Protein 1RE5 (pdb70)

Structure (mmCIF, N/CA/C/O backbone):
data_1RE5
#
_entry.id   1RE5
#
_cell.length_a   231.523
_cell.length_b   231.523
_cell.length_c   78.456
_cell.angle_alpha   90.00
_cell.angle_beta   90.00
_cell.angle_gamma   120.00
#
_symmetry.space_group_name_H-M   'P 65'
#
loop_
_entity.id
_entity.type
_entity.pdbx_description
1 polymer '3-carboxy-cis,cis-muconate cycloisomerase'
2 non-polymer 2,3-DIHYDROXY-1,4-DITHIOBUTANE
3 non-polymer 'CITRIC ACID'
4 water water
#
loop_
_atom_site.group_PDB
_atom_site.id
_atom_site.type_symbol
_atom_site.label_atom_id
_atom_site.label_alt_id
_atom_site.label_comp_id
_atom_site.label_asym_id
_atom_site.label_entity_id
_atom_site.label_seq_id
_atom_site.pdbx_PDB_ins_code
_atom_site.Cartn_x
_atom_site.Cartn_y
_atom_site.Cartn_z
_atom_site.occupancy
_atom_site.B_iso_or_equiv
_atom_site.auth_seq_id
_atom_site.auth_comp_id
_atom_site.auth_asym_id
_atom_site.auth_atom_id
_atom_site.pdbx_PDB_model_num
ATOM 1 N N . ASN A 1 3 ? 11.486 75.645 25.906 1.00 46.42 3 ASN A N 1
ATOM 2 C CA . ASN A 1 3 ? 11.362 76.835 25.010 1.00 45.83 3 ASN A CA 1
ATOM 3 C C . ASN A 1 3 ? 10.080 77.632 25.196 1.00 45.32 3 ASN A C 1
ATOM 4 O O . ASN A 1 3 ? 9.100 77.419 24.472 1.00 45.62 3 ASN A O 1
ATOM 9 N N . GLN A 1 4 ? 10.094 78.564 26.147 1.00 43.32 4 GLN A N 1
ATOM 10 C CA . GLN A 1 4 ? 8.923 79.387 26.388 1.00 42.16 4 GLN A CA 1
ATOM 11 C C . GLN A 1 4 ? 9.230 80.890 26.416 1.00 39.13 4 GLN A C 1
ATOM 12 O O . GLN A 1 4 ? 8.348 81.711 26.667 1.00 38.76 4 GLN A O 1
ATOM 18 N N . LEU A 1 5 ? 10.475 81.247 26.132 1.00 36.00 5 LEU A N 1
ATOM 19 C CA . LEU A 1 5 ? 10.858 82.650 26.127 1.00 34.71 5 LEU A CA 1
ATOM 20 C C . LEU A 1 5 ? 9.955 83.497 25.245 1.00 33.28 5 LEU A C 1
ATOM 21 O O . LEU A 1 5 ? 9.388 84.490 25.700 1.00 34.56 5 LEU A O 1
ATOM 26 N N . PHE A 1 6 ? 9.825 83.109 23.983 1.00 31.02 6 PHE A N 1
ATOM 27 C CA . PHE A 1 6 ? 9.021 83.874 23.046 1.00 29.33 6 PHE A CA 1
ATOM 28 C C . PHE A 1 6 ? 7.579 83.469 22.999 1.00 29.29 6 PHE A C 1
ATOM 29 O O . PHE A 1 6 ? 6.806 84.031 22.227 1.00 28.50 6 PHE A O 1
ATOM 37 N N . ASP A 1 7 ? 7.211 82.512 23.840 1.00 30.13 7 ASP A N 1
ATOM 38 C CA . ASP A 1 7 ? 5.850 82.008 23.830 1.00 31.64 7 ASP A CA 1
ATOM 39 C C . ASP A 1 7 ? 4.761 82.983 24.283 1.00 31.41 7 ASP A C 1
ATOM 40 O O . ASP A 1 7 ? 3.635 82.935 23.778 1.00 32.20 7 ASP A O 1
ATOM 45 N N . ALA A 1 8 ? 5.079 83.862 25.228 1.00 29.82 8 ALA A N 1
ATOM 46 C CA . ALA A 1 8 ? 4.095 84.824 25.708 1.00 28.43 8 ALA A CA 1
ATOM 47 C C . ALA A 1 8 ? 3.836 85.864 24.620 1.00 28.22 8 ALA A C 1
ATOM 48 O O . ALA A 1 8 ? 2.723 86.370 24.465 1.00 28.59 8 ALA A O 1
ATOM 50 N N . TYR A 1 9 ? 4.883 86.166 23.867 1.00 26.81 9 TYR A N 1
ATOM 51 C CA . TYR A 1 9 ? 4.838 87.149 22.791 1.00 26.61 9 TYR A CA 1
ATOM 52 C C . TYR A 1 9 ? 4.196 86.637 21.479 1.00 27.20 9 TYR A C 1
ATOM 53 O O . TYR A 1 9 ? 3.544 87.403 20.756 1.00 27.83 9 TYR A O 1
ATOM 62 N N . PHE A 1 10 ? 4.364 85.348 21.189 1.00 26.31 10 PHE A N 1
ATOM 63 C CA . PHE A 1 10 ? 3.843 84.749 19.955 1.00 25.09 10 PHE A CA 1
ATOM 64 C C . PHE A 1 10 ? 2.555 83.918 20.075 1.00 26.54 10 PHE A C 1
ATOM 65 O O . PHE A 1 10 ? 1.866 83.696 19.079 1.00 27.48 10 PHE A O 1
ATOM 73 N N . THR A 1 11 ? 2.233 83.453 21.275 1.00 26.98 11 THR A N 1
ATOM 74 C CA . THR A 1 11 ? 1.050 82.626 21.461 1.00 27.48 11 THR A CA 1
ATOM 75 C C . THR A 1 11 ? 0.074 83.210 22.480 1.00 28.10 11 THR A C 1
ATOM 76 O O . THR A 1 11 ? 0.484 83.889 23.414 1.00 29.80 11 THR A O 1
ATOM 80 N N . ALA A 1 12 ? -1.217 82.950 22.301 1.00 27.40 12 ALA A N 1
ATOM 81 C CA . ALA A 1 12 ? -2.211 83.440 23.245 1.00 26.90 12 ALA A CA 1
ATOM 82 C C . ALA A 1 12 ? -2.301 82.371 24.330 1.00 28.26 12 ALA A C 1
ATOM 83 O O . ALA A 1 12 ? -2.591 81.209 24.045 1.00 29.37 12 ALA A O 1
ATOM 85 N N . PRO A 1 13 ? -2.048 82.750 25.590 1.00 28.50 13 PRO A N 1
ATOM 86 C CA . PRO A 1 13 ? -2.084 81.857 26.751 1.00 27.85 13 PRO A CA 1
ATOM 87 C C . PRO A 1 13 ? -3.197 80.820 26.770 1.00 27.68 13 PRO A C 1
ATOM 88 O O . PRO A 1 13 ? -2.954 79.654 27.089 1.00 28.04 13 PRO A O 1
ATOM 92 N N . ALA A 1 14 ? -4.415 81.236 26.443 1.00 27.27 14 ALA A N 1
ATOM 93 C CA . ALA A 1 14 ? -5.531 80.301 26.422 1.00 26.76 14 ALA A CA 1
ATOM 94 C C . ALA A 1 14 ? -5.315 79.211 25.366 1.00 27.93 14 ALA A C 1
ATOM 95 O O . ALA A 1 14 ? -5.646 78.041 25.586 1.00 28.44 14 ALA A O 1
ATOM 97 N N . MET A 1 15 ? -4.755 79.597 24.222 1.00 28.82 15 MET A N 1
ATOM 98 C CA . MET A 1 15 ? -4.496 78.655 23.139 1.00 30.21 15 MET A CA 1
ATOM 99 C C . MET A 1 15 ? -3.400 77.672 23.532 1.00 30.72 15 MET A C 1
ATOM 100 O O . MET A 1 15 ? -3.501 76.478 23.245 1.00 31.74 15 MET A O 1
ATOM 105 N N . ARG A 1 16 ? -2.349 78.167 24.181 1.00 31.55 16 ARG A N 1
ATOM 106 C CA . ARG A 1 16 ? -1.258 77.292 24.610 1.00 31.97 16 ARG A CA 1
ATOM 107 C C . ARG A 1 16 ? -1.785 76.244 25.589 1.00 31.80 16 ARG A C 1
ATOM 108 O O . ARG A 1 16 ? -1.334 75.098 25.579 1.00 32.27 16 ARG A O 1
ATOM 116 N N . GLU A 1 17 ? -2.746 76.634 26.423 1.00 31.15 17 GLU A N 1
ATOM 117 C CA . GLU A 1 17 ? -3.305 75.713 27.400 1.00 31.43 17 GLU A CA 1
ATOM 118 C C . GLU A 1 17 ? -3.941 74.519 26.679 1.00 29.87 17 GLU A C 1
ATOM 119 O O . GLU A 1 17 ? -3.766 73.368 27.088 1.00 28.90 17 GLU A O 1
ATOM 125 N N . ILE A 1 18 ? -4.665 74.791 25.598 1.00 27.76 18 ILE A N 1
ATOM 126 C CA . ILE A 1 18 ? -5.286 73.724 24.813 1.00 25.90 18 ILE A CA 1
ATOM 127 C C . ILE A 1 18 ? -4.200 72.836 24.184 1.00 25.59 18 ILE A C 1
ATOM 128 O O . ILE A 1 18 ? -4.276 71.609 24.215 1.00 24.02 18 ILE A O 1
ATOM 133 N N . PHE A 1 19 ? -3.186 73.465 23.609 1.00 24.81 19 PHE A N 1
ATOM 134 C CA . PHE A 1 19 ? -2.129 72.708 22.974 1.00 24.96 19 PHE A CA 1
ATOM 135 C C . PHE A 1 19 ? -0.913 72.570 23.863 1.00 25.54 19 PHE A C 1
ATOM 136 O O . PHE A 1 19 ? 0.162 73.134 23.598 1.00 25.23 19 PHE A O 1
ATOM 144 N N . SER A 1 20 ? -1.117 71.798 24.921 1.00 25.04 20 SER A N 1
ATOM 145 C CA . SER A 1 20 ? -0.097 71.495 25.900 1.00 26.39 20 SER A CA 1
ATOM 146 C C . SER A 1 20 ? -0.145 69.981 26.081 1.00 27.46 20 SER A C 1
ATOM 147 O O . SER A 1 20 ? -1.070 69.321 25.577 1.00 26.66 20 SER A O 1
ATOM 150 N N . ASP A 1 21 ? 0.833 69.419 26.787 1.00 27.88 21 ASP A N 1
ATOM 151 C CA . ASP A 1 21 ? 0.810 67.980 27.010 1.00 28.48 21 ASP A CA 1
ATOM 152 C C . ASP A 1 21 ? -0.487 67.603 27.715 1.00 29.15 21 ASP A C 1
ATOM 153 O O . ASP A 1 21 ? -1.140 66.615 27.363 1.00 29.81 21 ASP A O 1
ATOM 158 N N . ARG A 1 22 ? -0.869 68.413 28.696 1.00 29.75 22 ARG A N 1
ATOM 159 C CA . ARG A 1 22 ? -2.087 68.170 29.468 1.00 30.51 22 ARG A CA 1
ATOM 160 C C . ARG A 1 22 ? -3.309 68.086 28.552 1.00 30.32 22 ARG A C 1
ATOM 161 O O . ARG A 1 22 ? -4.110 67.151 28.647 1.00 29.59 22 ARG A O 1
ATOM 169 N N . GLY A 1 23 ? -3.443 69.070 27.664 1.00 30.27 23 GLY A N 1
ATOM 170 C CA . GLY A 1 23 ? -4.565 69.089 26.736 1.00 29.04 23 GLY A CA 1
ATOM 171 C C . GLY A 1 23 ? -4.583 67.912 25.767 1.00 28.71 23 GLY A C 1
ATOM 172 O O . GLY A 1 23 ? -5.638 67.351 25.475 1.00 28.72 23 GLY A O 1
ATOM 173 N N . ARG A 1 24 ? -3.410 67.530 25.270 1.00 27.66 24 ARG A N 1
ATOM 174 C CA . ARG A 1 24 ? -3.308 66.422 24.336 1.00 26.46 24 ARG A CA 1
ATOM 175 C C . ARG A 1 24 ? -3.732 65.128 25.030 1.00 27.15 24 ARG A C 1
ATOM 176 O O . ARG A 1 24 ? -4.561 64.368 24.520 1.00 28.08 24 ARG A O 1
ATOM 184 N N . LEU A 1 25 ? -3.161 64.892 26.204 1.00 26.95 25 LEU A N 1
ATOM 185 C CA . LEU A 1 25 ? -3.476 63.722 27.004 1.00 25.93 25 LEU A CA 1
ATOM 186 C C . LEU A 1 25 ? -4.959 63.702 27.369 1.00 26.99 25 LEU A C 1
ATOM 187 O O . LEU A 1 25 ? -5.631 62.686 27.207 1.00 27.20 25 LEU A O 1
ATOM 192 N N . GLN A 1 26 ? -5.481 64.830 27.847 1.00 27.24 26 GLN A N 1
ATOM 193 C CA . GLN A 1 26 ? -6.882 64.882 28.243 1.00 27.51 26 GLN A CA 1
ATOM 194 C C . GLN A 1 26 ? -7.834 64.545 27.104 1.00 28.11 26 GLN A C 1
ATOM 195 O O . GLN A 1 26 ? -8.879 63.921 27.321 1.00 27.25 26 GLN A O 1
ATOM 201 N N . GLY A 1 27 ? -7.478 64.958 25.890 1.00 28.80 27 GLY A N 1
ATOM 202 C CA . GLY A 1 27 ? -8.331 64.668 24.750 1.00 27.49 27 GLY A CA 1
ATOM 203 C C . GLY A 1 27 ? -8.480 63.170 24.534 1.00 27.16 27 GLY A C 1
ATOM 204 O O . GLY A 1 27 ? -9.580 62.678 24.320 1.00 27.12 27 GLY A O 1
ATOM 205 N N . MET A 1 28 ? -7.375 62.434 24.595 1.00 26.62 28 MET A N 1
ATOM 206 C CA . MET A 1 28 ? -7.421 60.989 24.383 1.00 26.84 28 MET A CA 1
ATOM 207 C C . MET A 1 28 ? -8.153 60.277 25.513 1.00 26.46 28 MET A C 1
ATOM 208 O O . MET A 1 28 ? -8.932 59.338 25.273 1.00 24.67 28 MET A O 1
ATOM 213 N N . LEU A 1 29 ? -7.886 60.719 26.742 1.00 26.82 29 LEU A N 1
ATOM 214 C CA . LEU A 1 29 ? -8.531 60.154 27.926 1.00 27.19 29 LEU A CA 1
ATOM 215 C C . LEU A 1 29 ? -10.052 60.387 27.811 1.00 27.88 29 LEU A C 1
ATOM 216 O O . LEU A 1 29 ? -10.849 59.497 28.115 1.00 26.05 29 LEU A O 1
ATOM 221 N N . ASP A 1 30 ? -10.450 61.570 27.343 1.00 28.82 30 ASP A N 1
ATOM 222 C CA . ASP A 1 30 ? -11.871 61.864 27.163 1.00 30.83 30 ASP A CA 1
ATOM 223 C C . ASP A 1 30 ? -12.480 60.816 26.228 1.00 31.78 30 ASP A C 1
ATOM 224 O O . ASP A 1 30 ? -13.605 60.339 26.445 1.00 32.06 30 ASP A O 1
ATOM 229 N N . PHE A 1 31 ? -11.719 60.455 25.195 1.00 32.37 31 PHE A N 1
ATOM 230 C CA . PHE A 1 31 ? -12.151 59.463 24.217 1.00 31.37 31 PHE A CA 1
ATOM 231 C C . PHE A 1 31 ? -12.323 58.101 24.884 1.00 31.57 31 PHE A C 1
ATOM 232 O O . PHE A 1 31 ? -13.333 57.430 24.682 1.00 31.03 31 PHE A O 1
ATOM 240 N N . GLU A 1 32 ? -11.329 57.690 25.669 1.00 31.90 32 GLU A N 1
ATOM 241 C CA . GLU A 1 32 ? -11.382 56.401 26.366 1.00 32.03 32 GLU A CA 1
ATOM 242 C C . GLU A 1 32 ? -12.578 56.282 27.325 1.00 31.69 32 GLU A C 1
ATOM 243 O O . GLU A 1 32 ? -13.284 55.267 27.328 1.00 31.90 32 GLU A O 1
ATOM 249 N N . ALA A 1 33 ? -12.799 57.308 28.141 1.00 30.97 33 ALA A N 1
ATOM 250 C CA . ALA A 1 33 ? -13.932 57.300 29.059 1.00 31.13 33 ALA A CA 1
ATOM 251 C C . ALA A 1 33 ? -15.216 57.234 28.237 1.00 30.92 33 ALA A C 1
ATOM 252 O O . ALA A 1 33 ? -16.079 56.401 28.491 1.00 31.25 33 ALA A O 1
ATOM 254 N N . ALA A 1 34 ? -15.340 58.110 27.248 1.00 30.65 34 ALA A N 1
ATOM 255 C CA . ALA A 1 34 ? -16.521 58.114 26.401 1.00 30.91 34 ALA A CA 1
ATOM 256 C C . ALA A 1 34 ? -16.726 56.742 25.730 1.00 31.70 34 ALA A C 1
ATOM 257 O O . ALA A 1 34 ? -17.863 56.292 25.557 1.00 32.68 34 ALA A O 1
ATOM 259 N N . LEU A 1 35 ? -15.628 56.079 25.363 1.00 31.07 35 LEU A N 1
ATOM 260 C CA . LEU A 1 35 ? -15.690 54.770 24.710 1.00 30.90 35 LEU A CA 1
ATOM 261 C C . LEU A 1 35 ? -16.362 53.737 25.611 1.00 31.84 35 LEU A C 1
ATOM 262 O O . LEU A 1 35 ? -17.285 53.038 25.192 1.00 30.29 35 LEU A O 1
ATOM 267 N N . ALA A 1 36 ? -15.870 53.639 26.845 1.00 33.86 36 ALA A N 1
ATOM 268 C CA . ALA A 1 36 ? -16.395 52.695 27.839 1.00 36.39 36 ALA A CA 1
ATOM 269 C C . ALA A 1 36 ? -17.892 52.936 28.066 1.00 38.06 36 ALA A C 1
ATOM 270 O O . ALA A 1 36 ? -18.718 52.013 28.105 1.00 37.06 36 ALA A O 1
ATOM 272 N N . ARG A 1 37 ? -18.222 54.207 28.211 1.00 40.00 37 ARG A N 1
ATOM 273 C CA . ARG A 1 37 ? -19.586 54.636 28.424 1.00 41.69 37 ARG A CA 1
ATOM 274 C C . ARG A 1 37 ? -20.474 54.134 27.282 1.00 41.75 37 ARG A C 1
ATOM 275 O O . ARG A 1 37 ? -21.529 53.545 27.520 1.00 42.32 37 ARG A O 1
ATOM 283 N N . ALA A 1 38 ? -20.031 54.360 26.047 1.00 41.15 38 ALA A N 1
ATOM 284 C CA . ALA A 1 38 ? -20.786 53.966 24.861 1.00 41.13 38 ALA A CA 1
ATOM 285 C C . ALA A 1 38 ? -20.914 52.457 24.640 1.00 41.60 38 ALA A C 1
ATOM 286 O O . ALA A 1 38 ? -21.930 51.975 24.135 1.00 40.83 38 ALA A O 1
ATOM 288 N N . GLU A 1 39 ? -19.881 51.709 25.003 1.00 42.13 39 GLU A N 1
ATOM 289 C CA . GLU A 1 39 ? -19.915 50.268 24.816 1.00 42.74 39 GLU A CA 1
ATOM 290 C C . GLU A 1 39 ? -20.694 49.607 25.937 1.00 43.59 39 GLU A C 1
ATOM 291 O O . GLU A 1 39 ? -21.210 48.501 25.779 1.00 43.26 39 GLU A O 1
ATOM 297 N N . ALA A 1 40 ? -20.776 50.284 27.076 1.00 44.45 40 ALA A N 1
ATOM 298 C CA . ALA A 1 40 ? -21.520 49.744 28.201 1.00 44.63 40 ALA A CA 1
ATOM 299 C C . ALA A 1 40 ? -23.002 49.755 27.840 1.00 45.36 40 ALA A C 1
ATOM 300 O O . ALA A 1 40 ? -23.719 48.788 28.089 1.00 45.17 40 ALA A O 1
ATOM 302 N N . SER A 1 41 ? -23.455 50.844 27.230 1.00 46.30 41 SER A N 1
ATOM 303 C CA . SER A 1 41 ? -24.854 50.956 26.849 1.00 48.43 41 SER A CA 1
ATOM 304 C C . SER A 1 41 ? -25.197 50.071 25.653 1.00 48.84 41 SER A C 1
ATOM 305 O O . SER A 1 41 ? -26.324 50.102 25.149 1.00 49.51 41 SER A O 1
ATOM 308 N N . ALA A 1 42 ? -24.222 49.287 25.203 1.00 48.70 42 ALA A N 1
ATOM 309 C CA . ALA A 1 42 ? -24.410 48.380 24.076 1.00 48.21 42 ALA A CA 1
ATOM 310 C C . ALA A 1 42 ? -24.268 46.967 24.608 1.00 48.14 42 ALA A C 1
ATOM 311 O O . ALA A 1 42 ? -24.397 45.977 23.876 1.00 48.16 42 ALA A O 1
ATOM 313 N N . GLY A 1 43 ? -23.987 46.886 25.900 1.00 47.60 43 GLY A N 1
ATOM 314 C CA . GLY A 1 43 ? -23.836 45.598 26.538 1.00 48.78 43 GLY A CA 1
ATOM 315 C C . GLY A 1 43 ? -22.495 44.923 26.312 1.00 49.54 43 GLY A C 1
ATOM 316 O O . GLY A 1 43 ? -22.409 43.691 26.316 1.00 50.00 43 GLY A O 1
ATOM 317 N N . LEU A 1 44 ? -21.444 45.714 26.113 1.00 49.38 44 LEU A N 1
ATOM 318 C CA . LEU A 1 44 ? -20.115 45.152 25.899 1.00 48.42 44 LEU A CA 1
ATOM 319 C C . LEU A 1 44 ? -19.220 45.347 27.110 1.00 47.97 44 LEU A C 1
ATOM 320 O O . LEU A 1 44 ? -18.215 44.657 27.251 1.00 47.94 44 LEU A O 1
ATOM 325 N N . VAL A 1 45 ? -19.589 46.280 27.984 1.00 47.32 45 VAL A N 1
ATOM 326 C CA . VAL A 1 45 ? -18.797 46.563 29.172 1.00 47.22 45 VAL A CA 1
ATOM 327 C C . VAL A 1 45 ? -19.647 46.722 30.419 1.00 47.57 45 VAL A C 1
ATOM 328 O O . VAL A 1 45 ? -20.677 47.389 30.396 1.00 48.39 45 VAL A O 1
ATOM 332 N N . PRO A 1 46 ? -19.226 46.099 31.529 1.00 47.87 46 PRO A N 1
ATOM 333 C CA . PRO A 1 46 ? -19.957 46.187 32.793 1.00 48.42 46 PRO A CA 1
ATOM 334 C C . PRO A 1 46 ? -19.914 47.614 33.345 1.00 48.97 46 PRO A C 1
ATOM 335 O O . PRO A 1 46 ? -18.843 48.204 33.479 1.00 47.83 46 PRO A O 1
ATOM 339 N N . HIS A 1 47 ? -21.089 48.158 33.651 1.00 50.29 47 HIS A N 1
ATOM 340 C CA . HIS A 1 47 ? -21.215 49.515 34.166 1.00 51.26 47 HIS A CA 1
ATOM 341 C C . HIS A 1 47 ? -20.300 49.818 35.350 1.00 51.74 47 HIS A C 1
ATOM 342 O O . HIS A 1 47 ? -19.974 50.980 35.612 1.00 52.53 47 HIS A O 1
ATOM 349 N N . SER A 1 48 ? -19.883 48.778 36.062 1.00 51.80 48 SER A N 1
ATOM 350 C CA . SER A 1 48 ? -18.991 48.959 37.199 1.00 52.02 48 SER A CA 1
ATOM 351 C C . SER A 1 48 ? -17.600 49.358 36.710 1.00 52.47 48 SER A C 1
ATOM 352 O O . SER A 1 48 ? -16.858 50.065 37.40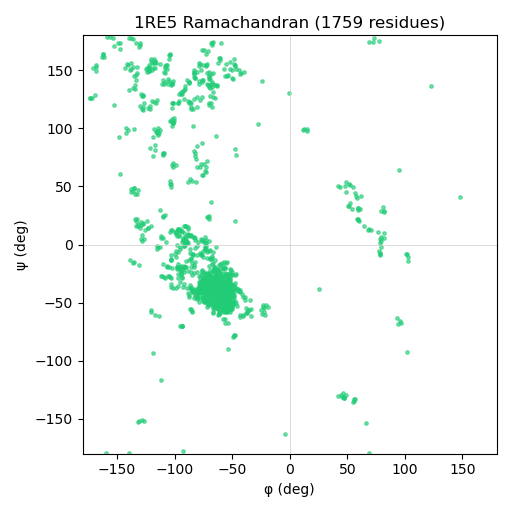5 1.00 53.44 48 SER A O 1
ATOM 355 N N . ALA A 1 49 ? -17.257 48.908 35.506 1.00 51.87 49 ALA A N 1
ATOM 356 C CA . ALA A 1 49 ? -15.964 49.221 34.916 1.00 51.65 49 ALA A CA 1
ATOM 357 C C . ALA A 1 49 ? -15.975 50.645 34.369 1.00 50.99 49 ALA A C 1
ATOM 358 O O . ALA A 1 49 ? -14.964 51.340 34.413 1.00 51.73 49 ALA A O 1
ATOM 360 N N . VAL A 1 50 ? -17.125 51.074 33.860 1.00 50.46 50 VAL A N 1
ATOM 361 C CA . VAL A 1 50 ? -17.259 52.414 33.302 1.00 50.04 50 VAL A CA 1
ATOM 362 C C . VAL A 1 50 ? -16.848 53.457 34.328 1.00 49.66 50 VAL A C 1
ATOM 363 O O . VAL A 1 50 ? -16.163 54.423 34.008 1.00 50.24 50 VAL A O 1
ATOM 367 N N . ALA A 1 51 ? -17.263 53.254 35.569 1.00 49.42 51 ALA A N 1
ATOM 368 C CA . ALA A 1 51 ? -16.919 54.181 36.639 1.00 49.10 51 ALA A CA 1
ATOM 369 C C . ALA A 1 51 ? -15.419 54.138 36.959 1.00 48.33 51 ALA A C 1
ATOM 370 O O . ALA A 1 51 ? -14.801 55.165 37.226 1.00 46.99 51 ALA A O 1
ATOM 372 N N . ALA A 1 52 ? -14.840 52.940 36.937 1.00 48.44 52 ALA A N 1
ATOM 373 C CA . ALA A 1 52 ? -13.415 52.766 37.214 1.00 47.82 52 ALA A CA 1
ATOM 374 C C . ALA A 1 52 ? -12.582 53.527 36.189 1.00 47.31 52 ALA A C 1
ATOM 375 O O . ALA A 1 52 ? -11.669 54.272 36.539 1.00 47.56 52 ALA A O 1
ATOM 377 N N . ILE A 1 53 ? -12.908 53.323 34.919 1.00 45.96 53 ILE A N 1
ATOM 378 C CA . ILE A 1 53 ? -12.215 53.970 33.822 1.00 45.23 53 ILE A CA 1
ATOM 379 C C . ILE A 1 53 ? -12.281 55.489 33.922 1.00 44.78 53 ILE A C 1
ATOM 380 O O . ILE A 1 53 ? -11.256 56.155 33.939 1.00 43.69 53 ILE A O 1
ATOM 385 N N . GLU A 1 54 ? -13.489 56.032 33.998 1.00 45.50 54 GLU A N 1
ATOM 386 C CA . GLU A 1 54 ? -13.676 57.474 34.098 1.00 45.77 54 GLU A CA 1
ATOM 387 C C . GLU A 1 54 ? -12.827 58.104 35.196 1.00 45.47 54 GLU A C 1
ATOM 388 O O . GLU A 1 54 ? -12.304 59.204 35.038 1.00 45.36 54 GLU A O 1
ATOM 394 N N . ALA A 1 55 ? -12.688 57.401 36.311 1.00 45.10 55 ALA A N 1
ATOM 395 C CA . ALA A 1 55 ? -11.913 57.910 37.429 1.00 44.04 55 ALA A CA 1
ATOM 396 C C . ALA A 1 55 ? -10.431 58.017 37.088 1.00 44.18 55 ALA A C 1
ATOM 397 O O . ALA A 1 55 ? -9.690 58.774 37.716 1.00 45.22 55 ALA A O 1
ATOM 399 N N . ALA A 1 56 ? -9.989 57.254 36.098 1.00 43.09 56 ALA A N 1
ATOM 400 C CA . ALA A 1 56 ? -8.583 57.277 35.714 1.00 42.31 56 ALA A CA 1
ATOM 401 C C . ALA A 1 56 ? -8.322 58.159 34.488 1.00 42.12 56 ALA A C 1
ATOM 402 O O . ALA A 1 56 ? -7.171 58.378 34.098 1.00 42.52 56 ALA A O 1
ATOM 404 N N . CYS A 1 57 ? -9.387 58.674 33.888 1.00 40.46 57 CYS A N 1
ATOM 405 C CA . CYS A 1 57 ? -9.244 59.501 32.704 1.00 39.66 57 CYS A CA 1
ATOM 406 C C . CYS A 1 57 ? -9.055 60.989 33.012 1.00 39.37 57 CYS A C 1
ATOM 407 O O . CYS A 1 57 ? -9.784 61.852 32.513 1.00 38.99 57 CYS A O 1
ATOM 410 N N . GLN A 1 58 ? -8.057 61.272 33.843 1.00 38.49 58 GLN A N 1
ATOM 411 C CA . GLN A 1 58 ? -7.715 62.632 34.222 1.00 38.13 58 GLN A CA 1
ATOM 412 C C . GLN A 1 58 ? -6.225 62.781 33.914 1.00 39.24 58 GLN A C 1
ATOM 413 O O . GLN A 1 58 ? -5.393 62.026 34.421 1.00 39.22 58 GLN A O 1
ATOM 415 N N . ALA A 1 59 ? -5.890 63.741 33.062 1.00 40.62 59 ALA A N 1
ATOM 416 C CA . ALA A 1 59 ? -4.502 63.956 32.652 1.00 41.99 59 ALA A CA 1
ATOM 417 C C . ALA A 1 59 ? -3.521 64.035 33.816 1.00 42.61 59 ALA A C 1
ATOM 418 O O . ALA A 1 59 ? -2.435 63.453 33.775 1.00 42.35 59 ALA A O 1
ATOM 420 N N . GLU A 1 60 ? -3.926 64.760 34.850 1.00 44.60 60 GLU A N 1
ATOM 421 C CA . GLU A 1 60 ? -3.119 64.980 36.044 1.00 45.65 60 GLU A CA 1
ATOM 422 C C . GLU A 1 60 ? -2.486 63.726 36.626 1.00 44.52 60 GLU A C 1
ATOM 423 O O . GLU A 1 60 ? -1.393 63.784 37.173 1.00 45.53 60 GLU A O 1
ATOM 429 N N . ARG A 1 61 ? -3.166 62.595 36.505 1.00 43.65 61 ARG A N 1
ATOM 430 C CA . ARG A 1 61 ? -2.664 61.345 37.066 1.00 43.56 61 ARG A CA 1
ATOM 431 C C . ARG A 1 61 ? -1.530 60.655 36.296 1.00 43.05 61 ARG A C 1
ATOM 432 O O . ARG A 1 61 ? -1.080 59.577 36.696 1.00 43.76 61 ARG A O 1
ATOM 434 N N . TYR A 1 62 ? -1.048 61.259 35.212 1.00 42.32 62 TYR A N 1
ATOM 435 C CA . TYR A 1 62 ? 0.011 60.612 34.434 1.00 41.11 62 TYR A CA 1
ATOM 436 C C . TYR A 1 62 ? 1.310 61.399 34.334 1.00 40.67 62 TYR A C 1
ATOM 437 O O . TYR A 1 62 ? 1.317 62.623 34.485 1.00 40.72 62 TYR A O 1
ATOM 446 N N . ASP A 1 63 ? 2.404 60.681 34.084 1.00 40.00 63 ASP A N 1
ATOM 447 C CA . ASP A 1 63 ? 3.729 61.285 33.994 1.00 40.06 63 ASP A CA 1
ATOM 448 C C . ASP A 1 63 ? 4.199 61.432 32.559 1.00 39.92 63 ASP A C 1
ATOM 449 O O . ASP A 1 63 ? 4.570 60.459 31.894 1.00 39.17 63 ASP A O 1
ATOM 454 N N . THR A 1 64 ? 4.177 62.679 32.101 1.00 40.12 64 THR A N 1
ATOM 455 C CA . THR A 1 64 ? 4.575 63.041 30.751 1.00 39.76 64 THR A CA 1
ATOM 456 C C . THR A 1 64 ? 5.984 62.590 30.411 1.00 39.56 64 THR A C 1
ATOM 457 O O . THR A 1 64 ? 6.218 62.018 29.346 1.00 40.53 64 THR A O 1
ATOM 461 N N . GLY A 1 65 ? 6.925 62.849 31.310 1.00 38.76 65 GLY A N 1
ATOM 462 C CA . GLY A 1 65 ? 8.296 62.450 31.060 1.00 38.19 65 GLY A CA 1
ATOM 463 C C . GLY A 1 65 ? 8.392 60.971 30.740 1.00 38.36 65 GLY A C 1
ATOM 464 O O . GLY A 1 65 ? 9.056 60.568 29.782 1.00 38.01 65 GLY A O 1
ATOM 465 N N . ALA A 1 66 ? 7.716 60.155 31.542 1.00 38.58 66 ALA A N 1
ATOM 466 C CA . ALA A 1 66 ? 7.732 58.714 31.346 1.00 38.39 66 ALA A CA 1
ATOM 467 C C . ALA A 1 66 ? 7.075 58.329 30.018 1.00 38.94 66 ALA A C 1
ATOM 468 O O . ALA A 1 66 ? 7.627 57.530 29.249 1.00 39.22 66 ALA A O 1
ATOM 470 N N . LEU A 1 67 ? 5.899 58.892 29.753 1.00 37.28 67 LEU A N 1
ATOM 471 C CA . LEU A 1 67 ? 5.190 58.598 28.519 1.00 37.48 67 LEU A CA 1
ATOM 472 C C . LEU A 1 67 ? 6.045 58.970 27.308 1.00 37.88 67 LEU A C 1
ATOM 473 O O . LEU A 1 67 ? 6.115 58.223 26.322 1.00 37.37 67 LEU A O 1
ATOM 478 N N . ALA A 1 68 ? 6.712 60.117 27.400 1.00 37.60 68 ALA A N 1
ATOM 479 C CA . ALA A 1 68 ? 7.555 60.603 26.320 1.00 37.64 68 ALA A CA 1
ATOM 480 C C . ALA A 1 68 ? 8.598 59.584 25.882 1.00 38.46 68 ALA A C 1
ATOM 481 O O . ALA A 1 68 ? 8.802 59.379 24.680 1.00 40.38 68 ALA A O 1
ATOM 483 N N . ASN A 1 69 ? 9.262 58.947 26.842 1.00 38.27 69 ASN A N 1
ATOM 484 C CA . ASN A 1 69 ? 10.285 57.956 26.508 1.00 38.67 69 ASN A CA 1
ATOM 485 C C . ASN A 1 69 ? 9.679 56.701 25.913 1.00 37.33 69 ASN A C 1
ATOM 486 O O . ASN A 1 69 ? 10.292 56.049 25.083 1.00 37.51 69 ASN A O 1
ATOM 491 N N . ALA A 1 70 ? 8.468 56.370 26.338 1.00 36.96 70 ALA A N 1
ATOM 492 C CA . ALA A 1 70 ? 7.783 55.193 25.825 1.00 36.82 70 ALA A CA 1
ATOM 493 C C . ALA A 1 70 ? 7.365 55.430 24.376 1.00 36.65 70 ALA A C 1
ATOM 494 O O . ALA A 1 70 ? 7.483 54.537 23.532 1.00 37.44 70 ALA A O 1
ATOM 496 N N . ILE A 1 71 ? 6.873 56.634 24.097 1.00 34.43 71 ILE A N 1
ATOM 497 C CA . ILE A 1 71 ? 6.430 56.974 22.757 1.00 33.40 71 ILE A CA 1
ATOM 498 C C . ILE A 1 71 ? 7.552 56.764 21.758 1.00 33.99 71 ILE A C 1
ATOM 499 O O . ILE A 1 71 ? 7.333 56.296 20.635 1.00 33.30 71 ILE A O 1
ATOM 504 N N . ALA A 1 72 ? 8.762 57.098 22.184 1.00 34.53 72 ALA A N 1
ATOM 505 C CA . ALA A 1 72 ? 9.937 56.965 21.331 1.00 34.70 72 ALA A CA 1
ATOM 506 C C . ALA A 1 72 ? 10.152 55.532 20.869 1.00 34.62 72 ALA A C 1
ATOM 507 O O . ALA A 1 72 ? 10.900 55.274 19.925 1.00 35.50 72 ALA A O 1
ATOM 509 N N . THR A 1 73 ? 9.486 54.603 21.537 1.00 34.52 73 THR A N 1
ATOM 510 C CA . THR A 1 73 ? 9.619 53.194 21.215 1.00 34.79 73 THR A CA 1
ATOM 511 C C . THR A 1 73 ? 8.334 52.637 20.621 1.00 34.03 73 THR A C 1
ATOM 512 O O . THR A 1 73 ? 8.353 51.677 19.846 1.00 34.78 73 THR A O 1
ATOM 516 N N . ALA A 1 74 ? 7.217 53.249 20.988 1.00 32.62 74 ALA A N 1
ATOM 517 C CA . ALA A 1 74 ? 5.914 52.797 20.522 1.00 32.16 74 ALA A CA 1
ATOM 518 C C . ALA A 1 74 ? 5.567 53.244 19.096 1.00 31.71 74 ALA A C 1
ATOM 519 O O . ALA A 1 74 ? 4.957 52.494 18.326 1.00 29.66 74 ALA A O 1
ATOM 521 N N . GLY A 1 75 ? 5.955 54.469 18.752 1.00 31.81 75 GLY A N 1
ATOM 522 C CA . GLY A 1 75 ? 5.660 54.979 17.426 1.00 31.55 75 GLY A CA 1
ATOM 523 C C . GLY A 1 75 ? 4.493 55.947 17.444 1.00 30.40 75 GLY A C 1
ATOM 524 O O . GLY A 1 75 ? 4.249 56.653 16.465 1.00 30.48 75 GLY A O 1
ATOM 525 N N . ASN A 1 76 ? 3.758 55.957 18.552 1.00 29.47 76 ASN A N 1
ATOM 526 C CA . ASN A 1 76 ? 2.634 56.864 18.724 1.00 30.09 76 ASN A CA 1
ATOM 527 C C . ASN A 1 76 ? 2.378 57.148 20.212 1.00 30.62 76 ASN A C 1
ATOM 528 O O . ASN A 1 76 ? 3.058 56.604 21.082 1.00 31.63 76 ASN A O 1
ATOM 533 N N . SER A 1 77 ? 1.401 57.997 20.507 1.00 29.12 77 SER A N 1
ATOM 534 C CA . SER A 1 77 ? 1.105 58.347 21.887 1.00 27.40 77 SER A CA 1
ATOM 535 C C . SER A 1 77 ? 0.014 57.496 22.536 1.00 28.02 77 SER A C 1
ATOM 536 O O . SER A 1 77 ? 0.004 57.296 23.745 1.00 26.58 77 SER A O 1
ATOM 539 N N . ALA A 1 78 ? -0.905 56.985 21.728 1.00 30.16 78 ALA A N 1
ATOM 540 C CA . ALA A 1 78 ? -2.002 56.173 22.238 1.00 30.94 78 ALA A CA 1
ATOM 541 C C . ALA A 1 78 ? -1.593 54.914 23.014 1.00 31.80 78 ALA A C 1
ATOM 542 O O . ALA A 1 78 ? -2.015 54.752 24.160 1.00 31.35 78 ALA A O 1
ATOM 544 N N . ILE A 1 79 ? -0.774 54.033 22.426 1.00 32.47 79 ILE A N 1
ATOM 545 C CA . ILE A 1 79 ? -0.427 52.812 23.146 1.00 33.39 79 ILE A CA 1
ATOM 546 C C . ILE A 1 79 ? 0.268 53.050 24.483 1.00 33.90 79 ILE A C 1
ATOM 547 O O . ILE A 1 79 ? -0.065 52.393 25.465 1.00 35.54 79 ILE A O 1
ATOM 552 N N . PRO A 1 80 ? 1.229 53.988 24.562 1.00 33.09 80 PRO A N 1
ATOM 553 C CA . PRO A 1 80 ? 1.836 54.158 25.887 1.00 32.51 80 PRO A CA 1
ATOM 554 C C . PRO A 1 80 ? 0.836 54.724 26.905 1.00 32.36 80 PRO A C 1
ATOM 555 O O . PRO A 1 80 ? 0.922 54.439 28.095 1.00 33.96 80 PRO A O 1
ATOM 559 N N . LEU A 1 81 ? -0.107 55.534 26.437 1.00 31.58 81 LEU A N 1
ATOM 560 C CA . LEU A 1 81 ? -1.097 56.122 27.329 1.00 30.98 81 LEU A CA 1
ATOM 561 C C . LEU A 1 81 ? -2.087 55.071 27.777 1.00 31.12 81 LEU A C 1
ATOM 562 O O . LEU A 1 81 ? -2.418 54.995 28.947 1.00 30.97 81 LEU A O 1
ATOM 567 N N . VAL A 1 82 ? -2.562 54.263 26.839 1.00 31.83 82 VAL A N 1
ATOM 568 C CA . VAL A 1 82 ? -3.527 53.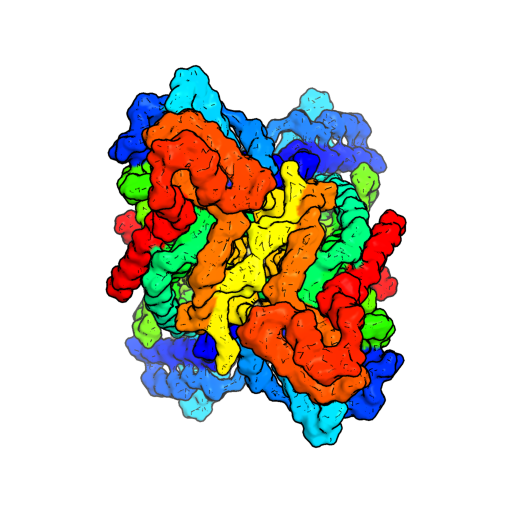226 27.165 1.00 33.56 82 VAL A CA 1
ATOM 569 C C . VAL A 1 82 ? -2.930 52.248 28.176 1.00 35.26 82 VAL A C 1
ATOM 570 O O . VAL A 1 82 ? -3.602 51.820 29.116 1.00 34.68 82 VAL A O 1
ATOM 574 N N . LYS A 1 83 ? -1.663 51.904 27.987 1.00 37.37 83 LYS A N 1
ATOM 575 C CA . LYS A 1 83 ? -0.996 50.984 28.891 1.00 39.41 83 LYS A CA 1
ATOM 576 C C . LYS A 1 83 ? -0.914 51.612 30.286 1.00 40.46 83 LYS A C 1
ATOM 577 O O . LYS A 1 83 ? -1.198 50.956 31.288 1.00 40.43 83 LYS A O 1
ATOM 583 N N . ALA A 1 84 ? -0.537 52.887 30.346 1.00 41.09 84 ALA A N 1
ATOM 584 C CA . ALA A 1 84 ? -0.441 53.609 31.618 1.00 42.29 84 ALA A CA 1
ATOM 585 C C . ALA A 1 84 ? -1.822 53.742 32.280 1.00 43.35 84 ALA A C 1
ATOM 586 O O . ALA A 1 84 ? -1.942 53.721 33.507 1.00 44.08 84 ALA A O 1
ATOM 588 N N . LEU A 1 85 ? -2.858 53.893 31.461 1.00 43.96 85 LEU A N 1
ATOM 589 C CA . LEU A 1 85 ? -4.222 54.013 31.964 1.00 45.05 85 LEU A CA 1
ATOM 590 C C . LEU A 1 85 ? -4.612 52.670 32.581 1.00 45.97 85 LEU A C 1
ATOM 591 O O . LEU A 1 85 ? -5.197 52.611 33.663 1.00 45.63 85 LEU A O 1
ATOM 596 N N . GLY A 1 86 ? -4.267 51.591 31.890 1.00 46.83 86 GLY A N 1
ATOM 597 C CA . GLY A 1 86 ? -4.588 50.273 32.395 1.00 48.67 86 GLY A CA 1
ATOM 598 C C . GLY A 1 86 ? -3.972 50.006 33.758 1.00 49.35 86 GLY A C 1
ATOM 599 O O . GLY A 1 86 ? -4.641 49.486 34.652 1.00 48.97 86 GLY A O 1
ATOM 600 N N . LYS A 1 87 ? -2.702 50.373 33.920 1.00 50.26 87 LYS A N 1
ATOM 601 C CA . LYS A 1 87 ? -1.984 50.153 35.173 1.00 50.98 87 LYS A CA 1
ATOM 602 C C . LYS A 1 87 ? -2.559 50.978 36.314 1.00 51.98 87 LYS A C 1
ATOM 603 O O . LYS A 1 87 ? -2.336 50.671 37.485 1.00 52.45 87 LYS A O 1
ATOM 605 N N . VAL A 1 88 ? -3.296 52.027 35.975 1.00 53.31 88 VAL A N 1
ATOM 606 C CA . VAL A 1 88 ? -3.910 52.872 36.988 1.00 55.37 88 VAL A CA 1
ATOM 607 C C . VAL A 1 88 ? -5.260 52.288 37.398 1.00 57.60 88 VAL A C 1
ATOM 608 O O . VAL A 1 88 ? -5.647 52.351 38.565 1.00 58.17 88 VAL A O 1
ATOM 612 N N . ILE A 1 89 ? -5.969 51.715 36.431 1.00 59.34 89 ILE A N 1
ATOM 613 C CA . ILE A 1 89 ? -7.263 51.101 36.688 1.00 61.02 89 ILE A CA 1
ATOM 614 C C . ILE A 1 89 ? -7.067 49.779 37.434 1.00 63.17 89 ILE A C 1
ATOM 615 O O . ILE A 1 89 ? -7.957 49.317 38.151 1.00 64.10 89 ILE A O 1
ATOM 620 N N . ALA A 1 90 ? -5.893 49.178 37.267 1.00 64.71 90 ALA A N 1
ATOM 621 C CA . ALA A 1 90 ? -5.580 47.914 37.918 1.00 66.49 90 ALA A CA 1
ATOM 622 C C . ALA A 1 90 ? -5.504 48.083 39.430 1.00 68.31 90 ALA A C 1
ATOM 623 O O . ALA A 1 90 ? -6.006 47.249 40.187 1.00 69.44 90 ALA A O 1
ATOM 625 N N . THR A 1 91 ? -4.872 49.163 39.867 1.00 69.46 91 THR A N 1
ATOM 626 C CA . THR A 1 91 ? -4.729 49.445 41.290 1.00 71.17 91 THR A CA 1
ATOM 627 C C . THR A 1 91 ? -6.047 49.344 42.059 1.00 71.65 91 THR A C 1
ATOM 628 O O . THR A 1 91 ? -6.084 48.776 43.151 1.00 72.18 91 THR A O 1
ATOM 632 N N . GLY A 1 92 ? -7.117 49.897 41.490 1.00 71.59 92 GLY A N 1
ATOM 633 C CA . GLY A 1 92 ? -8.414 49.859 42.145 1.00 71.27 92 GLY A CA 1
ATOM 634 C C . GLY A 1 92 ? -9.301 48.696 41.729 1.00 71.60 92 GLY A C 1
ATOM 635 O O . GLY A 1 92 ? -9.544 47.773 42.510 1.00 71.97 92 GLY A O 1
ATOM 636 N N . VAL A 1 93 ? -9.787 48.737 40.495 1.00 70.88 93 VAL A N 1
ATOM 637 C CA . VAL A 1 93 ? -10.659 47.694 39.984 1.00 70.34 93 VAL A CA 1
ATOM 638 C C . VAL A 1 93 ? -9.931 46.860 38.923 1.00 70.37 93 VAL A C 1
ATOM 639 O O . VAL A 1 93 ? -10.149 47.030 37.727 1.00 71.36 93 VAL A O 1
ATOM 643 N N . PRO A 1 94 ? -9.056 45.938 39.360 1.00 70.15 94 PRO A N 1
ATOM 644 C CA . PRO A 1 94 ? -8.263 45.049 38.503 1.00 69.85 94 PRO A CA 1
ATOM 645 C C . PRO A 1 94 ? -8.994 44.404 37.328 1.00 69.89 94 PRO A C 1
ATOM 646 O O . PRO A 1 94 ? -8.432 44.278 36.235 1.00 69.57 94 PRO A O 1
ATOM 650 N N . GLU A 1 95 ? -10.241 43.995 37.549 1.00 69.94 95 GLU A N 1
ATOM 651 C CA . GLU A 1 95 ? -11.003 43.335 36.497 1.00 70.23 95 GLU A CA 1
ATOM 652 C C . GLU A 1 95 ? -11.661 44.285 35.516 1.00 69.04 95 GLU A C 1
ATOM 653 O O . GLU A 1 95 ? -12.407 43.861 34.636 1.00 69.41 95 GLU A O 1
ATOM 659 N N . ALA A 1 96 ? -11.381 45.571 35.666 1.00 67.70 96 ALA A N 1
ATOM 660 C CA . ALA A 1 96 ? -11.938 46.565 34.763 1.00 66.30 96 ALA A CA 1
ATOM 661 C C . ALA A 1 96 ? -10.924 46.823 33.657 1.00 65.18 96 ALA A C 1
ATOM 662 O O . ALA A 1 96 ? -11.281 47.252 32.563 1.00 64.41 96 ALA A O 1
ATOM 664 N N . GLU A 1 97 ? -9.661 46.532 33.956 1.00 64.46 97 GLU A N 1
ATOM 665 C CA . GLU A 1 97 ? -8.556 46.737 33.024 1.00 63.97 97 GLU A CA 1
ATOM 666 C C . GLU A 1 97 ? -8.759 46.166 31.624 1.00 62.90 97 GLU A C 1
ATOM 667 O O . GLU A 1 97 ? -8.320 46.753 30.640 1.00 63.50 97 GLU A O 1
ATOM 673 N N . ARG A 1 98 ? -9.430 45.028 31.532 1.00 61.07 98 ARG A N 1
ATOM 674 C CA . ARG A 1 98 ? -9.648 44.382 30.247 1.00 59.25 98 ARG A CA 1
ATOM 675 C C . ARG A 1 98 ? -10.651 45.063 29.313 1.00 56.98 98 ARG A C 1
ATOM 676 O O . ARG A 1 98 ? -10.800 44.652 28.164 1.00 56.11 98 ARG A O 1
ATOM 684 N N . TYR A 1 99 ? -11.327 46.101 29.793 1.00 54.74 99 TYR A N 1
ATOM 685 C CA . TYR A 1 99 ? -12.325 46.800 28.982 1.00 52.39 99 TYR A CA 1
ATOM 686 C C . TYR A 1 99 ? -11.887 48.141 28.400 1.00 50.13 99 TYR A C 1
ATOM 687 O O . TYR A 1 99 ? -12.595 48.724 27.572 1.00 50.53 99 TYR A O 1
ATOM 696 N N . VAL A 1 100 ? -10.732 48.635 28.829 1.00 47.12 100 VAL A N 1
ATOM 697 C CA . VAL A 1 100 ? -10.249 49.911 28.341 1.00 44.75 100 VAL A CA 1
ATOM 698 C C . VAL A 1 100 ? -9.770 49.814 26.897 1.00 43.42 100 VAL A C 1
ATOM 699 O O . VAL A 1 100 ? -9.136 48.827 26.507 1.00 43.11 100 VAL A O 1
ATOM 703 N N . HIS A 1 101 ? -10.122 50.826 26.103 1.00 41.47 101 HIS A N 1
ATOM 704 C CA . HIS A 1 101 ? -9.712 50.910 24.706 1.00 39.54 101 HIS A CA 1
ATOM 705 C C . HIS A 1 101 ? -10.193 49.721 23.865 1.00 38.60 101 HIS A C 1
ATOM 706 O O . HIS A 1 101 ? -9.561 49.354 22.881 1.00 39.33 101 HIS A O 1
ATOM 713 N N . LEU A 1 102 ? -11.330 49.143 24.239 1.00 37.45 102 LEU A N 1
ATOM 714 C CA . LEU A 1 102 ? -11.889 47.989 23.539 1.00 35.92 102 LEU A CA 1
ATOM 715 C C . LEU A 1 102 ? -12.415 48.242 22.125 1.00 35.78 102 LEU A C 1
ATOM 716 O O . LEU A 1 102 ? -13.314 49.060 21.924 1.00 35.82 102 LEU A O 1
ATOM 721 N N . GLY A 1 103 ? -11.858 47.515 21.156 1.00 34.35 103 GLY A N 1
ATOM 722 C CA . GLY A 1 103 ? -12.277 47.635 19.768 1.00 32.53 103 GLY A CA 1
ATOM 723 C C . GLY A 1 103 ? -11.728 48.816 18.988 1.00 32.28 103 GLY A C 1
ATOM 724 O O . GLY A 1 103 ? -11.995 48.956 17.797 1.00 32.15 103 GLY A O 1
ATOM 725 N N . ALA A 1 104 ? -10.944 49.659 19.647 1.00 31.72 104 ALA A N 1
ATOM 726 C CA . ALA A 1 104 ? -10.397 50.843 19.001 1.00 30.80 104 ALA A CA 1
ATOM 727 C C . ALA A 1 104 ? -8.915 50.732 18.705 1.00 30.16 104 ALA A C 1
ATOM 728 O O . ALA A 1 104 ? -8.184 50.001 19.370 1.00 30.42 104 ALA A O 1
ATOM 730 N N . THR A 1 105 ? -8.470 51.472 17.701 1.00 28.68 105 THR A N 1
ATOM 731 C CA . THR A 1 105 ? -7.060 51.468 17.358 1.00 27.07 105 THR A CA 1
ATOM 732 C C . THR A 1 105 ? -6.438 52.782 17.870 1.00 26.90 105 THR A C 1
ATOM 733 O O . THR A 1 105 ? -7.163 53.737 18.180 1.00 27.80 105 THR A O 1
ATOM 737 N N . SER A 1 106 ? -5.112 52.832 17.977 1.00 26.11 106 SER A N 1
ATOM 738 C CA . SER A 1 106 ? -4.438 54.035 18.470 1.00 25.47 106 SER A CA 1
ATOM 739 C C . SER A 1 106 ? -4.876 55.331 17.793 1.00 24.67 106 SER A C 1
ATOM 740 O O . SER A 1 106 ? -5.189 56.313 18.470 1.00 24.17 106 SER A O 1
ATOM 743 N N . GLN A 1 107 ? -4.901 55.337 16.463 1.00 24.11 107 GLN A N 1
ATOM 744 C CA . GLN A 1 107 ? -5.290 56.543 15.745 1.00 24.42 107 GLN A CA 1
ATOM 745 C C . GLN A 1 107 ? -6.718 57.039 16.070 1.00 24.66 107 GLN A C 1
ATOM 746 O O . GLN A 1 107 ? -6.995 58.247 15.957 1.00 23.54 107 GLN A O 1
ATOM 752 N N . ASP A 1 108 ? -7.616 56.127 16.465 1.00 23.31 108 ASP A N 1
ATOM 753 C CA . ASP A 1 108 ? -8.975 56.528 16.828 1.00 22.70 108 ASP A CA 1
ATOM 754 C C . ASP A 1 108 ? -8.875 57.483 18.018 1.00 23.13 108 ASP A C 1
ATOM 755 O O . ASP A 1 108 ? -9.441 58.574 18.013 1.00 22.57 108 ASP A O 1
ATOM 760 N N . ALA A 1 109 ? -8.136 57.063 19.040 1.00 23.09 109 ALA A N 1
ATOM 761 C CA . ALA A 1 109 ? -7.956 57.872 20.239 1.00 22.81 109 ALA A CA 1
ATOM 762 C C . ALA A 1 109 ? -7.242 59.177 19.922 1.00 24.41 109 ALA A C 1
ATOM 763 O O . ALA A 1 109 ? -7.662 60.252 20.380 1.00 26.19 109 ALA A O 1
ATOM 765 N N . MET A 1 110 ? -6.163 59.079 19.146 1.00 22.90 110 MET A N 1
ATOM 766 C CA . MET A 1 110 ? -5.372 60.239 18.766 1.00 21.44 110 MET A CA 1
ATOM 767 C C . MET A 1 110 ? -6.116 61.282 17.923 1.00 20.88 110 MET A C 1
ATOM 768 O O . MET A 1 110 ? -6.123 62.472 18.260 1.00 20.79 110 MET A O 1
ATOM 773 N N . ASP A 1 111 ? -6.734 60.856 16.827 1.00 20.13 111 ASP A N 1
ATOM 774 C CA . ASP A 1 111 ? -7.456 61.804 15.987 1.00 20.52 111 ASP A CA 1
ATOM 775 C C . ASP A 1 111 ? -8.666 62.402 16.715 1.00 21.57 111 ASP A C 1
ATOM 776 O O . ASP A 1 111 ? -8.899 63.613 16.650 1.00 21.37 111 ASP A O 1
ATOM 781 N N . THR A 1 112 ? -9.435 61.569 17.412 1.00 21.22 112 THR A N 1
ATOM 782 C CA . THR A 1 112 ? -10.602 62.086 18.107 1.00 22.09 112 THR A CA 1
ATOM 783 C C . THR A 1 112 ? -10.167 63.047 19.190 1.00 22.06 112 THR A C 1
ATOM 784 O O . THR A 1 112 ? -10.773 64.107 19.357 1.00 21.90 112 THR A O 1
ATOM 788 N N . GLY A 1 113 ? -9.113 62.683 19.916 1.00 22.31 113 GLY A N 1
ATOM 789 C CA . GLY A 1 113 ? -8.601 63.557 20.955 1.00 22.30 113 GLY A CA 1
ATOM 790 C C . GLY A 1 113 ? -8.249 64.904 20.343 1.00 23.71 113 GLY A C 1
ATOM 791 O O . GLY A 1 113 ? -8.580 65.962 20.892 1.00 25.52 113 GLY A O 1
ATOM 792 N N . LEU A 1 114 ? -7.593 64.864 19.186 1.00 23.15 114 LEU A N 1
ATOM 793 C CA . LEU A 1 114 ? -7.187 66.069 18.467 1.00 22.29 114 LEU A CA 1
ATOM 794 C C . LEU A 1 114 ? -8.426 66.894 18.089 1.00 22.01 114 LEU A C 1
ATOM 795 O O . LEU A 1 114 ? -8.468 68.118 18.291 1.00 21.88 114 LEU A O 1
ATOM 800 N N . VAL A 1 115 ? -9.435 66.226 17.539 1.00 21.10 115 VAL A N 1
ATOM 801 C CA . VAL A 1 115 ? -10.653 66.921 17.148 1.00 22.11 115 VAL A CA 1
ATOM 802 C C . VAL A 1 115 ? -11.228 67.664 18.349 1.00 23.73 115 VAL A C 1
ATOM 803 O O . VAL A 1 115 ? -11.695 68.804 18.228 1.00 22.89 115 VAL A O 1
ATOM 807 N N . LEU A 1 116 ? -11.194 67.019 19.515 1.00 25.23 116 LEU A N 1
ATOM 808 C CA . LEU A 1 116 ? -11.697 67.660 20.724 1.00 23.90 116 LEU A CA 1
ATOM 809 C C . LEU A 1 116 ? -10.895 68.936 20.972 1.00 23.87 116 LEU A C 1
ATOM 810 O O . LEU A 1 116 ? -11.464 70.003 21.223 1.00 25.18 116 LEU A O 1
ATOM 815 N N . GLN A 1 117 ? -9.576 68.845 20.890 1.00 23.91 117 GLN A N 1
ATOM 816 C CA . GLN A 1 117 ? -8.760 70.043 21.092 1.00 24.87 117 GLN A CA 1
ATOM 817 C C . GLN A 1 117 ? -9.064 71.078 20.018 1.00 24.44 117 GLN A C 1
ATOM 818 O O . GLN A 1 117 ? -9.127 72.270 20.308 1.00 23.60 117 GLN A O 1
ATOM 824 N N . LEU A 1 118 ? -9.258 70.625 18.781 1.00 24.38 118 LEU A N 1
ATOM 825 C CA . LEU A 1 118 ? -9.574 71.549 17.701 1.00 23.92 118 LEU A CA 1
ATOM 826 C C . LEU A 1 118 ? -10.897 72.265 17.948 1.00 24.33 118 LEU A C 1
ATOM 827 O O . LEU A 1 118 ? -11.062 73.438 17.576 1.00 24.01 118 LEU A O 1
ATOM 832 N N . ARG A 1 119 ? -11.840 71.574 18.583 1.00 24.76 119 ARG A N 1
ATOM 833 C CA . ARG A 1 119 ? -13.126 72.193 18.872 1.00 25.10 119 ARG A CA 1
ATOM 834 C C . ARG A 1 119 ? -12.950 73.350 19.855 1.00 25.51 119 ARG A C 1
ATOM 835 O O . ARG A 1 119 ? -13.485 74.437 19.648 1.00 25.23 119 ARG A O 1
ATOM 843 N N . ASP A 1 120 ? -12.196 73.123 20.925 1.00 26.18 120 ASP A N 1
ATOM 844 C CA . ASP A 1 120 ? -11.967 74.188 21.893 1.00 27.39 120 ASP A CA 1
ATOM 845 C C . ASP A 1 120 ? -11.226 75.308 21.207 1.00 27.73 120 ASP A C 1
ATOM 846 O O . ASP A 1 120 ? -11.487 76.483 21.461 1.00 30.33 120 ASP A O 1
ATOM 851 N N . ALA A 1 121 ? -10.296 74.945 20.333 1.00 27.37 121 ALA A N 1
ATOM 852 C CA . ALA A 1 121 ? -9.531 75.933 19.596 1.00 26.99 121 ALA A CA 1
ATOM 853 C C . ALA A 1 121 ? -10.462 76.749 18.694 1.00 27.19 121 ALA A C 1
ATOM 854 O O . ALA A 1 121 ? -10.382 77.977 18.676 1.00 27.18 121 ALA A O 1
ATOM 856 N N . LEU A 1 122 ? -11.344 76.067 17.957 1.00 27.87 122 LEU A N 1
ATOM 857 C CA . LEU A 1 122 ? -12.274 76.738 17.045 1.00 28.18 122 LEU A CA 1
ATOM 858 C C . LEU A 1 122 ? -13.058 77.767 17.828 1.00 29.76 122 LEU A C 1
ATOM 859 O O . LEU A 1 122 ? -13.211 78.920 17.415 1.00 29.37 122 LEU A O 1
ATOM 864 N N . ASP A 1 123 ? -13.554 77.336 18.980 1.00 30.74 123 ASP A N 1
ATOM 865 C CA . ASP A 1 123 ? -14.318 78.218 19.841 1.00 30.63 123 ASP A CA 1
ATOM 866 C C . ASP A 1 123 ? -13.547 79.481 20.242 1.00 30.64 123 ASP A C 1
ATOM 867 O O . ASP A 1 123 ? -14.125 80.566 20.277 1.00 32.38 123 ASP A O 1
ATOM 872 N N . LEU A 1 124 ? -12.256 79.368 20.534 1.00 29.82 124 LEU A N 1
ATOM 873 C CA . LEU A 1 124 ? -11.502 80.567 20.901 1.00 30.89 124 LEU A CA 1
ATOM 874 C C . LEU A 1 124 ? -11.393 81.513 19.710 1.00 30.29 124 LEU A C 1
ATOM 875 O O . LEU A 1 124 ? -11.701 82.709 19.798 1.00 29.06 124 LEU A O 1
ATOM 880 N N . ILE A 1 125 ? -10.945 80.953 18.595 1.00 29.54 125 ILE A N 1
ATOM 881 C CA . ILE A 1 125 ? -10.769 81.698 17.364 1.00 29.29 125 ILE A CA 1
ATOM 882 C C . ILE A 1 125 ? -12.043 82.408 16.915 1.00 30.03 125 ILE A C 1
ATOM 883 O O . ILE A 1 125 ? -11.988 83.539 16.429 1.00 31.92 125 ILE A O 1
ATOM 888 N N . GLU A 1 126 ? -13.196 81.774 17.074 1.00 30.15 126 GLU A N 1
ATOM 889 C CA . GLU A 1 126 ? -14.413 82.445 16.654 1.00 30.66 126 GLU A CA 1
ATOM 890 C C . GLU A 1 126 ? -14.715 83.614 17.575 1.00 31.46 126 GLU A C 1
ATOM 891 O O . GLU A 1 126 ? -15.164 84.666 17.119 1.00 30.61 126 GLU A O 1
ATOM 897 N N . ALA A 1 127 ? -14.450 83.428 18.867 1.00 31.74 127 ALA A N 1
ATOM 898 C CA . ALA A 1 127 ? -14.684 84.471 19.854 1.00 31.50 127 ALA A CA 1
ATOM 899 C C . ALA A 1 127 ? -13.819 85.669 19.512 1.00 32.71 127 ALA A C 1
ATOM 900 O O . ALA A 1 127 ? -14.334 86.769 19.276 1.00 33.44 127 ALA A O 1
ATOM 902 N N . ASP A 1 128 ? -12.503 85.452 19.470 1.00 32.38 128 ASP A N 1
ATOM 903 C CA . ASP A 1 128 ? -11.569 86.529 19.172 1.00 31.79 128 ASP A CA 1
ATOM 904 C C . ASP A 1 128 ? -11.910 87.200 17.855 1.00 32.44 128 ASP A C 1
ATOM 905 O O . ASP A 1 128 ? -11.894 88.426 17.753 1.00 33.21 128 ASP A O 1
ATOM 910 N N . LEU A 1 129 ? -12.220 86.404 16.839 1.00 31.98 129 LEU A N 1
ATOM 911 C CA . LEU A 1 129 ? -12.573 86.972 15.546 1.00 31.51 129 LEU A CA 1
ATOM 912 C C . LEU A 1 129 ? -13.735 87.956 15.674 1.00 32.29 129 LEU A C 1
ATOM 913 O O . LEU A 1 129 ? -13.632 89.107 15.239 1.00 32.47 129 LEU A O 1
ATOM 918 N N . GLY A 1 130 ? -14.837 87.495 16.265 1.00 32.26 130 GLY A N 1
ATOM 919 C CA . GLY A 1 130 ? -16.001 88.347 16.438 1.00 32.60 130 GLY A CA 1
ATOM 920 C C . GLY A 1 130 ? -15.662 89.602 17.232 1.00 33.43 130 GLY A C 1
ATOM 921 O O . GLY A 1 130 ? -16.070 90.711 16.877 1.00 32.38 130 GLY A O 1
ATOM 922 N N . LYS A 1 131 ? -14.901 89.430 18.308 1.00 33.44 131 LYS A N 1
ATOM 923 C CA . LYS A 1 131 ? -14.512 90.555 19.146 1.00 33.56 131 LYS A CA 1
ATOM 924 C C . LYS A 1 131 ? -13.720 91.551 18.303 1.00 32.92 131 LYS A C 1
ATOM 925 O O . LYS A 1 131 ? -14.028 92.738 18.294 1.00 33.57 131 LYS A O 1
ATOM 931 N N . LEU A 1 132 ? -12.718 91.059 17.576 1.00 32.58 132 LEU A N 1
ATOM 932 C CA . LEU A 1 132 ? -11.889 91.912 16.718 1.00 31.55 132 LEU A CA 1
ATOM 933 C C . LEU A 1 132 ? -12.715 92.601 15.623 1.00 31.01 132 LEU A C 1
ATOM 934 O O . LEU A 1 132 ? -12.484 93.762 15.308 1.00 30.29 132 LEU A O 1
ATOM 939 N N . ALA A 1 133 ? -13.678 91.880 15.052 1.00 31.31 133 ALA A N 1
ATOM 940 C CA . ALA A 1 133 ? -14.525 92.422 13.996 1.00 31.16 133 ALA A CA 1
ATOM 941 C C . ALA A 1 133 ? -15.382 93.567 14.533 1.00 31.80 133 ALA A C 1
ATOM 942 O O . ALA A 1 133 ? -15.608 94.556 13.843 1.00 30.37 133 ALA A O 1
ATOM 944 N N . ASP A 1 134 ? -15.866 93.418 15.764 1.00 33.36 134 ASP A N 1
ATOM 945 C CA . ASP A 1 134 ? -16.677 94.451 16.396 1.00 34.83 134 ASP A CA 1
ATOM 946 C C . ASP A 1 134 ? -15.878 95.737 16.536 1.00 34.78 134 ASP A C 1
ATOM 947 O O . ASP A 1 134 ? -16.257 96.784 16.003 1.00 34.87 134 ASP A O 1
ATOM 952 N N . THR A 1 135 ? -14.764 95.662 17.253 1.00 33.68 135 THR A N 1
ATOM 953 C CA . THR A 1 135 ? -13.966 96.857 17.457 1.00 34.32 135 THR A CA 1
ATOM 954 C C . THR A 1 135 ? -13.475 97.447 16.130 1.00 34.21 135 THR A C 1
ATOM 955 O O . THR A 1 135 ? -13.381 98.664 15.970 1.00 35.19 135 THR A O 1
ATOM 959 N N . LEU A 1 136 ? -13.195 96.587 15.163 1.00 34.29 136 LEU A N 1
ATOM 960 C CA . LEU A 1 136 ? -12.716 97.056 13.872 1.00 33.82 136 LEU A CA 1
ATOM 961 C C . LEU A 1 136 ? -13.860 97.777 13.179 1.00 34.36 136 LEU A C 1
ATOM 962 O O . LEU A 1 136 ? -13.655 98.738 12.444 1.00 34.65 136 LEU A O 1
ATOM 967 N N . SER A 1 137 ? -15.074 97.306 13.434 1.00 34.61 137 SER A N 1
ATOM 968 C CA . SER A 1 137 ? -16.270 97.888 12.847 1.00 35.01 137 SER A CA 1
ATOM 969 C C . SER A 1 137 ? -16.450 99.323 13.338 1.00 36.07 137 SER A C 1
ATOM 970 O O . SER A 1 137 ? -16.730 100.229 12.548 1.00 35.64 137 SER A O 1
ATOM 973 N N . GLN A 1 138 ? -16.283 99.525 14.644 1.00 36.72 138 GLN A N 1
ATOM 974 C CA . GLN A 1 138 ? -16.424 100.848 15.238 1.00 37.94 138 GLN A CA 1
ATOM 975 C C . GLN A 1 138 ? -15.399 101.810 14.683 1.00 37.79 138 GLN A C 1
ATOM 976 O O . GLN A 1 138 ? -15.738 102.924 14.266 1.00 39.02 138 GLN A O 1
ATOM 982 N N . GLN A 1 139 ? -14.141 101.381 14.693 1.00 35.58 139 GLN A N 1
ATOM 983 C CA . GLN A 1 139 ? -13.071 102.207 14.184 1.00 34.55 139 GLN A CA 1
ATOM 984 C C . GLN A 1 139 ? -13.385 102.614 12.757 1.00 33.66 139 GLN A C 1
ATOM 985 O O . GLN A 1 139 ? -13.260 103.778 12.400 1.00 34.08 139 GLN A O 1
ATOM 991 N N . ALA A 1 140 ? -13.806 101.659 11.939 1.00 33.29 140 ALA A N 1
ATOM 992 C CA . ALA A 1 140 ? -14.120 101.962 10.544 1.00 33.31 140 ALA A CA 1
ATOM 993 C C . ALA A 1 140 ? -15.138 103.092 10.467 1.00 33.27 140 ALA A C 1
ATOM 994 O O . ALA A 1 140 ? -14.968 104.031 9.696 1.00 34.05 140 ALA A O 1
ATOM 996 N N . LEU A 1 141 ? -16.199 102.998 11.260 1.00 32.68 141 LEU A N 1
ATOM 997 C CA . LEU A 1 141 ? -17.219 104.041 11.271 1.00 33.09 141 LEU A CA 1
ATOM 998 C C . LEU A 1 141 ? -16.641 105.356 11.806 1.00 34.03 141 LEU A C 1
ATOM 999 O O . LEU A 1 141 ? -16.834 106.428 11.216 1.00 33.90 141 LEU A O 1
ATOM 1004 N N . LYS A 1 142 ? -15.931 105.264 12.927 1.00 33.83 142 LYS A N 1
ATOM 1005 C CA . LYS A 1 142 ? -15.329 106.435 13.544 1.00 33.67 142 LYS A CA 1
ATOM 1006 C C . LYS A 1 142 ? -14.506 107.246 12.565 1.00 34.01 142 LYS A C 1
ATOM 1007 O O . LYS A 1 142 ? -14.596 108.466 12.559 1.00 36.44 142 LYS A O 1
ATOM 1013 N N . HIS A 1 143 ? -13.702 106.585 11.739 1.00 32.82 143 HIS A N 1
ATOM 1014 C CA . HIS A 1 143 ? -12.877 107.306 10.774 1.00 32.02 143 HIS A CA 1
ATOM 1015 C C . HIS A 1 143 ? -13.383 107.123 9.349 1.00 31.70 143 HIS A C 1
ATOM 1016 O O . HIS A 1 143 ? -12.611 107.242 8.385 1.00 31.67 143 HIS A O 1
ATOM 1023 N N . ALA A 1 144 ? -14.673 106.841 9.204 1.00 30.94 144 ALA A N 1
ATOM 1024 C CA . ALA A 1 144 ? -15.229 106.618 7.874 1.00 32.63 144 ALA A CA 1
ATOM 1025 C C . ALA A 1 144 ? -14.874 107.728 6.891 1.00 33.60 144 ALA A C 1
ATOM 1026 O O . ALA A 1 144 ? -14.820 107.496 5.681 1.00 33.26 144 ALA A O 1
ATOM 1028 N N . ASP A 1 145 ? -14.614 108.932 7.393 1.00 35.51 145 ASP A N 1
ATOM 1029 C CA . ASP A 1 145 ? -14.283 110.017 6.478 1.00 37.71 145 ASP A CA 1
ATOM 1030 C C . ASP A 1 145 ? -13.066 110.876 6.792 1.00 36.83 145 ASP A C 1
ATOM 1031 O O . ASP A 1 145 ? -12.939 111.977 6.251 1.00 37.77 145 ASP A O 1
ATOM 1036 N N . THR A 1 146 ? -12.170 110.396 7.652 1.00 34.56 146 THR A N 1
ATOM 1037 C CA . THR A 1 146 ? -10.967 111.165 7.906 1.00 32.84 146 THR A CA 1
ATOM 1038 C C . THR A 1 146 ? -10.103 110.790 6.705 1.00 32.10 146 THR A C 1
ATOM 1039 O O . THR A 1 146 ? -9.790 109.626 6.490 1.00 31.51 146 THR A O 1
ATOM 1043 N N . PRO A 1 147 ? -9.739 111.780 5.880 1.00 32.27 147 PRO A N 1
ATOM 1044 C CA . PRO A 1 147 ? -8.923 111.523 4.689 1.00 31.77 147 PRO A CA 1
ATOM 1045 C C . PRO A 1 147 ? -7.408 111.318 4.839 1.00 31.85 147 PRO A C 1
ATOM 1046 O O . PRO A 1 147 ? -6.744 111.982 5.647 1.00 33.49 147 PRO A O 1
ATOM 1050 N N . LEU A 1 148 ? -6.881 110.377 4.055 1.00 29.17 148 LEU A N 1
ATOM 1051 C CA . LEU A 1 148 ? -5.450 110.092 4.010 1.00 27.31 148 LEU A CA 1
ATOM 1052 C C . LEU A 1 148 ? -5.159 109.826 2.528 1.00 27.81 148 LEU A C 1
ATOM 1053 O O . LEU A 1 148 ? -6.067 109.468 1.776 1.00 26.94 148 LEU A O 1
ATOM 1058 N N . VAL A 1 149 ? -3.917 110.054 2.098 1.00 28.13 149 VAL A N 1
ATOM 1059 C CA . VAL A 1 149 ? -3.538 109.847 0.700 1.00 28.16 149 VAL A CA 1
ATOM 1060 C C . VAL A 1 149 ? -3.560 108.363 0.347 1.00 29.26 149 VAL A C 1
ATOM 1061 O O . VAL A 1 149 ? -3.271 107.516 1.191 1.00 30.77 149 VAL A O 1
ATOM 1065 N N . GLY A 1 150 ? -3.911 108.042 -0.893 1.00 28.69 150 GLY A N 1
ATOM 1066 C CA . GLY A 1 150 ? -3.915 106.650 -1.289 1.00 27.65 150 GLY A CA 1
ATOM 1067 C C . GLY A 1 150 ? -2.499 106.257 -1.681 1.00 28.16 150 GLY A C 1
ATOM 1068 O O . GLY A 1 150 ? -1.767 107.063 -2.252 1.00 28.18 150 GLY A O 1
ATOM 1069 N N . ARG A 1 151 ? -2.096 105.029 -1.381 1.00 27.69 151 ARG A N 1
ATOM 1070 C CA . ARG A 1 151 ? -0.758 104.594 -1.733 1.00 27.46 151 ARG A CA 1
ATOM 1071 C C . ARG A 1 151 ? -0.780 103.362 -2.637 1.00 29.39 151 ARG A C 1
ATOM 1072 O O . ARG A 1 151 ? -1.231 102.276 -2.263 1.00 29.70 151 ARG A O 1
ATOM 1080 N N . THR A 1 152 ? -0.267 103.565 -3.841 1.00 30.52 152 THR A N 1
ATOM 1081 C CA . THR A 1 152 ? -0.206 102.561 -4.884 1.00 31.60 152 THR A CA 1
ATOM 1082 C C . THR A 1 152 ? 1.260 102.270 -5.203 1.00 33.11 152 THR A C 1
ATOM 1083 O O . THR A 1 152 ? 1.988 103.182 -5.573 1.00 35.91 152 THR A O 1
ATOM 1087 N N . TRP A 1 153 ? 1.700 101.016 -5.077 1.00 33.63 153 TRP A N 1
ATOM 1088 C CA . TRP A 1 153 ? 3.109 100.679 -5.335 1.00 33.28 153 TRP A CA 1
ATOM 1089 C C . TRP A 1 153 ? 3.991 101.582 -4.473 1.00 32.09 153 TRP A C 1
ATOM 1090 O O . TRP A 1 153 ? 5.109 101.929 -4.872 1.00 30.85 153 TRP A O 1
ATOM 1101 N N . LEU A 1 154 ? 3.460 101.963 -3.307 1.00 31.14 154 LEU A N 1
ATOM 1102 C CA . LEU A 1 154 ? 4.123 102.844 -2.343 1.00 30.22 154 LEU A CA 1
ATOM 1103 C C . LEU A 1 154 ? 4.231 104.301 -2.818 1.00 30.97 154 LEU A C 1
ATOM 1104 O O . LEU A 1 154 ? 4.949 105.110 -2.228 1.00 32.25 154 LEU A O 1
ATOM 1109 N N . GLN A 1 155 ? 3.499 104.631 -3.878 1.00 31.56 155 GLN A N 1
ATOM 1110 C CA . GLN A 1 155 ? 3.473 105.985 -4.440 1.00 31.62 155 GLN A CA 1
ATOM 1111 C C . GLN A 1 155 ? 2.117 106.618 -4.138 1.00 32.62 155 GLN A C 1
ATOM 1112 O O . GLN A 1 155 ? 1.093 105.926 -4.074 1.00 32.07 155 GLN A O 1
ATOM 1118 N N . HIS A 1 156 ? 2.112 107.935 -3.959 1.00 33.44 156 HIS A N 1
ATOM 1119 C CA . HIS A 1 156 ? 0.885 108.663 -3.662 1.00 32.90 156 HIS A CA 1
ATOM 1120 C C . HIS A 1 156 ? -0.113 108.561 -4.813 1.00 32.17 156 HIS A C 1
ATOM 1121 O O . HIS A 1 156 ? 0.264 108.657 -5.978 1.00 32.80 156 HIS A O 1
ATOM 1128 N N . ALA A 1 157 ? -1.380 108.343 -4.473 1.00 31.37 157 ALA A N 1
ATOM 1129 C CA . ALA A 1 157 ? -2.460 108.223 -5.451 1.00 30.84 157 ALA A CA 1
ATOM 1130 C C . ALA A 1 157 ? -3.669 108.953 -4.895 1.00 30.98 157 ALA A C 1
ATOM 1131 O O . ALA A 1 157 ? -3.616 109.462 -3.775 1.00 32.32 157 ALA A O 1
ATOM 1133 N N . THR A 1 158 ? -4.758 108.994 -5.659 1.00 29.61 158 THR A N 1
ATOM 1134 C CA . THR A 1 158 ? -5.956 109.685 -5.204 1.00 30.07 158 THR A CA 1
ATOM 1135 C C . THR A 1 158 ? -6.340 109.343 -3.762 1.00 30.29 158 THR A C 1
ATOM 1136 O O . THR A 1 158 ? -6.062 108.254 -3.266 1.00 31.59 158 THR A O 1
ATOM 1140 N N . PRO A 1 159 ? -6.984 110.285 -3.070 1.00 30.45 159 PRO A N 1
ATOM 1141 C CA . PRO A 1 159 ? -7.412 110.120 -1.682 1.00 30.29 159 PRO A CA 1
ATOM 1142 C C . PRO A 1 159 ? -8.150 108.836 -1.375 1.00 30.37 159 PRO A C 1
ATOM 1143 O O . PRO A 1 159 ? -8.715 108.181 -2.257 1.00 30.96 159 PRO A O 1
ATOM 1147 N N . VAL A 1 160 ? -8.147 108.517 -0.089 1.00 29.66 160 VAL A N 1
ATOM 1148 C CA . VAL A 1 160 ? -8.776 107.337 0.468 1.00 29.38 160 VAL A CA 1
ATOM 1149 C C . VAL A 1 160 ? -9.104 107.765 1.898 1.00 30.27 160 VAL A C 1
ATOM 1150 O O . VAL A 1 160 ? -8.677 108.837 2.326 1.00 32.77 160 VAL A O 1
ATOM 1154 N N . THR A 1 161 ? -9.859 106.958 2.634 1.00 30.30 161 THR A N 1
ATOM 1155 C CA . THR A 1 161 ? -10.213 107.303 4.012 1.00 29.71 161 THR A CA 1
ATOM 1156 C C . THR A 1 161 ? -9.659 106.213 4.951 1.00 28.99 161 THR A C 1
ATOM 1157 O O . THR A 1 161 ? -9.521 105.065 4.547 1.00 29.13 161 THR A O 1
ATOM 1161 N N . LEU A 1 162 ? -9.318 106.559 6.188 1.00 28.90 162 LEU A N 1
ATOM 1162 C CA . LEU A 1 162 ? -8.783 105.550 7.098 1.00 28.22 162 LEU A CA 1
ATOM 1163 C C . LEU A 1 162 ? -9.828 104.480 7.345 1.00 28.16 162 LEU A C 1
ATOM 1164 O O . LEU A 1 162 ? -9.510 103.303 7.488 1.00 28.28 162 LEU A O 1
ATOM 1169 N N . GLY A 1 163 ? -11.085 104.899 7.401 1.00 29.04 163 GLY A N 1
ATOM 1170 C CA . GLY A 1 163 ? -12.158 103.950 7.633 1.00 28.84 163 GLY A CA 1
ATOM 1171 C C . GLY A 1 163 ? -12.269 102.980 6.474 1.00 28.91 163 GLY A C 1
ATOM 1172 O O . GLY A 1 163 ? -12.588 101.801 6.668 1.00 29.67 163 GLY A O 1
ATOM 1173 N N . MET A 1 164 ? -12.010 103.473 5.264 1.00 28.16 164 MET A N 1
ATOM 1174 C CA . MET A 1 164 ? -12.085 102.632 4.075 1.00 27.57 164 MET A CA 1
ATOM 1175 C C . MET A 1 164 ? -11.094 101.479 4.259 1.00 28.75 164 MET A C 1
ATOM 1176 O O . MET A 1 164 ? -11.455 100.304 4.090 1.00 28.95 164 MET A O 1
ATOM 1181 N N . LYS A 1 165 ? -9.854 101.823 4.627 1.00 27.30 165 LYS A N 1
ATOM 1182 C CA . LYS A 1 165 ? -8.810 100.836 4.853 1.00 25.87 165 LYS A CA 1
ATOM 1183 C C . LYS A 1 165 ? -9.235 99.836 5.919 1.00 26.93 165 LYS A C 1
ATOM 1184 O O . LYS A 1 165 ? -9.243 98.635 5.665 1.00 29.24 165 LYS A O 1
ATOM 1190 N N . LEU A 1 166 ? -9.595 100.309 7.109 1.00 26.27 166 LEU A N 1
ATOM 1191 C CA . LEU A 1 166 ? -10.014 99.385 8.162 1.00 26.38 166 LEU A CA 1
ATOM 1192 C C . LEU A 1 166 ? -11.209 98.512 7.738 1.00 27.44 166 LEU A C 1
ATOM 1193 O O . LEU A 1 166 ? -11.340 97.367 8.177 1.00 28.12 166 LEU A O 1
ATOM 1198 N N . ALA A 1 167 ? -12.080 99.044 6.884 1.00 27.97 167 ALA A N 1
ATOM 1199 C CA . ALA A 1 167 ? -13.247 98.288 6.430 1.00 26.73 167 ALA A CA 1
ATOM 1200 C C . ALA A 1 167 ? -12.818 97.069 5.604 1.00 25.72 167 ALA A C 1
ATOM 1201 O O . ALA A 1 167 ? -13.466 96.022 5.646 1.00 25.98 167 ALA A O 1
ATOM 1203 N N . GLY A 1 168 ? -11.732 97.213 4.849 1.00 23.82 168 GLY A N 1
ATOM 1204 C CA . GLY A 1 168 ? -11.237 96.107 4.041 1.00 22.76 168 GLY A CA 1
ATOM 1205 C C . GLY A 1 168 ? -10.835 94.936 4.926 1.00 22.81 168 GLY A C 1
ATOM 1206 O O . GLY A 1 168 ? -11.119 93.776 4.619 1.00 21.42 168 GLY A O 1
ATOM 1207 N N . VAL A 1 169 ? -10.158 95.239 6.029 1.00 22.01 169 VAL A N 1
ATOM 1208 C CA . VAL A 1 169 ? -9.766 94.201 6.951 1.00 21.56 169 VAL A CA 1
ATOM 1209 C C . VAL A 1 169 ? -11.046 93.610 7.529 1.00 21.64 169 VAL A C 1
ATOM 1210 O O . VAL A 1 169 ? -11.164 92.396 7.684 1.00 23.20 169 VAL A O 1
ATOM 1214 N N . LEU A 1 170 ? -12.017 94.460 7.836 1.00 22.63 170 LEU A N 1
ATOM 1215 C CA . LEU A 1 170 ? -13.287 93.965 8.377 1.00 23.62 170 LEU A CA 1
ATOM 1216 C C . LEU A 1 170 ? -13.904 92.976 7.393 1.00 23.54 170 LEU A C 1
ATOM 1217 O O . LEU A 1 170 ? -14.332 91.886 7.776 1.00 24.10 170 LEU A O 1
ATOM 1222 N N . GLY A 1 171 ? -13.938 93.367 6.120 1.00 24.32 171 GLY A N 1
ATOM 1223 C CA . GLY A 1 171 ? -14.502 92.516 5.085 1.00 23.99 171 GLY A CA 1
ATOM 1224 C C . GLY A 1 171 ? -13.921 91.117 5.106 1.00 24.53 171 GLY A C 1
ATOM 1225 O O . GLY A 1 171 ? -14.655 90.122 5.175 1.00 23.78 171 GLY A O 1
ATOM 1226 N N . ALA A 1 172 ? -12.592 91.045 5.055 1.00 25.60 172 ALA A N 1
ATOM 1227 C CA . ALA A 1 172 ? -11.881 89.765 5.073 1.00 25.35 172 ALA A CA 1
ATOM 1228 C C . ALA A 1 172 ? -12.225 88.959 6.325 1.00 25.33 172 ALA A C 1
ATOM 1229 O O . ALA A 1 172 ? -12.518 87.764 6.229 1.00 26.44 172 ALA A O 1
ATOM 1231 N N . LEU A 1 173 ? -12.202 89.600 7.493 1.00 24.27 173 LEU A N 1
ATOM 1232 C CA . LEU A 1 173 ? -12.519 88.890 8.734 1.00 24.94 173 LEU A CA 1
ATOM 1233 C C . LEU A 1 173 ? -13.935 88.298 8.719 1.00 25.20 173 LEU A C 1
ATOM 1234 O O . LEU A 1 173 ? -14.167 87.208 9.249 1.00 24.67 173 LEU A O 1
ATOM 1239 N N . THR A 1 174 ? -14.882 89.008 8.109 1.00 25.84 174 THR A N 1
ATOM 1240 C CA . THR A 1 174 ? -16.258 88.508 8.047 1.00 25.88 174 THR A CA 1
ATOM 1241 C C . THR A 1 174 ? -16.266 87.246 7.200 1.00 26.47 174 THR A C 1
ATOM 1242 O O . THR A 1 174 ? -16.859 86.232 7.581 1.00 26.53 174 THR A O 1
ATOM 1246 N N . ARG A 1 175 ? -15.599 87.311 6.049 1.00 26.59 175 ARG A N 1
ATOM 1247 C CA . ARG A 1 175 ? -15.521 86.158 5.165 1.00 25.47 175 ARG A CA 1
ATOM 1248 C C . ARG A 1 175 ? -14.889 84.952 5.880 1.00 25.80 175 ARG A C 1
ATOM 1249 O O . ARG A 1 175 ? -15.264 83.815 5.615 1.00 27.00 175 ARG A O 1
ATOM 1257 N N . HIS A 1 176 ? -13.937 85.186 6.783 1.00 24.59 176 HIS A N 1
ATOM 1258 C CA . HIS A 1 176 ? -13.311 84.072 7.500 1.00 24.28 176 HIS A CA 1
ATOM 1259 C C . HIS A 1 176 ? -14.243 83.456 8.539 1.00 25.72 176 HIS A C 1
ATOM 1260 O O . HIS A 1 176 ? -14.201 82.243 8.777 1.00 26.02 176 HIS A O 1
ATOM 1267 N N . ARG A 1 177 ? -15.078 84.287 9.161 1.00 26.87 177 ARG A N 1
ATOM 1268 C CA . ARG A 1 177 ? -16.027 83.802 10.163 1.00 27.10 177 ARG A CA 1
ATOM 1269 C C . ARG A 1 177 ? -17.017 82.910 9.438 1.00 26.06 177 ARG A C 1
ATOM 1270 O O . ARG A 1 177 ? -17.470 81.889 9.946 1.00 24.46 177 ARG A O 1
ATOM 1278 N N . GLN A 1 178 ? -17.328 83.329 8.225 1.00 26.01 178 GLN A N 1
ATOM 1279 C CA . GLN A 1 178 ? -18.252 82.628 7.356 1.00 28.05 178 GLN A CA 1
ATOM 1280 C C . GLN A 1 178 ? -17.678 81.251 7.042 1.00 26.06 178 GLN A C 1
ATOM 1281 O O . GLN A 1 178 ? -18.352 80.238 7.169 1.00 23.62 178 GLN A O 1
ATOM 1287 N N . ARG A 1 179 ? -16.416 81.232 6.628 1.00 26.09 179 ARG A N 1
ATOM 1288 C CA . ARG A 1 179 ? -15.719 79.995 6.289 1.00 24.37 179 ARG A CA 1
ATOM 1289 C C . ARG A 1 179 ? -15.626 79.039 7.489 1.00 24.75 179 ARG A C 1
ATOM 1290 O O . ARG A 1 179 ? -15.884 77.841 7.353 1.00 25.56 179 ARG A O 1
ATOM 1298 N N . LEU A 1 180 ? -15.258 79.567 8.656 1.00 24.79 180 LEU A N 1
ATOM 1299 C CA . LEU A 1 180 ? -15.155 78.761 9.879 1.00 24.79 180 LEU A CA 1
ATOM 1300 C C . LEU A 1 180 ? -16.520 78.156 10.212 1.00 25.57 180 LEU A C 1
ATOM 1301 O O . LEU A 1 180 ? -16.624 77.058 10.750 1.00 25.34 180 LEU A O 1
ATOM 1306 N N . GLN A 1 181 ? -17.573 78.885 9.878 1.00 27.33 181 GLN A N 1
ATOM 1307 C CA . GLN A 1 181 ? -18.919 78.426 10.151 1.00 28.97 181 GLN A CA 1
ATOM 1308 C C . GLN A 1 181 ? -19.294 77.264 9.221 1.00 28.09 181 GLN A C 1
ATOM 1309 O O . GLN A 1 181 ? -19.903 76.271 9.640 1.00 26.47 181 GLN A O 1
ATOM 1315 N N . GLU A 1 182 ? -18.900 77.381 7.959 1.00 27.50 182 GLU A N 1
ATOM 1316 C CA . GLU A 1 182 ? -19.209 76.356 6.981 1.00 27.80 182 GLU A CA 1
ATOM 1317 C C . GLU A 1 182 ? -18.434 75.059 7.198 1.00 29.00 182 GLU A C 1
ATOM 1318 O O . GLU A 1 182 ? -18.959 73.976 6.927 1.00 30.00 182 GLU A O 1
ATOM 1324 N N . LEU A 1 183 ? -17.199 75.153 7.692 1.00 27.88 183 LEU A N 1
ATOM 1325 C CA . LEU A 1 183 ? -16.400 73.952 7.902 1.00 27.42 183 LEU A CA 1
ATOM 1326 C C . LEU A 1 183 ? -16.684 73.239 9.221 1.00 29.13 183 LEU A C 1
ATOM 1327 O O . LEU A 1 183 ? -16.365 72.055 9.373 1.00 29.69 183 LEU A O 1
ATOM 1332 N N . ARG A 1 184 ? -17.287 73.943 10.170 1.00 29.09 184 ARG A N 1
ATOM 1333 C CA . ARG A 1 184 ? -17.565 73.350 11.475 1.00 29.54 184 ARG A CA 1
ATOM 1334 C C . ARG A 1 184 ? -18.226 71.962 11.442 1.00 29.13 184 ARG A C 1
ATOM 1335 O O . ARG A 1 184 ? -17.746 71.018 12.075 1.00 28.03 184 ARG A O 1
ATOM 1343 N N . PRO A 1 185 ? -19.330 71.812 10.693 1.00 28.84 185 PRO A N 1
ATOM 1344 C CA . PRO A 1 185 ? -19.993 70.504 10.640 1.00 28.30 185 PRO A CA 1
ATOM 1345 C C . PRO A 1 185 ? -19.141 69.422 9.959 1.00 28.00 185 PRO A C 1
ATOM 1346 O O . PRO A 1 185 ? -19.320 68.224 10.181 1.00 28.44 185 PRO A O 1
ATOM 1350 N N . ARG A 1 186 ? -18.198 69.865 9.140 1.00 27.44 186 ARG A N 1
ATOM 1351 C CA . ARG A 1 186 ? -17.304 68.981 8.394 1.00 25.19 186 ARG A CA 1
ATOM 1352 C C . ARG A 1 186 ? -16.128 68.510 9.267 1.00 24.24 186 ARG A C 1
ATOM 1353 O O . ARG A 1 186 ? -15.784 67.340 9.284 1.00 23.32 186 ARG A O 1
ATOM 1361 N N . LEU A 1 187 ? -15.533 69.440 10.004 1.00 24.54 187 LEU A N 1
ATOM 1362 C CA . LEU A 1 18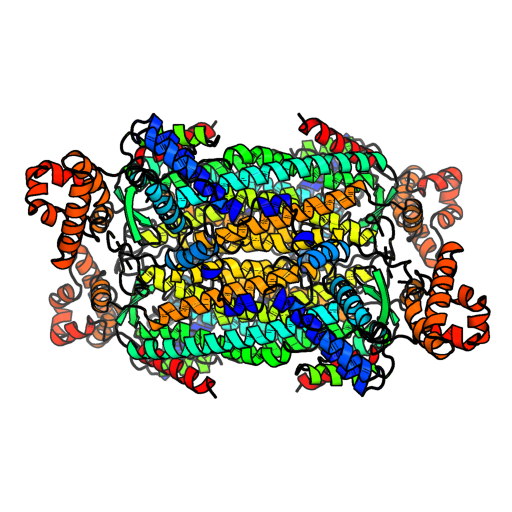7 ? -14.387 69.165 10.859 1.00 23.65 187 LEU A CA 1
ATOM 1363 C C . LEU A 1 187 ? -14.667 68.407 12.143 1.00 25.43 187 LEU A C 1
ATOM 1364 O O . LEU A 1 187 ? -13.920 67.493 12.497 1.00 26.99 187 LEU A O 1
ATOM 1369 N N . LEU A 1 188 ? -15.728 68.784 12.853 1.00 25.89 188 LEU A N 1
ATOM 1370 C CA . LEU A 1 188 ? -16.032 68.147 14.132 1.00 25.52 188 LEU A CA 1
ATOM 1371 C C . LEU A 1 188 ? -16.686 66.778 14.030 1.00 26.37 188 LEU A C 1
ATOM 1372 O O . LEU A 1 188 ? -17.846 66.594 14.411 1.00 28.79 188 LEU A O 1
ATOM 1377 N N . VAL A 1 189 ? -15.931 65.808 13.525 1.00 26.15 189 VAL A N 1
ATOM 1378 C CA . VAL A 1 189 ? -16.434 64.446 13.380 1.00 24.46 189 VAL A CA 1
ATOM 1379 C C . VAL A 1 189 ? -15.624 63.465 14.213 1.00 24.89 189 VAL A C 1
ATOM 1380 O O . VAL A 1 189 ? -14.482 63.733 14.589 1.00 26.07 189 VAL A O 1
ATOM 1384 N N . LEU A 1 190 ? -16.225 62.318 14.492 1.00 24.10 190 LEU A N 1
ATOM 1385 C CA . LEU A 1 190 ? -15.571 61.285 15.270 1.00 23.52 190 LEU A CA 1
ATOM 1386 C C . LEU A 1 190 ? -14.651 60.418 14.400 1.00 24.48 190 LEU A C 1
ATOM 1387 O O . LEU A 1 190 ? -14.919 60.197 13.216 1.00 24.72 190 LEU A O 1
ATOM 1392 N N . GLN A 1 191 ? -13.554 59.942 14.983 1.00 24.81 191 GLN A N 1
ATOM 1393 C CA . GLN A 1 191 ? -12.656 59.047 14.270 1.00 23.88 191 GLN A CA 1
ATOM 1394 C C . GLN A 1 191 ? -12.753 57.728 15.000 1.00 24.27 191 GLN A C 1
ATOM 1395 O O . GLN A 1 191 ? -12.149 57.553 16.051 1.00 25.89 191 GLN A O 1
ATOM 1401 N N . PHE A 1 192 ? -13.518 56.799 14.455 1.00 24.17 192 PHE A N 1
ATOM 1402 C CA . PHE A 1 192 ? -13.669 55.498 15.088 1.00 24.46 192 PHE A CA 1
ATOM 1403 C C . PHE A 1 192 ? -13.734 54.429 13.991 1.00 24.85 192 PHE A C 1
ATOM 1404 O O . PHE A 1 192 ? -14.790 54.176 13.409 1.00 25.04 192 PHE A O 1
ATOM 1412 N N . GLY A 1 193 ? -12.593 53.812 13.702 1.00 24.75 193 GLY A N 1
ATOM 1413 C CA . GLY A 1 193 ? -12.564 52.798 12.662 1.00 24.11 193 GLY A CA 1
ATOM 1414 C C . GLY A 1 193 ? -11.893 51.492 13.039 1.00 23.59 193 GLY A C 1
ATOM 1415 O O . GLY A 1 193 ? -12.099 50.481 12.377 1.00 24.12 193 GLY A O 1
ATOM 1416 N N . GLY A 1 194 ? -11.102 51.502 14.102 1.00 23.87 194 GLY A N 1
ATOM 1417 C CA . GLY A 1 194 ? -10.425 50.290 14.515 1.00 25.38 194 GLY A CA 1
ATOM 1418 C C . GLY A 1 194 ? -9.218 49.980 13.645 1.00 26.94 194 GLY A C 1
ATOM 1419 O O . GLY A 1 194 ? -8.970 50.651 12.645 1.00 29.23 194 GLY A O 1
ATOM 1420 N N . ALA A 1 195 ? -8.484 48.941 14.026 1.00 26.53 195 ALA A N 1
ATOM 1421 C CA . ALA A 1 195 ? -7.276 48.509 13.342 1.00 25.96 195 ALA A CA 1
ATOM 1422 C C . ALA A 1 195 ? -7.143 48.905 11.884 1.00 26.89 195 ALA A C 1
ATOM 1423 O O . ALA A 1 195 ? -6.125 49.488 11.493 1.00 27.09 195 ALA A O 1
ATOM 1425 N N . SER A 1 196 ? -8.150 48.583 11.076 1.00 25.81 196 SER A N 1
ATOM 1426 C CA . SER A 1 196 ? -8.080 48.894 9.656 1.00 25.56 196 SER A CA 1
ATOM 1427 C C . SER A 1 196 ? -9.287 49.656 9.141 1.00 26.07 196 SER A C 1
ATOM 1428 O O . SER A 1 196 ? -9.534 49.684 7.931 1.00 25.96 196 SER A O 1
ATOM 1431 N N . GLY A 1 197 ? -10.031 50.272 10.060 1.00 25.39 197 GLY A N 1
ATOM 1432 C CA . GLY A 1 197 ? -11.201 51.038 9.679 1.00 25.90 197 GLY A CA 1
ATOM 1433 C C . GLY A 1 197 ? -12.447 50.221 9.376 1.00 26.90 197 GLY A C 1
ATOM 1434 O O . GLY A 1 197 ? -13.447 50.774 8.928 1.00 26.38 197 GLY A O 1
ATOM 1435 N N . SER A 1 198 ? -12.400 48.912 9.611 1.00 27.60 198 SER A N 1
ATOM 1436 C CA . SER A 1 198 ? -13.557 48.060 9.346 1.00 28.59 198 SER A CA 1
ATOM 1437 C C . SER A 1 198 ? -14.424 47.913 10.596 1.00 29.26 198 SER A C 1
ATOM 1438 O O . SER A 1 198 ? -15.602 47.543 10.510 1.00 28.10 198 SER A O 1
ATOM 1441 N N . LEU A 1 199 ? -13.831 48.206 11.755 1.00 29.78 199 LEU A N 1
ATOM 1442 C CA . LEU A 1 199 ? -14.543 48.115 13.024 1.00 30.03 199 LEU A CA 1
ATOM 1443 C C . LEU A 1 199 ? -15.048 46.679 13.229 1.00 30.36 199 LEU A C 1
ATOM 1444 O O . LEU A 1 199 ? -15.973 46.435 13.997 1.00 31.24 199 LEU A O 1
ATOM 1449 N N . ALA A 1 200 ? -14.416 45.734 12.544 1.00 30.59 200 ALA A N 1
ATOM 1450 C CA . ALA A 1 200 ? -14.797 44.331 12.620 1.00 31.66 200 ALA A CA 1
ATOM 1451 C C . ALA A 1 200 ? -14.769 43.745 14.032 1.00 32.55 200 ALA A C 1
ATOM 1452 O O . ALA A 1 200 ? -15.580 42.881 14.366 1.00 33.25 200 ALA A O 1
ATOM 1454 N N . ALA A 1 201 ? -13.839 44.211 14.858 1.00 33.43 201 ALA A N 1
ATOM 1455 C CA . ALA A 1 201 ? -13.712 43.706 16.223 1.00 33.81 201 ALA A CA 1
ATOM 1456 C C . ALA A 1 201 ? -14.996 43.803 17.047 1.00 34.86 201 ALA A C 1
ATOM 1457 O O . ALA A 1 201 ? -15.209 43.017 17.973 1.00 36.06 201 ALA A O 1
ATOM 1459 N N . LEU A 1 202 ? -15.854 44.760 16.719 1.00 34.94 202 LEU A N 1
ATOM 1460 C CA . LEU A 1 202 ? -17.090 44.932 17.471 1.00 34.61 202 LEU A CA 1
ATOM 1461 C C . LEU A 1 202 ? -18.254 44.157 16.876 1.00 34.37 202 LEU A C 1
ATOM 1462 O O . LEU A 1 202 ? -19.361 44.183 17.405 1.00 35.05 202 LEU A O 1
ATOM 1467 N N . GLY A 1 203 ? -18.010 43.463 15.777 1.00 34.65 203 GLY A N 1
ATOM 1468 C CA . GLY A 1 203 ? -19.081 42.703 15.163 1.00 35.61 203 GLY A CA 1
ATOM 1469 C C . GLY A 1 203 ? -20.284 43.565 14.840 1.00 36.13 203 GLY A C 1
ATOM 1470 O O . GLY A 1 203 ? -20.144 44.663 14.312 1.00 36.60 203 GLY A O 1
ATOM 1471 N N . SER A 1 204 ? -21.469 43.070 15.169 1.00 37.98 204 SER A N 1
ATOM 1472 C CA . SER A 1 204 ? -22.719 43.779 14.902 1.00 39.79 204 SER A CA 1
ATOM 1473 C C . SER A 1 204 ? -23.019 44.949 15.842 1.00 39.67 204 SER A C 1
ATOM 1474 O O . SER A 1 204 ? -23.959 45.696 15.608 1.00 39.28 204 SER A O 1
ATOM 1477 N N . LYS A 1 205 ? -22.231 45.105 16.902 1.00 40.65 205 LYS A N 1
ATOM 1478 C CA . LYS A 1 205 ? -22.421 46.217 17.836 1.00 40.77 205 LYS A CA 1
ATOM 1479 C C . LYS A 1 205 ? -21.622 47.436 17.374 1.00 39.82 205 LYS A C 1
ATOM 1480 O O . LYS A 1 205 ? -21.532 48.428 18.088 1.00 39.13 205 LYS A O 1
ATOM 1486 N N . ALA A 1 206 ? -21.049 47.353 16.176 1.00 40.37 206 ALA A N 1
ATOM 1487 C CA . ALA A 1 206 ? -20.229 48.428 15.619 1.00 40.07 206 ALA A CA 1
ATOM 1488 C C . ALA A 1 206 ? -20.945 49.769 15.501 1.00 40.35 206 ALA A C 1
ATOM 1489 O O . ALA A 1 206 ? -20.549 50.747 16.148 1.00 40.23 206 ALA A O 1
ATOM 1491 N N . MET A 1 207 ? -21.985 49.825 14.674 1.00 39.98 207 MET A N 1
ATOM 1492 C CA . MET A 1 207 ? -22.730 51.072 14.500 1.00 40.47 207 MET A CA 1
ATOM 1493 C C . MET A 1 207 ? -23.365 51.574 15.792 1.00 39.44 207 MET A C 1
ATOM 1494 O O . MET A 1 207 ? -23.364 52.772 16.075 1.00 39.51 207 MET A O 1
ATOM 1499 N N . PRO A 1 208 ? -23.936 50.668 16.589 1.00 38.70 208 PRO A N 1
ATOM 1500 C CA . PRO A 1 208 ? -24.540 51.140 17.836 1.00 37.34 208 PRO A CA 1
ATOM 1501 C C . PRO A 1 208 ? -23.507 51.808 18.733 1.00 36.39 208 PRO A C 1
ATOM 1502 O O . PRO A 1 208 ? -23.758 52.868 19.292 1.00 37.50 208 PRO A O 1
ATOM 1506 N N . VAL A 1 209 ? -22.338 51.200 18.871 1.00 35.31 209 VAL A N 1
ATOM 1507 C CA . VAL A 1 209 ? -21.316 51.800 19.716 1.00 35.03 209 VAL A CA 1
ATOM 1508 C C . VAL A 1 209 ? -20.813 53.104 19.109 1.00 34.98 209 VAL A C 1
ATOM 1509 O O . VAL A 1 209 ? -20.536 54.066 19.824 1.00 34.43 209 VAL A O 1
ATOM 1513 N N . ALA A 1 210 ? -20.709 53.134 17.786 1.00 35.41 210 ALA A N 1
ATOM 1514 C CA . ALA A 1 210 ? -20.228 54.320 17.092 1.00 35.90 210 ALA A CA 1
ATOM 1515 C C . ALA A 1 210 ? -21.129 55.532 17.317 1.00 36.90 210 ALA A C 1
ATOM 1516 O O . ALA A 1 210 ? -20.655 56.622 17.645 1.00 36.76 210 ALA A O 1
ATOM 1518 N N . GLU A 1 211 ? -22.430 55.343 17.142 1.00 37.61 211 GLU A N 1
ATOM 1519 C CA . GLU A 1 211 ? -23.369 56.435 17.321 1.00 37.89 211 GLU A CA 1
ATOM 1520 C C . GLU A 1 211 ? -23.398 56.874 18.778 1.00 36.95 211 GLU A C 1
ATOM 1521 O O . GLU A 1 211 ? -23.399 58.066 19.083 1.00 37.19 211 GLU A O 1
ATOM 1527 N N . ALA A 1 212 ? -23.396 55.910 19.685 1.00 36.27 212 ALA A N 1
ATOM 1528 C CA . ALA A 1 212 ? -23.406 56.227 21.099 1.00 35.42 212 ALA A CA 1
ATOM 1529 C C . ALA A 1 212 ? -22.169 57.037 21.436 1.00 35.66 212 ALA A C 1
ATOM 1530 O O . ALA A 1 212 ? -22.239 57.993 22.212 1.00 37.12 212 ALA A O 1
ATOM 1532 N N . LEU A 1 213 ? -21.037 56.654 20.845 1.00 34.75 213 LEU A N 1
ATOM 1533 C CA . LEU A 1 213 ? -19.768 57.337 21.090 1.00 33.33 213 LEU A CA 1
ATOM 1534 C C . LEU A 1 213 ? -19.765 58.769 20.584 1.00 32.46 213 LEU A C 1
ATOM 1535 O O . LEU A 1 213 ? -19.304 59.673 21.280 1.00 32.35 213 LEU A O 1
ATOM 1540 N N . ALA A 1 214 ? -20.272 58.971 19.371 1.00 32.21 214 ALA A N 1
ATOM 1541 C CA . ALA A 1 214 ? -20.329 60.305 18.783 1.00 33.00 214 ALA A CA 1
ATOM 1542 C C . ALA A 1 214 ? -21.171 61.197 19.687 1.00 34.42 214 ALA A C 1
ATOM 1543 O O . ALA A 1 214 ? -20.734 62.264 20.120 1.00 33.66 214 ALA A O 1
ATOM 1545 N N . GLU A 1 215 ? -22.381 60.739 19.975 1.00 36.46 215 GLU A N 1
ATOM 1546 C CA . GLU A 1 215 ? -23.305 61.461 20.834 1.00 38.64 215 GLU A CA 1
ATOM 1547 C C . GLU A 1 215 ? -22.647 61.823 22.164 1.00 38.46 215 GLU A C 1
ATOM 1548 O O . GLU A 1 215 ? -22.773 62.947 22.638 1.00 38.38 215 GLU A O 1
ATOM 1554 N N . GLN A 1 216 ? -21.943 60.863 22.758 1.00 39.22 216 GLN A N 1
ATOM 1555 C CA . GLN A 1 216 ? -21.244 61.065 24.030 1.00 38.92 216 GLN A CA 1
ATOM 1556 C C . GLN A 1 216 ? -20.300 62.252 24.000 1.00 38.61 216 GLN A C 1
ATOM 1557 O O . GLN A 1 216 ? -20.241 63.038 24.947 1.00 37.67 216 GLN A O 1
ATOM 1563 N N . LEU A 1 217 ? -19.552 62.362 22.906 1.00 38.01 217 LEU A N 1
ATOM 1564 C CA . LEU A 1 217 ? -18.578 63.427 22.741 1.00 36.79 217 LEU A CA 1
ATOM 1565 C C . LEU A 1 217 ? -19.151 64.635 22.020 1.00 37.39 217 LEU A C 1
ATOM 1566 O O . LEU A 1 217 ? -18.435 65.599 21.741 1.00 36.78 217 LEU A O 1
ATOM 1571 N N . LYS A 1 218 ? -20.441 64.585 21.716 1.00 37.67 218 LYS A N 1
ATOM 1572 C CA . LYS A 1 218 ? -21.077 65.690 21.015 1.00 38.16 218 LYS A CA 1
ATOM 1573 C C . LYS A 1 218 ? -20.396 65.972 19.681 1.00 36.00 218 LYS A C 1
ATOM 1574 O O . LYS A 1 218 ? -20.180 67.124 19.315 1.00 35.60 218 LYS A O 1
ATOM 1580 N N . LEU A 1 219 ? -20.056 64.905 18.967 1.00 34.64 219 LEU A N 1
ATOM 1581 C CA . LEU A 1 219 ? -19.419 65.006 17.663 1.00 33.13 219 LEU A CA 1
ATOM 1582 C C . LEU A 1 219 ? -20.296 64.287 16.655 1.00 32.82 219 LEU A C 1
ATOM 1583 O O . LEU A 1 219 ? -21.063 63.390 17.009 1.00 32.98 219 LEU A O 1
ATOM 1588 N N . THR A 1 220 ? -20.185 64.685 15.397 1.00 31.73 220 THR A N 1
ATOM 1589 C CA . THR A 1 220 ? -20.949 64.053 14.343 1.00 32.02 220 THR A CA 1
ATOM 1590 C C . THR A 1 220 ? -20.267 62.735 13.962 1.00 30.25 220 THR A C 1
ATOM 1591 O O . THR A 1 220 ? -19.063 62.572 14.151 1.00 32.19 220 THR A O 1
ATOM 1595 N N . LEU A 1 221 ? -21.037 61.787 13.446 1.00 27.86 221 LEU A N 1
ATOM 1596 C CA . LEU A 1 221 ? -20.480 60.523 13.000 1.00 26.75 221 LEU A CA 1
ATOM 1597 C C . LEU A 1 221 ? -20.291 60.744 11.505 1.00 26.50 221 LEU A C 1
ATOM 1598 O O . LEU A 1 221 ? -21.233 61.096 10.811 1.00 28.79 221 LEU A O 1
ATOM 1603 N N . PRO A 1 222 ? -19.068 60.568 10.993 1.00 25.54 222 PRO A N 1
ATOM 1604 C CA . PRO A 1 222 ? -18.796 60.763 9.557 1.00 24.07 222 PRO A CA 1
ATOM 1605 C C . PRO A 1 222 ? -19.343 59.622 8.705 1.00 22.28 222 PRO A C 1
ATOM 1606 O O . PRO A 1 222 ? -19.711 58.571 9.239 1.00 22.46 222 PRO A O 1
ATOM 1610 N N . GLU A 1 223 ? -19.387 59.813 7.388 1.00 20.70 223 GLU A N 1
ATOM 1611 C CA . GLU A 1 223 ? -19.909 58.766 6.508 1.00 21.39 223 GLU A CA 1
ATOM 1612 C C . GLU A 1 223 ? -19.098 57.485 6.665 1.00 21.00 223 GLU A C 1
ATOM 1613 O O . GLU A 1 223 ? -19.631 56.385 6.526 1.00 20.31 223 GLU A O 1
ATOM 1619 N N . GLN A 1 224 ? -17.811 57.650 6.969 1.00 21.00 224 GLN A N 1
ATOM 1620 C CA . GLN A 1 224 ? -16.887 56.537 7.176 1.00 21.37 224 GLN A CA 1
ATOM 1621 C C . GLN A 1 224 ? -15.663 57.054 7.921 1.00 21.97 224 GLN A C 1
ATOM 1622 O O . GLN A 1 224 ? -15.453 58.271 8.006 1.00 22.88 224 GLN A O 1
ATOM 1628 N N . PRO A 1 225 ? -14.853 56.143 8.497 1.00 21.03 225 PRO A N 1
ATOM 1629 C CA . PRO A 1 225 ? -13.652 56.574 9.222 1.00 20.49 225 PRO A CA 1
ATOM 1630 C C . PRO A 1 225 ? -12.732 57.288 8.237 1.00 21.89 225 PRO A C 1
ATOM 1631 O O . PRO A 1 225 ? -12.864 57.110 7.018 1.00 23.41 225 PRO A O 1
ATOM 1635 N N . TRP A 1 226 ? -11.802 58.090 8.743 1.00 21.89 226 TRP A N 1
ATOM 1636 C CA . TRP A 1 226 ? -10.902 58.819 7.856 1.00 21.42 226 TRP A CA 1
ATOM 1637 C C . TRP A 1 226 ? -9.434 58.792 8.288 1.00 20.96 226 TRP A C 1
ATOM 1638 O O . TRP A 1 226 ? -8.772 59.837 8.321 1.00 19.95 226 TRP A O 1
ATOM 1649 N N . HIS A 1 227 ? -8.925 57.599 8.602 1.00 20.13 227 HIS A N 1
ATOM 1650 C CA . HIS A 1 227 ? -7.531 57.449 9.022 1.00 19.93 227 HIS A CA 1
ATOM 1651 C C . HIS A 1 227 ? -6.530 58.006 8.002 1.00 18.74 227 HIS A C 1
ATOM 1652 O O . HIS A 1 227 ? -5.503 58.575 8.382 1.00 19.38 227 HIS A O 1
ATOM 1659 N N . THR A 1 228 ? -6.812 57.838 6.714 1.00 16.25 228 THR A N 1
ATOM 1660 C CA . THR A 1 228 ? -5.906 58.351 5.700 1.00 16.06 228 THR A CA 1
ATOM 1661 C C . THR A 1 228 ? -6.501 59.375 4.723 1.00 15.53 228 THR A C 1
ATOM 1662 O O . THR A 1 228 ? -5.933 59.646 3.673 1.00 16.22 228 THR A O 1
ATOM 1666 N N . GLN A 1 229 ? -7.652 59.936 5.068 1.00 15.52 229 GLN A N 1
ATOM 1667 C CA . GLN A 1 229 ? -8.276 60.971 4.254 1.00 15.70 229 GLN A CA 1
ATOM 1668 C C . GLN A 1 229 ? -8.223 62.165 5.203 1.00 17.25 229 GLN A C 1
ATOM 1669 O O . GLN A 1 229 ? -9.081 62.303 6.077 1.00 19.51 229 GLN A O 1
ATOM 1675 N N . ARG A 1 230 ? -7.214 63.022 5.029 1.00 17.09 230 ARG A N 1
ATOM 1676 C CA . ARG A 1 230 ? -6.982 64.148 5.933 1.00 16.28 230 ARG A CA 1
ATOM 1677 C C . ARG A 1 230 ? -7.463 65.545 5.534 1.00 17.73 230 ARG A C 1
ATOM 1678 O O . ARG A 1 230 ? -7.128 66.535 6.193 1.00 18.78 230 ARG A O 1
ATOM 1686 N N . ASP A 1 231 ? -8.262 65.639 4.481 1.00 18.34 231 ASP A N 1
ATOM 1687 C CA . ASP A 1 231 ? -8.741 66.939 4.026 1.00 18.57 231 ASP A CA 1
ATOM 1688 C C . ASP A 1 231 ? -9.408 67.764 5.120 1.00 19.08 231 ASP A C 1
ATOM 1689 O O . ASP A 1 231 ? -9.293 68.990 5.125 1.00 20.96 231 ASP A O 1
ATOM 1694 N N . ARG A 1 232 ? -10.107 67.117 6.042 1.00 18.53 232 ARG A N 1
ATOM 1695 C CA . ARG A 1 232 ? -10.768 67.877 7.083 1.00 18.44 232 ARG A CA 1
ATOM 1696 C C . ARG A 1 232 ? -9.778 68.700 7.872 1.00 18.85 232 ARG A C 1
ATOM 1697 O O . ARG A 1 232 ? -9.986 69.897 8.068 1.00 20.75 232 ARG A O 1
ATOM 1705 N N . LEU A 1 233 ? -8.684 68.084 8.303 1.00 18.30 233 LEU A N 1
ATOM 1706 C CA . LEU A 1 233 ? -7.690 68.821 9.074 1.00 16.83 233 LEU A CA 1
ATOM 1707 C C . LEU A 1 233 ? -6.965 69.887 8.234 1.00 16.88 233 LEU A C 1
ATOM 1708 O O . LEU A 1 233 ? -6.746 71.005 8.688 1.00 16.87 233 LEU A O 1
ATOM 1713 N N . VAL A 1 234 ? -6.598 69.548 7.005 1.00 17.15 234 VAL A N 1
ATOM 1714 C CA . VAL A 1 234 ? -5.885 70.499 6.167 1.00 17.73 234 VAL A CA 1
ATOM 1715 C C . VAL A 1 234 ? -6.759 71.709 5.845 1.00 19.35 234 VAL A C 1
ATOM 1716 O O . VAL A 1 234 ? -6.270 72.840 5.770 1.00 19.19 234 VAL A O 1
ATOM 1720 N N . GLU A 1 235 ? -8.055 71.477 5.663 1.00 19.55 235 GLU A N 1
ATOM 1721 C CA . GLU A 1 235 ? -8.952 72.579 5.370 1.00 20.09 235 GLU A CA 1
ATOM 1722 C C . GLU A 1 235 ? -8.938 73.572 6.519 1.00 19.79 235 GLU A C 1
ATOM 1723 O O . GLU A 1 235 ? -8.760 74.764 6.294 1.00 21.76 235 GLU A O 1
ATOM 1729 N N . PHE A 1 236 ? -9.118 73.084 7.744 1.00 18.46 236 PHE A N 1
ATOM 1730 C CA . PHE A 1 236 ? -9.113 73.956 8.915 1.00 18.63 236 PHE A CA 1
ATOM 1731 C C . PHE A 1 236 ? -7.828 74.785 8.969 1.00 19.30 236 PHE A C 1
ATOM 1732 O O . PHE A 1 236 ? -7.852 76.001 9.175 1.00 19.40 236 PHE A O 1
ATOM 1740 N N . ALA A 1 237 ? -6.699 74.121 8.779 1.00 19.83 237 ALA A N 1
ATOM 1741 C CA . ALA A 1 237 ? -5.415 74.801 8.819 1.00 20.15 237 ALA A CA 1
ATOM 1742 C C . ALA A 1 237 ? -5.370 75.869 7.727 1.00 20.53 237 ALA A C 1
ATOM 1743 O O . ALA A 1 237 ? -4.814 76.961 7.912 1.00 20.20 237 ALA A O 1
ATOM 1745 N N . SER A 1 238 ? -5.959 75.548 6.584 1.00 19.55 238 SER A N 1
ATOM 1746 C CA . SER A 1 238 ? -5.951 76.483 5.487 1.00 19.91 238 SER A CA 1
ATOM 1747 C C . SER A 1 238 ? -6.730 77.770 5.784 1.00 20.51 238 SER A C 1
ATOM 1748 O O . SER A 1 238 ? -6.324 78.856 5.342 1.00 20.21 238 SER A O 1
ATOM 1751 N N . VAL A 1 239 ? -7.847 77.664 6.511 1.00 19.33 239 VAL A N 1
ATOM 1752 C CA . VAL A 1 239 ? -8.615 78.864 6.840 1.00 19.23 239 VAL A CA 1
ATOM 1753 C C . VAL A 1 239 ? -7.826 79.702 7.854 1.00 20.76 239 VAL A C 1
ATOM 1754 O O . VAL A 1 239 ? -7.813 80.938 7.785 1.00 20.27 239 VAL A O 1
ATOM 1758 N N . LEU A 1 240 ? -7.171 79.028 8.796 1.00 20.73 240 LEU A N 1
ATOM 1759 C CA . LEU A 1 240 ? -6.355 79.729 9.765 1.00 20.80 240 LEU A CA 1
ATOM 1760 C C . LEU A 1 240 ? -5.254 80.445 8.972 1.00 22.18 240 LEU A C 1
ATOM 1761 O O . LEU A 1 240 ? -4.803 81.531 9.361 1.00 24.66 240 LEU A O 1
ATOM 1766 N N . GLY A 1 241 ? -4.833 79.840 7.857 1.00 20.25 241 GLY A N 1
ATOM 1767 C CA . GLY A 1 241 ? -3.797 80.435 7.024 1.00 18.02 241 GLY A CA 1
ATOM 1768 C C . GLY A 1 241 ? -4.278 81.742 6.425 1.00 19.15 241 GLY A C 1
ATOM 1769 O O . GLY A 1 241 ? -3.542 82.737 6.358 1.00 19.02 241 GLY A O 1
ATOM 1770 N N . LEU A 1 242 ? -5.527 81.731 5.967 1.00 19.45 242 LEU A N 1
ATOM 1771 C CA . LEU A 1 242 ? -6.163 82.912 5.395 1.00 17.71 242 LEU A CA 1
ATOM 1772 C C . LEU A 1 242 ? -6.208 83.994 6.485 1.00 18.28 242 LEU A C 1
ATOM 1773 O O . LEU A 1 242 ? -5.924 85.163 6.219 1.00 19.80 242 LEU A O 1
ATOM 1778 N N . VAL A 1 243 ? -6.552 83.604 7.711 1.00 17.17 243 VAL A N 1
ATOM 1779 C CA . VAL A 1 243 ? -6.614 84.553 8.816 1.00 17.44 243 VAL A CA 1
ATOM 1780 C C . VAL A 1 243 ? -5.255 85.206 9.078 1.00 18.68 243 VAL A C 1
ATOM 1781 O O . VAL A 1 243 ? -5.158 86.434 9.218 1.00 20.09 243 VAL A O 1
ATOM 1785 N N . ALA A 1 244 ? -4.203 84.395 9.141 1.00 19.15 244 ALA A N 1
ATOM 1786 C CA . ALA A 1 244 ? -2.857 84.916 9.367 1.00 18.28 244 ALA A CA 1
ATOM 1787 C C . ALA A 1 244 ? -2.503 85.902 8.257 1.00 19.50 244 ALA A C 1
ATOM 1788 O O . ALA A 1 244 ? -1.931 86.967 8.517 1.00 20.38 244 ALA A O 1
ATOM 1790 N N . GLY A 1 245 ? -2.854 85.551 7.022 1.00 19.90 245 GLY A N 1
ATOM 1791 C CA . GLY A 1 245 ? -2.561 86.413 5.887 1.00 19.50 245 GLY A CA 1
ATOM 1792 C C . GLY A 1 245 ? -3.238 87.775 5.943 1.00 20.59 245 GLY A C 1
ATOM 1793 O O . GLY A 1 245 ? -2.604 88.810 5.681 1.00 21.02 245 GLY A O 1
ATOM 1794 N N . SER A 1 246 ? -4.528 87.795 6.275 1.00 20.02 246 SER A N 1
ATOM 1795 C CA . SER A 1 246 ? -5.247 89.063 6.340 1.00 18.36 246 SER A CA 1
ATOM 1796 C C . SER A 1 246 ? -4.683 89.904 7.467 1.00 18.86 246 SER A C 1
ATOM 1797 O O . SER A 1 246 ? -4.442 91.089 7.280 1.00 18.86 246 SER A O 1
ATOM 1800 N N . LEU A 1 247 ? -4.477 89.300 8.641 1.00 19.23 247 LEU A N 1
ATOM 1801 C CA . LEU A 1 247 ? -3.901 90.037 9.766 1.00 18.47 247 LEU A CA 1
ATOM 1802 C C . LEU A 1 247 ? -2.479 90.469 9.401 1.00 19.01 247 LEU A C 1
ATOM 1803 O O . LEU A 1 247 ? -1.968 91.470 9.911 1.00 19.73 247 LEU A O 1
ATOM 1808 N N . GLY A 1 248 ? -1.844 89.711 8.512 1.00 18.37 248 GLY A N 1
ATOM 1809 C CA . GLY A 1 248 ? -0.500 90.058 8.083 1.00 18.91 248 GLY A CA 1
ATOM 1810 C C . GLY A 1 248 ? -0.535 91.345 7.279 1.00 20.47 248 GLY A C 1
ATOM 1811 O O . GLY A 1 248 ? 0.381 92.166 7.370 1.00 21.63 248 GLY A O 1
ATOM 1812 N N . LYS A 1 249 ? -1.598 91.524 6.492 1.00 20.38 249 LYS A N 1
ATOM 1813 C CA . LYS A 1 249 ? -1.759 92.720 5.674 1.00 19.89 249 LYS A CA 1
ATOM 1814 C C . LYS A 1 249 ? -1.962 93.910 6.603 1.00 20.69 249 LYS A C 1
ATOM 1815 O O . LYS A 1 249 ? -1.375 94.978 6.408 1.00 20.73 249 LYS A O 1
ATOM 1821 N N . PHE A 1 250 ? -2.795 93.706 7.620 1.00 21.05 250 PHE A N 1
ATOM 1822 C CA . PHE A 1 250 ? -3.093 94.734 8.606 1.00 21.31 250 PHE A CA 1
ATOM 1823 C C . PHE A 1 250 ? -1.814 95.181 9.332 1.00 22.62 250 PHE A C 1
ATOM 1824 O O . PHE A 1 250 ? -1.536 96.378 9.460 1.00 21.42 250 PHE A O 1
ATOM 1832 N N . GLY A 1 251 ? -1.036 94.205 9.798 1.00 24.29 251 GLY A N 1
ATOM 1833 C CA . GLY A 1 251 ? 0.206 94.509 10.486 1.00 23.71 251 GLY A CA 1
ATOM 1834 C C . GLY A 1 251 ? 1.178 95.266 9.593 1.00 24.38 251 GLY A C 1
ATOM 1835 O O . GLY A 1 251 ? 1.874 96.170 10.048 1.00 24.57 251 GLY A O 1
ATOM 1836 N N . ARG A 1 252 ? 1.244 94.900 8.319 1.00 25.47 252 ARG A N 1
ATOM 1837 C CA . ARG A 1 252 ? 2.147 95.585 7.399 1.00 26.89 252 ARG A CA 1
ATOM 1838 C C . ARG A 1 252 ? 1.738 97.051 7.259 1.00 25.91 252 ARG A C 1
ATOM 1839 O O . ARG A 1 252 ? 2.575 97.942 7.339 1.00 26.11 252 ARG A O 1
ATOM 1847 N N . ASP A 1 253 ? 0.445 97.283 7.042 1.00 25.77 253 ASP A N 1
ATOM 1848 C CA . ASP A 1 253 ? -0.088 98.624 6.878 1.00 24.59 253 ASP A CA 1
ATOM 1849 C C . ASP A 1 253 ? 0.206 99.500 8.083 1.00 25.06 253 ASP A C 1
ATOM 1850 O O . ASP A 1 253 ? 0.573 100.663 7.922 1.00 26.98 253 ASP A O 1
ATOM 1855 N N . ILE A 1 254 ? 0.058 98.952 9.286 1.00 24.74 254 ILE A N 1
ATOM 1856 C CA . ILE A 1 254 ? 0.358 99.713 10.493 1.00 25.55 254 ILE A CA 1
ATOM 1857 C C . ILE A 1 254 ? 1.829 100.117 10.521 1.00 25.90 254 ILE A C 1
ATOM 1858 O O . ILE A 1 254 ? 2.163 101.277 10.722 1.00 27.30 254 ILE A O 1
ATOM 1863 N N . SER A 1 255 ? 2.709 99.147 10.317 1.00 26.24 255 SER A N 1
ATOM 1864 C CA . SER A 1 255 ? 4.142 99.406 10.324 1.00 25.68 255 SER A CA 1
ATOM 1865 C C . SER A 1 255 ? 4.531 100.473 9.321 1.00 25.51 255 SER A C 1
ATOM 1866 O O . SER A 1 255 ? 5.433 101.261 9.572 1.00 27.07 255 SER A O 1
ATOM 1869 N N . LEU A 1 256 ? 3.871 100.499 8.172 1.00 25.48 256 LEU A N 1
ATOM 1870 C CA . LEU A 1 256 ? 4.209 101.501 7.164 1.00 25.88 256 LEU A CA 1
ATOM 1871 C C . LEU A 1 256 ? 3.634 102.861 7.552 1.00 26.11 256 LEU A C 1
ATOM 1872 O O . LEU A 1 256 ? 4.210 103.903 7.225 1.00 25.99 256 LEU A O 1
ATOM 1877 N N . LEU A 1 257 ? 2.496 102.845 8.242 1.00 24.81 257 LEU A N 1
ATOM 1878 C CA . LEU A 1 257 ? 1.883 104.081 8.676 1.00 25.29 257 LEU A CA 1
ATOM 1879 C C . LEU A 1 257 ? 2.671 104.657 9.854 1.00 26.14 257 LEU A C 1
ATOM 1880 O O . LEU A 1 257 ? 2.682 105.871 10.046 1.00 27.02 257 LEU A O 1
ATOM 1885 N N . MET A 1 258 ? 3.333 103.796 10.628 1.00 25.38 258 MET A N 1
ATOM 1886 C CA . MET A 1 258 ? 4.129 104.253 11.767 1.00 26.23 258 MET A CA 1
ATOM 1887 C C . MET A 1 258 ? 5.519 104.727 11.353 1.00 27.37 258 MET A C 1
ATOM 1888 O O . MET A 1 258 ? 6.300 105.171 12.197 1.00 28.10 258 MET A O 1
ATOM 1893 N N . GLN A 1 259 ? 5.843 104.607 10.068 1.00 27.85 259 GLN A N 1
ATOM 1894 C CA . GLN A 1 259 ? 7.149 105.047 9.573 1.00 29.14 259 GLN A CA 1
ATOM 1895 C C . GLN A 1 259 ? 7.395 106.502 9.971 1.00 30.29 259 GLN A C 1
ATOM 1896 O O . GLN A 1 259 ? 6.465 107.322 9.994 1.00 30.63 259 GLN A O 1
ATOM 1902 N N . THR A 1 260 ? 8.651 106.832 10.244 1.00 29.81 260 THR A N 1
ATOM 1903 C CA . THR A 1 260 ? 8.985 108.186 10.632 1.00 28.64 260 THR A CA 1
ATOM 1904 C C . THR A 1 260 ? 8.510 109.172 9.576 1.00 28.13 260 THR A C 1
ATOM 1905 O O . THR A 1 260 ? 7.921 110.206 9.915 1.00 29.60 260 THR A O 1
ATOM 1909 N N . GLU A 1 261 ? 8.742 108.856 8.302 1.00 26.02 261 GLU A N 1
ATOM 1910 C CA . GLU A 1 261 ? 8.326 109.771 7.249 1.00 26.44 261 GLU A CA 1
ATOM 1911 C C . GLU A 1 261 ? 6.838 109.778 6.933 1.00 27.86 261 GLU A C 1
ATOM 1912 O O . GLU A 1 261 ? 6.405 110.482 6.023 1.00 29.72 261 GLU A O 1
ATOM 1918 N N . ALA A 1 262 ? 6.050 109.015 7.686 1.00 28.10 262 ALA A N 1
ATOM 1919 C CA . ALA A 1 262 ? 4.611 108.986 7.470 1.00 26.94 262 ALA A CA 1
ATOM 1920 C C . ALA A 1 262 ? 3.908 109.438 8.746 1.00 27.62 262 ALA A C 1
ATOM 1921 O O . ALA A 1 262 ? 3.128 110.383 8.721 1.00 28.89 262 ALA A O 1
ATOM 1923 N N . GLY A 1 263 ? 4.201 108.755 9.854 1.00 27.61 263 GLY A N 1
ATOM 1924 C CA . GLY A 1 263 ? 3.606 109.070 11.145 1.00 27.30 263 GLY A CA 1
ATOM 1925 C C . GLY A 1 263 ? 2.118 109.393 11.164 1.00 27.88 263 GLY A C 1
ATOM 1926 O O . GLY A 1 263 ? 1.722 110.406 11.746 1.00 30.10 263 GLY A O 1
ATOM 1927 N N . GLU A 1 264 ? 1.286 108.549 10.558 1.00 26.45 264 GLU A N 1
ATOM 1928 C CA . GLU A 1 264 ? -0.151 108.804 10.536 1.00 26.25 264 GLU A CA 1
ATOM 1929 C C . GLU A 1 264 ? -0.957 107.959 11.514 1.00 26.45 264 GLU A C 1
ATOM 1930 O O . GLU A 1 264 ? -1.971 108.411 12.043 1.00 26.91 264 GLU A O 1
ATOM 1936 N N . VAL A 1 265 ? -0.524 106.726 11.742 1.00 27.55 265 VAL A N 1
ATOM 1937 C CA . VAL A 1 265 ? -1.216 105.837 12.674 1.00 27.22 265 VAL A CA 1
ATOM 1938 C C . VAL A 1 265 ? -0.158 105.164 13.534 1.00 28.00 265 VAL A C 1
ATOM 1939 O O . VAL A 1 265 ? 0.942 104.857 13.052 1.00 27.37 265 VAL A O 1
ATOM 1943 N N . PHE A 1 266 ? -0.484 104.933 14.801 1.00 27.95 266 PHE A N 1
ATOM 1944 C CA . PHE A 1 266 ? 0.469 104.321 15.706 1.00 29.54 266 PHE A CA 1
ATOM 1945 C C . PHE A 1 266 ? -0.173 103.251 16.570 1.00 32.47 266 PHE A C 1
ATOM 1946 O O . PHE A 1 266 ? -1.375 103.295 16.846 1.00 31.97 266 PHE A O 1
ATOM 1954 N N . GLU A 1 267 ? 0.643 102.290 16.992 1.00 35.09 267 GLU A N 1
ATOM 1955 C CA . GLU A 1 267 ? 0.195 101.230 17.881 1.00 37.55 267 GLU A CA 1
ATOM 1956 C C . GLU A 1 267 ? 0.087 101.900 19.244 1.00 40.02 267 GLU A C 1
ATOM 1957 O O . GLU A 1 267 ? 0.772 102.885 19.503 1.00 39.48 267 GLU A O 1
ATOM 1963 N N . PRO A 1 268 ? -0.758 101.371 20.137 1.00 43.37 268 PRO A N 1
ATOM 1964 C CA . PRO A 1 268 ? -0.900 101.973 21.469 1.00 47.34 268 PRO A CA 1
ATOM 1965 C C . PRO A 1 268 ? 0.481 102.047 22.131 1.00 52.49 268 PRO A C 1
ATOM 1966 O O . PRO A 1 268 ? 1.371 101.269 21.788 1.00 52.34 268 PRO A O 1
ATOM 1970 N N . SER A 1 269 ? 0.668 102.972 23.071 1.00 58.58 269 SER A N 1
ATOM 1971 C CA . SER A 1 269 ? 1.963 103.112 23.747 1.00 64.98 269 SER A CA 1
ATOM 1972 C C . SER A 1 269 ? 2.210 102.022 24.790 1.00 69.38 269 SER A C 1
ATOM 1973 O O . SER A 1 269 ? 1.289 101.628 25.516 1.00 70.73 269 SER A O 1
ATOM 1976 N N . ALA A 1 270 ? 3.458 101.553 24.859 1.00 73.72 270 ALA A N 1
ATOM 1977 C CA . ALA A 1 270 ? 3.881 100.495 25.790 1.00 77.77 270 ALA A CA 1
ATOM 1978 C C . ALA A 1 270 ? 3.051 100.420 27.076 1.00 80.81 270 ALA A C 1
ATOM 1979 O O . ALA A 1 270 ? 3.223 101.235 27.989 1.00 81.01 270 ALA A O 1
ATOM 1981 N N . PRO A 1 271 ? 2.146 99.425 27.166 1.00 83.79 271 PRO A N 1
ATOM 1982 C CA . PRO A 1 271 ? 1.285 99.242 28.344 1.00 85.85 271 PRO A CA 1
ATOM 1983 C C . PRO A 1 271 ? 2.053 99.301 29.672 1.00 87.16 271 PRO A C 1
ATOM 1984 O O . PRO A 1 271 ? 1.716 100.180 30.501 1.00 87.74 271 PRO A O 1
ATOM 1988 N N . LYS A 1 282 ? 12.084 106.505 20.189 1.00 57.42 282 LYS A N 1
ATOM 1989 C CA . LYS A 1 282 ? 11.529 105.717 19.046 1.00 57.45 282 LYS A CA 1
ATOM 1990 C C . LYS A 1 282 ? 10.424 104.759 19.496 1.00 56.68 282 LYS A C 1
ATOM 1991 O O . LYS A 1 282 ? 10.575 104.000 20.456 1.00 57.00 282 LYS A O 1
ATOM 1993 N N . ARG A 1 283 ? 9.312 104.806 18.780 1.00 55.74 283 ARG A N 1
ATOM 1994 C CA . ARG A 1 283 ? 8.162 103.966 19.056 1.00 53.92 283 ARG A CA 1
ATOM 1995 C C . ARG A 1 283 ? 8.158 102.835 18.040 1.00 51.88 283 ARG A C 1
ATOM 1996 O O . ARG A 1 283 ? 7.787 103.025 16.883 1.00 52.42 283 ARG A O 1
ATOM 1998 N N . ASN A 1 284 ? 8.590 101.661 18.479 1.00 48.48 284 ASN A N 1
ATOM 1999 C CA . ASN A 1 284 ? 8.632 100.497 17.615 1.00 45.12 284 ASN A CA 1
ATOM 2000 C C . ASN A 1 284 ? 7.313 99.740 17.617 1.00 41.70 284 ASN A C 1
ATOM 2001 O O . ASN A 1 284 ? 6.665 99.602 18.653 1.00 41.41 284 ASN A O 1
ATOM 2006 N N . PRO A 1 285 ? 6.884 99.255 16.443 1.00 38.55 285 PRO A N 1
ATOM 2007 C CA . PRO A 1 285 ? 5.626 98.504 16.371 1.00 35.58 285 PRO A CA 1
ATOM 2008 C C . PRO A 1 285 ? 5.864 97.037 16.764 1.00 33.39 285 PRO A C 1
ATOM 2009 O O . PRO A 1 285 ? 5.985 96.162 15.896 1.00 32.43 285 PRO A O 1
ATOM 2013 N N . VAL A 1 286 ? 5.930 96.771 18.069 1.00 30.20 286 VAL A N 1
ATOM 2014 C CA . VAL A 1 286 ? 6.188 95.414 18.537 1.00 28.95 286 VAL A CA 1
ATOM 2015 C C . VAL A 1 286 ? 5.002 94.492 18.279 1.00 28.81 286 VAL A C 1
ATOM 2016 O O . VAL A 1 286 ? 5.165 93.271 18.184 1.00 28.55 286 VAL A O 1
ATOM 2020 N N . GLY A 1 287 ? 3.812 95.075 18.168 1.00 27.54 287 GLY A N 1
ATOM 2021 C CA . GLY A 1 287 ? 2.629 94.284 17.887 1.00 25.32 287 GLY A CA 1
ATOM 2022 C C . GLY A 1 287 ? 2.580 93.883 16.413 1.00 25.28 287 GLY A C 1
ATOM 2023 O O . GLY A 1 287 ? 2.321 92.721 16.073 1.00 25.95 287 GLY A O 1
ATOM 2024 N N . ALA A 1 288 ? 2.832 94.839 15.527 1.00 23.77 288 ALA A N 1
ATOM 2025 C CA . ALA A 1 288 ? 2.801 94.552 14.100 1.00 24.32 288 ALA A CA 1
ATOM 2026 C C . ALA A 1 288 ? 3.806 93.459 13.752 1.00 24.66 288 ALA A C 1
ATOM 2027 O O . ALA A 1 288 ? 3.584 92.670 12.828 1.00 24.64 288 ALA A O 1
ATOM 2029 N N . ALA A 1 289 ? 4.917 93.422 14.490 1.00 24.54 289 ALA A N 1
ATOM 2030 C CA . ALA A 1 289 ? 5.954 92.425 14.249 1.00 22.48 289 ALA A CA 1
ATOM 2031 C C . ALA A 1 289 ? 5.348 91.040 14.375 1.00 22.81 289 ALA A C 1
ATOM 2032 O O . ALA A 1 289 ? 5.651 90.155 13.580 1.00 25.06 289 ALA A O 1
ATOM 2034 N N . VAL A 1 290 ? 4.476 90.852 15.360 1.00 21.41 290 VAL A N 1
ATOM 2035 C CA . VAL A 1 290 ? 3.864 89.552 15.557 1.00 21.15 290 VAL A CA 1
ATOM 2036 C C . VAL A 1 290 ? 2.971 89.186 14.390 1.00 22.68 290 VAL A C 1
ATOM 2037 O O . VAL A 1 290 ? 2.978 88.044 13.940 1.00 24.90 290 VAL A O 1
ATOM 2041 N N . LEU A 1 291 ? 2.206 90.155 13.894 1.00 22.23 291 LEU A N 1
ATOM 2042 C CA . LEU A 1 291 ? 1.289 89.893 12.790 1.00 20.27 291 LEU A CA 1
ATOM 2043 C C . LEU A 1 291 ? 2.056 89.559 11.518 1.00 19.66 291 LEU A C 1
ATOM 2044 O O . LEU A 1 291 ? 1.689 88.651 10.771 1.00 19.34 291 LEU A O 1
ATOM 2049 N N . ILE A 1 292 ? 3.136 90.286 11.275 1.00 20.12 292 ILE A N 1
ATOM 2050 C CA . ILE A 1 292 ? 3.921 90.047 10.082 1.00 19.95 292 ILE A CA 1
ATOM 2051 C C . ILE A 1 292 ? 4.638 88.715 10.226 1.00 21.69 292 ILE A C 1
ATOM 2052 O O . ILE A 1 292 ? 4.753 87.952 9.259 1.00 22.07 292 ILE A O 1
ATOM 2057 N N . GLY A 1 293 ? 5.105 88.429 11.441 1.00 21.94 293 GLY A N 1
ATOM 2058 C CA . GLY A 1 293 ? 5.801 87.178 11.687 1.00 20.35 293 GLY A CA 1
ATOM 2059 C C . GLY A 1 293 ? 4.915 85.986 11.363 1.00 20.00 293 GLY A C 1
ATOM 2060 O O . GLY A 1 293 ? 5.347 85.057 10.677 1.00 19.92 293 GLY A O 1
ATOM 2061 N N . ALA A 1 294 ? 3.677 86.011 11.861 1.00 18.54 294 ALA A N 1
ATOM 2062 C CA . ALA A 1 294 ? 2.729 84.931 11.627 1.00 17.13 294 ALA A CA 1
ATOM 2063 C C . ALA A 1 294 ? 2.449 84.770 10.127 1.00 17.42 294 ALA A C 1
ATOM 2064 O O . ALA A 1 294 ? 2.449 83.659 9.596 1.00 16.61 294 ALA A O 1
ATOM 2066 N N . ALA A 1 295 ? 2.227 85.880 9.440 1.00 18.47 295 ALA A N 1
ATOM 2067 C CA . ALA A 1 295 ? 1.955 85.831 8.003 1.00 18.69 295 ALA A CA 1
ATOM 2068 C C . ALA A 1 295 ? 3.161 85.311 7.221 1.00 19.22 295 ALA A C 1
ATOM 2069 O O . ALA A 1 295 ? 3.041 84.970 6.035 1.00 20.41 295 ALA A O 1
ATOM 2071 N N . THR A 1 296 ? 4.323 85.256 7.876 1.00 18.07 296 THR A N 1
ATOM 2072 C CA . THR A 1 296 ? 5.539 84.768 7.226 1.00 17.13 296 THR A CA 1
ATOM 2073 C C . THR A 1 296 ? 5.799 83.300 7.550 1.00 18.58 296 THR A C 1
ATOM 2074 O O . THR A 1 296 ? 6.279 82.556 6.704 1.00 20.52 296 THR A O 1
ATOM 2078 N N . ARG A 1 297 ? 5.465 82.892 8.776 1.00 19.38 297 ARG A N 1
ATOM 2079 C CA . ARG A 1 297 ? 5.663 81.522 9.267 1.00 19.44 297 ARG A CA 1
ATOM 2080 C C . ARG A 1 297 ? 4.612 80.482 8.858 1.00 20.12 297 ARG A C 1
ATOM 2081 O O . ARG A 1 297 ? 4.939 79.313 8.591 1.00 20.26 297 ARG A O 1
ATOM 2089 N N . VAL A 1 298 ? 3.351 80.902 8.831 1.00 19.46 298 VAL A N 1
ATOM 2090 C CA . VAL A 1 298 ? 2.258 80.001 8.529 1.00 18.33 298 VAL A CA 1
ATOM 2091 C C . VAL A 1 298 ? 2.217 79.343 7.149 1.00 18.60 298 VAL A C 1
ATOM 2092 O O . VAL A 1 298 ? 1.877 78.165 7.046 1.00 18.20 298 VAL A O 1
ATOM 2096 N N . PRO A 1 299 ? 2.564 80.072 6.073 1.00 18.08 299 PRO A N 1
ATOM 2097 C CA . PRO A 1 299 ? 2.513 79.411 4.759 1.00 17.69 299 PRO A CA 1
ATOM 2098 C C . PRO A 1 299 ? 3.320 78.112 4.727 1.00 18.79 299 PRO A C 1
ATOM 2099 O O . PRO A 1 299 ? 2.877 77.094 4.176 1.00 19.28 299 PRO A O 1
ATOM 2103 N N . GLY A 1 300 ? 4.505 78.146 5.326 1.00 18.95 300 GLY A N 1
ATOM 2104 C CA . GLY A 1 300 ? 5.340 76.962 5.344 1.00 18.74 300 GLY A CA 1
ATOM 2105 C C . GLY A 1 300 ? 4.706 75.820 6.115 1.00 19.49 300 GLY A C 1
ATOM 2106 O O . GLY A 1 300 ? 4.740 74.663 5.663 1.00 18.69 300 GLY A O 1
ATOM 2107 N N . LEU A 1 301 ? 4.143 76.136 7.282 1.00 18.52 301 LEU A N 1
ATOM 2108 C CA . LEU A 1 301 ? 3.501 75.125 8.115 1.00 19.19 301 LEU A CA 1
ATOM 2109 C C . LEU A 1 301 ? 2.288 74.542 7.416 1.00 20.12 301 LEU A C 1
ATOM 2110 O O . LEU A 1 301 ? 2.007 73.347 7.520 1.00 20.90 301 LEU A O 1
ATOM 2115 N N . LEU A 1 302 ? 1.582 75.387 6.681 1.00 21.51 302 LEU A N 1
ATOM 2116 C CA . LEU A 1 302 ? 0.408 74.946 5.955 1.00 21.60 302 LEU A CA 1
ATOM 2117 C C . LEU A 1 302 ? 0.755 74.009 4.821 1.00 21.62 302 LEU A C 1
ATOM 2118 O O . LEU A 1 302 ? 0.055 73.009 4.625 1.00 23.68 302 LEU A O 1
ATOM 2123 N N . SER A 1 303 ? 1.813 74.323 4.064 1.00 19.01 303 SER A N 1
ATOM 2124 C CA . SER A 1 303 ? 2.187 73.458 2.945 1.00 17.23 303 SER A CA 1
ATOM 2125 C C . SER A 1 303 ? 2.593 72.089 3.470 1.00 16.44 303 SER A C 1
ATOM 2126 O O . SER A 1 303 ? 2.491 71.097 2.762 1.00 17.43 303 SER A O 1
ATOM 2129 N N . THR A 1 304 ? 3.037 72.031 4.720 1.00 15.93 304 THR A N 1
ATOM 2130 C CA . THR A 1 304 ? 3.423 70.764 5.313 1.00 16.27 304 THR A CA 1
ATOM 2131 C C . THR A 1 304 ? 2.190 69.883 5.389 1.00 15.64 304 THR A C 1
ATOM 2132 O O . THR A 1 304 ? 2.224 68.710 5.018 1.00 16.19 304 THR A O 1
ATOM 2136 N N . LEU A 1 305 ? 1.094 70.455 5.862 1.00 15.01 305 LEU A N 1
ATOM 2137 C CA . LEU A 1 305 ? -0.139 69.701 5.973 1.00 14.05 305 LEU A CA 1
ATOM 2138 C C . LEU A 1 305 ? -0.624 69.244 4.606 1.00 12.83 305 LEU A C 1
ATOM 2139 O O . LEU A 1 305 ? -1.093 68.123 4.470 1.00 12.91 305 LEU A O 1
ATOM 2144 N N . PHE A 1 306 ? -0.511 70.093 3.589 1.00 12.74 306 PHE A N 1
ATOM 2145 C CA . PHE A 1 306 ? -0.899 69.682 2.244 1.00 12.22 306 PHE A CA 1
ATOM 2146 C C . PHE A 1 306 ? 0.025 68.542 1.797 1.00 13.43 306 PHE A C 1
ATOM 2147 O O . PHE A 1 306 ? -0.433 67.508 1.298 1.00 13.26 306 PHE A O 1
ATOM 2155 N N . ALA A 1 307 ? 1.327 68.735 1.996 1.00 12.79 307 ALA A N 1
ATOM 2156 C CA . ALA A 1 307 ? 2.338 67.748 1.638 1.00 11.19 307 ALA A CA 1
ATOM 2157 C C . ALA A 1 307 ? 2.102 66.342 2.208 1.00 13.23 307 ALA A C 1
ATOM 2158 O O . ALA A 1 307 ? 2.453 65.342 1.580 1.00 13.85 307 ALA A O 1
ATOM 2160 N N . ALA A 1 308 ? 1.509 66.260 3.394 1.00 14.62 308 ALA A N 1
ATOM 2161 C CA . ALA A 1 308 ? 1.274 64.977 4.040 1.00 13.58 308 ALA A CA 1
ATOM 2162 C C . ALA A 1 308 ? -0.036 64.295 3.684 1.00 15.08 308 ALA A C 1
ATOM 2163 O O . ALA A 1 308 ? -0.394 63.274 4.286 1.00 16.35 308 ALA A O 1
ATOM 2165 N N . MET A 1 309 ? -0.761 64.828 2.712 1.00 15.97 309 MET A N 1
ATOM 2166 C CA . MET A 1 309 ? -2.046 64.234 2.372 1.00 15.07 309 MET A CA 1
ATOM 2167 C C . MET A 1 309 ? -2.046 62.880 1.696 1.00 16.09 309 MET A C 1
ATOM 2168 O O . MET A 1 309 ? -2.900 62.049 1.985 1.00 18.14 309 MET A O 1
ATOM 2173 N N . PRO A 1 310 ? -1.092 62.617 0.798 1.00 15.82 310 PRO A N 1
ATOM 2174 C CA . PRO A 1 310 ? -1.116 61.305 0.138 1.00 15.81 310 PRO A CA 1
ATOM 2175 C C . PRO A 1 310 ? -0.691 60.146 1.029 1.00 16.77 310 PRO A C 1
ATOM 2176 O O . PRO A 1 310 ? 0.301 59.458 0.746 1.00 16.32 310 PRO A O 1
ATOM 2180 N N . GLN A 1 311 ? -1.464 59.930 2.094 1.00 16.74 311 GLN A N 1
ATOM 2181 C CA . GLN A 1 311 ? -1.191 58.881 3.071 1.00 17.41 311 GLN A CA 1
ATOM 2182 C C . GLN A 1 311 ? -1.604 57.512 2.555 1.00 18.14 311 GLN A C 1
ATOM 2183 O O . GLN A 1 311 ? -2.760 57.298 2.193 1.00 17.73 311 GLN A O 1
ATOM 2189 N N . GLU A 1 312 ? -0.650 56.584 2.550 1.00 19.08 312 GLU A N 1
ATOM 2190 C CA . GLU A 1 312 ? -0.881 55.234 2.035 1.00 20.74 312 GLU A CA 1
ATOM 2191 C C . GLU A 1 312 ? -1.833 54.317 2.785 1.00 20.40 312 GLU A C 1
ATOM 2192 O O . GLU A 1 312 ? -1.804 54.209 4.020 1.00 18.03 312 GLU A O 1
ATOM 2198 N N . HIS A 1 313 ? -2.675 53.653 2.001 1.00 19.61 313 HIS A N 1
ATOM 2199 C CA . HIS A 1 313 ? -3.608 52.665 2.506 1.00 20.36 313 HIS A CA 1
ATOM 2200 C C . HIS A 1 313 ? -4.387 53.010 3.782 1.00 20.95 313 HIS A C 1
ATOM 2201 O O . HIS A 1 313 ? -4.990 54.080 3.871 1.00 22.31 313 HIS A O 1
ATOM 2208 N N . GLU A 1 314 ? -4.367 52.097 4.759 1.00 20.54 314 GLU A N 1
ATOM 2209 C CA . GLU A 1 314 ? -5.125 52.242 6.009 1.00 19.98 314 GLU A CA 1
ATOM 2210 C C . GLU A 1 314 ? -4.483 53.028 7.149 1.00 19.73 314 GLU A C 1
ATOM 2211 O O . GLU A 1 314 ? -5.149 53.373 8.127 1.00 19.60 314 GLU A O 1
ATOM 2217 N N . ARG A 1 315 ? -3.193 53.303 7.030 1.00 19.51 315 ARG A N 1
ATOM 2218 C CA . ARG A 1 315 ? -2.465 54.086 8.024 1.00 19.82 315 ARG A CA 1
ATOM 2219 C C . ARG A 1 315 ? -1.074 54.319 7.456 1.00 20.25 315 ARG A C 1
ATOM 2220 O O . ARG A 1 315 ? -0.383 53.375 7.076 1.00 21.49 315 ARG A O 1
ATOM 2228 N N . SER A 1 316 ? -0.668 55.578 7.391 1.00 20.39 316 SER A N 1
ATOM 2229 C CA . SER A 1 316 ? 0.623 55.935 6.829 1.00 20.57 316 SER A CA 1
ATOM 2230 C C . SER A 1 316 ? 1.649 56.312 7.887 1.00 20.64 316 SER A C 1
ATOM 2231 O O . SER A 1 316 ? 1.321 56.954 8.874 1.00 22.09 316 SER A O 1
ATOM 2234 N N . LEU A 1 317 ? 2.896 55.903 7.695 1.00 20.74 317 LEU A N 1
ATOM 2235 C CA . LEU A 1 317 ? 3.935 56.250 8.656 1.00 21.03 317 LEU A CA 1
ATOM 2236 C C . LEU A 1 317 ? 4.770 57.392 8.099 1.00 21.06 317 LEU A C 1
ATOM 2237 O O . LEU A 1 317 ? 5.084 57.416 6.902 1.00 21.81 317 LEU A O 1
ATOM 2242 N N . GLY A 1 318 ? 5.098 58.349 8.966 1.00 18.45 318 GLY A N 1
ATOM 2243 C CA . GLY A 1 318 ? 5.880 59.488 8.546 1.00 17.53 318 GLY A CA 1
ATOM 2244 C C . GLY A 1 318 ? 4.996 60.642 8.140 1.00 17.03 318 GLY A C 1
ATOM 2245 O O . GLY A 1 318 ? 5.027 61.697 8.758 1.00 18.88 318 GLY A O 1
ATOM 2246 N N . LEU A 1 319 ? 4.204 60.459 7.093 1.00 16.99 319 LEU A N 1
ATOM 2247 C CA . LEU A 1 319 ? 3.325 61.531 6.656 1.00 17.44 319 LEU A CA 1
ATOM 2248 C C . LEU A 1 319 ? 2.354 61.883 7.762 1.00 17.04 319 LEU A C 1
ATOM 2249 O O . LEU A 1 319 ? 2.124 63.050 8.025 1.00 18.12 319 LEU A O 1
ATOM 2254 N N . TRP A 1 320 ? 1.793 60.872 8.414 1.00 18.59 320 TRP A N 1
ATOM 2255 C CA . TRP A 1 320 ? 0.844 61.094 9.508 1.00 18.65 320 TRP A CA 1
ATOM 2256 C C . TRP A 1 320 ? 1.562 61.730 10.686 1.00 18.46 320 TRP A C 1
ATOM 2257 O O . TRP A 1 320 ? 1.022 62.622 11.342 1.00 18.16 320 TRP A O 1
ATOM 2268 N N . HIS A 1 321 ? 2.787 61.280 10.941 1.00 17.93 321 HIS A N 1
ATOM 2269 C CA . HIS A 1 321 ? 3.570 61.814 12.046 1.00 18.36 321 HIS A CA 1
ATOM 2270 C C . HIS A 1 321 ? 3.837 63.303 11.854 1.00 17.82 321 HIS A C 1
ATOM 2271 O O . HIS A 1 321 ? 3.884 64.053 12.819 1.00 18.86 321 HIS A O 1
ATOM 2278 N N . ALA A 1 322 ? 3.997 63.730 10.607 1.00 16.80 322 ALA A N 1
ATOM 2279 C CA . ALA A 1 322 ? 4.275 65.131 10.317 1.00 17.41 322 ALA A CA 1
ATOM 2280 C C . ALA A 1 322 ? 3.151 66.096 10.724 1.00 18.58 322 ALA A C 1
ATOM 2281 O O . ALA A 1 322 ? 3.382 67.301 10.893 1.00 18.36 322 ALA A O 1
ATOM 2283 N N . GLU A 1 323 ? 1.934 65.583 10.878 1.00 18.93 323 GLU A N 1
ATOM 2284 C CA . GLU A 1 323 ? 0.811 66.448 11.239 1.00 19.15 323 GLU A CA 1
ATOM 2285 C C . GLU A 1 323 ? 0.839 66.830 12.713 1.00 19.84 323 GLU A C 1
ATOM 2286 O O . GLU A 1 323 ? 0.525 67.966 13.075 1.00 20.45 323 GLU A O 1
ATOM 2292 N N . TRP A 1 324 ? 1.219 65.865 13.546 1.00 19.04 324 TRP A N 1
ATOM 2293 C CA . TRP A 1 324 ? 1.211 66.007 14.996 1.00 18.33 324 TRP A CA 1
ATOM 2294 C C . TRP A 1 324 ? 1.564 67.345 15.638 1.00 19.24 324 TRP A C 1
ATOM 2295 O O . TRP A 1 324 ? 0.764 67.885 16.397 1.00 19.05 324 TRP A O 1
ATOM 2306 N N . GLU A 1 325 ? 2.736 67.891 15.346 1.00 20.28 325 GLU A N 1
ATOM 2307 C CA . GLU A 1 325 ? 3.123 69.154 15.955 1.00 20.87 325 GLU A CA 1
ATOM 2308 C C . GLU A 1 325 ? 2.835 70.338 15.053 1.00 21.74 325 GLU A C 1
ATOM 2309 O O . GLU A 1 325 ? 2.745 71.475 15.519 1.00 24.08 325 GLU A O 1
ATOM 2315 N N . THR A 1 326 ? 2.681 70.078 13.761 1.00 21.05 326 THR A N 1
ATOM 2316 C CA . THR A 1 326 ? 2.419 71.140 12.799 1.00 19.37 326 THR A CA 1
ATOM 2317 C C . THR A 1 326 ? 1.087 71.861 12.998 1.00 19.55 326 THR A C 1
ATOM 2318 O O . THR A 1 326 ? 1.057 73.086 13.072 1.00 20.23 326 THR A O 1
ATOM 2322 N N . LEU A 1 327 ? -0.014 71.117 13.089 1.00 19.18 327 LEU A N 1
ATOM 2323 C CA . LEU A 1 327 ? -1.325 71.739 13.262 1.00 17.75 327 LEU A CA 1
ATOM 2324 C C . LEU A 1 327 ? -1.339 72.593 14.519 1.00 19.68 327 LEU A C 1
ATOM 2325 O O . LEU A 1 327 ? -1.804 73.737 14.505 1.00 19.31 327 LEU A O 1
ATOM 2330 N N . PRO A 1 328 ? -0.840 72.047 15.639 1.00 21.05 328 PRO A N 1
ATOM 2331 C CA . PRO A 1 328 ? -0.846 72.863 16.854 1.00 20.90 328 PRO A CA 1
ATOM 2332 C C . PRO A 1 328 ? -0.032 74.153 16.703 1.00 21.28 328 PRO A C 1
ATOM 2333 O O . PRO A 1 328 ? -0.445 75.195 17.202 1.00 22.29 328 PRO A O 1
ATOM 2337 N N . ASP A 1 329 ? 1.115 74.104 16.025 1.00 21.59 329 ASP A N 1
ATOM 2338 C CA . ASP A 1 329 ? 1.903 75.325 15.853 1.00 22.69 329 ASP A CA 1
ATOM 2339 C C . ASP A 1 329 ? 1.093 76.377 15.120 1.00 22.23 329 ASP A C 1
ATOM 2340 O O . ASP A 1 329 ? 1.115 77.550 15.486 1.00 22.18 329 ASP A O 1
ATOM 2345 N N . ILE A 1 330 ? 0.380 75.954 14.082 1.00 21.21 330 ILE A N 1
ATOM 2346 C CA . ILE A 1 330 ? -0.438 76.872 13.302 1.00 19.86 330 ILE A CA 1
ATOM 2347 C C . ILE A 1 330 ? -1.481 77.541 14.185 1.00 19.13 330 ILE A C 1
ATOM 2348 O O . ILE A 1 330 ? -1.630 78.757 14.151 1.00 19.94 330 ILE A O 1
ATOM 2353 N N . CYS A 1 331 ? -2.195 76.752 14.980 1.00 18.68 331 CYS A N 1
ATOM 2354 C CA . CYS A 1 331 ? -3.219 77.296 15.868 1.00 20.14 331 CYS A CA 1
ATOM 2355 C C . CYS A 1 331 ? -2.641 78.302 16.856 1.00 20.58 331 CYS A C 1
ATOM 2356 O O . CYS A 1 331 ? -3.232 79.353 17.105 1.00 20.17 331 CYS A O 1
ATOM 2359 N N . CYS A 1 332 ? -1.486 77.972 17.424 1.00 20.32 332 CYS A N 1
ATOM 2360 C CA . CYS A 1 332 ? -0.862 78.857 18.381 1.00 20.59 332 CYS A CA 1
ATOM 2361 C C . CYS A 1 332 ? -0.428 80.144 17.715 1.00 21.05 332 CYS A C 1
ATOM 2362 O O . CYS A 1 332 ? -0.707 81.235 18.229 1.00 22.81 332 CYS A O 1
ATOM 2365 N N . LEU A 1 333 ? 0.245 80.014 16.572 1.00 19.59 333 LEU A N 1
ATOM 2366 C CA . LEU A 1 333 ? 0.726 81.166 15.821 1.00 18.74 333 LEU A CA 1
ATOM 2367 C C . LEU A 1 333 ? -0.415 82.130 15.517 1.00 20.03 333 LEU A C 1
ATOM 2368 O O . LEU A 1 333 ? -0.284 83.343 15.712 1.00 21.01 333 LEU A O 1
ATOM 2373 N N . VAL A 1 334 ? -1.540 81.593 15.061 1.00 19.80 334 VAL A N 1
ATOM 2374 C CA . VAL A 1 334 ? -2.661 82.438 14.719 1.00 20.90 334 VAL A CA 1
ATOM 2375 C C . VAL A 1 334 ? -3.309 83.043 15.956 1.00 22.84 334 VAL A C 1
ATOM 2376 O O . VAL A 1 334 ? -3.738 84.203 15.928 1.00 23.82 334 VAL A O 1
ATOM 2380 N N . SER A 1 335 ? -3.374 82.279 17.044 1.00 23.58 335 SER A N 1
ATOM 2381 C CA . SER A 1 335 ? -3.977 82.793 18.279 1.00 24.84 335 SER A CA 1
ATOM 2382 C C . SER A 1 335 ? -3.187 84.017 18.752 1.00 25.76 335 SER A C 1
ATOM 2383 O O . SER A 1 335 ? -3.757 84.993 19.246 1.00 27.13 335 SER A O 1
ATOM 2386 N N . GLY A 1 336 ? -1.869 83.953 18.599 1.00 24.77 336 GLY A N 1
ATOM 2387 C CA . GLY A 1 336 ? -1.035 85.064 19.003 1.00 25.14 336 GLY A CA 1
ATOM 2388 C C . GLY A 1 336 ? -1.227 86.294 18.129 1.00 25.67 336 GLY A C 1
ATOM 2389 O O . GLY A 1 336 ? -1.136 87.416 18.623 1.00 27.42 336 GLY A O 1
ATOM 2390 N N . ALA A 1 337 ? -1.491 86.105 16.838 1.00 25.12 337 ALA A N 1
ATOM 2391 C CA . ALA A 1 337 ? -1.674 87.242 15.941 1.00 24.34 337 ALA A CA 1
ATOM 2392 C C . ALA A 1 337 ? -3.014 87.923 16.207 1.00 24.63 337 ALA A C 1
ATOM 2393 O O . ALA A 1 337 ? -3.110 89.144 16.184 1.00 23.83 337 ALA A O 1
ATOM 2395 N N . LEU A 1 338 ? -4.046 87.127 16.463 1.00 26.03 338 LEU A N 1
ATOM 2396 C CA . LEU A 1 338 ? -5.368 87.663 16.745 1.00 27.18 338 LEU A CA 1
ATOM 2397 C C . LEU A 1 338 ? -5.284 88.492 18.017 1.00 29.07 338 LEU A C 1
ATOM 2398 O O . LEU A 1 338 ? -5.799 89.616 18.083 1.00 29.62 338 LEU A O 1
ATOM 2403 N N . ARG A 1 339 ? -4.632 87.935 19.030 1.00 28.82 339 ARG A N 1
ATOM 2404 C CA . ARG A 1 339 ? -4.491 88.637 20.291 1.00 30.27 339 ARG A CA 1
ATOM 2405 C C . ARG A 1 339 ? -3.841 90.005 20.093 1.00 30.15 339 ARG A C 1
ATOM 2406 O O . ARG A 1 339 ? -4.332 91.025 20.591 1.00 28.03 339 ARG A O 1
ATOM 2414 N N . GLN A 1 340 ? -2.737 90.018 19.353 1.00 30.94 340 GLN A N 1
ATOM 2415 C CA . GLN A 1 340 ? -1.992 91.250 19.097 1.00 31.64 340 GLN A CA 1
ATOM 2416 C C . GLN A 1 340 ? -2.761 92.218 18.204 1.00 31.15 340 GLN A C 1
ATOM 2417 O O . GLN A 1 340 ? -2.668 93.425 18.380 1.00 32.27 340 GLN A O 1
ATOM 2423 N N . ALA A 1 341 ? -3.527 91.692 17.255 1.00 31.57 341 ALA A N 1
ATOM 2424 C CA . ALA A 1 341 ? -4.306 92.536 16.351 1.00 31.52 341 ALA A CA 1
ATOM 2425 C C . ALA A 1 341 ? -5.416 93.247 17.120 1.00 31.32 341 ALA A C 1
ATOM 2426 O O . ALA A 1 341 ? -5.794 94.363 16.788 1.00 29.98 341 ALA A O 1
ATOM 2428 N N . GLN A 1 342 ? -5.936 92.585 18.148 1.00 31.94 342 GLN A N 1
ATOM 2429 C CA . GLN A 1 342 ? -6.995 93.158 18.977 1.00 32.87 342 GLN A CA 1
ATOM 2430 C C . GLN A 1 342 ? -6.458 94.371 19.734 1.00 32.26 342 GLN A C 1
ATOM 2431 O O . GLN A 1 342 ? -7.101 95.421 19.800 1.00 32.27 342 GLN A O 1
ATOM 2437 N N . VAL A 1 343 ? -5.276 94.201 20.313 1.00 30.64 343 VAL A N 1
ATOM 2438 C CA . VAL A 1 343 ? -4.634 95.252 21.063 1.00 29.92 343 VAL A CA 1
ATOM 2439 C C . VAL A 1 343 ? -4.477 96.504 20.213 1.00 31.99 343 VAL A C 1
ATOM 2440 O O . VAL A 1 343 ? -4.917 97.587 20.619 1.00 33.97 343 VAL A O 1
ATOM 2444 N N . ILE A 1 344 ? -3.867 96.378 19.035 1.00 31.49 344 ILE A N 1
ATOM 2445 C CA . ILE A 1 344 ? -3.682 97.559 18.208 1.00 32.14 344 ILE A CA 1
ATOM 2446 C C . ILE A 1 344 ? -4.968 98.094 17.586 1.00 33.63 344 ILE A C 1
ATOM 2447 O O . ILE A 1 344 ? -5.117 99.294 17.401 1.00 34.33 344 ILE A O 1
ATOM 2452 N N . ALA A 1 345 ? -5.910 97.218 17.269 1.00 35.09 345 ALA A N 1
ATOM 2453 C CA . ALA A 1 345 ? -7.145 97.688 16.663 1.00 35.50 345 ALA A CA 1
ATOM 2454 C C . ALA A 1 345 ? -7.945 98.578 17.606 1.00 36.51 345 ALA A C 1
ATOM 2455 O O . ALA A 1 345 ? -8.483 99.610 17.193 1.00 37.16 345 ALA A O 1
ATOM 2457 N N . GLU A 1 346 ? -8.020 98.209 18.878 1.00 37.42 346 GLU A N 1
ATOM 2458 C CA . GLU A 1 346 ? -8.817 99.015 19.786 1.00 38.73 346 GLU A CA 1
ATOM 2459 C C . GLU A 1 346 ? -8.078 100.202 20.379 1.00 38.78 346 GLU A C 1
ATOM 2460 O O . GLU A 1 346 ? -8.693 101.049 21.015 1.00 40.69 346 GLU A O 1
ATOM 2466 N N . GLY A 1 347 ? -6.776 100.295 20.152 1.00 37.94 347 GLY A N 1
ATOM 2467 C CA . GLY A 1 347 ? -6.050 101.406 20.728 1.00 38.12 347 GLY A CA 1
ATOM 2468 C C . GLY A 1 347 ? -5.111 102.190 19.832 1.00 38.89 347 GLY A C 1
ATOM 2469 O O . GLY A 1 347 ? -4.279 102.954 20.333 1.00 38.75 347 GLY A O 1
ATOM 2470 N N . MET A 1 348 ? -5.217 102.044 18.519 1.00 39.38 348 MET A N 1
ATOM 2471 C CA . MET A 1 348 ? -4.296 102.799 17.686 1.00 41.53 348 MET A CA 1
ATOM 2472 C C . MET A 1 348 ? -4.581 104.289 17.700 1.00 41.31 348 MET A C 1
ATOM 2473 O O . MET A 1 348 ? -5.729 104.724 17.763 1.00 41.30 348 MET A O 1
ATOM 2478 N N . GLU A 1 349 ? -3.500 105.060 17.674 1.00 41.92 349 GLU A N 1
ATOM 2479 C CA . GLU A 1 349 ? -3.554 106.518 17.702 1.00 42.42 349 GLU A CA 1
ATOM 2480 C C . GLU A 1 349 ? -3.533 107.094 16.296 1.00 41.03 349 GLU A C 1
ATOM 2481 O O . GLU A 1 349 ? -2.668 106.745 15.488 1.00 42.49 349 GLU A O 1
ATOM 2487 N N . VAL A 1 350 ? -4.472 107.985 16.001 1.00 38.27 350 VAL A N 1
ATOM 2488 C CA . VAL A 1 350 ? -4.517 108.568 14.672 1.00 36.54 350 VAL A CA 1
ATOM 2489 C C . VAL A 1 350 ? -4.086 110.038 14.671 1.00 35.94 350 VAL A C 1
ATOM 2490 O O . VAL A 1 350 ? -4.415 110.789 15.587 1.00 36.45 350 VAL A O 1
ATOM 2494 N N . ASP A 1 351 ? -3.323 110.434 13.652 1.00 34.22 351 ASP A N 1
ATOM 2495 C CA . ASP A 1 351 ? -2.850 111.809 13.522 1.00 32.43 351 ASP A CA 1
ATOM 2496 C C . ASP A 1 351 ? -3.410 112.371 12.229 1.00 31.89 351 ASP A C 1
ATOM 2497 O O . ASP A 1 351 ? -2.685 112.495 11.229 1.00 30.54 351 ASP A O 1
ATOM 2502 N N . ALA A 1 352 ? -4.698 112.712 12.250 1.00 31.51 352 ALA A N 1
ATOM 2503 C CA . ALA A 1 352 ? -5.378 113.251 11.066 1.00 31.12 352 ALA A CA 1
ATOM 2504 C C . ALA A 1 352 ? -4.671 114.467 10.464 1.00 30.97 352 ALA A C 1
ATOM 2505 O O . ALA A 1 352 ? -4.644 114.637 9.238 1.00 29.44 352 ALA A O 1
ATOM 2507 N N . ALA A 1 353 ? -4.110 115.311 11.331 1.00 31.24 353 ALA A N 1
ATOM 2508 C CA . ALA A 1 353 ? -3.417 116.517 10.886 1.00 30.87 353 ALA A CA 1
ATOM 2509 C C . ALA A 1 353 ? -2.232 116.146 10.001 1.00 31.79 353 ALA A C 1
ATOM 2510 O O . ALA A 1 353 ? -2.027 116.732 8.919 1.00 30.97 353 ALA A O 1
ATOM 2512 N N . ARG A 1 354 ? -1.457 115.162 10.465 1.00 31.84 354 ARG A N 1
ATOM 2513 C CA . ARG A 1 354 ? -0.291 114.695 9.728 1.00 31.10 354 ARG A CA 1
ATOM 2514 C C . ARG A 1 354 ? -0.746 114.071 8.401 1.00 31.80 354 ARG A C 1
ATOM 2515 O O . ARG A 1 354 ? -0.078 114.217 7.366 1.00 30.16 354 ARG A O 1
ATOM 2523 N N . MET A 1 355 ? -1.892 113.389 8.434 1.00 32.69 355 MET A N 1
ATOM 2524 C CA . MET A 1 355 ? -2.447 112.777 7.226 1.00 33.94 355 MET A CA 1
ATOM 2525 C C . MET A 1 355 ? -2.711 113.885 6.208 1.00 35.70 355 MET A C 1
ATOM 2526 O O . MET A 1 355 ? -2.390 113.745 5.023 1.00 34.75 355 MET A O 1
ATOM 2531 N N . ARG A 1 356 ? -3.298 114.984 6.682 1.00 38.34 356 ARG A N 1
ATOM 2532 C CA . ARG A 1 356 ? -3.588 116.133 5.832 1.00 40.26 356 ARG A CA 1
ATOM 2533 C C . ARG A 1 356 ? -2.301 116.679 5.243 1.00 39.41 356 ARG A C 1
ATOM 2534 O O . ARG A 1 356 ? -2.203 116.918 4.042 1.00 37.98 356 ARG A O 1
ATOM 2542 N N . ARG A 1 357 ? -1.308 116.866 6.103 1.00 39.51 357 ARG A N 1
ATOM 2543 C CA . ARG A 1 357 ? -0.019 117.395 5.674 1.00 40.16 357 ARG A CA 1
ATOM 2544 C C . ARG A 1 357 ? 0.607 116.516 4.588 1.00 39.45 357 ARG A C 1
ATOM 2545 O O . ARG A 1 357 ? 1.043 117.013 3.539 1.00 39.22 357 ARG A O 1
ATOM 2553 N N . ASN A 1 358 ? 0.650 115.208 4.833 1.00 37.98 358 ASN A N 1
ATOM 2554 C CA . ASN A 1 358 ? 1.246 114.311 3.852 1.00 37.73 358 ASN A CA 1
ATOM 2555 C C . ASN A 1 358 ? 0.475 114.338 2.531 1.00 38.51 358 ASN A C 1
ATOM 2556 O O . ASN A 1 358 ? 1.049 114.110 1.463 1.00 37.09 358 ASN A O 1
ATOM 2561 N N . LEU A 1 359 ? -0.823 114.628 2.605 1.00 39.61 359 LEU A N 1
ATOM 2562 C CA . LEU A 1 359 ? -1.657 114.659 1.409 1.00 40.84 359 LEU A CA 1
ATOM 2563 C C . LEU A 1 359 ? -1.161 115.607 0.324 1.00 43.07 359 LEU A C 1
ATOM 2564 O O . LEU A 1 359 ? -1.181 115.243 -0.855 1.00 44.27 359 LEU A O 1
ATOM 2569 N N . ASP A 1 360 ? -0.734 116.820 0.673 1.00 44.96 360 ASP A N 1
ATOM 2570 C CA . ASP A 1 360 ? -0.220 117.673 -0.394 1.00 47.48 360 ASP A CA 1
ATOM 2571 C C . ASP A 1 360 ? 1.296 117.743 -0.363 1.00 46.90 360 ASP A C 1
ATOM 2572 O O . ASP A 1 360 ? 1.896 118.811 -0.370 1.00 47.36 360 ASP A O 1
ATOM 2577 N N . LEU A 1 361 ? 1.899 116.562 -0.341 1.00 46.93 361 LEU A N 1
ATOM 2578 C CA . LEU A 1 361 ? 3.344 116.413 -0.349 1.00 47.02 361 LEU A CA 1
ATOM 2579 C C . LEU A 1 361 ? 3.714 116.453 -1.822 1.00 47.24 361 LEU A C 1
ATOM 2580 O O . LEU A 1 361 ? 4.839 116.773 -2.197 1.00 48.34 361 LEU A O 1
ATOM 2585 N N . THR A 1 362 ? 2.737 116.114 -2.651 1.00 47.69 362 THR A N 1
ATOM 2586 C CA . THR A 1 362 ? 2.899 116.107 -4.098 1.00 48.26 362 THR A CA 1
ATOM 2587 C C . THR A 1 362 ? 2.317 117.422 -4.616 1.00 49.03 362 THR A C 1
ATOM 2588 O O . THR A 1 362 ? 2.174 117.627 -5.827 1.00 49.54 362 THR A O 1
ATOM 2592 N N . GLN A 1 363 ? 1.971 118.296 -3.672 1.00 48.93 363 GLN A N 1
ATOM 2593 C CA . GLN A 1 363 ? 1.417 119.618 -3.961 1.00 48.65 363 GLN A CA 1
ATOM 2594 C C . GLN A 1 363 ? 0.177 119.633 -4.843 1.00 47.11 36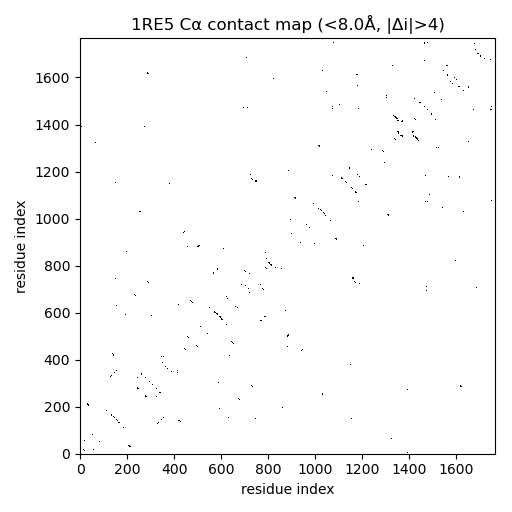3 GLN A C 1
ATOM 2595 O O . GLN A 1 363 ? 0.111 120.379 -5.815 1.00 46.04 363 GLN A O 1
ATOM 2601 N N . GLY A 1 364 ? -0.805 118.808 -4.499 1.00 46.25 364 GLY A N 1
ATOM 2602 C CA . GLY A 1 364 ? -2.035 118.773 -5.264 1.00 44.58 364 GLY A CA 1
ATOM 2603 C C . GLY A 1 364 ? -2.017 118.015 -6.576 1.00 44.40 364 GLY A C 1
ATOM 2604 O O . GLY A 1 364 ? -3.067 117.842 -7.181 1.00 45.09 364 GLY A O 1
ATOM 2605 N N . LEU A 1 365 ? -0.851 117.574 -7.039 1.00 44.26 365 LEU A N 1
ATOM 2606 C CA . LEU A 1 365 ? -0.784 116.823 -8.292 1.00 43.66 365 LEU A CA 1
ATOM 2607 C C . LEU A 1 365 ? -1.599 115.528 -8.205 1.00 43.96 365 LEU A C 1
ATOM 2608 O O . LEU A 1 365 ? -2.051 114.988 -9.217 1.00 43.35 365 LEU A O 1
ATOM 2613 N N . VAL A 1 366 ? -1.785 115.039 -6.985 1.00 43.97 366 VAL A N 1
ATOM 2614 C CA . VAL A 1 366 ? -2.527 113.812 -6.752 1.00 44.32 366 VAL A CA 1
ATOM 2615 C C . VAL A 1 366 ? -4.025 114.076 -6.921 1.00 45.06 366 VAL A C 1
ATOM 2616 O O . VAL A 1 366 ? -4.836 113.147 -6.957 1.00 45.97 366 VAL A O 1
ATOM 2620 N N . LEU A 1 367 ? -4.385 115.351 -7.024 1.00 44.66 367 LEU A N 1
ATOM 2621 C CA . LEU A 1 367 ? -5.779 115.747 -7.185 1.00 44.17 367 LEU A CA 1
ATOM 2622 C C . LEU A 1 367 ? -6.036 116.295 -8.578 1.00 44.90 367 LEU A C 1
ATOM 2623 O O . LEU A 1 367 ? -7.131 116.771 -8.865 1.00 43.35 367 LEU A O 1
ATOM 2628 N N . ALA A 1 368 ? -5.022 116.222 -9.439 1.00 46.78 368 ALA A N 1
ATOM 2629 C CA . ALA A 1 368 ? -5.134 116.717 -10.811 1.00 49.49 368 ALA A CA 1
ATOM 2630 C C . ALA A 1 368 ? -6.387 116.163 -11.484 1.00 51.34 368 ALA A C 1
ATOM 2631 O O . ALA A 1 368 ? -7.129 116.887 -12.146 1.00 52.62 368 ALA A O 1
ATOM 2633 N N . GLU A 1 369 ? -6.614 114.871 -11.298 1.00 53.39 369 GLU A N 1
ATOM 2634 C CA . GLU A 1 369 ? -7.760 114.178 -11.869 1.00 55.08 369 GLU A CA 1
ATOM 2635 C C . GLU A 1 369 ? -9.098 114.829 -11.505 1.00 55.70 369 GLU A C 1
ATOM 2636 O O . GLU A 1 369 ? -9.956 115.011 -12.368 1.00 55.31 369 GLU A O 1
ATOM 2642 N N . ALA A 1 370 ? -9.267 115.172 -10.231 1.00 57.01 370 ALA A N 1
ATOM 2643 C CA . ALA A 1 370 ? -10.500 115.796 -9.742 1.00 58.86 370 ALA A CA 1
ATOM 2644 C C . ALA A 1 370 ? -10.783 117.115 -10.446 1.00 60.22 370 ALA A C 1
ATOM 2645 O O . ALA A 1 370 ? -11.938 117.495 -10.637 1.00 60.16 370 ALA A O 1
ATOM 2647 N N . VAL A 1 371 ? -9.713 117.813 -10.810 1.00 62.25 371 VAL A N 1
ATOM 2648 C CA . VAL A 1 371 ? -9.803 119.093 -11.506 1.00 63.93 371 VAL A CA 1
ATOM 2649 C C . VAL A 1 371 ? -10.060 118.856 -12.993 1.00 65.42 371 VAL A C 1
ATOM 2650 O O . VAL A 1 371 ? -10.858 119.554 -13.617 1.00 65.43 371 VAL A O 1
ATOM 2654 N N . SER A 1 372 ? -9.381 117.859 -13.549 1.00 67.17 372 SER A N 1
ATOM 2655 C CA . SER A 1 372 ? -9.519 117.521 -14.959 1.00 68.72 372 SER A CA 1
ATOM 2656 C C . SER A 1 372 ? -10.962 117.256 -15.387 1.00 70.03 372 SER A C 1
ATOM 2657 O O . SER A 1 372 ? -11.356 117.622 -16.493 1.00 69.99 372 SER A O 1
ATOM 2660 N N . ILE A 1 373 ? -11.748 116.618 -14.526 1.00 71.41 373 ILE A N 1
ATOM 2661 C CA . ILE A 1 373 ? -13.129 116.324 -14.880 1.00 72.99 373 ILE A CA 1
ATOM 2662 C C . ILE A 1 373 ? -13.962 117.599 -14.925 1.00 73.58 373 ILE A C 1
ATOM 2663 O O . ILE A 1 373 ? -14.746 117.798 -15.849 1.00 74.01 373 ILE A O 1
ATOM 2668 N N . VAL A 1 374 ? -13.786 118.469 -13.937 1.00 74.33 374 VAL A N 1
ATOM 2669 C CA . VAL A 1 374 ? -14.540 119.719 -13.895 1.00 75.80 374 VAL A CA 1
ATOM 2670 C C . VAL A 1 374 ? -14.201 120.628 -15.072 1.00 77.56 374 VAL A C 1
ATOM 2671 O O . VAL A 1 374 ? -15.093 121.094 -15.774 1.00 78.45 374 VAL A O 1
ATOM 2675 N N . LEU A 1 375 ? -12.917 120.895 -15.284 1.00 79.17 375 LEU A N 1
ATOM 2676 C CA . LEU A 1 375 ? -12.516 121.743 -16.400 1.00 80.27 375 LEU A CA 1
ATOM 2677 C C . LEU A 1 375 ? -12.803 121.050 -17.718 1.00 82.04 375 LEU A C 1
ATOM 2678 O O . LEU A 1 375 ? -12.679 121.655 -18.775 1.00 82.78 375 LEU A O 1
ATOM 2683 N N . ALA A 1 376 ? -13.163 119.774 -17.657 1.00 84.04 376 ALA A N 1
ATOM 2684 C CA . ALA A 1 376 ? -13.468 119.032 -18.869 1.00 85.84 376 ALA A CA 1
ATOM 2685 C C . ALA A 1 376 ? -14.769 119.598 -19.427 1.00 87.09 376 ALA A C 1
ATOM 2686 O O . ALA A 1 376 ? -14.901 119.808 -20.627 1.00 87.66 376 ALA A O 1
ATOM 2688 N N . GLN A 1 377 ? -15.716 119.870 -18.536 1.00 88.10 377 GLN A N 1
ATOM 2689 C CA . GLN A 1 377 ? -17.013 120.401 -18.923 1.00 88.70 377 GLN A CA 1
ATOM 2690 C C . GLN A 1 377 ? -17.031 121.915 -19.067 1.00 89.34 377 GLN A C 1
ATOM 2691 O O . GLN A 1 377 ? -17.646 122.438 -19.994 1.00 89.38 377 GLN A O 1
ATOM 2697 N N . ARG A 1 378 ? -16.366 122.615 -18.151 1.00 90.50 378 ARG A N 1
ATOM 2698 C CA . ARG A 1 378 ? -16.300 124.080 -18.193 1.00 92.12 378 ARG A CA 1
ATOM 2699 C C . ARG A 1 378 ? -15.732 124.569 -19.524 1.00 93.38 378 ARG A C 1
ATOM 2700 O O . ARG A 1 378 ? -16.127 125.617 -20.033 1.00 93.53 378 ARG A O 1
ATOM 2708 N N . LEU A 1 379 ? -14.785 123.810 -20.067 1.00 94.63 379 LEU A N 1
ATOM 2709 C CA . LEU A 1 379 ? -14.157 124.127 -21.346 1.00 95.41 379 LEU A CA 1
ATOM 2710 C C . LEU A 1 379 ? -14.195 122.860 -22.199 1.00 97.31 379 LEU A C 1
ATOM 2711 O O . LEU A 1 379 ? -15.086 122.029 -22.030 1.00 98.25 379 LEU A O 1
ATOM 2716 N N . GLY A 1 380 ? -13.235 122.701 -23.104 1.00 98.84 380 GLY A N 1
ATOM 2717 C CA . GLY A 1 380 ? -13.220 121.514 -23.944 1.00 100.97 380 GLY A CA 1
ATOM 2718 C C . GLY A 1 380 ? -12.408 120.380 -23.346 1.00 102.44 380 GLY A C 1
ATOM 2719 O O . GLY A 1 380 ? -11.298 120.604 -22.872 1.00 102.32 380 GLY A O 1
ATOM 2720 N N . ARG A 1 381 ? -12.953 119.164 -23.362 1.00 104.26 381 ARG A N 1
ATOM 2721 C CA . ARG A 1 381 ? -12.243 118.008 -22.812 1.00 106.18 381 ARG A CA 1
ATOM 2722 C C . ARG A 1 381 ? -10.877 117.968 -23.466 1.00 107.37 381 ARG A C 1
ATOM 2723 O O . ARG A 1 381 ? -9.893 117.505 -22.880 1.00 108.14 381 ARG A O 1
ATOM 2731 N N . ASP A 1 382 ? -10.842 118.473 -24.695 1.00 108.34 382 ASP A N 1
ATOM 2732 C CA . ASP A 1 382 ? -9.634 118.517 -25.505 1.00 109.42 382 ASP A CA 1
ATOM 2733 C C . ASP A 1 382 ? -8.723 119.675 -25.096 1.00 109.51 382 ASP A C 1
ATOM 2734 O O . ASP A 1 382 ? -7.499 119.533 -25.043 1.00 109.96 382 ASP A O 1
ATOM 2739 N N . ARG A 1 383 ? -9.328 120.818 -24.801 1.00 109.29 383 ARG A N 1
ATOM 2740 C CA . ARG A 1 383 ? -8.575 121.999 -24.398 1.00 109.13 383 ARG A CA 1
ATOM 2741 C C . ARG A 1 383 ? -8.121 121.927 -22.944 1.00 108.97 383 ARG A C 1
ATOM 2742 O O . ARG A 1 383 ? -7.002 122.320 -22.616 1.00 109.27 383 ARG A O 1
ATOM 2750 N N . ALA A 1 384 ? -8.999 121.440 -22.072 1.00 108.50 384 ALA A N 1
ATOM 2751 C CA . ALA A 1 384 ? -8.682 121.318 -20.655 1.00 107.45 384 ALA A CA 1
ATOM 2752 C C . ALA A 1 384 ? -7.498 120.377 -20.456 1.00 107.18 384 ALA A C 1
ATOM 2753 O O . ALA A 1 384 ? -6.635 120.637 -19.624 1.00 106.68 384 ALA A O 1
ATOM 2755 N N . HIS A 1 385 ? -7.458 119.288 -21.223 1.00 107.11 385 HIS A N 1
ATOM 2756 C CA . HIS A 1 385 ? -6.367 118.322 -21.126 1.00 106.65 385 HIS A CA 1
ATOM 2757 C C . HIS A 1 385 ? -5.043 119.053 -21.272 1.00 105.52 385 HIS A C 1
ATOM 2758 O O . HIS A 1 385 ? -4.165 118.951 -20.418 1.00 105.89 385 HIS A O 1
ATOM 2765 N N . HIS A 1 386 ? -4.908 119.790 -22.367 1.00 104.20 386 HIS A N 1
ATOM 2766 C CA . HIS A 1 386 ? -3.699 120.557 -22.629 1.00 103.11 386 HIS A CA 1
ATOM 2767 C C . HIS A 1 386 ? -3.416 121.524 -21.483 1.00 101.56 386 HIS A C 1
ATOM 2768 O O . HIS A 1 386 ? -2.357 121.478 -20.858 1.00 102.44 386 HIS A O 1
ATOM 2775 N N . LEU A 1 387 ? -4.376 122.399 -21.216 1.00 99.23 387 LEU A N 1
ATOM 2776 C CA . LEU A 1 387 ? -4.248 123.402 -20.166 1.00 97.20 387 LEU A CA 1
ATOM 2777 C C . LEU A 1 387 ? -3.878 122.858 -18.781 1.00 96.21 387 LEU A C 1
ATOM 2778 O O . LEU A 1 387 ? -3.256 123.565 -17.985 1.00 95.76 387 LEU A O 1
ATOM 2783 N N . LEU A 1 388 ? -4.258 121.616 -18.487 1.00 94.86 388 LEU A N 1
ATOM 2784 C CA . LEU A 1 388 ? -3.955 121.029 -17.185 1.00 92.92 388 LEU A CA 1
ATOM 2785 C C . LEU A 1 388 ? -2.528 120.504 -17.125 1.00 92.55 388 LEU A C 1
ATOM 2786 O O . LEU A 1 388 ? -1.835 120.717 -16.134 1.00 92.50 388 LEU A O 1
ATOM 2791 N N . GLU A 1 389 ? -2.089 119.820 -18.180 1.00 92.03 389 GLU A N 1
ATOM 2792 C CA . GLU A 1 389 ? -0.731 119.285 -18.219 1.00 91.53 389 GLU A CA 1
ATOM 2793 C C . GLU A 1 389 ? 0.247 120.438 -18.133 1.00 90.01 389 GLU A C 1
ATOM 2794 O O . GLU A 1 389 ? 1.343 120.314 -17.585 1.00 90.07 389 GLU A O 1
ATOM 2800 N N . GLN A 1 390 ? -0.169 121.567 -18.681 1.00 88.69 390 GLN A N 1
ATOM 2801 C CA . GLN A 1 390 ? 0.646 122.769 -18.680 1.00 87.59 390 GLN A CA 1
ATOM 2802 C C . GLN A 1 390 ? 0.815 123.305 -17.260 1.00 85.76 390 GLN A C 1
ATOM 2803 O O . GLN A 1 390 ? 1.916 123.673 -16.862 1.00 85.63 390 GLN A O 1
ATOM 2809 N N . CYS A 1 391 ? -0.276 123.342 -16.497 1.00 83.91 391 CYS A N 1
ATOM 2810 C CA . CYS A 1 391 ? -0.233 123.831 -15.119 1.00 81.65 391 CYS A CA 1
ATOM 2811 C C . CYS A 1 391 ? 0.526 122.913 -14.168 1.00 80.45 391 CYS A C 1
ATOM 2812 O O . CYS A 1 391 ? 1.131 123.375 -13.206 1.00 79.82 391 CYS A O 1
ATOM 2815 N N . CYS A 1 392 ? 0.480 121.610 -14.422 1.00 79.36 392 CYS A N 1
ATOM 2816 C CA . CYS A 1 392 ? 1.199 120.662 -13.585 1.00 77.19 392 CYS A CA 1
ATOM 2817 C C . CYS A 1 392 ? 2.692 120.789 -13.901 1.00 77.49 392 CYS A C 1
ATOM 2818 O O . CYS A 1 392 ? 3.516 120.906 -12.993 1.00 77.37 392 CYS A O 1
ATOM 2821 N N . GLN A 1 393 ? 3.031 120.786 -15.191 1.00 77.30 393 GLN A N 1
ATOM 2822 C CA . GLN A 1 393 ? 4.421 120.915 -15.626 1.00 77.13 393 GLN A CA 1
ATOM 2823 C C . GLN A 1 393 ? 5.052 122.159 -14.990 1.00 77.10 393 GLN A C 1
ATOM 2824 O O . GLN A 1 393 ? 6.252 122.189 -14.710 1.00 76.92 393 GLN A O 1
ATOM 2826 N N . ARG A 1 394 ? 4.229 123.180 -14.759 1.00 77.10 394 ARG A N 1
ATOM 2827 C CA . ARG A 1 394 ? 4.688 124.430 -14.155 1.00 76.86 394 ARG A CA 1
ATOM 2828 C C . ARG A 1 394 ? 4.735 124.342 -12.630 1.00 76.89 394 ARG A C 1
ATOM 2829 O O . ARG A 1 394 ? 5.711 124.756 -12.014 1.00 77.07 394 ARG A O 1
ATOM 2831 N N . ALA A 1 395 ? 3.679 123.813 -12.019 1.00 76.76 395 ALA A N 1
ATOM 2832 C CA . ALA A 1 395 ? 3.639 123.680 -10.566 1.00 76.38 395 ALA A CA 1
ATOM 2833 C C . ALA A 1 395 ? 4.869 122.911 -10.094 1.00 76.52 395 ALA A C 1
ATOM 2834 O O . ALA A 1 395 ? 5.301 123.050 -8.952 1.00 76.16 395 ALA A O 1
ATOM 2836 N N . VAL A 1 396 ? 5.420 122.094 -10.987 1.00 76.94 396 VAL A N 1
ATOM 2837 C CA . VAL A 1 396 ? 6.607 121.298 -10.692 1.00 77.35 396 VAL A CA 1
ATOM 2838 C C . VAL A 1 396 ? 7.854 122.141 -10.937 1.00 78.02 396 VAL A C 1
ATOM 2839 O O . VAL A 1 396 ? 8.668 122.330 -10.033 1.00 77.89 396 VAL A O 1
ATOM 2843 N N . ALA A 1 397 ? 7.995 122.640 -12.167 1.00 78.64 397 ALA A N 1
ATOM 2844 C CA . ALA A 1 397 ? 9.135 123.469 -12.544 1.00 78.78 397 ALA A CA 1
ATOM 2845 C C . ALA A 1 397 ? 9.354 124.547 -11.484 1.00 79.32 397 ALA A C 1
ATOM 2846 O O . ALA A 1 397 ? 10.245 124.422 -10.644 1.00 79.62 397 ALA A O 1
ATOM 2848 N N . GLU A 1 398 ? 8.538 125.600 -11.513 1.00 79.79 398 GLU A N 1
ATOM 2849 C CA . GLU A 1 398 ? 8.654 126.680 -10.530 1.00 79.64 398 GLU A CA 1
ATOM 2850 C C . GLU A 1 398 ? 8.180 126.185 -9.157 1.00 78.75 398 GLU A C 1
ATOM 2851 O O . GLU A 1 398 ? 7.793 126.972 -8.291 1.00 78.30 398 GLU A O 1
ATOM 2857 N N . GLN A 1 399 ? 8.235 124.867 -8.982 1.00 78.07 399 GLN A N 1
ATOM 2858 C CA . GLN A 1 399 ? 7.825 124.184 -7.759 1.00 77.89 399 GLN A CA 1
ATOM 2859 C C . GLN A 1 399 ? 7.038 124.992 -6.741 1.00 76.46 399 GLN A C 1
ATOM 2860 O O . GLN A 1 399 ? 7.602 125.754 -5.957 1.00 76.01 399 GLN A O 1
ATOM 2866 N N . ARG A 1 400 ? 5.723 124.801 -6.778 1.00 75.21 400 ARG A N 1
ATOM 2867 C CA . ARG A 1 400 ? 4.769 125.441 -5.875 1.00 73.42 400 ARG A CA 1
ATOM 2868 C C . ARG A 1 400 ? 3.434 124.724 -6.086 1.00 71.76 400 ARG A C 1
ATOM 2869 O O . ARG A 1 400 ? 3.180 124.168 -7.163 1.00 70.79 400 ARG A O 1
ATOM 2877 N N . HIS A 1 401 ? 2.596 124.726 -5.052 1.00 69.98 401 HIS A N 1
ATOM 2878 C CA . HIS A 1 401 ? 1.301 124.046 -5.090 1.00 68.66 401 HIS A CA 1
ATOM 2879 C C . HIS A 1 401 ? 0.509 124.269 -6.383 1.00 68.92 401 HIS A C 1
ATOM 2880 O O . HIS A 1 401 ? 0.629 125.314 -7.027 1.00 70.76 401 HIS A O 1
ATOM 2887 N N . LEU A 1 402 ? -0.298 123.276 -6.759 1.00 67.94 402 LEU A N 1
ATOM 2888 C CA . LEU A 1 402 ? -1.110 123.349 -7.974 1.00 66.61 402 LEU A CA 1
ATOM 2889 C C . LEU A 1 402 ? -2.245 124.349 -7.790 1.00 66.16 402 LEU A C 1
ATOM 2890 O O . LEU A 1 402 ? -2.720 124.946 -8.755 1.00 66.74 402 LEU A O 1
ATOM 2895 N N . ARG A 1 403 ? -2.691 124.515 -6.550 1.00 65.13 403 ARG A N 1
ATOM 2896 C CA . ARG A 1 403 ? -3.760 125.458 -6.251 1.00 65.54 403 ARG A CA 1
ATOM 2897 C C . ARG A 1 403 ? -3.379 126.848 -6.765 1.00 66.53 403 ARG A C 1
ATOM 2898 O O . ARG A 1 403 ? -4.187 127.543 -7.390 1.00 66.49 403 ARG A O 1
ATOM 2906 N N . ALA A 1 404 ? -2.138 127.245 -6.488 1.00 67.17 404 ALA A N 1
ATOM 2907 C CA . ALA A 1 404 ? -1.613 128.539 -6.913 1.00 66.61 404 ALA A CA 1
ATOM 2908 C C . ALA A 1 404 ? -1.485 128.615 -8.437 1.00 67.04 404 ALA A C 1
ATOM 2909 O O . ALA A 1 404 ? -2.078 129.489 -9.071 1.00 66.99 404 ALA A O 1
ATOM 2911 N N . VAL A 1 405 ? -0.713 127.702 -9.019 1.00 67.09 405 VAL A N 1
ATOM 2912 C CA . VAL A 1 405 ? -0.526 127.679 -10.465 1.00 67.89 405 VAL A CA 1
ATOM 2913 C C . VAL A 1 405 ? -1.847 127.828 -11.220 1.00 68.67 405 VAL A C 1
ATOM 2914 O O . VAL A 1 405 ? -1.903 128.490 -12.254 1.00 68.91 405 VAL A O 1
ATOM 2918 N N . LEU A 1 406 ? -2.905 127.211 -10.696 1.00 69.68 406 LEU A N 1
ATOM 2919 C CA . LEU A 1 406 ? -4.226 127.275 -11.317 1.00 70.96 406 LEU A CA 1
ATOM 2920 C C . LEU A 1 406 ? -4.872 128.641 -11.109 1.00 72.12 406 LEU A C 1
ATOM 2921 O O . LEU A 1 406 ? -5.652 129.103 -11.944 1.00 72.54 406 LEU A O 1
ATOM 2926 N N . GLY A 1 407 ? -4.550 129.279 -9.987 1.00 73.30 407 GLY A N 1
ATOM 2927 C CA . GLY A 1 407 ? -5.100 130.590 -9.700 1.00 74.98 407 GLY A CA 1
ATOM 2928 C C . GLY A 1 407 ? -4.514 131.652 -10.615 1.00 76.27 407 GLY A C 1
ATOM 2929 O O . GLY A 1 407 ? -5.140 132.678 -10.878 1.00 76.36 407 GLY A O 1
ATOM 2930 N N . ASP A 1 408 ? -3.307 131.399 -11.111 1.00 77.55 408 ASP A N 1
ATOM 2931 C CA . ASP A 1 408 ? -2.624 132.331 -11.999 1.00 78.92 408 ASP A CA 1
ATOM 2932 C C . ASP A 1 408 ? -2.821 131.947 -13.461 1.00 80.13 408 ASP A C 1
ATOM 2933 O O . ASP A 1 408 ? -2.151 132.468 -14.352 1.00 80.50 408 ASP A O 1
ATOM 2938 N N . GLU A 1 409 ? -3.746 131.030 -13.701 1.00 81.68 409 GLU A N 1
ATOM 2939 C CA . GLU A 1 409 ? -4.039 130.587 -15.053 1.00 83.88 409 GLU A CA 1
ATOM 2940 C C . GLU A 1 409 ? -5.314 131.263 -15.562 1.00 85.14 409 GLU A C 1
ATOM 2941 O O . GLU A 1 409 ? -6.424 130.909 -15.154 1.00 85.36 409 GLU A O 1
ATOM 2947 N N . PRO A 1 410 ? -5.166 132.253 -16.461 1.00 85.90 410 PRO A N 1
ATOM 2948 C CA . PRO A 1 410 ? -6.294 132.992 -17.038 1.00 85.95 410 PRO A CA 1
ATOM 2949 C C . PRO A 1 410 ? -7.513 132.128 -17.385 1.00 86.71 410 PRO A C 1
ATOM 2950 O O . PRO A 1 410 ? -8.593 132.332 -16.831 1.00 86.67 410 PRO A O 1
ATOM 2954 N N . GLN A 1 411 ? -7.345 131.165 -18.289 1.00 87.19 411 GLN A N 1
ATOM 2955 C CA . GLN A 1 411 ? -8.453 130.299 -18.677 1.00 87.88 411 GLN A CA 1
ATOM 2956 C C . GLN A 1 411 ? -9.102 129.620 -17.473 1.00 87.82 411 GLN A C 1
ATOM 2957 O O . GLN A 1 411 ? -10.331 129.545 -17.383 1.00 88.36 411 GLN A O 1
ATOM 2963 N N . VAL A 1 412 ? -8.277 129.131 -16.548 1.00 87.31 412 VAL A N 1
ATOM 2964 C CA . VAL A 1 412 ? -8.786 128.454 -15.356 1.00 86.80 412 VAL A CA 1
ATOM 2965 C C . VAL A 1 412 ? -9.482 129.405 -14.381 1.00 86.32 412 VAL A C 1
ATOM 2966 O O . VAL A 1 412 ? -10.617 129.156 -13.965 1.00 85.99 412 VAL A O 1
ATOM 2970 N N . SER A 1 413 ? -8.801 130.490 -14.020 1.00 85.79 413 SER A N 1
ATOM 2971 C CA . SER A 1 413 ? -9.362 131.468 -13.092 1.00 85.44 413 SER A CA 1
ATOM 2972 C C . SER A 1 413 ? -10.530 132.240 -13.711 1.00 85.79 413 SER A C 1
ATOM 2973 O O . SER A 1 413 ? -11.265 132.940 -13.011 1.00 85.63 413 SER A O 1
ATOM 2976 N N . ALA A 1 414 ? -10.704 132.106 -15.022 1.00 85.95 414 ALA A N 1
ATOM 2977 C CA . ALA A 1 414 ? -11.795 132.782 -15.715 1.00 85.79 414 ALA A CA 1
ATOM 2978 C C . ALA A 1 414 ? -13.018 131.866 -15.767 1.00 86.10 414 ALA A C 1
ATOM 2979 O O . ALA A 1 414 ? -14.138 132.321 -15.991 1.00 86.84 414 ALA A O 1
ATOM 2981 N N . GLU A 1 415 ? -12.796 130.574 -15.552 1.00 85.54 415 GLU A N 1
ATOM 2982 C CA . GLU A 1 415 ? -13.875 129.599 -15.576 1.00 85.05 415 GLU A CA 1
ATOM 2983 C C . GLU A 1 415 ? -14.259 129.115 -14.186 1.00 83.81 415 GLU A C 1
ATOM 2984 O O . GLU A 1 415 ? -15.396 128.702 -13.956 1.00 83.64 415 GLU A O 1
ATOM 2990 N N . LEU A 1 416 ? -13.303 129.164 -13.264 1.00 82.53 416 LEU A N 1
ATOM 2991 C CA . LEU A 1 416 ? -13.531 128.718 -11.895 1.00 81.17 416 LEU A CA 1
ATOM 2992 C C . LEU A 1 416 ? -13.124 129.799 -10.908 1.00 79.82 416 LEU A C 1
ATOM 2993 O O . LEU A 1 416 ? -12.005 130.310 -10.959 1.00 79.45 416 LEU A O 1
ATOM 2998 N N . SER A 1 417 ? -14.036 130.139 -10.007 1.00 78.50 417 SER A N 1
ATOM 2999 C CA . SER A 1 417 ? -13.775 131.160 -9.005 1.00 77.82 417 SER A CA 1
ATOM 3000 C C . SER A 1 417 ? -12.739 130.688 -7.998 1.00 77.63 417 SER A C 1
ATOM 3001 O O . SER A 1 417 ? -12.320 129.535 -8.021 1.00 78.50 417 SER A O 1
ATOM 3004 N N . GLY A 1 418 ? -12.329 131.589 -7.114 1.00 77.36 418 GLY A N 1
ATOM 3005 C CA . GLY A 1 418 ? -11.355 131.238 -6.100 1.00 76.90 418 GLY A CA 1
ATOM 3006 C C . GLY A 1 418 ? -11.967 130.266 -5.112 1.00 76.72 418 GLY A C 1
ATOM 3007 O O . GLY A 1 418 ? -11.268 129.453 -4.511 1.00 77.83 418 GLY A O 1
ATOM 3008 N N . GLU A 1 419 ? -13.282 130.343 -4.949 1.00 75.85 419 GLU A N 1
ATOM 3009 C CA . GLU A 1 419 ? -13.986 129.459 -4.028 1.00 75.03 419 GLU A CA 1
ATOM 3010 C C . GLU A 1 419 ? -14.141 128.059 -4.624 1.00 74.58 419 GLU A C 1
ATOM 3011 O O . GLU A 1 419 ? -14.153 127.063 -3.900 1.00 74.05 419 GLU A O 1
ATOM 3013 N N . GLU A 1 420 ? -14.260 127.992 -5.946 1.00 74.21 420 GLU A N 1
ATOM 3014 C CA . GLU A 1 420 ? -14.409 126.719 -6.643 1.00 73.44 420 GLU A CA 1
ATOM 3015 C C . GLU A 1 420 ? -13.081 125.957 -6.642 1.00 72.80 420 GLU A C 1
ATOM 3016 O O . GLU A 1 420 ? -13.047 124.741 -6.416 1.00 72.86 420 GLU A O 1
ATOM 3022 N N . LEU A 1 421 ? -11.990 126.679 -6.891 1.00 71.25 421 LEU A N 1
ATOM 3023 C CA . LEU A 1 421 ? -10.672 126.068 -6.917 1.00 69.71 421 LEU A CA 1
ATOM 3024 C C . LEU A 1 421 ? -10.294 125.550 -5.543 1.00 69.39 421 LEU A C 1
ATOM 3025 O O . LEU A 1 421 ? -9.628 124.525 -5.428 1.00 69.86 421 LEU A O 1
ATOM 3030 N N . ASP A 1 422 ? -10.720 126.253 -4.499 1.00 68.89 422 ASP A N 1
ATOM 3031 C CA . ASP A 1 422 ? -10.419 125.823 -3.133 1.00 68.68 422 ASP A CA 1
ATOM 3032 C C . ASP A 1 422 ? -11.050 124.464 -2.846 1.00 68.23 422 ASP A C 1
ATOM 3033 O O . ASP A 1 422 ? -10.486 123.638 -2.123 1.00 68.17 422 ASP A O 1
ATOM 3038 N N . ARG A 1 423 ? -12.229 124.245 -3.415 1.00 67.49 423 ARG A N 1
ATOM 3039 C CA . ARG A 1 423 ? -12.951 123.001 -3.222 1.00 66.92 423 ARG A CA 1
ATOM 3040 C C . ARG A 1 423 ? -12.328 121.867 -4.023 1.00 65.35 423 ARG A C 1
ATOM 3041 O O . ARG A 1 423 ? -12.082 120.789 -3.486 1.00 66.34 423 ARG A O 1
ATOM 3049 N N . LEU A 1 424 ? -12.078 122.108 -5.307 1.00 62.56 424 LEU A N 1
ATOM 3050 C CA . LEU A 1 424 ? -11.479 121.091 -6.166 1.00 60.14 424 LEU A CA 1
ATOM 3051 C C . LEU A 1 424 ? -10.165 120.528 -5.640 1.00 58.45 424 LEU A C 1
ATOM 3052 O O . LEU A 1 424 ? -9.907 119.332 -5.764 1.00 58.51 424 LEU A O 1
ATOM 3057 N N . LEU A 1 425 ? -9.333 121.394 -5.069 1.00 56.40 425 LEU A N 1
ATOM 3058 C CA . LEU A 1 425 ? -8.041 120.981 -4.543 1.00 54.65 425 LEU A CA 1
ATOM 3059 C C . LEU A 1 425 ? -8.103 120.552 -3.087 1.00 53.78 425 LEU A C 1
ATOM 3060 O O . LEU A 1 425 ? -7.070 120.472 -2.413 1.00 54.19 425 LEU A O 1
ATOM 3065 N N . ASP A 1 426 ? -9.314 120.294 -2.601 1.00 52.10 426 ASP A N 1
ATOM 3066 C CA . ASP A 1 426 ? -9.504 119.820 -1.234 1.00 51.28 426 ASP A CA 1
ATOM 3067 C C . ASP A 1 426 ? -9.775 118.316 -1.313 1.00 51.59 426 ASP A C 1
ATOM 3068 O O . ASP A 1 426 ? -10.768 117.883 -1.915 1.00 51.58 426 ASP A O 1
ATOM 3073 N N . PRO A 1 427 ? -8.888 117.495 -0.715 1.00 51.24 427 PRO A N 1
ATOM 3074 C CA . PRO A 1 427 ? -9.043 116.035 -0.733 1.00 50.12 427 PRO A CA 1
ATOM 3075 C C . PRO A 1 427 ? -10.370 115.534 -0.162 1.00 49.16 427 PRO A C 1
ATOM 3076 O O . PRO A 1 427 ? -10.934 114.553 -0.659 1.00 48.08 427 PRO A O 1
ATOM 3080 N N . ALA A 1 428 ? -10.876 116.222 0.858 1.00 47.80 428 ALA A N 1
ATOM 3081 C CA . ALA A 1 428 ? -12.133 115.836 1.482 1.00 46.29 428 ALA A CA 1
ATOM 3082 C C . ALA A 1 428 ? -13.276 115.780 0.477 1.00 45.86 428 ALA A C 1
ATOM 3083 O O . ALA A 1 428 ? -14.332 115.219 0.762 1.00 46.26 428 ALA A O 1
ATOM 3085 N N . HIS A 1 429 ? -13.067 116.359 -0.701 1.00 45.85 429 HIS A N 1
ATOM 3086 C CA . HIS A 1 429 ? -14.098 116.377 -1.737 1.00 45.97 429 HIS A CA 1
ATOM 3087 C C . HIS A 1 429 ? -13.850 115.389 -2.867 1.00 45.41 429 HIS A C 1
ATOM 3088 O O . HIS A 1 429 ? -14.521 115.441 -3.899 1.00 45.56 429 HIS A O 1
ATOM 3095 N N . TYR A 1 430 ? -12.883 114.497 -2.688 1.00 44.00 430 TYR A N 1
ATOM 3096 C CA . TYR A 1 430 ? -12.594 113.511 -3.719 1.00 42.00 430 TYR A CA 1
ATOM 3097 C C . TYR A 1 430 ? -12.432 112.140 -3.059 1.00 41.41 430 TYR A C 1
ATOM 3098 O O . TYR A 1 430 ? -11.526 111.373 -3.387 1.00 44.19 430 TYR A O 1
ATOM 3107 N N . LEU A 1 431 ? -13.325 111.838 -2.122 1.00 38.38 431 LEU A N 1
ATOM 3108 C CA . LEU A 1 431 ? -13.288 110.571 -1.404 1.00 36.02 431 LEU A CA 1
ATOM 3109 C C . LEU A 1 431 ? -14.059 109.449 -2.092 1.00 35.81 431 LEU A C 1
ATOM 3110 O O . LEU A 1 431 ? -14.128 108.328 -1.582 1.00 36.47 431 LEU A O 1
ATOM 3115 N N . GLY A 1 432 ? -14.642 109.745 -3.247 1.00 35.06 432 GLY A N 1
ATOM 3116 C CA . GLY A 1 432 ? -15.397 108.734 -3.959 1.00 33.70 432 GLY A CA 1
ATOM 3117 C C . GLY A 1 432 ? -16.367 107.971 -3.068 1.00 34.43 432 GLY A C 1
ATOM 3118 O O . GLY A 1 432 ? -17.112 108.560 -2.266 1.00 32.92 432 GLY A O 1
ATOM 3119 N N . GLN A 1 433 ? -16.330 106.644 -3.199 1.00 34.84 433 GLN A N 1
ATOM 3120 C CA . GLN A 1 433 ? -17.214 105.747 -2.453 1.00 34.17 433 GLN A CA 1
ATOM 3121 C C . GLN A 1 433 ? -16.730 105.340 -1.056 1.00 33.83 433 GLN A C 1
ATOM 3122 O O . GLN A 1 433 ? -17.346 104.484 -0.408 1.00 33.03 433 GLN A O 1
ATOM 3128 N N . ALA A 1 434 ? -15.647 105.967 -0.598 1.00 32.40 434 ALA A N 1
ATOM 3129 C CA . ALA A 1 434 ? -15.073 105.681 0.706 1.00 32.49 434 ALA A CA 1
ATOM 3130 C C . ALA A 1 434 ? -16.090 105.379 1.805 1.00 33.89 434 ALA A C 1
ATOM 3131 O O . ALA A 1 434 ? -16.041 104.312 2.419 1.00 34.98 434 ALA A O 1
ATOM 3133 N N . ARG A 1 435 ? -17.006 106.309 2.064 1.00 35.48 435 ARG A N 1
ATOM 3134 C CA . ARG A 1 435 ? -18.005 106.113 3.117 1.00 36.84 435 ARG A CA 1
ATOM 3135 C C . ARG A 1 435 ? -18.958 104.967 2.814 1.00 35.43 435 ARG A C 1
ATOM 3136 O O . ARG A 1 435 ? -19.389 104.250 3.726 1.00 34.80 435 ARG A O 1
ATOM 3144 N N . VAL A 1 436 ? -19.271 104.788 1.532 1.00 34.17 436 VAL A N 1
ATOM 3145 C CA . VAL A 1 436 ? -20.164 103.711 1.093 1.00 33.41 436 VAL A CA 1
ATOM 3146 C C . VAL A 1 436 ? -19.547 102.345 1.405 1.00 32.83 436 VAL A C 1
ATOM 3147 O O . VAL A 1 436 ? -20.217 101.459 1.943 1.00 33.27 436 VAL A O 1
ATOM 3151 N N . TRP A 1 437 ? -18.272 102.178 1.054 1.00 30.86 437 TRP A N 1
ATOM 3152 C CA . TRP A 1 437 ? -17.564 100.930 1.313 1.00 28.81 437 TRP A CA 1
ATOM 3153 C C . TRP A 1 437 ? -17.629 100.603 2.801 1.00 29.43 437 TRP A C 1
ATOM 3154 O O . TRP A 1 437 ? -17.935 99.478 3.177 1.00 31.40 437 TRP A O 1
ATOM 3165 N N . VAL A 1 438 ? -17.344 101.582 3.655 1.00 29.09 438 VAL A N 1
ATOM 3166 C CA . VAL A 1 438 ? -17.385 101.327 5.090 1.00 28.69 438 VAL A CA 1
ATOM 3167 C C . VAL A 1 438 ? -18.798 100.902 5.486 1.00 29.03 438 VAL A C 1
ATOM 3168 O O . VAL A 1 438 ? -18.994 100.014 6.315 1.00 29.93 438 VAL A O 1
ATOM 3172 N N . ALA A 1 439 ? -19.788 101.533 4.873 1.00 29.44 439 ALA A N 1
ATOM 3173 C CA . ALA A 1 439 ? -21.180 101.223 5.181 1.00 29.61 439 ALA A CA 1
ATOM 3174 C C . ALA A 1 439 ? -21.536 99.784 4.844 1.00 29.85 439 ALA A C 1
ATOM 3175 O O . ALA A 1 439 ? -22.077 99.059 5.680 1.00 30.83 439 ALA A O 1
ATOM 3177 N N . ARG A 1 440 ? -21.244 99.373 3.614 1.00 29.06 440 ARG A N 1
ATOM 3178 C CA . ARG A 1 440 ? -21.546 98.013 3.192 1.00 29.08 440 ARG A CA 1
ATOM 3179 C C . ARG A 1 440 ? -20.803 96.989 4.052 1.00 29.39 440 ARG A C 1
ATOM 3180 O O . ARG A 1 440 ? -21.376 95.968 4.452 1.00 28.35 440 ARG A O 1
ATOM 3188 N N . ALA A 1 441 ? -19.530 97.262 4.332 1.00 29.63 441 ALA A N 1
ATOM 3189 C CA . ALA A 1 441 ? -18.728 96.352 5.135 1.00 31.41 441 ALA A CA 1
ATOM 3190 C C . ALA A 1 441 ? -19.312 96.210 6.530 1.00 32.70 441 ALA A C 1
ATOM 3191 O O . ALA A 1 441 ? -19.529 95.093 7.005 1.00 34.73 441 ALA A O 1
ATOM 3193 N N . VAL A 1 442 ? -19.571 97.336 7.188 1.00 33.07 442 VAL A N 1
ATOM 3194 C CA . VAL A 1 442 ? -20.136 97.297 8.533 1.00 33.96 442 VAL A CA 1
ATOM 3195 C C . VAL A 1 442 ? -21.514 96.643 8.498 1.00 34.73 442 VAL A C 1
ATOM 3196 O O . VAL A 1 442 ? -21.889 95.896 9.394 1.00 35.23 442 VAL A O 1
ATOM 3200 N N . SER A 1 443 ? -22.266 96.930 7.447 1.00 36.07 443 SER A N 1
ATOM 3201 C CA . SER A 1 443 ? -23.588 96.363 7.293 1.00 37.46 443 SER A CA 1
ATOM 3202 C C . SER A 1 443 ? -23.492 94.842 7.321 1.00 38.68 443 SER A C 1
ATOM 3203 O O . SER A 1 443 ? -24.110 94.174 8.154 1.00 40.25 443 SER A O 1
ATOM 3206 N N . GLU A 1 444 ? -22.699 94.301 6.408 1.00 39.81 444 GLU A N 1
ATOM 3207 C CA . GLU A 1 444 ? -22.522 92.858 6.301 1.00 40.91 444 GLU A CA 1
ATOM 3208 C C . GLU A 1 444 ? -22.069 92.223 7.610 1.00 39.69 444 GLU A C 1
ATOM 3209 O O . GLU A 1 444 ? -22.451 91.102 7.921 1.00 39.17 444 GLU A O 1
ATOM 3215 N N . HIS A 1 445 ? -21.241 92.943 8.359 1.00 39.26 445 HIS A N 1
ATOM 3216 C CA . HIS A 1 445 ? -20.744 92.480 9.650 1.00 39.62 445 HIS A CA 1
ATOM 3217 C C . HIS A 1 445 ? -21.907 92.290 10.631 1.00 41.26 445 HIS A C 1
ATOM 3218 O O . HIS A 1 445 ? -21.937 91.329 11.396 1.00 40.64 445 HIS A O 1
ATOM 3225 N N . GLN A 1 446 ? -22.859 93.217 10.606 1.00 43.92 446 GLN A N 1
ATOM 3226 C CA . GLN A 1 446 ? -24.014 93.145 11.488 1.00 47.19 446 GLN A CA 1
ATOM 3227 C C . GLN A 1 446 ? -24.980 92.062 11.014 1.00 48.93 446 GLN A C 1
ATOM 3228 O O . GLN A 1 446 ? -25.634 91.398 11.823 1.00 48.05 446 GLN A O 1
ATOM 3234 N N . ARG A 1 447 ? -25.064 91.892 9.698 1.00 51.57 447 ARG A N 1
ATOM 3235 C CA . ARG A 1 447 ? -25.923 90.874 9.106 1.00 54.96 447 ARG A CA 1
ATOM 3236 C C . ARG A 1 447 ? -25.470 89.501 9.605 1.00 56.31 447 ARG A C 1
ATOM 3237 O O . ARG A 1 447 ? -26.268 88.717 10.112 1.00 56.93 447 ARG A O 1
ATOM 3245 N N . PHE A 1 448 ? -24.176 89.226 9.456 1.00 57.83 448 PHE A N 1
ATOM 3246 C CA . PHE A 1 448 ? -23.594 87.955 9.867 1.00 58.98 448 PHE A CA 1
ATOM 3247 C C . PHE A 1 448 ? -23.973 87.592 11.284 1.00 61.56 448 PHE A C 1
ATOM 3248 O O . PHE A 1 448 ? -24.395 86.467 11.538 1.00 60.84 448 PHE A O 1
ATOM 3256 N N . THR A 1 449 ? -23.801 88.544 12.201 1.00 66.01 449 THR A N 1
ATOM 3257 C CA . THR A 1 449 ? -24.116 88.344 13.616 1.00 71.57 449 THR A CA 1
ATOM 3258 C C . THR A 1 449 ? -25.175 87.254 13.782 1.00 74.65 449 THR A C 1
ATOM 3259 O O . THR A 1 449 ? -24.955 86.259 14.486 1.00 76.22 449 THR A O 1
ATOM 3263 N N . ALA A 1 450 ? -26.317 87.441 13.121 1.00 76.80 450 ALA A N 1
ATOM 3264 C CA . ALA A 1 450 ? -27.409 86.467 13.167 1.00 78.48 450 ALA A CA 1
ATOM 3265 C C . ALA A 1 450 ? -27.114 85.278 12.231 1.00 79.16 450 ALA A C 1
ATOM 3266 O O . ALA A 1 450 ? -27.840 85.115 11.222 1.00 79.30 450 ALA A O 1
ATOM 3269 N N . ASN B 1 3 ? 8.000 75.779 -23.930 1.00 42.02 3 ASN B N 1
ATOM 3270 C CA . ASN B 1 3 ? 7.949 74.577 -23.033 1.00 43.41 3 ASN B CA 1
ATOM 3271 C C . ASN B 1 3 ? 6.620 73.819 -23.042 1.00 42.98 3 ASN B C 1
ATOM 3272 O O . ASN B 1 3 ? 5.784 74.032 -22.161 1.00 44.17 3 ASN B O 1
ATOM 3277 N N . GLN B 1 4 ? 6.422 72.922 -24.002 1.00 41.56 4 GLN B N 1
ATOM 3278 C CA . GLN B 1 4 ? 5.172 72.176 -24.035 1.00 40.60 4 GLN B CA 1
ATOM 3279 C C . GLN B 1 4 ? 5.377 70.660 -24.081 1.00 38.20 4 GLN B C 1
ATOM 3280 O O . GLN B 1 4 ? 4.407 69.898 -24.193 1.00 38.11 4 GLN B O 1
ATOM 3286 N N . LEU B 1 5 ? 6.630 70.222 -23.985 1.00 33.85 5 LEU B N 1
ATOM 3287 C CA . LEU B 1 5 ? 6.923 68.799 -24.015 1.00 32.28 5 LEU B CA 1
ATOM 3288 C C . LEU B 1 5 ? 6.079 68.005 -23.025 1.00 32.07 5 LEU B C 1
ATOM 3289 O O . LEU B 1 5 ? 5.372 67.056 -23.398 1.00 34.42 5 LEU B O 1
ATOM 3294 N N . PHE B 1 6 ? 6.143 68.402 -21.763 1.00 30.09 6 PHE B N 1
ATOM 3295 C CA . PHE B 1 6 ? 5.418 67.701 -20.708 1.00 29.02 6 PHE B CA 1
ATOM 3296 C C . PHE B 1 6 ? 4.005 68.208 -20.449 1.00 29.06 6 PHE B C 1
ATOM 3297 O O . PHE B 1 6 ? 3.304 67.714 -19.561 1.00 29.21 6 PHE B O 1
ATOM 3305 N N . ASP B 1 7 ? 3.581 69.178 -21.243 1.00 29.39 7 ASP B N 1
ATOM 3306 C CA . ASP B 1 7 ? 2.291 69.794 -21.055 1.00 28.82 7 ASP B CA 1
ATOM 3307 C C . ASP B 1 7 ? 1.096 68.912 -21.345 1.00 28.12 7 ASP B C 1
ATOM 3308 O O . ASP B 1 7 ? 0.063 69.040 -20.692 1.00 28.98 7 ASP B O 1
ATOM 3313 N N . ALA B 1 8 ? 1.227 68.011 -22.311 1.00 27.81 8 ALA B N 1
ATOM 3314 C CA . ALA B 1 8 ? 0.123 67.116 -22.664 1.00 26.84 8 ALA B CA 1
ATOM 3315 C C . ALA B 1 8 ? -0.082 66.112 -21.546 1.00 26.87 8 ALA B C 1
ATOM 3316 O O . ALA B 1 8 ? -1.213 65.727 -21.240 1.00 29.04 8 ALA B O 1
ATOM 3318 N N . TYR B 1 9 ? 1.033 65.702 -20.946 1.00 25.27 9 TYR B N 1
ATOM 3319 C CA . TYR B 1 9 ? 1.068 64.738 -19.862 1.00 22.93 9 TYR B CA 1
ATOM 3320 C C . TYR B 1 9 ? 0.661 65.332 -18.509 1.00 23.16 9 TYR B C 1
ATOM 3321 O O . TYR B 1 9 ? 0.005 64.662 -17.709 1.00 24.17 9 TYR B O 1
ATOM 3330 N N . PHE B 1 10 ? 1.022 66.587 -18.257 1.00 21.65 10 PHE B N 1
ATOM 3331 C CA . PHE B 1 10 ? 0.718 67.216 -16.972 1.00 21.08 10 PHE B CA 1
ATOM 3332 C C . PHE B 1 10 ? -0.514 68.111 -16.886 1.00 22.47 10 PHE B C 1
ATOM 3333 O O . PHE B 1 10 ? -1.011 68.368 -15.789 1.00 23.33 10 PHE B O 1
ATOM 3341 N N . THR B 1 11 ? -1.012 68.586 -18.023 1.00 23.36 11 THR B N 1
ATOM 3342 C CA . THR B 1 11 ? -2.166 69.482 -18.027 1.00 23.80 11 THR B CA 1
ATOM 3343 C C . THR B 1 11 ? -3.311 68.941 -18.889 1.00 25.03 11 THR B C 1
ATOM 3344 O O . THR B 1 11 ? -3.091 68.187 -19.836 1.00 26.51 11 THR B O 1
ATOM 3348 N N . ALA B 1 12 ? -4.540 69.305 -18.548 1.00 25.52 12 ALA B N 1
ATOM 3349 C CA . ALA B 1 12 ? -5.685 68.873 -19.338 1.00 26.10 12 ALA B CA 1
ATOM 3350 C C . ALA B 1 12 ? -5.850 69.947 -20.413 1.00 27.45 12 ALA B C 1
ATOM 3351 O O . ALA B 1 12 ? -5.993 71.137 -20.106 1.00 28.61 12 ALA B O 1
ATOM 3353 N N . PRO B 1 13 ? -5.819 69.548 -21.689 1.00 27.80 13 PRO B N 1
ATOM 3354 C CA . PRO B 1 13 ? -5.960 70.472 -22.824 1.00 26.96 13 PRO B CA 1
ATOM 3355 C C . PRO B 1 13 ? -6.969 71.605 -22.650 1.00 25.71 13 PRO B C 1
ATOM 3356 O O . PRO B 1 13 ? -6.654 72.750 -22.937 1.00 26.24 13 PRO B O 1
ATOM 3360 N N . ALA B 1 14 ? -8.172 71.292 -22.182 1.00 25.66 14 ALA B N 1
ATOM 3361 C CA . ALA B 1 14 ? -9.206 72.307 -21.984 1.00 25.04 14 ALA B CA 1
ATOM 3362 C C . ALA B 1 14 ? -8.773 73.377 -20.990 1.00 26.35 14 ALA B C 1
ATOM 3363 O O . ALA B 1 14 ? -9.073 74.559 -21.170 1.00 26.96 14 ALA B O 1
ATOM 3365 N N . MET B 1 15 ? -8.081 72.959 -19.933 1.00 27.82 15 MET B N 1
ATOM 3366 C CA . MET B 1 15 ? -7.596 73.886 -18.911 1.00 28.48 15 MET B CA 1
ATOM 3367 C C . MET B 1 15 ? -6.495 74.782 -19.481 1.00 29.14 15 MET B C 1
ATOM 3368 O O . MET B 1 15 ? -6.474 75.987 -19.227 1.00 29.07 15 MET B O 1
ATOM 3373 N N . ARG B 1 16 ? -5.580 74.200 -20.250 1.00 29.59 16 ARG B N 1
ATOM 3374 C CA . ARG B 1 16 ? -4.504 74.992 -20.841 1.00 31.19 16 ARG B CA 1
ATOM 3375 C C . ARG B 1 16 ? -5.076 76.087 -21.749 1.00 31.14 16 ARG B C 1
ATOM 3376 O O . ARG B 1 16 ? -4.537 77.190 -21.803 1.00 31.41 16 ARG B O 1
ATOM 3384 N N . GLU B 1 17 ? -6.166 75.784 -22.457 1.00 30.49 17 GLU B N 1
ATOM 3385 C CA . GLU B 1 17 ? -6.791 76.753 -23.354 1.00 29.60 17 GLU B CA 1
ATOM 3386 C C . GLU B 1 17 ? -7.227 77.974 -22.551 1.00 28.27 17 GLU B C 1
ATOM 3387 O O . GLU B 1 17 ? -7.014 79.109 -22.970 1.00 27.56 17 GLU B O 1
ATOM 3393 N N . ILE B 1 18 ? -7.844 77.737 -21.394 1.00 27.47 18 ILE B N 1
ATOM 3394 C CA . ILE B 1 18 ? -8.283 78.822 -20.521 1.00 25.61 18 ILE B CA 1
ATOM 3395 C C . ILE B 1 18 ? -7.068 79.622 -20.044 1.00 26.15 18 ILE B C 1
ATOM 3396 O O . ILE B 1 18 ? -7.078 80.855 -20.033 1.00 26.62 18 ILE B O 1
ATOM 3401 N N . PHE B 1 19 ? -6.018 78.920 -19.647 1.00 24.53 19 PHE B N 1
ATOM 3402 C CA . PHE B 1 19 ? -4.840 79.604 -19.175 1.00 24.53 19 PHE B CA 1
ATOM 3403 C C . PHE B 1 19 ? -3.741 79.671 -20.209 1.00 26.46 19 PHE B C 1
ATOM 3404 O O . PHE B 1 19 ? -2.681 79.064 -20.060 1.00 27.21 19 PHE B O 1
ATOM 3412 N N . SER B 1 20 ? -4.023 80.423 -21.264 1.00 27.67 20 SER B N 1
ATOM 3413 C CA . SER B 1 20 ? -3.091 80.645 -22.356 1.00 28.29 20 SER B CA 1
ATOM 3414 C C . SER B 1 20 ? -3.092 82.154 -22.537 1.00 29.99 20 SER B C 1
ATOM 3415 O O . SER B 1 20 ? -3.892 82.858 -21.901 1.00 30.61 20 SER B O 1
ATOM 3418 N N . ASP B 1 21 ? -2.217 82.662 -23.402 1.00 31.42 21 ASP B N 1
ATOM 3419 C CA . ASP B 1 21 ? -2.174 84.102 -23.633 1.00 31.25 21 ASP B CA 1
ATOM 3420 C C . ASP B 1 21 ? -3.533 84.579 -24.143 1.00 31.79 21 ASP B C 1
ATOM 3421 O O . ASP B 1 21 ? -4.071 85.593 -23.681 1.00 32.86 21 ASP B O 1
ATOM 3426 N N . ARG B 1 22 ? -4.099 83.814 -25.069 1.00 31.74 22 ARG B N 1
ATOM 3427 C CA . ARG B 1 22 ? -5.392 84.139 -25.658 1.00 32.12 22 ARG B CA 1
ATOM 3428 C C . ARG B 1 22 ? -6.460 84.280 -24.586 1.00 31.82 22 ARG B C 1
ATOM 3429 O O . ARG B 1 22 ? -7.239 85.236 -24.593 1.00 32.50 22 ARG B O 1
ATOM 3437 N N . GLY B 1 23 ? -6.493 83.326 -23.662 1.00 31.14 23 GLY B N 1
ATOM 3438 C CA . GLY B 1 23 ? -7.482 83.366 -22.599 1.00 29.87 23 GLY B CA 1
ATOM 3439 C C . GLY B 1 23 ? -7.269 84.523 -21.642 1.00 29.63 23 GLY B C 1
ATOM 3440 O O . GLY B 1 23 ? -8.234 85.148 -21.187 1.00 29.63 23 GLY B O 1
ATOM 3441 N N . ARG B 1 24 ? -6.007 84.811 -21.333 1.00 28.19 24 ARG B N 1
ATOM 3442 C CA . ARG B 1 24 ? -5.693 85.901 -20.424 1.00 28.45 24 ARG B CA 1
ATOM 3443 C C . ARG B 1 24 ? -6.158 87.209 -21.031 1.00 29.42 24 ARG B C 1
ATOM 3444 O O . ARG B 1 24 ? -6.882 87.986 -20.386 1.00 28.94 24 ARG B O 1
ATOM 3452 N N . LEU B 1 25 ? -5.745 87.437 -22.278 1.00 29.29 25 LEU B N 1
ATOM 3453 C CA . LEU B 1 25 ? -6.114 88.639 -23.019 1.00 29.67 25 LEU B CA 1
ATOM 3454 C C . LEU B 1 25 ? -7.642 88.794 -23.118 1.00 30.48 25 LEU B C 1
ATOM 3455 O O . LEU B 1 25 ? -8.198 89.838 -22.731 1.00 30.79 25 LEU B O 1
ATOM 3460 N N . GLN B 1 26 ? -8.319 87.752 -23.607 1.00 29.77 26 GLN B N 1
ATOM 3461 C CA . GLN B 1 26 ? -9.771 87.799 -23.765 1.00 28.65 26 GLN B CA 1
ATOM 3462 C C . GLN B 1 26 ? -10.496 88.153 -22.478 1.00 29.03 26 GLN B C 1
ATOM 3463 O O . GLN B 1 26 ? -11.531 88.823 -22.506 1.00 29.48 26 GLN B O 1
ATOM 3469 N N . GLY B 1 27 ? -9.956 87.704 -21.349 1.00 28.89 27 GLY B N 1
ATOM 3470 C CA . GLY B 1 27 ? -10.582 88.007 -20.075 1.00 28.15 27 GLY B CA 1
ATOM 3471 C C . GLY B 1 27 ? -10.640 89.500 -19.827 1.00 27.68 27 GLY B C 1
ATOM 3472 O O . GLY B 1 27 ? -11.672 90.033 -19.417 1.00 27.44 27 GLY B O 1
ATOM 3473 N N . MET B 1 28 ? -9.530 90.183 -20.082 1.00 27.46 28 MET B N 1
ATOM 3474 C CA . MET B 1 28 ? -9.483 91.622 -19.871 1.00 28.49 28 MET B CA 1
ATOM 3475 C C . MET B 1 28 ? -10.304 92.366 -20.933 1.00 29.74 28 MET B C 1
ATOM 3476 O O . MET B 1 28 ? -10.999 93.343 -20.628 1.00 28.65 28 MET B O 1
ATOM 3481 N N . LEU B 1 29 ? -10.223 91.901 -22.177 1.00 30.04 29 LEU B N 1
ATOM 3482 C CA . LEU B 1 29 ? -10.973 92.530 -23.251 1.00 29.56 29 LEU B CA 1
ATOM 3483 C C . LEU B 1 29 ? -12.467 92.439 -22.926 1.00 30.11 29 LEU B C 1
ATOM 3484 O O . LEU B 1 29 ? -13.216 93.396 -23.116 1.00 30.61 29 LEU B O 1
ATOM 3489 N N . ASP B 1 30 ? -12.894 91.294 -22.410 1.00 30.03 30 ASP B N 1
ATOM 3490 C CA . ASP B 1 30 ? -14.290 91.111 -22.040 1.00 30.53 30 ASP B CA 1
ATOM 3491 C C . ASP B 1 30 ? -14.697 92.156 -20.999 1.00 31.00 30 ASP B C 1
ATOM 3492 O O . ASP B 1 30 ? -15.840 92.624 -20.971 1.00 31.35 30 ASP B O 1
ATOM 3497 N N . PHE B 1 31 ? -13.755 92.500 -20.127 1.00 32.19 31 PHE B N 1
ATOM 3498 C CA . PHE B 1 31 ? -13.995 93.500 -19.086 1.00 31.97 31 PHE B CA 1
ATOM 3499 C C . PHE B 1 31 ? -14.192 94.872 -19.736 1.00 32.12 31 PHE B C 1
ATOM 3500 O O . PHE B 1 31 ? -15.141 95.591 -19.415 1.00 31.98 31 PHE B O 1
ATOM 3508 N N . GLU B 1 32 ? -13.282 95.219 -20.645 1.00 31.99 32 GLU B N 1
ATOM 3509 C CA . GLU B 1 32 ? -13.322 96.487 -21.355 1.00 32.57 32 GLU B CA 1
ATOM 3510 C C . GLU B 1 32 ? -14.645 96.673 -22.089 1.00 33.12 32 GLU B C 1
ATOM 3511 O O . GLU B 1 32 ? -15.303 97.713 -21.968 1.00 31.83 32 GLU B O 1
ATOM 3517 N N . ALA B 1 33 ? -15.034 95.661 -22.855 1.00 33.34 33 ALA B N 1
ATOM 3518 C CA . ALA B 1 33 ? -16.284 95.724 -23.587 1.00 33.24 33 ALA B CA 1
ATOM 3519 C C . ALA B 1 33 ? -17.423 95.925 -22.591 1.00 33.70 33 ALA B C 1
ATOM 3520 O O . ALA B 1 33 ? -18.235 96.835 -22.726 1.00 36.20 33 ALA B O 1
ATOM 3522 N N . ALA B 1 34 ? -17.479 95.078 -21.578 1.00 33.23 34 ALA B N 1
ATOM 3523 C CA . ALA B 1 34 ? -18.536 95.179 -20.590 1.00 33.01 34 ALA B CA 1
ATOM 3524 C C . ALA B 1 34 ? -18.551 96.545 -19.893 1.00 33.12 34 ALA B C 1
ATOM 3525 O O . ALA B 1 34 ? -19.611 97.047 -19.515 1.00 33.02 34 ALA B O 1
ATOM 3527 N N . LEU B 1 35 ? -17.378 97.145 -19.723 1.00 32.86 35 LEU B N 1
ATOM 3528 C CA . LEU B 1 35 ? -17.276 98.447 -19.062 1.00 33.24 35 LEU B CA 1
ATOM 3529 C C . LEU B 1 35 ? -17.992 99.519 -19.887 1.00 34.67 35 LEU B C 1
ATOM 3530 O O . LEU B 1 35 ? -18.844 100.242 -19.372 1.00 36.01 35 LEU B O 1
ATOM 3535 N N . ALA B 1 36 ? -17.628 99.615 -21.165 1.00 35.95 36 ALA B N 1
ATOM 3536 C CA . ALA B 1 36 ? -18.210 100.579 -22.091 1.00 37.29 36 ALA B CA 1
ATOM 3537 C C . ALA B 1 36 ? -19.728 100.432 -22.104 1.00 39.43 36 ALA B C 1
ATOM 3538 O O . ALA B 1 36 ? -20.477 101.414 -22.028 1.00 38.91 36 ALA B O 1
ATOM 3540 N N . ARG B 1 37 ? -20.166 99.184 -22.194 1.00 41.11 37 ARG B N 1
ATOM 3541 C CA . ARG B 1 37 ? -21.576 98.844 -22.223 1.00 43.09 37 ARG B CA 1
ATOM 3542 C C . ARG B 1 37 ? -22.279 99.382 -20.975 1.00 43.80 37 ARG B C 1
ATOM 3543 O O . ARG B 1 37 ? -23.343 100.002 -21.058 1.00 44.05 37 ARG B O 1
ATOM 3551 N N . ALA B 1 38 ? -21.668 99.154 -19.817 1.00 44.40 38 ALA B N 1
ATOM 3552 C CA . ALA B 1 38 ? -22.253 99.584 -18.553 1.00 45.27 38 ALA B CA 1
ATOM 3553 C C . ALA B 1 38 ? -22.244 101.090 -18.355 1.00 45.61 38 ALA B C 1
ATOM 3554 O O . ALA B 1 38 ? -23.171 101.655 -17.772 1.00 44.96 38 ALA B O 1
ATOM 3556 N N . GLU B 1 39 ? -21.188 101.741 -18.822 1.00 45.82 39 GLU B N 1
ATOM 3557 C CA . GLU B 1 39 ? -21.085 103.184 -18.669 1.00 46.36 39 GLU B CA 1
ATOM 3558 C C . GLU B 1 39 ? -22.009 103.926 -19.644 1.00 47.20 39 GLU B C 1
ATOM 3559 O O . GLU B 1 39 ? -22.491 105.025 -19.348 1.00 46.39 39 GLU B O 1
ATOM 3565 N N . ALA B 1 40 ? -22.263 103.317 -20.800 1.00 47.99 40 ALA B N 1
ATOM 3566 C CA . ALA B 1 40 ? -23.147 103.914 -21.795 1.00 48.00 40 ALA B CA 1
ATOM 3567 C C . ALA B 1 40 ? -24.553 104.006 -21.221 1.00 47.92 40 ALA B C 1
ATOM 3568 O O . ALA B 1 40 ? -25.230 105.013 -21.366 1.00 47.58 40 ALA B O 1
ATOM 3570 N N . SER B 1 41 ? -24.984 102.944 -20.559 1.00 49.07 41 SER B N 1
ATOM 3571 C CA . SER B 1 41 ? -26.310 102.911 -19.964 1.00 50.44 41 SER B CA 1
ATOM 3572 C C . SER B 1 41 ? -26.409 103.802 -18.726 1.00 49.70 41 SER B C 1
ATOM 3573 O O . SER B 1 41 ? -27.455 103.859 -18.072 1.00 49.94 41 SER B O 1
ATOM 3576 N N . ALA B 1 42 ? -25.316 104.477 -18.391 1.00 48.82 42 ALA B N 1
ATOM 3577 C CA . ALA B 1 42 ? -25.306 105.377 -17.243 1.00 48.94 42 ALA B CA 1
ATOM 3578 C C . ALA B 1 42 ? -25.153 106.787 -17.795 1.00 49.99 42 ALA B C 1
ATOM 3579 O O . ALA B 1 42 ? -25.147 107.772 -17.050 1.00 50.12 42 ALA B O 1
ATOM 3581 N N . GLY B 1 43 ? -25.021 106.864 -19.117 1.00 50.46 43 GLY B N 1
ATOM 3582 C CA . GLY B 1 43 ? -24.881 108.140 -19.791 1.00 49.87 43 GLY B CA 1
ATOM 3583 C C . GLY B 1 43 ? -23.479 108.715 -19.795 1.00 49.74 43 GLY B C 1
ATOM 3584 O O . GLY B 1 43 ? -23.311 109.930 -19.859 1.00 50.23 43 GLY B O 1
ATOM 3585 N N . LEU B 1 44 ? -22.465 107.860 -19.730 1.00 49.42 44 LEU B N 1
ATOM 3586 C CA . LEU B 1 44 ? -21.087 108.343 -19.730 1.00 48.08 44 LEU B CA 1
ATOM 3587 C C . LEU B 1 44 ? -20.407 108.107 -21.062 1.00 47.69 44 LEU B C 1
ATOM 3588 O O . LEU B 1 44 ? -19.403 108.750 -21.362 1.00 46.66 44 LEU B O 1
ATOM 3593 N N . VAL B 1 45 ? -20.961 107.194 -21.861 1.00 48.21 45 VAL B N 1
ATOM 3594 C CA . VAL B 1 45 ? -20.395 106.867 -23.169 1.00 49.44 45 VAL B CA 1
ATOM 3595 C C . VAL B 1 45 ? -21.445 106.782 -24.279 1.00 50.62 45 VAL B C 1
ATOM 3596 O O . VAL B 1 45 ? -22.529 106.220 -24.095 1.00 50.42 45 VAL B O 1
ATOM 3600 N N . PRO B 1 46 ? -21.130 107.350 -25.454 1.00 51.78 46 PRO B N 1
ATOM 3601 C CA . PRO B 1 46 ? -22.053 107.323 -26.593 1.00 52.09 46 PRO B CA 1
ATOM 3602 C C . PRO B 1 46 ? -22.181 105.894 -27.138 1.00 53.02 46 PRO B C 1
ATOM 3603 O O . PRO B 1 46 ? -21.177 105.233 -27.432 1.00 52.69 46 PRO B O 1
ATOM 3607 N N . HIS B 1 47 ? -23.414 105.419 -27.263 1.00 53.35 47 HIS B N 1
ATOM 3608 C CA . HIS B 1 47 ? -23.661 104.075 -27.757 1.00 55.02 47 HIS B CA 1
ATOM 3609 C C . HIS B 1 47 ? -22.899 103.697 -29.026 1.00 55.69 47 HIS B C 1
ATOM 3610 O O . HIS B 1 47 ? -22.634 102.517 -29.268 1.00 55.74 47 HIS B O 1
ATOM 3617 N N . SER B 1 48 ? -22.543 104.687 -29.836 1.00 56.32 48 SER B N 1
ATOM 3618 C CA . SER B 1 48 ? -21.810 104.413 -31.070 1.00 56.77 48 SER B CA 1
ATOM 3619 C C . SER B 1 48 ? -20.384 103.941 -30.761 1.00 56.49 48 SER B C 1
ATOM 3620 O O . SER B 1 48 ? -19.766 103.214 -31.546 1.00 56.24 48 SER B O 1
ATOM 3623 N N . ALA B 1 49 ? -19.862 104.366 -29.615 1.00 56.07 49 ALA B N 1
ATOM 3624 C CA . ALA B 1 49 ? -18.519 103.977 -29.205 1.00 55.43 49 ALA B CA 1
ATOM 3625 C C . ALA B 1 49 ? -18.560 102.557 -28.635 1.00 55.23 49 ALA B C 1
ATOM 3626 O O . ALA B 1 49 ? -17.619 101.779 -28.806 1.00 55.40 49 ALA B O 1
ATOM 3628 N N . VAL B 1 50 ? -19.658 102.226 -27.958 1.00 54.19 50 VAL B N 1
ATOM 3629 C CA . VAL B 1 50 ? -19.820 100.899 -27.377 1.00 52.64 50 VAL B CA 1
ATOM 3630 C C . VAL B 1 50 ? -19.614 99.848 -28.462 1.00 52.76 50 VAL B C 1
ATOM 3631 O O . VAL B 1 50 ? -18.896 98.869 -28.260 1.00 53.12 50 VAL B O 1
ATOM 3635 N N . ALA B 1 51 ? -20.236 100.065 -29.617 1.00 52.34 51 ALA B N 1
ATOM 3636 C CA . ALA B 1 51 ? -20.120 99.137 -30.735 1.00 51.71 51 ALA B CA 1
ATOM 3637 C C . ALA B 1 51 ? -18.688 99.086 -31.278 1.00 51.54 51 ALA B C 1
ATOM 3638 O O . ALA B 1 51 ? -18.194 98.016 -31.636 1.00 52.31 51 ALA B O 1
ATOM 3640 N N . ALA B 1 52 ? -18.026 100.237 -31.341 1.00 50.70 52 ALA B N 1
ATOM 3641 C CA . ALA B 1 52 ? -16.656 100.305 -31.843 1.00 50.40 52 ALA B CA 1
ATOM 3642 C C . ALA B 1 52 ? -15.714 99.504 -30.949 1.00 50.11 52 ALA B C 1
ATOM 3643 O O . ALA B 1 52 ? -14.872 98.741 -31.432 1.00 50.54 52 ALA B O 1
ATOM 3645 N N . ILE B 1 53 ? -15.862 99.695 -29.643 1.00 48.88 53 ILE B N 1
ATOM 3646 C CA . ILE B 1 53 ? -15.043 99.010 -28.659 1.00 48.00 53 ILE B CA 1
ATOM 3647 C C . ILE B 1 53 ? -15.238 97.494 -28.731 1.00 48.14 53 ILE B C 1
ATOM 3648 O O . ILE B 1 53 ? -14.275 96.745 -28.912 1.00 47.85 53 ILE B O 1
ATOM 3653 N N . GLU B 1 54 ? -16.482 97.042 -28.608 1.00 47.77 54 GLU B N 1
ATOM 3654 C CA . GLU B 1 54 ? -16.771 95.616 -28.665 1.00 48.05 54 GLU B CA 1
ATOM 3655 C C . GLU B 1 54 ? -16.121 94.940 -29.865 1.00 47.28 54 GLU B C 1
ATOM 3656 O O . GLU B 1 54 ? -15.602 93.832 -29.764 1.00 48.05 54 GLU B O 1
ATOM 3662 N N . ALA B 1 55 ? -16.141 95.616 -31.002 1.00 46.72 55 ALA B N 1
ATOM 3663 C CA . ALA B 1 55 ? -15.563 95.064 -32.217 1.00 45.79 55 ALA B CA 1
ATOM 3664 C C . ALA B 1 55 ? -14.052 94.864 -32.096 1.00 44.72 55 ALA B C 1
ATOM 3665 O O . ALA B 1 55 ? -13.464 94.059 -32.819 1.00 44.41 55 ALA B O 1
ATOM 3667 N N . ALA B 1 56 ? -13.430 95.592 -31.177 1.00 43.65 56 ALA B N 1
ATOM 3668 C CA . ALA B 1 56 ? -11.990 95.492 -30.990 1.00 43.88 56 ALA B CA 1
ATOM 3669 C C . ALA B 1 56 ? -11.606 94.596 -29.816 1.00 43.69 56 ALA B C 1
ATOM 3670 O O . ALA B 1 56 ? -10.428 94.295 -29.617 1.00 43.87 56 ALA B O 1
ATOM 3672 N N . CYS B 1 57 ? -12.598 94.176 -29.037 1.00 43.12 57 CYS B N 1
ATOM 3673 C CA . CYS B 1 57 ? -12.346 93.317 -27.883 1.00 42.19 57 CYS B CA 1
ATOM 3674 C C . CYS B 1 57 ? -12.280 91.815 -28.234 1.00 41.95 57 CYS B C 1
ATOM 3675 O O . CYS B 1 57 ? -13.001 90.999 -27.659 1.00 41.92 57 CYS B O 1
ATOM 3678 N N . GLN B 1 58 ? -11.418 91.460 -29.185 1.00 40.59 58 GLN B N 1
ATOM 3679 C CA . GLN B 1 58 ? -11.236 90.070 -29.579 1.00 40.45 58 GLN B CA 1
ATOM 3680 C C . GLN B 1 58 ? -9.730 89.810 -29.487 1.00 40.97 58 GLN B C 1
ATOM 3681 O O . GLN B 1 58 ? -8.931 90.452 -30.162 1.00 40.94 58 GLN B O 1
ATOM 3683 N N . ALA B 1 59 ? -9.342 88.881 -28.625 1.00 41.47 59 ALA B N 1
ATOM 3684 C CA . ALA B 1 59 ? -7.935 88.573 -28.435 1.00 41.89 59 ALA B CA 1
ATOM 3685 C C . ALA B 1 59 ? -7.149 88.363 -29.735 1.00 43.00 59 ALA B C 1
ATOM 3686 O O . ALA B 1 59 ? -6.003 88.781 -29.844 1.00 43.91 59 ALA B O 1
ATOM 3688 N N . GLU B 1 60 ? -7.769 87.723 -30.719 1.00 44.39 60 GLU B N 1
ATOM 3689 C CA . GLU B 1 60 ? -7.124 87.427 -32.000 1.00 46.10 60 GLU B CA 1
ATOM 3690 C C . GLU B 1 60 ? -6.454 88.622 -32.667 1.00 45.72 60 GLU B C 1
ATOM 3691 O O . GLU B 1 60 ? -5.426 88.476 -33.332 1.00 45.21 60 GLU B O 1
ATOM 3697 N N . ARG B 1 61 ? -7.046 89.800 -32.489 1.00 44.90 61 ARG B N 1
ATOM 3698 C CA . ARG B 1 61 ? -6.545 91.023 -33.110 1.00 44.62 61 ARG B CA 1
ATOM 3699 C C . ARG B 1 61 ? -5.272 91.619 -32.508 1.00 44.22 61 ARG B C 1
ATOM 3700 O O . ARG B 1 61 ? -4.797 92.654 -32.981 1.00 45.74 61 ARG B O 1
ATOM 3702 N N . TYR B 1 62 ? -4.698 90.985 -31.492 1.00 42.41 62 TYR B N 1
ATOM 3703 C CA . TYR B 1 62 ? -3.505 91.557 -30.884 1.00 40.92 62 TYR B CA 1
ATOM 3704 C C . TYR B 1 62 ? -2.243 90.731 -30.976 1.00 40.81 62 TYR B C 1
ATOM 3705 O O . TYR B 1 62 ? -2.302 89.515 -31.134 1.00 41.81 62 TYR B O 1
ATOM 3714 N N . ASP B 1 63 ? -1.097 91.400 -30.874 1.00 40.52 63 ASP B N 1
ATOM 3715 C CA . ASP B 1 63 ? 0.186 90.713 -30.963 1.00 42.28 63 ASP B CA 1
ATOM 3716 C C . ASP B 1 63 ? 0.845 90.469 -29.605 1.00 42.55 63 ASP B C 1
ATOM 3717 O O . ASP B 1 63 ? 1.406 91.379 -28.984 1.00 41.91 63 ASP B O 1
ATOM 3722 N N . THR B 1 64 ? 0.780 89.216 -29.167 1.00 42.48 64 THR B N 1
ATOM 3723 C CA . THR B 1 64 ? 1.341 88.802 -27.896 1.00 42.17 64 THR B CA 1
ATOM 3724 C C . THR B 1 64 ? 2.807 89.186 -27.781 1.00 41.76 64 THR B C 1
ATOM 3725 O O . THR B 1 64 ? 3.212 89.820 -26.809 1.00 42.89 64 THR B O 1
ATOM 3729 N N . GLY B 1 65 ? 3.601 88.806 -28.773 1.00 40.36 65 GLY B N 1
ATOM 3730 C CA . GLY B 1 65 ? 5.012 89.127 -28.728 1.00 39.93 65 GLY B CA 1
ATOM 3731 C C . GLY B 1 65 ? 5.255 90.591 -28.415 1.00 40.72 65 GLY B C 1
ATOM 3732 O O . GLY B 1 65 ? 6.065 90.936 -27.549 1.00 41.12 65 GLY B O 1
ATOM 3733 N N . ALA B 1 66 ? 4.540 91.461 -29.119 1.00 40.62 66 ALA B N 1
ATOM 3734 C CA . ALA B 1 66 ? 4.687 92.894 -28.927 1.00 40.16 66 ALA B CA 1
ATOM 3735 C C . ALA B 1 66 ? 4.275 93.289 -27.515 1.00 39.69 66 ALA B C 1
ATOM 3736 O O . ALA B 1 66 ? 5.026 93.970 -26.807 1.00 39.91 66 ALA B O 1
ATOM 3738 N N . LEU B 1 67 ? 3.081 92.860 -27.116 1.00 37.99 67 LEU B N 1
ATOM 3739 C CA . LEU B 1 67 ? 2.559 93.165 -25.793 1.00 37.34 67 LEU B CA 1
ATOM 3740 C C . LEU B 1 67 ? 3.523 92.731 -24.688 1.00 37.88 67 LEU B C 1
ATOM 3741 O O . LEU B 1 67 ? 3.717 93.438 -23.696 1.00 37.84 67 LEU B O 1
ATOM 3746 N N . ALA B 1 68 ? 4.132 91.567 -24.867 1.00 37.75 68 ALA B N 1
ATOM 3747 C CA . ALA B 1 68 ? 5.060 91.040 -23.884 1.00 37.84 68 ALA B CA 1
ATOM 3748 C C . ALA B 1 68 ? 6.223 91.984 -23.608 1.00 38.25 68 ALA B C 1
ATOM 3749 O O . ALA B 1 68 ? 6.590 92.185 -22.456 1.00 39.39 68 ALA B O 1
ATOM 3751 N N . ASN B 1 69 ? 6.806 92.565 -24.654 1.00 38.96 69 ASN B N 1
ATOM 3752 C CA . ASN B 1 69 ? 7.934 93.479 -24.467 1.00 39.08 69 ASN B CA 1
ATOM 3753 C C . ASN B 1 69 ? 7.491 94.773 -23.804 1.00 37.36 69 ASN B C 1
ATOM 3754 O O . ASN B 1 69 ? 8.238 95.383 -23.050 1.00 37.74 69 ASN B O 1
ATOM 3759 N N . ALA B 1 70 ? 6.266 95.186 -24.083 1.00 36.02 70 ALA B N 1
ATOM 3760 C CA . ALA B 1 70 ? 5.741 96.407 -23.498 1.00 35.70 70 ALA B CA 1
ATOM 3761 C C . ALA B 1 70 ? 5.512 96.208 -22.007 1.00 35.35 70 ALA B C 1
ATOM 3762 O O . ALA B 1 70 ? 5.778 97.093 -21.201 1.00 35.68 70 ALA B O 1
ATOM 3764 N N . ILE B 1 71 ? 5.006 95.038 -21.643 1.00 35.45 71 ILE B N 1
ATOM 3765 C CA . ILE B 1 71 ? 4.730 94.746 -20.250 1.00 34.22 71 ILE B CA 1
ATOM 3766 C C . ILE B 1 71 ? 6.010 94.833 -19.444 1.00 34.15 71 ILE B C 1
ATOM 3767 O O . ILE B 1 71 ? 6.012 95.314 -18.310 1.00 34.74 71 ILE B O 1
ATOM 3772 N N . ALA B 1 72 ? 7.104 94.385 -20.043 1.00 33.45 72 ALA B N 1
ATOM 3773 C CA . ALA B 1 72 ? 8.399 94.421 -19.381 1.00 34.09 72 ALA B CA 1
ATOM 3774 C C . ALA B 1 72 ? 8.757 95.836 -18.927 1.00 34.46 72 ALA B C 1
ATOM 3775 O O . ALA B 1 72 ? 9.593 96.024 -18.043 1.00 35.73 72 ALA B O 1
ATOM 3777 N N . THR B 1 73 ? 8.114 96.829 -19.529 1.00 35.28 73 THR B N 1
ATOM 3778 C CA . THR B 1 73 ? 8.377 98.228 -19.206 1.00 35.14 73 THR B CA 1
ATOM 3779 C C . THR B 1 73 ? 7.227 98.865 -18.438 1.00 34.21 73 THR B C 1
ATOM 3780 O O . THR B 1 73 ? 7.433 99.783 -17.641 1.00 35.30 73 THR B O 1
ATOM 3784 N N . ALA B 1 74 ? 6.019 98.371 -18.679 1.00 31.91 74 ALA B N 1
ATOM 3785 C CA . ALA B 1 74 ? 4.834 98.908 -18.036 1.00 30.16 74 ALA B CA 1
ATOM 3786 C C . ALA B 1 74 ? 4.681 98.475 -16.583 1.00 29.67 74 ALA B C 1
ATOM 3787 O O . ALA B 1 74 ? 4.261 99.262 -15.732 1.00 28.87 74 ALA B O 1
ATOM 3789 N N . GLY B 1 75 ? 5.013 97.221 -16.297 1.00 29.46 75 GLY B N 1
ATOM 3790 C CA . GLY B 1 75 ? 4.884 96.734 -14.936 1.00 30.82 75 GLY B CA 1
ATOM 3791 C C . GLY B 1 75 ? 3.650 95.868 -14.750 1.00 31.21 75 GLY B C 1
ATOM 3792 O O . GLY B 1 75 ? 3.478 95.242 -13.703 1.00 30.66 75 GLY B O 1
ATOM 3793 N N . ASN B 1 76 ? 2.773 95.864 -15.753 1.00 31.48 76 ASN B N 1
ATOM 3794 C CA . ASN B 1 76 ? 1.569 95.042 -15.729 1.00 32.27 76 ASN B CA 1
ATOM 3795 C C . ASN B 1 76 ? 1.086 94.783 -17.149 1.00 33.13 76 ASN B C 1
ATOM 3796 O O . ASN B 1 76 ? 1.685 95.271 -18.113 1.00 33.48 76 ASN B O 1
ATOM 3801 N N . SER B 1 77 ? 0.005 94.018 -17.282 1.00 34.00 77 SER B N 1
ATOM 3802 C CA . SER B 1 77 ? -0.533 93.675 -18.602 1.00 33.97 77 SER B CA 1
ATOM 3803 C C . SER B 1 77 ? -1.637 94.606 -19.111 1.00 33.66 77 SER B C 1
ATOM 3804 O O . SER B 1 77 ? -1.787 94.799 -20.313 1.00 33.78 77 SER B O 1
ATOM 3807 N N . ALA B 1 78 ? -2.396 95.196 -18.199 1.00 33.44 78 ALA B N 1
ATOM 3808 C CA . ALA B 1 78 ? -3.484 96.079 -18.589 1.00 33.72 78 ALA B CA 1
ATOM 3809 C C . ALA B 1 78 ? -3.080 97.304 -19.414 1.00 34.46 78 ALA B C 1
ATOM 3810 O O . ALA B 1 78 ? -3.613 97.519 -20.501 1.00 34.35 78 ALA B O 1
ATOM 3812 N N . ILE B 1 79 ? -2.134 98.104 -18.933 1.00 35.18 79 ILE B N 1
ATOM 3813 C CA . ILE B 1 79 ? -1.797 99.296 -19.689 1.00 35.93 79 ILE B CA 1
ATOM 3814 C C . ILE B 1 79 ? -1.315 99.041 -21.119 1.00 36.48 79 ILE B C 1
ATOM 3815 O O . ILE B 1 79 ? -1.735 99.737 -22.040 1.00 38.64 79 ILE B O 1
ATOM 3820 N N . PRO B 1 80 ? -0.454 98.039 -21.343 1.00 35.58 80 PRO B N 1
ATOM 3821 C CA . PRO B 1 80 ? -0.066 97.895 -22.748 1.00 35.27 80 PRO B CA 1
ATOM 3822 C C . PRO B 1 80 ? -1.209 97.395 -23.624 1.00 35.73 80 PRO B C 1
ATOM 3823 O O . PRO B 1 80 ? -1.237 97.678 -24.825 1.00 36.71 80 PRO B O 1
ATOM 3827 N N . LEU B 1 81 ? -2.151 96.660 -23.032 1.00 35.21 81 LEU B N 1
ATOM 3828 C CA . LEU B 1 81 ? -3.277 96.130 -23.802 1.00 34.70 81 LEU B CA 1
ATOM 3829 C C . LEU B 1 81 ? -4.281 97.230 -24.096 1.00 34.91 81 LEU B C 1
ATOM 3830 O O . LEU B 1 81 ? -4.787 97.341 -25.210 1.00 34.36 81 LEU B O 1
ATOM 3835 N N . VAL B 1 82 ? -4.571 98.044 -23.091 1.00 35.92 82 VAL B N 1
ATOM 3836 C CA . VAL B 1 82 ? -5.510 99.137 -23.267 1.00 36.83 82 VAL B CA 1
ATOM 3837 C C . VAL B 1 82 ? -4.979 100.078 -24.350 1.00 38.59 82 VAL B C 1
ATOM 3838 O O . VAL B 1 82 ? -5.734 100.567 -25.190 1.00 38.65 82 VAL B O 1
ATOM 3842 N N . LYS B 1 83 ? -3.673 100.319 -24.338 1.00 40.34 83 LYS B N 1
ATOM 3843 C CA . LYS B 1 83 ? -3.072 101.194 -25.329 1.00 41.92 83 LYS B CA 1
ATOM 3844 C C . LYS B 1 83 ? -3.255 100.575 -26.714 1.00 42.46 83 LYS B C 1
ATOM 3845 O O . LYS B 1 83 ? -3.693 101.248 -27.651 1.00 42.61 83 LYS B O 1
ATOM 3851 N N . ALA B 1 84 ? -2.939 99.288 -26.834 1.00 43.06 84 ALA B N 1
ATOM 3852 C CA . ALA B 1 84 ? -3.072 98.580 -28.104 1.00 43.36 84 ALA B CA 1
ATOM 3853 C C . ALA B 1 84 ? -4.528 98.563 -28.567 1.00 43.62 84 ALA B C 1
ATOM 3854 O O . ALA B 1 84 ? -4.805 98.655 -29.770 1.00 43.90 84 ALA B O 1
ATOM 3856 N N . LEU B 1 85 ? -5.449 98.440 -27.612 1.00 43.59 85 LEU B N 1
ATOM 3857 C CA . LEU B 1 85 ? -6.876 98.423 -27.918 1.00 43.92 85 LEU B CA 1
ATOM 3858 C C . LEU B 1 85 ? -7.243 99.793 -28.483 1.00 45.66 85 LEU B C 1
ATOM 3859 O O . LEU B 1 85 ? -7.915 99.899 -29.511 1.00 45.80 85 LEU B O 1
ATOM 3864 N N . GLY B 1 86 ? -6.781 100.843 -27.811 1.00 47.27 86 GLY B N 1
ATOM 3865 C CA . GLY B 1 86 ? -7.060 102.189 -28.269 1.00 49.08 86 GLY B CA 1
ATOM 3866 C C . GLY B 1 86 ? -6.625 102.421 -29.710 1.00 50.83 86 GLY B C 1
ATOM 3867 O O . GLY B 1 86 ? -7.390 102.96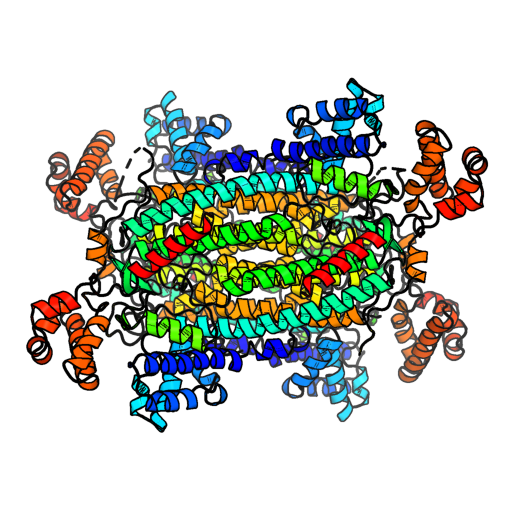7 -30.505 1.00 51.32 86 GLY B O 1
ATOM 3868 N N . LYS B 1 87 ? -5.406 102.002 -30.053 1.00 51.56 87 LYS B N 1
ATOM 3869 C CA . LYS B 1 87 ? -4.882 102.190 -31.402 1.00 52.37 87 LYS B CA 1
ATOM 3870 C C . LYS B 1 87 ? -5.663 101.397 -32.449 1.00 54.15 87 LYS B C 1
ATOM 3871 O O . LYS B 1 87 ? -5.590 101.700 -33.642 1.00 55.03 87 LYS B O 1
ATOM 3873 N N . VAL B 1 88 ? -6.409 100.386 -32.010 1.00 55.46 88 VAL B N 1
ATOM 3874 C CA . VAL B 1 88 ? -7.199 99.584 -32.937 1.00 56.83 88 VAL B CA 1
ATOM 3875 C C . VAL B 1 88 ? -8.558 100.235 -33.155 1.00 58.40 88 VAL B C 1
ATOM 3876 O O . VAL B 1 88 ? -9.111 100.185 -34.251 1.00 58.51 88 VAL B O 1
ATOM 3880 N N . ILE B 1 89 ? -9.088 100.851 -32.105 1.00 60.19 89 ILE B N 1
ATOM 3881 C CA . ILE B 1 89 ? -10.375 101.527 -32.195 1.00 62.43 89 ILE B CA 1
ATOM 3882 C C . ILE B 1 89 ? -10.204 102.839 -32.969 1.00 64.14 89 ILE B C 1
ATOM 3883 O O . ILE B 1 89 ? -11.154 103.353 -33.554 1.00 64.41 89 ILE B O 1
ATOM 3888 N N . ALA B 1 90 ? -8.985 103.371 -32.977 1.00 65.98 90 ALA B N 1
ATOM 3889 C CA . ALA B 1 90 ? -8.697 104.619 -33.676 1.00 67.45 90 ALA B CA 1
ATOM 3890 C C . ALA B 1 90 ? -8.835 104.442 -35.187 1.00 68.92 90 ALA B C 1
ATOM 3891 O O . ALA B 1 90 ? -9.386 105.300 -35.878 1.00 69.35 90 ALA B O 1
ATOM 3893 N N . THR B 1 91 ? -8.337 103.324 -35.698 1.00 70.26 91 THR B N 1
ATOM 3894 C CA . THR B 1 91 ? -8.409 103.044 -37.127 1.00 72.11 91 THR B CA 1
ATOM 3895 C C . THR B 1 91 ? -9.817 103.241 -37.693 1.00 72.68 91 THR B C 1
ATOM 3896 O O . THR B 1 91 ? -9.985 103.813 -38.772 1.00 73.29 91 THR B O 1
ATOM 3900 N N . GLY B 1 92 ? -10.823 102.767 -36.963 1.00 72.91 92 GLY B N 1
ATOM 3901 C CA . GLY B 1 92 ? -12.194 102.891 -37.424 1.00 72.92 92 GLY B CA 1
ATOM 3902 C C . GLY B 1 92 ? -12.930 104.112 -36.908 1.00 73.13 92 GLY B C 1
ATOM 3903 O O . GLY B 1 92 ? -13.216 105.037 -37.665 1.00 73.80 92 GLY B O 1
ATOM 3904 N N . VAL B 1 93 ? -13.242 104.112 -35.616 1.00 73.18 93 VAL B N 1
ATOM 3905 C CA . VAL B 1 93 ? -13.958 105.218 -34.980 1.00 72.96 93 VAL B CA 1
ATOM 3906 C C . VAL B 1 93 ? -13.026 105.995 -34.034 1.00 73.72 93 VAL B C 1
ATOM 3907 O O . VAL B 1 93 ? -13.094 105.846 -32.813 1.00 74.07 93 VAL B O 1
ATOM 3911 N N . PRO B 1 94 ? -12.152 106.847 -34.597 1.00 74.07 94 PRO B N 1
ATOM 3912 C CA . PRO B 1 94 ? -11.176 107.676 -33.877 1.00 73.87 94 PRO B CA 1
ATOM 3913 C C . PRO B 1 94 ? -11.663 108.371 -32.610 1.00 73.42 94 PRO B C 1
ATOM 3914 O O . PRO B 1 94 ? -10.935 108.444 -31.617 1.00 72.52 94 PRO B O 1
ATOM 3918 N N . GLU B 1 95 ? -12.884 108.893 -32.648 1.00 73.53 95 GLU B N 1
ATOM 3919 C CA . GLU B 1 95 ? -13.426 109.601 -31.494 1.00 74.08 95 GLU B CA 1
ATOM 3920 C C . GLU B 1 95 ? -14.010 108.681 -30.428 1.00 73.20 95 GLU B C 1
ATOM 3921 O O . GLU B 1 95 ? -14.568 109.147 -29.434 1.00 73.64 95 GLU B O 1
ATOM 3927 N N . ALA B 1 96 ? -13.879 107.376 -30.634 1.00 71.61 96 ALA B N 1
ATOM 3928 C CA . ALA B 1 96 ? -14.378 106.411 -29.665 1.00 69.81 96 ALA B CA 1
ATOM 3929 C C . ALA B 1 96 ? -13.238 106.077 -28.701 1.00 68.99 96 ALA B C 1
ATOM 3930 O O . ALA B 1 96 ? -13.472 105.671 -27.559 1.00 68.62 96 ALA B O 1
ATOM 3932 N N . GLU B 1 97 ? -12.007 106.280 -29.172 1.00 67.13 97 GLU B N 1
ATOM 3933 C CA . GLU B 1 97 ? -10.803 105.993 -28.398 1.00 65.27 97 GLU B CA 1
ATOM 3934 C C . GLU B 1 97 ? -10.757 106.566 -26.983 1.00 64.17 97 GLU B C 1
ATOM 3935 O O . GLU B 1 97 ? -10.226 105.934 -26.071 1.00 64.21 97 GLU B O 1
ATOM 3941 N N . ARG B 1 98 ? -11.311 107.753 -26.787 1.00 63.07 98 ARG B N 1
ATOM 3942 C CA . ARG B 1 98 ? -11.275 108.382 -25.469 1.00 61.84 98 ARG B CA 1
ATOM 3943 C C . ARG B 1 98 ? -12.200 107.770 -24.408 1.00 59.97 98 ARG B C 1
ATOM 3944 O O . ARG B 1 98 ? -12.176 108.201 -23.254 1.00 59.09 98 ARG B O 1
ATOM 3952 N N . TYR B 1 99 ? -13.005 106.776 -24.783 1.00 57.85 99 TYR B N 1
ATOM 3953 C CA . TYR B 1 99 ? -13.935 106.152 -23.836 1.00 55.50 99 TYR B CA 1
ATOM 3954 C C . TYR B 1 99 ? -13.511 104.789 -23.287 1.00 53.16 99 TYR B C 1
ATOM 3955 O O . TYR B 1 99 ? -14.093 104.287 -22.317 1.00 52.49 99 TYR B O 1
ATOM 3964 N N . VAL B 1 100 ? -12.505 104.187 -23.908 1.00 50.63 100 VAL B N 1
ATOM 3965 C CA . VAL B 1 100 ? -12.029 102.881 -23.480 1.00 47.69 100 VAL B CA 1
ATOM 3966 C C . VAL B 1 100 ? -11.318 102.945 -22.131 1.00 46.18 100 VAL B C 1
ATOM 3967 O O . VAL B 1 100 ? -10.520 103.851 -21.872 1.00 44.14 100 VAL B O 1
ATOM 3971 N N . HIS B 1 101 ? -11.645 101.982 -21.269 1.00 45.73 101 HIS B N 1
ATOM 3972 C CA . HIS B 1 101 ? -11.049 101.867 -19.935 1.00 43.63 101 HIS B CA 1
ATOM 3973 C C . HIS B 1 101 ? -11.328 103.092 -19.057 1.00 42.79 101 HIS B C 1
ATOM 3974 O O . HIS B 1 101 ? -10.536 103.434 -18.178 1.00 44.04 101 HIS B O 1
ATOM 3981 N N . LEU B 1 102 ? -12.467 103.736 -19.283 1.00 40.93 102 LEU B N 1
ATOM 3982 C CA . LEU B 1 102 ? -12.836 104.933 -18.541 1.00 39.26 102 LEU B CA 1
ATOM 3983 C C . LEU B 1 102 ? -13.146 104.744 -17.064 1.00 38.66 102 LEU B C 1
ATOM 3984 O O . LEU B 1 102 ? -14.093 104.046 -16.707 1.00 39.31 102 LEU B O 1
ATOM 3989 N N . GLY B 1 103 ? -12.357 105.391 -16.210 1.00 37.79 103 GLY B N 1
ATOM 3990 C CA . GLY B 1 103 ? -12.579 105.319 -14.772 1.00 36.64 103 GLY B CA 1
ATOM 3991 C C . GLY B 1 103 ? -12.072 104.066 -14.075 1.00 35.96 103 GLY B C 1
ATOM 3992 O O . GLY B 1 103 ? -12.252 103.886 -12.865 1.00 34.04 103 GLY B O 1
ATOM 3993 N N . ALA B 1 104 ? -11.427 103.196 -14.843 1.00 34.83 104 ALA B N 1
ATOM 3994 C CA . ALA B 1 104 ? -10.911 101.955 -14.299 1.00 33.75 104 ALA B CA 1
ATOM 3995 C C . ALA B 1 104 ? -9.398 101.977 -14.197 1.00 33.36 104 ALA B C 1
ATOM 3996 O O . ALA B 1 104 ? -8.722 102.682 -14.940 1.00 32.96 104 ALA B O 1
ATOM 3998 N N . THR B 1 105 ? -8.869 101.201 -13.260 1.00 32.78 105 THR B N 1
ATOM 3999 C CA . THR B 1 105 ? -7.429 101.101 -13.082 1.00 30.97 105 THR B CA 1
ATOM 4000 C C . THR B 1 105 ? -6.984 99.761 -13.680 1.00 29.80 105 THR B C 1
ATOM 4001 O O . THR B 1 105 ? -7.807 98.884 -13.936 1.00 29.27 105 THR B O 1
ATOM 4005 N N . SER B 1 106 ? -5.690 99.606 -13.918 1.00 30.41 106 SER B N 1
ATOM 4006 C CA . SER B 1 106 ? -5.171 98.365 -14.490 1.00 30.88 106 SER B CA 1
ATOM 4007 C C . SER B 1 106 ? -5.639 97.102 -13.769 1.00 30.75 106 SER B C 1
ATOM 4008 O O . SER B 1 106 ? -6.135 96.165 -14.406 1.00 30.20 106 SER B O 1
ATOM 4011 N N . GLN B 1 107 ? -5.481 97.085 -12.443 1.00 31.05 107 GLN B N 1
ATOM 4012 C CA . GLN B 1 107 ? -5.863 95.922 -11.644 1.00 30.97 107 GLN B CA 1
ATOM 4013 C C . GLN B 1 107 ? -7.337 95.542 -11.778 1.00 30.34 107 GLN B C 1
ATOM 4014 O O . GLN B 1 107 ? -7.689 94.369 -11.631 1.00 31.04 107 GLN B O 1
ATOM 4020 N N . ASP B 1 108 ? -8.202 96.514 -12.051 1.00 29.68 108 ASP B N 1
ATOM 4021 C CA . ASP B 1 108 ? -9.623 96.197 -12.217 1.00 28.47 108 ASP B CA 1
ATOM 4022 C C . ASP B 1 108 ? -9.769 95.266 -13.429 1.00 27.51 108 ASP B C 1
ATOM 4023 O O . ASP B 1 108 ? -10.477 94.249 -13.384 1.00 27.32 108 ASP B O 1
ATOM 4028 N N . ALA B 1 109 ? -9.094 95.620 -14.515 1.00 25.57 109 ALA B N 1
ATOM 4029 C CA . ALA B 1 109 ? -9.166 94.817 -15.723 1.00 25.96 109 ALA B CA 1
ATOM 4030 C C . ALA B 1 109 ? -8.523 93.448 -15.479 1.00 26.29 109 ALA B C 1
ATOM 4031 O O . ALA B 1 109 ? -9.090 92.408 -15.824 1.00 25.77 109 ALA B O 1
ATOM 4033 N N . MET B 1 110 ? -7.340 93.461 -14.869 1.00 26.00 110 MET B N 1
ATOM 4034 C CA . MET B 1 110 ? -6.603 92.234 -14.585 1.00 25.25 110 MET B CA 1
ATOM 4035 C C . MET B 1 110 ? -7.310 91.254 -13.638 1.00 24.35 110 MET B C 1
ATOM 4036 O O . MET B 1 110 ? -7.499 90.082 -13.973 1.00 22.93 110 MET B O 1
ATOM 4041 N N . ASP B 1 111 ? -7.701 91.712 -12.458 1.00 23.07 111 ASP B N 1
ATOM 4042 C CA . ASP B 1 111 ? -8.370 90.808 -11.533 1.00 24.00 111 ASP B CA 1
ATOM 4043 C C . ASP B 1 111 ? -9.693 90.285 -12.078 1.00 24.58 111 ASP B C 1
ATOM 4044 O O . ASP B 1 111 ? -10.005 89.098 -11.942 1.00 23.90 111 ASP B O 1
ATOM 4049 N N . THR B 1 112 ? -10.479 91.173 -12.681 1.00 25.54 112 THR B N 1
ATOM 4050 C CA . THR B 1 112 ? -11.770 90.782 -13.232 1.00 25.34 112 THR B CA 1
ATOM 4051 C C . THR B 1 112 ? -11.571 89.808 -14.388 1.00 26.18 112 THR B C 1
ATOM 4052 O O . THR B 1 112 ? -12.327 88.851 -14.545 1.00 26.68 112 THR B O 1
ATOM 4056 N N . GLY B 1 113 ? -10.544 90.056 -15.193 1.00 25.82 113 GLY B N 1
ATOM 4057 C CA . GLY B 1 113 ? -10.273 89.177 -16.310 1.00 26.72 113 GLY B CA 1
ATOM 4058 C C . GLY B 1 113 ? -9.954 87.796 -15.778 1.00 27.98 113 GLY B C 1
ATOM 4059 O O . GLY B 1 113 ? -10.456 86.797 -16.299 1.00 29.54 113 GLY B O 1
ATOM 4060 N N . LEU B 1 114 ? -9.118 87.749 -14.736 1.00 27.51 114 LEU B N 1
ATOM 4061 C CA . LEU B 1 114 ? -8.704 86.498 -14.089 1.00 25.61 114 LEU B CA 1
ATOM 4062 C C . LEU B 1 114 ? -9.941 85.791 -13.532 1.00 25.31 114 LEU B C 1
ATOM 4063 O O . LEU B 1 114 ? -10.138 84.600 -13.780 1.00 25.00 114 LEU B O 1
ATOM 4068 N N . VAL B 1 115 ? -10.770 86.522 -12.786 1.00 23.94 115 VAL B N 1
ATOM 4069 C CA . VAL B 1 115 ? -11.979 85.938 -12.234 1.00 23.39 115 VAL B CA 1
ATOM 4070 C C . VAL B 1 115 ? -12.788 85.286 -13.329 1.00 25.09 115 VAL B C 1
ATOM 4071 O O . VAL B 1 115 ? -13.338 84.202 -13.127 1.00 25.91 115 VAL B O 1
ATOM 4075 N N . LEU B 1 116 ? -12.874 85.934 -14.490 1.00 26.25 116 LEU B N 1
ATOM 4076 C CA . LEU B 1 116 ? -13.625 85.338 -15.597 1.00 26.65 116 LEU B CA 1
ATOM 4077 C C . LEU B 1 116 ? -12.987 84.006 -15.973 1.00 26.35 116 LEU B C 1
ATOM 4078 O O . LEU B 1 116 ? -13.688 83.015 -16.195 1.00 26.98 116 LEU B O 1
ATOM 4083 N N . GLN B 1 117 ? -11.659 83.976 -16.024 1.00 25.16 117 GLN B N 1
ATOM 4084 C CA . GLN B 1 117 ? -10.971 82.742 -16.362 1.00 24.76 117 GLN B CA 1
ATOM 4085 C C . GLN B 1 117 ? -11.201 81.703 -15.274 1.00 24.47 117 GLN B C 1
ATOM 4086 O O . GLN B 1 117 ? -11.434 80.529 -15.574 1.00 24.11 117 GLN B O 1
ATOM 4092 N N . LEU B 1 118 ? -11.145 82.130 -14.013 1.00 23.99 118 LEU B N 1
ATOM 4093 C CA . LEU B 1 118 ? -11.351 81.197 -12.913 1.00 23.10 118 LEU B CA 1
ATOM 4094 C C . LEU B 1 118 ? -12.745 80.585 -12.991 1.00 23.66 118 LEU B C 1
ATOM 4095 O O . LEU B 1 118 ? -12.931 79.417 -12.657 1.00 23.11 118 LEU B O 1
ATOM 4100 N N . ARG B 1 119 ? -13.731 81.359 -13.433 1.00 24.85 119 ARG B N 1
ATOM 4101 C CA . ARG B 1 119 ? -15.091 80.819 -13.537 1.00 25.18 119 ARG B CA 1
ATOM 4102 C C . ARG B 1 119 ? -15.134 79.699 -14.580 1.00 24.65 119 ARG B C 1
ATOM 4103 O O . ARG B 1 119 ? -15.751 78.664 -14.355 1.00 23.38 119 ARG B O 1
ATOM 4111 N N . ASP B 1 120 ? -14.473 79.897 -15.715 1.00 24.60 120 ASP B N 1
ATOM 4112 C CA . ASP B 1 120 ? -14.457 78.857 -16.728 1.00 25.63 120 ASP B CA 1
ATOM 4113 C C . ASP B 1 120 ? -13.721 77.651 -16.168 1.00 26.81 120 ASP B C 1
ATOM 4114 O O . ASP B 1 120 ? -14.114 76.507 -16.398 1.00 28.62 120 ASP B O 1
ATOM 4119 N N . ALA B 1 121 ? -12.654 77.906 -15.417 1.00 27.56 121 ALA B N 1
ATOM 4120 C CA . ALA B 1 121 ? -11.884 76.827 -14.802 1.00 26.64 121 ALA B CA 1
ATOM 4121 C C . ALA B 1 121 ? -12.734 76.104 -13.756 1.00 26.04 121 ALA B C 1
ATOM 4122 O O . ALA B 1 121 ? -12.789 74.881 -13.736 1.00 26.03 121 ALA B O 1
ATOM 4124 N N . LEU B 1 122 ? -13.394 76.861 -12.887 1.00 27.13 122 LEU B N 1
ATOM 4125 C CA . LEU B 1 122 ? -14.245 76.271 -11.853 1.00 28.25 122 LEU B CA 1
ATOM 4126 C C . LEU B 1 122 ? -15.230 75.317 -12.516 1.00 28.93 122 LEU B C 1
ATOM 4127 O O . LEU B 1 122 ? -15.446 74.200 -12.043 1.00 29.72 122 LEU B O 1
ATOM 4132 N N . ASP B 1 123 ? -15.824 75.767 -13.618 1.00 28.11 123 ASP B N 1
ATOM 4133 C CA . ASP B 1 123 ? -16.782 74.952 -14.338 1.00 28.35 123 ASP B CA 1
ATOM 4134 C C . ASP B 1 123 ? -16.195 73.621 -14.821 1.00 28.88 123 ASP B C 1
ATOM 4135 O O . ASP B 1 123 ? -16.877 72.598 -14.768 1.00 28.96 123 ASP B O 1
ATOM 4140 N N . LEU B 1 124 ? -14.946 73.615 -15.287 1.00 28.77 124 LEU B N 1
ATOM 4141 C CA . LEU B 1 124 ? -14.332 72.359 -15.736 1.00 28.61 124 LEU B CA 1
ATOM 4142 C C . LEU B 1 124 ? -14.107 71.422 -14.565 1.00 28.11 124 LEU B C 1
ATOM 4143 O O . LEU B 1 124 ? -14.482 70.249 -14.606 1.00 28.38 124 LEU B O 1
ATOM 4148 N N . ILE B 1 125 ? -13.472 71.951 -13.526 1.00 26.92 125 ILE B N 1
ATOM 4149 C CA . ILE B 1 125 ? -13.176 71.191 -12.330 1.00 25.75 125 ILE B CA 1
ATOM 4150 C C . ILE B 1 125 ? -14.423 70.576 -11.691 1.00 25.49 125 ILE B C 1
ATOM 4151 O O . ILE B 1 125 ? -14.364 69.466 -11.177 1.00 26.81 125 ILE B O 1
ATOM 4156 N N . GLU B 1 126 ? -15.551 71.276 -11.715 1.00 25.95 126 GLU B N 1
ATOM 4157 C CA . GLU B 1 126 ? -16.775 70.713 -11.141 1.00 26.87 126 GLU B CA 1
ATOM 4158 C C . GLU B 1 126 ? -17.321 69.591 -12.018 1.00 25.56 126 GLU B C 1
ATOM 4159 O O . GLU B 1 126 ? -17.844 68.608 -11.515 1.00 25.78 126 GLU B O 1
ATOM 4165 N N . ALA B 1 127 ? -17.194 69.733 -13.329 1.00 24.82 127 ALA B N 1
ATOM 4166 C CA . ALA B 1 127 ? -17.665 68.703 -14.239 1.00 25.31 127 ALA B CA 1
ATOM 4167 C C . ALA B 1 127 ? -16.821 67.449 -14.016 1.00 27.12 127 ALA B C 1
ATOM 4168 O O . ALA B 1 127 ? -17.347 66.373 -13.734 1.00 26.38 127 ALA B O 1
ATOM 4170 N N . ASP B 1 128 ? -15.503 67.598 -14.134 1.00 28.53 128 ASP B N 1
ATOM 4171 C CA . ASP B 1 128 ? -14.592 66.478 -13.939 1.00 28.41 128 ASP B CA 1
ATOM 4172 C C . ASP B 1 128 ? -14.783 65.807 -12.589 1.00 27.72 128 ASP B C 1
ATOM 4173 O O . ASP B 1 128 ? -14.823 64.587 -12.515 1.00 27.47 128 ASP B O 1
ATOM 4178 N N . LEU B 1 129 ? -14.896 66.592 -11.521 1.00 26.92 129 LEU B N 1
ATOM 4179 C CA . LEU B 1 129 ? -15.089 66.003 -10.200 1.00 26.77 129 LEU B CA 1
ATOM 4180 C C . LEU B 1 129 ? -16.355 65.159 -10.163 1.00 26.43 129 LEU B C 1
ATOM 4181 O O . LEU B 1 129 ? -16.334 64.019 -9.699 1.00 26.12 129 LEU B O 1
ATOM 4186 N N . GLY B 1 130 ? -17.459 65.715 -10.647 1.00 25.84 130 GLY B N 1
ATOM 4187 C CA . GLY B 1 130 ? -18.702 64.965 -10.656 1.00 25.15 130 GLY B CA 1
ATOM 4188 C C . GLY B 1 130 ? -18.576 63.691 -11.477 1.00 25.13 130 GLY B C 1
ATOM 4189 O O . GLY B 1 130 ? -19.056 62.628 -11.086 1.00 23.73 130 GLY B O 1
ATOM 4190 N N . LYS B 1 131 ? -17.917 63.792 -12.622 1.00 24.97 131 LYS B N 1
ATOM 4191 C CA . LYS B 1 131 ? -17.746 62.639 -13.482 1.00 26.86 131 LYS B CA 1
ATOM 4192 C C . LYS B 1 131 ? -16.921 61.587 -12.752 1.00 26.73 131 LYS B C 1
ATOM 4193 O O . LYS B 1 131 ? -17.297 60.421 -12.701 1.00 26.28 131 LYS B O 1
ATOM 4199 N N . LEU B 1 132 ? -15.800 62.010 -12.171 1.00 27.95 132 LEU B N 1
ATOM 4200 C CA . LEU B 1 132 ? -14.913 61.112 -11.433 1.00 26.33 132 LEU B CA 1
ATOM 4201 C C . LEU B 1 132 ? -15.628 60.482 -10.232 1.00 26.77 132 LEU B C 1
ATOM 4202 O O . LEU B 1 132 ? -15.440 59.297 -9.950 1.00 28.03 132 LEU B O 1
ATOM 4207 N N . ALA B 1 133 ? -16.447 61.263 -9.529 1.00 25.68 133 ALA B N 1
ATOM 4208 C CA . ALA B 1 133 ? -17.184 60.750 -8.375 1.00 25.35 133 ALA B CA 1
ATOM 4209 C C . ALA B 1 133 ? -18.171 59.665 -8.811 1.00 26.45 133 ALA B C 1
ATOM 4210 O O . ALA B 1 133 ? -18.351 58.666 -8.119 1.00 26.84 133 ALA B O 1
ATOM 4212 N N . ASP B 1 134 ? -18.813 59.867 -9.959 1.00 28.16 134 ASP B N 1
ATOM 4213 C CA . ASP B 1 134 ? -19.774 58.894 -10.476 1.00 28.17 134 ASP B CA 1
ATOM 4214 C C . ASP B 1 134 ? -19.118 57.560 -10.729 1.00 27.75 134 ASP B C 1
ATOM 4215 O O . ASP B 1 134 ? -19.562 56.540 -10.212 1.00 28.41 134 ASP B O 1
ATOM 4220 N N . THR B 1 135 ? -18.062 57.562 -11.536 1.00 26.84 135 THR B N 1
ATOM 4221 C CA . THR B 1 135 ? -17.409 56.309 -11.851 1.00 27.13 135 THR B CA 1
ATOM 4222 C C . THR B 1 135 ? -16.761 55.679 -10.621 1.00 27.33 135 THR B C 1
ATOM 4223 O O . THR B 1 135 ? -16.744 54.462 -10.475 1.00 26.39 135 THR B O 1
ATOM 4227 N N . LEU B 1 136 ? -16.260 56.503 -9.713 1.00 28.15 136 LEU B N 1
ATOM 4228 C CA . LEU B 1 136 ? -15.643 55.969 -8.507 1.00 28.11 136 LEU B CA 1
ATOM 4229 C C . LEU B 1 136 ? -16.757 55.317 -7.689 1.00 27.81 136 LEU B C 1
ATOM 4230 O O . LEU B 1 136 ? -16.564 54.306 -7.017 1.00 26.59 136 LEU B O 1
ATOM 4235 N N . SER B 1 137 ? -17.936 55.910 -7.774 1.00 28.44 137 SER B N 1
ATOM 4236 C CA . SER B 1 137 ? -19.103 55.424 -7.066 1.00 29.23 137 SER B CA 1
ATOM 4237 C C . SER B 1 137 ? -19.486 53.998 -7.497 1.00 30.75 137 SER B C 1
ATOM 4238 O O . SER B 1 137 ? -19.795 53.136 -6.656 1.00 29.60 137 SER B O 1
ATOM 4241 N N . GLN B 1 138 ? -19.474 53.750 -8.807 1.00 31.61 138 GLN B N 1
ATOM 4242 C CA . GLN B 1 138 ? -19.812 52.425 -9.314 1.00 33.49 138 GLN B CA 1
ATOM 4243 C C . GLN B 1 138 ? -18.749 51.425 -8.880 1.00 33.73 138 GLN B C 1
ATOM 4244 O O . GLN B 1 138 ? -19.078 50.357 -8.353 1.00 34.71 138 GLN B O 1
ATOM 4250 N N . GLN B 1 139 ? -17.479 51.765 -9.108 1.00 31.20 139 GLN B N 1
ATOM 4251 C CA . GLN B 1 139 ? -16.385 50.885 -8.735 1.00 29.22 139 GLN B CA 1
ATOM 4252 C C . GLN B 1 139 ? -16.478 50.520 -7.266 1.00 28.86 139 GLN B C 1
ATOM 4253 O O . GLN B 1 139 ? -16.272 49.368 -6.887 1.00 29.29 139 GLN B O 1
ATOM 4259 N N . ALA B 1 140 ? -16.783 51.505 -6.434 1.00 27.54 140 ALA B N 1
ATOM 4260 C CA . ALA B 1 140 ? -16.899 51.249 -5.009 1.00 26.98 140 ALA B CA 1
ATOM 4261 C C . ALA B 1 140 ? -17.935 50.165 -4.776 1.00 25.63 140 ALA B C 1
ATOM 4262 O O . ALA B 1 140 ? -17.681 49.201 -4.068 1.00 24.66 140 ALA B O 1
ATOM 4264 N N . LEU B 1 141 ? -19.106 50.333 -5.378 1.00 25.50 141 LEU B N 1
ATOM 4265 C CA . LEU B 1 141 ? -20.178 49.367 -5.223 1.00 24.75 141 LEU B CA 1
ATOM 4266 C C . LEU B 1 141 ? -19.781 48.021 -5.822 1.00 24.14 141 LEU B C 1
ATOM 4267 O O . LEU B 1 141 ? -19.907 46.972 -5.186 1.00 21.44 141 LEU B O 1
ATOM 4272 N N . LYS B 1 142 ? -19.285 48.057 -7.050 1.00 24.32 142 LYS B N 1
ATOM 4273 C CA . LYS B 1 142 ? -18.902 46.832 -7.728 1.00 25.19 142 LYS B CA 1
ATOM 4274 C C . LYS B 1 142 ? -17.952 45.969 -6.910 1.00 25.91 142 LYS B C 1
ATOM 4275 O O . LYS B 1 142 ? -18.061 44.750 -6.930 1.00 26.98 142 LYS B O 1
ATOM 4281 N N . HIS B 1 143 ? -17.028 46.585 -6.186 1.00 25.17 143 HIS B N 1
ATOM 4282 C CA . HIS B 1 143 ? -16.107 45.809 -5.376 1.00 25.06 143 HIS B CA 1
ATOM 4283 C C . HIS B 1 143 ? -16.348 46.028 -3.883 1.00 25.11 143 HIS B C 1
ATOM 4284 O O . HIS B 1 143 ? -15.426 45.919 -3.070 1.00 25.79 143 HIS B O 1
ATOM 4291 N N . ALA B 1 144 ? -17.591 46.319 -3.519 1.00 24.66 144 ALA B N 1
ATOM 4292 C CA . ALA B 1 144 ? -17.922 46.576 -2.122 1.00 25.70 144 ALA B CA 1
ATOM 4293 C C . ALA B 1 144 ? -17.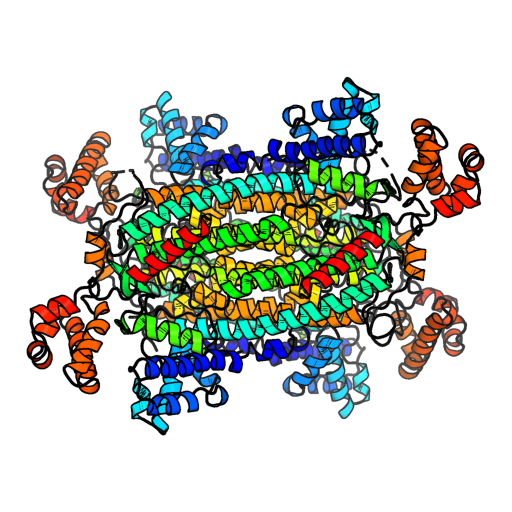531 45.417 -1.221 1.00 25.54 144 ALA B C 1
ATOM 4294 O O . ALA B 1 144 ? -17.309 45.595 -0.026 1.00 25.42 144 ALA B O 1
ATOM 4296 N N . ASP B 1 145 ? -17.435 44.221 -1.779 1.00 26.12 145 ASP B N 1
ATOM 4297 C CA . ASP B 1 145 ? -17.079 43.107 -0.927 1.00 29.33 145 ASP B CA 1
ATOM 4298 C C . ASP B 1 145 ? -15.993 42.156 -1.413 1.00 29.36 145 ASP B C 1
ATOM 4299 O O . ASP B 1 145 ? -15.925 41.016 -0.972 1.00 30.16 145 ASP B O 1
ATOM 4304 N N . THR B 1 146 ? -15.137 42.607 -2.320 1.00 28.52 146 THR B N 1
ATOM 4305 C CA . THR B 1 146 ? -14.041 41.745 -2.715 1.00 28.28 146 THR B CA 1
ATOM 4306 C C . THR B 1 146 ? -12.991 42.058 -1.630 1.00 27.31 146 THR B C 1
ATOM 4307 O O . THR B 1 146 ? -12.557 43.197 -1.463 1.00 27.78 146 THR B O 1
ATOM 4311 N N . PRO B 1 147 ? -12.603 41.045 -0.849 1.00 26.17 147 PRO B N 1
ATOM 4312 C CA . PRO B 1 147 ? -11.623 41.249 0.216 1.00 24.68 147 PRO B CA 1
ATOM 4313 C C . PRO B 1 147 ? -10.141 41.333 -0.165 1.00 24.33 147 PRO B C 1
ATOM 4314 O O . PRO B 1 147 ? -9.655 40.579 -1.020 1.00 25.17 147 PRO B O 1
ATOM 4318 N N . LEU B 1 148 ? -9.444 42.273 0.476 1.00 22.02 148 LEU B N 1
ATOM 4319 C CA . LEU B 1 148 ? -8.016 42.469 0.303 1.00 19.78 148 LEU B CA 1
ATOM 4320 C C . LEU B 1 148 ? -7.516 42.701 1.732 1.00 20.63 148 LEU B C 1
ATOM 4321 O O . LEU B 1 148 ? -8.301 43.070 2.603 1.00 20.58 148 LEU B O 1
ATOM 4326 N N . VAL B 1 149 ? -6.236 42.434 1.996 1.00 21.78 149 VAL B N 1
ATOM 4327 C CA . VAL B 1 149 ? -5.675 42.616 3.341 1.00 20.09 149 VAL B CA 1
ATOM 4328 C C . VAL B 1 149 ? -5.540 44.095 3.674 1.00 20.00 149 VAL B C 1
ATOM 4329 O O . VAL B 1 149 ? -5.314 44.913 2.786 1.00 20.99 149 VAL B O 1
ATOM 4333 N N . GLY B 1 150 ? -5.704 44.443 4.947 1.00 19.99 150 GLY B N 1
ATOM 4334 C CA . GLY B 1 150 ? -5.543 45.830 5.342 1.00 19.34 150 GLY B CA 1
ATOM 4335 C C . GLY B 1 150 ? -4.053 46.100 5.480 1.00 19.40 150 GLY B C 1
ATOM 4336 O O . GLY B 1 150 ? -3.284 45.200 5.811 1.00 19.06 150 GLY B O 1
ATOM 4337 N N . ARG B 1 151 ? -3.620 47.324 5.210 1.00 20.41 151 ARG B N 1
ATOM 4338 C CA . ARG B 1 151 ? -2.205 47.641 5.336 1.00 20.63 151 ARG B CA 1
ATOM 4339 C C . ARG B 1 151 ? -2.017 48.870 6.211 1.00 23.15 151 ARG B C 1
ATOM 4340 O O . ARG B 1 151 ? -2.457 49.974 5.878 1.00 24.32 151 ARG B O 1
ATOM 4348 N N . THR B 1 152 ? -1.368 48.636 7.347 1.00 24.98 152 THR B N 1
ATOM 4349 C CA . THR B 1 152 ? -1.092 49.630 8.379 1.00 27.20 152 THR B CA 1
ATOM 4350 C C . THR B 1 152 ? 0.426 49.801 8.454 1.00 28.29 152 THR B C 1
ATOM 4351 O O . THR B 1 152 ? 1.130 48.814 8.651 1.00 31.23 152 THR B O 1
ATOM 4355 N N . TRP B 1 153 ? 0.933 51.029 8.308 1.00 28.14 153 TRP B N 1
ATOM 4356 C CA . TRP B 1 153 ? 2.383 51.276 8.327 1.00 27.68 153 TRP B CA 1
ATOM 4357 C C . TRP B 1 153 ? 3.057 50.314 7.340 1.00 26.39 153 TRP B C 1
ATOM 4358 O O . TRP B 1 153 ? 4.176 49.874 7.577 1.00 25.88 153 TRP B O 1
ATOM 4369 N N . LEU B 1 154 ? 2.360 49.990 6.249 1.00 25.11 154 LEU B N 1
ATOM 4370 C CA . LEU B 1 154 ? 2.832 49.057 5.219 1.00 24.15 154 LEU B CA 1
ATOM 4371 C C . LEU B 1 154 ? 2.903 47.608 5.698 1.00 24.39 154 LEU B C 1
ATOM 4372 O O . LEU B 1 154 ? 3.495 46.754 5.039 1.00 25.62 154 LEU B O 1
ATOM 4377 N N . GLN B 1 155 ? 2.282 47.340 6.841 1.00 23.81 155 GLN B N 1
ATOM 4378 C CA . GLN B 1 155 ? 2.250 46.001 7.428 1.00 23.60 155 GLN B CA 1
ATOM 4379 C C . GLN B 1 155 ? 0.837 45.429 7.293 1.00 22.69 155 GLN B C 1
ATOM 4380 O O . GLN B 1 155 ? -0.146 46.166 7.318 1.00 22.50 155 GLN B O 1
ATOM 4386 N N . HIS B 1 156 ? 0.738 44.117 7.141 1.00 22.15 156 HIS B N 1
ATOM 4387 C CA . HIS B 1 156 ? -0.553 43.459 7.015 1.00 22.01 156 HIS B CA 1
ATOM 4388 C C . HIS B 1 156 ? -1.373 43.642 8.286 1.00 22.36 156 HIS B C 1
ATOM 4389 O O . HIS B 1 156 ? -0.845 43.507 9.391 1.00 21.90 156 HIS B O 1
ATOM 4396 N N . ALA B 1 157 ? -2.658 43.952 8.112 1.00 22.08 157 ALA B N 1
ATOM 4397 C CA . ALA B 1 157 ? -3.591 44.172 9.218 1.00 22.67 157 ALA B CA 1
ATOM 4398 C C . ALA B 1 157 ? -4.910 43.502 8.868 1.00 23.94 157 ALA B C 1
ATOM 4399 O O . ALA B 1 157 ? -5.046 42.950 7.777 1.00 24.62 157 ALA B O 1
ATOM 4401 N N . THR B 1 158 ? -5.881 43.558 9.777 1.00 24.46 158 THR B N 1
ATOM 4402 C CA . THR B 1 158 ? -7.179 42.941 9.532 1.00 24.19 158 THR B CA 1
ATOM 4403 C C . THR B 1 158 ? -7.728 43.296 8.148 1.00 24.54 158 THR B C 1
ATOM 4404 O O . THR B 1 158 ? -7.397 44.331 7.580 1.00 24.75 158 THR B O 1
ATOM 4408 N N . PRO B 1 159 ? -8.575 42.426 7.591 1.00 24.58 159 PRO B N 1
ATOM 4409 C CA . PRO B 1 159 ? -9.181 42.604 6.274 1.00 24.74 159 PRO B CA 1
ATOM 4410 C C . PRO B 1 159 ? -9.882 43.924 6.034 1.00 25.79 159 PRO B C 1
ATOM 4411 O O . PRO B 1 159 ? -10.336 44.607 6.957 1.00 25.99 159 PRO B O 1
ATOM 4415 N N . VAL B 1 160 ? -9.982 44.242 4.753 1.00 24.80 160 VAL B N 1
ATOM 4416 C CA . VAL B 1 160 ? -10.596 45.455 4.260 1.00 23.23 160 VAL B CA 1
ATOM 4417 C C . VAL B 1 160 ? -11.183 45.043 2.894 1.00 23.18 160 VAL B C 1
ATOM 4418 O O . VAL B 1 160 ? -10.968 43.929 2.434 1.00 22.94 160 VAL B O 1
ATOM 4422 N N . THR B 1 161 ? -11.926 45.924 2.246 1.00 22.69 161 THR B N 1
ATOM 4423 C CA . THR B 1 161 ? -12.521 45.601 0.957 1.00 21.41 161 THR B CA 1
ATOM 4424 C C . THR B 1 161 ? -12.055 46.659 -0.050 1.00 20.85 161 THR B C 1
ATOM 4425 O O . THR B 1 161 ? -11.816 47.810 0.324 1.00 20.28 161 THR B O 1
ATOM 4429 N N . LEU B 1 162 ? -11.907 46.285 -1.320 1.00 20.73 162 LEU B N 1
ATOM 4430 C CA . LEU B 1 162 ? -11.448 47.250 -2.321 1.00 19.30 162 LEU B CA 1
ATOM 4431 C C . LEU B 1 162 ? -12.428 48.392 -2.388 1.00 19.51 162 LEU B C 1
ATOM 4432 O O . LEU B 1 162 ? -12.034 49.555 -2.458 1.00 21.05 162 LEU B O 1
ATOM 4437 N N . GLY B 1 163 ? -13.713 48.056 -2.359 1.00 20.16 163 GLY B N 1
ATOM 4438 C CA . GLY B 1 163 ? -14.748 49.073 -2.398 1.00 19.70 163 GLY B CA 1
ATOM 4439 C C . GLY B 1 163 ? -14.624 50.046 -1.239 1.00 20.12 163 GLY B C 1
ATOM 4440 O O . GLY B 1 163 ? -14.865 51.254 -1.407 1.00 20.16 163 GLY B O 1
ATOM 4441 N N . MET B 1 164 ? -14.247 49.531 -0.067 1.00 18.98 164 MET B N 1
ATOM 4442 C CA . MET B 1 164 ? -14.082 50.376 1.105 1.00 19.09 164 MET B CA 1
ATOM 4443 C C . MET B 1 164 ? -13.040 51.453 0.781 1.00 20.41 164 MET B C 1
ATOM 4444 O O . MET B 1 164 ? -13.283 52.648 0.961 1.00 19.85 164 MET B O 1
ATOM 4449 N N . LYS B 1 165 ? -11.884 51.017 0.284 1.00 21.60 165 LYS B N 1
ATOM 4450 C CA . LYS B 1 165 ? -10.807 51.923 -0.083 1.00 20.81 165 LYS B CA 1
ATOM 4451 C C . LYS B 1 165 ? -11.294 52.963 -1.092 1.00 21.92 165 LYS B C 1
ATOM 4452 O O . LYS B 1 165 ? -11.135 54.163 -0.869 1.00 23.60 165 LYS B O 1
ATOM 4458 N N . LEU B 1 166 ? -11.888 52.521 -2.196 1.00 20.55 166 LEU B N 1
ATOM 4459 C CA . LEU B 1 166 ? -12.370 53.480 -3.182 1.00 21.09 166 LEU B CA 1
ATOM 4460 C C . LEU B 1 166 ? -13.433 54.419 -2.608 1.00 21.31 166 LEU B C 1
ATOM 4461 O O . LEU B 1 166 ? -13.542 55.562 -3.033 1.00 22.71 166 LEU B O 1
ATOM 4466 N N . ALA B 1 167 ? -14.207 53.943 -1.636 1.00 21.11 167 ALA B N 1
ATOM 4467 C CA . ALA B 1 167 ? -15.248 54.763 -1.020 1.00 18.70 167 ALA B CA 1
ATOM 4468 C C . ALA B 1 167 ? -14.632 55.951 -0.287 1.00 17.50 167 ALA B C 1
ATOM 4469 O O . ALA B 1 167 ? -15.226 57.029 -0.213 1.00 17.28 167 ALA B O 1
ATOM 4471 N N . GLY B 1 168 ? -13.444 55.751 0.266 1.00 14.69 168 GLY B N 1
ATOM 4472 C CA . GLY B 1 168 ? -12.782 56.831 0.977 1.00 14.86 168 GLY B CA 1
ATOM 4473 C C . GLY B 1 168 ? -12.410 57.968 0.041 1.00 14.97 168 GLY B C 1
ATOM 4474 O O . GLY B 1 168 ? -12.507 59.143 0.401 1.00 14.18 168 GLY B O 1
ATOM 4475 N N . VAL B 1 169 ? -11.965 57.624 -1.165 1.00 15.11 169 VAL B N 1
ATOM 4476 C CA . VAL B 1 169 ? -11.616 58.648 -2.140 1.00 15.95 169 VAL B CA 1
ATOM 4477 C C . VAL B 1 169 ? -12.906 59.346 -2.527 1.00 15.40 169 VAL B C 1
ATOM 4478 O O . VAL B 1 169 ? -12.945 60.560 -2.657 1.00 16.65 169 VAL B O 1
ATOM 4482 N N . LEU B 1 170 ? -13.967 58.572 -2.706 1.00 15.26 170 LEU B N 1
ATOM 4483 C CA . LEU B 1 170 ? -15.255 59.145 -3.053 1.00 16.88 170 LEU B CA 1
ATOM 4484 C C . LEU B 1 170 ? -15.666 60.156 -1.991 1.00 17.58 170 LEU B C 1
ATOM 4485 O O . LEU B 1 170 ? -16.059 61.270 -2.314 1.00 19.64 170 LEU B O 1
ATOM 4490 N N . GLY B 1 171 ? -15.570 59.757 -0.725 1.00 17.72 171 GLY B N 1
ATOM 4491 C CA . GLY B 1 171 ? -15.915 60.638 0.378 1.00 17.22 171 GLY B CA 1
ATOM 4492 C C . GLY B 1 171 ? -15.196 61.971 0.308 1.00 17.81 171 GLY B C 1
ATOM 4493 O O . GLY B 1 171 ? -15.808 63.030 0.450 1.00 18.50 171 GLY B O 1
ATOM 4494 N N . ALA B 1 172 ? -13.889 61.933 0.084 1.00 18.68 172 ALA B N 1
ATOM 4495 C CA . ALA B 1 172 ? -13.114 63.170 -0.003 1.00 19.05 172 ALA B CA 1
ATOM 4496 C C . ALA B 1 172 ? -13.606 64.028 -1.158 1.00 19.41 172 ALA B C 1
ATOM 4497 O O . ALA B 1 172 ? -13.818 65.229 -0.994 1.00 18.87 172 ALA B O 1
ATOM 4499 N N . LEU B 1 173 ? -13.786 63.404 -2.323 1.00 19.41 173 LEU B N 1
ATOM 4500 C CA . LEU B 1 173 ? -14.240 64.111 -3.518 1.00 19.13 173 LEU B CA 1
ATOM 4501 C C . LEU B 1 173 ? -15.575 64.813 -3.306 1.00 20.01 173 LEU B C 1
ATOM 4502 O O . LEU B 1 173 ? -15.782 65.933 -3.784 1.00 20.55 173 LEU B O 1
ATOM 4507 N N . THR B 1 174 ? -16.483 64.156 -2.592 1.00 19.86 174 THR B N 1
ATOM 4508 C CA . THR B 1 174 ? -17.786 64.735 -2.310 1.00 20.26 174 THR B CA 1
ATOM 4509 C C . THR B 1 174 ? -17.588 65.988 -1.459 1.00 20.98 174 THR B C 1
ATOM 4510 O O . THR B 1 174 ? -18.174 67.032 -1.743 1.00 21.56 174 THR B O 1
ATOM 4514 N N . ARG B 1 175 ? -16.740 65.890 -0.436 1.00 20.78 175 ARG B N 1
ATOM 4515 C CA . ARG B 1 175 ? -16.456 67.023 0.431 1.00 20.56 175 ARG B CA 1
ATOM 4516 C C . ARG B 1 175 ? -15.848 68.187 -0.355 1.00 21.74 175 ARG B C 1
ATOM 4517 O O . ARG B 1 175 ? -16.057 69.351 -0.007 1.00 24.52 175 ARG B O 1
ATOM 4525 N N . HIS B 1 176 ? -15.103 67.896 -1.416 1.00 20.34 176 HIS B N 1
ATOM 4526 C CA . HIS B 1 176 ? -14.510 68.970 -2.199 1.00 20.85 176 HIS B CA 1
ATOM 4527 C C . HIS B 1 176 ? -15.547 69.649 -3.073 1.00 22.26 176 HIS B C 1
ATOM 4528 O O . HIS B 1 176 ? -15.518 70.869 -3.260 1.00 23.24 176 HIS B O 1
ATOM 4535 N N . ARG B 1 177 ? -16.472 68.865 -3.605 1.00 23.18 177 ARG B N 1
ATOM 4536 C CA . ARG B 1 177 ? -17.511 69.432 -4.451 1.00 24.35 177 ARG B CA 1
ATOM 4537 C C . ARG B 1 177 ? -18.325 70.400 -3.603 1.00 24.19 177 ARG B C 1
ATOM 4538 O O . ARG B 1 177 ? -18.719 71.477 -4.045 1.00 23.14 177 ARG B O 1
ATOM 4546 N N . GLN B 1 178 ? -18.549 69.984 -2.367 1.00 24.81 178 GLN B N 1
ATOM 4547 C CA . GLN B 1 178 ? -19.284 70.735 -1.368 1.00 26.56 178 GLN B CA 1
ATOM 4548 C C . GLN B 1 178 ? -18.537 72.055 -1.128 1.00 26.78 178 GLN B C 1
ATOM 4549 O O . GLN B 1 178 ? -19.123 73.134 -1.141 1.00 26.90 178 GLN B O 1
ATOM 4555 N N . ARG B 1 179 ? -17.230 71.961 -0.923 1.00 26.19 179 ARG B N 1
ATOM 4556 C CA . ARG B 1 179 ? -16.408 73.141 -0.691 1.00 24.53 179 ARG B CA 1
ATOM 4557 C C . ARG B 1 179 ? -16.443 74.109 -1.880 1.00 24.82 179 ARG B C 1
ATOM 4558 O O . ARG B 1 179 ? -16.587 75.322 -1.700 1.00 25.74 179 ARG B O 1
ATOM 4566 N N . LEU B 1 180 ? -16.306 73.575 -3.091 1.00 23.84 180 LEU B N 1
ATOM 4567 C CA . LEU B 1 180 ? -16.323 74.395 -4.302 1.00 23.65 180 LEU B CA 1
ATOM 4568 C C . LEU B 1 180 ? -17.664 75.121 -4.438 1.00 23.91 180 LEU B C 1
ATOM 4569 O O . LEU B 1 180 ? -17.752 76.243 -4.927 1.00 23.02 180 LEU B O 1
ATOM 4574 N N . GLN B 1 181 ? -18.717 74.468 -3.993 1.00 25.21 181 GLN B N 1
ATOM 4575 C CA . GLN B 1 181 ? -20.029 75.054 -4.098 1.00 27.01 181 GLN B CA 1
ATOM 4576 C C . GLN B 1 181 ? -20.135 76.229 -3.137 1.00 27.00 181 GLN B C 1
ATOM 4577 O O . GLN B 1 181 ? -20.653 77.284 -3.487 1.00 27.66 181 GLN B O 1
ATOM 4583 N N . GLU B 1 182 ? -19.614 76.053 -1.929 1.00 26.32 182 GLU B N 1
ATOM 4584 C CA . GLU B 1 182 ? -19.688 77.094 -0.930 1.00 25.41 182 GLU B CA 1
ATOM 4585 C C . GLU B 1 182 ? -18.875 78.333 -1.248 1.00 26.35 182 GLU B C 1
ATOM 4586 O O . GLU B 1 182 ? -19.277 79.435 -0.882 1.00 28.89 182 GLU B O 1
ATOM 4592 N N . LEU B 1 183 ? -17.746 78.176 -1.929 1.00 25.75 183 LEU B N 1
ATOM 4593 C CA . LEU B 1 183 ? -16.902 79.323 -2.230 1.00 24.80 183 LEU B CA 1
ATOM 4594 C C . LEU B 1 183 ? -17.285 80.025 -3.522 1.00 26.60 183 LEU B C 1
ATOM 4595 O O . LEU B 1 183 ? -16.830 81.128 -3.791 1.00 27.57 183 LEU B O 1
ATOM 4600 N N . ARG B 1 184 ? -18.119 79.393 -4.330 1.00 28.44 184 ARG B N 1
ATOM 4601 C CA . ARG B 1 184 ? -18.527 79.988 -5.600 1.00 30.22 184 ARG B CA 1
ATOM 4602 C C . ARG B 1 184 ? -19.045 81.437 -5.480 1.00 30.33 184 ARG B C 1
ATOM 4603 O O . ARG B 1 184 ? -18.559 82.350 -6.163 1.00 31.64 184 ARG B O 1
ATOM 4611 N N . PRO B 1 185 ? -20.031 81.672 -4.603 1.00 29.35 185 PRO B N 1
ATOM 4612 C CA . PRO B 1 185 ? -20.574 83.027 -4.441 1.00 28.83 185 PRO B CA 1
ATOM 4613 C C . PRO B 1 185 ? -19.565 84.047 -3.914 1.00 27.95 185 PRO B C 1
ATOM 4614 O O . PRO B 1 185 ? -19.708 85.255 -4.103 1.00 27.76 185 PRO B O 1
ATOM 4618 N N . ARG B 1 186 ? -18.544 83.538 -3.248 1.00 27.42 186 ARG B N 1
ATOM 4619 C CA . ARG B 1 186 ? -17.505 84.356 -2.646 1.00 26.03 186 ARG B CA 1
ATOM 4620 C C . ARG B 1 186 ? -16.416 84.709 -3.661 1.00 25.10 186 ARG B C 1
ATOM 4621 O O . ARG B 1 186 ? -15.922 85.835 -3.698 1.00 24.99 186 ARG B O 1
ATOM 4629 N N . LEU B 1 187 ? -16.065 83.747 -4.503 1.00 24.48 187 LEU B N 1
ATOM 4630 C CA . LEU B 1 187 ? -15.018 83.944 -5.490 1.00 24.66 187 LEU B CA 1
ATOM 4631 C C . LEU B 1 187 ? -15.424 84.733 -6.709 1.00 25.15 187 LEU B C 1
ATOM 4632 O O . LEU B 1 187 ? -14.688 85.616 -7.137 1.00 26.00 187 LEU B O 1
ATOM 4637 N N . LEU B 1 188 ? -16.581 84.410 -7.278 1.00 26.15 188 LEU B N 1
ATOM 4638 C CA . LEU B 1 188 ? -17.042 85.080 -8.496 1.00 27.08 188 LEU B CA 1
ATOM 4639 C C . LEU B 1 188 ? -17.575 86.512 -8.300 1.00 27.91 188 LEU B C 1
ATOM 4640 O O . LEU B 1 188 ? -18.770 86.774 -8.435 1.00 29.98 188 LEU B O 1
ATOM 4645 N N . VAL B 1 189 ? -16.676 87.436 -7.976 1.00 26.93 189 VAL B N 1
ATOM 4646 C CA . VAL B 1 189 ? -17.041 88.829 -7.768 1.00 24.20 189 VAL B CA 1
ATOM 4647 C C . VAL B 1 189 ? -16.286 89.713 -8.740 1.00 24.28 189 VAL B C 1
ATOM 4648 O O . VAL B 1 189 ? -15.250 89.348 -9.282 1.00 22.27 189 VAL B O 1
ATOM 4652 N N . LEU B 1 190 ? -16.822 90.899 -8.946 1.00 26.04 190 LEU B N 1
ATOM 4653 C CA . LEU B 1 190 ? -16.222 91.879 -9.833 1.00 26.45 190 LEU B CA 1
ATOM 4654 C C . LEU B 1 190 ? -15.134 92.643 -9.085 1.00 26.58 190 LEU B C 1
ATOM 4655 O O . LEU B 1 190 ? -15.243 92.855 -7.868 1.00 26.60 190 LEU B O 1
ATOM 4660 N N . GLN B 1 191 ? -14.091 93.043 -9.809 1.00 25.29 191 GLN B N 1
ATOM 4661 C CA . GLN B 1 191 ? -13.038 93.855 -9.222 1.00 25.70 191 GLN B CA 1
ATOM 4662 C C . GLN B 1 191 ? -13.134 95.227 -9.893 1.00 26.70 191 GLN B C 1
ATOM 4663 O O . GLN B 1 191 ? -12.632 95.416 -11.005 1.00 27.62 191 GLN B O 1
ATOM 4669 N N . PHE B 1 192 ? -13.777 96.181 -9.232 1.00 26.77 192 PHE B N 1
ATOM 4670 C CA . PHE B 1 192 ? -13.929 97.513 -9.804 1.00 28.41 192 PHE B CA 1
ATOM 4671 C C . PHE B 1 192 ? -13.750 98.574 -8.724 1.00 28.70 192 PHE B C 1
ATOM 4672 O O . PHE B 1 192 ? -14.685 98.862 -7.965 1.00 28.15 192 PHE B O 1
ATOM 4680 N N . GLY B 1 193 ? -12.551 99.153 -8.655 1.00 28.62 193 GLY B N 1
ATOM 4681 C CA . GLY B 1 193 ? -12.286 100.165 -7.646 1.00 27.45 193 GLY B CA 1
ATOM 4682 C C . GLY B 1 193 ? -11.555 101.400 -8.128 1.00 27.32 193 GLY B C 1
ATOM 4683 O O . GLY B 1 193 ? -11.524 102.405 -7.428 1.00 27.93 193 GLY B O 1
ATOM 4684 N N . GLY B 1 194 ? -10.958 101.335 -9.313 1.00 27.55 194 GLY B N 1
ATOM 4685 C CA . GLY B 1 194 ? -10.241 102.484 -9.830 1.00 27.69 194 GLY B CA 1
ATOM 4686 C C . GLY B 1 194 ? -8.929 102.743 -9.105 1.00 29.24 194 GLY B C 1
ATOM 4687 O O . GLY B 1 194 ? -8.617 102.085 -8.112 1.00 29.94 194 GLY B O 1
ATOM 4688 N N . ALA B 1 195 ? -8.166 103.711 -9.609 1.00 29.57 195 ALA B N 1
ATOM 4689 C CA . ALA B 1 195 ? -6.860 104.102 -9.071 1.00 30.33 195 ALA B CA 1
ATOM 4690 C C . ALA B 1 195 ? -6.539 103.731 -7.618 1.00 31.19 195 ALA B C 1
ATOM 4691 O O . ALA B 1 195 ? -5.484 103.159 -7.351 1.00 31.48 195 ALA B O 1
ATOM 4693 N N . SER B 1 196 ? -7.413 104.072 -6.675 1.00 30.63 196 SER B N 1
ATOM 4694 C CA . SER B 1 196 ? -7.159 103.723 -5.276 1.00 30.85 196 SER B CA 1
ATOM 4695 C C . SER B 1 196 ? -8.347 103.015 -4.606 1.00 30.88 196 SER B C 1
ATOM 4696 O O . SER B 1 196 ? -8.414 102.930 -3.374 1.00 30.10 196 SER B O 1
ATOM 4699 N N . GLY B 1 197 ? -9.278 102.514 -5.419 1.00 30.64 197 GLY B N 1
ATOM 4700 C CA . GLY B 1 197 ? -10.441 101.821 -4.896 1.00 30.90 197 GLY B CA 1
ATOM 4701 C C . GLY B 1 197 ? -11.567 102.723 -4.425 1.00 32.86 197 GLY B C 1
ATOM 4702 O O . GLY B 1 197 ? -12.527 102.251 -3.808 1.00 34.00 197 GLY B O 1
ATOM 4703 N N . SER B 1 198 ? -11.463 104.019 -4.714 1.00 33.54 198 SER B N 1
ATOM 4704 C CA . SER B 1 198 ? -12.482 104.986 -4.307 1.00 33.68 198 SER B CA 1
ATOM 4705 C C . SER B 1 198 ? -13.522 105.185 -5.395 1.00 34.19 198 SER B C 1
ATOM 4706 O O . SER B 1 198 ? -14.643 105.636 -5.128 1.00 34.99 198 SER B O 1
ATOM 4709 N N . LEU B 1 199 ? -13.144 104.861 -6.627 1.00 34.55 199 LEU B N 1
ATOM 4710 C CA . LEU B 1 199 ? -14.049 105.009 -7.764 1.00 35.51 199 LEU B CA 1
ATOM 4711 C C . LEU B 1 199 ? -14.457 106.484 -7.908 1.00 36.10 199 LEU B C 1
ATOM 4712 O O . LEU B 1 199 ? -15.463 106.813 -8.533 1.00 36.23 199 LEU B O 1
ATOM 4717 N N . ALA B 1 200 ? -13.651 107.368 -7.328 1.00 37.09 200 ALA B N 1
ATOM 4718 C CA . ALA B 1 200 ? -13.906 108.802 -7.359 1.00 37.51 200 ALA B CA 1
ATOM 4719 C C . ALA B 1 200 ? -14.037 109.371 -8.775 1.00 38.73 200 ALA B C 1
ATOM 4720 O O . ALA B 1 200 ? -14.832 110.285 -9.017 1.00 40.05 200 ALA B O 1
ATOM 4722 N N . ALA B 1 201 ? -13.266 108.835 -9.713 1.00 38.25 201 ALA B N 1
ATOM 4723 C CA . ALA B 1 201 ? -13.305 109.344 -11.077 1.00 37.83 201 ALA B CA 1
ATOM 4724 C C . ALA B 1 201 ? -14.669 109.291 -11.744 1.00 37.83 201 ALA B C 1
ATOM 4725 O O . ALA B 1 201 ? -14.897 110.000 -12.719 1.00 39.81 201 ALA B O 1
ATOM 4727 N N . LEU B 1 202 ? -15.574 108.461 -11.242 1.00 37.09 202 LEU B N 1
ATOM 4728 C CA . LEU B 1 202 ? -16.897 108.378 -11.854 1.00 37.46 202 LEU B CA 1
ATOM 4729 C C . LEU B 1 202 ? -17.925 109.222 -11.112 1.00 38.44 202 LEU B C 1
ATOM 4730 O O . LEU B 1 202 ? -19.101 109.272 -11.494 1.00 39.07 202 LEU B O 1
ATOM 4735 N N . GLY B 1 203 ? -17.484 109.882 -10.050 1.00 38.81 203 GLY B N 1
ATOM 4736 C CA . GLY B 1 203 ? -18.398 110.705 -9.282 1.00 41.01 203 GLY B CA 1
ATOM 4737 C C . GLY B 1 203 ? -19.604 109.931 -8.770 1.00 42.50 203 GLY B C 1
ATOM 4738 O O . GLY B 1 203 ? -19.455 108.829 -8.231 1.00 42.99 203 GLY B O 1
ATOM 4739 N N . SER B 1 204 ? -20.799 110.496 -8.947 1.00 43.07 204 SER B N 1
ATOM 4740 C CA . SER B 1 204 ? -22.029 109.862 -8.476 1.00 43.07 204 SER B CA 1
ATOM 4741 C C . SER B 1 204 ? -22.560 108.757 -9.395 1.00 42.91 204 SER B C 1
ATOM 4742 O O . SER B 1 204 ? -23.580 108.130 -9.099 1.00 40.99 204 SER B O 1
ATOM 4745 N N . LYS B 1 205 ? -21.870 108.522 -10.508 1.00 43.54 205 LYS B N 1
ATOM 4746 C CA . LYS B 1 205 ? -22.267 107.460 -11.431 1.00 44.71 205 LYS B CA 1
ATOM 4747 C C . LYS B 1 205 ? -21.520 106.166 -11.076 1.00 44.58 205 LYS B C 1
ATOM 4748 O O . LYS B 1 205 ? -21.631 105.165 -11.782 1.00 45.07 205 LYS B O 1
ATOM 4754 N N . ALA B 1 206 ? -20.763 106.193 -9.978 1.00 44.46 206 ALA B N 1
ATOM 4755 C CA . ALA B 1 206 ? -19.973 105.038 -9.534 1.00 43.48 206 ALA B CA 1
ATOM 4756 C C . ALA B 1 206 ? -20.777 103.759 -9.316 1.00 42.79 206 ALA B C 1
ATOM 4757 O O . ALA B 1 206 ? -20.606 102.788 -10.048 1.00 42.57 206 ALA B O 1
ATOM 4759 N N . MET B 1 207 ? -21.643 103.750 -8.309 1.00 42.61 207 MET B N 1
ATOM 4760 C CA . MET B 1 207 ? -22.446 102.569 -8.027 1.00 42.96 207 MET B CA 1
ATOM 4761 C C . MET B 1 207 ? -23.301 102.120 -9.207 1.00 43.42 207 MET B C 1
ATOM 4762 O O . MET B 1 207 ? -23.402 100.925 -9.483 1.00 44.05 207 MET B O 1
ATOM 4767 N N . PRO B 1 208 ? -23.944 103.066 -9.916 1.00 43.75 208 PRO B N 1
ATOM 4768 C CA . PRO B 1 208 ? -24.767 102.651 -11.059 1.00 42.48 208 PRO B CA 1
ATOM 4769 C C . PRO B 1 208 ? -23.948 101.903 -12.109 1.00 41.26 208 PRO B C 1
ATOM 4770 O O . PRO B 1 208 ? -24.390 100.878 -12.628 1.00 40.79 208 PRO B O 1
ATOM 4774 N N . VAL B 1 209 ? -22.756 102.416 -12.414 1.00 41.07 209 VAL B N 1
ATOM 4775 C CA . VAL B 1 209 ? -21.877 101.784 -13.396 1.00 40.87 209 VAL B CA 1
ATOM 4776 C C . VAL B 1 209 ? -21.376 100.435 -12.881 1.00 41.36 209 VAL B C 1
ATOM 4777 O O . VAL B 1 209 ? -21.296 99.462 -13.643 1.00 40.88 209 VAL B O 1
ATOM 4781 N N . ALA B 1 210 ? -21.050 100.386 -11.588 1.00 40.98 210 ALA B N 1
ATOM 4782 C CA . ALA B 1 210 ? -20.550 99.167 -10.950 1.00 41.08 210 ALA B CA 1
ATOM 4783 C C . ALA B 1 210 ? -21.558 98.022 -11.037 1.00 41.62 210 ALA B C 1
ATOM 4784 O O . ALA B 1 210 ? -21.208 96.912 -11.441 1.00 41.90 210 ALA B O 1
ATOM 4786 N N . GLU B 1 211 ? -22.806 98.294 -10.660 1.00 42.09 211 GLU B N 1
ATOM 4787 C CA . GLU B 1 211 ? -23.858 97.283 -10.698 1.00 41.41 211 GLU B CA 1
ATOM 4788 C C . GLU B 1 211 ? -24.136 96.857 -12.123 1.00 39.69 211 GLU B C 1
ATOM 4789 O O . GLU B 1 211 ? -24.293 95.673 -12.400 1.00 40.06 211 GLU B O 1
ATOM 4795 N N . ALA B 1 212 ? -24.192 97.822 -13.030 1.00 38.84 212 ALA B N 1
ATOM 4796 C CA . ALA B 1 212 ? -24.431 97.521 -14.435 1.00 38.35 212 ALA B CA 1
ATOM 4797 C C . ALA B 1 212 ? -23.325 96.606 -14.939 1.00 37.78 212 ALA B C 1
ATOM 4798 O O . ALA B 1 212 ? -23.593 95.640 -15.656 1.00 38.21 212 ALA B O 1
ATOM 4800 N N . LEU B 1 213 ? -22.087 96.923 -14.551 1.00 36.90 213 LEU B N 1
ATOM 4801 C CA . LEU B 1 213 ? -20.899 96.155 -14.946 1.00 36.02 213 LEU B CA 1
ATOM 4802 C C . LEU B 1 213 ? -20.924 94.716 -14.435 1.00 36.14 213 LEU B C 1
ATOM 4803 O O . LEU B 1 213 ? -20.641 93.773 -15.178 1.00 35.74 213 LEU B O 1
ATOM 4808 N N . ALA B 1 214 ? -21.249 94.554 -13.159 1.00 36.91 214 ALA B N 1
ATOM 4809 C CA . ALA B 1 214 ? -21.318 93.232 -12.553 1.00 37.32 214 ALA B CA 1
ATOM 4810 C C . ALA B 1 214 ? -22.355 92.394 -13.299 1.00 38.38 214 ALA B C 1
ATOM 4811 O O . ALA B 1 214 ? -22.083 91.263 -13.707 1.00 37.71 214 ALA B O 1
ATOM 4813 N N . GLU B 1 215 ? -23.540 92.971 -13.479 1.00 39.91 215 GLU B N 1
ATOM 4814 C CA . GLU B 1 215 ? -24.641 92.308 -14.161 1.00 41.48 215 GLU B CA 1
ATOM 4815 C C . GLU B 1 215 ? -24.243 91.898 -15.566 1.00 40.21 215 GLU B C 1
ATOM 4816 O O . GLU B 1 215 ? -24.570 90.812 -16.020 1.00 39.98 215 GLU B O 1
ATOM 4822 N N . GLN B 1 216 ? -23.537 92.783 -16.251 1.00 40.44 216 GLN B N 1
ATOM 4823 C CA . GLN B 1 216 ? -23.082 92.514 -17.603 1.00 41.39 216 GLN B CA 1
ATOM 4824 C C . GLN B 1 216 ? -22.215 91.273 -17.669 1.00 41.33 216 GLN B C 1
ATOM 4825 O O . GLN B 1 216 ? -22.345 90.466 -18.586 1.00 42.72 216 GLN B O 1
ATOM 4831 N N . LEU B 1 217 ? -21.322 91.124 -16.698 1.00 40.75 217 LEU B N 1
ATOM 4832 C CA . LEU B 1 217 ? -20.415 89.981 -16.666 1.00 39.65 217 LEU B CA 1
ATOM 4833 C C . LEU B 1 217 ? -20.961 88.809 -15.863 1.00 39.60 217 LEU B C 1
ATOM 4834 O O . LEU B 1 217 ? -20.296 87.797 -15.709 1.00 40.16 217 LEU B O 1
ATOM 4839 N N . LYS B 1 218 ? -22.179 88.945 -15.357 1.00 40.51 218 LYS B N 1
ATOM 4840 C CA . LYS B 1 218 ? -22.794 87.886 -14.563 1.00 40.83 218 LYS B CA 1
ATOM 4841 C C . LYS B 1 218 ? -21.951 87.539 -13.337 1.00 39.41 218 LYS B C 1
ATOM 4842 O O . LYS B 1 218 ? -21.808 86.373 -12.969 1.00 38.14 218 LYS B O 1
ATOM 4848 N N . LEU B 1 219 ? -21.398 88.579 -12.720 1.00 38.51 219 LEU B N 1
ATOM 4849 C CA . LEU B 1 219 ? -20.578 88.460 -11.520 1.00 36.60 219 LEU B CA 1
ATOM 4850 C C . LEU B 1 219 ? -21.257 89.242 -10.407 1.00 35.74 219 LEU B C 1
ATOM 4851 O O . LEU B 1 219 ? -21.960 90.207 -10.670 1.00 37.53 219 LEU B O 1
ATOM 4856 N N . THR B 1 220 ? -21.046 88.832 -9.164 1.00 35.01 220 THR B N 1
ATOM 4857 C CA . THR B 1 220 ? -21.632 89.531 -8.028 1.00 33.75 220 THR B CA 1
ATOM 4858 C C . THR B 1 220 ? -20.803 90.788 -7.760 1.00 32.28 220 THR B C 1
ATOM 4859 O O . THR B 1 220 ? -19.623 90.865 -8.120 1.00 30.49 220 THR B O 1
ATOM 4863 N N . LEU B 1 221 ? -21.429 91.778 -7.139 1.00 30.46 221 LEU B N 1
ATOM 4864 C CA . LEU B 1 221 ? -20.730 92.999 -6.784 1.00 29.96 221 LEU B CA 1
ATOM 4865 C C . LEU B 1 221 ? -20.345 92.793 -5.323 1.00 29.25 221 LEU B C 1
ATOM 4866 O O . LEU B 1 221 ? -21.210 92.560 -4.480 1.00 29.48 221 LEU B O 1
ATOM 4871 N N . PRO B 1 222 ? -19.043 92.849 -5.006 1.00 27.91 222 PRO B N 1
ATOM 4872 C CA . PRO B 1 222 ? -18.597 92.653 -3.618 1.00 26.85 222 PRO B CA 1
ATOM 4873 C C . PRO B 1 222 ? -18.963 93.823 -2.718 1.00 25.68 222 PRO B C 1
ATOM 4874 O O . PRO B 1 222 ? -19.343 94.876 -3.209 1.00 26.84 222 PRO B O 1
ATOM 4878 N N . GLU B 1 223 ? -18.853 93.647 -1.408 1.00 24.84 223 GLU B N 1
ATOM 4879 C CA . GLU B 1 223 ? -19.183 94.733 -0.495 1.00 25.40 223 GLU B CA 1
ATOM 4880 C C . GLU B 1 223 ? -18.281 95.940 -0.795 1.00 26.16 223 GLU B C 1
ATOM 4881 O O . GLU B 1 223 ? -18.700 97.087 -0.629 1.00 26.03 223 GLU B O 1
ATOM 4887 N N . GLN B 1 224 ? -17.055 95.673 -1.251 1.00 25.38 224 GLN B N 1
ATOM 4888 C CA . GLN B 1 224 ? -16.086 96.720 -1.593 1.00 25.00 224 GLN B CA 1
ATOM 4889 C C . GLN B 1 224 ? -15.005 96.124 -2.495 1.00 25.33 224 GLN B C 1
ATOM 4890 O O . GLN B 1 224 ? -14.858 94.898 -2.574 1.00 25.38 224 GLN B O 1
ATOM 4896 N N . PRO B 1 225 ? -14.252 96.978 -3.214 1.00 24.53 225 PRO B N 1
ATOM 4897 C CA . PRO B 1 225 ? -13.195 96.450 -4.090 1.00 23.77 225 PRO B CA 1
ATOM 4898 C C . PRO B 1 225 ? -12.179 95.681 -3.223 1.00 24.62 225 PRO B C 1
ATOM 4899 O O . PRO B 1 225 ? -12.127 95.878 -2.006 1.00 25.83 225 PRO B O 1
ATOM 4903 N N . TRP B 1 226 ? -11.378 94.807 -3.828 1.00 25.19 226 TRP B N 1
ATOM 4904 C CA . TRP B 1 226 ? -10.403 94.019 -3.060 1.00 25.89 226 TRP B CA 1
ATOM 4905 C C . TRP B 1 226 ? -9.004 93.950 -3.702 1.00 27.03 226 TRP B C 1
ATOM 4906 O O . TRP B 1 226 ? -8.422 92.866 -3.825 1.00 27.38 226 TRP B O 1
ATOM 4917 N N . HIS B 1 227 ? -8.464 95.105 -4.100 1.00 26.61 227 HIS B N 1
ATOM 4918 C CA . HIS B 1 227 ? -7.144 95.150 -4.725 1.00 25.48 227 HIS B CA 1
ATOM 4919 C C . HIS B 1 227 ? -6.054 94.528 -3.861 1.00 25.15 227 HIS B C 1
ATOM 4920 O O . HIS B 1 227 ? -5.118 93.948 -4.393 1.00 26.25 227 HIS B O 1
ATOM 4927 N N . THR B 1 228 ? -6.160 94.657 -2.536 1.00 24.43 228 THR B N 1
ATOM 4928 C CA . THR B 1 228 ? -5.147 94.094 -1.642 1.00 22.77 228 THR B CA 1
ATOM 4929 C C . THR B 1 228 ? -5.669 93.114 -0.587 1.00 22.62 228 THR B C 1
ATOM 4930 O O . THR B 1 228 ? -4.975 92.801 0.381 1.00 23.49 228 THR B O 1
ATOM 4934 N N . GLN B 1 229 ? -6.902 92.655 -0.756 1.00 21.47 229 GLN B N 1
ATOM 4935 C CA . GLN B 1 229 ? -7.468 91.651 0.135 1.00 20.35 229 GLN B CA 1
ATOM 4936 C C . GLN B 1 229 ? -7.655 90.470 -0.820 1.00 19.87 229 GLN B C 1
ATOM 4937 O O . GLN B 1 229 ? -8.646 90.393 -1.536 1.00 19.77 229 GLN B O 1
ATOM 4943 N N . ARG B 1 230 ? -6.678 89.567 -0.827 1.00 19.11 230 ARG B N 1
ATOM 4944 C CA . ARG B 1 230 ? -6.650 88.429 -1.733 1.00 17.37 230 ARG B CA 1
ATOM 4945 C C . ARG B 1 230 ? -7.187 87.086 -1.233 1.00 18.86 230 ARG B C 1
ATOM 4946 O O . ARG B 1 230 ? -7.060 86.074 -1.938 1.00 19.26 230 ARG B O 1
ATOM 4954 N N . ASP B 1 231 ? -7.796 87.051 -0.052 1.00 18.13 231 ASP B N 1
ATOM 4955 C CA . ASP B 1 231 ? -8.299 85.783 0.477 1.00 19.04 231 ASP B CA 1
ATOM 4956 C C . ASP B 1 231 ? -9.198 84.978 -0.474 1.00 20.40 231 ASP B C 1
ATOM 4957 O O . ASP B 1 231 ? -9.241 83.749 -0.406 1.00 21.13 231 ASP B O 1
ATOM 4962 N N . ARG B 1 232 ? -9.935 85.647 -1.350 1.00 20.80 232 ARG B N 1
ATOM 4963 C CA . ARG B 1 232 ? -10.806 84.912 -2.258 1.00 21.10 232 ARG B CA 1
ATOM 4964 C C . ARG B 1 232 ? -10.004 84.030 -3.198 1.00 20.88 232 ARG B C 1
ATOM 4965 O O . ARG B 1 232 ? -10.362 82.884 -3.440 1.00 21.65 232 ARG B O 1
ATOM 4973 N N . LEU B 1 233 ? -8.904 84.556 -3.717 1.00 21.10 233 LEU B N 1
ATOM 4974 C CA . LEU B 1 233 ? -8.084 83.786 -4.642 1.00 20.25 233 LEU B CA 1
ATOM 4975 C C . LEU B 1 233 ? -7.327 82.679 -3.925 1.00 20.22 233 LEU B C 1
ATOM 4976 O O . LEU B 1 233 ? -7.235 81.560 -4.426 1.00 21.94 233 LEU B O 1
ATOM 4981 N N . VAL B 1 234 ? -6.792 82.985 -2.748 1.00 19.07 234 VAL B N 1
ATOM 4982 C CA . VAL B 1 234 ? -6.031 82.004 -2.004 1.00 17.07 234 VAL B CA 1
ATOM 4983 C C . VAL B 1 234 ? -6.936 80.865 -1.553 1.00 18.06 234 VAL B C 1
ATOM 4984 O O . VAL B 1 234 ? -6.522 79.700 -1.529 1.00 17.75 234 VAL B O 1
ATOM 4988 N N . GLU B 1 235 ? -8.181 81.180 -1.216 1.00 18.66 235 GLU B N 1
ATOM 4989 C CA . GLU B 1 235 ? -9.093 80.128 -0.789 1.00 18.96 235 GLU B CA 1
ATOM 4990 C C . GLU B 1 235 ? -9.314 79.145 -1.941 1.00 20.43 235 GLU B C 1
ATOM 4991 O O . GLU B 1 235 ? -9.231 77.925 -1.757 1.00 21.41 235 GLU B O 1
ATOM 4997 N N . PHE B 1 236 ? -9.591 79.672 -3.131 1.00 19.67 236 PHE B N 1
ATOM 4998 C CA . PHE B 1 236 ? -9.813 78.817 -4.293 1.00 19.04 236 PHE B CA 1
ATOM 4999 C C . PHE B 1 236 ? -8.612 77.906 -4.543 1.00 18.26 236 PHE B C 1
ATOM 5000 O O . PHE B 1 236 ? -8.762 76.718 -4.817 1.00 18.82 236 PHE B O 1
ATOM 5008 N N . ALA B 1 237 ? -7.419 78.475 -4.458 1.00 17.62 237 ALA B N 1
ATOM 5009 C CA . ALA B 1 237 ? -6.202 77.707 -4.684 1.00 18.40 237 ALA B CA 1
ATOM 5010 C C . ALA B 1 237 ? -6.058 76.653 -3.588 1.00 19.09 237 ALA B C 1
ATOM 5011 O O . ALA B 1 237 ? -5.565 75.542 -3.813 1.00 18.62 237 ALA B O 1
ATOM 5013 N N . SER B 1 238 ? -6.502 77.011 -2.393 1.00 18.98 238 SER B N 1
ATOM 5014 C CA . SER B 1 238 ? -6.426 76.105 -1.274 1.00 19.70 238 SER B CA 1
ATOM 5015 C C . SER B 1 238 ? -7.298 74.854 -1.450 1.00 19.67 238 SER B C 1
ATOM 5016 O O . SER B 1 238 ? -6.884 73.752 -1.086 1.00 21.82 238 SER B O 1
ATOM 5019 N N . VAL B 1 239 ? -8.505 75.013 -1.987 1.00 18.00 239 VAL B N 1
ATOM 5020 C CA . VAL B 1 239 ? -9.365 73.863 -2.196 1.00 17.26 239 VAL B CA 1
ATOM 5021 C C . VAL B 1 239 ? -8.777 73.013 -3.319 1.00 17.65 239 VAL B C 1
ATOM 5022 O O . VAL B 1 239 ? -8.786 71.773 -3.250 1.00 17.56 239 VAL B O 1
ATOM 5026 N N . LEU B 1 240 ? -8.271 73.667 -4.358 1.00 16.25 240 LEU B N 1
ATOM 5027 C CA . LEU B 1 240 ? -7.647 72.917 -5.430 1.00 17.99 240 LEU B CA 1
ATOM 5028 C C . LEU B 1 240 ? -6.481 72.119 -4.813 1.00 17.91 240 LEU B C 1
ATOM 5029 O O . LEU B 1 240 ? -6.154 71.021 -5.275 1.00 17.58 240 LEU B O 1
ATOM 5034 N N . GLY B 1 241 ? -5.874 72.675 -3.760 1.00 16.74 241 GLY B N 1
ATOM 5035 C CA . GLY B 1 241 ? -4.783 72.000 -3.074 1.00 14.77 241 GLY B CA 1
ATOM 5036 C C . GLY B 1 241 ? -5.290 70.724 -2.424 1.00 14.98 241 GLY B C 1
ATOM 5037 O O . GLY B 1 241 ? -4.647 69.670 -2.460 1.00 14.15 241 GLY B O 1
ATOM 5038 N N . LEU B 1 242 ? -6.465 70.824 -1.823 1.00 15.40 242 LEU B N 1
ATOM 5039 C CA . LEU B 1 242 ? -7.101 69.686 -1.176 1.00 17.01 242 LEU B CA 1
ATOM 5040 C C . LEU B 1 242 ? -7.379 68.582 -2.199 1.00 17.89 242 LEU B C 1
ATOM 5041 O O . LEU B 1 242 ? -7.189 67.395 -1.919 1.00 20.26 242 LEU B O 1
ATOM 5046 N N . VAL B 1 243 ? -7.835 68.974 -3.385 1.00 17.74 243 VAL B N 1
ATOM 5047 C CA . VAL B 1 243 ? -8.107 68.011 -4.451 1.00 16.47 243 VAL B CA 1
ATOM 5048 C C . VAL B 1 243 ? -6.804 67.300 -4.864 1.00 15.27 243 VAL B C 1
ATOM 5049 O O . VAL B 1 243 ? -6.774 66.088 -4.987 1.00 15.66 243 VAL B O 1
ATOM 5053 N N . ALA B 1 244 ? -5.726 68.050 -5.071 1.00 15.94 244 ALA B N 1
ATOM 5054 C CA . ALA B 1 244 ? -4.452 67.443 -5.463 1.00 15.10 244 ALA B CA 1
ATOM 5055 C C . ALA B 1 244 ? -4.026 66.448 -4.408 1.00 15.90 244 ALA B C 1
ATOM 5056 O O . ALA B 1 244 ? -3.598 65.337 -4.725 1.00 17.73 244 ALA B O 1
ATOM 5058 N N . GLY B 1 245 ? -4.166 66.840 -3.147 1.00 15.55 245 GLY B N 1
ATOM 5059 C CA . GLY B 1 245 ? -3.775 65.960 -2.061 1.00 15.46 245 GLY B CA 1
ATOM 5060 C C . GLY B 1 245 ? -4.510 64.637 -2.060 1.00 16.99 245 GLY B C 1
ATOM 5061 O O . GLY B 1 245 ? -3.882 63.577 -1.972 1.00 16.46 245 GLY B O 1
ATOM 5062 N N . SER B 1 246 ? -5.840 64.693 -2.162 1.00 16.94 246 SER B N 1
ATOM 5063 C CA . SER B 1 246 ? -6.654 63.488 -2.160 1.00 15.26 246 SER B CA 1
ATOM 5064 C C . SER B 1 246 ? -6.364 62.601 -3.354 1.00 15.82 246 SER B C 1
ATOM 5065 O O . SER B 1 246 ? -6.229 61.384 -3.202 1.00 16.15 246 SER B O 1
ATOM 5068 N N . LEU B 1 247 ? -6.266 63.186 -4.542 1.00 15.10 247 LEU B N 1
ATOM 5069 C CA . LEU B 1 247 ? -5.948 62.373 -5.707 1.00 16.59 247 LEU B CA 1
ATOM 5070 C C . LEU B 1 247 ? -4.509 61.844 -5.554 1.00 16.85 247 LEU B C 1
ATOM 5071 O O . LEU B 1 247 ? -4.136 60.818 -6.154 1.00 15.65 247 LEU B O 1
ATOM 5076 N N . GLY B 1 248 ? -3.711 62.550 -4.748 1.00 15.85 248 GLY B N 1
ATOM 5077 C CA . GLY B 1 248 ? -2.339 62.127 -4.502 1.00 14.82 248 GLY B CA 1
ATOM 5078 C C . GLY B 1 248 ? -2.331 60.825 -3.717 1.00 13.77 248 GLY B C 1
ATOM 5079 O O . GLY B 1 248 ? -1.541 59.928 -3.989 1.00 11.32 248 GLY B O 1
ATOM 5080 N N . LYS B 1 249 ? -3.228 60.722 -2.738 1.00 15.03 249 LYS B N 1
ATOM 5081 C CA . LYS B 1 249 ? -3.333 59.521 -1.918 1.00 15.45 249 LYS B CA 1
ATOM 5082 C C . LYS B 1 249 ? -3.795 58.371 -2.798 1.00 16.67 249 LYS B C 1
ATOM 5083 O O . LYS B 1 249 ? -3.294 57.263 -2.680 1.00 18.26 249 LYS B O 1
ATOM 5089 N N . PHE B 1 250 ? -4.753 58.645 -3.684 1.00 17.75 250 PHE B N 1
ATOM 5090 C CA . PHE B 1 250 ? -5.277 57.640 -4.610 1.00 16.83 250 PHE B CA 1
ATOM 5091 C C . PHE B 1 250 ? -4.124 57.160 -5.500 1.00 18.00 250 PHE B C 1
ATOM 5092 O O . PHE B 1 250 ? -3.896 55.961 -5.656 1.00 17.64 250 PHE B O 1
ATOM 5100 N N . GLY B 1 251 ? -3.387 58.109 -6.067 1.00 19.43 251 GLY B N 1
ATOM 5101 C CA . GLY B 1 251 ? -2.256 57.758 -6.910 1.00 20.92 251 GLY B CA 1
ATOM 5102 C C . GLY B 1 251 ? -1.227 56.901 -6.188 1.00 21.16 251 GLY B C 1
ATOM 5103 O O . GLY B 1 251 ? -0.632 55.995 -6.787 1.00 21.33 251 GLY B O 1
ATOM 5104 N N . ARG B 1 252 ? -1.015 57.170 -4.902 1.00 20.24 252 ARG B N 1
ATOM 5105 C CA . ARG B 1 252 ? -0.047 56.397 -4.140 1.00 21.78 252 ARG B CA 1
ATOM 5106 C C . ARG B 1 252 ? -0.514 54.961 -3.926 1.00 20.72 252 ARG B C 1
ATOM 5107 O O . ARG B 1 252 ? 0.258 54.015 -4.070 1.00 19.32 252 ARG B O 1
ATOM 5115 N N . ASP B 1 253 ? -1.777 54.803 -3.551 1.00 21.34 253 ASP B N 1
ATOM 5116 C CA . ASP B 1 253 ? -2.330 53.474 -3.321 1.00 21.72 253 ASP B CA 1
ATOM 5117 C C . ASP B 1 253 ? -2.278 52.597 -4.573 1.00 22.53 253 ASP B C 1
ATOM 5118 O O . ASP B 1 253 ? -2.025 51.391 -4.486 1.00 22.82 253 ASP B O 1
ATOM 5123 N N . ILE B 1 254 ? -2.518 53.193 -5.736 1.00 22.28 254 ILE B N 1
ATOM 5124 C CA . ILE B 1 254 ? -2.470 52.440 -6.981 1.00 22.45 254 ILE B CA 1
ATOM 5125 C C . ILE B 1 254 ? -1.047 51.953 -7.220 1.00 21.79 254 ILE B C 1
ATOM 5126 O O . ILE B 1 254 ? -0.815 50.780 -7.509 1.00 21.74 254 ILE B O 1
ATOM 5131 N N . SER B 1 255 ? -0.091 52.863 -7.110 1.00 20.82 255 SER B N 1
ATOM 5132 C CA . SER B 1 255 ? 1.304 52.496 -7.336 1.00 20.66 255 SER B CA 1
ATOM 5133 C C . SER B 1 255 ? 1.762 51.394 -6.377 1.00 20.65 255 SER B C 1
ATOM 5134 O O . SER B 1 255 ? 2.569 50.544 -6.748 1.00 20.58 255 SER B O 1
ATOM 5137 N N . LEU B 1 256 ? 1.246 51.397 -5.150 1.00 21.06 256 LEU B N 1
ATOM 5138 C CA . LEU B 1 256 ? 1.630 50.373 -4.181 1.00 21.93 256 LEU B CA 1
ATOM 5139 C C . LEU B 1 256 ? 0.919 49.049 -4.474 1.00 22.91 256 LEU B C 1
ATOM 5140 O O . LEU B 1 256 ? 1.462 47.965 -4.214 1.00 23.00 256 LEU B O 1
ATOM 5145 N N . LEU B 1 257 ? -0.297 49.134 -5.015 1.00 22.81 257 LEU B N 1
ATOM 5146 C CA . LEU B 1 257 ? -1.048 47.934 -5.362 1.00 21.96 257 LEU B CA 1
ATOM 5147 C C . LEU B 1 257 ? -0.481 47.324 -6.645 1.00 22.08 257 LEU B C 1
ATOM 5148 O O . LEU B 1 257 ? -0.619 46.127 -6.871 1.00 22.21 257 LEU B O 1
ATOM 5153 N N . MET B 1 258 ? 0.166 48.148 -7.470 1.00 22.55 258 MET B N 1
ATOM 5154 C CA . MET B 1 258 ? 0.780 47.682 -8.715 1.00 23.55 258 MET B CA 1
ATOM 5155 C C . MET B 1 258 ? 2.189 47.108 -8.505 1.00 23.61 258 MET B C 1
ATOM 5156 O O . MET B 1 258 ? 2.773 46.550 -9.432 1.00 25.23 258 MET B O 1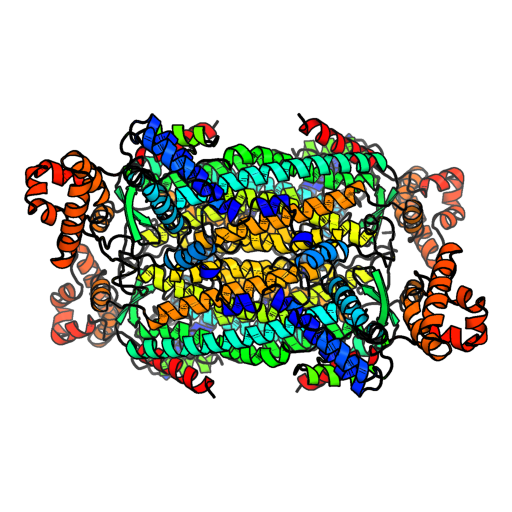
ATOM 5161 N N . GLN B 1 259 ? 2.740 47.266 -7.304 1.00 23.35 259 GLN B N 1
ATOM 5162 C CA . GLN B 1 259 ? 4.052 46.708 -6.972 1.00 21.89 259 GLN B CA 1
ATOM 5163 C C . GLN B 1 259 ? 4.105 45.238 -7.381 1.00 22.63 259 GLN B C 1
ATOM 5164 O O . GLN B 1 259 ? 3.133 44.492 -7.216 1.00 22.13 259 GLN B O 1
ATOM 5170 N N . THR B 1 260 ? 5.252 44.798 -7.872 1.00 22.24 260 THR B N 1
ATOM 5171 C CA . THR B 1 260 ? 5.383 43.408 -8.275 1.00 21.27 260 THR B CA 1
ATOM 5172 C C . THR B 1 260 ? 4.987 42.448 -7.150 1.00 21.53 260 THR B C 1
ATOM 5173 O O . THR B 1 260 ? 4.286 41.466 -7.399 1.00 20.87 260 THR B O 1
ATOM 5177 N N . GLU B 1 261 ? 5.432 42.724 -5.920 1.00 21.52 261 GLU B N 1
ATOM 5178 C CA . GLU B 1 261 ? 5.125 41.832 -4.807 1.00 21.76 261 GLU B CA 1
ATOM 5179 C C . GLU B 1 261 ? 3.693 41.894 -4.303 1.00 22.01 261 GLU B C 1
ATOM 5180 O O . GLU B 1 261 ? 3.317 41.136 -3.414 1.00 22.59 261 GLU B O 1
ATOM 5186 N N . ALA B 1 262 ? 2.890 42.781 -4.886 1.00 22.49 262 ALA B N 1
ATOM 5187 C CA . ALA B 1 262 ? 1.488 42.924 -4.505 1.00 20.30 262 ALA B CA 1
ATOM 5188 C C . ALA B 1 262 ? 0.599 42.488 -5.666 1.00 20.30 262 ALA B C 1
ATOM 5189 O O . ALA B 1 262 ? -0.179 41.551 -5.529 1.00 20.07 262 ALA B O 1
ATOM 5191 N N . GLY B 1 263 ? 0.728 43.184 -6.798 1.00 20.67 263 GLY B N 1
ATOM 5192 C CA . GLY B 1 263 ? -0.031 42.884 -8.005 1.00 19.72 263 GLY B CA 1
ATOM 5193 C C . GLY B 1 263 ? -1.525 42.717 -7.827 1.00 21.74 263 GLY B C 1
ATOM 5194 O O . GLY B 1 263 ? -2.115 41.785 -8.377 1.00 22.08 263 GLY B O 1
ATOM 5195 N N . GLU B 1 264 ? -2.157 43.615 -7.080 1.00 21.71 264 GLU B N 1
ATOM 5196 C CA . GLU B 1 264 ? -3.588 43.489 -6.844 1.00 22.39 264 GLU B CA 1
ATOM 5197 C C . GLU B 1 264 ? -4.458 44.360 -7.730 1.00 23.19 264 GLU B C 1
ATOM 5198 O O . GLU B 1 264 ? -5.532 43.945 -8.158 1.00 24.35 264 GLU B O 1
ATOM 5204 N N . VAL B 1 265 ? -3.997 45.569 -8.009 1.00 25.11 265 VAL B N 1
ATOM 5205 C CA . VAL B 1 265 ? -4.749 46.498 -8.847 1.00 25.23 265 VAL B CA 1
ATOM 5206 C C . VAL B 1 265 ? -3.791 47.085 -9.864 1.00 25.41 265 VAL B C 1
ATOM 5207 O O . VAL B 1 265 ? -2.645 47.350 -9.542 1.00 26.83 265 VAL B O 1
ATOM 5211 N N . PHE B 1 266 ? -4.246 47.279 -11.092 1.00 25.72 266 PHE B N 1
ATOM 5212 C CA . PHE B 1 266 ? -3.373 47.826 -12.117 1.00 26.42 266 PHE B CA 1
ATOM 5213 C C . PHE B 1 266 ? -4.041 48.951 -12.885 1.00 28.47 266 PHE B C 1
ATOM 5214 O O . PHE B 1 266 ? -5.269 48.996 -13.007 1.00 26.90 266 PHE B O 1
ATOM 5222 N N . GLU B 1 267 ? -3.214 49.850 -13.409 1.00 30.16 267 GLU B N 1
ATOM 5223 C CA . GLU B 1 267 ? -3.692 50.945 -14.231 1.00 32.05 267 GLU B CA 1
ATOM 5224 C C . GLU B 1 267 ? -4.093 50.321 -15.565 1.00 34.50 267 GLU B C 1
ATOM 5225 O O . GLU B 1 267 ? -3.575 49.270 -15.943 1.00 35.73 267 GLU B O 1
ATOM 5231 N N . PRO B 1 268 ? -5.008 50.955 -16.301 1.00 36.25 268 PRO B N 1
ATOM 5232 C CA . PRO B 1 268 ? -5.413 50.391 -17.584 1.00 39.61 268 PRO B CA 1
ATOM 5233 C C . PRO B 1 268 ? -4.206 50.187 -18.484 1.00 43.68 268 PRO B C 1
ATOM 5234 O O . PRO B 1 268 ? -3.260 50.975 -18.462 1.00 43.78 268 PRO B O 1
ATOM 5238 N N . SER B 1 269 ? -4.248 49.123 -19.270 1.00 48.38 269 SER B N 1
ATOM 5239 C CA . SER B 1 269 ? -3.178 48.802 -20.200 1.00 54.63 269 SER B CA 1
ATOM 5240 C C . SER B 1 269 ? -3.261 49.730 -21.411 1.00 58.74 269 SER B C 1
ATOM 5241 O O . SER B 1 269 ? -3.418 49.271 -22.546 1.00 58.96 269 SER B O 1
ATOM 5244 N N . ALA B 1 270 ? -3.163 51.033 -21.151 1.00 64.08 270 ALA B N 1
ATOM 5245 C CA . ALA B 1 270 ? -3.230 52.078 -22.184 1.00 69.19 270 ALA B CA 1
ATOM 5246 C C . ALA B 1 270 ? -2.845 51.605 -23.596 1.00 72.30 270 ALA B C 1
ATOM 5247 O O . ALA B 1 270 ? -1.916 50.804 -23.765 1.00 73.31 270 ALA B O 1
ATOM 5249 N N . PRO B 1 271 ? -3.565 52.090 -24.631 1.00 74.67 271 PRO B N 1
ATOM 5250 C CA . PRO B 1 271 ? -3.258 51.688 -26.013 1.00 75.89 271 PRO B CA 1
ATOM 5251 C C . PRO B 1 271 ? -2.013 52.397 -26.573 1.00 77.08 271 PRO B C 1
ATOM 5252 O O . PRO B 1 271 ? -1.763 53.569 -26.194 1.00 76.82 271 PRO B O 1
ATOM 5256 N N . MET B 1 279 ? 9.773 41.485 -21.163 1.00 105.03 279 MET B N 1
ATOM 5257 C CA . MET B 1 279 ? 9.311 42.278 -19.987 1.00 105.10 279 MET B CA 1
ATOM 5258 C C . MET B 1 279 ? 8.761 41.383 -18.869 1.00 104.38 279 MET B C 1
ATOM 5259 O O . MET B 1 279 ? 8.045 40.415 -19.139 1.00 105.33 279 MET B O 1
ATOM 5264 N N . PRO B 1 280 ? 9.120 41.673 -17.599 1.00 103.16 280 PRO B N 1
ATOM 5265 C CA . PRO B 1 280 ? 8.644 40.881 -16.454 1.00 101.63 280 PRO B CA 1
ATOM 5266 C C . PRO B 1 280 ? 7.127 40.976 -16.398 1.00 99.72 280 PRO B C 1
ATOM 5267 O O . PRO B 1 280 ? 6.420 40.048 -15.995 1.00 100.05 280 PRO B O 1
ATOM 5271 N N . HIS B 1 281 ? 6.670 42.135 -16.844 1.00 97.11 281 HIS B N 1
ATOM 5272 C CA . HIS B 1 281 ? 5.279 42.544 -16.921 1.00 93.69 281 HIS B CA 1
ATOM 5273 C C . HIS B 1 281 ? 5.485 44.013 -16.682 1.00 89.92 281 HIS B C 1
ATOM 5274 O O . HIS B 1 281 ? 4.762 44.656 -15.919 1.00 90.56 281 HIS B O 1
ATOM 5281 N N . LYS B 1 282 ? 6.544 44.495 -17.329 1.00 84.46 282 LYS B N 1
ATOM 5282 C CA . LYS B 1 282 ? 6.978 45.877 -17.297 1.00 78.82 282 LYS B CA 1
ATOM 5283 C C . LYS B 1 282 ? 5.760 46.766 -17.522 1.00 74.50 282 LYS B C 1
ATOM 5284 O O . LYS B 1 282 ? 5.543 47.281 -18.618 1.00 74.53 282 LYS B O 1
ATOM 5290 N N . ARG B 1 283 ? 4.957 46.915 -16.473 1.00 68.30 283 ARG B N 1
ATOM 5291 C CA . ARG B 1 283 ? 3.752 47.726 -16.512 1.00 61.74 283 ARG B CA 1
ATOM 5292 C C . ARG B 1 283 ? 3.998 48.842 -15.521 1.00 56.71 283 ARG B C 1
ATOM 5293 O O . ARG B 1 283 ? 3.832 48.664 -14.314 1.00 56.71 283 ARG B O 1
ATOM 5295 N N . ASN B 1 284 ? 4.429 49.987 -16.030 1.00 50.21 284 ASN B N 1
ATOM 5296 C CA . ASN B 1 284 ? 4.694 51.120 -15.165 1.00 44.96 284 ASN B CA 1
ATOM 5297 C C . ASN B 1 284 ? 3.450 51.964 -14.975 1.00 40.23 284 ASN B C 1
ATOM 5298 O O . ASN B 1 284 ? 2.664 52.146 -15.897 1.00 40.05 284 ASN B O 1
ATOM 5303 N N . PRO B 1 285 ? 3.247 52.476 -13.762 1.00 35.63 285 PRO B N 1
ATOM 5304 C CA . PRO B 1 285 ? 2.069 53.303 -13.512 1.00 32.56 285 PRO B CA 1
ATOM 5305 C C . PRO B 1 285 ? 2.297 54.749 -13.972 1.00 29.86 285 PRO B C 1
ATOM 5306 O O . PRO B 1 285 ? 2.517 55.638 -13.147 1.00 29.68 285 PRO B O 1
ATOM 5310 N N . VAL B 1 286 ? 2.237 54.996 -15.280 1.00 26.32 286 VAL B N 1
ATOM 5311 C CA . VAL B 1 286 ? 2.470 56.349 -15.777 1.00 23.82 286 VAL B CA 1
ATOM 5312 C C . VAL B 1 286 ? 1.411 57.349 -15.316 1.00 22.25 286 VAL B C 1
ATOM 5313 O O . VAL B 1 286 ? 1.684 58.542 -15.191 1.00 21.22 286 VAL B O 1
ATOM 5317 N N . GLY B 1 287 ? 0.203 56.854 -15.064 1.00 21.14 287 GLY B N 1
ATOM 5318 C CA . GLY B 1 287 ? -0.875 57.713 -14.615 1.00 18.48 287 GLY B CA 1
ATOM 5319 C C . GLY B 1 287 ? -0.676 58.118 -13.172 1.00 18.85 287 GLY B C 1
ATOM 5320 O O . GLY B 1 287 ? -0.755 59.301 -12.832 1.00 19.34 287 GLY B O 1
ATOM 5321 N N . ALA B 1 288 ? -0.413 57.133 -12.318 1.00 18.06 288 ALA B N 1
ATOM 5322 C CA . ALA B 1 288 ? -0.184 57.392 -10.908 1.00 17.22 288 ALA B CA 1
ATOM 5323 C C . ALA B 1 288 ? 0.915 58.434 -10.750 1.00 18.31 288 ALA B C 1
ATOM 5324 O O . ALA B 1 288 ? 0.866 59.260 -9.834 1.00 19.79 288 ALA B O 1
ATOM 5326 N N . ALA B 1 289 ? 1.901 58.399 -11.646 1.00 18.23 289 ALA B N 1
ATOM 5327 C CA . ALA B 1 289 ? 3.010 59.356 -11.601 1.00 18.07 289 ALA B CA 1
ATOM 5328 C C . ALA B 1 289 ? 2.499 60.787 -11.660 1.00 17.43 289 ALA B C 1
ATOM 5329 O O . ALA B 1 289 ? 3.002 61.654 -10.955 1.00 18.86 289 ALA B O 1
ATOM 5331 N N . VAL B 1 290 ? 1.505 61.044 -12.499 1.00 16.33 290 VAL B N 1
ATOM 5332 C CA . VAL B 1 290 ? 0.959 62.394 -12.581 1.00 16.71 290 VAL B CA 1
ATOM 5333 C C . VAL B 1 290 ? 0.257 62.787 -11.265 1.00 18.02 290 VAL B C 1
ATOM 5334 O O . VAL B 1 290 ? 0.471 63.882 -10.741 1.00 18.89 290 VAL B O 1
ATOM 5338 N N . LEU B 1 291 ? -0.559 61.897 -10.710 1.00 18.72 291 LEU B N 1
ATOM 5339 C CA . LEU B 1 291 ? -1.243 62.227 -9.464 1.00 18.51 291 LEU B CA 1
ATOM 5340 C C . LEU B 1 291 ? -0.255 62.520 -8.333 1.00 18.26 291 LEU B C 1
ATOM 5341 O O . LEU B 1 291 ? -0.428 63.489 -7.590 1.00 18.04 291 LEU B O 1
ATOM 5346 N N . ILE B 1 292 ? 0.778 61.689 -8.207 1.00 18.11 292 ILE B N 1
ATOM 5347 C CA . ILE B 1 292 ? 1.774 61.876 -7.161 1.00 17.25 292 ILE B CA 1
ATOM 5348 C C . ILE B 1 292 ? 2.568 63.152 -7.408 1.00 18.56 292 ILE B C 1
ATOM 5349 O O . ILE B 1 292 ? 2.881 63.896 -6.473 1.00 20.26 292 ILE B O 1
ATOM 5354 N N . GLY B 1 293 ? 2.880 63.425 -8.667 1.00 17.64 293 GLY B N 1
ATOM 5355 C CA . GLY B 1 293 ? 3.611 64.638 -8.968 1.00 16.56 293 GLY B CA 1
ATOM 5356 C C . GLY B 1 293 ? 2.840 65.895 -8.573 1.00 17.43 293 GLY B C 1
ATOM 5357 O O . GLY B 1 293 ? 3.397 66.832 -7.990 1.00 17.70 293 GLY B O 1
ATOM 5358 N N . ALA B 1 294 ? 1.552 65.936 -8.898 1.00 16.77 294 ALA B N 1
ATOM 5359 C CA . ALA B 1 294 ? 0.740 67.094 -8.558 1.00 14.92 294 ALA B CA 1
ATOM 5360 C C . ALA B 1 294 ? 0.709 67.261 -7.045 1.00 14.26 294 ALA B C 1
ATOM 5361 O O . ALA B 1 294 ? 0.912 68.358 -6.536 1.00 14.36 294 ALA B O 1
ATOM 5363 N N . ALA B 1 295 ? 0.459 66.173 -6.328 1.00 13.34 295 ALA B N 1
ATOM 5364 C CA . ALA B 1 295 ? 0.411 66.226 -4.866 1.00 14.05 295 ALA B CA 1
ATOM 5365 C C . ALA B 1 295 ? 1.755 66.698 -4.264 1.00 14.51 295 ALA B C 1
ATOM 5366 O O . ALA B 1 295 ? 1.818 67.168 -3.120 1.00 11.68 295 ALA B O 1
ATOM 5368 N N . THR B 1 296 ? 2.825 66.580 -5.046 1.00 14.02 296 THR B N 1
ATOM 5369 C CA . THR B 1 296 ? 4.137 66.989 -4.587 1.00 14.61 296 THR B CA 1
ATOM 5370 C C . THR B 1 296 ? 4.455 68.441 -4.952 1.00 16.82 296 THR B C 1
ATOM 5371 O O . THR B 1 296 ? 5.119 69.140 -4.185 1.00 18.03 296 THR B O 1
ATOM 5375 N N . ARG B 1 297 ? 3.963 68.895 -6.109 1.00 17.25 297 ARG B N 1
ATOM 5376 C CA . ARG B 1 297 ? 4.214 70.251 -6.611 1.00 16.56 297 ARG B CA 1
ATOM 5377 C C . ARG B 1 297 ? 3.302 71.349 -6.072 1.00 17.71 297 ARG B C 1
ATOM 5378 O O . ARG B 1 297 ? 3.748 72.475 -5.818 1.00 18.21 297 ARG B O 1
ATOM 5386 N N . VAL B 1 298 ? 2.022 71.029 -5.921 1.00 18.27 298 VAL B N 1
ATOM 5387 C CA . VAL B 1 298 ? 1.044 72.009 -5.480 1.00 18.29 298 VAL B CA 1
ATOM 5388 C C . VAL B 1 298 ? 1.264 72.660 -4.110 1.00 18.72 298 VAL B C 1
ATOM 5389 O O . VAL B 1 298 ? 1.118 73.883 -3.973 1.00 19.51 298 VAL B O 1
ATOM 5393 N N . PRO B 1 299 ? 1.620 71.875 -3.081 1.00 17.12 299 PRO B N 1
ATOM 5394 C CA . PRO B 1 299 ? 1.825 72.518 -1.776 1.00 16.14 299 PRO B CA 1
ATOM 5395 C C . PRO B 1 299 ? 2.723 73.777 -1.861 1.00 16.57 299 PRO B C 1
ATOM 5396 O O . PRO B 1 299 ? 2.411 74.827 -1.286 1.00 14.28 299 PRO B O 1
ATOM 5400 N N . GLY B 1 300 ? 3.832 73.663 -2.589 1.00 15.72 300 GLY B N 1
ATOM 5401 C CA . GLY B 1 300 ? 4.725 74.792 -2.735 1.00 16.81 300 GLY B CA 1
ATOM 5402 C C . GLY B 1 300 ? 4.048 75.976 -3.413 1.00 18.76 300 GLY B C 1
ATOM 5403 O O . GLY B 1 300 ? 4.157 77.112 -2.948 1.00 20.84 300 GLY B O 1
ATOM 5404 N N . LEU B 1 301 ? 3.352 75.725 -4.517 1.00 17.78 301 LEU B N 1
ATOM 5405 C CA . LEU B 1 301 ? 2.665 76.789 -5.236 1.00 17.88 301 LEU B CA 1
ATOM 5406 C C . LEU B 1 301 ? 1.617 77.458 -4.356 1.00 18.66 301 LEU B C 1
ATOM 5407 O O . LEU B 1 301 ? 1.446 78.669 -4.411 1.00 20.60 301 LEU B O 1
ATOM 5412 N N . LEU B 1 302 ? 0.918 76.676 -3.544 1.00 19.10 302 LEU B N 1
ATOM 5413 C CA . LEU B 1 302 ? -0.086 77.230 -2.646 1.00 19.23 302 LEU B CA 1
ATOM 5414 C C . LEU B 1 302 ? 0.497 78.154 -1.598 1.00 19.23 302 LEU B C 1
ATOM 5415 O O . LEU B 1 302 ? -0.046 79.227 -1.342 1.00 19.32 302 LEU B O 1
ATOM 5420 N N . SER B 1 303 ? 1.581 77.727 -0.957 1.00 18.72 303 SER B N 1
ATOM 5421 C CA . SER B 1 303 ? 2.162 78.554 0.080 1.00 18.45 303 SER B CA 1
ATOM 5422 C C . SER B 1 303 ? 2.591 79.875 -0.531 1.00 18.48 303 SER B C 1
ATOM 5423 O O . SER B 1 303 ? 2.595 80.902 0.153 1.00 18.17 303 SER B O 1
ATOM 5426 N N . THR B 1 304 ? 2.933 79.863 -1.818 1.00 16.98 304 THR B N 1
ATOM 5427 C CA . THR B 1 304 ? 3.328 81.102 -2.468 1.00 17.23 304 THR B CA 1
ATOM 5428 C C . THR B 1 304 ? 2.163 82.084 -2.370 1.00 18.36 304 THR B C 1
ATOM 5429 O O . THR B 1 304 ? 2.338 83.237 -1.985 1.00 19.54 304 THR B O 1
ATOM 5433 N N . LEU B 1 305 ? 0.968 81.623 -2.718 1.00 18.71 305 LEU B N 1
ATOM 5434 C CA . LEU B 1 305 ? -0.199 82.483 -2.666 1.00 17.96 305 LEU B CA 1
ATOM 5435 C C . LEU B 1 305 ? -0.481 82.925 -1.233 1.00 18.28 305 LEU B C 1
ATOM 5436 O O . LEU B 1 305 ? -0.905 84.062 -1.015 1.00 19.67 305 LEU B O 1
ATOM 5441 N N . PHE B 1 306 ? -0.255 82.055 -0.249 1.00 17.54 306 PHE B N 1
ATOM 5442 C CA . PHE B 1 306 ? -0.469 82.487 1.138 1.00 17.23 306 PHE B CA 1
ATOM 5443 C C . PHE B 1 306 ? 0.584 83.561 1.439 1.00 18.18 306 PHE B C 1
ATOM 5444 O O . PHE B 1 306 ? 0.286 84.630 1.973 1.00 20.37 306 PHE B O 1
ATOM 5452 N N . ALA B 1 307 ? 1.823 83.270 1.074 1.00 17.60 307 ALA B N 1
ATOM 5453 C CA . ALA B 1 307 ? 2.913 84.187 1.307 1.00 16.98 307 ALA B CA 1
ATOM 5454 C C . ALA B 1 307 ? 2.672 85.574 0.745 1.00 18.22 307 ALA B C 1
ATOM 5455 O O . ALA B 1 307 ? 3.153 86.550 1.310 1.00 20.00 307 ALA B O 1
ATOM 5457 N N . ALA B 1 308 ? 1.933 85.674 -0.358 1.00 18.20 308 ALA B N 1
ATOM 5458 C CA . ALA B 1 308 ? 1.695 86.971 -0.979 1.00 17.78 308 ALA B CA 1
ATOM 5459 C C . ALA B 1 308 ? 0.487 87.730 -0.453 1.00 19.00 308 ALA B C 1
ATOM 5460 O O . ALA B 1 308 ? 0.117 88.763 -1.006 1.00 20.99 308 ALA B O 1
ATOM 5462 N N . MET B 1 309 ? -0.122 87.258 0.624 1.00 19.30 309 MET B N 1
ATOM 5463 C CA . MET B 1 309 ? -1.291 87.956 1.148 1.00 19.72 309 MET B CA 1
ATOM 5464 C C . MET B 1 309 ? -1.103 89.321 1.821 1.00 20.65 309 MET B C 1
ATOM 5465 O O . MET B 1 309 ? -1.946 90.207 1.671 1.00 23.05 309 MET B O 1
ATOM 5470 N N . PRO B 1 310 ? -0.010 89.522 2.570 1.00 20.98 310 PRO B N 1
ATOM 5471 C CA . PRO B 1 310 ? 0.140 90.841 3.213 1.00 21.24 310 PRO B CA 1
ATOM 5472 C C . PRO B 1 310 ? 0.526 91.964 2.245 1.00 21.77 310 PRO B C 1
ATOM 5473 O O . PRO B 1 310 ? 1.602 92.564 2.360 1.00 22.17 310 PRO B O 1
ATOM 5477 N N . GLN B 1 311 ? -0.362 92.247 1.296 1.00 21.77 311 GLN B N 1
ATOM 5478 C CA . GLN B 1 311 ? -0.103 93.273 0.298 1.00 23.51 311 GLN B CA 1
ATOM 5479 C C . GLN B 1 311 ? -0.379 94.665 0.866 1.00 24.84 311 GLN B C 1
ATOM 5480 O O . GLN B 1 311 ? -1.462 94.937 1.387 1.00 25.93 311 GLN B O 1
ATOM 5486 N N . GLU B 1 312 ? 0.615 95.543 0.746 1.00 25.92 312 GLU B N 1
ATOM 5487 C CA . GLU B 1 312 ? 0.544 96.895 1.284 1.00 25.17 312 GLU B CA 1
ATOM 5488 C C . GLU B 1 312 ? -0.406 97.891 0.646 1.00 24.82 312 GLU B C 1
ATOM 5489 O O . GLU B 1 312 ? -0.484 98.030 -0.580 1.00 24.07 312 GLU B O 1
ATOM 5495 N N . HIS B 1 313 ? -1.121 98.591 1.522 1.00 24.54 313 HIS B N 1
ATOM 5496 C CA . HIS B 1 313 ? -2.059 99.640 1.151 1.00 24.94 313 HIS B CA 1
ATOM 5497 C C . HIS B 1 313 ? -3.046 99.357 0.015 1.00 24.89 313 HIS B C 1
ATOM 5498 O O . HIS B 1 313 ? -3.750 98.358 0.026 1.00 25.36 313 HIS B O 1
ATOM 5505 N N . GLU B 1 314 ? -3.083 100.263 -0.960 1.00 25.24 314 GLU B N 1
ATOM 5506 C CA . GLU B 1 314 ? -4.002 100.190 -2.085 1.00 24.14 314 GLU B CA 1
ATOM 5507 C C . GLU B 1 314 ? -3.578 99.333 -3.281 1.00 23.94 314 GLU B C 1
ATOM 5508 O O . GLU B 1 314 ? -4.398 98.998 -4.143 1.00 23.33 314 GLU B O 1
ATOM 5514 N N . ARG B 1 315 ? -2.301 98.992 -3.344 1.00 23.39 315 ARG B N 1
ATOM 5515 C CA . ARG B 1 315 ? -1.801 98.144 -4.415 1.00 23.76 315 ARG B CA 1
ATOM 5516 C C . ARG B 1 315 ? -0.377 97.815 -4.048 1.00 24.59 315 ARG B C 1
ATOM 5517 O O . ARG B 1 315 ? 0.425 98.708 -3.796 1.00 25.20 315 ARG B O 1
ATOM 5525 N N . SER B 1 316 ? -0.072 96.526 -4.016 1.00 25.21 316 SER B N 1
ATOM 5526 C CA . SER B 1 316 ? 1.252 96.052 -3.637 1.00 26.04 316 SER B CA 1
ATOM 5527 C C . SER B 1 316 ? 2.114 95.634 -4.820 1.00 25.90 316 SER B C 1
ATOM 5528 O O . SER B 1 316 ? 1.614 94.993 -5.738 1.00 26.12 316 SER B O 1
ATOM 5531 N N . LEU B 1 317 ? 3.399 95.992 -4.815 1.00 25.00 317 LEU B N 1
ATOM 5532 C CA . LEU B 1 317 ? 4.258 95.572 -5.921 1.00 26.09 317 LEU B CA 1
ATOM 5533 C C . LEU B 1 317 ? 5.108 94.374 -5.485 1.00 26.97 317 LEU B C 1
ATOM 5534 O O . LEU B 1 317 ? 5.563 94.299 -4.334 1.00 27.45 317 LEU B O 1
ATOM 5539 N N . GLY B 1 318 ? 5.287 93.417 -6.395 1.00 26.45 318 GLY B N 1
ATOM 5540 C CA . GLY B 1 318 ? 6.056 92.228 -6.066 1.00 25.36 318 GLY B CA 1
ATOM 5541 C C . GLY B 1 318 ? 5.148 91.100 -5.599 1.00 24.14 318 GLY B C 1
ATOM 5542 O O . GLY B 1 318 ? 5.003 90.086 -6.289 1.00 23.39 318 GLY B O 1
ATOM 5543 N N . LEU B 1 319 ? 4.538 91.270 -4.427 1.00 23.05 319 LEU B N 1
ATOM 5544 C CA . LEU B 1 319 ? 3.634 90.259 -3.890 1.00 22.47 319 LEU B CA 1
ATOM 5545 C C . LEU B 1 319 ? 2.462 90.006 -4.833 1.00 24.00 319 LEU B C 1
ATOM 5546 O O . LEU B 1 319 ? 2.066 88.860 -5.034 1.00 26.11 319 LEU B O 1
ATOM 5551 N N . TRP B 1 320 ? 1.898 91.064 -5.413 1.00 24.75 320 TRP B N 1
ATOM 5552 C CA . TRP B 1 320 ? 0.786 90.886 -6.344 1.00 24.15 320 TRP B CA 1
ATOM 5553 C C . TRP B 1 320 ? 1.322 90.250 -7.631 1.00 24.82 320 TRP B C 1
ATOM 5554 O O . TRP B 1 320 ? 0.671 89.394 -8.230 1.00 25.43 320 TRP B O 1
ATOM 5565 N N . HIS B 1 321 ? 2.514 90.658 -8.053 1.00 23.89 321 HIS B N 1
ATOM 5566 C CA . HIS B 1 321 ? 3.112 90.090 -9.257 1.00 23.41 321 HIS B CA 1
ATOM 5567 C C . HIS B 1 321 ? 3.318 88.591 -9.107 1.00 24.19 321 HIS B C 1
ATOM 5568 O O . HIS B 1 321 ? 3.239 87.842 -10.083 1.00 25.46 321 HIS B O 1
ATOM 5575 N N . ALA B 1 322 ? 3.594 88.158 -7.881 1.00 23.00 322 ALA B N 1
ATOM 5576 C CA . ALA B 1 322 ? 3.848 86.756 -7.605 1.00 21.57 322 ALA B CA 1
ATOM 5577 C C . ALA B 1 322 ? 2.626 85.858 -7.821 1.00 22.05 322 ALA B C 1
ATOM 5578 O O . ALA B 1 322 ? 2.768 84.641 -7.960 1.00 22.32 322 ALA B O 1
ATOM 5580 N N . GLU B 1 323 ? 1.431 86.445 -7.842 1.00 20.56 323 GLU B N 1
ATOM 5581 C CA . GLU B 1 323 ? 0.219 85.657 -8.040 1.00 20.59 323 GLU B CA 1
ATOM 5582 C C . GLU B 1 323 ? 0.023 85.267 -9.502 1.00 20.47 323 GLU B C 1
ATOM 5583 O O . GLU B 1 323 ? -0.372 84.143 -9.822 1.00 21.60 323 GLU B O 1
ATOM 5589 N N . TRP B 1 324 ? 0.298 86.217 -10.381 1.00 19.37 324 TRP B N 1
ATOM 5590 C CA . TRP B 1 324 ? 0.095 86.063 -11.809 1.00 19.83 324 TRP B CA 1
ATOM 5591 C C . TRP B 1 324 ? 0.284 84.702 -12.478 1.00 20.82 324 TRP B C 1
ATOM 5592 O O . TRP B 1 324 ? -0.636 84.206 -13.142 1.00 23.03 324 TRP B O 1
ATOM 5603 N N . GLU B 1 325 ? 1.445 84.085 -12.324 1.00 20.08 325 GLU B N 1
ATOM 5604 C CA . GLU B 1 325 ? 1.660 82.807 -12.977 1.00 20.24 325 GLU B CA 1
ATOM 5605 C C . GLU B 1 325 ? 1.391 81.625 -12.071 1.00 20.42 325 GLU B C 1
ATOM 5606 O O . GLU B 1 325 ? 1.161 80.517 -12.548 1.00 21.54 325 GLU B O 1
ATOM 5612 N N . THR B 1 326 ? 1.397 81.875 -10.762 1.00 20.23 326 THR B N 1
ATOM 5613 C CA . THR B 1 326 ? 1.179 80.839 -9.758 1.00 17.24 326 THR B CA 1
ATOM 5614 C C . THR B 1 326 ? -0.223 80.245 -9.745 1.00 17.21 326 THR B C 1
ATOM 5615 O O . THR B 1 326 ? -0.375 79.027 -9.758 1.00 17.62 326 THR B O 1
ATOM 5619 N N . LEU B 1 327 ? -1.253 81.079 -9.714 1.00 17.46 327 LEU B N 1
ATOM 5620 C CA . LEU B 1 327 ? -2.608 80.542 -9.689 1.00 18.56 327 LEU B CA 1
ATOM 5621 C C . LEU B 1 327 ? -2.847 79.662 -10.919 1.00 20.79 327 LEU B C 1
ATOM 5622 O O . LEU B 1 327 ? -3.404 78.559 -10.827 1.00 19.66 327 LEU B O 1
ATOM 5627 N N . PRO B 1 328 ? -2.432 80.142 -12.099 1.00 22.06 328 PRO B N 1
ATOM 5628 C CA . PRO B 1 328 ? -2.653 79.318 -13.287 1.00 22.66 328 PRO B CA 1
ATOM 5629 C C . PRO B 1 328 ? -1.956 77.973 -13.203 1.00 23.13 328 PRO B C 1
ATOM 5630 O O . PRO B 1 328 ? -2.540 76.953 -13.561 1.00 25.37 328 PRO B O 1
ATOM 5634 N N . ASP B 1 329 ? -0.716 77.953 -12.732 1.00 23.73 329 ASP B N 1
ATOM 5635 C CA . ASP B 1 329 ? -0.005 76.680 -12.602 1.00 25.10 329 ASP B CA 1
ATOM 5636 C C . ASP B 1 329 ? -0.786 75.684 -11.743 1.00 24.96 329 ASP B C 1
ATOM 5637 O O . ASP B 1 329 ? -0.881 74.497 -12.086 1.00 25.47 329 ASP B O 1
ATOM 5642 N N . ILE B 1 330 ? -1.334 76.157 -10.624 1.00 22.15 330 ILE B N 1
ATOM 5643 C CA . ILE B 1 330 ? -2.092 75.277 -9.754 1.00 19.83 330 ILE B CA 1
ATOM 5644 C C . ILE B 1 330 ? -3.293 74.707 -10.517 1.00 19.98 330 ILE B C 1
ATOM 5645 O O . ILE B 1 330 ? -3.515 73.498 -10.507 1.00 19.88 330 ILE B O 1
ATOM 5650 N N . CYS B 1 331 ? -4.050 75.561 -11.201 1.00 19.60 331 CYS B N 1
ATOM 5651 C CA . CYS B 1 331 ? -5.214 75.092 -11.955 1.00 19.59 331 CYS B CA 1
ATOM 5652 C C . CYS B 1 331 ? -4.853 74.056 -13.016 1.00 20.47 331 CYS B C 1
ATOM 5653 O O . CYS B 1 331 ? -5.548 73.046 -13.178 1.00 20.05 331 CYS B O 1
ATOM 5656 N N . CYS B 1 332 ? -3.768 74.293 -13.741 1.00 20.14 332 CYS B N 1
ATOM 5657 C CA . CYS B 1 332 ? -3.372 73.339 -14.762 1.00 21.70 332 CYS B CA 1
ATOM 5658 C C . CYS B 1 332 ? -2.920 72.020 -14.156 1.00 21.79 332 CYS B C 1
ATOM 5659 O O . CYS B 1 332 ? -3.327 70.945 -14.612 1.00 22.50 332 CYS B O 1
ATOM 5662 N N . LEU B 1 333 ? -2.082 72.102 -13.129 1.00 21.46 333 LEU B N 1
ATOM 5663 C CA . LEU B 1 333 ? -1.579 70.913 -12.455 1.00 20.42 333 LEU B CA 1
ATOM 5664 C C . LEU B 1 333 ? -2.739 70.015 -11.994 1.00 20.08 333 LEU B C 1
ATOM 5665 O O . LEU B 1 333 ? -2.750 68.800 -12.240 1.00 19.38 333 LEU B O 1
ATOM 5670 N N . VAL B 1 334 ? -3.722 70.613 -11.335 1.00 18.33 334 VAL B N 1
ATOM 5671 C CA . VAL B 1 334 ? -4.860 69.853 -10.852 1.00 18.80 334 VAL B CA 1
ATOM 5672 C C . VAL B 1 334 ? -5.724 69.328 -11.998 1.00 18.46 334 VAL B C 1
ATOM 5673 O O . VAL B 1 334 ? -6.290 68.234 -11.901 1.00 18.07 334 VAL B O 1
ATOM 5677 N N . SER B 1 335 ? -5.837 70.085 -13.085 1.00 17.94 335 SER B N 1
ATOM 5678 C CA . SER B 1 335 ? -6.657 69.602 -14.200 1.00 19.21 335 SER B CA 1
ATOM 5679 C C . SER B 1 335 ? -6.023 68.340 -14.772 1.00 19.21 335 SER B C 1
ATOM 5680 O O . SER B 1 335 ? -6.715 67.418 -15.197 1.00 19.85 335 SER B O 1
ATOM 5683 N N . GLY B 1 336 ? -4.698 68.303 -14.772 1.00 19.75 336 GLY B N 1
ATOM 5684 C CA . GLY B 1 336 ? -3.991 67.149 -15.289 1.00 20.18 336 GLY B CA 1
ATOM 5685 C C . GLY B 1 336 ? -4.144 65.942 -14.386 1.00 21.32 336 GLY B C 1
ATOM 5686 O O . GLY B 1 336 ? -4.194 64.813 -14.867 1.00 22.64 336 GLY B O 1
ATOM 5687 N N . ALA B 1 337 ? -4.212 66.164 -13.076 1.00 21.50 337 ALA B N 1
ATOM 5688 C CA . ALA B 1 337 ? -4.366 65.049 -12.150 1.00 21.47 337 ALA B CA 1
ATOM 5689 C C . ALA B 1 337 ? -5.799 64.493 -12.223 1.00 22.38 337 ALA B C 1
ATOM 5690 O O . ALA B 1 337 ? -5.996 63.282 -12.209 1.00 22.93 337 ALA B O 1
ATOM 5692 N N . LEU B 1 338 ? -6.798 65.366 -12.309 1.00 22.53 338 LEU B N 1
ATOM 5693 C CA . LEU B 1 338 ? -8.176 64.904 -12.413 1.00 23.03 338 LEU B CA 1
ATOM 5694 C C . LEU B 1 338 ? -8.321 64.082 -13.679 1.00 24.90 338 LEU B C 1
ATOM 5695 O O . LEU B 1 338 ? -8.935 63.018 -13.678 1.00 25.64 338 LEU B O 1
ATOM 5700 N N . ARG B 1 339 ? -7.731 64.572 -14.761 1.00 27.31 339 ARG B N 1
ATOM 5701 C CA . ARG B 1 339 ? -7.814 63.882 -16.034 1.00 29.42 339 ARG B CA 1
ATOM 5702 C C . ARG B 1 339 ? -7.286 62.476 -15.915 1.00 30.40 339 ARG B C 1
ATOM 5703 O O . ARG B 1 339 ? -7.951 61.506 -16.291 1.00 30.98 339 ARG B O 1
ATOM 5711 N N . GLN B 1 340 ? -6.074 62.374 -15.391 1.00 30.50 340 GLN B N 1
ATOM 5712 C CA . GLN B 1 340 ? -5.433 61.085 -15.241 1.00 30.74 340 GLN B CA 1
ATOM 5713 C C . GLN B 1 340 ? -6.161 60.166 -14.252 1.00 29.68 340 GLN B C 1
ATOM 5714 O O . GLN B 1 340 ? -6.200 58.957 -14.459 1.00 30.22 340 GLN B O 1
ATOM 5720 N N . ALA B 1 341 ? -6.738 60.738 -13.196 1.00 27.78 341 ALA B N 1
ATOM 5721 C CA . ALA B 1 341 ? -7.438 59.964 -12.180 1.00 27.26 341 ALA B CA 1
ATOM 5722 C C . ALA B 1 341 ? -8.673 59.306 -12.766 1.00 29.28 341 ALA B C 1
ATOM 5723 O O . ALA B 1 341 ? -9.071 58.210 -12.360 1.00 29.56 341 ALA B O 1
ATOM 5725 N N . GLN B 1 342 ? -9.297 59.993 -13.713 1.00 29.96 342 GLN B N 1
ATOM 5726 C CA . GLN B 1 342 ? -10.493 59.471 -14.366 1.00 28.81 342 GLN B CA 1
ATOM 5727 C C . GLN B 1 342 ? -10.126 58.223 -15.173 1.00 28.25 342 GLN B C 1
ATOM 5728 O O . GLN B 1 342 ? -10.813 57.194 -15.095 1.00 26.96 342 GLN B O 1
ATOM 5734 N N . VAL B 1 343 ? -9.036 58.320 -15.938 1.00 27.06 343 VAL B N 1
ATOM 5735 C CA . VAL B 1 343 ? -8.588 57.207 -16.765 1.00 25.62 343 VAL B CA 1
ATOM 5736 C C . VAL B 1 343 ? -8.399 55.956 -15.930 1.00 27.52 343 VAL B C 1
ATOM 5737 O O . VAL B 1 343 ? -8.958 54.907 -16.255 1.00 28.58 343 VAL B O 1
ATOM 5741 N N . ILE B 1 344 ? -7.630 56.050 -14.847 1.00 27.55 344 ILE B N 1
ATOM 5742 C CA . ILE B 1 344 ? -7.411 54.860 -14.055 1.00 27.89 344 ILE B CA 1
ATOM 5743 C C . ILE B 1 344 ? -8.638 54.444 -13.258 1.00 27.98 344 ILE B C 1
ATOM 5744 O O . ILE B 1 344 ? -8.851 53.270 -13.033 1.00 29.34 344 ILE B O 1
ATOM 5749 N N . ALA B 1 345 ? -9.460 55.387 -12.832 1.00 28.50 345 ALA B N 1
ATOM 5750 C CA . ALA B 1 345 ? -10.630 55.007 -12.061 1.00 28.40 345 ALA B CA 1
ATOM 5751 C C . ALA B 1 345 ? -11.581 54.169 -12.891 1.00 28.60 345 ALA B C 1
ATOM 5752 O O . ALA B 1 345 ? -12.063 53.135 -12.444 1.00 27.86 345 ALA B O 1
ATOM 5754 N N . GLU B 1 346 ? -11.853 54.592 -14.112 1.00 29.71 346 GLU B N 1
ATOM 5755 C CA . GLU B 1 346 ? -12.793 53.827 -14.911 1.00 31.85 346 GLU B CA 1
ATOM 5756 C C . GLU B 1 346 ? -12.221 52.588 -15.595 1.00 31.38 346 GLU B C 1
ATOM 5757 O O . GLU B 1 346 ? -12.973 51.777 -16.126 1.00 31.84 346 GLU B O 1
ATOM 5763 N N . GLY B 1 347 ? -10.906 52.413 -15.570 1.00 31.03 347 GLY B N 1
ATOM 5764 C CA . GLY B 1 347 ? -10.349 51.249 -16.227 1.00 29.84 347 GLY B CA 1
ATOM 5765 C C . GLY B 1 347 ? -9.380 50.390 -15.448 1.00 30.88 347 GLY B C 1
ATOM 5766 O O . GLY B 1 347 ? -8.710 49.549 -16.041 1.00 30.19 347 GLY B O 1
ATOM 5767 N N . MET B 1 348 ? -9.287 50.551 -14.134 1.00 32.38 348 MET B N 1
ATOM 5768 C CA . MET B 1 348 ? -8.322 49.727 -13.433 1.00 36.11 348 MET B CA 1
ATOM 5769 C C . MET B 1 348 ? -8.704 48.257 -13.384 1.00 36.52 348 MET B C 1
ATOM 5770 O O . MET B 1 348 ? -9.873 47.905 -13.270 1.00 36.41 348 MET B O 1
ATOM 5775 N N . GLU B 1 349 ? -7.689 47.410 -13.514 1.00 36.76 349 GLU B N 1
ATOM 5776 C CA . GLU B 1 349 ? -7.847 45.968 -13.501 1.00 36.10 349 GLU B CA 1
ATOM 5777 C C . GLU B 1 349 ? -7.621 45.414 -12.102 1.00 34.53 349 GLU B C 1
ATOM 5778 O O . GLU B 1 349 ? -6.630 45.733 -11.442 1.00 35.36 349 GLU B O 1
ATOM 5784 N N . VAL B 1 350 ? -8.541 44.574 -11.650 1.00 32.22 350 VAL B N 1
ATOM 5785 C CA . VAL B 1 350 ? -8.434 43.990 -10.329 1.00 29.66 350 VAL B CA 1
ATOM 5786 C C . VAL B 1 350 ? -8.140 42.499 -10.390 1.00 29.31 350 VAL B C 1
ATOM 5787 O O . VAL B 1 350 ? -8.700 41.779 -11.210 1.00 29.97 350 VAL B O 1
ATOM 5791 N N . ASP B 1 351 ? -7.248 42.038 -9.524 1.00 28.19 351 ASP B N 1
ATOM 5792 C CA . ASP B 1 351 ? -6.923 40.624 -9.471 1.00 26.84 351 ASP B CA 1
ATOM 5793 C C . ASP B 1 351 ? -7.332 40.140 -8.082 1.00 26.23 351 ASP B C 1
ATOM 5794 O O . ASP B 1 351 ? -6.525 40.110 -7.151 1.00 26.74 351 ASP B O 1
ATOM 5799 N N . ALA B 1 352 ? -8.601 39.775 -7.954 1.00 25.36 352 ALA B N 1
ATOM 5800 C CA . ALA B 1 352 ? -9.160 39.309 -6.692 1.00 24.11 352 ALA B CA 1
ATOM 5801 C C . ALA B 1 352 ? -8.473 38.037 -6.181 1.00 23.23 352 ALA B C 1
ATOM 5802 O O . ALA B 1 352 ? -8.333 37.831 -4.967 1.00 22.93 352 ALA B O 1
ATOM 5804 N N . ALA B 1 353 ? -8.031 37.192 -7.109 1.00 22.57 353 ALA B N 1
ATOM 5805 C CA . ALA B 1 353 ? -7.371 35.946 -6.736 1.00 23.08 353 ALA B CA 1
ATOM 5806 C C . ALA B 1 353 ? -6.041 36.229 -6.058 1.00 23.87 353 ALA B C 1
ATOM 5807 O O . ALA B 1 353 ? -5.669 35.575 -5.087 1.00 23.86 353 ALA B O 1
ATOM 5809 N N . ARG B 1 354 ? -5.321 37.209 -6.589 1.00 25.06 354 ARG B N 1
ATOM 5810 C CA . ARG B 1 354 ? -4.050 37.590 -6.025 1.00 25.35 354 ARG B CA 1
ATOM 5811 C C . ARG B 1 354 ? -4.301 38.231 -4.653 1.00 26.26 354 ARG B C 1
ATOM 5812 O O . ARG B 1 354 ? -3.526 38.030 -3.715 1.00 26.55 354 ARG B O 1
ATOM 5820 N N . MET B 1 355 ? -5.383 38.996 -4.528 1.00 25.87 355 MET B N 1
ATOM 5821 C CA . MET B 1 355 ? -5.697 39.620 -3.244 1.00 27.28 355 MET B CA 1
ATOM 5822 C C . MET B 1 355 ? -5.894 38.513 -2.203 1.00 29.22 355 MET B C 1
ATOM 5823 O O . MET B 1 355 ? -5.436 38.631 -1.067 1.00 28.32 355 MET B O 1
ATOM 5828 N N . ARG B 1 356 ? -6.584 37.442 -2.599 1.00 31.36 356 ARG B N 1
ATOM 5829 C CA . ARG B 1 356 ? -6.835 36.310 -1.711 1.00 33.89 356 ARG B CA 1
ATOM 5830 C C . ARG B 1 356 ? -5.527 35.663 -1.287 1.00 32.48 356 ARG B C 1
ATOM 5831 O O . ARG B 1 356 ? -5.308 35.380 -0.116 1.00 31.92 356 ARG B O 1
ATOM 5839 N N . ARG B 1 357 ? -4.665 35.421 -2.260 1.00 32.19 357 ARG B N 1
ATOM 5840 C CA . ARG B 1 357 ? -3.371 34.806 -2.010 1.00 33.13 357 ARG B CA 1
ATOM 5841 C C . ARG B 1 357 ? -2.531 35.647 -1.033 1.00 31.99 357 ARG B C 1
ATOM 5842 O O . ARG B 1 357 ? -1.937 35.117 -0.091 1.00 30.98 357 ARG B O 1
ATOM 5850 N N . ASN B 1 358 ? -2.488 36.960 -1.260 1.00 31.29 358 ASN B N 1
ATOM 5851 C CA . ASN B 1 358 ? -1.727 37.863 -0.401 1.00 29.83 358 ASN B CA 1
ATOM 5852 C C . ASN B 1 358 ? -2.288 37.872 1.013 1.00 29.70 358 ASN B C 1
ATOM 5853 O O . ASN B 1 358 ? -1.551 38.056 1.975 1.00 27.53 358 ASN B O 1
ATOM 5858 N N . LEU B 1 359 ? -3.597 37.667 1.131 1.00 30.95 359 LEU B N 1
ATOM 5859 C CA . LEU B 1 359 ? -4.256 37.665 2.433 1.00 32.55 359 LEU B CA 1
ATOM 5860 C C . LEU B 1 359 ? -3.650 36.695 3.443 1.00 35.00 359 LEU B C 1
ATOM 5861 O O . LEU B 1 359 ? -3.436 37.075 4.598 1.00 34.54 359 LEU B O 1
ATOM 5866 N N . ASP B 1 360 ? -3.373 35.452 3.051 1.00 37.75 360 ASP B N 1
ATOM 5867 C CA . ASP B 1 360 ? -2.753 34.571 4.027 1.00 41.16 360 ASP B CA 1
ATOM 5868 C C . ASP B 1 360 ? -1.269 34.402 3.779 1.00 40.56 360 ASP B C 1
ATOM 5869 O O . ASP B 1 360 ? -0.749 33.302 3.716 1.00 42.18 360 ASP B O 1
ATOM 5874 N N . LEU B 1 361 ? -0.595 35.536 3.662 1.00 40.59 361 LEU B N 1
ATOM 5875 C CA . LEU B 1 361 ? 0.835 35.579 3.466 1.00 40.39 361 LEU B CA 1
ATOM 5876 C C . LEU B 1 361 ? 1.403 35.490 4.882 1.00 41.41 361 LEU B C 1
ATOM 5877 O O . LEU B 1 361 ? 2.517 35.024 5.096 1.00 43.05 361 LEU B O 1
ATOM 5882 N N . THR B 1 362 ? 0.612 35.938 5.851 1.00 42.19 362 THR B N 1
ATOM 5883 C CA . THR B 1 362 ? 0.997 35.885 7.261 1.00 42.74 362 THR B CA 1
ATOM 5884 C C . THR B 1 362 ? 0.372 34.629 7.880 1.00 43.77 362 THR B C 1
ATOM 5885 O O . THR B 1 362 ? 0.339 34.461 9.104 1.00 44.06 362 THR B O 1
ATOM 5889 N N . GLN B 1 363 ? -0.119 33.756 7.003 1.00 44.35 363 GLN B N 1
ATOM 5890 C CA . GLN B 1 363 ? -0.758 32.495 7.367 1.00 45.23 363 GLN B CA 1
ATOM 5891 C C . GLN B 1 363 ? -1.826 32.567 8.452 1.00 44.69 363 GLN B C 1
ATOM 5892 O O . GLN B 1 363 ? -1.768 31.846 9.447 1.00 44.73 363 GLN B O 1
ATOM 5898 N N . GLY B 1 364 ? -2.805 33.440 8.250 1.00 44.14 364 GLY B N 1
ATOM 5899 C CA . GLY B 1 364 ? -3.893 33.555 9.200 1.00 42.63 364 GLY B CA 1
ATOM 5900 C C . GLY B 1 364 ? -3.632 34.329 10.473 1.00 42.12 364 GLY B C 1
ATOM 5901 O O . GLY B 1 364 ? -4.563 34.584 11.220 1.00 42.55 364 GLY B O 1
ATOM 5902 N N . LEU B 1 365 ? -2.389 34.702 10.743 1.00 41.63 365 LEU B N 1
ATOM 5903 C CA . LEU B 1 365 ? -2.106 35.454 11.956 1.00 41.45 365 LEU B CA 1
ATOM 5904 C C . LEU B 1 365 ? -2.821 36.797 11.958 1.00 41.58 365 LEU B C 1
ATOM 5905 O O . LEU B 1 365 ? -3.069 37.383 13.015 1.00 41.19 365 LEU B O 1
ATOM 5910 N N . VAL B 1 366 ? -3.153 37.278 10.766 1.00 42.03 366 VAL B N 1
ATOM 5911 C CA . VAL B 1 366 ? -3.829 38.558 10.616 1.00 42.82 366 VAL B CA 1
ATOM 5912 C C . VAL B 1 366 ? -5.310 38.436 10.965 1.00 43.52 366 VAL B C 1
ATOM 5913 O O . VAL B 1 366 ? -6.029 39.434 11.039 1.00 43.82 366 VAL B O 1
ATOM 5917 N N . LEU B 1 367 ? -5.751 37.200 11.176 1.00 43.98 367 LEU B N 1
ATOM 5918 C CA . LEU B 1 367 ? -7.130 36.905 11.527 1.00 43.27 367 LEU B CA 1
ATOM 5919 C C . LEU B 1 367 ? -7.215 36.381 12.962 1.00 44.81 367 LEU B C 1
ATOM 5920 O O . LEU B 1 367 ? -8.287 35.981 13.421 1.00 45.09 367 LEU B O 1
ATOM 5925 N N . ALA B 1 368 ? -6.085 36.395 13.667 1.00 45.70 368 ALA B N 1
ATOM 5926 C CA . ALA B 1 368 ? -6.025 35.905 15.043 1.00 47.41 368 ALA B CA 1
ATOM 5927 C C . ALA B 1 368 ? -7.101 36.537 15.916 1.00 48.74 368 ALA B C 1
ATOM 5928 O O . ALA B 1 368 ? -7.716 35.876 16.751 1.00 49.31 368 ALA B O 1
ATOM 5930 N N . GLU B 1 369 ? -7.319 37.828 15.713 1.00 50.85 369 GLU B N 1
ATOM 5931 C CA . GLU B 1 369 ? -8.307 38.588 16.472 1.00 52.58 369 GLU B CA 1
ATOM 5932 C C . GLU B 1 369 ? -9.731 38.057 16.301 1.00 53.55 369 GLU B C 1
ATOM 5933 O O . GLU B 1 369 ? -10.486 37.986 17.267 1.00 53.39 369 GLU B O 1
ATOM 5939 N N . ALA B 1 370 ? -10.085 37.675 15.076 1.00 55.21 370 ALA B N 1
ATOM 5940 C CA . ALA B 1 370 ? -11.419 37.159 14.774 1.00 57.00 370 ALA B CA 1
ATOM 5941 C C . ALA B 1 370 ? -11.688 35.864 15.523 1.00 58.83 370 ALA B C 1
ATOM 5942 O O . ALA B 1 370 ? -12.824 35.580 15.909 1.00 58.85 370 ALA B O 1
ATOM 5944 N N . VAL B 1 371 ? -10.637 35.074 15.713 1.00 61.02 371 VAL B N 1
ATOM 5945 C CA . VAL B 1 371 ? -10.752 33.809 16.423 1.00 63.38 371 VAL B CA 1
ATOM 5946 C C . VAL B 1 371 ? -10.779 34.088 17.922 1.00 64.85 371 VAL B C 1
ATOM 5947 O O . VAL B 1 371 ? -11.521 33.455 18.671 1.00 64.98 371 VAL B O 1
ATOM 5951 N N . SER B 1 372 ? -9.971 35.056 18.342 1.00 66.65 372 SER B N 1
ATOM 5952 C CA . SER B 1 372 ? -9.865 35.444 19.742 1.00 68.38 372 SER B CA 1
ATOM 5953 C C . SER B 1 372 ? -11.196 35.802 20.392 1.00 70.04 372 SER B C 1
ATOM 5954 O O . SER B 1 372 ? -11.438 35.461 21.546 1.00 70.46 372 SER B O 1
ATOM 5957 N N . ILE B 1 373 ? -12.058 36.500 19.665 1.00 71.94 373 ILE B N 1
ATOM 5958 C CA . ILE B 1 373 ? -13.349 36.874 20.225 1.00 73.91 373 ILE B CA 1
ATOM 5959 C C . ILE B 1 373 ? -14.263 35.659 20.392 1.00 75.10 373 ILE B C 1
ATOM 5960 O O . ILE B 1 373 ? -14.915 35.511 21.422 1.00 75.70 373 ILE B O 1
ATOM 5965 N N . VAL B 1 374 ? -14.307 34.781 19.394 1.00 76.34 374 VAL B N 1
ATOM 5966 C CA . VAL B 1 374 ? -15.162 33.607 19.488 1.00 77.94 374 VAL B CA 1
ATOM 5967 C C . VAL B 1 374 ? -14.704 32.665 20.592 1.00 79.59 374 VAL B C 1
ATOM 5968 O O . VAL B 1 374 ? -15.515 32.234 21.405 1.00 79.77 374 VAL B O 1
ATOM 5972 N N . LEU B 1 375 ? -13.414 32.339 20.626 1.00 81.54 375 LEU B N 1
ATOM 5973 C CA . LEU B 1 375 ? -12.902 31.452 21.669 1.00 83.72 375 LEU B CA 1
ATOM 5974 C C . LEU B 1 375 ? -12.917 32.155 23.022 1.00 85.20 375 LEU B C 1
ATOM 5975 O O . LEU B 1 375 ? -12.615 31.545 24.049 1.00 86.15 375 LEU B O 1
ATOM 5980 N N . ALA B 1 376 ? -13.256 33.439 23.025 1.00 86.11 376 ALA B N 1
ATOM 5981 C CA . ALA B 1 376 ? -13.319 34.186 24.274 1.00 87.42 376 ALA B CA 1
ATOM 5982 C C . ALA B 1 376 ? -14.564 33.732 25.035 1.00 88.77 376 ALA B C 1
ATOM 5983 O O . ALA B 1 376 ? -14.544 33.590 26.258 1.00 88.96 376 ALA B O 1
ATOM 5985 N N . GLN B 1 377 ? -15.643 33.494 24.295 1.00 90.24 377 GLN B N 1
ATOM 5986 C CA . GLN B 1 377 ? -16.899 33.048 24.881 1.00 91.82 377 GLN B CA 1
ATOM 5987 C C . GLN B 1 377 ? -16.969 31.520 25.021 1.00 92.95 377 GLN B C 1
ATOM 5988 O O . GLN B 1 377 ? -17.375 31.021 26.069 1.00 93.20 377 GLN B O 1
ATOM 5994 N N . ARG B 1 378 ? -16.574 30.785 23.976 1.00 94.32 378 ARG B N 1
ATOM 5995 C CA . ARG B 1 378 ? -16.584 29.312 23.992 1.00 95.46 378 ARG B CA 1
ATOM 5996 C C . ARG B 1 378 ? -15.859 28.770 25.221 1.00 96.32 378 ARG B C 1
ATOM 5997 O O . ARG B 1 378 ? -16.224 27.733 25.775 1.00 96.62 378 ARG B O 1
ATOM 6005 N N . LEU B 1 379 ? -14.811 29.474 25.624 1.00 97.25 379 LEU B N 1
ATOM 6006 C CA . LEU B 1 379 ? -14.035 29.101 26.792 1.00 98.67 379 LEU B CA 1
ATOM 6007 C C . LEU B 1 379 ? -13.866 30.371 27.614 1.00 100.07 379 LEU B C 1
ATOM 6008 O O . LEU B 1 379 ? -14.706 31.274 27.550 1.00 99.94 379 LEU B O 1
ATOM 6013 N N . GLY B 1 380 ? -12.787 30.453 28.381 1.00 101.26 380 GLY B N 1
ATOM 6014 C CA . GLY B 1 380 ? -12.583 31.638 29.189 1.00 103.28 380 GLY B CA 1
ATOM 6015 C C . GLY B 1 380 ? -11.772 32.678 28.453 1.00 104.82 380 GLY B C 1
ATOM 6016 O O . GLY B 1 380 ? -10.780 32.339 27.814 1.00 104.92 380 GLY B O 1
ATOM 6017 N N . ARG B 1 381 ? -12.192 33.939 28.530 1.00 106.84 381 ARG B N 1
ATOM 6018 C CA . ARG B 1 381 ? -11.463 35.028 27.873 1.00 108.79 381 ARG B CA 1
ATOM 6019 C C . ARG B 1 381 ? -10.005 35.012 28.352 1.00 109.69 381 ARG B C 1
ATOM 6020 O O . ARG B 1 381 ? -9.091 35.452 27.648 1.00 109.68 381 ARG B O 1
ATOM 6028 N N . ASP B 1 382 ? -9.809 34.495 29.564 1.00 110.80 382 ASP B N 1
ATOM 6029 C CA . ASP B 1 382 ? -8.492 34.391 30.187 1.00 111.19 382 ASP B CA 1
ATOM 6030 C C . ASP B 1 382 ? -7.743 33.155 29.679 1.00 110.98 382 ASP B C 1
ATOM 6031 O O . ASP B 1 382 ? -6.537 33.207 29.430 1.00 110.38 382 ASP B O 1
ATOM 6036 N N . ARG B 1 383 ? -8.465 32.048 29.532 1.00 111.11 383 ARG B N 1
ATOM 6037 C CA . ARG B 1 383 ? -7.878 30.800 29.049 1.00 111.32 383 ARG B CA 1
ATOM 6038 C C . ARG B 1 383 ? -7.641 30.859 27.534 1.00 110.93 383 ARG B C 1
ATOM 6039 O O . ARG B 1 383 ? -6.608 30.397 27.039 1.00 110.69 383 ARG B O 1
ATOM 6047 N N . ALA B 1 384 ? -8.603 31.424 26.807 1.00 110.17 384 ALA B N 1
ATOM 6048 C CA . ALA B 1 384 ? -8.510 31.549 25.356 1.00 109.34 384 ALA B CA 1
ATOM 6049 C C . ALA B 1 384 ? -7.287 32.378 24.971 1.00 108.86 384 ALA B C 1
ATOM 6050 O O . ALA B 1 384 ? -6.560 32.035 24.038 1.00 108.91 384 ALA B O 1
ATOM 6052 N N . HIS B 1 385 ? -7.064 33.470 25.694 1.00 108.11 385 HIS B N 1
ATOM 6053 C CA . HIS B 1 385 ? -5.926 34.337 25.427 1.00 107.45 385 HIS B CA 1
ATOM 6054 C C . HIS B 1 385 ? -4.637 33.517 25.382 1.00 106.54 385 HIS B C 1
ATOM 6055 O O . HIS B 1 385 ? -3.910 33.542 24.390 1.00 106.55 385 HIS B O 1
ATOM 6062 N N . HIS B 1 386 ? -4.358 32.793 26.461 1.00 105.47 386 HIS B N 1
ATOM 6063 C CA . HIS B 1 386 ? -3.164 31.957 26.532 1.00 104.26 386 HIS B CA 1
ATOM 6064 C C . HIS B 1 386 ? -3.137 30.955 25.378 1.00 102.82 386 HIS B C 1
ATOM 6065 O O . HIS B 1 386 ? -2.174 30.902 24.615 1.00 102.71 386 HIS B O 1
ATOM 6072 N N . LEU B 1 387 ? -4.203 30.166 25.261 1.00 100.87 387 LEU B N 1
ATOM 6073 C CA . LEU B 1 387 ? -4.315 29.143 24.224 1.00 98.74 387 LEU B CA 1
ATOM 6074 C C . LEU B 1 387 ? -4.094 29.663 22.801 1.00 97.31 387 LEU B C 1
ATOM 6075 O O . LEU B 1 387 ? -3.629 28.920 21.931 1.00 96.65 387 LEU B O 1
ATOM 6080 N N . LEU B 1 388 ? -4.420 30.934 22.566 1.00 95.50 388 LEU B N 1
ATOM 6081 C CA . LEU B 1 388 ? -4.271 31.529 21.238 1.00 93.55 388 LEU B CA 1
ATOM 6082 C C . LEU B 1 388 ? -2.838 31.951 20.942 1.00 92.72 388 LEU B C 1
ATOM 6083 O O . LEU B 1 388 ? -2.326 31.688 19.857 1.00 92.17 388 LEU B O 1
ATOM 6088 N N . GLU B 1 389 ? -2.191 32.610 21.899 1.00 92.35 389 GLU B N 1
ATOM 6089 C CA . GLU B 1 389 ? -0.805 33.036 21.712 1.00 91.87 389 GLU B CA 1
ATOM 6090 C C . GLU B 1 389 ? 0.064 31.806 21.516 1.00 91.34 389 GLU B C 1
ATOM 6091 O O . GLU B 1 389 ? 1.071 31.848 20.812 1.00 90.93 389 GLU B O 1
ATOM 6097 N N . GLN B 1 390 ? -0.336 30.712 22.157 1.00 91.12 390 GLN B N 1
ATOM 6098 C CA . GLN B 1 390 ? 0.379 29.445 22.062 1.00 90.40 390 GLN B CA 1
ATOM 6099 C C . GLN B 1 390 ? 0.295 28.913 20.630 1.00 89.21 390 GLN B C 1
ATOM 6100 O O . GLN B 1 390 ? 1.302 28.476 20.068 1.00 89.58 390 GLN B O 1
ATOM 6106 N N . CYS B 1 391 ? -0.906 28.958 20.046 1.00 87.38 391 CYS B N 1
ATOM 6107 C CA . CYS B 1 391 ? -1.129 28.485 18.676 1.00 84.94 391 CYS B CA 1
ATOM 6108 C C . CYS B 1 391 ? -0.426 29.346 17.629 1.00 83.26 391 CYS B C 1
ATOM 6109 O O . CYS B 1 391 ? 0.008 28.842 16.592 1.00 82.54 391 CYS B O 1
ATOM 6112 N N . CYS B 1 392 ? -0.333 30.647 17.894 1.00 81.91 392 CYS B N 1
ATOM 6113 C CA . CYS B 1 392 ? 0.343 31.567 16.980 1.00 80.26 392 CYS B CA 1
ATOM 6114 C C . CYS B 1 392 ? 1.846 31.318 17.047 1.00 79.89 392 CYS B C 1
ATOM 6115 O O . CYS B 1 392 ? 2.505 31.152 16.018 1.00 79.65 392 CYS B O 1
ATOM 6118 N N . GLN B 1 393 ? 2.378 31.291 18.268 1.00 79.05 393 GLN B N 1
ATOM 6119 C CA . GLN B 1 393 ? 3.798 31.052 18.477 1.00 78.25 393 GLN B CA 1
ATOM 6120 C C . GLN B 1 393 ? 4.223 29.767 17.768 1.00 78.03 393 GLN B C 1
ATOM 6121 O O . GLN B 1 393 ? 5.346 29.675 17.270 1.00 78.26 393 GLN B O 1
ATOM 6123 N N . ARG B 1 394 ? 3.321 28.785 17.714 1.00 77.25 394 ARG B N 1
ATOM 6124 C CA . ARG B 1 394 ? 3.608 27.507 17.061 1.00 77.05 394 ARG B CA 1
ATOM 6125 C C . ARG B 1 394 ? 3.444 27.589 15.540 1.00 76.95 394 ARG B C 1
ATOM 6126 O O . ARG B 1 394 ? 4.297 27.114 14.793 1.00 76.73 394 ARG B O 1
ATOM 6128 N N . ALA B 1 395 ? 2.350 28.192 15.081 1.00 77.17 395 ALA B N 1
ATOM 6129 C CA . ALA B 1 395 ? 2.106 28.321 13.649 1.00 77.11 395 ALA B CA 1
ATOM 6130 C C . ALA B 1 395 ? 3.310 28.983 12.994 1.00 77.50 395 ALA B C 1
ATOM 6131 O O . ALA B 1 395 ? 3.569 28.791 11.805 1.00 77.41 395 ALA B O 1
ATOM 6133 N N . VAL B 1 396 ? 4.037 29.767 13.786 1.00 78.20 396 VAL B N 1
ATOM 6134 C CA . VAL B 1 396 ? 5.226 30.474 13.315 1.00 78.65 396 VAL B CA 1
ATOM 6135 C C . VAL B 1 396 ? 6.441 29.563 13.406 1.00 79.02 396 VAL B C 1
ATOM 6136 O O . VAL B 1 396 ? 7.144 29.356 12.415 1.00 78.80 396 VAL B O 1
ATOM 6140 N N . ALA B 1 397 ? 6.685 29.031 14.603 1.00 79.66 397 ALA B N 1
ATOM 6141 C CA . ALA B 1 397 ? 7.805 28.122 14.833 1.00 79.86 397 ALA B CA 1
ATOM 6142 C C . ALA B 1 397 ? 7.785 27.033 13.757 1.00 80.13 397 ALA B C 1
ATOM 6143 O O . ALA B 1 397 ? 8.536 27.110 12.781 1.00 80.74 397 ALA B O 1
ATOM 6145 N N . GLU B 1 398 ? 6.919 26.032 13.923 1.00 79.95 398 GLU B N 1
ATOM 6146 C CA . GLU B 1 398 ? 6.809 24.949 12.946 1.00 80.01 398 GLU B CA 1
ATOM 6147 C C . GLU B 1 398 ? 6.185 25.474 11.651 1.00 79.69 398 GLU B C 1
ATOM 6148 O O . GLU B 1 398 ? 5.604 24.718 10.871 1.00 79.67 398 GLU B O 1
ATOM 6154 N N . GLN B 1 399 ? 6.330 26.779 11.442 1.00 79.28 399 GLN B N 1
ATOM 6155 C CA . GLN B 1 399 ? 5.806 27.483 10.277 1.00 78.91 399 GLN B CA 1
ATOM 6156 C C . GLN B 1 399 ? 4.827 26.731 9.374 1.00 77.34 399 GLN B C 1
ATOM 6157 O O . GLN B 1 399 ? 5.220 25.943 8.510 1.00 76.65 399 GLN B O 1
ATOM 6163 N N . ARG B 1 400 ? 3.543 27.001 9.602 1.00 75.80 400 ARG B N 1
ATOM 6164 C CA . ARG B 1 400 ? 2.430 26.432 8.842 1.00 73.88 400 ARG B CA 1
ATOM 6165 C C . ARG B 1 400 ? 1.179 27.219 9.234 1.00 71.85 400 ARG B C 1
ATOM 6166 O O . ARG B 1 400 ? 1.108 27.781 10.336 1.00 71.67 400 ARG B O 1
ATOM 6174 N N . HIS B 1 401 ? 0.202 27.257 8.333 1.00 68.74 401 HIS B N 1
ATOM 6175 C CA . HIS B 1 401 ? -1.026 28.012 8.551 1.00 66.48 401 HIS B CA 1
ATOM 6176 C C . HIS B 1 401 ? -1.628 27.875 9.948 1.00 65.42 401 HIS B C 1
ATOM 6177 O O . HIS B 1 401 ? -1.518 26.826 10.578 1.00 66.00 401 HIS B O 1
ATOM 6184 N N . LEU B 1 402 ? -2.260 28.946 10.427 1.00 63.80 402 LEU B N 1
ATOM 6185 C CA . LEU B 1 402 ? -2.873 28.944 11.750 1.00 62.49 402 LEU B CA 1
ATOM 6186 C C . LEU B 1 402 ? -4.095 28.031 11.748 1.00 62.77 402 LEU B C 1
ATOM 6187 O O . LEU B 1 402 ? -4.436 27.444 12.772 1.00 63.17 402 LEU B O 1
ATOM 6192 N N . ARG B 1 403 ? -4.757 27.917 10.600 1.00 63.19 403 ARG B N 1
ATOM 6193 C CA . ARG B 1 403 ? -5.934 27.059 10.479 1.00 63.55 403 ARG B CA 1
ATOM 6194 C C . ARG B 1 403 ? -5.564 25.649 10.920 1.00 64.53 403 ARG B C 1
ATOM 6195 O O . ARG B 1 403 ? -6.317 25.001 11.651 1.00 64.58 403 ARG B O 1
ATOM 6203 N N . ALA B 1 404 ? -4.398 25.186 10.468 1.00 65.08 404 ALA B N 1
ATOM 6204 C CA . ALA B 1 404 ? -3.894 23.860 10.805 1.00 65.28 404 ALA B CA 1
ATOM 6205 C C . ALA B 1 404 ? -3.559 23.762 12.293 1.00 65.71 404 ALA B C 1
ATOM 6206 O O . ALA B 1 404 ? -4.045 22.872 12.986 1.00 66.46 404 ALA B O 1
ATOM 6208 N N . VAL B 1 405 ? -2.730 24.680 12.780 1.00 65.99 405 VAL B N 1
ATOM 6209 C CA . VAL B 1 405 ? -2.331 24.687 14.185 1.00 66.21 405 VAL B CA 1
ATOM 6210 C C . VAL B 1 405 ? -3.511 24.638 15.144 1.00 67.29 405 VAL B C 1
ATOM 6211 O O . VAL B 1 405 ? -3.424 24.032 16.212 1.00 67.98 405 VAL B O 1
ATOM 6215 N N . LEU B 1 406 ? -4.610 25.285 14.775 1.00 68.42 406 LEU B N 1
ATOM 6216 C CA . LEU B 1 406 ? -5.798 25.286 15.624 1.00 69.58 406 LEU B CA 1
ATOM 6217 C C . LEU B 1 406 ? -6.572 23.965 15.512 1.00 71.39 406 LEU B C 1
ATOM 6218 O O . LEU B 1 406 ? -7.240 23.547 16.462 1.00 71.11 406 LEU B O 1
ATOM 6223 N N . GLY B 1 407 ? -6.478 23.315 14.353 1.00 73.02 407 GLY B N 1
ATOM 6224 C CA . GLY B 1 407 ? -7.159 22.047 14.156 1.00 75.10 407 GLY B CA 1
ATOM 6225 C C . GLY B 1 407 ? -6.501 20.940 14.963 1.00 76.85 407 GLY B C 1
ATOM 6226 O O . GLY B 1 407 ? -7.146 19.961 15.336 1.00 78.21 407 GLY B O 1
ATOM 6227 N N . ASP B 1 408 ? -5.210 21.100 15.237 1.00 77.73 408 ASP B N 1
ATOM 6228 C CA . ASP B 1 408 ? -4.453 20.118 16.003 1.00 78.66 408 ASP B CA 1
ATOM 6229 C C . ASP B 1 408 ? -4.419 20.518 17.464 1.00 79.85 408 ASP B C 1
ATOM 6230 O O . ASP B 1 408 ? -3.641 19.978 18.246 1.00 80.51 408 ASP B O 1
ATOM 6235 N N . GLU B 1 409 ? -5.262 21.476 17.826 1.00 81.25 409 GLU B N 1
ATOM 6236 C CA . GLU B 1 409 ? -5.328 21.947 19.201 1.00 83.34 409 GLU B CA 1
ATOM 6237 C C . GLU B 1 409 ? -6.548 21.350 19.896 1.00 84.48 409 GLU B C 1
ATOM 6238 O O . GLU B 1 409 ? -7.686 21.726 19.611 1.00 85.03 409 GLU B O 1
ATOM 6244 N N . PRO B 1 410 ? -6.322 20.404 20.822 1.00 85.27 410 PRO B N 1
ATOM 6245 C CA . PRO B 1 410 ? -7.409 19.751 21.556 1.00 85.63 410 PRO B CA 1
ATOM 6246 C C . PRO B 1 410 ? -8.516 20.690 22.046 1.00 86.11 410 PRO B C 1
ATOM 6247 O O . PRO B 1 410 ? -9.673 20.533 21.650 1.00 85.94 410 PRO B O 1
ATOM 6251 N N . GLN B 1 411 ? -8.168 21.662 22.890 1.00 86.63 411 GLN B N 1
ATOM 6252 C CA . GLN B 1 411 ? -9.159 22.603 23.423 1.00 87.60 411 GLN B CA 1
ATOM 6253 C C . GLN B 1 411 ? -9.941 23.317 22.332 1.00 88.00 411 GLN B C 1
ATOM 6254 O O . GLN B 1 411 ? -11.161 23.495 22.435 1.00 88.44 411 GLN B O 1
ATOM 6260 N N . VAL B 1 412 ? -9.230 23.735 21.292 1.00 87.88 412 VAL B N 1
ATOM 6261 C CA . VAL B 1 412 ? -9.849 24.441 20.183 1.00 87.79 412 VAL B CA 1
ATOM 6262 C C . VAL B 1 412 ? -10.726 23.529 19.319 1.00 88.28 412 VAL B C 1
ATOM 6263 O O . VAL B 1 412 ? -11.899 23.842 19.072 1.00 88.90 412 VAL B O 1
ATOM 6267 N N . SER B 1 413 ? -10.168 22.407 18.865 1.00 87.77 413 SER B N 1
ATOM 6268 C CA . SER B 1 413 ? -10.921 21.475 18.029 1.00 87.53 413 SER B CA 1
ATOM 6269 C C . SER B 1 413 ? -12.043 20.778 18.811 1.00 87.54 413 SER B C 1
ATOM 6270 O O . SER B 1 413 ? -12.922 20.143 18.221 1.00 87.72 413 SER B O 1
ATOM 6273 N N . ALA B 1 414 ? -12.012 20.909 20.137 1.00 87.23 414 ALA B N 1
ATOM 6274 C CA . ALA B 1 414 ? -13.029 20.313 21.000 1.00 87.07 414 ALA B CA 1
ATOM 6275 C C . ALA B 1 414 ? -14.154 21.320 21.222 1.00 87.23 414 ALA B C 1
ATOM 6276 O O . ALA B 1 414 ? -15.265 20.950 21.614 1.00 87.68 414 ALA B O 1
ATOM 6278 N N . GLU B 1 415 ? -13.849 22.592 20.966 1.00 87.06 415 GLU B N 1
ATOM 6279 C CA . GLU B 1 415 ? -14.809 23.685 21.119 1.00 86.86 415 GLU B CA 1
ATOM 6280 C C . GLU B 1 415 ? -15.368 24.192 19.787 1.00 85.87 415 GLU B C 1
ATOM 6281 O O . GLU B 1 415 ? -16.494 24.697 19.724 1.00 86.09 415 GLU B O 1
ATOM 6287 N N . LEU B 1 416 ? -14.581 24.055 18.726 1.00 84.26 416 LEU B N 1
ATOM 6288 C CA . LEU B 1 416 ? -15.005 24.503 17.410 1.00 82.53 416 LEU B CA 1
ATOM 6289 C C . LEU B 1 416 ? -14.821 23.402 16.371 1.00 81.40 416 LEU B C 1
ATOM 6290 O O . LEU B 1 416 ? -13.749 22.804 16.265 1.00 80.97 416 LEU B O 1
ATOM 6295 N N . SER B 1 417 ? -15.876 23.133 15.612 1.00 80.57 417 SER B N 1
ATOM 6296 C CA . SER B 1 417 ? -15.829 22.100 14.587 1.00 80.96 417 SER B CA 1
ATOM 6297 C C . SER B 1 417 ? -14.894 22.504 13.451 1.00 80.46 417 SER B C 1
ATOM 6298 O O . SER B 1 417 ? -14.415 23.635 13.402 1.00 79.92 417 SER B O 1
ATOM 6301 N N . GLY B 1 418 ? -14.630 21.569 12.545 1.00 80.37 418 GLY B N 1
ATOM 6302 C CA . GLY B 1 418 ? -13.774 21.873 11.415 1.00 80.35 418 GLY B CA 1
ATOM 6303 C C . GLY B 1 418 ? -14.473 22.887 10.524 1.00 80.71 418 GLY B C 1
ATOM 6304 O O . GLY B 1 418 ? -13.822 23.671 9.825 1.00 81.12 418 GLY B O 1
ATOM 6305 N N . GLU B 1 419 ? -15.807 22.871 10.563 1.00 80.16 419 GLU B N 1
ATOM 6306 C CA . GLU B 1 419 ? -16.638 23.779 9.773 1.00 78.85 419 GLU B CA 1
ATOM 6307 C C . GLU B 1 419 ? -16.601 25.183 10.375 1.00 77.79 419 GLU B C 1
ATOM 6308 O O . GLU B 1 419 ? -16.654 26.180 9.652 1.00 77.77 419 GLU B O 1
ATOM 6310 N N . GLU B 1 420 ? -16.512 25.251 11.702 1.00 76.52 420 GLU B N 1
ATOM 6311 C CA . GLU B 1 420 ? -16.460 26.531 12.409 1.00 75.93 420 GLU B CA 1
ATOM 6312 C C . GLU B 1 420 ? -15.111 27.218 12.228 1.00 75.35 420 GLU B C 1
ATOM 6313 O O . GLU B 1 420 ? -15.043 28.436 12.040 1.00 75.96 420 GLU B O 1
ATOM 6319 N N . LEU B 1 421 ? -14.033 26.442 12.300 1.00 73.89 421 LEU B N 1
ATOM 6320 C CA . LEU B 1 421 ? -12.702 27.006 12.131 1.00 71.71 421 LEU B CA 1
ATOM 6321 C C . LEU B 1 421 ? -12.496 27.456 10.694 1.00 70.92 421 LEU B C 1
ATOM 6322 O O . LEU B 1 421 ? -11.813 28.447 10.452 1.00 71.87 421 LEU B O 1
ATOM 6327 N N . ASP B 1 422 ? -13.080 26.737 9.740 1.00 68.93 422 ASP B N 1
ATOM 6328 C CA . ASP B 1 422 ? -12.945 27.124 8.343 1.00 68.09 422 ASP B CA 1
ATOM 6329 C C . ASP B 1 422 ? -13.491 28.532 8.128 1.00 66.88 422 ASP B C 1
ATOM 6330 O O . ASP B 1 422 ? -12.931 29.316 7.359 1.00 66.09 422 ASP B O 1
ATOM 6335 N N . ARG B 1 423 ? -14.581 28.841 8.826 1.00 66.29 423 ARG B N 1
ATOM 6336 C CA . ARG B 1 423 ? -15.242 30.139 8.724 1.00 65.87 423 ARG B CA 1
ATOM 6337 C C . ARG B 1 423 ? -14.472 31.245 9.439 1.00 63.86 423 ARG B C 1
ATOM 6338 O O . ARG B 1 423 ? -14.283 32.330 8.887 1.00 64.72 423 ARG B O 1
ATOM 6346 N N . LEU B 1 424 ? -14.033 30.979 10.666 1.00 60.40 424 LEU B N 1
ATOM 6347 C CA . LEU B 1 424 ? -13.284 31.974 11.424 1.00 57.29 424 LEU B CA 1
ATOM 6348 C C . LEU B 1 424 ? -11.996 32.415 10.739 1.00 55.35 424 LEU B C 1
ATOM 6349 O O . LEU B 1 424 ? -11.592 33.567 10.855 1.00 55.32 424 LEU B O 1
ATOM 6354 N N . LEU B 1 425 ? -11.344 31.499 10.034 1.00 53.13 425 LEU B N 1
ATOM 6355 C CA . LEU B 1 425 ? -10.109 31.828 9.348 1.00 51.02 425 LEU B CA 1
ATOM 6356 C C . LEU B 1 425 ? -10.351 32.267 7.910 1.00 49.78 425 LEU B C 1
ATOM 6357 O O . LEU B 1 425 ? -9.425 32.294 7.097 1.00 50.38 425 LEU B O 1
ATOM 6362 N N . ASP B 1 426 ? -11.599 32.606 7.604 1.00 47.73 426 ASP B N 1
ATOM 6363 C CA . ASP B 1 426 ? -11.960 33.081 6.275 1.00 47.18 426 ASP B CA 1
ATOM 6364 C C . ASP B 1 426 ? -12.078 34.604 6.359 1.00 46.87 426 ASP B C 1
ATOM 6365 O O . ASP B 1 426 ? -12.869 35.134 7.144 1.00 46.20 426 ASP B O 1
ATOM 6370 N N . PRO B 1 427 ? -11.282 35.327 5.551 1.00 46.08 427 PRO B N 1
ATOM 6371 C CA . PRO B 1 427 ? -11.275 36.788 5.523 1.00 45.04 427 PRO B CA 1
ATOM 6372 C C . PRO B 1 427 ? -12.636 37.363 5.199 1.00 44.02 427 PRO B C 1
ATOM 6373 O O . PRO B 1 427 ? -13.053 38.355 5.790 1.00 43.95 427 PRO B O 1
ATOM 6377 N N . ALA B 1 428 ? -13.325 36.743 4.249 1.00 42.86 428 ALA B N 1
ATOM 6378 C CA . ALA B 1 428 ? -14.641 37.225 3.849 1.00 41.64 428 ALA B CA 1
ATOM 6379 C C . ALA B 1 428 ? -15.621 37.352 5.022 1.00 40.84 428 ALA B C 1
ATOM 6380 O O . ALA B 1 428 ? -16.647 38.018 4.901 1.00 41.36 428 ALA B O 1
ATOM 6382 N N . HIS B 1 429 ? -15.295 36.740 6.157 1.00 40.47 429 HIS B N 1
ATOM 6383 C CA . HIS B 1 429 ? -16.159 36.796 7.338 1.00 40.85 429 HIS B CA 1
ATOM 6384 C C . HIS B 1 429 ? -15.679 37.758 8.415 1.00 39.60 429 HIS B C 1
ATOM 6385 O O . HIS B 1 429 ? -16.167 37.729 9.544 1.00 39.80 429 HIS B O 1
ATOM 6392 N N . TYR B 1 430 ? -14.717 38.602 8.081 1.00 37.57 430 TYR B N 1
ATOM 6393 C CA . TYR B 1 430 ? -14.215 39.560 9.048 1.00 35.18 430 TYR B CA 1
ATOM 6394 C C . TYR B 1 430 ? -14.025 40.911 8.347 1.00 34.15 430 TYR B C 1
ATOM 6395 O O . TYR B 1 430 ? -13.009 41.585 8.515 1.00 34.85 430 TYR B O 1
ATOM 6404 N N . LEU B 1 431 ? -15.022 41.296 7.554 1.00 32.12 431 LEU B N 1
ATOM 6405 C CA . LEU B 1 431 ? -14.998 42.554 6.818 1.00 29.25 431 LEU B CA 1
ATOM 6406 C C . LEU B 1 431 ? -15.613 43.718 7.590 1.00 28.93 431 LEU B C 1
ATOM 6407 O O . LEU B 1 431 ? -15.656 44.845 7.095 1.00 29.65 431 LEU B O 1
ATOM 6412 N N . GLY B 1 432 ? -16.085 43.445 8.803 1.00 28.27 432 GLY B N 1
ATOM 6413 C CA . GLY B 1 432 ? -16.675 44.485 9.621 1.00 27.73 432 GLY B CA 1
ATOM 6414 C C . GLY B 1 432 ? -17.698 45.322 8.884 1.00 28.28 432 GLY B C 1
ATOM 6415 O O . GLY B 1 432 ? -18.587 44.791 8.228 1.00 27.17 432 GLY B O 1
ATOM 6416 N N . GLN B 1 433 ? -17.542 46.640 8.973 1.00 29.74 433 GLN B N 1
ATOM 6417 C CA . GLN B 1 433 ? -18.454 47.590 8.345 1.00 29.81 433 GLN B CA 1
ATOM 6418 C C . GLN B 1 433 ? -18.128 47.944 6.898 1.00 29.91 433 GLN B C 1
ATOM 6419 O O . GLN B 1 433 ? -18.756 48.842 6.330 1.00 30.68 433 GLN B O 1
ATOM 6425 N N . ALA B 1 434 ? -17.161 47.247 6.306 1.00 29.07 434 ALA B N 1
ATOM 6426 C CA . ALA B 1 434 ? -16.744 47.511 4.928 1.00 28.66 434 ALA B CA 1
ATOM 6427 C C . ALA B 1 434 ? -17.882 47.892 3.975 1.00 29.57 434 ALA B C 1
ATOM 6428 O O . ALA B 1 434 ? -17.868 48.965 3.381 1.00 29.86 434 ALA B O 1
ATOM 6430 N N . ARG B 1 435 ? -18.871 47.019 3.827 1.00 32.08 435 ARG B N 1
ATOM 6431 C CA . ARG B 1 435 ? -19.987 47.297 2.931 1.00 33.36 435 ARG B CA 1
ATOM 6432 C C . ARG B 1 435 ? -20.852 48.476 3.370 1.00 31.03 435 ARG B C 1
ATOM 6433 O O . ARG B 1 435 ? -21.431 49.174 2.526 1.00 31.40 435 ARG B O 1
ATOM 6441 N N . VAL B 1 436 ? -20.935 48.705 4.678 1.00 27.30 436 VAL B N 1
ATOM 6442 C CA . VAL B 1 436 ? -21.707 49.826 5.199 1.00 25.13 436 VAL B CA 1
ATOM 6443 C C . VAL B 1 436 ? -21.039 51.158 4.799 1.00 24.29 436 VAL B C 1
ATOM 6444 O O . VAL B 1 436 ? -21.707 52.081 4.316 1.00 22.48 436 VAL B O 1
ATOM 6448 N N . TRP B 1 437 ? -19.724 51.252 4.996 1.00 22.62 437 TRP B N 1
ATOM 6449 C CA . TRP B 1 437 ? -18.973 52.453 4.630 1.00 21.74 437 TRP B CA 1
ATOM 6450 C C . TRP B 1 437 ? -19.212 52.802 3.159 1.00 22.43 437 TRP B C 1
ATOM 6451 O O . TRP B 1 437 ? -19.434 53.964 2.808 1.00 22.18 437 TRP B O 1
ATOM 6462 N N . VAL B 1 438 ? -19.147 51.797 2.291 1.00 23.23 438 VAL B N 1
ATOM 6463 C CA . VAL B 1 438 ? -19.361 52.023 0.866 1.00 22.93 438 VAL B CA 1
ATOM 6464 C C . VAL B 1 438 ? -20.763 52.559 0.678 1.00 23.77 438 VAL B C 1
ATOM 6465 O O . VAL B 1 438 ? -20.981 53.497 -0.079 1.00 24.44 438 VAL B O 1
ATOM 6469 N N . ALA B 1 439 ? -21.713 51.969 1.395 1.00 24.24 439 ALA B N 1
ATOM 6470 C CA . ALA B 1 439 ? -23.110 52.380 1.310 1.00 24.06 439 ALA B CA 1
ATOM 6471 C C . ALA B 1 439 ? -23.330 53.854 1.653 1.00 23.78 439 ALA B C 1
ATOM 6472 O O . ALA B 1 439 ? -23.952 54.592 0.884 1.00 21.75 439 ALA B O 1
ATOM 6474 N N . ARG B 1 440 ? -22.830 54.264 2.817 1.00 22.83 440 ARG B N 1
ATOM 6475 C CA . ARG B 1 440 ? -22.966 55.635 3.275 1.00 21.53 440 ARG B CA 1
ATOM 6476 C C . ARG B 1 440 ? -22.299 56.625 2.323 1.00 23.04 440 ARG B C 1
ATOM 6477 O O . ARG B 1 440 ? -22.866 57.672 1.990 1.00 21.86 440 ARG B O 1
ATOM 6485 N N . ALA B 1 441 ? -21.087 56.299 1.887 1.00 25.36 441 ALA B N 1
ATOM 6486 C CA . ALA B 1 441 ? -20.367 57.184 0.990 1.00 26.68 441 ALA B CA 1
ATOM 6487 C C . ALA B 1 441 ? -21.129 57.354 -0.314 1.00 28.39 441 ALA B C 1
ATOM 6488 O O . ALA B 1 441 ? -21.348 58.478 -0.759 1.00 30.63 441 ALA B O 1
ATOM 6490 N N . VAL B 1 442 ? -21.538 56.249 -0.929 1.00 28.53 442 VAL B N 1
ATOM 6491 C CA . VAL B 1 442 ? -22.261 56.341 -2.193 1.00 28.72 442 VAL B CA 1
ATOM 6492 C C . VAL B 1 442 ? -23.557 57.095 -1.983 1.00 29.17 442 VAL B C 1
ATOM 6493 O O . VAL B 1 442 ? -23.948 57.910 -2.805 1.00 28.89 442 VAL B O 1
ATOM 6497 N N . SER B 1 443 ? -24.218 56.813 -0.870 1.00 30.65 443 SER B N 1
ATOM 6498 C CA . SER B 1 443 ? -25.481 57.450 -0.546 1.00 31.83 443 SER B CA 1
ATOM 6499 C C . SER B 1 443 ? -25.306 58.960 -0.537 1.00 33.91 443 SER B C 1
ATOM 6500 O O . SER B 1 443 ? -26.023 59.685 -1.227 1.00 33.63 443 SER B O 1
ATOM 6503 N N . GLU B 1 444 ? -24.329 59.429 0.232 1.00 36.06 444 GLU B N 1
ATOM 6504 C CA . GLU B 1 444 ? -24.062 60.853 0.338 1.00 36.14 444 GLU B CA 1
ATOM 6505 C C . GLU B 1 444 ? -23.731 61.466 -1.013 1.00 34.76 444 GLU B C 1
ATOM 6506 O O . GLU B 1 444 ? -24.050 62.619 -1.273 1.00 33.34 444 GLU B O 1
ATOM 6512 N N . HIS B 1 445 ? -23.082 60.688 -1.870 1.00 35.37 445 HIS B N 1
ATOM 6513 C CA . HIS B 1 445 ? -22.726 61.140 -3.217 1.00 35.92 445 HIS B CA 1
ATOM 6514 C C . HIS B 1 445 ? -23.997 61.405 -4.029 1.00 38.18 445 HIS B C 1
ATOM 6515 O O . HIS B 1 445 ? -24.081 62.376 -4.775 1.00 37.09 445 HIS B O 1
ATOM 6522 N N . GLN B 1 446 ? -24.983 60.526 -3.885 1.00 41.12 446 GLN B N 1
ATOM 6523 C CA . GLN B 1 446 ? -26.234 60.681 -4.601 1.00 44.26 446 GLN B CA 1
ATOM 6524 C C . GLN B 1 446 ? -27.028 61.827 -4.004 1.00 45.61 446 GLN B C 1
ATOM 6525 O O . GLN B 1 446 ? -27.722 62.528 -4.720 1.00 45.19 446 GLN B O 1
ATOM 6531 N N . ARG B 1 447 ? -26.920 62.006 -2.690 1.00 48.73 447 ARG B N 1
ATOM 6532 C CA . ARG B 1 447 ? -27.612 63.079 -1.979 1.00 51.80 447 ARG B CA 1
ATOM 6533 C C . ARG B 1 447 ? -27.147 64.424 -2.528 1.00 53.08 447 ARG B C 1
ATOM 6534 O O . ARG B 1 447 ? -27.954 65.272 -2.891 1.00 54.53 447 ARG B O 1
ATOM 6542 N N . PHE B 1 448 ? -25.834 64.610 -2.580 1.00 54.87 448 PHE B N 1
ATOM 6543 C CA . PHE B 1 448 ? -25.246 65.852 -3.063 1.00 56.27 448 PHE B CA 1
ATOM 6544 C C . PHE B 1 448 ? -25.797 66.255 -4.404 1.00 59.11 448 PHE B C 1
ATOM 6545 O O . PHE B 1 448 ? -26.200 67.397 -4.587 1.00 58.50 448 PHE B O 1
ATOM 6553 N N . THR B 1 449 ? -25.784 65.308 -5.339 1.00 64.72 449 THR B N 1
ATOM 6554 C CA . THR B 1 449 ? -26.274 65.517 -6.704 1.00 70.35 449 THR B CA 1
ATOM 6555 C C . THR B 1 449 ? -27.253 66.691 -6.732 1.00 73.45 449 THR B C 1
ATOM 6556 O O . THR B 1 449 ? -27.041 67.682 -7.447 1.00 74.63 449 THR B O 1
ATOM 6560 N N . ALA B 1 450 ? -28.315 66.577 -5.936 1.00 75.80 450 ALA B N 1
ATOM 6561 C CA . ALA B 1 450 ? -29.324 67.627 -5.836 1.00 77.00 450 ALA B CA 1
ATOM 6562 C C . ALA B 1 450 ? -28.786 68.773 -4.961 1.00 77.33 450 ALA B C 1
ATOM 6563 O O . ALA B 1 450 ? -29.334 68.970 -3.853 1.00 77.67 450 ALA B O 1
ATOM 6566 N N . ASN C 1 3 ? 1.804 80.685 -23.040 1.00 42.22 3 ASN C N 1
ATOM 6567 C CA . ASN C 1 3 ? 2.009 81.649 -21.911 1.00 40.90 3 ASN C CA 1
ATOM 6568 C C . ASN C 1 3 ? 3.336 82.384 -21.956 1.00 39.93 3 ASN C C 1
ATOM 6569 O O . ASN C 1 3 ? 4.273 81.992 -21.274 1.00 41.09 3 ASN C O 1
ATOM 6574 N N . GLN C 1 4 ? 3.421 83.458 -22.729 1.00 39.01 4 GLN C N 1
ATOM 6575 C CA . GLN C 1 4 ? 4.669 84.193 -22.792 1.00 38.90 4 GLN C CA 1
ATOM 6576 C C . GLN C 1 4 ? 4.497 85.685 -22.531 1.00 37.30 4 GLN C C 1
ATOM 6577 O O . GLN C 1 4 ? 5.463 86.442 -22.603 1.00 38.64 4 GLN C O 1
ATOM 6583 N N . LEU C 1 5 ? 3.278 86.107 -22.217 1.00 34.13 5 LEU C N 1
ATOM 6584 C CA . LEU C 1 5 ? 3.020 87.513 -21.930 1.00 33.32 5 LEU C CA 1
ATOM 6585 C C . LEU C 1 5 ? 3.988 88.108 -20.913 1.00 33.10 5 LEU C C 1
ATOM 6586 O O . LEU C 1 5 ? 4.637 89.126 -21.176 1.00 35.23 5 LEU C O 1
ATOM 6591 N N . PHE C 1 6 ? 4.074 87.482 -19.742 1.00 30.93 6 PHE C N 1
ATOM 6592 C CA . PHE C 1 6 ? 4.932 87.977 -18.676 1.00 28.08 6 PHE C CA 1
ATOM 6593 C C . PHE C 1 6 ? 6.319 87.397 -18.710 1.00 28.56 6 PHE C C 1
ATOM 6594 O O . PHE C 1 6 ? 7.119 87.653 -17.816 1.00 30.21 6 PHE C O 1
ATOM 6602 N N . ASP C 1 7 ? 6.622 86.632 -19.746 1.00 28.86 7 ASP C N 1
ATOM 6603 C CA . ASP C 1 7 ? 7.926 85.988 -19.838 1.00 30.70 7 ASP C CA 1
ATOM 6604 C C . ASP C 1 7 ? 9.121 86.915 -20.122 1.00 30.22 7 ASP C C 1
ATOM 6605 O O . ASP C 1 7 ? 10.247 86.652 -19.679 1.00 30.63 7 ASP C O 1
ATOM 6610 N N . ALA C 1 8 ? 8.882 87.998 -20.856 1.00 30.04 8 ALA C N 1
ATOM 6611 C CA . ALA C 1 8 ? 9.947 88.948 -21.176 1.00 29.06 8 ALA C CA 1
ATOM 6612 C C . ALA C 1 8 ? 10.278 89.757 -19.920 1.00 28.42 8 ALA C C 1
ATOM 6613 O O . ALA C 1 8 ? 11.430 90.121 -19.673 1.00 29.16 8 ALA C O 1
ATOM 6615 N N . TYR C 1 9 ? 9.244 90.017 -19.134 1.00 26.67 9 TYR C N 1
ATOM 6616 C CA . TYR C 1 9 ? 9.354 90.767 -17.907 1.00 25.98 9 TYR C CA 1
ATOM 6617 C C . TYR C 1 9 ? 9.931 89.945 -16.754 1.00 26.78 9 TYR C C 1
ATOM 6618 O O . TYR C 1 9 ? 10.685 90.478 -15.940 1.00 29.37 9 TYR C O 1
ATOM 6627 N N . PHE C 1 10 ? 9.596 88.654 -16.693 1.00 25.04 10 PHE C N 1
ATOM 6628 C CA . PHE C 1 10 ? 10.051 87.784 -15.603 1.00 22.85 10 PHE C CA 1
ATOM 6629 C C . PHE C 1 10 ? 11.277 86.904 -15.857 1.00 23.68 10 PHE C C 1
ATOM 6630 O O . PHE C 1 10 ? 11.927 86.469 -14.900 1.00 24.80 10 PHE C O 1
ATOM 6638 N N . THR C 1 11 ? 11.601 86.639 -17.122 1.00 23.87 11 THR C N 1
ATOM 6639 C CA . THR C 1 11 ? 12.737 85.776 -17.451 1.00 25.17 11 THR C CA 1
ATOM 6640 C C . THR C 1 11 ? 13.765 86.478 -18.325 1.00 27.48 11 THR C C 1
ATOM 6641 O O . THR C 1 11 ? 13.411 87.356 -19.124 1.00 30.45 11 THR C O 1
ATOM 6645 N N . ALA C 1 12 ? 15.031 86.087 -18.187 1.00 26.76 12 ALA C N 1
ATOM 6646 C CA . ALA C 1 12 ? 16.089 86.654 -19.008 1.00 27.12 12 ALA C CA 1
ATOM 6647 C C . ALA C 1 12 ? 16.098 85.812 -20.291 1.00 28.78 12 ALA C C 1
ATOM 6648 O O . ALA C 1 12 ? 16.275 84.592 -20.250 1.00 29.29 12 ALA C O 1
ATOM 6650 N N . PRO C 1 13 ? 15.900 86.455 -21.449 1.00 29.67 13 PRO C N 1
ATOM 6651 C CA . PRO C 1 13 ? 15.875 85.775 -22.753 1.00 29.56 13 PRO C CA 1
ATOM 6652 C C . PRO C 1 13 ? 16.908 84.662 -22.974 1.00 29.36 13 PRO C C 1
ATOM 6653 O O . PRO C 1 13 ? 16.570 83.597 -23.483 1.00 29.47 13 PRO C O 1
ATOM 6657 N N . ALA C 1 14 ? 18.159 84.902 -22.594 1.00 29.85 14 ALA C N 1
ATOM 6658 C CA . ALA C 1 14 ? 19.205 83.889 -22.757 1.00 29.80 14 ALA C CA 1
ATOM 6659 C C . ALA C 1 14 ? 18.876 82.625 -21.957 1.00 30.66 14 ALA C C 1
ATOM 6660 O O . ALA C 1 14 ? 19.110 81.509 -22.419 1.00 30.53 14 ALA C O 1
ATOM 6662 N N . MET C 1 15 ? 18.346 82.816 -20.750 1.00 32.49 15 MET C N 1
ATOM 6663 C CA . MET C 1 15 ? 17.975 81.709 -19.872 1.00 31.99 15 MET C CA 1
ATOM 6664 C C . MET C 1 15 ? 16.800 80.926 -20.457 1.00 31.68 15 MET C C 1
ATOM 6665 O O . MET C 1 15 ? 16.819 79.695 -20.466 1.00 30.50 15 MET C O 1
ATOM 6670 N N . ARG C 1 16 ? 15.779 81.634 -20.937 1.00 31.72 16 ARG C N 1
ATOM 6671 C CA . ARG C 1 16 ? 14.623 80.967 -21.531 1.00 33.17 16 ARG C CA 1
ATOM 6672 C C . ARG C 1 16 ? 15.066 80.089 -22.707 1.00 33.97 16 ARG C C 1
ATOM 6673 O O . ARG C 1 16 ? 14.500 79.028 -22.944 1.00 34.99 16 ARG C O 1
ATOM 6681 N N . GLU C 1 17 ? 16.077 80.531 -23.445 1.00 34.54 17 GLU C N 1
ATOM 6682 C CA . GLU C 1 17 ? 16.570 79.763 -24.582 1.00 34.05 17 GLU C CA 1
ATOM 6683 C C . GLU C 1 17 ? 17.072 78.404 -24.094 1.00 32.50 17 GLU C C 1
ATOM 6684 O O . GLU C 1 17 ? 16.797 77.365 -24.706 1.00 32.99 17 GLU C O 1
ATOM 6690 N N . ILE C 1 18 ? 17.806 78.413 -22.987 1.00 30.07 18 ILE C N 1
ATOM 6691 C CA . ILE C 1 18 ? 18.330 77.178 -22.418 1.00 27.89 18 ILE C CA 1
ATOM 6692 C C . ILE C 1 18 ? 17.196 76.266 -21.962 1.00 26.10 18 ILE C C 1
ATOM 6693 O O . ILE C 1 18 ? 17.215 75.063 -22.200 1.00 25.61 18 ILE C O 1
ATOM 6698 N N . PHE C 1 19 ? 16.211 76.849 -21.295 1.00 24.33 19 PHE C N 1
ATOM 6699 C CA . PHE C 1 19 ? 15.091 76.080 -20.796 1.00 21.94 19 PHE C CA 1
ATOM 6700 C C . PHE C 1 19 ? 13.880 76.228 -21.686 1.00 22.40 19 PHE C C 1
ATOM 6701 O O . PHE C 1 19 ? 12.882 76.858 -21.336 1.00 22.58 19 PHE C O 1
ATOM 6709 N N . SER C 1 20 ? 14.000 75.639 -22.861 1.00 22.72 20 SER C N 1
ATOM 6710 C CA . SER C 1 20 ? 12.944 75.639 -23.852 1.00 23.83 20 SER C CA 1
ATOM 6711 C C . SER C 1 20 ? 12.897 74.183 -24.310 1.00 25.27 20 SER C C 1
ATOM 6712 O O . SER C 1 20 ? 13.752 73.382 -23.912 1.00 24.87 20 SER C O 1
ATOM 6715 N N . ASP C 1 21 ? 11.924 73.830 -25.144 1.00 26.05 21 ASP C N 1
ATOM 6716 C CA . ASP C 1 21 ? 11.845 72.453 -25.619 1.00 26.64 21 ASP C CA 1
ATOM 6717 C C . ASP C 1 21 ? 13.098 72.100 -26.415 1.00 27.46 21 ASP C C 1
ATOM 6718 O O . ASP C 1 21 ? 13.651 71.010 -26.278 1.00 28.79 21 ASP C O 1
ATOM 6723 N N . ARG C 1 22 ? 13.564 73.038 -27.226 1.00 28.39 22 ARG C N 1
ATOM 6724 C CA . ARG C 1 22 ? 14.756 72.829 -28.031 1.00 28.55 22 ARG C CA 1
ATOM 6725 C C . ARG C 1 22 ? 15.943 72.507 -27.122 1.00 28.59 22 ARG C C 1
ATOM 6726 O O . ARG C 1 22 ? 16.686 71.537 -27.348 1.00 28.53 22 ARG C O 1
ATOM 6734 N N . GLY C 1 23 ? 16.116 73.328 -26.089 1.00 27.79 23 GLY C N 1
ATOM 6735 C CA . GLY C 1 23 ? 17.219 73.136 -25.163 1.00 26.89 23 GLY C CA 1
ATOM 6736 C C . GLY C 1 23 ? 17.183 71.807 -24.443 1.00 26.45 23 GLY C C 1
ATOM 6737 O O . GLY C 1 23 ? 18.218 71.164 -24.265 1.00 25.19 23 GLY C O 1
ATOM 6738 N N . ARG C 1 24 ? 15.983 71.403 -24.031 1.00 26.71 24 ARG C N 1
ATOM 6739 C CA . ARG C 1 24 ? 15.769 70.142 -23.326 1.00 26.41 24 ARG C CA 1
ATOM 6740 C C . ARG C 1 24 ? 16.117 68.966 -24.235 1.00 27.93 24 ARG C C 1
ATOM 6741 O O . ARG C 1 24 ? 16.870 68.064 -23.855 1.00 27.48 24 ARG C O 1
ATOM 6749 N N . LEU C 1 25 ? 15.554 68.993 -25.441 1.00 28.39 25 LEU C N 1
ATOM 6750 C CA . LEU C 1 25 ? 15.788 67.965 -26.442 1.00 27.32 25 LEU C CA 1
ATOM 6751 C C . LEU C 1 25 ? 17.275 67.889 -26.776 1.00 28.13 25 LEU C C 1
ATOM 6752 O O . LEU C 1 25 ? 17.882 66.808 -26.737 1.00 27.97 25 LEU C O 1
ATOM 6757 N N . GLN C 1 26 ? 17.872 69.040 -27.085 1.00 27.65 26 GLN C N 1
ATOM 6758 C CA . GLN C 1 26 ? 19.280 69.051 -27.451 1.00 27.20 26 GLN C CA 1
ATOM 6759 C C . GLN C 1 26 ? 20.185 68.424 -26.389 1.00 26.95 26 GLN C C 1
ATOM 6760 O O . GLN C 1 26 ? 21.151 67.732 -26.717 1.00 26.79 26 GLN C O 1
ATOM 6766 N N . GLY C 1 27 ? 19.864 68.660 -25.121 1.00 26.95 27 GLY C N 1
ATOM 6767 C CA . GLY C 1 27 ? 20.658 68.098 -24.043 1.00 26.30 27 GLY C CA 1
ATOM 6768 C C . GLY C 1 27 ? 20.674 66.581 -24.125 1.00 26.29 27 GLY C C 1
ATOM 6769 O O . GLY C 1 27 ? 21.727 65.970 -24.030 1.00 26.40 27 GLY C O 1
ATOM 6770 N N . MET C 1 28 ? 19.507 65.972 -24.316 1.00 26.04 28 MET C N 1
ATOM 6771 C CA . MET C 1 28 ? 19.407 64.526 -24.413 1.00 25.82 28 MET C CA 1
ATOM 6772 C C . MET C 1 28 ? 20.108 63.993 -25.651 1.00 27.39 28 MET C C 1
ATOM 6773 O O . MET C 1 28 ? 20.814 62.969 -25.593 1.00 27.20 28 MET C O 1
ATOM 6778 N N . LEU C 1 29 ? 19.913 64.688 -26.771 1.00 28.46 29 LEU C N 1
ATOM 6779 C CA . LEU C 1 29 ? 20.532 64.288 -28.031 1.00 29.09 29 LEU C CA 1
ATOM 6780 C C . LEU C 1 29 ? 22.063 64.321 -27.904 1.00 30.09 29 LEU C C 1
ATOM 6781 O O . LEU C 1 29 ? 22.771 63.419 -28.387 1.00 29.20 29 LEU C O 1
ATOM 6786 N N . ASP C 1 30 ? 22.562 65.352 -27.229 1.00 30.75 30 ASP C N 1
ATOM 6787 C CA . ASP C 1 30 ? 23.993 65.494 -27.011 1.00 31.83 30 ASP C CA 1
ATOM 6788 C C . ASP C 1 30 ? 24.483 64.255 -26.269 1.00 32.40 30 ASP C C 1
ATOM 6789 O O . ASP C 1 30 ? 25.577 63.747 -26.539 1.00 33.88 30 ASP C O 1
ATOM 6794 N N . PHE C 1 31 ? 23.664 63.765 -25.340 1.00 32.08 31 PHE C N 1
ATOM 6795 C CA . PHE C 1 31 ? 24.011 62.576 -24.563 1.00 31.44 31 PHE C CA 1
ATOM 6796 C C . PHE C 1 31 ? 24.112 61.359 -25.481 1.00 30.74 31 PHE C C 1
ATOM 6797 O O . PHE C 1 31 ? 25.097 60.621 -25.441 1.00 29.60 31 PHE C O 1
ATOM 6805 N N . GLU C 1 32 ? 23.082 61.153 -26.298 1.00 30.30 32 GLU C N 1
ATOM 6806 C CA . GLU C 1 32 ? 23.060 60.029 -27.229 1.00 31.25 32 GLU C CA 1
ATOM 6807 C C . GLU C 1 32 ? 24.274 60.031 -28.170 1.00 31.84 32 GLU C C 1
ATOM 6808 O O . GLU C 1 32 ? 24.914 58.997 -28.362 1.00 30.86 32 GLU C O 1
ATOM 6814 N N . ALA C 1 33 ? 24.590 61.189 -28.754 1.00 31.74 33 ALA C N 1
ATOM 6815 C CA . ALA C 1 33 ? 25.719 61.280 -29.668 1.00 31.03 33 ALA C CA 1
ATOM 6816 C C . ALA C 1 33 ? 27.000 60.957 -28.924 1.00 30.81 33 ALA C C 1
ATOM 6817 O O . ALA C 1 33 ? 27.829 60.185 -29.399 1.00 30.88 33 ALA C O 1
ATOM 6819 N N . ALA C 1 34 ? 27.160 61.538 -27.743 1.00 30.67 34 ALA C N 1
ATOM 6820 C CA . ALA C 1 34 ? 28.360 61.288 -26.956 1.00 30.71 34 ALA C CA 1
ATOM 6821 C C . ALA C 1 34 ? 28.442 59.827 -26.520 1.00 32.11 34 ALA C C 1
ATOM 6822 O O . ALA C 1 34 ? 29.538 59.283 -26.351 1.00 31.57 34 ALA C O 1
ATOM 6824 N N . LEU C 1 35 ? 27.282 59.195 -26.341 1.00 32.46 35 LEU C N 1
ATOM 6825 C CA . LEU C 1 35 ? 27.226 57.794 -25.928 1.00 32.91 35 LEU C CA 1
ATOM 6826 C C . LEU C 1 35 ? 27.813 56.885 -27.021 1.00 34.35 35 LEU C C 1
ATOM 6827 O O . LEU C 1 35 ? 28.689 56.050 -26.744 1.00 33.82 35 LEU C O 1
ATOM 6832 N N . ALA C 1 36 ? 27.324 57.058 -28.253 1.00 34.91 36 ALA C N 1
ATOM 6833 C CA . ALA C 1 36 ? 27.779 56.273 -29.403 1.00 36.81 36 ALA C CA 1
ATOM 6834 C C . ALA C 1 36 ? 29.279 56.453 -29.599 1.00 37.56 36 ALA C C 1
ATOM 6835 O O . ALA C 1 36 ? 30.020 55.495 -29.839 1.00 37.82 36 ALA C O 1
ATOM 6837 N N . ARG C 1 37 ? 29.713 57.698 -29.476 1.00 38.49 37 ARG C N 1
ATOM 6838 C CA . ARG C 1 37 ? 31.107 58.063 -29.640 1.00 40.22 37 ARG C CA 1
ATOM 6839 C C . ARG C 1 37 ? 31.980 57.349 -28.611 1.00 40.41 37 ARG C C 1
ATOM 6840 O O . ARG C 1 37 ? 33.042 56.826 -28.934 1.00 40.46 37 ARG C O 1
ATOM 6848 N N . ALA C 1 38 ? 31.526 57.321 -27.367 1.00 41.43 38 ALA C N 1
ATOM 6849 C CA . ALA C 1 38 ? 32.289 56.677 -26.312 1.00 42.93 38 ALA C CA 1
ATOM 6850 C C . ALA C 1 38 ? 32.267 55.146 -26.394 1.00 44.39 38 ALA C C 1
ATOM 6851 O O . ALA C 1 38 ? 33.257 54.487 -26.050 1.00 44.83 38 ALA C O 1
ATOM 6853 N N . GLU C 1 39 ? 31.152 54.572 -26.839 1.00 44.51 39 GLU C N 1
ATOM 6854 C CA . GLU C 1 39 ? 31.071 53.120 -26.932 1.00 45.28 39 GLU C CA 1
ATOM 6855 C C . GLU C 1 39 ? 31.834 52.622 -28.155 1.00 45.71 39 GLU C C 1
ATOM 6856 O O . GLU C 1 39 ? 32.315 51.484 -28.181 1.00 45.88 39 GLU C O 1
ATOM 6862 N N . ALA C 1 40 ? 31.956 53.483 -29.159 1.00 45.83 40 ALA C N 1
ATOM 6863 C CA . ALA C 1 40 ? 32.680 53.124 -30.370 1.00 47.10 40 ALA C CA 1
ATOM 6864 C C . ALA C 1 40 ? 34.142 52.905 -30.009 1.00 47.80 40 ALA C C 1
ATOM 6865 O O . ALA C 1 40 ? 34.761 51.927 -30.426 1.00 49.01 40 ALA C O 1
ATOM 6867 N N . SER C 1 41 ? 34.686 53.818 -29.217 1.00 48.19 41 SER C N 1
ATOM 6868 C CA . SER C 1 41 ? 36.079 53.727 -28.803 1.00 49.17 41 SER C CA 1
ATOM 6869 C C . SER C 1 41 ? 36.313 52.629 -27.769 1.00 48.82 41 SER C C 1
ATOM 6870 O O . SER C 1 41 ? 37.403 52.504 -27.216 1.00 48.61 41 SER C O 1
ATOM 6873 N N . ALA C 1 42 ? 35.283 51.842 -27.499 1.00 48.68 42 ALA C N 1
ATOM 6874 C CA . ALA C 1 42 ? 35.408 50.754 -26.550 1.00 48.58 42 ALA C CA 1
ATOM 6875 C C . ALA C 1 42 ? 35.206 49.468 -27.347 1.00 49.43 42 ALA C C 1
ATOM 6876 O O . ALA C 1 42 ? 35.323 48.353 -26.819 1.00 49.92 42 ALA C O 1
ATOM 6878 N N . GLY C 1 43 ? 34.905 49.650 -28.632 1.00 49.18 43 GLY C N 1
ATOM 6879 C CA . GLY C 1 43 ? 34.688 48.536 -29.531 1.00 48.62 43 GLY C CA 1
ATOM 6880 C C . GLY C 1 43 ? 33.295 47.957 -29.455 1.00 49.31 43 GLY C C 1
ATOM 6881 O O . GLY C 1 43 ? 33.118 46.777 -29.721 1.00 51.30 43 GLY C O 1
ATOM 6882 N N . LEU C 1 44 ? 32.307 48.771 -29.105 1.00 49.11 44 LEU C N 1
ATOM 6883 C CA . LEU C 1 44 ? 30.940 48.287 -28.992 1.00 49.30 44 LEU C CA 1
ATOM 6884 C C . LEU C 1 44 ? 30.069 48.766 -30.139 1.00 49.52 44 LEU C C 1
ATOM 6885 O O . LEU C 1 44 ? 29.018 48.184 -30.424 1.00 49.59 44 LEU C O 1
ATOM 6890 N N . VAL C 1 45 ? 30.520 49.819 -30.808 1.00 50.19 45 VAL C N 1
ATOM 6891 C CA . VAL C 1 45 ? 29.762 50.402 -31.912 1.00 51.06 45 VAL C CA 1
ATOM 6892 C C . VAL C 1 45 ? 30.625 50.705 -33.135 1.00 51.83 45 VAL C C 1
ATOM 6893 O O . VAL C 1 45 ? 31.706 51.277 -33.015 1.00 52.20 45 VAL C O 1
ATOM 6897 N N . PRO C 1 46 ? 30.154 50.323 -34.334 1.00 52.77 46 PRO C N 1
ATOM 6898 C CA . PRO C 1 46 ? 30.918 50.584 -35.556 1.00 53.37 46 PRO C CA 1
ATOM 6899 C C . PRO C 1 46 ? 30.987 52.084 -35.807 1.00 54.20 46 PRO C C 1
ATOM 6900 O O . PRO C 1 46 ? 29.965 52.772 -35.767 1.00 53.84 46 PRO C O 1
ATOM 6904 N N . HIS C 1 47 ? 32.193 52.581 -36.065 1.00 55.59 47 HIS C N 1
ATOM 6905 C CA . HIS C 1 47 ? 32.411 54.005 -36.321 1.00 56.74 47 HIS C CA 1
ATOM 6906 C C . HIS C 1 47 ? 31.510 54.595 -37.399 1.00 56.39 47 HIS C C 1
ATOM 6907 O O . HIS C 1 47 ? 31.307 55.809 -37.447 1.00 57.51 47 HIS C O 1
ATOM 6914 N N . SER C 1 48 ? 30.975 53.743 -38.267 1.00 56.04 48 SER C N 1
ATOM 6915 C CA . SER C 1 48 ? 30.088 54.209 -39.326 1.00 55.45 48 SER C CA 1
ATOM 6916 C C . SER C 1 48 ? 28.742 54.623 -38.737 1.00 54.81 48 SER C C 1
ATOM 6917 O O . SER C 1 48 ? 28.075 55.523 -39.251 1.00 55.05 48 SER C O 1
ATOM 6920 N N . ALA C 1 49 ? 28.342 53.964 -37.654 1.00 53.78 49 ALA C N 1
ATOM 6921 C CA . ALA C 1 49 ? 27.075 54.286 -37.007 1.00 53.10 49 ALA C CA 1
ATOM 6922 C C . ALA C 1 49 ? 27.212 55.581 -36.207 1.00 52.72 49 ALA C C 1
ATOM 6923 O O . ALA C 1 49 ? 26.284 56.388 -36.156 1.00 52.50 49 ALA C O 1
ATOM 6925 N N . VAL C 1 50 ? 28.372 55.778 -35.586 1.00 51.83 50 VAL C N 1
ATOM 6926 C CA . VAL C 1 50 ? 28.622 56.983 -34.807 1.00 50.60 50 VAL C CA 1
ATOM 6927 C C . VAL C 1 50 ? 28.303 58.205 -35.655 1.00 51.21 50 VAL C C 1
ATOM 6928 O O . VAL C 1 50 ? 27.653 59.136 -35.189 1.00 52.13 50 VAL C O 1
ATOM 6932 N N . ALA C 1 51 ? 28.760 58.196 -36.903 1.00 51.22 51 ALA C N 1
ATOM 6933 C CA . ALA C 1 51 ? 28.516 59.307 -37.818 1.00 50.77 51 ALA C CA 1
ATOM 6934 C C . ALA C 1 51 ? 27.021 59.466 -38.123 1.00 50.65 51 ALA C C 1
ATOM 6935 O O . ALA C 1 51 ? 26.499 60.583 -38.181 1.00 50.91 51 ALA C O 1
ATOM 6937 N N . ALA C 1 52 ? 26.336 58.343 -38.320 1.00 50.55 52 ALA C N 1
ATOM 6938 C CA . ALA C 1 52 ? 24.905 58.355 -38.623 1.00 50.10 52 ALA C CA 1
ATOM 6939 C C . ALA C 1 52 ? 24.108 58.956 -37.470 1.00 50.02 52 ALA C C 1
ATOM 6940 O O . ALA C 1 52 ? 23.203 59.771 -37.679 1.00 49.58 52 ALA C O 1
ATOM 6942 N N . ILE C 1 53 ? 24.451 58.536 -36.255 1.00 49.50 53 ILE C N 1
ATOM 6943 C CA . ILE C 1 53 ? 23.787 59.006 -35.041 1.00 49.12 53 ILE C CA 1
ATOM 6944 C C . ILE C 1 53 ? 23.980 60.515 -34.829 1.00 48.55 53 ILE C C 1
ATOM 6945 O O . ILE C 1 53 ? 23.002 61.253 -34.660 1.00 47.86 53 ILE C O 1
ATOM 6950 N N . GLU C 1 54 ? 25.233 60.969 -34.850 1.00 48.21 54 GLU C N 1
ATOM 6951 C CA . GLU C 1 54 ? 25.531 62.388 -34.660 1.00 47.92 54 GLU C CA 1
ATOM 6952 C C . GLU C 1 54 ? 24.735 63.265 -35.601 1.00 47.13 54 GLU C C 1
ATOM 6953 O O . GLU C 1 54 ? 24.259 64.320 -35.212 1.00 47.99 54 GLU C O 1
ATOM 6959 N N . ALA C 1 55 ? 24.583 62.823 -36.840 1.00 46.46 55 ALA C N 1
ATOM 6960 C CA . ALA C 1 55 ? 23.849 63.592 -37.832 1.00 45.82 55 ALA C CA 1
ATOM 6961 C C . ALA C 1 55 ? 22.376 63.753 -37.471 1.00 45.15 55 ALA C C 1
ATOM 6962 O O . ALA C 1 55 ? 21.713 64.681 -37.937 1.00 45.69 55 ALA C O 1
ATOM 6964 N N . ALA C 1 56 ? 21.859 62.852 -36.643 1.00 44.35 56 ALA C N 1
ATOM 6965 C CA . ALA C 1 56 ? 20.448 62.915 -36.261 1.00 43.36 56 ALA C CA 1
ATOM 6966 C C . ALA C 1 56 ? 20.242 63.575 -34.901 1.00 42.86 56 ALA C C 1
ATOM 6967 O O . ALA C 1 56 ? 19.115 63.891 -34.516 1.00 42.62 56 ALA C O 1
ATOM 6969 N N . CYS C 1 57 ? 21.334 63.793 -34.177 1.00 42.58 57 CYS C N 1
ATOM 6970 C CA . CYS C 1 57 ? 21.251 64.412 -32.859 1.00 42.02 57 CYS C CA 1
ATOM 6971 C C . CYS C 1 57 ? 21.152 65.948 -32.894 1.00 40.76 57 CYS C C 1
ATOM 6972 O O . CYS C 1 57 ? 21.936 66.660 -32.256 1.00 38.95 57 CYS C O 1
ATOM 6975 N N . GLN C 1 58 ? 20.175 66.447 -33.645 1.00 39.48 58 GLN C N 1
ATOM 6976 C CA . GLN C 1 58 ? 19.955 67.880 -33.759 1.00 39.92 58 GLN C CA 1
ATOM 6977 C C . GLN C 1 58 ? 18.483 68.118 -33.451 1.00 40.16 58 GLN C C 1
ATOM 6978 O O . GLN C 1 58 ? 17.608 67.634 -34.165 1.00 40.78 58 GLN C O 1
ATOM 6980 N N . ALA C 1 59 ? 18.219 68.853 -32.373 1.00 40.52 59 ALA C N 1
ATOM 6981 C CA . ALA C 1 59 ? 16.859 69.137 -31.930 1.00 40.58 59 ALA C CA 1
ATOM 6982 C C . ALA C 1 59 ? 15.902 69.568 -33.041 1.00 41.19 59 ALA C C 1
ATOM 6983 O O . ALA C 1 59 ? 14.737 69.168 -33.064 1.00 40.82 59 ALA C O 1
ATOM 6985 N N . GLU C 1 60 ? 16.404 70.382 -33.958 1.00 42.68 60 GLU C N 1
ATOM 6986 C CA . GLU C 1 60 ? 15.611 70.901 -35.068 1.00 45.28 60 GLU C CA 1
ATOM 6987 C C . GLU C 1 60 ? 14.855 69.832 -35.864 1.00 45.14 60 GLU C C 1
ATOM 6988 O O . GLU C 1 60 ? 13.754 70.081 -36.362 1.00 45.16 60 GLU C O 1
ATOM 6994 N N . ARG C 1 61 ? 15.450 68.647 -35.980 1.00 44.41 61 ARG C N 1
ATOM 6995 C CA . ARG C 1 61 ? 14.860 67.555 -36.748 1.00 43.77 61 ARG C CA 1
ATOM 6996 C C . ARG C 1 61 ? 13.668 66.842 -36.108 1.00 43.61 61 ARG C C 1
ATOM 6997 O O . ARG C 1 61 ? 13.141 65.894 -36.690 1.00 44.20 61 ARG C O 1
ATOM 6999 N N . TYR C 1 62 ? 13.219 67.292 -34.936 1.00 42.96 62 TYR C N 1
ATOM 7000 C CA . TYR C 1 62 ? 12.105 66.612 -34.267 1.00 41.51 62 TYR C CA 1
ATOM 7001 C C . TYR C 1 62 ? 10.849 67.439 -34.048 1.00 40.78 62 TYR C C 1
ATOM 7002 O O . TYR C 1 62 ? 10.904 68.663 -34.003 1.00 41.95 62 TYR C O 1
ATOM 7011 N N . ASP C 1 63 ? 9.713 66.758 -33.922 1.00 40.36 63 ASP C N 1
ATOM 7012 C CA . ASP C 1 63 ? 8.428 67.428 -33.732 1.00 40.31 63 ASP C CA 1
ATOM 7013 C C . ASP C 1 63 ? 7.981 67.390 -32.282 1.00 39.32 63 ASP C C 1
ATOM 7014 O O . ASP C 1 63 ? 7.517 66.365 -31.787 1.00 38.66 63 ASP C O 1
ATOM 7019 N N . THR C 1 64 ? 8.124 68.529 -31.615 1.00 38.96 64 THR C N 1
ATOM 7020 C CA . THR C 1 64 ? 7.759 68.671 -30.215 1.00 38.20 64 THR C CA 1
ATOM 7021 C C . THR C 1 64 ? 6.325 68.247 -29.954 1.00 37.58 64 THR C C 1
ATOM 7022 O O . THR C 1 64 ? 6.059 67.462 -29.040 1.00 37.71 64 THR C O 1
ATOM 7026 N N . GLY C 1 65 ? 5.405 68.761 -30.761 1.00 37.54 65 GLY C N 1
ATOM 7027 C CA . GLY C 1 65 ? 4.005 68.424 -30.586 1.00 37.21 65 GLY C CA 1
ATOM 7028 C C . GLY C 1 65 ? 3.784 66.926 -30.556 1.00 36.70 65 GLY C C 1
ATOM 7029 O O . GLY C 1 65 ? 3.077 66.405 -29.696 1.00 36.55 65 GLY C O 1
ATOM 7030 N N . ALA C 1 66 ? 4.399 66.229 -31.501 1.00 36.66 66 ALA C N 1
ATOM 7031 C CA . ALA C 1 66 ? 4.261 64.787 -31.579 1.00 37.17 66 ALA C CA 1
ATOM 7032 C C . ALA C 1 66 ? 4.868 64.106 -30.357 1.00 36.92 66 ALA C C 1
ATOM 7033 O O . ALA C 1 66 ? 4.254 63.213 -29.781 1.00 38.30 66 ALA C O 1
ATOM 7035 N N . LEU C 1 67 ? 6.067 64.528 -29.964 1.00 35.45 67 LEU C N 1
ATOM 7036 C CA . LEU C 1 67 ? 6.740 63.944 -28.810 1.00 34.77 67 LEU C CA 1
ATOM 7037 C C . LEU C 1 67 ? 5.924 64.146 -27.549 1.00 34.60 67 LEU C C 1
ATOM 7038 O O . LEU C 1 67 ? 5.806 63.245 -26.723 1.00 35.19 67 LEU C O 1
ATOM 7043 N N . ALA C 1 68 ? 5.352 65.332 -27.406 1.00 34.88 68 ALA C N 1
ATOM 7044 C CA . ALA C 1 68 ? 4.546 65.650 -26.234 1.00 35.90 68 ALA C CA 1
ATOM 7045 C C . ALA C 1 68 ? 3.416 64.645 -25.972 1.00 36.46 68 ALA C C 1
ATOM 7046 O O . ALA C 1 68 ? 3.181 64.239 -24.826 1.00 36.63 68 ALA C O 1
ATOM 7048 N N . ASN C 1 69 ? 2.714 64.253 -27.029 1.00 37.19 69 ASN C N 1
ATOM 7049 C CA . ASN C 1 69 ? 1.616 63.305 -26.899 1.00 37.96 69 ASN C CA 1
ATOM 7050 C C . ASN C 1 69 ? 2.119 61.908 -26.580 1.00 37.15 69 ASN C C 1
ATOM 7051 O O . ASN C 1 69 ? 1.458 61.142 -25.874 1.00 37.78 69 ASN C O 1
ATOM 7056 N N . ALA C 1 70 ? 3.291 61.578 -27.104 1.00 35.38 70 ALA C N 1
ATOM 7057 C CA . ALA C 1 70 ? 3.886 60.277 -26.864 1.00 34.39 70 ALA C CA 1
ATOM 7058 C C . ALA C 1 70 ? 4.293 60.191 -25.398 1.00 35.05 70 ALA C C 1
ATOM 7059 O O . ALA C 1 70 ? 4.089 59.164 -24.744 1.00 34.25 70 ALA C O 1
ATOM 7061 N N . ILE C 1 71 ? 4.873 61.279 -24.892 1.00 34.97 71 ILE C N 1
ATOM 7062 C CA . ILE C 1 71 ? 5.315 61.345 -23.504 1.00 34.37 71 ILE C CA 1
ATOM 7063 C C . ILE C 1 71 ? 4.168 61.060 -22.546 1.00 33.92 71 ILE C C 1
ATOM 7064 O O . ILE C 1 71 ? 4.359 60.420 -21.515 1.00 33.94 71 ILE C O 1
ATOM 7069 N N . ALA C 1 72 ? 2.979 61.540 -22.894 1.00 33.50 72 ALA C N 1
ATOM 7070 C CA . ALA C 1 72 ? 1.795 61.340 -22.061 1.00 33.76 72 ALA C CA 1
ATOM 7071 C C . ALA C 1 72 ? 1.474 59.861 -21.876 1.00 33.87 72 ALA C C 1
ATOM 7072 O O . ALA C 1 72 ? 0.721 59.482 -20.985 1.00 34.95 72 ALA C O 1
ATOM 7074 N N . THR C 1 73 ? 2.049 59.021 -22.722 1.00 34.13 73 THR C N 1
ATOM 7075 C CA . THR C 1 73 ? 1.799 57.588 -22.643 1.00 33.39 73 THR C CA 1
ATOM 7076 C C . THR C 1 73 ? 3.038 56.827 -22.189 1.00 31.28 73 THR C C 1
ATOM 7077 O O . THR C 1 73 ? 2.940 55.753 -21.609 1.00 31.19 73 THR C O 1
ATOM 7081 N N . ALA C 1 74 ? 4.206 57.393 -22.461 1.00 30.24 74 ALA C N 1
ATOM 7082 C CA . ALA C 1 74 ? 5.465 56.767 -22.104 1.00 28.68 74 ALA C CA 1
ATOM 7083 C C . ALA C 1 74 ? 5.830 56.955 -20.624 1.00 29.13 74 ALA C C 1
ATOM 7084 O O . ALA C 1 74 ? 6.382 56.053 -19.992 1.00 29.15 74 ALA C O 1
ATOM 7086 N N . GLY C 1 75 ? 5.532 58.126 -20.072 1.00 28.94 75 GLY C N 1
ATOM 7087 C CA . GLY C 1 75 ? 5.849 58.368 -18.676 1.00 29.79 75 GLY C CA 1
ATOM 7088 C C . GLY C 1 75 ? 7.112 59.188 -18.484 1.00 29.65 75 GLY C C 1
ATOM 7089 O O . GLY C 1 75 ? 7.443 59.585 -17.366 1.00 29.85 75 GLY C O 1
ATOM 7090 N N . ASN C 1 76 ? 7.835 59.421 -19.573 1.00 29.32 76 ASN C N 1
ATOM 7091 C CA . ASN C 1 76 ? 9.047 60.222 -19.528 1.00 28.49 76 ASN C CA 1
ATOM 7092 C C . ASN C 1 76 ? 9.318 60.741 -20.936 1.00 29.38 76 ASN C C 1
ATOM 7093 O O . ASN C 1 76 ? 8.576 60.433 -21.863 1.00 29.47 76 ASN C O 1
ATOM 7098 N N . SER C 1 77 ? 10.378 61.525 -21.097 1.00 29.92 77 SER C N 1
ATOM 7099 C CA . SER C 1 77 ? 10.708 62.100 -22.390 1.00 28.77 77 SER C CA 1
ATOM 7100 C C . SER C 1 77 ? 11.753 61.311 -23.175 1.00 30.23 77 SER C C 1
ATOM 7101 O O . SER C 1 77 ? 11.787 61.370 -24.399 1.00 31.04 77 SER C O 1
ATOM 7104 N N . ALA C 1 78 ? 12.604 60.565 -22.483 1.00 31.28 78 ALA C N 1
ATOM 7105 C CA . ALA C 1 78 ? 13.642 59.822 -23.177 1.00 31.65 78 ALA C CA 1
ATOM 7106 C C . ALA C 1 78 ? 13.140 58.753 -24.146 1.00 32.67 78 ALA C C 1
ATOM 7107 O O . ALA C 1 78 ? 13.564 58.747 -25.304 1.00 32.93 78 ALA C O 1
ATOM 7109 N N . ILE C 1 79 ? 12.234 57.869 -23.721 1.00 32.65 79 ILE C N 1
ATOM 7110 C CA . ILE C 1 79 ? 11.817 56.822 -24.645 1.00 33.51 79 ILE C CA 1
ATOM 7111 C C . ILE C 1 79 ? 11.169 57.310 -25.944 1.00 32.87 79 ILE C C 1
ATOM 7112 O O . ILE C 1 79 ? 11.448 56.759 -27.005 1.00 33.38 79 ILE C O 1
ATOM 7117 N N . PRO C 1 80 ? 10.311 58.340 -25.895 1.00 31.90 80 PRO C N 1
ATOM 7118 C CA . PRO C 1 80 ? 9.726 58.771 -27.167 1.00 31.48 80 PRO C CA 1
ATOM 7119 C C . PRO C 1 80 ? 10.778 59.456 -28.037 1.00 31.87 80 PRO C C 1
ATOM 7120 O O . PRO C 1 80 ? 10.723 59.403 -29.259 1.00 32.26 80 PRO C O 1
ATOM 7124 N N . LEU C 1 81 ? 11.745 60.100 -27.403 1.00 31.64 81 LEU C N 1
ATOM 7125 C CA . LEU C 1 81 ? 12.790 60.758 -28.158 1.00 32.13 81 LEU C CA 1
ATOM 7126 C C . LEU C 1 81 ? 13.691 59.724 -28.822 1.00 32.80 81 LEU C C 1
ATOM 7127 O O . LEU C 1 81 ? 13.983 59.824 -30.007 1.00 34.66 81 LEU C O 1
ATOM 7132 N N . VAL C 1 82 ? 14.142 58.739 -28.057 1.00 33.06 82 VAL C N 1
ATOM 7133 C CA . VAL C 1 82 ? 15.015 57.711 -28.601 1.00 34.07 82 VAL C CA 1
ATOM 7134 C C . VAL C 1 82 ? 14.330 56.971 -29.746 1.00 35.21 82 VAL C C 1
ATOM 7135 O O . VAL C 1 82 ? 14.970 56.601 -30.737 1.00 33.74 82 VAL C O 1
ATOM 7139 N N . LYS C 1 83 ? 13.025 56.759 -29.612 1.00 36.86 83 LYS C N 1
ATOM 7140 C CA . LYS C 1 83 ? 12.271 56.069 -30.651 1.00 39.51 83 LYS C CA 1
ATOM 7141 C C . LYS C 1 83 ? 12.277 56.918 -31.928 1.00 40.81 83 LYS C C 1
ATOM 7142 O O . LYS C 1 83 ? 12.564 56.415 -33.016 1.00 41.78 83 LYS C O 1
ATOM 7148 N N . ALA C 1 84 ? 11.975 58.206 -31.784 1.00 41.12 84 ALA C N 1
ATOM 7149 C CA . ALA C 1 84 ? 11.966 59.131 -32.913 1.00 41.13 84 ALA C CA 1
ATOM 7150 C C . ALA C 1 84 ? 13.373 59.245 -33.516 1.00 41.85 84 ALA C C 1
ATOM 7151 O O . ALA C 1 84 ? 13.524 59.361 -34.732 1.00 41.54 84 ALA C O 1
ATOM 7153 N N . LEU C 1 85 ? 14.396 59.223 -32.665 1.00 42.05 85 LEU C N 1
ATOM 7154 C CA . LEU C 1 85 ? 15.774 59.307 -33.136 1.00 42.58 85 LEU C CA 1
ATOM 7155 C C . LEU C 1 85 ? 16.064 58.072 -33.983 1.00 44.56 85 LEU C C 1
ATOM 7156 O O . LEU C 1 85 ? 16.682 58.170 -35.048 1.00 45.06 85 LEU C O 1
ATOM 7161 N N . GLY C 1 86 ? 15.608 56.914 -33.503 1.00 45.43 86 GLY C N 1
ATOM 7162 C CA . GLY C 1 86 ? 15.823 55.671 -34.216 1.00 46.39 86 GLY C CA 1
ATOM 7163 C C . GLY C 1 86 ? 15.203 55.672 -35.601 1.00 48.22 86 GLY C C 1
ATOM 7164 O O . GLY C 1 86 ? 15.818 55.186 -36.551 1.00 48.29 86 GLY C O 1
ATOM 7165 N N . LYS C 1 87 ? 13.992 56.222 -35.718 1.00 49.38 87 LYS C N 1
ATOM 7166 C CA . LYS C 1 87 ? 13.277 56.286 -36.995 1.00 50.51 87 LYS C CA 1
ATOM 7167 C C . LYS C 1 87 ? 13.921 57.269 -37.985 1.00 52.27 87 LYS C C 1
ATOM 7168 O O . LYS C 1 87 ? 13.668 57.202 -39.191 1.00 53.22 87 LYS C O 1
ATOM 7170 N N . VAL C 1 88 ? 14.754 58.174 -37.477 1.00 53.65 88 VAL C N 1
ATOM 7171 C CA . VAL C 1 88 ? 15.435 59.155 -38.320 1.00 54.63 88 VAL C CA 1
ATOM 7172 C C . VAL C 1 88 ? 16.730 58.551 -38.843 1.00 56.49 88 VAL C C 1
ATOM 7173 O O . VAL C 1 88 ? 17.123 58.791 -39.985 1.00 55.98 88 VAL C O 1
ATOM 7177 N N . ILE C 1 89 ? 17.386 57.765 -37.996 1.00 58.46 89 ILE C N 1
ATOM 7178 C CA . ILE C 1 89 ? 18.634 57.116 -38.365 1.00 60.78 89 ILE C CA 1
ATOM 7179 C C . ILE C 1 89 ? 18.346 55.981 -39.348 1.00 63.26 89 ILE C C 1
ATOM 7180 O O . ILE C 1 89 ? 19.204 55.607 -40.153 1.00 63.04 89 ILE C O 1
ATOM 7185 N N . ALA C 1 90 ? 17.126 55.451 -39.287 1.00 65.41 90 ALA C N 1
ATOM 7186 C CA . ALA C 1 90 ? 16.711 54.363 -40.169 1.00 67.59 90 ALA C CA 1
ATOM 7187 C C . ALA C 1 90 ? 16.672 54.822 -41.623 1.00 69.29 90 ALA C C 1
ATOM 7188 O O . ALA C 1 90 ? 17.143 54.117 -42.518 1.00 69.95 90 ALA C O 1
ATOM 7190 N N . THR C 1 91 ? 16.105 56.004 -41.851 1.00 70.66 91 THR C N 1
ATOM 7191 C CA . THR C 1 91 ? 16.003 56.570 -43.192 1.00 71.57 91 THR C CA 1
ATOM 7192 C C . THR C 1 91 ? 17.325 56.516 -43.952 1.00 72.24 91 THR C C 1
ATOM 7193 O O . THR C 1 91 ? 17.351 56.161 -45.129 1.00 73.08 91 THR C O 1
ATOM 7197 N N . GLY C 1 92 ? 18.419 56.859 -43.280 1.00 72.11 92 GLY C N 1
ATOM 7198 C CA . GLY C 1 92 ? 19.711 56.843 -43.938 1.00 72.30 92 GLY C CA 1
ATOM 7199 C C . GLY C 1 92 ? 20.495 55.556 -43.766 1.00 72.36 92 GLY C C 1
ATOM 7200 O O . GLY C 1 92 ? 20.659 54.789 -44.712 1.00 73.04 92 GLY C O 1
ATOM 7201 N N . VAL C 1 93 ? 20.981 55.321 -42.553 1.00 71.98 93 VAL C N 1
ATOM 7202 C CA . VAL C 1 93 ? 21.768 54.133 -42.251 1.00 71.55 93 VAL C CA 1
ATOM 7203 C C . VAL C 1 93 ? 20.963 53.172 -41.371 1.00 72.05 93 VAL C C 1
ATOM 7204 O O . VAL C 1 93 ? 21.174 53.101 -40.161 1.00 72.54 93 VAL C O 1
ATOM 7208 N N . PRO C 1 94 ? 20.034 52.414 -41.978 1.00 72.25 94 PRO C N 1
ATOM 7209 C CA . PRO C 1 94 ? 19.159 51.442 -41.308 1.00 72.53 94 PRO C CA 1
ATOM 7210 C C . PRO C 1 94 ? 19.799 50.517 -40.267 1.00 72.22 94 PRO C C 1
ATOM 7211 O O . PRO C 1 94 ? 19.202 50.249 -39.222 1.00 72.04 94 PRO C O 1
ATOM 7215 N N . GLU C 1 95 ? 21.003 50.027 -40.551 1.00 72.48 95 GLU C N 1
ATOM 7216 C CA . GLU C 1 95 ? 21.680 49.123 -39.626 1.00 73.19 95 GLU C CA 1
ATOM 7217 C C . GLU C 1 95 ? 22.423 49.831 -38.496 1.00 72.46 95 GLU C C 1
ATOM 7218 O O . GLU C 1 95 ? 23.136 49.193 -37.720 1.00 72.78 95 GLU C O 1
ATOM 7224 N N . ALA C 1 96 ? 22.258 51.147 -38.403 1.00 71.14 96 ALA C N 1
ATOM 7225 C CA . ALA C 1 96 ? 22.898 51.917 -37.341 1.00 69.23 96 ALA C CA 1
ATOM 7226 C C . ALA C 1 96 ? 21.894 52.046 -36.197 1.00 67.96 96 ALA C C 1
ATOM 7227 O O . ALA C 1 96 ? 22.273 52.198 -35.037 1.00 68.08 96 ALA C O 1
ATOM 7229 N N . GLU C 1 97 ? 20.612 51.956 -36.544 1.00 66.00 97 GLU C N 1
ATOM 7230 C CA . GLU C 1 97 ? 19.516 52.069 -35.592 1.00 64.75 97 GLU C CA 1
ATOM 7231 C C . GLU C 1 97 ? 19.667 51.245 -34.316 1.00 63.70 97 GLU C C 1
ATOM 7232 O O . GLU C 1 97 ? 19.280 51.690 -33.242 1.00 63.32 97 GLU C O 1
ATOM 7238 N N . ARG C 1 98 ? 20.230 50.049 -34.425 1.00 62.69 98 ARG C N 1
ATOM 7239 C CA . ARG C 1 98 ? 20.368 49.181 -33.261 1.00 61.21 98 ARG C CA 1
ATOM 7240 C C . ARG C 1 98 ? 21.438 49.586 -32.245 1.00 58.90 98 ARG C C 1
ATOM 7241 O O . ARG C 1 98 ? 21.563 48.943 -31.204 1.00 58.89 98 ARG C O 1
ATOM 7249 N N . TYR C 1 99 ? 22.199 50.642 -32.525 1.00 55.71 99 TYR C N 1
ATOM 7250 C CA . TYR C 1 99 ? 23.260 51.069 -31.606 1.00 53.48 99 TYR C CA 1
ATOM 7251 C C . TYR C 1 99 ? 22.934 52.299 -30.756 1.00 51.34 99 TYR C C 1
ATOM 7252 O O . TYR C 1 99 ? 23.649 52.618 -29.796 1.00 49.85 99 TYR C O 1
ATOM 7261 N N . VAL C 1 100 ? 21.861 52.992 -31.112 1.00 48.91 100 VAL C N 1
ATOM 7262 C CA . VAL C 1 100 ? 21.470 54.183 -30.382 1.00 47.17 100 VAL C CA 1
ATOM 7263 C C . VAL C 1 100 ? 20.954 53.837 -28.987 1.00 45.71 100 VAL C C 1
ATOM 7264 O O . VAL C 1 100 ? 20.208 52.872 -28.806 1.00 45.48 100 VAL C O 1
ATOM 7268 N N . HIS C 1 101 ? 21.377 54.630 -28.006 1.00 44.15 101 HIS C N 1
ATOM 7269 C CA . HIS C 1 101 ? 20.964 54.464 -26.612 1.00 42.48 101 HIS C CA 1
ATOM 7270 C C . HIS C 1 101 ? 21.345 53.094 -26.045 1.00 41.76 101 HIS C C 1
ATOM 7271 O O . HIS C 1 101 ? 20.657 52.563 -25.175 1.00 43.01 101 HIS C O 1
ATOM 7278 N N . LEU C 1 102 ? 22.449 52.532 -26.525 1.00 39.90 102 LEU C N 1
ATOM 7279 C CA . LEU C 1 102 ? 22.887 51.218 -26.071 1.00 38.64 102 LEU C CA 1
ATOM 7280 C C . LEU C 1 102 ? 23.400 51.170 -24.633 1.00 38.08 102 LEU C C 1
ATOM 7281 O O . LEU C 1 102 ? 24.358 51.857 -24.284 1.00 37.44 102 LEU C O 1
ATOM 7286 N N . GLY C 1 103 ? 22.758 50.339 -23.812 1.00 37.21 103 GLY C N 1
ATOM 7287 C CA . GLY C 1 103 ? 23.168 50.164 -22.426 1.00 35.12 103 GLY C CA 1
ATOM 7288 C C . GLY C 1 103 ? 22.755 51.250 -21.451 1.00 33.77 103 GLY C C 1
ATOM 7289 O O . GLY C 1 103 ? 23.137 51.215 -20.281 1.00 33.00 103 GLY C O 1
ATOM 7290 N N . ALA C 1 104 ? 21.971 52.214 -21.917 1.00 31.84 104 ALA C N 1
ATOM 7291 C CA . ALA C 1 104 ? 21.548 53.305 -21.054 1.00 30.89 104 ALA C CA 1
ATOM 7292 C C . ALA C 1 104 ? 20.056 53.262 -20.786 1.00 29.33 104 ALA C C 1
ATOM 7293 O O . ALA C 1 104 ? 19.286 52.717 -21.575 1.00 29.77 104 ALA C O 1
ATOM 7295 N N . THR C 1 105 ? 19.656 53.842 -19.662 1.00 27.27 105 THR C N 1
ATOM 7296 C CA . THR C 1 105 ? 18.255 53.898 -19.285 1.00 25.48 105 THR C CA 1
ATOM 7297 C C . THR C 1 105 ? 17.744 55.330 -19.524 1.00 24.57 105 THR C C 1
ATOM 7298 O O . THR C 1 105 ? 18.540 56.263 -19.622 1.00 23.87 105 THR C O 1
ATOM 7302 N N . SER C 1 106 ? 16.429 55.507 -19.637 1.00 24.54 106 SER C N 1
ATOM 7303 C CA . SER C 1 106 ? 15.851 56.837 -19.871 1.00 24.24 106 SER C CA 1
ATOM 7304 C C . SER C 1 106 ? 16.436 57.936 -18.979 1.00 25.10 106 SER C C 1
ATOM 7305 O O . SER C 1 106 ? 16.871 58.978 -19.473 1.00 26.45 106 SER C O 1
ATOM 7308 N N . GLN C 1 107 ? 16.437 57.704 -17.668 1.00 25.02 107 GLN C N 1
ATOM 7309 C CA . GLN C 1 107 ? 16.945 58.689 -16.719 1.00 24.50 107 GLN C CA 1
ATOM 7310 C C . GLN C 1 107 ? 18.395 59.110 -16.964 1.00 25.10 107 GLN C C 1
ATOM 7311 O O . GLN C 1 107 ? 18.783 60.229 -16.635 1.00 24.48 107 GLN C O 1
ATOM 7317 N N . ASP C 1 108 ? 19.197 58.214 -17.531 1.00 25.65 108 ASP C N 1
ATOM 7318 C CA . ASP C 1 108 ? 20.581 58.541 -17.822 1.00 25.48 108 ASP C CA 1
ATOM 7319 C C . ASP C 1 108 ? 20.591 59.697 -18.821 1.00 26.65 108 ASP C C 1
ATOM 7320 O O . ASP C 1 108 ? 21.300 60.699 -18.634 1.00 26.03 108 ASP C O 1
ATOM 7325 N N . ALA C 1 109 ? 19.793 59.553 -19.879 1.00 26.57 109 ALA C N 1
ATOM 7326 C CA . ALA C 1 109 ? 19.707 60.568 -20.916 1.00 26.40 109 ALA C CA 1
ATOM 7327 C C . ALA C 1 109 ? 19.095 61.850 -20.373 1.00 27.15 109 ALA C C 1
ATOM 7328 O O . ALA C 1 109 ? 19.592 62.945 -20.650 1.00 28.19 109 ALA C O 1
ATOM 7330 N N . MET C 1 110 ? 18.025 61.707 -19.591 1.00 26.62 110 MET C N 1
ATOM 7331 C CA . MET C 1 110 ? 17.322 62.850 -19.011 1.00 25.54 110 MET C CA 1
ATOM 7332 C C . MET C 1 110 ? 18.140 63.650 -17.987 1.00 25.14 110 MET C C 1
ATOM 7333 O O . MET C 1 110 ? 18.252 64.878 -18.109 1.00 25.19 110 MET C O 1
ATOM 7338 N N . ASP C 1 111 ? 18.705 62.979 -16.985 1.00 23.16 111 ASP C N 1
ATOM 7339 C CA . ASP C 1 111 ? 19.498 63.692 -15.993 1.00 22.41 111 ASP C CA 1
ATOM 7340 C C . ASP C 1 111 ? 20.746 64.318 -16.633 1.00 22.65 111 ASP C C 1
ATOM 7341 O O . ASP C 1 111 ? 21.055 65.502 -16.406 1.00 20.35 111 ASP C O 1
ATOM 7346 N N . THR C 1 112 ? 21.467 63.539 -17.435 1.00 23.06 112 THR C N 1
ATOM 7347 C CA . THR C 1 112 ? 22.668 64.072 -18.075 1.00 23.51 112 THR C CA 1
ATOM 7348 C C . THR C 1 112 ? 22.317 65.255 -18.976 1.00 24.49 112 THR C C 1
ATOM 7349 O O . THR C 1 112 ? 23.029 66.259 -18.985 1.00 25.82 112 THR C O 1
ATOM 7353 N N . GLY C 1 113 ? 21.222 65.142 -19.726 1.00 24.22 113 GLY C N 1
ATOM 7354 C CA . GLY C 1 113 ? 20.805 66.239 -20.577 1.00 24.61 113 GLY C CA 1
ATOM 7355 C C . GLY C 1 113 ? 20.561 67.475 -19.720 1.00 26.28 113 GLY C C 1
ATOM 7356 O O . GLY C 1 113 ? 20.993 68.577 -20.066 1.00 27.37 113 GLY C O 1
ATOM 7357 N N . LEU C 1 114 ? 19.874 67.282 -18.591 1.00 26.59 114 LEU C N 1
ATOM 7358 C CA . LEU C 1 114 ? 19.560 68.360 -17.651 1.00 25.17 114 LEU C CA 1
ATOM 7359 C C . LEU C 1 114 ? 20.861 68.992 -17.145 1.00 25.14 114 LEU C C 1
ATOM 7360 O O . LEU C 1 114 ? 21.003 70.221 -17.156 1.00 24.68 114 LEU C O 1
ATOM 7365 N N . VAL C 1 115 ? 21.803 68.157 -16.703 1.00 23.95 115 VAL C N 1
ATOM 7366 C CA . VAL C 1 115 ? 23.074 68.671 -16.197 1.00 24.03 115 VAL C CA 1
ATOM 7367 C C . VAL C 1 115 ? 23.723 69.555 -17.255 1.00 25.53 115 VAL C C 1
ATOM 7368 O O . VAL C 1 115 ? 24.290 70.611 -16.943 1.00 26.25 115 VAL C O 1
ATOM 7372 N N . LEU C 1 116 ? 23.641 69.135 -18.514 1.00 26.16 116 LEU C N 1
ATOM 7373 C CA . LEU C 1 116 ? 24.225 69.938 -19.581 1.00 26.38 116 LEU C CA 1
ATOM 7374 C C . LEU C 1 116 ? 23.558 71.312 -19.593 1.00 26.28 116 LEU C C 1
ATOM 7375 O O . LEU C 1 116 ? 24.238 72.342 -19.671 1.00 26.58 116 LEU C O 1
ATOM 7380 N N . GLN C 1 117 ? 22.233 71.335 -19.495 1.00 25.75 117 GLN C N 1
ATOM 7381 C CA . GLN C 1 117 ? 21.520 72.609 -19.475 1.00 25.51 117 GLN C CA 1
ATOM 7382 C C . GLN C 1 117 ? 21.899 73.405 -18.230 1.00 26.33 117 GLN C C 1
ATOM 7383 O O . GLN C 1 117 ? 22.071 74.622 -18.300 1.00 27.19 117 GLN C O 1
ATOM 7389 N N . LEU C 1 118 ? 22.035 72.728 -17.091 1.00 25.92 118 LEU C N 1
ATOM 7390 C CA . LEU C 1 118 ? 22.390 73.434 -15.868 1.00 24.99 118 LEU C CA 1
ATOM 7391 C C . LEU C 1 118 ? 23.776 74.040 -16.005 1.00 26.21 118 LEU C C 1
ATOM 7392 O O . LEU C 1 118 ? 24.048 75.114 -15.457 1.00 25.14 118 LEU C O 1
ATOM 7397 N N . ARG C 1 119 ? 24.654 73.367 -16.747 1.00 27.66 119 ARG C N 1
ATOM 7398 C CA . ARG C 1 119 ? 26.000 73.904 -16.930 1.00 28.31 119 ARG C CA 1
ATOM 7399 C C . ARG C 1 119 ? 25.930 75.226 -17.705 1.00 27.88 119 ARG C C 1
ATOM 7400 O O . ARG C 1 119 ? 26.583 76.205 -17.325 1.00 27.85 119 ARG C O 1
ATOM 7408 N N . ASP C 1 120 ? 25.140 75.269 -18.778 1.00 26.40 120 ASP C N 1
ATOM 7409 C CA . ASP C 1 120 ? 25.013 76.516 -19.528 1.00 26.45 120 ASP C CA 1
ATOM 7410 C C . ASP C 1 120 ? 24.411 77.573 -18.635 1.00 26.06 120 ASP C C 1
ATOM 7411 O O . ASP C 1 120 ? 24.844 78.718 -18.646 1.00 26.12 120 ASP C O 1
ATOM 7416 N N . ALA C 1 121 ? 23.413 77.178 -17.852 1.00 27.27 121 ALA C N 1
ATOM 7417 C CA . ALA C 1 121 ? 22.737 78.097 -16.941 1.00 27.63 121 ALA C CA 1
ATOM 7418 C C . ALA C 1 121 ? 23.694 78.609 -15.860 1.00 27.22 121 ALA C C 1
ATOM 7419 O O . ALA C 1 121 ? 23.695 79.791 -15.534 1.00 27.06 121 ALA C O 1
ATOM 7421 N N . LEU C 1 122 ? 24.507 77.721 -15.303 1.00 27.51 122 LEU C N 1
ATOM 7422 C CA . LEU C 1 122 ? 25.449 78.127 -14.268 1.00 28.63 122 LEU C CA 1
ATOM 7423 C C . LEU C 1 122 ? 26.365 79.214 -14.853 1.00 30.46 122 LEU C C 1
ATOM 7424 O O . LEU C 1 122 ? 26.650 80.238 -14.204 1.00 30.81 122 LEU C O 1
ATOM 7429 N N . ASP C 1 123 ? 26.813 78.983 -16.086 1.00 30.42 123 ASP C N 1
ATOM 7430 C CA . ASP C 1 123 ? 27.692 79.918 -16.773 1.00 30.65 123 ASP C CA 1
ATOM 7431 C C . ASP C 1 123 ? 27.068 81.308 -16.922 1.00 31.10 123 ASP C C 1
ATOM 7432 O O . ASP C 1 123 ? 27.767 82.314 -16.759 1.00 32.52 123 ASP C O 1
ATOM 7437 N N . LEU C 1 124 ? 25.773 81.376 -17.230 1.00 30.32 124 LEU C N 1
ATOM 7438 C CA . LEU C 1 124 ? 25.107 82.670 -17.369 1.00 30.62 124 LEU C CA 1
ATOM 7439 C C . LEU C 1 124 ? 25.040 83.363 -16.019 1.00 31.00 124 LEU C C 1
ATOM 7440 O O . LEU C 1 124 ? 25.388 84.542 -15.885 1.00 30.95 124 LEU C O 1
ATOM 7445 N N . ILE C 1 125 ? 24.575 82.615 -15.021 1.00 30.47 125 ILE C N 1
ATOM 7446 C CA . ILE C 1 125 ? 24.422 83.146 -13.679 1.00 30.43 125 ILE C CA 1
ATOM 7447 C C . ILE C 1 125 ? 25.735 83.660 -13.114 1.00 30.00 125 ILE C C 1
ATOM 7448 O O . ILE C 1 125 ? 25.757 84.694 -12.467 1.00 29.46 125 ILE C O 1
ATOM 7453 N N . GLU C 1 126 ? 26.834 82.960 -13.369 1.00 31.16 126 GLU C N 1
ATOM 7454 C CA . GLU C 1 126 ? 28.118 83.434 -12.860 1.00 32.54 126 GLU C CA 1
ATOM 7455 C C . GLU C 1 126 ? 28.524 84.727 -13.570 1.00 32.31 126 GLU C C 1
ATOM 7456 O O . GLU C 1 126 ? 29.085 85.636 -12.948 1.00 32.27 126 GLU C O 1
ATOM 7462 N N . ALA C 1 127 ? 28.235 84.807 -14.868 1.00 30.77 127 ALA C N 1
ATOM 7463 C CA . ALA C 1 127 ? 28.570 85.997 -15.632 1.00 30.74 127 ALA C CA 1
ATOM 7464 C C . ALA C 1 127 ? 27.789 87.164 -15.039 1.00 32.03 127 ALA C C 1
ATOM 7465 O O . ALA C 1 127 ? 28.372 88.138 -14.552 1.00 32.18 127 ALA C O 1
ATOM 7467 N N . ASP C 1 128 ? 26.464 87.050 -15.069 1.00 32.37 128 ASP C N 1
ATOM 7468 C CA . ASP C 1 128 ? 25.599 88.095 -14.547 1.00 32.01 128 ASP C CA 1
ATOM 7469 C C . ASP C 1 128 ? 25.965 88.531 -13.123 1.00 31.07 128 ASP C C 1
ATOM 7470 O O . ASP C 1 128 ? 25.997 89.734 -12.829 1.00 31.20 128 ASP C O 1
ATOM 7475 N N . LEU C 1 129 ? 26.242 87.571 -12.247 1.00 29.14 129 LEU C N 1
ATOM 7476 C CA . LEU C 1 129 ? 26.602 87.910 -10.875 1.00 30.24 129 LEU C CA 1
ATOM 7477 C C . LEU C 1 129 ? 27.859 88.775 -10.834 1.00 30.95 129 LEU C C 1
ATOM 7478 O O . LEU C 1 129 ? 27.860 89.839 -10.221 1.00 30.60 129 LEU C O 1
ATOM 7483 N N . GLY C 1 130 ? 28.926 88.312 -11.482 1.00 32.06 130 GLY C N 1
ATOM 7484 C CA . GLY C 1 130 ? 30.161 89.076 -11.507 1.00 32.13 130 GLY C CA 1
ATOM 7485 C C . GLY C 1 130 ? 29.928 90.477 -12.060 1.00 32.98 130 GLY C C 1
ATOM 7486 O O . GLY C 1 130 ? 30.421 91.469 -11.516 1.00 32.25 130 GLY C O 1
ATOM 7487 N N . LYS C 1 131 ? 29.163 90.563 -13.144 1.00 33.18 131 LYS C N 1
ATOM 7488 C CA . LYS C 1 131 ? 28.876 91.848 -13.752 1.00 32.79 131 LYS C CA 1
ATOM 7489 C C . LYS C 1 131 ? 28.145 92.701 -12.721 1.00 32.00 131 LYS C C 1
ATOM 7490 O O . LYS C 1 131 ? 28.540 93.829 -12.466 1.00 33.03 131 LYS C O 1
ATOM 7496 N N . LEU C 1 132 ? 27.104 92.153 -12.102 1.00 31.47 132 LEU C N 1
ATOM 7497 C CA . LEU C 1 132 ? 26.352 92.895 -11.089 1.00 31.29 132 LEU C CA 1
ATOM 7498 C C . LEU C 1 132 ? 27.211 93.289 -9.877 1.00 31.79 132 LEU C C 1
ATOM 7499 O O . LEU C 1 132 ? 27.046 94.382 -9.319 1.00 32.64 132 LEU C O 1
ATOM 7504 N N . ALA C 1 133 ? 28.122 92.405 -9.472 1.00 31.32 133 ALA C N 1
ATOM 7505 C CA . ALA C 1 133 ? 29.000 92.671 -8.336 1.00 31.05 133 ALA C CA 1
ATOM 7506 C C . ALA C 1 133 ? 29.917 93.849 -8.649 1.00 32.39 133 ALA C C 1
ATOM 7507 O O . ALA C 1 133 ? 30.151 94.697 -7.787 1.00 31.53 133 ALA C O 1
ATOM 7509 N N . ASP C 1 134 ? 30.426 93.896 -9.885 1.00 34.14 134 ASP C N 1
ATOM 7510 C CA . ASP C 1 134 ? 31.308 94.979 -10.337 1.00 34.74 134 ASP C CA 1
ATOM 7511 C C . ASP C 1 134 ? 30.657 96.343 -10.254 1.00 34.09 134 ASP C C 1
ATOM 7512 O O . ASP C 1 134 ? 31.168 97.240 -9.586 1.00 33.73 134 ASP C O 1
ATOM 7517 N N . THR C 1 135 ? 29.531 96.502 -10.940 1.00 33.79 135 THR C N 1
ATOM 7518 C CA . THR C 1 135 ? 28.837 97.783 -10.930 1.00 34.67 135 THR C CA 1
ATOM 7519 C C . THR C 1 135 ? 28.387 98.153 -9.514 1.00 34.67 135 THR C C 1
ATOM 7520 O O . THR C 1 135 ? 28.436 99.316 -9.115 1.00 34.42 135 THR C O 1
ATOM 7524 N N . LEU C 1 136 ? 27.951 97.159 -8.754 1.00 34.85 136 LEU C N 1
ATOM 7525 C CA . LEU C 1 136 ? 27.517 97.401 -7.391 1.00 34.31 136 LEU C CA 1
ATOM 7526 C C . LEU C 1 136 ? 28.732 97.886 -6.599 1.00 34.46 136 LEU C C 1
ATOM 7527 O O . LEU C 1 136 ? 28.615 98.729 -5.716 1.00 35.51 136 LEU C O 1
ATOM 7532 N N . SER C 1 137 ? 29.901 97.354 -6.936 1.00 33.84 137 SER C N 1
ATOM 7533 C CA . SER C 1 137 ? 31.146 97.724 -6.270 1.00 34.32 137 SER C CA 1
ATOM 7534 C C . SER C 1 137 ? 31.472 99.212 -6.444 1.00 35.87 137 SER C C 1
ATOM 7535 O O . SER C 1 137 ? 31.834 99.911 -5.484 1.00 35.72 137 SER C O 1
ATOM 7538 N N . GLN C 1 138 ? 31.348 99.688 -7.679 1.00 36.43 138 GLN C N 1
ATOM 7539 C CA . GLN C 1 138 ? 31.624 101.080 -7.983 1.00 37.59 138 GLN C CA 1
ATOM 7540 C C . GLN C 1 138 ? 30.652 101.962 -7.230 1.00 38.11 138 GLN C C 1
ATOM 7541 O O . GLN C 1 138 ? 31.065 102.858 -6.491 1.00 39.71 138 GLN C O 1
ATOM 7547 N N . GLN C 1 139 ? 29.359 101.708 -7.418 1.00 37.04 139 GLN C N 1
ATOM 7548 C CA . GLN C 1 139 ? 28.330 102.482 -6.741 1.00 36.02 139 GLN C CA 1
ATOM 7549 C C . GLN C 1 139 ? 28.649 102.562 -5.254 1.00 35.35 139 GLN C C 1
ATOM 7550 O O . GLN C 1 139 ? 28.567 103.626 -4.655 1.00 35.56 139 GLN C O 1
ATOM 7556 N N . ALA C 1 140 ? 29.017 101.427 -4.666 1.00 35.11 140 ALA C N 1
ATOM 7557 C CA . ALA C 1 140 ? 29.349 101.378 -3.250 1.00 35.18 140 ALA C CA 1
ATOM 7558 C C . ALA C 1 140 ? 30.414 102.424 -2.942 1.00 35.78 140 ALA C C 1
ATOM 7559 O O . ALA C 1 140 ? 30.235 103.242 -2.046 1.00 37.03 140 ALA C O 1
ATOM 7561 N N . LEU C 1 141 ? 31.516 102.398 -3.692 1.00 35.22 141 LEU C N 1
ATOM 7562 C CA . LEU C 1 141 ? 32.605 103.353 -3.492 1.00 33.69 141 LEU C CA 1
ATOM 7563 C C . LEU C 1 141 ? 32.139 104.770 -3.759 1.00 34.20 141 LEU C C 1
ATOM 7564 O O . LEU C 1 141 ? 32.391 105.665 -2.958 1.00 34.61 141 LEU C O 1
ATOM 7569 N N . LYS C 1 142 ? 31.467 104.966 -4.891 1.00 33.90 142 LYS C N 1
ATOM 7570 C CA . LYS C 1 142 ? 30.975 106.282 -5.274 1.00 33.72 142 LYS C CA 1
ATOM 7571 C C . LYS C 1 142 ? 30.169 106.962 -4.171 1.00 33.79 142 LYS C C 1
ATOM 7572 O O . LYS C 1 142 ? 30.307 108.163 -3.958 1.00 35.91 142 LYS C O 1
ATOM 7578 N N . HIS C 1 143 ? 29.337 106.205 -3.466 1.00 32.67 143 HIS C N 1
ATOM 7579 C CA . HIS C 1 143 ? 28.526 106.784 -2.400 1.00 31.94 143 HIS C CA 1
ATOM 7580 C C . HIS C 1 143 ? 28.969 106.335 -1.011 1.00 30.78 143 HIS C C 1
ATOM 7581 O O . HIS C 1 143 ? 28.184 106.376 -0.056 1.00 29.42 143 HIS C O 1
ATOM 7588 N N . ALA C 1 144 ? 30.231 105.932 -0.901 1.00 29.63 144 ALA C N 1
ATOM 7589 C CA . ALA C 1 144 ? 30.778 105.451 0.365 1.00 31.16 144 ALA C CA 1
ATOM 7590 C C . ALA C 1 144 ? 30.510 106.384 1.539 1.00 33.14 144 ALA C C 1
ATOM 7591 O O . ALA C 1 144 ? 30.458 105.949 2.696 1.00 32.97 144 ALA C O 1
ATOM 7593 N N . ASP C 1 145 ? 30.332 107.666 1.256 1.00 34.85 145 ASP C N 1
ATOM 7594 C CA . ASP C 1 145 ? 30.091 108.587 2.342 1.00 36.42 145 ASP C CA 1
ATOM 7595 C C . ASP C 1 145 ? 28.961 109.584 2.168 1.00 35.99 145 ASP C C 1
ATOM 7596 O O . ASP C 1 145 ? 28.949 110.608 2.844 1.00 37.33 145 ASP C O 1
ATOM 7601 N N . THR C 1 146 ? 28.014 109.313 1.272 1.00 34.01 146 THR C N 1
ATOM 7602 C CA . THR C 1 146 ? 26.885 110.225 1.157 1.00 32.17 146 THR C CA 1
ATOM 7603 C C . THR C 1 146 ? 25.976 109.720 2.271 1.00 31.80 146 THR C C 1
ATOM 7604 O O . THR C 1 146 ? 25.526 108.575 2.249 1.00 32.43 146 THR C O 1
ATOM 7608 N N . PRO C 1 147 ? 25.722 110.558 3.286 1.00 31.48 147 PRO C N 1
ATOM 7609 C CA . PRO C 1 147 ? 24.872 110.164 4.418 1.00 30.59 147 PRO C CA 1
ATOM 7610 C C . PRO C 1 147 ? 23.353 110.103 4.223 1.00 30.05 147 PRO C C 1
ATOM 7611 O O . PRO C 1 147 ? 22.760 110.939 3.526 1.00 30.36 147 PRO C O 1
ATOM 7615 N N . LEU C 1 148 ? 22.742 109.089 4.837 1.00 27.82 148 LEU C N 1
ATOM 7616 C CA . LEU C 1 148 ? 21.290 108.903 4.816 1.00 26.83 148 LEU C CA 1
ATOM 7617 C C . LEU C 1 148 ? 20.933 108.369 6.218 1.00 27.34 148 LEU C C 1
ATOM 7618 O O . LEU C 1 148 ? 21.777 107.758 6.888 1.00 27.56 148 LEU C O 1
ATOM 7623 N N . VAL C 1 149 ? 19.717 108.634 6.688 1.00 27.29 149 VAL C N 1
ATOM 7624 C CA . VAL C 1 149 ? 19.314 108.169 8.019 1.00 28.67 149 VAL C CA 1
ATOM 7625 C C . VAL C 1 149 ? 19.219 106.634 8.122 1.00 29.79 149 VAL C C 1
ATOM 7626 O O . VAL C 1 149 ? 18.886 105.950 7.151 1.00 31.80 149 VAL C O 1
ATOM 7630 N N . GLY C 1 150 ? 19.519 106.086 9.292 1.00 28.84 150 GLY C N 1
ATOM 7631 C CA . GLY C 1 150 ? 19.411 104.647 9.441 1.00 28.21 150 GLY C CA 1
ATOM 7632 C C . GLY C 1 150 ? 17.963 104.299 9.733 1.00 28.34 150 GLY C C 1
ATOM 7633 O O . GLY C 1 150 ? 17.277 105.047 10.429 1.00 29.55 150 GLY C O 1
ATOM 7634 N N . ARG C 1 151 ? 17.469 103.187 9.202 1.00 27.93 151 ARG C N 1
ATOM 7635 C CA . ARG C 1 151 ? 16.083 102.818 9.466 1.00 27.07 151 ARG C CA 1
ATOM 7636 C C . ARG C 1 151 ? 16.021 101.451 10.119 1.00 27.65 151 ARG C C 1
ATOM 7637 O O . ARG C 1 151 ? 16.468 100.445 9.560 1.00 28.31 151 ARG C O 1
ATOM 7645 N N . THR C 1 152 ? 15.467 101.457 11.324 1.00 28.17 152 THR C N 1
ATOM 7646 C CA . THR C 1 152 ? 15.314 100.298 12.188 1.00 28.91 152 THR C CA 1
ATOM 7647 C C . THR C 1 152 ? 13.822 100.085 12.452 1.00 29.57 152 THR C C 1
ATOM 7648 O O . THR C 1 152 ? 13.149 100.981 12.952 1.00 29.95 152 THR C O 1
ATOM 7652 N N . TRP C 1 153 ? 13.303 98.901 12.132 1.00 30.72 153 TRP C N 1
ATOM 7653 C CA . TRP C 1 153 ? 11.872 98.629 12.307 1.00 30.94 153 TRP C CA 1
ATOM 7654 C C . TRP C 1 153 ? 11.110 99.765 11.619 1.00 29.34 153 TRP C C 1
ATOM 7655 O O . TRP C 1 153 ? 10.039 100.170 12.077 1.00 27.75 153 TRP C O 1
ATOM 7666 N N . LEU C 1 154 ? 11.684 100.275 10.529 1.00 28.19 154 LEU C N 1
ATOM 7667 C CA . LEU C 1 154 ? 11.111 101.376 9.756 1.00 27.85 154 LEU C CA 1
ATOM 7668 C C . LEU C 1 154 ? 11.111 102.714 10.497 1.00 29.02 154 LEU C C 1
ATOM 7669 O O . LEU C 1 154 ? 10.455 103.675 10.078 1.00 28.50 154 LEU C O 1
ATOM 7674 N N . GLN C 1 155 ? 11.853 102.766 11.601 1.00 30.03 155 GLN C N 1
ATOM 7675 C CA . GLN C 1 155 ? 11.975 103.979 12.407 1.00 30.20 155 GLN C CA 1
ATOM 7676 C C . GLN C 1 155 ? 13.364 104.573 12.183 1.00 30.51 155 GLN C C 1
ATOM 7677 O O . GLN C 1 155 ? 14.319 103.845 11.889 1.00 31.28 155 GLN C O 1
ATOM 7683 N N . HIS C 1 156 ? 13.480 105.892 12.312 1.00 30.40 156 HIS C N 1
ATOM 7684 C CA . HIS C 1 156 ? 14.768 106.552 12.137 1.00 29.95 156 HIS C CA 1
ATOM 7685 C C . HIS C 1 156 ? 15.768 106.116 13.215 1.00 29.10 156 HIS C C 1
ATOM 7686 O O . HIS C 1 156 ? 15.425 105.981 14.401 1.00 28.73 156 HIS C O 1
ATOM 7693 N N . ALA C 1 157 ? 17.000 105.876 12.783 1.00 27.88 157 ALA C N 1
ATOM 7694 C CA . ALA C 1 157 ? 18.076 105.439 13.666 1.00 28.70 157 ALA C CA 1
ATOM 7695 C C . ALA C 1 157 ? 19.333 106.224 13.313 1.00 29.40 157 ALA C C 1
ATOM 7696 O O . ALA C 1 157 ? 19.318 107.016 12.369 1.00 30.36 157 ALA C O 1
ATOM 7698 N N . THR C 1 158 ? 20.415 106.003 14.056 1.00 29.04 158 THR C N 1
ATOM 7699 C CA . THR C 1 158 ? 21.663 106.705 13.787 1.00 30.21 158 THR C CA 1
ATOM 7700 C C . THR C 1 158 ? 22.049 106.601 12.308 1.00 31.29 158 THR C C 1
ATOM 7701 O O . THR C 1 158 ? 21.733 105.621 11.637 1.00 31.69 158 THR C O 1
ATOM 7705 N N . PRO C 1 159 ? 22.751 107.617 11.787 1.00 31.65 159 PRO C N 1
ATOM 7706 C CA . PRO C 1 159 ? 23.194 107.689 10.395 1.00 30.73 159 PRO C CA 1
ATOM 7707 C C . PRO C 1 159 ? 23.848 106.449 9.846 1.00 31.03 159 PRO C C 1
ATOM 7708 O O . PRO C 1 159 ? 24.440 105.649 10.576 1.00 31.12 159 PRO C O 1
ATOM 7712 N N . VAL C 1 160 ? 23.739 106.336 8.529 1.00 30.80 160 VAL C N 1
ATOM 7713 C CA . VAL C 1 160 ? 24.276 105.238 7.736 1.00 30.11 160 VAL C CA 1
ATOM 7714 C C . VAL C 1 160 ? 24.655 105.905 6.408 1.00 30.13 160 VAL C C 1
ATOM 7715 O O . VAL C 1 160 ? 24.283 107.054 6.162 1.00 30.68 160 VAL C O 1
ATOM 7719 N N . THR C 1 161 ? 25.389 105.207 5.555 1.00 29.85 161 THR C N 1
ATOM 7720 C CA . THR C 1 161 ? 25.788 105.773 4.274 1.00 29.28 161 THR C CA 1
ATOM 7721 C C . THR C 1 161 ? 25.155 104.912 3.164 1.00 29.10 161 THR C C 1
ATOM 7722 O O . THR C 1 161 ? 24.905 103.721 3.373 1.00 28.51 161 THR C O 1
ATOM 7726 N N . LEU C 1 162 ? 24.877 105.502 1.998 1.00 28.72 162 LEU C N 1
ATOM 7727 C CA . LEU C 1 162 ? 24.278 104.738 0.903 1.00 28.54 162 LEU C CA 1
ATOM 7728 C C . LEU C 1 162 ? 25.224 103.637 0.456 1.00 30.00 162 LEU C C 1
ATOM 7729 O O . LEU C 1 162 ? 24.797 102.519 0.171 1.00 31.96 162 LEU C O 1
ATOM 7734 N N . GLY C 1 163 ? 26.513 103.952 0.388 1.00 29.56 163 GLY C N 1
ATOM 7735 C CA . GLY C 1 163 ? 27.478 102.952 -0.015 1.00 28.39 163 GLY C CA 1
ATOM 7736 C C . GLY C 1 163 ? 27.509 101.804 0.982 1.00 29.47 163 GLY C C 1
ATOM 7737 O O . GLY C 1 163 ? 27.767 100.658 0.602 1.00 29.79 163 GLY C O 1
ATOM 7738 N N . MET C 1 164 ? 27.260 102.100 2.259 1.00 29.02 164 MET C N 1
ATOM 7739 C CA . MET C 1 164 ? 27.265 101.063 3.288 1.00 29.22 164 MET C CA 1
ATOM 7740 C C . MET C 1 164 ? 26.197 100.044 2.886 1.00 30.38 164 MET C C 1
ATOM 7741 O O . MET C 1 164 ? 26.458 98.831 2.807 1.00 30.80 164 MET C O 1
ATOM 7746 N N . LYS C 1 165 ? 24.994 100.552 2.619 1.00 29.47 165 LYS C N 1
ATOM 7747 C CA . LYS C 1 165 ? 23.879 99.701 2.226 1.00 28.78 165 LYS C CA 1
ATOM 7748 C C . LYS C 1 165 ? 24.240 98.860 1.010 1.00 29.21 165 LYS C C 1
ATOM 7749 O O . LYS C 1 165 ? 24.157 97.630 1.061 1.00 30.98 165 LYS C O 1
ATOM 7755 N N . LEU C 1 166 ? 24.650 99.505 -0.079 1.00 27.68 166 LEU C N 1
ATOM 7756 C CA . LEU C 1 166 ? 25.008 98.750 -1.276 1.00 27.70 166 LEU C CA 1
ATOM 7757 C C . LEU C 1 166 ? 26.149 97.748 -1.015 1.00 28.55 166 LEU C C 1
ATOM 7758 O O . LEU C 1 166 ? 26.206 96.694 -1.648 1.00 29.55 166 LEU C O 1
ATOM 7763 N N . ALA C 1 167 ? 27.052 98.065 -0.087 1.00 28.14 167 ALA C N 1
ATOM 7764 C CA . ALA C 1 167 ? 28.159 97.159 0.214 1.00 27.04 167 ALA C CA 1
ATOM 7765 C C . ALA C 1 167 ? 27.609 95.856 0.802 1.00 27.40 167 ALA C C 1
ATOM 7766 O O . ALA C 1 167 ? 28.181 94.780 0.596 1.00 27.39 167 ALA C O 1
ATOM 7768 N N . GLY C 1 168 ? 26.502 95.959 1.537 1.00 26.33 168 GLY C N 1
ATOM 7769 C CA . GLY C 1 168 ? 25.889 94.773 2.117 1.00 25.88 168 GLY C CA 1
ATOM 7770 C C . GLY C 1 168 ? 25.473 93.799 1.020 1.00 25.12 168 GLY C C 1
ATOM 7771 O O . GLY C 1 168 ? 25.798 92.604 1.061 1.00 24.11 168 GLY C O 1
ATOM 7772 N N . VAL C 1 169 ? 24.747 94.316 0.034 1.00 23.68 169 VAL C N 1
ATOM 7773 C CA . VAL C 1 169 ? 24.311 93.510 -1.092 1.00 22.91 169 VAL C CA 1
ATOM 7774 C C . VAL C 1 169 ? 25.538 92.917 -1.799 1.00 23.44 169 VAL C C 1
ATOM 7775 O O . VAL C 1 169 ? 25.522 91.757 -2.222 1.00 23.57 169 VAL C O 1
ATOM 7779 N N . LEU C 1 170 ? 26.600 93.712 -1.926 1.00 23.93 170 LEU C N 1
ATOM 7780 C CA . LEU C 1 170 ? 27.824 93.231 -2.565 1.00 23.57 170 LEU C CA 1
ATOM 7781 C C . LEU C 1 170 ? 28.365 92.061 -1.754 1.00 24.11 170 LEU C C 1
ATOM 7782 O O . LEU C 1 170 ? 28.737 91.020 -2.318 1.00 24.60 170 LEU C O 1
ATOM 7787 N N . GLY C 1 171 ? 28.403 92.230 -0.431 1.00 23.27 171 GLY C N 1
ATOM 7788 C CA . GLY C 1 171 ? 28.897 91.165 0.431 1.00 23.26 171 GLY C CA 1
ATOM 7789 C C . GLY C 1 171 ? 28.190 89.841 0.149 1.00 24.61 171 GLY C C 1
ATOM 7790 O O . GLY C 1 171 ? 28.830 88.817 -0.117 1.00 23.96 171 GLY C O 1
ATOM 7791 N N . ALA C 1 172 ? 26.859 89.870 0.201 1.00 23.76 172 ALA C N 1
ATOM 7792 C CA . ALA C 1 172 ? 26.050 88.693 -0.046 1.00 23.16 172 ALA C CA 1
ATOM 7793 C C . ALA C 1 172 ? 26.338 88.087 -1.424 1.00 24.99 172 ALA C C 1
ATOM 7794 O O . ALA C 1 172 ? 26.544 86.874 -1.523 1.00 25.45 172 ALA C O 1
ATOM 7796 N N . LEU C 1 173 ? 26.353 88.908 -2.483 1.00 25.13 173 LEU C N 1
ATOM 7797 C CA . LEU C 1 173 ? 26.633 88.392 -3.834 1.00 25.08 173 LEU C CA 1
ATOM 7798 C C . LEU C 1 173 ? 28.007 87.706 -3.915 1.00 25.83 173 LEU C C 1
ATOM 7799 O O . LEU C 1 173 ? 28.170 86.685 -4.592 1.00 25.66 173 LEU C O 1
ATOM 7804 N N . THR C 1 174 ? 28.999 88.269 -3.225 1.00 26.15 174 THR C N 1
ATOM 7805 C CA . THR C 1 174 ? 30.337 87.687 -3.229 1.00 25.17 174 THR C CA 1
ATOM 7806 C C . THR C 1 174 ? 30.248 86.286 -2.628 1.00 25.11 174 THR C C 1
ATOM 7807 O O . THR C 1 174 ? 30.793 85.329 -3.172 1.00 24.98 174 THR C O 1
ATOM 7811 N N . ARG C 1 175 ? 29.537 86.168 -1.511 1.00 25.79 175 ARG C N 1
ATOM 7812 C CA . ARG C 1 175 ? 29.367 84.873 -0.849 1.00 26.80 175 ARG C CA 1
ATOM 7813 C C . ARG C 1 175 ? 28.666 83.843 -1.757 1.00 27.13 175 ARG C C 1
ATOM 7814 O O . ARG C 1 175 ? 28.937 82.647 -1.669 1.00 28.69 175 ARG C O 1
ATOM 7822 N N . HIS C 1 176 ? 27.767 84.300 -2.625 1.00 26.35 176 HIS C N 1
ATOM 7823 C CA . HIS C 1 176 ? 27.059 83.386 -3.519 1.00 25.10 176 HIS C CA 1
ATOM 7824 C C . HIS C 1 176 ? 27.961 82.928 -4.650 1.00 25.07 176 HIS C C 1
ATOM 7825 O O . HIS C 1 176 ? 27.879 81.791 -5.087 1.00 24.73 176 HIS C O 1
ATOM 7832 N N . ARG C 1 177 ? 28.819 83.820 -5.127 1.00 26.31 177 ARG C N 1
ATOM 7833 C CA . ARG C 1 177 ? 29.722 83.473 -6.214 1.00 27.82 177 ARG C CA 1
ATOM 7834 C C . ARG C 1 177 ? 30.646 82.387 -5.702 1.00 27.90 177 ARG C C 1
ATOM 7835 O O . ARG C 1 177 ? 30.992 81.448 -6.412 1.00 28.68 177 ARG C O 1
ATOM 7843 N N . GLN C 1 178 ? 31.014 82.534 -4.442 1.00 28.10 178 GLN C N 1
ATOM 7844 C CA . GLN C 1 178 ? 31.875 81.612 -3.732 1.00 30.01 178 GLN C CA 1
ATOM 7845 C C . GLN C 1 178 ? 31.177 80.235 -3.634 1.00 29.92 178 GLN C C 1
ATOM 7846 O O . GLN C 1 178 ? 31.771 79.183 -3.895 1.00 29.48 178 GLN C O 1
ATOM 7852 N N . ARG C 1 179 ? 29.902 80.257 -3.255 1.00 29.03 179 ARG C N 1
ATOM 7853 C CA . ARG C 1 179 ? 29.117 79.042 -3.115 1.00 25.32 179 ARG C CA 1
ATOM 7854 C C . ARG C 1 179 ? 28.938 78.345 -4.456 1.00 25.33 179 ARG C C 1
ATOM 7855 O O . ARG C 1 179 ? 29.009 77.118 -4.538 1.00 26.41 179 ARG C O 1
ATOM 7863 N N . LEU C 1 180 ? 28.702 79.122 -5.507 1.00 24.33 180 LEU C N 1
ATOM 7864 C CA . LEU C 1 180 ? 28.513 78.554 -6.840 1.00 24.56 180 LEU C CA 1
ATOM 7865 C C . LEU C 1 180 ? 29.821 77.901 -7.286 1.00 25.58 180 LEU C C 1
ATOM 7866 O O . LEU C 1 180 ? 29.834 76.891 -7.988 1.00 25.36 180 LEU C O 1
ATOM 7871 N N . GLN C 1 181 ? 30.929 78.473 -6.845 1.00 26.85 181 GLN C N 1
ATOM 7872 C CA . GLN C 1 181 ? 32.229 77.943 -7.205 1.00 28.09 181 GLN C CA 1
ATOM 7873 C C . GLN C 1 181 ? 32.445 76.599 -6.519 1.00 27.51 181 GLN C C 1
ATOM 7874 O O . GLN C 1 181 ? 32.903 75.637 -7.144 1.00 28.04 181 GLN C O 1
ATOM 7880 N N . GLU C 1 182 ? 32.093 76.524 -5.239 1.00 25.93 182 GLU C N 1
ATOM 7881 C CA . GLU C 1 182 ? 32.274 75.298 -4.481 1.00 25.87 182 GLU C CA 1
ATOM 7882 C C . GLU C 1 182 ? 31.403 74.112 -4.931 1.00 26.86 182 GLU C C 1
ATOM 7883 O O . GLU C 1 182 ? 31.830 72.957 -4.827 1.00 26.88 182 GLU C O 1
ATOM 7889 N N . LEU C 1 183 ? 30.196 74.381 -5.429 1.00 26.81 183 LEU C N 1
ATOM 7890 C CA . LEU C 1 183 ? 29.302 73.305 -5.858 1.00 26.07 183 LEU C CA 1
ATOM 7891 C C . LEU C 1 183 ? 29.539 72.848 -7.293 1.00 27.74 183 LEU C C 1
ATOM 7892 O O . LEU C 1 183 ? 29.133 71.750 -7.684 1.00 27.11 183 LEU C O 1
ATOM 7897 N N . ARG C 1 184 ? 30.200 73.684 -8.081 1.00 28.70 184 ARG C N 1
ATOM 7898 C CA . ARG C 1 184 ? 30.451 73.341 -9.470 1.00 29.94 184 ARG C CA 1
ATOM 7899 C C . ARG C 1 184 ? 30.997 71.921 -9.708 1.00 30.24 184 ARG C C 1
ATOM 7900 O O . ARG C 1 184 ? 30.474 71.195 -10.550 1.00 30.84 184 ARG C O 1
ATOM 7908 N N . PRO C 1 185 ? 32.039 71.501 -8.964 1.00 29.95 185 PRO C N 1
ATOM 7909 C CA . PRO C 1 185 ? 32.612 70.160 -9.147 1.00 30.08 185 PRO C CA 1
ATOM 7910 C C . PRO C 1 185 ? 31.676 69.050 -8.682 1.00 30.19 185 PRO C C 1
ATOM 7911 O O . PRO C 1 185 ? 31.773 67.894 -9.103 1.00 31.20 185 PRO C O 1
ATOM 7915 N N . ARG C 1 186 ? 30.761 69.426 -7.804 1.00 29.82 186 ARG C N 1
ATOM 7916 C CA . ARG C 1 186 ? 29.793 68.508 -7.227 1.00 27.50 186 ARG C CA 1
ATOM 7917 C C . ARG C 1 186 ? 28.576 68.301 -8.133 1.00 26.63 186 ARG C C 1
ATOM 7918 O O . ARG C 1 186 ? 28.083 67.180 -8.265 1.00 26.88 186 ARG C O 1
ATOM 7926 N N . LEU C 1 187 ? 28.115 69.384 -8.763 1.00 24.25 187 LEU C N 1
ATOM 7927 C CA . LEU C 1 187 ? 26.953 69.364 -9.644 1.00 22.60 187 LEU C CA 1
ATOM 7928 C C . LEU C 1 187 ? 27.161 68.851 -11.069 1.00 24.25 187 LEU C C 1
ATOM 7929 O O . LEU C 1 187 ? 26.315 68.131 -11.601 1.00 25.09 187 LEU C O 1
ATOM 7934 N N . LEU C 1 188 ? 28.268 69.228 -11.700 1.00 25.28 188 LEU C N 1
ATOM 7935 C CA . LEU C 1 188 ? 28.527 68.827 -13.084 1.00 25.84 188 LEU C CA 1
ATOM 7936 C C . LEU C 1 188 ? 29.081 67.414 -13.225 1.00 25.78 188 LEU C C 1
ATOM 7937 O O . LEU C 1 188 ? 30.230 67.218 -13.628 1.00 27.17 188 LEU C O 1
ATOM 7942 N N . VAL C 1 189 ? 28.246 66.435 -12.893 1.00 25.13 189 VAL C N 1
ATOM 7943 C CA . VAL C 1 189 ? 28.622 65.032 -12.974 1.00 23.94 189 VAL C CA 1
ATOM 7944 C C . VAL C 1 189 ? 27.743 64.325 -13.990 1.00 24.43 189 VAL C C 1
ATOM 7945 O O . VAL C 1 189 ? 26.645 64.777 -14.306 1.00 25.26 189 VAL C O 1
ATOM 7949 N N . LEU C 1 190 ? 28.239 63.212 -14.504 1.00 24.77 190 LEU C N 1
ATOM 7950 C CA . LEU C 1 190 ? 27.504 62.422 -15.478 1.00 25.29 190 LEU C CA 1
ATOM 7951 C C . LEU C 1 190 ? 26.528 61.494 -14.762 1.00 25.98 190 LEU C C 1
ATOM 7952 O O . LEU C 1 190 ? 26.795 61.054 -13.642 1.00 26.62 190 LEU C O 1
ATOM 7957 N N . GLN C 1 191 ? 25.400 61.209 -15.404 1.00 25.53 191 GLN C N 1
ATOM 7958 C CA . GLN C 1 191 ? 24.423 60.279 -14.853 1.00 24.74 191 GLN C CA 1
ATOM 7959 C C . GLN C 1 191 ? 24.383 59.076 -15.794 1.00 25.62 191 GLN C C 1
ATOM 7960 O O . GLN C 1 191 ? 23.656 59.079 -16.795 1.00 25.58 191 GLN C O 1
ATOM 7966 N N . PHE C 1 192 ? 25.159 58.048 -15.479 1.00 25.41 192 PHE C N 1
ATOM 7967 C CA . PHE C 1 192 ? 25.206 56.868 -16.324 1.00 26.68 192 PHE C CA 1
ATOM 7968 C C . PHE C 1 192 ? 25.149 55.617 -15.451 1.00 26.79 192 PHE C C 1
ATOM 7969 O O . PHE C 1 192 ? 26.162 55.205 -14.892 1.00 27.36 192 PHE C O 1
ATOM 7977 N N . GLY C 1 193 ? 23.966 55.017 -15.331 1.00 26.67 193 GLY C N 1
ATOM 7978 C CA . GLY C 1 193 ? 23.838 53.830 -14.503 1.00 26.22 193 GLY C CA 1
ATOM 7979 C C . GLY C 1 193 ? 23.022 52.707 -15.116 1.00 26.55 193 GLY C C 1
ATOM 7980 O O . GLY C 1 193 ? 23.091 51.564 -14.656 1.00 25.93 193 GLY C O 1
ATOM 7981 N N . GLY C 1 194 ? 22.258 53.019 -16.159 1.00 26.58 194 GLY C N 1
ATOM 7982 C CA . GLY C 1 194 ? 21.443 51.998 -16.794 1.00 25.96 194 GLY C CA 1
ATOM 7983 C C . GLY C 1 194 ? 20.234 51.591 -15.964 1.00 25.53 194 GLY C C 1
ATOM 7984 O O . GLY C 1 194 ? 20.048 52.069 -14.851 1.00 24.61 194 GLY C O 1
ATOM 7985 N N . ALA C 1 195 ? 19.425 50.696 -16.521 1.00 26.27 195 ALA C N 1
ATOM 7986 C CA . ALA C 1 195 ? 18.205 50.184 -15.895 1.00 27.52 195 ALA C CA 1
ATOM 7987 C C . ALA C 1 195 ? 18.092 50.269 -14.381 1.00 27.67 195 ALA C C 1
ATOM 7988 O O . ALA C 1 195 ? 17.113 50.807 -13.865 1.00 28.34 195 ALA C O 1
ATOM 7990 N N . SER C 1 196 ? 19.066 49.727 -13.660 1.00 27.67 196 SER C N 1
ATOM 7991 C CA . SER C 1 196 ? 18.999 49.776 -12.201 1.00 27.17 196 SER C CA 1
ATOM 7992 C C . SER C 1 196 ? 20.248 50.348 -11.545 1.00 26.25 196 SER C C 1
ATOM 7993 O O . SER C 1 196 ? 20.465 50.157 -10.353 1.00 25.27 196 SER C O 1
ATOM 7996 N N . GLY C 1 197 ? 21.062 51.048 -12.330 1.00 26.32 197 GLY C N 1
ATOM 7997 C CA . GLY C 1 197 ? 22.276 51.647 -11.809 1.00 26.40 197 GLY C CA 1
ATOM 7998 C C . GLY C 1 197 ? 23.462 50.707 -11.699 1.00 27.74 197 GLY C C 1
ATOM 7999 O O . GLY C 1 197 ? 24.501 51.086 -11.172 1.00 28.52 197 GLY C O 1
ATOM 8000 N N . SER C 1 198 ? 23.325 49.480 -12.192 1.00 29.13 198 SER C N 1
ATOM 8001 C CA . SER C 1 198 ? 24.421 48.521 -12.122 1.00 28.51 198 SER C CA 1
ATOM 8002 C C . SER C 1 198 ? 25.252 48.532 -13.400 1.00 28.68 198 SER C C 1
ATOM 8003 O O . SER C 1 198 ? 26.388 48.055 -13.410 1.00 28.53 198 SER C O 1
ATOM 8006 N N . LEU C 1 199 ? 24.686 49.071 -14.478 1.00 28.26 199 LEU C N 1
ATOM 8007 C CA . LEU C 1 199 ? 25.395 49.135 -15.753 1.00 29.36 199 LEU C CA 1
ATOM 8008 C C . LEU C 1 199 ? 25.801 47.719 -16.220 1.00 30.25 199 LEU C C 1
ATOM 8009 O O . LEU C 1 199 ? 26.711 47.546 -17.034 1.00 29.98 199 LEU C O 1
ATOM 8014 N N . ALA C 1 200 ? 25.107 46.709 -15.704 1.00 31.19 200 ALA C N 1
ATOM 8015 C CA . ALA C 1 200 ? 25.386 45.318 -16.044 1.00 31.71 200 ALA C CA 1
ATOM 8016 C C . ALA C 1 200 ? 25.305 45.016 -17.541 1.00 33.18 200 ALA C C 1
ATOM 8017 O O . ALA C 1 200 ? 26.040 44.166 -18.040 1.00 34.40 200 ALA C O 1
ATOM 8019 N N . ALA C 1 201 ? 24.416 45.700 -18.252 1.00 33.31 201 ALA C N 1
ATOM 8020 C CA . ALA C 1 201 ? 24.249 45.474 -19.681 1.00 34.38 201 ALA C CA 1
ATOM 8021 C C . ALA C 1 201 ? 25.521 45.688 -20.493 1.00 35.87 201 ALA C C 1
ATOM 8022 O O . ALA C 1 201 ? 25.630 45.190 -21.610 1.00 37.72 201 ALA C O 1
ATOM 8024 N N . LEU C 1 202 ? 26.475 46.437 -19.949 1.00 36.87 202 LEU C N 1
ATOM 8025 C CA . LEU C 1 202 ? 27.733 46.696 -20.657 1.00 37.25 202 LEU C CA 1
ATOM 8026 C C . LEU C 1 202 ? 28.840 45.731 -20.252 1.00 37.62 202 LEU C C 1
ATOM 8027 O O . LEU C 1 202 ? 29.952 45.789 -20.787 1.00 38.23 202 LEU C O 1
ATOM 8032 N N . GLY C 1 203 ? 28.533 44.847 -19.309 1.00 37.18 203 GLY C N 1
ATOM 8033 C CA . GLY C 1 203 ? 29.519 43.890 -18.856 1.00 36.65 203 GLY C CA 1
ATOM 8034 C C . GLY C 1 203 ? 30.779 44.574 -18.371 1.00 36.75 203 GLY C C 1
ATOM 8035 O O . GLY C 1 203 ? 30.711 45.549 -17.625 1.00 35.53 203 GLY C O 1
ATOM 8036 N N . SER C 1 204 ? 31.926 44.068 -18.817 1.00 37.97 204 SER C N 1
ATOM 8037 C CA . SER C 1 204 ? 33.226 44.600 -18.426 1.00 39.07 204 SER C CA 1
ATOM 8038 C C . SER C 1 204 ? 33.642 45.887 -19.144 1.00 39.91 204 SER C C 1
ATOM 8039 O O . SER C 1 204 ? 34.663 46.488 -18.794 1.00 40.69 204 SER C O 1
ATOM 8042 N N . LYS C 1 205 ? 32.870 46.315 -20.141 1.00 40.45 205 LYS C N 1
ATOM 8043 C CA . LYS C 1 205 ? 33.181 47.559 -20.851 1.00 40.97 205 LYS C CA 1
ATOM 8044 C C . LYS C 1 205 ? 32.482 48.742 -20.169 1.00 39.59 205 LYS C C 1
ATOM 8045 O O . LYS C 1 205 ? 32.512 49.865 -20.671 1.00 38.24 205 LYS C O 1
ATOM 8051 N N . ALA C 1 206 ? 31.863 48.476 -19.022 1.00 39.18 206 ALA C N 1
ATOM 8052 C CA . ALA C 1 206 ? 31.128 49.489 -18.269 1.00 39.76 206 ALA C CA 1
ATOM 8053 C C . ALA C 1 206 ? 31.939 50.726 -17.885 1.00 39.93 206 ALA C C 1
ATOM 8054 O O . ALA C 1 206 ? 31.634 51.839 -18.325 1.00 39.98 206 ALA C O 1
ATOM 8056 N N . MET C 1 207 ? 32.963 50.546 -17.062 1.00 39.48 207 MET C N 1
ATOM 8057 C CA . MET C 1 207 ? 33.768 51.680 -16.656 1.00 39.55 207 MET C CA 1
ATOM 8058 C C . MET C 1 207 ? 34.447 52.366 -17.830 1.00 39.30 207 MET C C 1
ATOM 8059 O O . MET C 1 207 ? 34.502 53.594 -17.890 1.00 38.72 207 MET C O 1
ATOM 8064 N N . PRO C 1 208 ? 34.983 51.585 -18.779 1.00 39.43 208 PRO C N 1
ATOM 8065 C CA . PRO C 1 208 ? 35.640 52.223 -19.924 1.00 39.00 208 PRO C CA 1
ATOM 8066 C C . PRO C 1 208 ? 34.678 53.131 -20.691 1.00 38.52 208 PRO C C 1
ATOM 8067 O O . PRO C 1 208 ? 35.024 54.253 -21.041 1.00 40.41 208 PRO C O 1
ATOM 8071 N N . VAL C 1 209 ? 33.469 52.654 -20.950 1.00 37.26 209 VAL C N 1
ATOM 8072 C CA . VAL C 1 209 ? 32.497 53.468 -21.658 1.00 36.51 209 VAL C CA 1
ATOM 8073 C C . VAL C 1 209 ? 32.120 54.688 -20.819 1.00 37.11 209 VAL C C 1
ATOM 8074 O O . VAL C 1 209 ? 31.961 55.793 -21.342 1.00 36.42 209 VAL C O 1
ATOM 8078 N N . ALA C 1 210 ? 31.985 54.474 -19.512 1.00 37.78 210 ALA C N 1
ATOM 8079 C CA . ALA C 1 210 ? 31.617 55.532 -18.575 1.00 38.09 210 ALA C CA 1
ATOM 8080 C C . ALA C 1 210 ? 32.608 56.691 -18.592 1.00 38.31 210 ALA C C 1
ATOM 8081 O O . ALA C 1 210 ? 32.219 57.851 -18.748 1.00 38.51 210 ALA C O 1
ATOM 8083 N N . GLU C 1 211 ? 33.889 56.375 -18.426 1.00 38.14 211 GLU C N 1
ATOM 8084 C CA . GLU C 1 211 ? 34.921 57.398 -18.408 1.00 37.57 211 GLU C CA 1
ATOM 8085 C C . GLU C 1 211 ? 35.011 58.099 -19.747 1.00 36.34 211 GLU C C 1
ATOM 8086 O O . GLU C 1 211 ? 35.099 59.320 -19.799 1.00 36.04 211 GLU C O 1
ATOM 8092 N N . ALA C 1 212 ? 34.968 57.334 -20.831 1.00 35.55 212 ALA C N 1
ATOM 8093 C CA . ALA C 1 212 ? 35.018 57.923 -22.159 1.00 34.22 212 ALA C CA 1
ATOM 8094 C C . ALA C 1 212 ? 33.844 58.887 -22.321 1.00 34.81 212 ALA C C 1
ATOM 8095 O O . ALA C 1 212 ? 34.011 59.988 -22.849 1.00 34.82 212 ALA C O 1
ATOM 8097 N N . LEU C 1 213 ? 32.662 58.476 -21.856 1.00 34.69 213 LEU C N 1
ATOM 8098 C CA . LEU C 1 213 ? 31.457 59.302 -21.971 1.00 34.10 213 LEU C CA 1
ATOM 8099 C C . LEU C 1 213 ? 31.550 60.592 -21.166 1.00 34.86 213 LEU C C 1
ATOM 8100 O O . LEU C 1 213 ? 31.152 61.654 -21.640 1.00 34.56 213 LEU C O 1
ATOM 8105 N N . ALA C 1 214 ? 32.068 60.500 -19.945 1.00 35.57 214 ALA C N 1
ATOM 8106 C CA . ALA C 1 214 ? 32.209 61.672 -19.097 1.00 36.24 214 ALA C CA 1
ATOM 8107 C C . ALA C 1 214 ? 33.153 62.668 -19.768 1.00 37.94 214 ALA C C 1
ATOM 8108 O O . ALA C 1 214 ? 32.853 63.861 -19.862 1.00 38.11 214 ALA C O 1
ATOM 8110 N N . GLU C 1 215 ? 34.291 62.167 -20.241 1.00 39.87 215 GLU C N 1
ATOM 8111 C CA . GLU C 1 215 ? 35.291 62.991 -20.922 1.00 41.84 215 GLU C CA 1
ATOM 8112 C C . GLU C 1 215 ? 34.707 63.633 -22.184 1.00 40.74 215 GLU C C 1
ATOM 8113 O O . GLU C 1 215 ? 34.974 64.794 -22.480 1.00 40.22 215 GLU C O 1
ATOM 8119 N N . GLN C 1 216 ? 33.908 62.869 -22.920 1.00 40.61 216 GLN C N 1
ATOM 8120 C CA . GLN C 1 216 ? 33.255 63.360 -24.129 1.00 40.61 216 GLN C CA 1
ATOM 8121 C C . GLN C 1 216 ? 32.408 64.588 -23.855 1.00 40.13 216 GLN C C 1
ATOM 8122 O O . GLN C 1 216 ? 32.427 65.550 -24.616 1.00 41.05 216 GLN C O 1
ATOM 8128 N N . LEU C 1 217 ? 31.653 64.551 -22.765 1.00 40.01 217 LEU C N 1
ATOM 8129 C CA . LEU C 1 217 ? 30.780 65.663 -22.406 1.00 39.46 217 LEU C CA 1
ATOM 8130 C C . LEU C 1 217 ? 31.454 66.659 -21.471 1.00 39.50 217 LEU C C 1
ATOM 8131 O O . LEU C 1 217 ? 30.824 67.610 -21.018 1.00 39.67 217 LEU C O 1
ATOM 8136 N N . LYS C 1 218 ? 32.731 66.446 -21.182 1.00 39.44 218 LYS C N 1
ATOM 8137 C CA . LYS C 1 218 ? 33.448 67.338 -20.282 1.00 39.75 218 LYS C CA 1
ATOM 8138 C C . LYS C 1 218 ? 32.744 67.431 -18.932 1.00 38.61 218 LYS C C 1
ATOM 8139 O O . LYS C 1 218 ? 32.577 68.517 -18.377 1.00 39.04 218 LYS C O 1
ATOM 8145 N N . LEU C 1 219 ? 32.322 66.279 -18.419 1.00 37.43 219 LEU C N 1
ATOM 8146 C CA . LEU C 1 219 ? 31.652 66.186 -17.121 1.00 34.14 219 LEU C CA 1
ATOM 8147 C C . LEU C 1 219 ? 32.424 65.189 -16.271 1.00 32.69 219 LEU C C 1
ATOM 8148 O O . LEU C 1 219 ? 33.038 64.261 -16.797 1.00 31.89 219 LEU C O 1
ATOM 8153 N N . THR C 1 220 ? 32.388 65.382 -14.961 1.00 31.46 220 THR C N 1
ATOM 8154 C CA . THR C 1 220 ? 33.066 64.482 -14.051 1.00 32.40 220 THR C CA 1
ATOM 8155 C C . THR C 1 220 ? 32.259 63.184 -13.877 1.00 32.42 220 THR C C 1
ATOM 8156 O O . THR C 1 220 ? 31.032 63.175 -13.993 1.00 32.88 220 THR C O 1
ATOM 8160 N N . LEU C 1 221 ? 32.956 62.085 -13.619 1.00 31.22 221 LEU C N 1
ATOM 8161 C CA . LEU C 1 221 ? 32.296 60.811 -13.374 1.00 29.88 221 LEU C CA 1
ATOM 8162 C C . LEU C 1 221 ? 32.128 60.782 -11.848 1.00 28.65 221 LEU C C 1
ATOM 8163 O O . LEU C 1 221 ? 33.102 60.962 -11.106 1.00 28.34 221 LEU C O 1
ATOM 8168 N N . PRO C 1 222 ? 30.893 60.586 -11.359 1.00 26.98 222 PRO C N 1
ATOM 8169 C CA . PRO C 1 222 ? 30.633 60.545 -9.911 1.00 24.89 222 PRO C CA 1
ATOM 8170 C C . PRO C 1 222 ? 31.083 59.225 -9.311 1.00 24.11 222 PRO C C 1
ATOM 8171 O O . PRO C 1 222 ? 31.361 58.282 -10.043 1.00 25.10 222 PRO C O 1
ATOM 8175 N N . GLU C 1 223 ? 31.157 59.140 -7.986 1.00 24.46 223 GLU C N 1
ATOM 8176 C CA . GLU C 1 223 ? 31.602 57.894 -7.356 1.00 23.47 223 GLU C CA 1
ATOM 8177 C C . GLU C 1 223 ? 30.661 56.742 -7.725 1.00 23.06 223 GLU C C 1
ATOM 8178 O O . GLU C 1 223 ? 31.083 55.588 -7.798 1.00 23.94 223 GLU C O 1
ATOM 8184 N N . GLN C 1 224 ? 29.393 57.063 -7.978 1.00 21.32 224 GLN C N 1
ATOM 8185 C CA . GLN C 1 224 ? 28.393 56.068 -8.372 1.00 20.19 224 GLN C CA 1
ATOM 8186 C C . GLN C 1 224 ? 27.212 56.808 -8.981 1.00 19.84 224 GLN C C 1
ATOM 8187 O O . GLN C 1 224 ? 27.075 58.025 -8.783 1.00 20.31 224 GLN C O 1
ATOM 8193 N N . PRO C 1 225 ? 26.355 56.102 -9.747 1.00 18.93 225 PRO C N 1
ATOM 8194 C CA . PRO C 1 225 ? 25.193 56.771 -10.352 1.00 18.79 225 PRO C CA 1
ATOM 8195 C C . PRO C 1 225 ? 24.293 57.356 -9.243 1.00 19.49 225 PRO C C 1
ATOM 8196 O O . PRO C 1 225 ? 24.359 56.923 -8.092 1.00 19.65 225 PRO C O 1
ATOM 8200 N N . TRP C 1 226 ? 23.461 58.338 -9.575 1.00 21.00 226 TRP C N 1
ATOM 8201 C CA . TRP C 1 226 ? 22.596 58.963 -8.570 1.00 22.17 226 TRP C CA 1
ATOM 8202 C C . TRP C 1 226 ? 21.105 59.128 -8.971 1.00 23.44 226 TRP C C 1
ATOM 8203 O O . TRP C 1 226 ? 20.491 60.187 -8.717 1.00 22.30 226 TRP C O 1
ATOM 8214 N N . HIS C 1 227 ? 20.530 58.080 -9.573 1.00 22.00 227 HIS C N 1
ATOM 8215 C CA . HIS C 1 227 ? 19.132 58.096 -9.992 1.00 21.35 227 HIS C CA 1
ATOM 8216 C C . HIS C 1 227 ? 18.165 58.517 -8.894 1.00 20.74 227 HIS C C 1
ATOM 8217 O O . HIS C 1 227 ? 17.158 59.163 -9.179 1.00 22.08 227 HIS C O 1
ATOM 8224 N N . THR C 1 228 ? 18.438 58.137 -7.648 1.00 19.21 228 THR C N 1
ATOM 8225 C CA . THR C 1 228 ? 17.544 58.527 -6.564 1.00 17.59 228 THR C CA 1
ATOM 8226 C C . THR C 1 228 ? 18.208 59.301 -5.424 1.00 16.95 228 THR C C 1
ATOM 8227 O O . THR C 1 228 ? 17.635 59.443 -4.346 1.00 16.76 228 THR C O 1
ATOM 8231 N N . GLN C 1 229 ? 19.424 59.784 -5.660 1.00 18.00 229 GLN C N 1
ATOM 8232 C CA . GLN C 1 229 ? 20.143 60.599 -4.678 1.00 17.96 229 GLN C CA 1
ATOM 8233 C C . GLN C 1 229 ? 20.203 61.946 -5.385 1.00 18.64 229 GLN C C 1
ATOM 8234 O O . GLN C 1 229 ? 21.092 62.178 -6.197 1.00 19.37 229 GLN C O 1
ATOM 8240 N N . ARG C 1 230 ? 19.247 62.818 -5.064 1.00 18.58 230 ARG C N 1
ATOM 8241 C CA . ARG C 1 230 ? 19.098 64.112 -5.721 1.00 19.36 230 ARG C CA 1
ATOM 8242 C C . ARG C 1 230 ? 19.699 65.351 -5.074 1.00 20.83 230 ARG C C 1
ATOM 8243 O O . ARG C 1 230 ? 19.451 66.462 -5.546 1.00 21.05 230 ARG C O 1
ATOM 8251 N N . ASP C 1 231 ? 20.488 65.184 -4.016 1.00 21.87 231 ASP C N 1
ATOM 8252 C CA . ASP C 1 231 ? 21.071 66.334 -3.329 1.00 20.74 231 ASP C CA 1
ATOM 8253 C C . ASP C 1 231 ? 21.809 67.317 -4.223 1.00 20.71 231 ASP C C 1
ATOM 8254 O O . ASP C 1 231 ? 21.766 68.513 -3.972 1.00 23.28 231 ASP C O 1
ATOM 8259 N N . ARG C 1 232 ? 22.488 66.843 -5.261 1.00 20.70 232 ARG C N 1
ATOM 8260 C CA . ARG C 1 232 ? 23.213 67.768 -6.143 1.00 21.09 232 ARG C CA 1
ATOM 8261 C C . ARG C 1 232 ? 22.294 68.811 -6.780 1.00 20.60 232 ARG C C 1
ATOM 8262 O O . ARG C 1 232 ? 22.623 69.994 -6.826 1.00 20.85 232 ARG C O 1
ATOM 8270 N N . LEU C 1 233 ? 21.142 68.373 -7.270 1.00 19.62 233 LEU C N 1
ATOM 8271 C CA . LEU C 1 233 ? 20.203 69.290 -7.891 1.00 19.56 233 LEU C CA 1
ATOM 8272 C C . LEU C 1 233 ? 19.555 70.216 -6.866 1.00 20.01 233 LEU C C 1
ATOM 8273 O O . LEU C 1 233 ? 19.363 71.401 -7.127 1.00 20.66 233 LEU C O 1
ATOM 8278 N N . VAL C 1 234 ? 19.199 69.681 -5.704 1.00 19.04 234 VAL C N 1
ATOM 8279 C CA . VAL C 1 234 ? 18.552 70.509 -4.704 1.00 18.97 234 VAL C CA 1
ATOM 8280 C C . VAL C 1 234 ? 19.509 71.562 -4.154 1.00 20.51 234 VAL C C 1
ATOM 8281 O O . VAL C 1 234 ? 19.098 72.684 -3.839 1.00 20.15 234 VAL C O 1
ATOM 8285 N N . GLU C 1 235 ? 20.789 71.214 -4.050 1.00 20.46 235 GLU C N 1
ATOM 8286 C CA . GLU C 1 235 ? 21.762 72.175 -3.552 1.00 20.49 235 GLU C CA 1
ATOM 8287 C C . GLU C 1 235 ? 21.845 73.389 -4.493 1.00 21.09 235 GLU C C 1
ATOM 8288 O O . GLU C 1 235 ? 21.779 74.540 -4.049 1.00 19.44 235 GLU C O 1
ATOM 8294 N N . PHE C 1 236 ? 21.993 73.121 -5.789 1.00 20.83 236 PHE C N 1
ATOM 8295 C CA . PHE C 1 236 ? 22.069 74.178 -6.789 1.00 20.93 236 PHE C CA 1
ATOM 8296 C C . PHE C 1 236 ? 20.845 75.104 -6.716 1.00 21.70 236 PHE C C 1
ATOM 8297 O O . PHE C 1 236 ? 20.982 76.323 -6.784 1.00 22.77 236 PHE C O 1
ATOM 8305 N N . ALA C 1 237 ? 19.652 74.523 -6.580 1.00 21.16 237 ALA C N 1
ATOM 8306 C CA . ALA C 1 237 ? 18.411 75.294 -6.499 1.00 19.38 237 ALA C CA 1
ATOM 8307 C C . ALA C 1 237 ? 18.419 76.117 -5.228 1.00 19.07 237 ALA C C 1
ATOM 8308 O O . ALA C 1 237 ? 17.925 77.239 -5.174 1.00 19.52 237 ALA C O 1
ATOM 8310 N N . SER C 1 238 ? 18.985 75.534 -4.193 1.00 19.65 238 SER C N 1
ATOM 8311 C CA . SER C 1 238 ? 19.074 76.185 -2.912 1.00 20.04 238 SER C CA 1
ATOM 8312 C C . SER C 1 238 ? 19.927 77.458 -2.980 1.00 20.73 238 SER C C 1
ATOM 8313 O O . SER C 1 238 ? 19.543 78.492 -2.424 1.00 22.24 238 SER C O 1
ATOM 8316 N N . VAL C 1 239 ? 21.086 77.393 -3.640 1.00 19.11 239 VAL C N 1
ATOM 8317 C CA . VAL C 1 239 ? 21.930 78.576 -3.772 1.00 17.75 239 VAL C CA 1
ATOM 8318 C C . VAL C 1 239 ? 21.207 79.633 -4.632 1.00 19.83 239 VAL C C 1
ATOM 8319 O O . VAL C 1 239 ? 21.236 80.827 -4.317 1.00 20.23 239 VAL C O 1
ATOM 8323 N N . LEU C 1 240 ? 20.550 79.205 -5.710 1.00 20.61 240 LEU C N 1
ATOM 8324 C CA . LEU C 1 240 ? 19.800 80.149 -6.538 1.00 21.93 240 LEU C CA 1
ATOM 8325 C C . LEU C 1 240 ? 18.729 80.801 -5.652 1.00 22.43 240 LEU C C 1
ATOM 8326 O O . LEU C 1 240 ? 18.351 81.968 -5.840 1.00 20.51 240 LEU C O 1
ATOM 8331 N N . GLY C 1 241 ? 18.251 80.032 -4.674 1.00 22.94 241 GLY C N 1
ATOM 8332 C CA . GLY C 1 241 ? 17.249 80.548 -3.755 1.00 22.16 241 GLY C CA 1
ATOM 8333 C C . GLY C 1 241 ? 17.851 81.653 -2.921 1.00 21.47 241 GLY C C 1
ATOM 8334 O O . GLY C 1 241 ? 17.218 82.678 -2.690 1.00 22.29 241 GLY C O 1
ATOM 8335 N N . LEU C 1 242 ? 19.084 81.432 -2.469 1.00 21.09 242 LEU C N 1
ATOM 8336 C CA . LEU C 1 242 ? 19.814 82.410 -1.672 1.00 20.21 242 LEU C CA 1
ATOM 8337 C C . LEU C 1 242 ? 19.944 83.717 -2.493 1.00 19.97 242 LEU C C 1
ATOM 8338 O O . LEU C 1 242 ? 19.749 84.824 -1.973 1.00 20.41 242 LEU C O 1
ATOM 8343 N N . VAL C 1 243 ? 20.256 83.575 -3.779 1.00 17.79 243 VAL C N 1
ATOM 8344 C CA . VAL C 1 243 ? 20.396 84.719 -4.669 1.00 17.11 243 VAL C CA 1
ATOM 8345 C C . VAL C 1 243 ? 19.075 85.491 -4.803 1.00 16.92 243 VAL C C 1
ATOM 8346 O O . VAL C 1 243 ? 19.045 86.723 -4.732 1.00 17.05 243 VAL C O 1
ATOM 8350 N N . ALA C 1 244 ? 17.977 84.779 -5.006 1.00 16.46 244 ALA C N 1
ATOM 8351 C CA . ALA C 1 244 ? 16.700 85.472 -5.125 1.00 17.01 244 ALA C CA 1
ATOM 8352 C C . ALA C 1 244 ? 16.412 86.238 -3.829 1.00 17.53 244 ALA C C 1
ATOM 8353 O O . ALA C 1 244 ? 15.964 87.391 -3.868 1.00 17.60 244 ALA C O 1
ATOM 8355 N N . GLY C 1 245 ? 16.678 85.600 -2.688 1.00 17.58 245 GLY C N 1
ATOM 8356 C CA . GLY C 1 245 ? 16.442 86.238 -1.404 1.00 17.39 245 GLY C CA 1
ATOM 8357 C C . GLY C 1 245 ? 17.244 87.520 -1.237 1.00 19.32 245 GLY C C 1
ATOM 8358 O O . GLY C 1 245 ? 16.707 88.551 -0.806 1.00 20.10 245 GLY C O 1
ATOM 8359 N N . SER C 1 246 ? 18.530 87.475 -1.580 1.00 18.61 246 SER C N 1
ATOM 8360 C CA . SER C 1 246 ? 19.362 88.659 -1.454 1.00 19.54 246 SER C CA 1
ATOM 8361 C C . SER C 1 246 ? 18.875 89.780 -2.371 1.00 20.04 246 SER C C 1
ATOM 8362 O O . SER C 1 246 ? 18.672 90.905 -1.918 1.00 20.73 246 SER C O 1
ATOM 8365 N N . LEU C 1 247 ? 18.670 89.481 -3.651 1.00 20.52 247 LEU C N 1
ATOM 8366 C CA . LEU C 1 247 ? 18.176 90.500 -4.576 1.00 20.98 247 LEU C CA 1
ATOM 8367 C C . LEU C 1 247 ? 16.784 90.962 -4.130 1.00 21.54 247 LEU C C 1
ATOM 8368 O O . LEU C 1 247 ? 16.321 92.054 -4.489 1.00 20.93 247 LEU C O 1
ATOM 8373 N N . GLY C 1 248 ? 16.117 90.119 -3.347 1.00 21.58 248 GLY C N 1
ATOM 8374 C CA . GLY C 1 248 ? 14.793 90.463 -2.853 1.00 21.90 248 GLY C CA 1
ATOM 8375 C C . GLY C 1 248 ? 14.910 91.588 -1.851 1.00 21.05 248 GLY C C 1
ATOM 8376 O O . GLY C 1 248 ? 14.104 92.510 -1.834 1.00 21.20 248 GLY C O 1
ATOM 8377 N N . LYS C 1 249 ? 15.932 91.498 -1.007 1.00 21.38 249 LYS C N 1
ATOM 8378 C CA . LYS C 1 249 ? 16.192 92.512 0.007 1.00 21.34 249 LYS C CA 1
ATOM 8379 C C . LYS C 1 249 ? 16.501 93.827 -0.696 1.00 21.12 249 LYS C C 1
ATOM 8380 O O . LYS C 1 249 ? 16.006 94.872 -0.297 1.00 20.58 249 LYS C O 1
ATOM 8386 N N . PHE C 1 250 ? 17.321 93.755 -1.743 1.00 22.33 250 PHE C N 1
ATOM 8387 C CA . PHE C 1 250 ? 17.712 94.920 -2.543 1.00 22.62 250 PHE C CA 1
ATOM 8388 C C . PHE C 1 250 ? 16.488 95.563 -3.178 1.00 23.70 250 PHE C C 1
ATOM 8389 O O . PHE C 1 250 ? 16.302 96.774 -3.112 1.00 25.35 250 PHE C O 1
ATOM 8397 N N . GLY C 1 251 ? 15.649 94.743 -3.797 1.00 25.70 251 GLY C N 1
ATOM 8398 C CA . GLY C 1 251 ? 14.443 95.257 -4.420 1.00 25.73 251 GLY C CA 1
ATOM 8399 C C . GLY C 1 251 ? 13.515 95.901 -3.406 1.00 25.87 251 GLY C C 1
ATOM 8400 O O . GLY C 1 251 ? 12.844 96.884 -3.712 1.00 25.59 251 GLY C O 1
ATOM 8401 N N . ARG C 1 252 ? 13.462 95.355 -2.195 1.00 26.25 252 ARG C N 1
ATOM 8402 C CA . ARG C 1 252 ? 12.597 95.935 -1.180 1.00 26.49 252 ARG C CA 1
ATOM 8403 C C . ARG C 1 252 ? 13.118 97.305 -0.788 1.00 26.02 252 ARG C C 1
ATOM 8404 O O . ARG C 1 252 ? 12.360 98.271 -0.737 1.00 26.48 252 ARG C O 1
ATOM 8412 N N . ASP C 1 253 ? 14.419 97.386 -0.512 1.00 26.56 253 ASP C N 1
ATOM 8413 C CA . ASP C 1 253 ? 15.036 98.647 -0.107 1.00 26.88 253 ASP C CA 1
ATOM 8414 C C . ASP C 1 253 ? 14.818 99.761 -1.137 1.00 27.43 253 ASP C C 1
ATOM 8415 O O . ASP C 1 253 ? 14.534 100.912 -0.768 1.00 26.86 253 ASP C O 1
ATOM 8420 N N . ILE C 1 254 ? 14.931 99.420 -2.419 1.00 26.12 254 ILE C N 1
ATOM 8421 C CA . ILE C 1 254 ? 14.729 100.402 -3.474 1.00 25.50 254 ILE C CA 1
ATOM 8422 C C . ILE C 1 254 ? 13.304 100.908 -3.432 1.00 26.22 254 ILE C C 1
ATOM 8423 O O . ILE C 1 254 ? 13.075 102.115 -3.429 1.00 28.31 254 ILE C O 1
ATOM 8428 N N . SER C 1 255 ? 12.344 99.989 -3.395 1.00 25.44 255 SER C N 1
ATOM 8429 C CA . SER C 1 255 ? 10.942 100.389 -3.380 1.00 25.63 255 SER C CA 1
ATOM 8430 C C . SER C 1 255 ? 10.604 101.261 -2.174 1.00 26.01 255 SER C C 1
ATOM 8431 O O . SER C 1 255 ? 9.745 102.141 -2.272 1.00 26.65 255 SER C O 1
ATOM 8434 N N . LEU C 1 256 ? 11.279 101.036 -1.047 1.00 24.94 256 LEU C N 1
ATOM 8435 C CA . LEU C 1 256 ? 11.020 101.843 0.143 1.00 24.63 256 LEU C CA 1
ATOM 8436 C C . LEU C 1 256 ? 11.669 103.229 0.017 1.00 25.52 256 LEU C C 1
ATOM 8437 O O . LEU C 1 256 ? 11.125 104.221 0.510 1.00 25.69 256 LEU C O 1
ATOM 8442 N N . LEU C 1 257 ? 12.825 103.293 -0.645 1.00 25.65 257 LEU C N 1
ATOM 8443 C CA . LEU C 1 257 ? 13.520 104.561 -0.847 1.00 25.62 257 LEU C CA 1
ATOM 8444 C C . LEU C 1 257 ? 12.825 105.361 -1.941 1.00 26.88 257 LEU C C 1
ATOM 8445 O O . LEU C 1 257 ? 12.967 106.579 -2.000 1.00 27.58 257 LEU C O 1
ATOM 8450 N N . MET C 1 258 ? 12.072 104.681 -2.808 1.00 28.43 258 MET C N 1
ATOM 8451 C CA . MET C 1 258 ? 11.335 105.362 -3.878 1.00 28.20 258 MET C CA 1
ATOM 8452 C C . MET C 1 258 ? 9.996 105.892 -3.369 1.00 28.67 258 MET C C 1
ATOM 8453 O O . MET C 1 258 ? 9.296 106.618 -4.077 1.00 28.85 258 MET C O 1
ATOM 8458 N N . GLN C 1 259 ? 9.640 105.525 -2.139 1.00 29.14 259 GLN C N 1
ATOM 8459 C CA . GLN C 1 259 ? 8.394 105.991 -1.531 1.00 29.15 259 GLN C CA 1
ATOM 8460 C C . GLN C 1 259 ? 8.276 107.513 -1.653 1.00 29.89 259 GLN C C 1
ATOM 8461 O O . GLN C 1 259 ? 9.268 108.244 -1.521 1.00 28.72 259 GLN C O 1
ATOM 8467 N N . THR C 1 260 ? 7.054 107.990 -1.867 1.00 30.46 260 THR C N 1
ATOM 8468 C CA . THR C 1 260 ? 6.819 109.424 -1.971 1.00 29.93 260 THR C CA 1
ATOM 8469 C C . THR C 1 260 ? 7.360 110.164 -0.741 1.00 28.96 260 THR C C 1
ATOM 8470 O O . THR C 1 260 ? 7.995 111.211 -0.885 1.00 29.57 260 THR C O 1
ATOM 8474 N N . GLU C 1 261 ? 7.120 109.633 0.457 1.00 27.95 261 GLU C N 1
ATOM 8475 C CA . GLU C 1 261 ? 7.609 110.295 1.668 1.00 27.72 261 GLU C CA 1
ATOM 8476 C C . GLU C 1 261 ? 9.096 110.105 1.944 1.00 27.67 261 GLU C C 1
ATOM 8477 O O . GLU C 1 261 ? 9.602 110.547 2.971 1.00 29.15 261 GLU C O 1
ATOM 8483 N N . ALA C 1 262 ? 9.808 109.459 1.033 1.00 27.11 262 ALA C N 1
ATOM 8484 C CA . ALA C 1 262 ? 11.239 109.259 1.226 1.00 26.77 262 ALA C CA 1
ATOM 8485 C C . ALA C 1 262 ? 11.982 109.901 0.063 1.00 26.87 262 ALA C C 1
ATOM 8486 O O . ALA C 1 262 ? 12.828 110.775 0.252 1.00 26.65 262 ALA C O 1
ATOM 8488 N N . GLY C 1 263 ? 11.649 109.450 -1.143 1.00 27.65 263 GLY C N 1
ATOM 8489 C CA . GLY C 1 263 ? 12.261 109.967 -2.352 1.00 27.16 263 GLY C CA 1
ATOM 8490 C C . GLY C 1 263 ? 13.766 110.160 -2.294 1.00 28.55 263 GLY C C 1
ATOM 8491 O O . GLY C 1 263 ? 14.269 111.226 -2.671 1.00 28.94 263 GLY C O 1
ATOM 8492 N N . GLU C 1 264 ? 14.496 109.144 -1.840 1.00 27.77 264 GLU C N 1
ATOM 8493 C CA . GLU C 1 264 ? 15.950 109.252 -1.758 1.00 28.16 264 GLU C CA 1
ATOM 8494 C C . GLU C 1 264 ? 16.671 108.559 -2.899 1.00 29.04 264 GLU C C 1
ATOM 8495 O O . GLU C 1 264 ? 17.695 109.040 -3.366 1.00 31.31 264 GLU C O 1
ATOM 8501 N N . VAL C 1 265 ? 16.153 107.418 -3.339 1.00 30.93 265 VAL C N 1
ATOM 8502 C CA . VAL C 1 265 ? 16.759 106.685 -4.451 1.00 31.40 265 VAL C CA 1
ATOM 8503 C C . VAL C 1 265 ? 15.665 106.294 -5.439 1.00 31.67 265 VAL C C 1
ATOM 8504 O O . VAL C 1 265 ? 14.528 106.047 -5.041 1.00 31.20 265 VAL C O 1
ATOM 8508 N N . PHE C 1 266 ? 16.006 106.247 -6.723 1.00 31.26 266 PHE C N 1
ATOM 8509 C CA . PHE C 1 266 ? 15.022 105.907 -7.732 1.00 31.75 266 PHE C CA 1
ATOM 8510 C C . PHE C 1 266 ? 15.568 104.978 -8.789 1.00 33.23 266 PHE C C 1
ATOM 8511 O O . PHE C 1 266 ? 16.757 105.000 -9.101 1.00 31.95 266 PHE C O 1
ATOM 8519 N N . GLU C 1 267 ? 14.677 104.165 -9.345 1.00 36.33 267 GLU C N 1
ATOM 8520 C CA . GLU C 1 267 ? 15.033 103.264 -10.431 1.00 38.35 267 GLU C CA 1
ATOM 8521 C C . GLU C 1 267 ? 15.224 104.167 -11.646 1.00 40.62 267 GLU C C 1
ATOM 8522 O O . GLU C 1 267 ? 14.641 105.254 -11.719 1.00 40.21 267 GLU C O 1
ATOM 8528 N N . PRO C 1 268 ? 16.043 103.736 -12.616 1.00 42.71 268 PRO C N 1
ATOM 8529 C CA . PRO C 1 268 ? 16.248 104.567 -13.804 1.00 45.20 268 PRO C CA 1
ATOM 8530 C C . PRO C 1 268 ? 14.896 104.848 -14.461 1.00 48.48 268 PRO C C 1
ATOM 8531 O O . PRO C 1 268 ? 13.965 104.054 -14.349 1.00 48.71 268 PRO C O 1
ATOM 8535 N N . SER C 1 269 ? 14.774 105.983 -15.132 1.00 53.24 269 SER C N 1
ATOM 8536 C CA . SER C 1 269 ? 13.514 106.314 -15.797 1.00 56.92 269 SER C CA 1
ATOM 8537 C C . SER C 1 269 ? 13.547 105.838 -17.252 1.00 58.51 269 SER C C 1
ATOM 8538 O O . SER C 1 269 ? 14.555 105.202 -17.643 1.00 59.33 269 SER C O 1
ATOM 8541 N N . THR C 1 278 ? -1.278 113.312 -16.230 1.00 110.56 278 THR C N 1
ATOM 8542 C CA . THR C 1 278 ? 0.020 114.027 -16.417 1.00 111.00 278 THR C CA 1
ATOM 8543 C C . THR C 1 278 ? 1.230 113.080 -16.375 1.00 110.82 278 THR C C 1
ATOM 8544 O O . THR C 1 278 ? 1.085 111.863 -16.531 1.00 110.96 278 THR C O 1
ATOM 8548 N N . MET C 1 279 ? 2.421 113.648 -16.175 1.00 110.08 279 MET C N 1
ATOM 8549 C CA . MET C 1 279 ? 3.655 112.867 -16.119 1.00 108.84 279 MET C CA 1
ATOM 8550 C C . MET C 1 279 ? 4.694 113.460 -15.159 1.00 107.95 279 MET C C 1
ATOM 8551 O O . MET C 1 279 ? 5.799 113.826 -15.573 1.00 107.95 279 MET C O 1
ATOM 8553 N N . PRO C 1 280 ? 4.346 113.574 -13.862 1.00 106.82 280 PRO C N 1
ATOM 8554 C CA . PRO C 1 280 ? 5.285 114.130 -12.881 1.00 105.01 280 PRO C CA 1
ATOM 8555 C C . PRO C 1 280 ? 5.691 113.164 -11.745 1.00 102.49 280 PRO C C 1
ATOM 8556 O O . PRO C 1 280 ? 6.640 112.382 -11.878 1.00 101.91 280 PRO C O 1
ATOM 8560 N N . HIS C 1 281 ? 4.961 113.240 -10.633 1.00 99.42 281 HIS C N 1
ATOM 8561 C CA . HIS C 1 281 ? 5.194 112.418 -9.440 1.00 95.73 281 HIS C CA 1
ATOM 8562 C C . HIS C 1 281 ? 4.976 110.916 -9.659 1.00 92.10 281 HIS C C 1
ATOM 8563 O O . HIS C 1 281 ? 5.170 110.113 -8.741 1.00 91.62 281 HIS C O 1
ATOM 8570 N N . LYS C 1 282 ? 4.569 110.549 -10.873 1.00 87.62 282 LYS C N 1
ATOM 8571 C CA . LYS C 1 282 ? 4.310 109.153 -11.224 1.00 81.91 282 LYS C CA 1
ATOM 8572 C C . LYS C 1 282 ? 5.586 108.405 -11.640 1.00 76.92 282 LYS C C 1
ATOM 8573 O O . LYS C 1 282 ? 6.073 108.547 -12.765 1.00 76.67 282 LYS C O 1
ATOM 8579 N N . ARG C 1 283 ? 6.120 107.606 -10.721 1.00 69.74 283 ARG C N 1
ATOM 8580 C CA . ARG C 1 283 ? 7.329 106.837 -10.974 1.00 63.07 283 ARG C CA 1
ATOM 8581 C C . ARG C 1 283 ? 7.247 105.538 -10.176 1.00 58.88 283 ARG C C 1
ATOM 8582 O O . ARG C 1 283 ? 7.631 105.491 -9.004 1.00 58.49 283 ARG C O 1
ATOM 8584 N N . ASN C 1 284 ? 6.726 104.495 -10.818 1.00 53.40 284 ASN C N 1
ATOM 8585 C CA . ASN C 1 284 ? 6.582 103.187 -10.195 1.00 47.10 284 ASN C CA 1
ATOM 8586 C C . ASN C 1 284 ? 7.829 102.330 -10.357 1.00 43.28 284 ASN C C 1
ATOM 8587 O O . ASN C 1 284 ? 8.470 102.327 -11.417 1.00 42.46 284 ASN C O 1
ATOM 8592 N N . PRO C 1 285 ? 8.200 101.592 -9.296 1.00 39.02 285 PRO C N 1
ATOM 8593 C CA . PRO C 1 285 ? 9.383 100.725 -9.353 1.00 35.78 285 PRO C CA 1
ATOM 8594 C C . PRO C 1 285 ? 9.042 99.377 -10.014 1.00 33.03 285 PRO C C 1
ATOM 8595 O O . PRO C 1 285 ? 8.853 98.370 -9.335 1.00 31.42 285 PRO C O 1
ATOM 8599 N N . VAL C 1 286 ? 8.963 99.371 -11.344 1.00 31.38 286 VAL C N 1
ATOM 8600 C CA . VAL C 1 286 ? 8.613 98.154 -12.069 1.00 29.45 286 VAL C CA 1
ATOM 8601 C C . VAL C 1 286 ? 9.727 97.126 -11.976 1.00 28.59 286 VAL C C 1
ATOM 8602 O O . VAL C 1 286 ? 9.480 95.920 -12.051 1.00 28.49 286 VAL C O 1
ATOM 8606 N N . GLY C 1 287 ? 10.954 97.601 -11.804 1.00 27.36 287 GLY C N 1
ATOM 8607 C CA . GLY C 1 287 ? 12.073 96.680 -11.686 1.00 26.88 287 GLY C CA 1
ATOM 8608 C C . GLY C 1 287 ? 12.080 95.982 -10.330 1.00 26.03 287 GLY C C 1
ATOM 8609 O O . GLY C 1 287 ? 12.223 94.763 -10.245 1.00 26.11 287 GLY C O 1
ATOM 8610 N N . ALA C 1 288 ? 11.914 96.758 -9.265 1.00 24.90 288 ALA C N 1
ATOM 8611 C CA . ALA C 1 288 ? 11.903 96.214 -7.917 1.00 23.95 288 ALA C CA 1
ATOM 8612 C C . ALA C 1 288 ? 10.787 95.174 -7.788 1.00 23.92 288 ALA C C 1
ATOM 8613 O O . ALA C 1 288 ? 10.910 94.215 -7.025 1.00 23.51 288 ALA C O 1
ATOM 8615 N N . ALA C 1 289 ? 9.702 95.371 -8.538 1.00 23.89 289 ALA C N 1
ATOM 8616 C CA . ALA C 1 289 ? 8.573 94.443 -8.520 1.00 23.92 289 ALA C CA 1
ATOM 8617 C C . ALA C 1 289 ? 9.057 93.044 -8.891 1.00 25.32 289 ALA C C 1
ATOM 8618 O O . ALA C 1 289 ? 8.667 92.048 -8.267 1.00 27.48 289 ALA C O 1
ATOM 8620 N N . VAL C 1 290 ? 9.907 92.962 -9.909 1.00 23.54 290 VAL C N 1
ATOM 8621 C CA . VAL C 1 290 ? 10.427 91.671 -10.324 1.00 22.21 290 VAL C CA 1
ATOM 8622 C C . VAL C 1 290 ? 11.275 91.041 -9.218 1.00 22.21 290 VAL C C 1
ATOM 8623 O O . VAL C 1 290 ? 11.110 89.862 -8.894 1.00 22.70 290 VAL C O 1
ATOM 8627 N N . LEU C 1 291 ? 12.175 91.817 -8.626 1.00 21.21 291 LEU C N 1
ATOM 8628 C CA . LEU C 1 291 ? 13.015 91.258 -7.582 1.00 20.98 291 LEU C CA 1
ATOM 8629 C C . LEU C 1 291 ? 12.162 90.774 -6.406 1.00 21.19 291 LEU C C 1
ATOM 8630 O O . LEU C 1 291 ? 12.375 89.681 -5.881 1.00 22.42 291 LEU C O 1
ATOM 8635 N N . ILE C 1 292 ? 11.188 91.570 -5.991 1.00 20.24 292 ILE C N 1
ATOM 8636 C CA . ILE C 1 292 ? 10.370 91.156 -4.870 1.00 21.12 292 ILE C CA 1
ATOM 8637 C C . ILE C 1 292 ? 9.539 89.930 -5.246 1.00 22.96 292 ILE C C 1
ATOM 8638 O O . ILE C 1 292 ? 9.360 89.014 -4.428 1.00 23.49 292 ILE C O 1
ATOM 8643 N N . GLY C 1 293 ? 9.043 89.907 -6.485 1.00 23.01 293 GLY C N 1
ATOM 8644 C CA . GLY C 1 293 ? 8.258 88.773 -6.944 1.00 20.95 293 GLY C CA 1
ATOM 8645 C C . GLY C 1 293 ? 9.055 87.480 -6.869 1.00 21.57 293 GLY C C 1
ATOM 8646 O O . GLY C 1 293 ? 8.575 86.479 -6.335 1.00 22.08 293 GLY C O 1
ATOM 8647 N N . ALA C 1 294 ? 10.281 87.495 -7.393 1.00 20.60 294 ALA C N 1
ATOM 8648 C CA . ALA C 1 294 ? 11.120 86.310 -7.369 1.00 18.78 294 ALA C CA 1
ATOM 8649 C C . ALA C 1 294 ? 11.380 85.864 -5.935 1.00 19.13 294 ALA C C 1
ATOM 8650 O O . ALA C 1 294 ? 11.269 84.683 -5.615 1.00 19.85 294 ALA C O 1
ATOM 8652 N N . ALA C 1 295 ? 11.722 86.809 -5.065 1.00 18.97 295 ALA C N 1
ATOM 8653 C CA . ALA C 1 295 ? 11.994 86.480 -3.669 1.00 17.75 295 ALA C CA 1
ATOM 8654 C C . ALA C 1 295 ? 10.759 85.882 -2.993 1.00 17.73 295 ALA C C 1
ATOM 8655 O O . ALA C 1 295 ? 10.861 85.245 -1.940 1.00 17.19 295 ALA C O 1
ATOM 8657 N N . THR C 1 296 ? 9.594 86.088 -3.606 1.00 16.97 296 THR C N 1
ATOM 8658 C CA . THR C 1 296 ? 8.336 85.590 -3.057 1.00 16.48 296 THR C CA 1
ATOM 8659 C C . THR C 1 296 ? 7.920 84.243 -3.634 1.00 16.91 296 THR C C 1
ATOM 8660 O O . THR C 1 296 ? 7.308 83.436 -2.946 1.00 19.11 296 THR C O 1
ATOM 8664 N N . ARG C 1 297 ? 8.262 84.005 -4.894 1.00 15.85 297 ARG C N 1
ATOM 8665 C CA . ARG C 1 297 ? 7.904 82.778 -5.576 1.00 16.27 297 ARG C CA 1
ATOM 8666 C C . ARG C 1 297 ? 8.869 81.622 -5.375 1.00 18.03 297 ARG C C 1
ATOM 8667 O O . ARG C 1 297 ? 8.450 80.459 -5.266 1.00 20.15 297 ARG C O 1
ATOM 8675 N N . VAL C 1 298 ? 10.160 81.931 -5.344 1.00 17.61 298 VAL C N 1
ATOM 8676 C CA . VAL C 1 298 ? 11.184 80.905 -5.236 1.00 16.34 298 VAL C CA 1
ATOM 8677 C C . VAL C 1 298 ? 11.141 80.007 -3.996 1.00 16.93 298 VAL C C 1
ATOM 8678 O O . VAL C 1 298 ? 11.333 78.793 -4.102 1.00 19.06 298 VAL C O 1
ATOM 8682 N N . PRO C 1 299 ? 10.878 80.571 -2.811 1.00 15.15 299 PRO C N 1
ATOM 8683 C CA . PRO C 1 299 ? 10.838 79.700 -1.634 1.00 14.81 299 PRO C CA 1
ATOM 8684 C C . PRO C 1 299 ? 9.954 78.466 -1.842 1.00 15.63 299 PRO C C 1
ATOM 8685 O O . PRO C 1 299 ? 10.327 77.340 -1.496 1.00 16.84 299 PRO C O 1
ATOM 8689 N N . GLY C 1 300 ? 8.779 78.678 -2.415 1.00 15.52 300 GLY C N 1
ATOM 8690 C CA . GLY C 1 300 ? 7.884 77.561 -2.631 1.00 15.87 300 GLY C CA 1
ATOM 8691 C C . GLY C 1 300 ? 8.450 76.545 -3.598 1.00 16.96 300 GLY C C 1
ATOM 8692 O O . GLY C 1 300 ? 8.361 75.342 -3.363 1.00 18.81 300 GLY C O 1
ATOM 8693 N N . LEU C 1 301 ? 9.022 77.021 -4.696 1.00 16.34 301 LEU C N 1
ATOM 8694 C CA . LEU C 1 301 ? 9.587 76.129 -5.692 1.00 17.13 301 LEU C CA 1
ATOM 8695 C C . LEU C 1 301 ? 10.720 75.315 -5.094 1.00 17.85 301 LEU C C 1
ATOM 8696 O O . LEU C 1 301 ? 10.855 74.123 -5.364 1.00 19.63 301 LEU C O 1
ATOM 8701 N N . LEU C 1 302 ? 11.532 75.956 -4.274 1.00 18.00 302 LEU C N 1
ATOM 8702 C CA . LEU C 1 302 ? 12.638 75.270 -3.640 1.00 19.25 302 LEU C CA 1
ATOM 8703 C C . LEU C 1 302 ? 12.186 74.146 -2.723 1.00 18.45 302 LEU C C 1
ATOM 8704 O O . LEU C 1 302 ? 12.746 73.045 -2.750 1.00 16.73 302 LEU C O 1
ATOM 8709 N N . SER C 1 303 ? 11.191 74.431 -1.889 1.00 17.37 303 SER C N 1
ATOM 8710 C CA . SER C 1 303 ? 10.735 73.417 -0.965 1.00 18.47 303 SER C CA 1
ATOM 8711 C C . SER C 1 303 ? 10.211 72.213 -1.743 1.00 17.64 303 SER C C 1
ATOM 8712 O O . SER C 1 303 ? 10.254 71.081 -1.254 1.00 17.64 303 SER C O 1
ATOM 8715 N N . THR C 1 304 ? 9.741 72.444 -2.964 1.00 17.57 304 THR C N 1
ATOM 8716 C CA . THR C 1 304 ? 9.247 71.334 -3.764 1.00 17.69 304 THR C CA 1
ATOM 8717 C C . THR C 1 304 ? 10.409 70.397 -4.046 1.00 16.97 304 THR C C 1
ATOM 8718 O O . THR C 1 304 ? 10.273 69.177 -3.935 1.00 18.05 304 THR C O 1
ATOM 8722 N N . LEU C 1 305 ? 11.559 70.960 -4.397 1.00 15.52 305 LEU C N 1
ATOM 8723 C CA . LEU C 1 305 ? 12.718 70.124 -4.653 1.00 14.37 305 LEU C CA 1
ATOM 8724 C C . LEU C 1 305 ? 13.126 69.381 -3.384 1.00 12.81 305 LEU C C 1
ATOM 8725 O O . LEU C 1 305 ? 13.464 68.208 -3.459 1.00 11.36 305 LEU C O 1
ATOM 8730 N N . PHE C 1 306 ? 13.081 70.044 -2.224 1.00 12.52 306 PHE C N 1
ATOM 8731 C CA . PHE C 1 306 ? 13.423 69.370 -0.972 1.00 12.49 306 PHE C CA 1
ATOM 8732 C C . PHE C 1 306 ? 12.399 68.260 -0.713 1.00 14.17 306 PHE C C 1
ATOM 8733 O O . PHE C 1 306 ? 12.748 67.123 -0.345 1.00 14.45 306 PHE C O 1
ATOM 8741 N N . ALA C 1 307 ? 11.131 68.598 -0.920 1.00 12.63 307 ALA C N 1
ATOM 8742 C CA . ALA C 1 307 ? 10.042 67.656 -0.722 1.00 11.50 307 ALA C CA 1
ATOM 8743 C C . ALA C 1 307 ? 10.164 66.391 -1.590 1.00 13.05 307 ALA C C 1
ATOM 8744 O O . ALA C 1 307 ? 9.672 65.322 -1.208 1.00 13.85 307 ALA C O 1
ATOM 8746 N N . ALA C 1 308 ? 10.824 66.500 -2.742 1.00 12.49 308 ALA C N 1
ATOM 8747 C CA . ALA C 1 308 ? 10.949 65.353 -3.626 1.00 13.76 308 ALA C CA 1
ATOM 8748 C C . ALA C 1 308 ? 12.194 64.502 -3.405 1.00 15.64 308 ALA C C 1
ATOM 8749 O O . ALA C 1 308 ? 12.476 63.601 -4.201 1.00 16.75 308 ALA C O 1
ATOM 8751 N N . MET C 1 309 ? 12.935 64.754 -2.331 1.00 15.22 309 MET C N 1
ATOM 8752 C CA . MET C 1 309 ? 14.153 63.984 -2.114 1.00 15.82 309 MET C CA 1
ATOM 8753 C C . MET C 1 309 ? 14.027 62.516 -1.713 1.00 14.93 309 MET C C 1
ATOM 8754 O O . MET C 1 309 ? 14.806 61.690 -2.163 1.00 16.17 309 MET C O 1
ATOM 8759 N N . PRO C 1 310 ? 13.052 62.163 -0.871 1.00 14.44 310 PRO C N 1
ATOM 8760 C CA . PRO C 1 310 ? 12.970 60.744 -0.505 1.00 14.99 310 PRO C CA 1
ATOM 8761 C C . PRO C 1 310 ? 12.440 59.847 -1.630 1.00 14.95 310 PRO C C 1
ATOM 8762 O O . PRO C 1 310 ? 11.358 59.280 -1.525 1.00 15.09 310 PRO C O 1
ATOM 8766 N N . GLN C 1 311 ? 13.215 59.722 -2.700 1.00 15.50 311 GLN C N 1
ATOM 8767 C CA . GLN C 1 311 ? 12.825 58.918 -3.850 1.00 16.61 311 GLN C CA 1
ATOM 8768 C C . GLN C 1 311 ? 13.150 57.458 -3.611 1.00 17.11 311 GLN C C 1
ATOM 8769 O O . GLN C 1 311 ? 14.294 57.099 -3.325 1.00 17.18 311 GLN C O 1
ATOM 8775 N N . GLU C 1 312 ? 12.132 56.620 -3.752 1.00 18.49 312 GLU C N 1
ATOM 8776 C CA . GLU C 1 312 ? 12.253 55.192 -3.497 1.00 20.38 312 GLU C CA 1
ATOM 8777 C C . GLU C 1 312 ? 13.124 54.362 -4.409 1.00 20.15 312 GLU C C 1
ATOM 8778 O O . GLU C 1 312 ? 13.105 54.508 -5.630 1.00 19.94 312 GLU C O 1
ATOM 8784 N N . HIS C 1 313 ? 13.875 53.472 -3.772 1.00 19.60 313 HIS C N 1
ATOM 8785 C CA . HIS C 1 313 ? 14.744 52.525 -4.438 1.00 20.09 313 HIS C CA 1
ATOM 8786 C C . HIS C 1 313 ? 15.558 53.036 -5.627 1.00 19.85 313 HIS C C 1
ATOM 8787 O O . HIS C 1 313 ? 16.206 54.071 -5.530 1.00 21.17 313 HIS C O 1
ATOM 8794 N N . GLU C 1 314 ? 15.507 52.310 -6.744 1.00 19.65 314 GLU C N 1
ATOM 8795 C CA . GLU C 1 314 ? 16.284 52.639 -7.936 1.00 19.65 314 GLU C CA 1
ATOM 8796 C C . GLU C 1 314 ? 15.728 53.704 -8.869 1.00 20.00 314 GLU C C 1
ATOM 8797 O O . GLU C 1 314 ? 16.443 54.204 -9.733 1.00 21.34 314 GLU C O 1
ATOM 8803 N N . ARG C 1 315 ? 14.460 54.043 -8.719 1.00 19.25 315 ARG C N 1
ATOM 8804 C CA . ARG C 1 315 ? 13.855 55.081 -9.542 1.00 19.91 315 ARG C CA 1
ATOM 8805 C C . ARG C 1 315 ? 12.469 55.294 -8.966 1.00 21.44 315 ARG C C 1
ATOM 8806 O O . ARG C 1 315 ? 11.688 54.354 -8.804 1.00 22.12 315 ARG C O 1
ATOM 8814 N N . SER C 1 316 ? 12.177 56.547 -8.652 1.00 22.01 316 SER C N 1
ATOM 8815 C CA . SER C 1 316 ? 10.929 56.931 -8.020 1.00 21.50 316 SER C CA 1
ATOM 8816 C C . SER C 1 316 ? 9.940 57.575 -8.986 1.00 21.60 316 SER C C 1
ATOM 8817 O O . SER C 1 316 ? 10.329 58.401 -9.818 1.00 22.46 316 SER C O 1
ATOM 8820 N N . LEU C 1 317 ? 8.664 57.208 -8.885 1.00 19.24 317 LEU C N 1
ATOM 8821 C CA . LEU C 1 317 ? 7.682 57.795 -9.774 1.00 19.07 317 LEU C CA 1
ATOM 8822 C C . LEU C 1 317 ? 6.916 58.856 -9.021 1.00 20.14 317 LEU C C 1
ATOM 8823 O O . LEU C 1 317 ? 6.587 58.669 -7.852 1.00 23.27 317 LEU C O 1
ATOM 8828 N N . GLY C 1 318 ? 6.654 59.979 -9.684 1.00 19.47 318 GLY C N 1
ATOM 8829 C CA . GLY C 1 318 ? 5.933 61.067 -9.048 1.00 18.61 318 GLY C CA 1
ATOM 8830 C C . GLY C 1 318 ? 6.886 62.096 -8.473 1.00 18.22 318 GLY C C 1
ATOM 8831 O O . GLY C 1 318 ? 6.934 63.234 -8.933 1.00 18.64 318 GLY C O 1
ATOM 8832 N N . LEU C 1 319 ? 7.648 61.698 -7.461 1.00 17.90 319 LEU C N 1
ATOM 8833 C CA . LEU C 1 319 ? 8.602 62.597 -6.842 1.00 17.06 319 LEU C CA 1
ATOM 8834 C C . LEU C 1 319 ? 9.633 63.063 -7.869 1.00 18.25 319 LEU C C 1
ATOM 8835 O O . LEU C 1 319 ? 9.987 64.247 -7.917 1.00 17.59 319 LEU C O 1
ATOM 8840 N N . TRP C 1 320 ? 10.106 62.135 -8.699 1.00 18.89 320 TRP C N 1
ATOM 8841 C CA . TRP C 1 320 ? 11.080 62.475 -9.736 1.00 19.62 320 TRP C CA 1
ATOM 8842 C C . TRP C 1 320 ? 10.414 63.364 -10.793 1.00 20.37 320 TRP C C 1
ATOM 8843 O O . TRP C 1 320 ? 11.021 64.318 -11.291 1.00 20.68 320 TRP C O 1
ATOM 8854 N N . HIS C 1 321 ? 9.160 63.066 -11.127 1.00 19.63 321 HIS C N 1
ATOM 8855 C CA . HIS C 1 321 ? 8.437 63.866 -12.115 1.00 19.34 321 HIS C CA 1
ATOM 8856 C C . HIS C 1 321 ? 8.261 65.300 -11.625 1.00 18.96 321 HIS C C 1
ATOM 8857 O O . HIS C 1 321 ? 8.235 66.231 -12.415 1.00 19.19 321 HIS C O 1
ATOM 8864 N N . ALA C 1 322 ? 8.138 65.472 -10.315 1.00 18.76 322 ALA C N 1
ATOM 8865 C CA . ALA C 1 322 ? 7.946 66.794 -9.733 1.00 18.01 322 ALA C CA 1
ATOM 8866 C C . ALA C 1 322 ? 9.137 67.728 -9.960 1.00 18.49 322 ALA C C 1
ATOM 8867 O O . ALA C 1 322 ? 8.990 68.949 -9.910 1.00 18.38 322 ALA C O 1
ATOM 8869 N N . GLU C 1 323 ? 10.315 67.156 -10.198 1.00 17.54 323 GLU C N 1
ATOM 8870 C CA . GLU C 1 323 ? 11.512 67.953 -10.415 1.00 16.76 323 GLU C CA 1
ATOM 8871 C C . GLU C 1 323 ? 11.554 68.614 -11.782 1.00 17.39 323 GLU C C 1
ATOM 8872 O O . GLU C 1 323 ? 11.999 69.754 -11.904 1.00 18.56 323 GLU C O 1
ATOM 8878 N N . TRP C 1 324 ? 11.112 67.875 -12.798 1.00 17.48 324 TRP C N 1
ATOM 8879 C CA . TRP C 1 324 ? 11.151 68.304 -14.197 1.00 18.84 324 TRP C CA 1
ATOM 8880 C C . TRP C 1 324 ? 10.878 69.760 -14.565 1.00 19.98 324 TRP C C 1
ATOM 8881 O O . TRP C 1 324 ? 11.703 70.381 -15.221 1.00 22.34 324 TRP C O 1
ATOM 8892 N N . GLU C 1 325 ? 9.750 70.324 -14.158 1.00 20.80 325 GLU C N 1
ATOM 8893 C CA . GLU C 1 325 ? 9.471 71.714 -14.513 1.00 22.36 325 GLU C CA 1
ATOM 8894 C C . GLU C 1 325 ? 9.836 72.701 -13.407 1.00 22.37 325 GLU C C 1
ATOM 8895 O O . GLU C 1 325 ? 9.960 73.900 -13.651 1.00 23.65 325 GLU C O 1
ATOM 8901 N N . THR C 1 326 ? 10.016 72.192 -12.197 1.00 21.29 326 THR C N 1
ATOM 8902 C CA . THR C 1 326 ? 10.338 73.031 -11.059 1.00 20.47 326 THR C CA 1
ATOM 8903 C C . THR C 1 326 ? 11.729 73.667 -11.121 1.00 21.10 326 THR C C 1
ATOM 8904 O O . THR C 1 326 ? 11.865 74.884 -10.942 1.00 20.35 326 THR C O 1
ATOM 8908 N N . LEU C 1 327 ? 12.763 72.860 -11.364 1.00 20.77 327 LEU C N 1
ATOM 8909 C CA . LEU C 1 327 ? 14.120 73.398 -11.418 1.00 20.04 327 LEU C CA 1
ATOM 8910 C C . LEU C 1 327 ? 14.217 74.483 -12.494 1.00 20.74 327 LEU C C 1
ATOM 8911 O O . LEU C 1 327 ? 14.746 75.574 -12.246 1.00 20.15 327 LEU C O 1
ATOM 8916 N N . PRO C 1 328 ? 13.696 74.205 -13.703 1.00 21.44 328 PRO C N 1
ATOM 8917 C CA . PRO C 1 328 ? 13.784 75.234 -14.746 1.00 21.77 328 PRO C CA 1
ATOM 8918 C C . PRO C 1 328 ? 13.091 76.536 -14.337 1.00 22.01 328 PRO C C 1
ATOM 8919 O O . PRO C 1 328 ? 13.600 77.623 -14.612 1.00 23.76 328 PRO C O 1
ATOM 8923 N N . ASP C 1 329 ? 11.938 76.440 -13.682 1.00 21.74 329 ASP C N 1
ATOM 8924 C CA . ASP C 1 329 ? 11.243 77.646 -13.240 1.00 22.82 329 ASP C CA 1
ATOM 8925 C C . ASP C 1 329 ? 12.139 78.465 -12.340 1.00 22.62 329 ASP C C 1
ATOM 8926 O O . ASP C 1 329 ? 12.197 79.684 -12.459 1.00 24.20 329 ASP C O 1
ATOM 8931 N N . ILE C 1 330 ? 12.837 77.794 -11.433 1.00 21.65 330 ILE C N 1
ATOM 8932 C CA . ILE C 1 330 ? 13.715 78.498 -10.522 1.00 20.82 330 ILE C CA 1
ATOM 8933 C C . ILE C 1 330 ? 14.798 79.239 -11.306 1.00 20.26 330 ILE C C 1
ATOM 8934 O O . ILE C 1 330 ? 15.015 80.430 -11.086 1.00 20.29 330 ILE C O 1
ATOM 8939 N N . CYS C 1 331 ? 15.457 78.553 -12.232 1.00 19.67 331 CYS C N 1
ATOM 8940 C CA . CYS C 1 331 ? 16.512 79.194 -13.009 1.00 21.03 331 CYS C CA 1
ATOM 8941 C C . CYS C 1 331 ? 16.003 80.426 -13.762 1.00 23.44 331 CYS C C 1
ATOM 8942 O O . CYS C 1 331 ? 16.658 81.481 -13.768 1.00 22.96 331 CYS C O 1
ATOM 8945 N N . CYS C 1 332 ? 14.833 80.301 -14.390 1.00 24.19 332 CYS C N 1
ATOM 8946 C CA . CYS C 1 332 ? 14.264 81.411 -15.144 1.00 23.91 332 CYS C CA 1
ATOM 8947 C C . CYS C 1 332 ? 13.902 82.574 -14.242 1.00 23.70 332 CYS C C 1
ATOM 8948 O O . CYS C 1 332 ? 14.217 83.724 -14.550 1.00 25.10 332 CYS C O 1
ATOM 8951 N N . LEU C 1 333 ? 13.242 82.274 -13.129 1.00 22.29 333 LEU C N 1
ATOM 8952 C CA . LEU C 1 333 ? 12.859 83.300 -12.172 1.00 21.92 333 LEU C CA 1
ATOM 8953 C C . LEU C 1 333 ? 14.079 84.105 -11.721 1.00 22.95 333 LEU C C 1
ATOM 8954 O O . LEU C 1 333 ? 14.068 85.336 -11.739 1.00 24.43 333 LEU C O 1
ATOM 8959 N N . VAL C 1 334 ? 15.134 83.408 -11.326 1.00 22.10 334 VAL C N 1
ATOM 8960 C CA . VAL C 1 334 ? 16.329 84.080 -10.869 1.00 23.10 334 VAL C CA 1
ATOM 8961 C C . VAL C 1 334 ? 17.038 84.842 -11.986 1.00 24.78 334 VAL C C 1
ATOM 8962 O O . VAL C 1 334 ? 17.563 85.937 -11.758 1.00 26.51 334 VAL C O 1
ATOM 8966 N N . SER C 1 335 ? 17.068 84.279 -13.190 1.00 24.38 335 SER C N 1
ATOM 8967 C CA . SER C 1 335 ? 17.741 84.962 -14.293 1.00 24.58 335 SER C CA 1
ATOM 8968 C C . SER C 1 335 ? 17.083 86.321 -14.523 1.00 25.61 335 SER C C 1
ATOM 8969 O O . SER C 1 335 ? 17.752 87.308 -14.826 1.00 26.11 335 SER C O 1
ATOM 8972 N N . GLY C 1 336 ? 15.763 86.362 -14.376 1.00 26.51 336 GLY C N 1
ATOM 8973 C CA . GLY C 1 336 ? 15.041 87.601 -14.582 1.00 25.81 336 GLY C CA 1
ATOM 8974 C C . GLY C 1 336 ? 15.302 88.614 -13.490 1.00 26.36 336 GLY C C 1
ATOM 8975 O O . GLY C 1 336 ? 15.284 89.817 -13.742 1.00 28.14 336 GLY C O 1
ATOM 8976 N N . ALA C 1 337 ? 15.532 88.133 -12.272 1.00 26.90 337 ALA C N 1
ATOM 8977 C CA . ALA C 1 337 ? 15.793 89.017 -11.146 1.00 26.29 337 ALA C CA 1
ATOM 8978 C C . ALA C 1 337 ? 17.175 89.626 -11.308 1.00 27.23 337 ALA C C 1
ATOM 8979 O O . ALA C 1 337 ? 17.352 90.822 -11.064 1.00 27.34 337 ALA C O 1
ATOM 8981 N N . LEU C 1 338 ? 18.147 88.804 -11.713 1.00 27.73 338 LEU C N 1
ATOM 8982 C CA . LEU C 1 338 ? 19.513 89.277 -11.922 1.00 28.27 338 LEU C CA 1
ATOM 8983 C C . LEU C 1 338 ? 19.495 90.340 -12.992 1.00 30.19 338 LEU C C 1
ATOM 8984 O O . LEU C 1 338 ? 20.136 91.380 -12.863 1.00 31.31 338 LEU C O 1
ATOM 8989 N N . ARG C 1 339 ? 18.743 90.081 -14.052 1.00 31.30 339 ARG C N 1
ATOM 8990 C CA . ARG C 1 339 ? 18.665 91.018 -15.160 1.00 32.87 339 ARG C CA 1
ATOM 8991 C C . ARG C 1 339 ? 18.161 92.375 -14.713 1.00 32.74 339 ARG C C 1
ATOM 8992 O O . ARG C 1 339 ? 18.768 93.408 -14.996 1.00 33.08 339 ARG C O 1
ATOM 9000 N N . GLN C 1 340 ? 17.038 92.364 -14.014 1.00 32.99 340 GLN C N 1
ATOM 9001 C CA . GLN C 1 340 ? 16.433 93.591 -13.530 1.00 33.35 340 GLN C CA 1
ATOM 9002 C C . GLN C 1 340 ? 17.287 94.290 -12.466 1.00 32.74 340 GLN C C 1
ATOM 9003 O O . GLN C 1 340 ? 17.319 95.509 -12.408 1.00 33.36 340 GLN C O 1
ATOM 9009 N N . ALA C 1 341 ? 17.978 93.521 -11.633 1.00 32.35 341 ALA C N 1
ATOM 9010 C CA . ALA C 1 341 ? 18.820 94.094 -10.587 1.00 32.70 341 ALA C CA 1
ATOM 9011 C C . ALA C 1 341 ? 19.993 94.841 -11.199 1.00 33.21 341 ALA C C 1
ATOM 9012 O O . ALA C 1 341 ? 20.485 95.820 -10.633 1.00 33.50 341 ALA C O 1
ATOM 9014 N N . GLN C 1 342 ? 20.445 94.363 -12.353 1.00 32.78 342 GLN C N 1
ATOM 9015 C CA . GLN C 1 342 ? 21.561 94.987 -13.047 1.00 33.03 342 GLN C CA 1
ATOM 9016 C C . GLN C 1 342 ? 21.130 96.347 -13.571 1.00 32.67 342 GLN C C 1
ATOM 9017 O O . GLN C 1 342 ? 21.859 97.334 -13.464 1.00 33.23 342 GLN C O 1
ATOM 9023 N N . VAL C 1 343 ? 19.937 96.390 -14.146 1.00 31.55 343 VAL C N 1
ATOM 9024 C CA . VAL C 1 343 ? 19.434 97.632 -14.683 1.00 30.74 343 VAL C CA 1
ATOM 9025 C C . VAL C 1 343 ? 19.369 98.693 -13.604 1.00 32.66 343 VAL C C 1
ATOM 9026 O O . VAL C 1 343 ? 19.922 99.784 -13.780 1.00 34.72 343 VAL C O 1
ATOM 9030 N N . ILE C 1 344 ? 18.725 98.388 -12.482 1.00 31.89 344 ILE C N 1
ATOM 9031 C CA . ILE C 1 344 ? 18.620 99.396 -11.443 1.00 32.47 344 ILE C CA 1
ATOM 9032 C C . ILE C 1 344 ? 19.952 99.689 -10.747 1.00 32.84 344 ILE C C 1
ATOM 9033 O O . ILE C 1 344 ? 20.203 100.820 -10.342 1.00 33.89 344 ILE C O 1
ATOM 9038 N N . ALA C 1 345 ? 20.816 98.692 -10.619 1.00 33.12 345 ALA C N 1
ATOM 9039 C CA . ALA C 1 345 ? 22.100 98.921 -9.961 1.00 34.06 345 ALA C CA 1
ATOM 9040 C C . ALA C 1 345 ? 22.974 99.924 -10.706 1.00 35.35 345 ALA C C 1
ATOM 9041 O O . ALA C 1 345 ? 23.600 100.787 -10.092 1.00 35.84 345 ALA C O 1
ATOM 9043 N N . GLU C 1 346 ? 23.013 99.831 -12.029 1.00 36.47 346 GLU C N 1
ATOM 9044 C CA . GLU C 1 346 ? 23.864 100.730 -12.783 1.00 38.20 346 GLU C CA 1
ATOM 9045 C C . GLU C 1 346 ? 23.253 102.064 -13.162 1.00 38.12 346 GLU C C 1
ATOM 9046 O O . GLU C 1 346 ? 23.949 102.935 -13.675 1.00 38.60 346 GLU C O 1
ATOM 9052 N N . GLY C 1 347 ? 21.965 102.246 -12.909 1.00 38.49 347 GLY C N 1
ATOM 9053 C CA . GLY C 1 347 ? 21.360 103.508 -13.272 1.00 37.46 347 GLY C CA 1
ATOM 9054 C C . GLY C 1 347 ? 20.482 104.164 -12.229 1.00 38.64 347 GLY C C 1
ATOM 9055 O O . GLY C 1 347 ? 19.728 105.074 -12.570 1.00 38.01 347 GLY C O 1
ATOM 9056 N N . MET C 1 348 ? 20.548 103.752 -10.966 1.00 39.44 348 MET C N 1
ATOM 9057 C CA . MET C 1 348 ? 19.662 104.406 -10.013 1.00 41.31 348 MET C CA 1
ATOM 9058 C C . MET C 1 348 ? 20.072 105.841 -9.744 1.00 41.40 348 MET C C 1
ATOM 9059 O O . MET C 1 348 ? 21.251 106.174 -9.749 1.00 41.03 348 MET C O 1
ATOM 9064 N N . GLU C 1 349 ? 19.063 106.686 -9.553 1.00 42.27 349 GLU C N 1
ATOM 9065 C CA . GLU C 1 349 ? 19.229 108.112 -9.292 1.00 42.37 349 GLU C CA 1
ATOM 9066 C C . GLU C 1 349 ? 19.233 108.403 -7.799 1.00 41.26 349 GLU C C 1
ATOM 9067 O O . GLU C 1 349 ? 18.326 107.979 -7.074 1.00 42.33 349 GLU C O 1
ATOM 9073 N N . VAL C 1 350 ? 20.234 109.143 -7.340 1.00 38.83 350 VAL C N 1
ATOM 9074 C CA . VAL C 1 350 ? 20.310 109.471 -5.927 1.00 37.89 350 VAL C CA 1
ATOM 9075 C C . VAL C 1 350 ? 20.016 110.945 -5.654 1.00 37.80 350 VAL C C 1
ATOM 9076 O O . VAL C 1 350 ? 20.463 111.820 -6.390 1.00 39.10 350 VAL C O 1
ATOM 9080 N N . ASP C 1 351 ? 19.254 111.213 -4.598 1.00 36.82 351 ASP C N 1
ATOM 9081 C CA . ASP C 1 351 ? 18.931 112.582 -4.207 1.00 34.71 351 ASP C CA 1
ATOM 9082 C C . ASP C 1 351 ? 19.542 112.786 -2.825 1.00 33.72 351 ASP C C 1
ATOM 9083 O O . ASP C 1 351 ? 18.851 112.664 -1.802 1.00 32.78 351 ASP C O 1
ATOM 9088 N N . ALA C 1 352 ? 20.843 113.077 -2.803 1.00 31.97 352 ALA C N 1
ATOM 9089 C CA . ALA C 1 352 ? 21.570 113.288 -1.555 1.00 29.94 352 ALA C CA 1
ATOM 9090 C C . ALA C 1 352 ? 20.971 114.435 -0.740 1.00 29.17 352 ALA C C 1
ATOM 9091 O O . ALA C 1 352 ? 21.021 114.419 0.493 1.00 29.29 352 ALA C O 1
ATOM 9093 N N . ALA C 1 353 ? 20.398 115.415 -1.440 1.00 29.10 353 ALA C N 1
ATOM 9094 C CA . ALA C 1 353 ? 19.781 116.587 -0.815 1.00 29.63 353 ALA C CA 1
ATOM 9095 C C . ALA C 1 353 ? 18.577 116.185 0.021 1.00 31.06 353 ALA C C 1
ATOM 9096 O O . ALA C 1 353 ? 18.419 116.621 1.174 1.00 32.36 353 ALA C O 1
ATOM 9098 N N . ARG C 1 354 ? 17.724 115.356 -0.577 1.00 31.57 354 ARG C N 1
ATOM 9099 C CA . ARG C 1 354 ? 16.529 114.862 0.094 1.00 30.49 354 ARG C CA 1
ATOM 9100 C C . ARG C 1 354 ? 16.931 113.985 1.284 1.00 30.98 354 ARG C C 1
ATOM 9101 O O . ARG C 1 354 ? 16.278 114.010 2.335 1.00 29.00 354 ARG C O 1
ATOM 9109 N N . MET C 1 355 ? 18.013 113.223 1.121 1.00 31.71 355 MET C N 1
ATOM 9110 C CA . MET C 1 355 ? 18.502 112.367 2.196 1.00 34.31 355 MET C CA 1
ATOM 9111 C C . MET C 1 355 ? 18.878 113.233 3.390 1.00 36.86 355 MET C C 1
ATOM 9112 O O . MET C 1 355 ? 18.589 112.877 4.533 1.00 38.15 355 MET C O 1
ATOM 9117 N N . ARG C 1 356 ? 19.535 114.364 3.125 1.00 39.36 356 ARG C N 1
ATOM 9118 C CA . ARG C 1 356 ? 19.933 115.296 4.184 1.00 40.69 356 ARG C CA 1
ATOM 9119 C C . ARG C 1 356 ? 18.677 115.818 4.874 1.00 39.64 356 ARG C C 1
ATOM 9120 O O . ARG C 1 356 ? 18.556 115.804 6.102 1.00 38.48 356 ARG C O 1
ATOM 9128 N N . ARG C 1 357 ? 17.738 116.271 4.059 1.00 38.56 357 ARG C N 1
ATOM 9129 C CA . ARG C 1 357 ? 16.487 116.808 4.555 1.00 40.34 357 ARG C CA 1
ATOM 9130 C C . ARG C 1 357 ? 15.764 115.810 5.452 1.00 40.10 357 ARG C C 1
ATOM 9131 O O . ARG C 1 357 ? 15.307 116.160 6.542 1.00 39.52 357 ARG C O 1
ATOM 9139 N N . ASN C 1 358 ? 15.656 114.565 4.988 1.00 39.66 358 ASN C N 1
ATOM 9140 C CA . ASN C 1 358 ? 14.973 113.537 5.767 1.00 38.13 358 ASN C CA 1
ATOM 9141 C C . ASN C 1 358 ? 15.703 113.252 7.067 1.00 36.97 358 ASN C C 1
ATOM 9142 O O . ASN C 1 358 ? 15.076 112.899 8.062 1.00 36.38 358 ASN C O 1
ATOM 9147 N N . LEU C 1 359 ? 17.021 113.433 7.061 1.00 37.35 359 LEU C N 1
ATOM 9148 C CA . LEU C 1 359 ? 17.830 113.175 8.244 1.00 38.55 359 LEU C CA 1
ATOM 9149 C C . LEU C 1 359 ? 17.394 113.915 9.503 1.00 40.98 359 LEU C C 1
ATOM 9150 O O . LEU C 1 359 ? 17.344 113.315 10.575 1.00 41.85 359 LEU C O 1
ATOM 9155 N N . ASP C 1 360 ? 17.084 115.205 9.413 1.00 44.16 360 ASP C N 1
ATOM 9156 C CA . ASP C 1 360 ? 16.625 115.883 10.628 1.00 47.01 360 ASP C CA 1
ATOM 9157 C C . ASP C 1 360 ? 15.118 116.094 10.590 1.00 47.05 360 ASP C C 1
ATOM 9158 O O . ASP C 1 360 ? 14.606 117.207 10.746 1.00 47.32 360 ASP C O 1
ATOM 9163 N N . LEU C 1 361 ? 14.422 114.981 10.381 1.00 46.34 361 LEU C N 1
ATOM 9164 C CA . LEU C 1 361 ? 12.974 114.949 10.344 1.00 45.20 361 LEU C CA 1
ATOM 9165 C C . LEU C 1 361 ? 12.586 114.730 11.805 1.00 45.05 361 LEU C C 1
ATOM 9166 O O . LEU C 1 361 ? 11.481 115.053 12.234 1.00 45.53 361 LEU C O 1
ATOM 9171 N N . THR C 1 362 ? 13.526 114.175 12.562 1.00 44.55 362 THR C N 1
ATOM 9172 C CA . THR C 1 362 ? 13.343 113.930 13.982 1.00 45.47 362 THR C CA 1
ATOM 9173 C C . THR C 1 362 ? 14.038 115.074 14.724 1.00 46.57 362 THR C C 1
ATOM 9174 O O . THR C 1 362 ? 14.198 115.053 15.952 1.00 46.90 362 THR C O 1
ATOM 9178 N N . GLN C 1 363 ? 14.454 116.070 13.945 1.00 47.10 363 GLN C N 1
ATOM 9179 C CA . GLN C 1 363 ? 15.136 117.258 14.448 1.00 47.44 363 GLN C CA 1
ATOM 9180 C C . GLN C 1 363 ? 16.341 117.004 15.347 1.00 46.09 363 GLN C C 1
ATOM 9181 O O . GLN C 1 363 ? 16.427 117.536 16.451 1.00 45.44 363 GLN C O 1
ATOM 9187 N N . GLY C 1 364 ? 17.269 116.187 14.863 1.00 45.02 364 GLY C N 1
ATOM 9188 C CA . GLY C 1 364 ? 18.471 115.911 15.620 1.00 44.21 364 GLY C CA 1
ATOM 9189 C C . GLY C 1 364 ? 18.366 114.939 16.773 1.00 44.46 364 GLY C C 1
ATOM 9190 O O . GLY C 1 364 ? 19.389 114.602 17.376 1.00 45.42 364 GLY C O 1
ATOM 9191 N N . LEU C 1 365 ? 17.162 114.483 17.104 1.00 43.46 365 LEU C N 1
ATOM 9192 C CA . LEU C 1 365 ? 17.032 113.539 18.207 1.00 43.27 365 LEU C CA 1
ATOM 9193 C C . LEU C 1 365 ? 17.764 112.235 17.890 1.00 44.34 365 LEU C C 1
ATOM 9194 O O . LEU C 1 365 ? 18.229 111.526 18.791 1.00 44.77 365 LEU C O 1
ATOM 9199 N N . VAL C 1 366 ? 17.880 111.930 16.601 1.00 44.80 366 VAL C N 1
ATOM 9200 C CA . VAL C 1 366 ? 18.545 110.709 16.158 1.00 44.28 366 VAL C CA 1
ATOM 9201 C C . VAL C 1 366 ? 20.059 110.815 16.363 1.00 44.61 366 VAL C C 1
ATOM 9202 O O . VAL C 1 366 ? 20.788 109.823 16.264 1.00 44.22 366 VAL C O 1
ATOM 9206 N N . LEU C 1 367 ? 20.514 112.030 16.663 1.00 44.58 367 LEU C N 1
ATOM 9207 C CA . LEU C 1 367 ? 21.927 112.311 16.872 1.00 44.09 367 LEU C CA 1
ATOM 9208 C C . LEU C 1 367 ? 22.230 112.560 18.342 1.00 45.04 367 LEU C C 1
ATOM 9209 O O . LEU C 1 367 ? 23.368 112.846 18.705 1.00 45.46 367 LEU C O 1
ATOM 9214 N N . ALA C 1 368 ? 21.207 112.444 19.184 1.00 46.30 368 ALA C N 1
ATOM 9215 C CA . ALA C 1 368 ? 21.362 112.644 20.623 1.00 47.58 368 ALA C CA 1
ATOM 9216 C C . ALA C 1 368 ? 22.542 111.840 21.177 1.00 49.30 368 ALA C C 1
ATOM 9217 O O . ALA C 1 368 ? 23.308 112.330 22.001 1.00 49.35 368 ALA C O 1
ATOM 9219 N N . GLU C 1 369 ? 22.678 110.604 20.707 1.00 52.14 369 GLU C N 1
ATOM 9220 C CA . GLU C 1 369 ? 23.745 109.702 21.129 1.00 54.56 369 GLU C CA 1
ATOM 9221 C C . GLU C 1 369 ? 25.150 110.273 20.897 1.00 55.95 369 GLU C C 1
ATOM 9222 O O . GLU C 1 369 ? 26.032 110.152 21.760 1.00 55.75 369 GLU C O 1
ATOM 9228 N N . ALA C 1 370 ? 25.349 110.887 19.730 1.00 57.18 370 ALA C N 1
ATOM 9229 C CA . ALA C 1 370 ? 26.640 111.473 19.354 1.00 59.16 370 ALA C CA 1
ATOM 9230 C C . ALA C 1 370 ? 27.054 112.614 20.282 1.00 60.85 370 ALA C C 1
ATOM 9231 O O . ALA C 1 370 ? 28.242 112.852 20.507 1.00 61.04 370 ALA C O 1
ATOM 9233 N N . VAL C 1 371 ? 26.064 113.330 20.800 1.00 62.63 371 VAL C N 1
ATOM 9234 C CA . VAL C 1 371 ? 26.315 114.435 21.709 1.00 63.54 371 VAL C CA 1
ATOM 9235 C C . VAL C 1 371 ? 26.507 113.863 23.114 1.00 64.47 371 VAL C C 1
ATOM 9236 O O . VAL C 1 371 ? 27.361 114.324 23.865 1.00 64.36 371 VAL C O 1
ATOM 9240 N N . SER C 1 372 ? 25.720 112.842 23.442 1.00 65.70 372 SER C N 1
ATOM 9241 C CA . SER C 1 372 ? 25.768 112.184 24.742 1.00 67.59 372 SER C CA 1
ATOM 9242 C C . SER C 1 372 ? 27.173 111.724 25.141 1.00 69.11 372 SER C C 1
ATOM 9243 O O . SER C 1 372 ? 27.565 111.838 26.302 1.00 69.37 372 SER C O 1
ATOM 9246 N N . ILE C 1 373 ? 27.933 111.203 24.185 1.00 70.99 373 ILE C N 1
ATOM 9247 C CA . ILE C 1 373 ? 29.280 110.731 24.485 1.00 73.25 373 ILE C CA 1
ATOM 9248 C C . ILE C 1 373 ? 30.239 111.880 24.770 1.00 74.90 373 ILE C C 1
ATOM 9249 O O . ILE C 1 373 ? 31.030 111.807 25.715 1.00 75.72 373 ILE C O 1
ATOM 9254 N N . VAL C 1 374 ? 30.166 112.940 23.965 1.00 76.37 374 VAL C N 1
ATOM 9255 C CA . VAL C 1 374 ? 31.030 114.104 24.157 1.00 77.30 374 VAL C CA 1
ATOM 9256 C C . VAL C 1 374 ? 30.734 114.806 25.486 1.00 78.22 374 VAL C C 1
ATOM 9257 O O . VAL C 1 374 ? 31.642 115.030 26.280 1.00 78.05 374 VAL C O 1
ATOM 9261 N N . LEU C 1 375 ? 29.474 115.150 25.738 1.00 79.38 375 LEU C N 1
ATOM 9262 C CA . LEU C 1 375 ? 29.131 115.799 26.998 1.00 80.95 375 LEU C CA 1
ATOM 9263 C C . LEU C 1 375 ? 29.337 114.841 28.167 1.00 82.84 375 LEU C C 1
ATOM 9264 O O . LEU C 1 375 ? 29.215 115.236 29.326 1.00 83.66 375 LEU C O 1
ATOM 9269 N N . ALA C 1 376 ? 29.641 113.581 27.860 1.00 84.48 376 ALA C N 1
ATOM 9270 C CA . ALA C 1 376 ? 29.870 112.575 28.892 1.00 86.03 376 ALA C CA 1
ATOM 9271 C C . ALA C 1 376 ? 31.197 112.876 29.575 1.00 87.49 376 ALA C C 1
ATOM 9272 O O . ALA C 1 376 ? 31.325 112.757 30.800 1.00 88.16 376 ALA C O 1
ATOM 9274 N N . GLN C 1 377 ? 32.179 113.273 28.768 1.00 88.43 377 GLN C N 1
ATOM 9275 C CA . GLN C 1 377 ? 33.511 113.611 29.261 1.00 90.02 377 GLN C CA 1
ATOM 9276 C C . GLN C 1 377 ? 33.622 115.083 29.693 1.00 91.71 377 GLN C C 1
ATOM 9277 O O . GLN C 1 377 ? 34.196 115.386 30.739 1.00 91.77 377 GLN C O 1
ATOM 9283 N N . ARG C 1 378 ? 33.071 115.994 28.892 1.00 93.64 378 ARG C N 1
ATOM 9284 C CA . ARG C 1 378 ? 33.104 117.424 29.211 1.00 95.18 378 ARG C CA 1
ATOM 9285 C C . ARG C 1 378 ? 32.553 117.692 30.616 1.00 96.40 378 ARG C C 1
ATOM 9286 O O . ARG C 1 378 ? 33.042 118.568 31.332 1.00 97.51 378 ARG C O 1
ATOM 9294 N N . LEU C 1 379 ? 31.525 116.940 30.994 1.00 97.09 379 LEU C N 1
ATOM 9295 C CA . LEU C 1 379 ? 30.908 117.073 32.307 1.00 98.00 379 LEU C CA 1
ATOM 9296 C C . LEU C 1 379 ? 30.859 115.678 32.916 1.00 98.88 379 LEU C C 1
ATOM 9297 O O . LEU C 1 379 ? 31.706 114.839 32.616 1.00 98.43 379 LEU C O 1
ATOM 9302 N N . GLY C 1 380 ? 29.874 115.428 33.770 1.00 100.51 380 GLY C N 1
ATOM 9303 C CA . GLY C 1 380 ? 29.758 114.112 34.369 1.00 102.66 380 GLY C CA 1
ATOM 9304 C C . GLY C 1 380 ? 28.834 113.212 33.562 1.00 104.42 380 GLY C C 1
ATOM 9305 O O . GLY C 1 380 ? 27.735 113.628 33.182 1.00 104.75 380 GLY C O 1
ATOM 9306 N N . ARG C 1 381 ? 29.270 111.985 33.286 1.00 105.48 381 ARG C N 1
ATOM 9307 C CA . ARG C 1 381 ? 28.445 111.045 32.529 1.00 106.75 381 ARG C CA 1
ATOM 9308 C C . ARG C 1 381 ? 27.072 110.962 33.190 1.00 107.22 381 ARG C C 1
ATOM 9309 O O . ARG C 1 381 ? 26.064 110.710 32.537 1.00 106.85 381 ARG C O 1
ATOM 9317 N N . ASP C 1 382 ? 27.057 111.181 34.499 1.00 108.32 382 ASP C N 1
ATOM 9318 C CA . ASP C 1 382 ? 25.839 111.141 35.291 1.00 109.41 382 ASP C CA 1
ATOM 9319 C C . ASP C 1 382 ? 25.047 112.443 35.133 1.00 109.77 382 ASP C C 1
ATOM 9320 O O . ASP C 1 382 ? 23.816 112.424 35.053 1.00 109.59 382 ASP C O 1
ATOM 9325 N N . ARG C 1 383 ? 25.763 113.567 35.084 1.00 110.07 383 ARG C N 1
ATOM 9326 C CA . ARG C 1 383 ? 25.140 114.882 34.934 1.00 110.39 383 ARG C CA 1
ATOM 9327 C C . ARG C 1 383 ? 24.692 115.102 33.488 1.00 109.86 383 ARG C C 1
ATOM 9328 O O . ARG C 1 383 ? 23.614 115.650 33.234 1.00 110.59 383 ARG C O 1
ATOM 9336 N N . ALA C 1 384 ? 25.530 114.670 32.548 1.00 108.42 384 ALA C N 1
ATOM 9337 C CA . ALA C 1 384 ? 25.250 114.804 31.121 1.00 107.26 384 ALA C CA 1
ATOM 9338 C C . ALA C 1 384 ? 23.963 114.082 30.750 1.00 106.68 384 ALA C C 1
ATOM 9339 O O . ALA C 1 384 ? 23.136 114.598 29.997 1.00 106.89 384 ALA C O 1
ATOM 9341 N N . HIS C 1 385 ? 23.807 112.876 31.277 1.00 105.93 385 HIS C N 1
ATOM 9342 C CA . HIS C 1 385 ? 22.623 112.077 31.016 1.00 105.07 385 HIS C CA 1
ATOM 9343 C C . HIS C 1 385 ? 21.374 112.903 31.304 1.00 103.99 385 HIS C C 1
ATOM 9344 O O . HIS C 1 385 ? 20.534 113.096 30.430 1.00 103.49 385 HIS C O 1
ATOM 9351 N N . HIS C 1 386 ? 21.263 113.389 32.537 1.00 103.20 386 HIS C N 1
ATOM 9352 C CA . HIS C 1 386 ? 20.121 114.198 32.945 1.00 102.48 386 HIS C CA 1
ATOM 9353 C C . HIS C 1 386 ? 19.943 115.377 32.002 1.00 101.15 386 HIS C C 1
ATOM 9354 O O . HIS C 1 386 ? 18.886 115.558 31.394 1.00 101.29 386 HIS C O 1
ATOM 9361 N N . LEU C 1 387 ? 20.999 116.174 31.892 1.00 99.51 387 LEU C N 1
ATOM 9362 C CA . LEU C 1 387 ? 21.011 117.365 31.057 1.00 98.02 387 LEU C CA 1
ATOM 9363 C C . LEU C 1 387 ? 20.584 117.124 29.615 1.00 96.67 387 LEU C C 1
ATOM 9364 O O . LEU C 1 387 ? 19.998 118.005 28.982 1.00 97.36 387 LEU C O 1
ATOM 9369 N N . LEU C 1 388 ? 20.874 115.937 29.093 1.00 94.60 388 LEU C N 1
ATOM 9370 C CA . LEU C 1 388 ? 20.526 115.622 27.713 1.00 92.79 388 LEU C CA 1
ATOM 9371 C C . LEU C 1 388 ? 19.056 115.227 27.548 1.00 92.41 388 LEU C C 1
ATOM 9372 O O . LEU C 1 388 ? 18.399 115.641 26.591 1.00 92.66 388 LEU C O 1
ATOM 9377 N N . GLU C 1 389 ? 18.536 114.429 28.473 1.00 91.59 389 GLU C N 1
ATOM 9378 C CA . GLU C 1 389 ? 17.139 114.024 28.398 1.00 91.02 389 GLU C CA 1
ATOM 9379 C C . GLU C 1 389 ? 16.267 115.264 28.544 1.00 89.88 389 GLU C C 1
ATOM 9380 O O . GLU C 1 389 ? 15.184 115.362 27.958 1.00 90.40 389 GLU C O 1
ATOM 9386 N N . GLN C 1 390 ? 16.755 116.211 29.334 1.00 87.77 390 GLN C N 1
ATOM 9387 C CA . GLN C 1 390 ? 16.041 117.448 29.571 1.00 86.05 390 GLN C CA 1
ATOM 9388 C C . GLN C 1 390 ? 15.938 118.237 28.266 1.00 83.56 390 GLN C C 1
ATOM 9389 O O . GLN C 1 390 ? 14.877 118.765 27.929 1.00 83.12 390 GLN C O 1
ATOM 9395 N N . CYS C 1 391 ? 17.044 118.297 27.530 1.00 81.11 391 CYS C N 1
ATOM 9396 C CA . CYS C 1 391 ? 17.098 119.021 26.260 1.00 79.13 391 CYS C CA 1
ATOM 9397 C C . CYS C 1 391 ? 16.232 118.372 25.184 1.00 77.88 391 CYS C C 1
ATOM 9398 O O . CYS C 1 391 ? 15.625 119.061 24.362 1.00 78.68 391 CYS C O 1
ATOM 9401 N N . CYS C 1 392 ? 16.183 117.046 25.179 1.00 75.87 392 CYS C N 1
ATOM 9402 C CA . CYS C 1 392 ? 15.378 116.341 24.198 1.00 73.72 392 CYS C CA 1
ATOM 9403 C C . CYS C 1 392 ? 13.906 116.543 24.529 1.00 73.81 392 CYS C C 1
ATOM 9404 O O . CYS C 1 392 ? 13.105 116.870 23.649 1.00 74.60 392 CYS C O 1
ATOM 9407 N N . GLN C 1 393 ? 13.562 116.370 25.803 1.00 72.92 393 GLN C N 1
ATOM 9408 C CA . GLN C 1 393 ? 12.189 116.547 26.261 1.00 72.52 393 GLN C CA 1
ATOM 9409 C C . GLN C 1 393 ? 11.667 117.930 25.865 1.00 72.72 393 GLN C C 1
ATOM 9410 O O . GLN C 1 393 ? 10.480 118.096 25.568 1.00 73.34 393 GLN C O 1
ATOM 9412 N N . ARG C 1 394 ? 12.568 118.912 25.852 1.00 72.55 394 ARG C N 1
ATOM 9413 C CA . ARG C 1 394 ? 12.224 120.286 25.501 1.00 72.14 394 ARG C CA 1
ATOM 9414 C C . ARG C 1 394 ? 12.151 120.488 23.996 1.00 72.19 394 ARG C C 1
ATOM 9415 O O . ARG C 1 394 ? 11.198 121.083 23.494 1.00 72.30 394 ARG C O 1
ATOM 9417 N N . ALA C 1 395 ? 13.156 119.994 23.279 1.00 72.78 395 ALA C N 1
ATOM 9418 C CA . ALA C 1 395 ? 13.190 120.128 21.824 1.00 74.08 395 ALA C CA 1
ATOM 9419 C C . ALA C 1 395 ? 11.905 119.565 21.235 1.00 74.51 395 ALA C C 1
ATOM 9420 O O . ALA C 1 395 ? 11.492 119.950 20.141 1.00 75.04 395 ALA C O 1
ATOM 9422 N N . VAL C 1 396 ? 11.285 118.648 21.973 1.00 74.48 396 VAL C N 1
ATOM 9423 C CA . VAL C 1 396 ? 10.035 118.023 21.561 1.00 74.65 396 VAL C CA 1
ATOM 9424 C C . VAL C 1 396 ? 8.862 118.906 21.969 1.00 75.11 396 VAL C C 1
ATOM 9425 O O . VAL C 1 396 ? 8.054 119.303 21.130 1.00 75.77 396 VAL C O 1
ATOM 9429 N N . ALA C 1 397 ? 8.777 119.203 23.263 1.00 75.43 397 ALA C N 1
ATOM 9430 C CA . ALA C 1 397 ? 7.716 120.048 23.797 1.00 75.31 397 ALA C CA 1
ATOM 9431 C C . ALA C 1 397 ? 7.590 121.317 22.962 1.00 76.02 397 ALA C C 1
ATOM 9432 O O . ALA C 1 397 ? 6.687 121.431 22.137 1.00 77.63 397 ALA C O 1
ATOM 9434 N N . GLU C 1 398 ? 8.491 122.271 23.161 1.00 76.07 398 GLU C N 1
ATOM 9435 C CA . GLU C 1 398 ? 8.438 123.510 22.390 1.00 76.98 398 GLU C CA 1
ATOM 9436 C C . GLU C 1 398 ? 8.867 123.261 20.942 1.00 76.63 398 GLU C C 1
ATOM 9437 O O . GLU C 1 398 ? 9.295 124.171 20.234 1.00 76.62 398 GLU C O 1
ATOM 9443 N N . GLN C 1 399 ? 8.728 122.010 20.520 1.00 76.24 399 GLN C N 1
ATOM 9444 C CA . GLN C 1 399 ? 9.083 121.558 19.181 1.00 76.46 399 GLN C CA 1
ATOM 9445 C C . GLN C 1 399 ? 9.960 122.479 18.337 1.00 74.92 399 GLN C C 1
ATOM 9446 O O . GLN C 1 399 ? 9.486 123.418 17.700 1.00 74.72 399 GLN C O 1
ATOM 9452 N N . ARG C 1 400 ? 11.254 122.176 18.353 1.00 73.47 400 ARG C N 1
ATOM 9453 C CA . ARG C 1 400 ? 12.269 122.897 17.599 1.00 71.69 400 ARG C CA 1
ATOM 9454 C C . ARG C 1 400 ? 13.553 122.074 17.659 1.00 69.63 400 ARG C C 1
ATOM 9455 O O . ARG C 1 400 ? 13.806 121.372 18.642 1.00 68.40 400 ARG C O 1
ATOM 9463 N N . HIS C 1 401 ? 14.357 122.168 16.606 1.00 67.74 401 HIS C N 1
ATOM 9464 C CA . HIS C 1 401 ? 15.590 121.402 16.502 1.00 65.80 401 HIS C CA 1
ATOM 9465 C C . HIS C 1 401 ? 16.363 121.302 17.811 1.00 64.70 401 HIS C C 1
ATOM 9466 O O . HIS C 1 401 ? 16.315 122.205 18.640 1.00 65.22 401 HIS C O 1
ATOM 9473 N N . LEU C 1 402 ? 17.069 120.191 17.990 1.00 62.76 402 LEU C N 1
ATOM 9474 C CA . LEU C 1 402 ? 17.853 119.962 19.194 1.00 61.20 402 LEU C CA 1
ATOM 9475 C C . LEU C 1 402 ? 19.065 120.889 19.190 1.00 61.80 402 LEU C C 1
ATOM 9476 O O . LEU C 1 402 ? 19.560 121.284 20.247 1.00 61.72 402 LEU C O 1
ATOM 9481 N N . ARG C 1 403 ? 19.551 121.223 17.994 1.00 62.34 403 ARG C N 1
ATOM 9482 C CA . ARG C 1 403 ? 20.703 122.112 17.852 1.00 62.25 403 ARG C CA 1
ATOM 9483 C C . ARG C 1 403 ? 20.426 123.392 18.620 1.00 62.28 403 ARG C C 1
ATOM 9484 O O . ARG C 1 403 ? 21.276 123.885 19.358 1.00 61.92 403 ARG C O 1
ATOM 9492 N N . ALA C 1 404 ? 19.221 123.920 18.432 1.00 62.47 404 ALA C N 1
ATOM 9493 C CA . ALA C 1 404 ? 18.794 125.145 19.093 1.00 62.71 404 ALA C CA 1
ATOM 9494 C C . ALA C 1 404 ? 18.670 124.948 20.601 1.00 62.86 404 ALA C C 1
ATOM 9495 O O . ALA C 1 404 ? 19.270 125.680 21.382 1.00 63.41 404 ALA C O 1
ATOM 9497 N N . VAL C 1 405 ? 17.890 123.958 21.012 1.00 63.16 405 VAL C N 1
ATOM 9498 C CA . VAL C 1 405 ? 17.702 123.701 22.432 1.00 63.47 405 VAL C CA 1
ATOM 9499 C C . VAL C 1 405 ? 19.029 123.598 23.184 1.00 64.59 405 VAL C C 1
ATOM 9500 O O . VAL C 1 405 ? 19.137 124.052 24.325 1.00 64.53 405 VAL C O 1
ATOM 9504 N N . LEU C 1 406 ? 20.037 123.011 22.545 1.00 65.75 406 LEU C N 1
ATOM 9505 C CA . LEU C 1 406 ? 21.351 122.856 23.167 1.00 66.69 406 LEU C CA 1
ATOM 9506 C C . LEU C 1 406 ? 22.114 124.177 23.223 1.00 68.65 406 LEU C C 1
ATOM 9507 O O . LEU C 1 406 ? 22.938 124.395 24.117 1.00 68.70 406 LEU C O 1
ATOM 9512 N N . GLY C 1 407 ? 21.839 125.053 22.261 1.00 70.34 407 GLY C N 1
ATOM 9513 C CA . GLY C 1 407 ? 22.495 126.346 22.222 1.00 71.85 407 GLY C CA 1
ATOM 9514 C C . GLY C 1 407 ? 21.984 127.257 23.320 1.00 73.34 407 GLY C C 1
ATOM 9515 O O . GLY C 1 407 ? 22.705 128.146 23.771 1.00 74.01 407 GLY C O 1
ATOM 9516 N N . ASP C 1 408 ? 20.742 127.036 23.749 1.00 74.80 408 ASP C N 1
ATOM 9517 C CA . ASP C 1 408 ? 20.118 127.834 24.808 1.00 76.46 408 ASP C CA 1
ATOM 9518 C C . ASP C 1 408 ? 20.284 127.168 26.156 1.00 76.47 408 ASP C C 1
ATOM 9519 O O . ASP C 1 408 ? 19.651 127.564 27.128 1.00 76.68 408 ASP C O 1
ATOM 9524 N N . GLU C 1 409 ? 21.132 126.150 26.205 1.00 76.84 409 GLU C N 1
ATOM 9525 C CA . GLU C 1 409 ? 21.385 125.417 27.435 1.00 77.81 409 GLU C CA 1
ATOM 9526 C C . GLU C 1 409 ? 22.690 125.885 28.061 1.00 78.13 409 GLU C C 1
ATOM 9527 O O . GLU C 1 409 ? 23.766 125.607 27.547 1.00 78.55 409 GLU C O 1
ATOM 9533 N N . PRO C 1 410 ? 22.610 126.602 29.187 1.00 78.58 410 PRO C N 1
ATOM 9534 C CA . PRO C 1 410 ? 23.779 127.117 29.894 1.00 79.47 410 PRO C CA 1
ATOM 9535 C C . PRO C 1 410 ? 24.938 126.146 30.034 1.00 80.06 410 PRO C C 1
ATOM 9536 O O . PRO C 1 410 ? 26.021 126.410 29.520 1.00 80.73 410 PRO C O 1
ATOM 9540 N N . GLN C 1 411 ? 24.723 125.030 30.725 1.00 80.63 411 GLN C N 1
ATOM 9541 C CA . GLN C 1 411 ? 25.792 124.047 30.917 1.00 81.24 411 GLN C CA 1
ATOM 9542 C C . GLN C 1 411 ? 26.390 123.549 29.612 1.00 81.44 411 GLN C C 1
ATOM 9543 O O . GLN C 1 411 ? 27.598 123.351 29.519 1.00 81.55 411 GLN C O 1
ATOM 9549 N N . VAL C 1 412 ? 25.543 123.331 28.612 1.00 81.30 412 VAL C N 1
ATOM 9550 C CA . VAL C 1 412 ? 26.006 122.846 27.320 1.00 80.78 412 VAL C CA 1
ATOM 9551 C C . VAL C 1 412 ? 26.762 123.922 26.542 1.00 80.89 412 VAL C C 1
ATOM 9552 O O . VAL C 1 412 ? 27.898 123.706 26.127 1.00 80.36 412 VAL C O 1
ATOM 9556 N N . SER C 1 413 ? 26.146 125.083 26.349 1.00 81.10 413 SER C N 1
ATOM 9557 C CA . SER C 1 413 ? 26.802 126.148 25.605 1.00 81.33 413 SER C CA 1
ATOM 9558 C C . SER C 1 413 ? 28.007 126.700 26.358 1.00 81.40 413 SER C C 1
ATOM 9559 O O . SER C 1 413 ? 28.813 127.441 25.794 1.00 81.53 413 SER C O 1
ATOM 9562 N N . ALA C 1 414 ? 28.133 126.322 27.628 1.00 81.32 414 ALA C N 1
ATOM 9563 C CA . ALA C 1 414 ? 29.248 126.765 28.457 1.00 81.68 414 ALA C CA 1
ATOM 9564 C C . ALA C 1 414 ? 30.400 125.778 28.322 1.00 81.97 414 ALA C C 1
ATOM 9565 O O . ALA C 1 414 ? 31.550 126.101 28.629 1.00 82.05 414 ALA C O 1
ATOM 9567 N N . GLU C 1 415 ? 30.081 124.572 27.861 1.00 82.10 415 GLU C N 1
ATOM 9568 C CA . GLU C 1 415 ? 31.079 123.521 27.672 1.00 81.40 415 GLU C CA 1
ATOM 9569 C C . GLU C 1 415 ? 31.425 123.300 26.205 1.00 80.40 415 GLU C C 1
ATOM 9570 O O . GLU C 1 415 ? 32.525 122.859 25.880 1.00 79.94 415 GLU C O 1
ATOM 9576 N N . LEU C 1 416 ? 30.480 123.599 25.320 1.00 79.40 416 LEU C N 1
ATOM 9577 C CA . LEU C 1 416 ? 30.695 123.419 23.890 1.00 78.77 416 LEU C CA 1
ATOM 9578 C C . LEU C 1 416 ? 30.382 124.692 23.113 1.00 77.98 416 LEU C C 1
ATOM 9579 O O . LEU C 1 416 ? 29.313 125.283 23.261 1.00 77.77 416 LEU C O 1
ATOM 9584 N N . SER C 1 417 ? 31.326 125.105 22.277 1.00 77.38 417 SER C N 1
ATOM 9585 C CA . SER C 1 417 ? 31.171 126.311 21.476 1.00 77.10 417 SER C CA 1
ATOM 9586 C C . SER C 1 417 ? 30.077 126.136 20.448 1.00 76.80 417 SER C C 1
ATOM 9587 O O . SER C 1 417 ? 29.537 125.049 20.293 1.00 77.30 417 SER C O 1
ATOM 9590 N N . GLY C 1 418 ? 29.757 127.214 19.741 1.00 76.70 418 GLY C N 1
ATOM 9591 C CA . GLY C 1 418 ? 28.737 127.141 18.714 1.00 75.83 418 GLY C CA 1
ATOM 9592 C C . GLY C 1 418 ? 29.270 126.331 17.550 1.00 75.41 418 GLY C C 1
ATOM 9593 O O . GLY C 1 418 ? 28.510 125.690 16.827 1.00 74.89 418 GLY C O 1
ATOM 9594 N N . GLU C 1 419 ? 30.589 126.363 17.378 1.00 75.16 419 GLU C N 1
ATOM 9595 C CA . GLU C 1 419 ? 31.251 125.632 16.306 1.00 74.26 419 GLU C CA 1
ATOM 9596 C C . GLU C 1 419 ? 31.294 124.147 16.643 1.00 73.93 419 GLU C C 1
ATOM 9597 O O . GLU C 1 419 ? 31.244 123.300 15.755 1.00 74.13 419 GLU C O 1
ATOM 9599 N N . GLU C 1 420 ? 31.385 123.833 17.931 1.00 73.30 420 GLU C N 1
ATOM 9600 C CA . GLU C 1 420 ? 31.428 122.444 18.367 1.00 72.48 420 GLU C CA 1
ATOM 9601 C C . GLU C 1 420 ? 30.055 121.780 18.244 1.00 71.22 420 GLU C C 1
ATOM 9602 O O . GLU C 1 420 ? 29.952 120.620 17.835 1.00 70.90 420 GLU C O 1
ATOM 9608 N N . LEU C 1 421 ? 29.005 122.516 18.602 1.00 69.29 421 LEU C N 1
ATOM 9609 C CA . LEU C 1 421 ? 27.650 121.987 18.519 1.00 67.27 421 LEU C CA 1
ATOM 9610 C C . LEU C 1 421 ? 27.238 121.784 17.071 1.00 66.37 421 LEU C C 1
ATOM 9611 O O . LEU C 1 421 ? 26.505 120.854 16.756 1.00 66.40 421 LEU C O 1
ATOM 9616 N N . ASP C 1 422 ? 27.703 122.652 16.182 1.00 65.70 422 ASP C N 1
ATOM 9617 C CA . ASP C 1 422 ? 27.356 122.514 14.771 1.00 64.91 422 ASP C CA 1
ATOM 9618 C C . ASP C 1 422 ? 27.883 121.202 14.212 1.00 64.58 422 ASP C C 1
ATOM 9619 O O . ASP C 1 422 ? 27.246 120.579 13.368 1.00 64.71 422 ASP C O 1
ATOM 9624 N N . ARG C 1 423 ? 29.051 120.789 14.688 1.00 64.26 423 ARG C N 1
ATOM 9625 C CA . ARG C 1 423 ? 29.676 119.555 14.240 1.00 63.57 423 ARG C CA 1
ATOM 9626 C C . ARG C 1 423 ? 28.979 118.321 14.840 1.00 61.61 423 ARG C C 1
ATOM 9627 O O . ARG C 1 423 ? 28.656 117.382 14.119 1.00 60.85 423 ARG C O 1
ATOM 9635 N N . LEU C 1 424 ? 28.743 118.325 16.151 1.00 59.34 424 LEU C N 1
ATOM 9636 C CA . LEU C 1 424 ? 28.091 117.194 16.797 1.00 57.40 424 LEU C CA 1
ATOM 9637 C C . LEU C 1 424 ? 26.726 116.884 16.204 1.00 55.93 424 LEU C C 1
ATOM 9638 O O . LEU C 1 424 ? 26.348 115.726 16.076 1.00 56.69 424 LEU C O 1
ATOM 9643 N N . LEU C 1 425 ? 25.975 117.913 15.845 1.00 53.38 425 LEU C N 1
ATOM 9644 C CA . LEU C 1 425 ? 24.663 117.681 15.282 1.00 50.88 425 LEU C CA 1
ATOM 9645 C C . LEU C 1 425 ? 24.707 117.514 13.774 1.00 49.76 425 LEU C C 1
ATOM 9646 O O . LEU C 1 425 ? 23.675 117.598 13.115 1.00 50.18 425 LEU C O 1
ATOM 9651 N N . ASP C 1 426 ? 25.896 117.289 13.221 1.00 48.33 426 ASP C N 1
ATOM 9652 C CA . ASP C 1 426 ? 26.018 117.071 11.776 1.00 47.73 426 ASP C CA 1
ATOM 9653 C C . ASP C 1 426 ? 26.173 115.566 11.549 1.00 47.52 426 ASP C C 1
ATOM 9654 O O . ASP C 1 426 ? 27.097 114.936 12.072 1.00 47.96 426 ASP C O 1
ATOM 9659 N N . PRO C 1 427 ? 25.261 114.969 10.763 1.00 46.82 427 PRO C N 1
ATOM 9660 C CA . PRO C 1 427 ? 25.253 113.538 10.448 1.00 45.84 427 PRO C CA 1
ATOM 9661 C C . PRO C 1 427 ? 26.565 113.033 9.875 1.00 44.73 427 PRO C C 1
ATOM 9662 O O . PRO C 1 427 ? 27.038 111.954 10.239 1.00 43.76 427 PRO C O 1
ATOM 9666 N N . ALA C 1 428 ? 27.145 113.819 8.974 1.00 43.79 428 ALA C N 1
ATOM 9667 C CA . ALA C 1 428 ? 28.398 113.446 8.328 1.00 43.43 428 ALA C CA 1
ATOM 9668 C C . ALA C 1 428 ? 29.514 113.133 9.323 1.00 43.50 428 ALA C C 1
ATOM 9669 O O . ALA C 1 428 ? 30.521 112.524 8.960 1.00 44.07 428 ALA C O 1
ATOM 9671 N N . HIS C 1 429 ? 29.332 113.535 10.576 1.00 43.47 429 HIS C N 1
ATOM 9672 C CA . HIS C 1 429 ? 30.337 113.279 11.599 1.00 44.07 429 HIS C CA 1
ATOM 9673 C C . HIS C 1 429 ? 30.000 112.126 12.542 1.00 43.62 429 HIS C C 1
ATOM 9674 O O . HIS C 1 429 ? 30.654 111.944 13.580 1.00 43.59 429 HIS C O 1
ATOM 9681 N N . TYR C 1 430 ? 28.987 111.345 12.182 1.00 41.65 430 TYR C N 1
ATOM 9682 C CA . TYR C 1 430 ? 28.598 110.216 13.005 1.00 39.69 430 TYR C CA 1
ATOM 9683 C C . TYR C 1 430 ? 28.297 109.032 12.094 1.00 38.58 430 TYR C C 1
ATOM 9684 O O . TYR C 1 430 ? 27.279 108.358 12.238 1.00 39.78 430 TYR C O 1
ATOM 9693 N N . LEU C 1 431 ? 29.207 108.789 11.155 1.00 36.77 431 LEU C N 1
ATOM 9694 C CA . LEU C 1 431 ? 29.076 107.702 10.190 1.00 34.90 431 LEU C CA 1
ATOM 9695 C C . LEU C 1 431 ? 29.776 106.411 10.626 1.00 34.51 431 LEU C C 1
ATOM 9696 O O . LEU C 1 431 ? 29.779 105.419 9.896 1.00 35.65 431 LEU C O 1
ATOM 9701 N N . GLY C 1 432 ? 30.366 106.425 11.815 1.00 33.55 432 GLY C N 1
ATOM 9702 C CA . GLY C 1 432 ? 31.047 105.246 12.318 1.00 32.38 432 GLY C CA 1
ATOM 9703 C C . GLY C 1 432 ? 31.952 104.572 11.303 1.00 32.04 432 GLY C C 1
ATOM 9704 O O . GLY C 1 432 ? 32.756 105.225 10.639 1.00 30.97 432 GLY C O 1
ATOM 9705 N N . GLN C 1 433 ? 31.807 103.258 11.169 1.00 32.44 433 GLN C N 1
ATOM 9706 C CA . GLN C 1 433 ? 32.632 102.501 10.238 1.00 33.26 433 GLN C CA 1
ATOM 9707 C C . GLN C 1 433 ? 32.106 102.429 8.804 1.00 33.05 433 GLN C C 1
ATOM 9708 O O . GLN C 1 433 ? 32.665 101.705 7.979 1.00 33.47 433 GLN C O 1
ATOM 9714 N N . ALA C 1 434 ? 31.048 103.178 8.507 1.00 31.97 434 ALA C N 1
ATOM 9715 C CA . ALA C 1 434 ? 30.457 103.175 7.172 1.00 32.46 434 ALA C CA 1
ATOM 9716 C C . ALA C 1 434 ? 31.475 102.989 6.051 1.00 33.33 434 ALA C C 1
ATOM 9717 O O . ALA C 1 434 ? 31.410 102.011 5.315 1.00 33.93 434 ALA C O 1
ATOM 9719 N N . ARG C 1 435 ? 32.416 103.919 5.928 1.00 35.26 435 ARG C N 1
ATOM 9720 C CA . ARG C 1 435 ? 33.430 103.851 4.884 1.00 36.21 435 ARG C CA 1
ATOM 9721 C C . ARG C 1 435 ? 34.330 102.630 4.974 1.00 34.88 435 ARG C C 1
ATOM 9722 O O . ARG C 1 435 ? 34.824 102.146 3.953 1.00 34.95 435 ARG C O 1
ATOM 9730 N N . VAL C 1 436 ? 34.545 102.130 6.188 1.00 32.86 436 VAL C N 1
ATOM 9731 C CA . VAL C 1 436 ? 35.373 100.939 6.385 1.00 31.92 436 VAL C CA 1
ATOM 9732 C C . VAL C 1 436 ? 34.659 99.705 5.832 1.00 30.72 436 VAL C C 1
ATOM 9733 O O . VAL C 1 436 ? 35.263 98.873 5.145 1.00 31.18 436 VAL C O 1
ATOM 9737 N N . TRP C 1 437 ? 33.372 99.592 6.145 1.00 29.39 437 TRP C N 1
ATOM 9738 C CA . TRP C 1 437 ? 32.562 98.478 5.671 1.00 28.13 437 TRP C CA 1
ATOM 9739 C C . TRP C 1 437 ? 32.636 98.420 4.145 1.00 29.32 437 TRP C C 1
ATOM 9740 O O . TRP C 1 437 ? 32.911 97.359 3.562 1.00 31.28 437 TRP C O 1
ATOM 9751 N N . VAL C 1 438 ? 32.388 99.553 3.493 1.00 28.29 438 VAL C N 1
ATOM 9752 C CA . VAL C 1 438 ? 32.443 99.585 2.039 1.00 28.87 438 VAL C CA 1
ATOM 9753 C C . VAL C 1 438 ? 33.812 99.088 1.580 1.00 30.31 438 VAL C C 1
ATOM 9754 O O . VAL C 1 438 ? 33.918 98.289 0.647 1.00 31.71 438 VAL C O 1
ATOM 9758 N N . ALA C 1 439 ? 34.859 99.547 2.258 1.00 30.53 439 ALA C N 1
ATOM 9759 C CA . ALA C 1 439 ? 36.220 99.165 1.908 1.00 30.70 439 ALA C CA 1
ATOM 9760 C C . ALA C 1 439 ? 36.432 97.655 1.957 1.00 32.01 439 ALA C C 1
ATOM 9761 O O . ALA C 1 439 ? 36.879 97.046 0.971 1.00 33.36 439 ALA C O 1
ATOM 9763 N N . ARG C 1 440 ? 36.112 97.053 3.101 1.00 31.32 440 ARG C N 1
ATOM 9764 C CA . ARG C 1 440 ? 36.301 95.618 3.274 1.00 32.07 440 ARG C CA 1
ATOM 9765 C C . ARG C 1 440 ? 35.522 94.817 2.232 1.00 32.77 440 ARG C C 1
ATOM 9766 O O . ARG C 1 440 ? 36.043 93.861 1.651 1.00 32.63 440 ARG C O 1
ATOM 9774 N N . ALA C 1 441 ? 34.276 95.220 1.999 1.00 32.88 441 ALA C N 1
ATOM 9775 C CA . ALA C 1 441 ? 33.427 94.540 1.037 1.00 33.02 441 ALA C CA 1
ATOM 9776 C C . ALA C 1 441 ? 34.032 94.616 -0.359 1.00 33.77 441 ALA C C 1
ATOM 9777 O O . ALA C 1 441 ? 34.185 93.602 -1.046 1.00 34.34 441 ALA C O 1
ATOM 9779 N N . VAL C 1 442 ? 34.376 95.826 -0.780 1.00 33.85 442 VAL C N 1
ATOM 9780 C CA . VAL C 1 442 ? 34.955 96.005 -2.098 1.00 33.79 442 VAL C CA 1
ATOM 9781 C C . VAL C 1 442 ? 36.242 95.209 -2.200 1.00 34.14 442 VAL C C 1
ATOM 9782 O O . VAL C 1 442 ? 36.502 94.545 -3.201 1.00 32.51 442 VAL C O 1
ATOM 9786 N N . SER C 1 443 ? 37.042 95.279 -1.146 1.00 35.51 443 SER C N 1
ATOM 9787 C CA . SER C 1 443 ? 38.300 94.561 -1.117 1.00 38.10 443 SER C CA 1
ATOM 9788 C C . SER C 1 443 ? 38.067 93.077 -1.407 1.00 38.77 443 SER C C 1
ATOM 9789 O O . SER C 1 443 ? 38.621 92.508 -2.351 1.00 38.36 443 SER C O 1
ATOM 9792 N N . GLU C 1 444 ? 37.231 92.456 -0.587 1.00 39.41 444 GLU C N 1
ATOM 9793 C CA . GLU C 1 444 ? 36.923 91.047 -0.748 1.00 39.83 444 GLU C CA 1
ATOM 9794 C C . GLU C 1 444 ? 36.396 90.721 -2.146 1.00 38.98 444 GLU C C 1
ATOM 9795 O O . GLU C 1 444 ? 36.609 89.629 -2.663 1.00 38.81 444 GLU C O 1
ATOM 9801 N N . HIS C 1 445 ? 35.697 91.668 -2.753 1.00 39.20 445 HIS C N 1
ATOM 9802 C CA . HIS C 1 445 ? 35.169 91.473 -4.094 1.00 39.07 445 HIS C CA 1
ATOM 9803 C C . HIS C 1 445 ? 36.321 91.373 -5.092 1.00 40.72 445 HIS C C 1
ATOM 9804 O O . HIS C 1 445 ? 36.278 90.578 -6.024 1.00 40.65 445 HIS C O 1
ATOM 9811 N N . GLN C 1 446 ? 37.354 92.182 -4.886 1.00 43.50 446 GLN C N 1
ATOM 9812 C CA . GLN C 1 446 ? 38.512 92.186 -5.773 1.00 46.67 446 GLN C CA 1
ATOM 9813 C C . GLN C 1 446 ? 39.393 90.968 -5.524 1.00 47.92 446 GLN C C 1
ATOM 9814 O O . GLN C 1 446 ? 40.031 90.450 -6.441 1.00 47.78 446 GLN C O 1
ATOM 9820 N N . ARG C 1 447 ? 39.427 90.515 -4.276 1.00 49.89 447 ARG C N 1
ATOM 9821 C CA . ARG C 1 447 ? 40.212 89.337 -3.916 1.00 53.53 447 ARG C CA 1
ATOM 9822 C C . ARG C 1 447 ? 39.632 88.122 -4.647 1.00 54.81 447 ARG C C 1
ATOM 9823 O O . ARG C 1 447 ? 40.359 87.367 -5.287 1.00 55.07 447 ARG C O 1
ATOM 9831 N N . PHE C 1 448 ? 38.316 87.939 -4.537 1.00 56.76 448 PHE C N 1
ATOM 9832 C CA . PHE C 1 448 ? 37.634 86.821 -5.174 1.00 58.44 448 PHE C CA 1
ATOM 9833 C C . PHE C 1 448 ? 38.003 86.698 -6.638 1.00 61.61 448 PHE C C 1
ATOM 9834 O O . PHE C 1 448 ? 38.402 85.622 -7.081 1.00 60.86 448 PHE C O 1
ATOM 9842 N N . THR C 1 449 ? 37.846 87.798 -7.377 1.00 66.00 449 THR C N 1
ATOM 9843 C CA . THR C 1 449 ? 38.147 87.845 -8.809 1.00 71.24 449 THR C CA 1
ATOM 9844 C C . THR C 1 449 ? 39.147 86.766 -9.210 1.00 74.20 449 THR C C 1
ATOM 9845 O O . THR C 1 449 ? 38.898 85.997 -10.141 1.00 75.39 449 THR C O 1
ATOM 9849 N N . ALA C 1 450 ? 40.270 86.711 -8.496 1.00 76.99 450 ALA C N 1
ATOM 9850 C CA . ALA C 1 450 ? 41.311 85.711 -8.739 1.00 79.17 450 ALA C CA 1
ATOM 9851 C C . ALA C 1 450 ? 40.938 84.354 -8.089 1.00 80.10 450 ALA C C 1
ATOM 9852 O O . ALA C 1 450 ? 41.627 83.942 -7.123 1.00 80.82 450 ALA C O 1
ATOM 9855 N N . ASN D 1 3 ? 4.779 71.173 25.978 1.00 45.30 3 ASN D N 1
ATOM 9856 C CA . ASN D 1 3 ? 4.777 70.205 24.835 1.00 44.60 3 ASN D CA 1
ATOM 9857 C C . ASN D 1 3 ? 6.056 69.395 24.692 1.00 43.79 3 ASN D C 1
ATOM 9858 O O . ASN D 1 3 ? 6.920 69.734 23.877 1.00 43.11 3 ASN D O 1
ATOM 9863 N N . GLN D 1 4 ? 6.173 68.315 25.462 1.00 42.11 4 GLN D N 1
ATOM 9864 C CA . GLN D 1 4 ? 7.359 67.484 25.372 1.00 40.78 4 GLN D CA 1
ATOM 9865 C C . GLN D 1 4 ? 7.034 66.007 25.167 1.00 38.72 4 GLN D C 1
ATOM 9866 O O . GLN D 1 4 ? 7.934 65.167 25.200 1.00 39.11 4 GLN D O 1
ATOM 9872 N N . LEU D 1 5 ? 5.759 65.696 24.938 1.00 35.91 5 LEU D N 1
ATOM 9873 C CA . LEU D 1 5 ? 5.339 64.315 24.729 1.00 33.68 5 LEU D CA 1
ATOM 9874 C C . LEU D 1 5 ? 6.117 63.636 23.615 1.00 32.84 5 LEU D C 1
ATOM 9875 O O . LEU D 1 5 ? 6.722 62.579 23.819 1.00 34.83 5 LEU D O 1
ATOM 9880 N N . PHE D 1 6 ? 6.105 64.247 22.437 1.00 30.90 6 PHE D N 1
ATOM 9881 C CA . PHE D 1 6 ? 6.789 63.688 21.276 1.00 28.49 6 PHE D CA 1
ATOM 9882 C C . PHE D 1 6 ? 8.237 64.129 21.141 1.00 29.12 6 PHE D C 1
ATOM 9883 O O . PHE D 1 6 ? 8.940 63.738 20.199 1.00 30.29 6 PHE D O 1
ATOM 9891 N N . ASP D 1 7 ? 8.705 64.918 22.094 1.00 28.80 7 ASP D N 1
ATOM 9892 C CA . ASP D 1 7 ? 10.054 65.431 21.999 1.00 29.03 7 ASP D CA 1
ATOM 9893 C C . ASP D 1 7 ? 11.191 64.433 22.130 1.00 27.60 7 ASP D C 1
ATOM 9894 O O . ASP D 1 7 ? 12.271 64.642 21.567 1.00 27.07 7 ASP D O 1
ATOM 9899 N N . ALA D 1 8 ? 10.968 63.356 22.873 1.00 26.05 8 ALA D N 1
ATOM 9900 C CA . ALA D 1 8 ? 12.009 62.344 23.034 1.00 24.62 8 ALA D CA 1
ATOM 9901 C C . ALA D 1 8 ? 12.088 61.515 21.750 1.00 23.96 8 ALA D C 1
ATOM 9902 O O . ALA D 1 8 ? 13.152 61.027 21.359 1.00 23.63 8 ALA D O 1
ATOM 9904 N N . TYR D 1 9 ? 10.941 61.373 21.101 1.00 24.13 9 TYR D N 1
ATOM 9905 C CA . TYR D 1 9 ? 10.823 60.618 19.864 1.00 24.11 9 TYR D CA 1
ATOM 9906 C C . TYR D 1 9 ? 11.308 61.395 18.638 1.00 24.15 9 TYR D C 1
ATOM 9907 O O . TYR D 1 9 ? 11.916 60.812 17.746 1.00 24.63 9 TYR D O 1
ATOM 9916 N N . PHE D 1 10 ? 11.064 62.703 18.601 1.00 22.78 10 PHE D N 1
ATOM 9917 C CA . PHE D 1 10 ? 11.466 63.526 17.448 1.00 22.77 10 PHE D CA 1
ATOM 9918 C C . PHE D 1 10 ? 12.790 64.322 17.558 1.00 23.48 10 PHE D C 1
ATOM 9919 O O . PHE D 1 10 ? 13.367 64.737 16.535 1.00 23.24 10 PHE D O 1
ATOM 9927 N N . THR D 1 11 ? 13.271 64.543 18.779 1.00 23.71 11 THR D N 1
ATOM 9928 C CA . THR D 1 11 ? 14.488 65.325 18.972 1.00 23.92 11 THR D CA 1
ATOM 9929 C C . THR D 1 11 ? 15.566 64.556 19.715 1.00 24.48 11 THR D C 1
ATOM 9930 O O . THR D 1 11 ? 15.261 63.689 20.526 1.00 26.49 11 THR D O 1
ATOM 9934 N N . ALA D 1 12 ? 16.826 64.860 19.418 1.00 24.70 12 ALA D N 1
ATOM 9935 C CA . ALA D 1 12 ? 17.945 64.216 20.095 1.00 25.39 12 ALA D CA 1
ATOM 9936 C C . ALA D 1 12 ? 18.185 65.056 21.353 1.00 26.53 12 ALA D C 1
ATOM 9937 O O . ALA D 1 12 ? 18.420 66.265 21.267 1.00 26.65 12 ALA D O 1
ATOM 9939 N N . PRO D 1 13 ? 18.130 64.423 22.540 1.00 27.08 13 PRO D N 1
ATOM 9940 C CA . PRO D 1 13 ? 18.325 65.102 23.831 1.00 26.17 13 PRO D CA 1
ATOM 9941 C C . PRO D 1 13 ? 19.432 66.145 23.905 1.00 25.70 13 PRO D C 1
ATOM 9942 O O . PRO D 1 13 ? 19.248 67.217 24.489 1.00 26.03 13 PRO D O 1
ATOM 9946 N N . ALA D 1 14 ? 20.580 65.841 23.319 1.00 25.63 14 ALA D N 1
ATOM 9947 C CA . ALA D 1 14 ? 21.699 66.774 23.338 1.00 24.76 14 ALA D CA 1
ATOM 9948 C C . ALA D 1 14 ? 21.352 68.045 22.591 1.00 25.73 14 ALA D C 1
ATOM 9949 O O . ALA D 1 14 ? 21.729 69.136 23.009 1.00 26.40 14 ALA D O 1
ATOM 9951 N N . MET D 1 15 ? 20.641 67.892 21.474 1.00 27.87 15 MET D N 1
ATOM 9952 C CA . MET D 1 15 ? 20.237 69.024 20.641 1.00 29.24 15 MET D CA 1
ATOM 9953 C C . MET D 1 15 ? 19.175 69.878 21.349 1.00 29.58 15 MET D C 1
ATOM 9954 O O . MET D 1 15 ? 19.206 71.099 21.274 1.00 29.97 15 MET D O 1
ATOM 9959 N N . ARG D 1 16 ? 18.228 69.242 22.026 1.00 30.11 16 ARG D N 1
ATOM 9960 C CA . ARG D 1 16 ? 17.213 70.001 22.744 1.00 31.72 16 ARG D CA 1
ATOM 9961 C C . ARG D 1 16 ? 17.871 70.852 23.826 1.00 32.48 16 ARG D C 1
ATOM 9962 O O . ARG D 1 16 ? 17.400 71.947 24.129 1.00 33.59 16 ARG D O 1
ATOM 9970 N N . GLU D 1 17 ? 18.951 70.347 24.418 1.00 32.72 17 GLU D N 1
ATOM 9971 C CA . GLU D 1 17 ? 19.644 71.081 25.469 1.00 33.04 17 GLU D CA 1
ATOM 9972 C C . GLU D 1 17 ? 20.190 72.398 24.904 1.00 31.76 17 GLU D C 1
ATOM 9973 O O . GLU D 1 17 ? 20.082 73.464 25.530 1.00 30.44 17 GLU D O 1
ATOM 9979 N N . ILE D 1 18 ? 20.769 72.321 23.713 1.00 29.06 18 ILE D N 1
ATOM 9980 C CA . ILE D 1 18 ? 21.299 73.508 23.071 1.00 27.42 18 ILE D CA 1
ATOM 9981 C C . ILE D 1 18 ? 20.167 74.486 22.776 1.00 28.04 18 ILE D C 1
ATOM 9982 O O . ILE D 1 18 ? 20.301 75.690 23.000 1.00 29.83 18 ILE D O 1
ATOM 9987 N N . PHE D 1 19 ? 19.048 73.979 22.273 1.00 26.67 19 PHE D N 1
ATOM 9988 C CA . PHE D 1 19 ? 17.939 74.857 21.942 1.00 26.29 19 PHE D CA 1
ATOM 9989 C C . PHE D 1 19 ? 16.849 74.803 22.978 1.00 28.08 19 PHE D C 1
ATOM 9990 O O . PHE D 1 19 ? 15.746 74.305 22.742 1.00 28.06 19 PHE D O 1
ATOM 9998 N N . SER D 1 20 ? 17.194 75.331 24.144 1.00 29.20 20 SER D N 1
ATOM 9999 C CA . SER D 1 20 ? 16.299 75.407 25.285 1.00 29.35 20 SER D CA 1
ATOM 10000 C C . SER D 1 20 ? 16.408 76.850 25.722 1.00 29.93 20 SER D C 1
ATOM 10001 O O . SER D 1 20 ? 17.263 77.590 25.221 1.00 30.14 20 SER D O 1
ATOM 10004 N N . ASP D 1 21 ? 15.558 77.266 26.648 1.00 30.19 21 ASP D N 1
ATOM 10005 C CA . ASP D 1 21 ? 15.642 78.640 27.113 1.00 30.66 21 ASP D CA 1
ATOM 10006 C C . ASP D 1 21 ? 17.022 78.903 27.703 1.00 31.28 21 ASP D C 1
ATOM 10007 O O . ASP D 1 21 ? 17.642 79.936 27.446 1.00 31.51 21 ASP D O 1
ATOM 10012 N N . ARG D 1 22 ? 17.504 77.946 28.483 1.00 31.93 22 ARG D N 1
ATOM 10013 C CA . ARG D 1 22 ? 18.798 78.067 29.118 1.00 32.51 22 ARG D CA 1
ATOM 10014 C C . ARG D 1 22 ? 19.878 78.297 28.070 1.00 33.17 22 ARG D C 1
ATOM 10015 O O . ARG D 1 22 ? 20.724 79.180 28.227 1.00 34.59 22 ARG D O 1
ATOM 10023 N N . GLY D 1 23 ? 19.843 77.509 26.998 1.00 32.40 23 GLY D N 1
ATOM 10024 C CA . GLY D 1 23 ? 20.840 77.640 25.947 1.00 30.64 23 GLY D CA 1
ATOM 10025 C C . GLY D 1 23 ? 20.775 78.972 25.234 1.00 30.01 23 GLY D C 1
ATOM 10026 O O . GLY D 1 23 ? 21.796 79.572 24.891 1.00 30.71 23 GLY D O 1
ATOM 10027 N N . ARG D 1 24 ? 19.557 79.438 25.009 1.00 29.43 24 ARG D N 1
ATOM 10028 C CA . ARG D 1 24 ? 19.344 80.708 24.334 1.00 29.62 24 ARG D CA 1
ATOM 10029 C C . ARG D 1 24 ? 19.915 81.844 25.199 1.00 29.94 24 ARG D C 1
ATOM 10030 O O . ARG D 1 24 ? 20.708 82.667 24.726 1.00 29.17 24 ARG D O 1
ATOM 10038 N N . LEU D 1 25 ? 19.505 81.865 26.468 1.00 28.73 25 LEU D N 1
ATOM 10039 C CA . LEU D 1 25 ? 19.965 82.857 27.426 1.00 27.38 25 LEU D CA 1
ATOM 10040 C C . LEU D 1 25 ? 21.487 82.831 27.522 1.00 27.63 25 LEU D C 1
ATOM 10041 O O . LEU D 1 25 ? 22.145 83.859 27.375 1.00 27.53 25 LEU D O 1
ATOM 10046 N N . GLN D 1 26 ? 22.053 81.652 27.747 1.00 27.31 26 GLN D N 1
ATOM 10047 C CA . GLN D 1 26 ? 23.497 81.558 27.885 1.00 28.64 26 GLN D CA 1
ATOM 10048 C C . GLN D 1 26 ? 24.255 82.136 26.714 1.00 29.22 26 GLN D C 1
ATOM 10049 O O . GLN D 1 26 ? 25.287 82.786 26.897 1.00 29.63 26 GLN D O 1
ATOM 10055 N N . GLY D 1 27 ? 23.754 81.893 25.509 1.00 30.06 27 GLY D N 1
ATOM 10056 C CA . GLY D 1 27 ? 24.422 82.416 24.329 1.00 29.33 27 GLY D CA 1
ATOM 10057 C C . GLY D 1 27 ? 24.573 83.926 24.410 1.00 29.61 27 GLY D C 1
ATOM 10058 O O . GLY D 1 27 ? 25.653 84.463 24.174 1.00 30.19 27 GLY D O 1
ATOM 10059 N N . MET D 1 28 ? 23.489 84.616 24.755 1.00 29.25 28 MET D N 1
ATOM 10060 C CA . MET D 1 28 ? 23.514 86.069 24.857 1.00 29.88 28 MET D CA 1
ATOM 10061 C C . MET D 1 28 ? 24.395 86.547 26.017 1.00 30.53 28 MET D C 1
ATOM 10062 O O . MET D 1 28 ? 25.167 87.503 25.876 1.00 32.05 28 MET D O 1
ATOM 10067 N N . LEU D 1 29 ? 24.288 85.884 27.161 1.00 29.83 29 LEU D N 1
ATOM 10068 C CA . LEU D 1 29 ? 25.108 86.256 28.299 1.00 29.13 29 LEU D CA 1
ATOM 10069 C C . LEU D 1 29 ? 26.582 86.088 27.932 1.00 30.10 29 LEU D C 1
ATOM 10070 O O . LEU D 1 29 ? 27.411 86.940 28.271 1.00 30.08 29 LEU D O 1
ATOM 10075 N N . ASP D 1 30 ? 26.904 85.003 27.231 1.00 30.82 30 ASP D N 1
ATOM 10076 C CA . ASP D 1 30 ? 28.282 84.755 26.799 1.00 32.29 30 ASP D CA 1
ATOM 10077 C C . ASP D 1 30 ? 28.774 85.949 25.989 1.00 32.90 30 ASP D C 1
ATOM 10078 O O . ASP D 1 30 ? 29.942 86.358 26.080 1.00 33.22 30 ASP D O 1
ATOM 10083 N N . PHE D 1 31 ? 27.869 86.503 25.188 1.00 32.95 31 PHE D N 1
ATOM 10084 C CA . PHE D 1 31 ? 28.190 87.658 24.371 1.00 32.63 31 PHE D CA 1
ATOM 10085 C C . PHE D 1 31 ? 28.492 88.855 25.270 1.00 33.16 31 PHE D C 1
ATOM 10086 O O . PHE D 1 31 ? 29.515 89.519 25.097 1.00 32.99 31 PHE D O 1
ATOM 10094 N N . GLU D 1 32 ? 27.599 89.120 26.225 1.00 33.59 32 GLU D N 1
ATOM 10095 C CA . GLU D 1 32 ? 27.760 90.243 27.156 1.00 34.93 32 GLU D CA 1
ATOM 10096 C C . GLU D 1 32 ? 29.087 90.203 27.916 1.00 35.87 32 GLU D C 1
ATOM 10097 O O . GLU D 1 32 ? 29.815 91.204 27.977 1.00 35.05 32 GLU D O 1
ATOM 10103 N N . ALA D 1 33 ? 29.395 89.044 28.496 1.00 36.39 33 ALA D N 1
ATOM 10104 C CA . ALA D 1 33 ? 30.638 88.875 29.230 1.00 36.15 33 ALA D CA 1
ATOM 10105 C C . ALA D 1 33 ? 31.794 89.151 28.281 1.00 36.48 33 ALA D C 1
ATOM 10106 O O . ALA D 1 33 ? 32.661 89.971 28.570 1.00 38.53 33 ALA D O 1
ATOM 10108 N N . ALA D 1 34 ? 31.801 88.477 27.139 1.00 35.36 34 ALA D N 1
ATOM 10109 C CA . ALA D 1 34 ? 32.864 88.678 26.164 1.00 34.45 34 ALA D CA 1
ATOM 10110 C C . ALA D 1 34 ? 33.005 90.158 25.761 1.00 34.35 34 ALA D C 1
ATOM 10111 O O . ALA D 1 34 ? 34.117 90.634 25.514 1.00 33.77 34 ALA D O 1
ATOM 10113 N N . LEU D 1 35 ? 31.879 90.876 25.698 1.00 34.73 35 LEU D N 1
ATOM 10114 C CA . LEU D 1 35 ? 31.857 92.297 25.311 1.00 34.48 35 LEU D CA 1
ATOM 10115 C C . LEU D 1 35 ? 32.655 93.128 26.311 1.00 36.68 35 LEU D C 1
ATOM 10116 O O . LEU D 1 35 ? 33.560 93.875 25.935 1.00 37.28 35 LEU D O 1
ATOM 10121 N N . ALA D 1 36 ? 32.300 93.000 27.588 1.00 38.40 36 ALA D N 1
ATOM 10122 C CA . ALA D 1 36 ? 32.974 93.722 28.661 1.00 39.94 36 ALA D CA 1
ATOM 10123 C C . ALA D 1 36 ? 34.486 93.456 28.606 1.00 42.15 36 ALA D C 1
ATOM 10124 O O . ALA D 1 36 ? 35.310 94.377 28.648 1.00 41.93 36 ALA D O 1
ATOM 10126 N N . ARG D 1 37 ? 34.830 92.179 28.499 1.00 44.26 37 ARG D N 1
ATOM 10127 C CA . ARG D 1 37 ? 36.212 91.738 28.430 1.00 45.77 37 ARG D CA 1
ATOM 10128 C C . ARG D 1 37 ? 36.948 92.439 27.281 1.00 47.10 37 ARG D C 1
ATOM 10129 O O . ARG D 1 37 ? 38.042 92.982 27.462 1.00 47.98 37 ARG D O 1
ATOM 10137 N N . ALA D 1 38 ? 36.339 92.441 26.101 1.00 47.47 38 ALA D N 1
ATOM 10138 C CA . ALA D 1 38 ? 36.970 93.039 24.929 1.00 48.32 38 ALA D CA 1
ATOM 10139 C C . ALA D 1 38 ? 37.082 94.546 25.006 1.00 49.06 38 ALA D C 1
ATOM 10140 O O . ALA D 1 38 ? 38.044 95.127 24.510 1.00 51.03 38 ALA D O 1
ATOM 10142 N N . GLU D 1 39 ? 36.101 95.191 25.617 1.00 49.44 39 GLU D N 1
ATOM 10143 C CA . GLU D 1 39 ? 36.137 96.642 25.708 1.00 49.93 39 GLU D CA 1
ATOM 10144 C C . GLU D 1 39 ? 37.092 97.096 26.810 1.00 51.13 39 GLU D C 1
ATOM 10145 O O . GLU D 1 39 ? 37.663 98.193 26.741 1.00 51.57 39 GLU D O 1
ATOM 10151 N N . ALA D 1 40 ? 37.278 96.242 27.817 1.00 51.01 40 ALA D N 1
ATOM 10152 C CA . ALA D 1 40 ? 38.183 96.561 28.914 1.00 50.75 40 ALA D CA 1
ATOM 10153 C C . ALA D 1 40 ? 39.598 96.672 28.352 1.00 50.96 40 ALA D C 1
ATOM 10154 O O . ALA D 1 40 ? 40.324 97.618 28.646 1.00 50.86 40 ALA D O 1
ATOM 10156 N N . SER D 1 41 ? 39.973 95.701 27.526 1.00 51.28 41 SER D N 1
ATOM 10157 C CA . SER D 1 41 ? 41.293 95.674 26.914 1.00 51.71 41 SER D CA 1
ATOM 10158 C C . SER D 1 41 ? 41.473 96.760 25.865 1.00 51.70 41 SER D C 1
ATOM 10159 O O . SER D 1 41 ? 42.512 96.823 25.208 1.00 51.78 41 SER D O 1
ATOM 10162 N N . ALA D 1 42 ? 40.458 97.601 25.699 1.00 51.86 42 ALA D N 1
ATOM 10163 C CA . ALA D 1 42 ? 40.520 98.695 24.734 1.00 52.13 42 ALA D CA 1
ATOM 10164 C C . ALA D 1 42 ? 40.478 99.998 25.523 1.00 52.39 42 ALA D C 1
ATOM 10165 O O . ALA D 1 42 ? 40.549 101.097 24.961 1.00 51.49 42 ALA D O 1
ATOM 10167 N N . GLY D 1 43 ? 40.350 99.845 26.839 1.00 52.67 43 GLY D N 1
ATOM 10168 C CA . GLY D 1 43 ? 40.307 100.984 27.732 1.00 52.51 43 GLY D CA 1
ATOM 10169 C C . GLY D 1 43 ? 38.955 101.658 27.817 1.00 52.81 43 GLY D C 1
ATOM 10170 O O . GLY D 1 43 ? 38.882 102.869 28.011 1.00 54.02 43 GLY D O 1
ATOM 10171 N N . LEU D 1 44 ? 37.881 100.891 27.676 1.00 52.35 44 LEU D N 1
ATOM 10172 C CA . LEU D 1 44 ? 36.544 101.464 27.747 1.00 51.49 44 LEU D CA 1
ATOM 10173 C C . LEU D 1 44 ? 35.811 101.030 29.010 1.00 52.17 44 LEU D C 1
ATOM 10174 O O . LEU D 1 44 ? 34.813 101.641 29.403 1.00 52.05 44 LEU D O 1
ATOM 10179 N N . VAL D 1 45 ? 36.307 99.977 29.652 1.00 52.19 45 VAL D N 1
ATOM 10180 C CA . VAL D 1 45 ? 35.674 99.467 30.865 1.00 52.77 45 VAL D CA 1
ATOM 10181 C C . VAL D 1 45 ? 36.683 99.050 31.935 1.00 53.74 45 VAL D C 1
ATOM 10182 O O . VAL D 1 45 ? 37.663 98.350 31.651 1.00 53.49 45 VAL D O 1
ATOM 10186 N N . PRO D 1 46 ? 36.447 99.476 33.189 1.00 54.63 46 PRO D N 1
ATOM 10187 C CA . PRO D 1 46 ? 37.332 99.143 34.311 1.00 54.70 46 PRO D CA 1
ATOM 10188 C C . PRO D 1 46 ? 37.324 97.643 34.580 1.00 55.82 46 PRO D C 1
ATOM 10189 O O . PRO D 1 46 ? 36.258 97.041 34.768 1.00 55.52 46 PRO D O 1
ATOM 10193 N N . HIS D 1 47 ? 38.515 97.049 34.594 1.00 56.82 47 HIS D N 1
ATOM 10194 C CA . HIS D 1 47 ? 38.675 95.616 34.838 1.00 58.39 47 HIS D CA 1
ATOM 10195 C C . HIS D 1 47 ? 37.873 95.084 36.028 1.00 58.62 47 HIS D C 1
ATOM 10196 O O . HIS D 1 47 ? 37.539 93.899 36.086 1.00 59.16 47 HIS D O 1
ATOM 10203 N N . SER D 1 48 ? 37.564 95.956 36.978 1.00 58.69 48 SER D N 1
ATOM 10204 C CA . SER D 1 48 ? 36.801 95.548 38.149 1.00 59.03 48 SER D CA 1
ATOM 10205 C C . SER D 1 48 ? 35.360 95.234 37.757 1.00 59.28 48 SER D C 1
ATOM 10206 O O . SER D 1 48 ? 34.705 94.391 38.386 1.00 59.77 48 SER D O 1
ATOM 10209 N N . ALA D 1 49 ? 34.872 95.921 36.721 1.00 58.42 49 ALA D N 1
ATOM 10210 C CA . ALA D 1 49 ? 33.509 95.724 36.220 1.00 57.00 49 ALA D CA 1
ATOM 10211 C C . ALA D 1 49 ? 33.432 94.413 35.431 1.00 55.91 49 ALA D C 1
ATOM 10212 O O . ALA D 1 49 ? 32.442 93.683 35.511 1.00 55.43 49 ALA D O 1
ATOM 10214 N N . VAL D 1 50 ? 34.490 94.125 34.675 1.00 54.41 50 VAL D N 1
ATOM 10215 C CA . VAL D 1 50 ? 34.564 92.913 33.874 1.00 52.83 50 VAL D CA 1
ATOM 10216 C C . VAL D 1 50 ? 34.268 91.702 34.741 1.00 52.78 50 VAL D C 1
ATOM 10217 O O . VAL D 1 50 ? 33.510 90.812 34.352 1.00 53.29 50 VAL D O 1
ATOM 10221 N N . ALA D 1 51 ? 34.870 91.678 35.922 1.00 52.43 51 ALA D N 1
ATOM 10222 C CA . ALA D 1 51 ? 34.675 90.577 36.855 1.00 52.12 51 ALA D CA 1
ATOM 10223 C C . ALA D 1 51 ? 33.234 90.532 37.367 1.00 51.26 51 ALA D C 1
ATOM 10224 O O . ALA D 1 51 ? 32.658 89.456 37.510 1.00 50.91 51 ALA D O 1
ATOM 10226 N N . ALA D 1 52 ? 32.658 91.700 37.644 1.00 50.90 52 ALA D N 1
ATOM 10227 C CA . ALA D 1 52 ? 31.283 91.783 38.142 1.00 51.10 52 ALA D CA 1
ATOM 10228 C C . ALA D 1 52 ? 30.296 91.221 37.121 1.00 50.86 52 ALA D C 1
ATOM 10229 O O . ALA D 1 52 ? 29.420 90.420 37.455 1.00 50.61 52 ALA D O 1
ATOM 10231 N N . ILE D 1 53 ? 30.456 91.657 35.877 1.00 50.26 53 ILE D N 1
ATOM 10232 C CA . ILE D 1 53 ? 29.614 91.224 34.776 1.00 49.57 53 ILE D CA 1
ATOM 10233 C C . ILE D 1 53 ? 29.686 89.709 34.553 1.00 49.61 53 ILE D C 1
ATOM 10234 O O . ILE D 1 53 ? 28.654 89.035 34.551 1.00 49.63 53 ILE D O 1
ATOM 10239 N N . GLU D 1 54 ? 30.892 89.173 34.376 1.00 49.11 54 GLU D N 1
ATOM 10240 C CA . GLU D 1 54 ? 31.056 87.735 34.155 1.00 49.32 54 GLU D CA 1
ATOM 10241 C C . GLU D 1 54 ? 30.372 86.898 35.228 1.00 49.11 54 GLU D C 1
ATOM 10242 O O . GLU D 1 54 ? 29.858 85.815 34.949 1.00 50.47 54 GLU D O 1
ATOM 10248 N N . ALA D 1 55 ? 30.365 87.402 36.456 1.00 48.11 55 ALA D N 1
ATOM 10249 C CA . ALA D 1 55 ? 29.745 86.699 37.574 1.00 46.36 55 ALA D CA 1
ATOM 10250 C C . ALA D 1 55 ? 28.238 86.599 37.401 1.00 45.71 55 ALA D C 1
ATOM 10251 O O . ALA D 1 55 ? 27.606 85.677 37.911 1.00 45.81 55 ALA D O 1
ATOM 10253 N N . ALA D 1 56 ? 27.662 87.557 36.684 1.00 45.30 56 ALA D N 1
ATOM 10254 C CA . ALA D 1 56 ? 26.222 87.577 36.464 1.00 44.23 56 ALA D CA 1
ATOM 10255 C C . ALA D 1 56 ? 25.803 86.959 35.124 1.00 43.78 56 ALA D C 1
ATOM 10256 O O . ALA D 1 56 ? 24.614 86.801 34.855 1.00 43.81 56 ALA D O 1
ATOM 10258 N N . CYS D 1 57 ? 26.775 86.609 34.286 1.00 43.25 57 CYS D N 1
ATOM 10259 C CA . CYS D 1 57 ? 26.476 86.013 32.987 1.00 43.02 57 CYS D CA 1
ATOM 10260 C C . CYS D 1 57 ? 26.305 84.490 33.047 1.00 42.44 57 CYS D C 1
ATOM 10261 O O . CYS D 1 57 ? 26.997 83.739 32.356 1.00 41.98 57 CYS D O 1
ATOM 10264 N N . GLN D 1 58 ? 25.374 84.053 33.889 1.00 41.68 58 GLN D N 1
ATOM 10265 C CA . GLN D 1 58 ? 25.056 82.645 34.053 1.00 41.87 58 GLN D CA 1
ATOM 10266 C C . GLN D 1 58 ? 23.522 82.522 33.934 1.00 42.49 58 GLN D C 1
ATOM 10267 O O . GLN D 1 58 ? 22.776 83.124 34.708 1.00 42.01 58 GLN D O 1
ATOM 10269 N N . ALA D 1 59 ? 23.061 81.755 32.947 1.00 43.51 59 ALA D N 1
ATOM 10270 C CA . ALA D 1 59 ? 21.627 81.573 32.696 1.00 43.60 59 ALA D CA 1
ATOM 10271 C C . ALA D 1 59 ? 20.809 81.202 33.922 1.00 44.12 59 ALA D C 1
ATOM 10272 O O . ALA D 1 59 ? 19.686 81.671 34.095 1.00 44.21 59 ALA D O 1
ATOM 10274 N N . GLU D 1 60 ? 21.373 80.354 34.767 1.00 45.49 60 GLU D N 1
ATOM 10275 C CA . GLU D 1 60 ? 20.703 79.887 35.976 1.00 47.55 60 GLU D CA 1
ATOM 10276 C C . GLU D 1 60 ? 20.159 81.015 36.856 1.00 47.93 60 GLU D C 1
ATOM 10277 O O . GLU D 1 60 ? 19.118 80.869 37.504 1.00 48.22 60 GLU D O 1
ATOM 10283 N N . ARG D 1 61 ? 20.860 82.144 36.874 1.00 47.59 61 ARG D N 1
ATOM 10284 C CA . ARG D 1 61 ? 20.472 83.278 37.711 1.00 46.92 61 ARG D CA 1
ATOM 10285 C C . ARG D 1 61 ? 19.245 84.062 37.256 1.00 46.45 61 ARG D C 1
ATOM 10286 O O . ARG D 1 61 ? 18.830 85.002 37.938 1.00 47.43 61 ARG D O 1
ATOM 10288 N N . TYR D 1 62 ? 18.648 83.680 36.130 1.00 45.34 62 TYR D N 1
ATOM 10289 C CA . TYR D 1 62 ? 17.500 84.428 35.625 1.00 43.75 62 TYR D CA 1
ATOM 10290 C C . TYR D 1 62 ? 16.174 83.693 35.559 1.00 42.66 62 TYR D C 1
ATOM 10291 O O . TYR D 1 62 ? 16.127 82.469 35.494 1.00 43.58 62 TYR D O 1
ATOM 10300 N N . ASP D 1 63 ? 15.090 84.454 35.578 1.00 41.31 63 ASP D N 1
ATOM 10301 C CA . ASP D 1 63 ? 13.772 83.857 35.545 1.00 41.25 63 ASP D CA 1
ATOM 10302 C C . ASP D 1 63 ? 13.088 83.974 34.181 1.00 41.19 63 ASP D C 1
ATOM 10303 O O . ASP D 1 63 ? 12.622 85.042 33.766 1.00 40.51 63 ASP D O 1
ATOM 10308 N N . THR D 1 64 ? 13.045 82.842 33.491 1.00 40.71 64 THR D N 1
ATOM 10309 C CA . THR D 1 64 ? 12.452 82.739 32.173 1.00 39.97 64 THR D CA 1
ATOM 10310 C C . THR D 1 64 ? 11.029 83.249 32.161 1.00 39.06 64 THR D C 1
ATOM 10311 O O . THR D 1 64 ? 10.690 84.098 31.342 1.00 39.24 64 THR D O 1
ATOM 10315 N N . GLY D 1 65 ? 10.196 82.735 33.062 1.00 38.00 65 GLY D N 1
ATOM 10316 C CA . GLY D 1 65 ? 8.814 83.181 33.114 1.00 38.93 65 GLY D CA 1
ATOM 10317 C C . GLY D 1 65 ? 8.690 84.698 33.067 1.00 40.51 65 GLY D C 1
ATOM 10318 O O . GLY D 1 65 ? 7.933 85.246 32.262 1.00 40.67 65 GLY D O 1
ATOM 10319 N N . ALA D 1 66 ? 9.447 85.381 33.928 1.00 41.40 66 ALA D N 1
ATOM 10320 C CA . ALA D 1 66 ? 9.435 86.843 34.000 1.00 40.15 66 ALA D CA 1
ATOM 10321 C C . ALA D 1 66 ? 9.927 87.480 32.702 1.00 40.01 66 ALA D C 1
ATOM 10322 O O . ALA D 1 66 ? 9.317 88.421 32.196 1.00 40.99 66 ALA D O 1
ATOM 10324 N N . LEU D 1 67 ? 11.039 86.980 32.173 1.00 39.23 67 LEU D N 1
ATOM 10325 C CA . LEU D 1 67 ? 11.598 87.507 30.930 1.00 38.23 67 LEU D CA 1
ATOM 10326 C C . LEU D 1 67 ? 10.591 87.362 29.780 1.00 38.61 67 LEU D C 1
ATOM 10327 O O . LEU D 1 67 ? 10.426 88.263 28.951 1.00 37.73 67 LEU D O 1
ATOM 10332 N N . ALA D 1 68 ? 9.915 86.219 29.742 1.00 38.40 68 ALA D N 1
ATOM 10333 C CA . ALA D 1 68 ? 8.930 85.952 28.708 1.00 38.74 68 ALA D CA 1
ATOM 10334 C C . ALA D 1 68 ? 7.886 87.060 28.613 1.00 39.46 68 ALA D C 1
ATOM 10335 O O . ALA D 1 68 ? 7.594 87.555 27.524 1.00 40.78 68 ALA D O 1
ATOM 10337 N N . ASN D 1 69 ? 7.325 87.449 29.754 1.00 39.73 69 ASN D N 1
ATOM 10338 C CA . ASN D 1 69 ? 6.302 88.486 29.785 1.00 39.40 69 ASN D CA 1
ATOM 10339 C C . ASN D 1 69 ? 6.853 89.830 29.362 1.00 38.60 69 ASN D C 1
ATOM 10340 O O . ASN D 1 69 ? 6.154 90.635 28.745 1.00 38.81 69 ASN D O 1
ATOM 1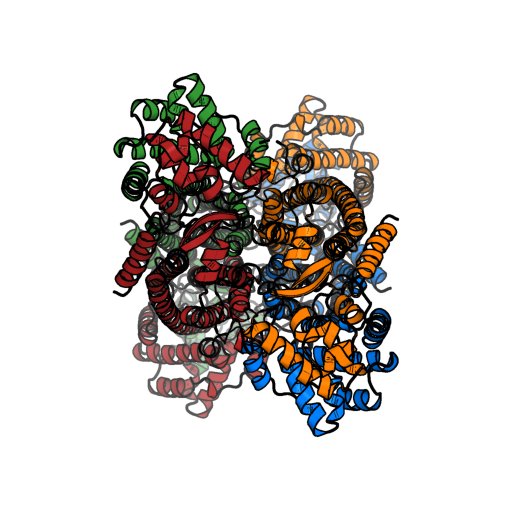0345 N N . ALA D 1 70 ? 8.112 90.073 29.693 1.00 37.07 70 ALA D N 1
ATOM 10346 C CA . ALA D 1 70 ? 8.745 91.333 29.345 1.00 36.74 70 ALA D CA 1
ATOM 10347 C C . ALA D 1 70 ? 8.999 91.410 27.839 1.00 36.70 70 ALA D C 1
ATOM 10348 O O . ALA D 1 70 ? 8.847 92.472 27.217 1.00 36.53 70 ALA D O 1
ATOM 10350 N N . ILE D 1 71 ? 9.389 90.280 27.259 1.00 35.77 71 ILE D N 1
ATOM 10351 C CA . ILE D 1 71 ? 9.661 90.223 25.833 1.00 34.89 71 ILE D CA 1
ATOM 10352 C C . ILE D 1 71 ? 8.411 90.599 25.054 1.00 34.70 71 ILE D C 1
ATOM 10353 O O . ILE D 1 71 ? 8.485 91.288 24.035 1.00 34.32 71 ILE D O 1
ATOM 10358 N N . ALA D 1 72 ? 7.262 90.156 25.554 1.00 34.81 72 ALA D N 1
ATOM 10359 C CA . ALA D 1 72 ? 5.982 90.432 24.913 1.00 35.52 72 ALA D CA 1
ATOM 10360 C C . ALA D 1 72 ? 5.728 91.927 24.763 1.00 36.65 72 ALA D C 1
ATOM 10361 O O . ALA D 1 72 ? 4.884 92.350 23.965 1.00 36.64 72 ALA D O 1
ATOM 10363 N N . THR D 1 73 ? 6.463 92.723 25.533 1.00 37.12 73 THR D N 1
ATOM 10364 C CA . THR D 1 73 ? 6.310 94.171 25.507 1.00 36.96 73 THR D CA 1
ATOM 10365 C C . THR D 1 73 ? 7.513 94.848 24.859 1.00 36.08 73 THR D C 1
ATOM 10366 O O . THR D 1 73 ? 7.396 95.936 24.286 1.00 36.18 73 THR D O 1
ATOM 10370 N N . ALA D 1 74 ? 8.667 94.194 24.951 1.00 34.46 74 ALA D N 1
ATOM 10371 C CA . ALA D 1 74 ? 9.901 94.734 24.404 1.00 33.39 74 ALA D CA 1
ATOM 10372 C C . ALA D 1 74 ? 10.041 94.554 22.897 1.00 33.14 74 ALA D C 1
ATOM 10373 O O . ALA D 1 74 ? 10.543 95.441 22.202 1.00 33.03 74 ALA D O 1
ATOM 10375 N N . GLY D 1 75 ? 9.614 93.405 22.387 1.00 32.57 75 GLY D N 1
ATOM 10376 C CA . GLY D 1 75 ? 9.729 93.178 20.961 1.00 32.25 75 GLY D CA 1
ATOM 10377 C C . GLY D 1 75 ? 10.901 92.282 20.625 1.00 31.96 75 GLY D C 1
ATOM 10378 O O . GLY D 1 75 ? 11.069 91.885 19.479 1.00 33.21 75 GLY D O 1
ATOM 10379 N N . ASN D 1 76 ? 11.727 91.983 21.621 1.00 31.95 76 ASN D N 1
ATOM 10380 C CA . ASN D 1 76 ? 12.864 91.096 21.431 1.00 31.60 76 ASN D CA 1
ATOM 10381 C C . ASN D 1 76 ? 13.313 90.536 22.772 1.00 31.14 76 ASN D C 1
ATOM 10382 O O . ASN D 1 76 ? 12.724 90.831 23.805 1.00 31.06 76 ASN D O 1
ATOM 10387 N N . SER D 1 77 ? 14.357 89.725 22.760 1.00 31.41 77 SER D N 1
ATOM 10388 C CA . SER D 1 77 ? 14.837 89.109 23.988 1.00 32.49 77 SER D CA 1
ATOM 10389 C C . SER D 1 77 ? 16.004 89.845 24.639 1.00 32.79 77 SER D C 1
ATOM 10390 O O . SER D 1 77 ? 16.164 89.806 25.851 1.00 33.40 77 SER D O 1
ATOM 10393 N N . ALA D 1 78 ? 16.816 90.518 23.835 1.00 33.47 78 ALA D N 1
ATOM 10394 C CA . ALA D 1 78 ? 17.978 91.229 24.352 1.00 33.39 78 ALA D CA 1
ATOM 10395 C C . ALA D 1 78 ? 17.689 92.275 25.416 1.00 34.68 78 ALA D C 1
ATOM 10396 O O . ALA D 1 78 ? 18.247 92.204 26.511 1.00 35.85 78 ALA D O 1
ATOM 10398 N N . ILE D 1 79 ? 16.820 93.243 25.125 1.00 35.48 79 ILE D N 1
ATOM 10399 C CA . ILE D 1 79 ? 16.578 94.282 26.121 1.00 35.81 79 ILE D CA 1
ATOM 10400 C C . ILE D 1 79 ? 16.062 93.802 27.486 1.00 35.50 79 ILE D C 1
ATOM 10401 O O . ILE D 1 79 ? 16.526 94.289 28.520 1.00 36.17 79 ILE D O 1
ATOM 10406 N N . PRO D 1 80 ? 15.122 92.842 27.525 1.00 34.91 80 PRO D N 1
ATOM 10407 C CA . PRO D 1 80 ? 14.688 92.439 28.865 1.00 34.88 80 PRO D CA 1
ATOM 10408 C C . PRO D 1 80 ? 15.791 91.693 29.600 1.00 35.43 80 PRO D C 1
ATOM 10409 O O . PRO D 1 80 ? 15.890 91.756 30.826 1.00 35.62 80 PRO D O 1
ATOM 10413 N N . LEU D 1 81 ? 16.623 90.980 28.852 1.00 35.71 81 LEU D N 1
ATOM 10414 C CA . LEU D 1 81 ? 17.707 90.235 29.472 1.00 36.30 81 LEU D CA 1
ATOM 10415 C C . LEU D 1 81 ? 18.752 91.200 30.008 1.00 38.31 81 LEU D C 1
ATOM 10416 O O . LEU D 1 81 ? 19.190 91.076 31.155 1.00 38.99 81 LEU D O 1
ATOM 10421 N N . VAL D 1 82 ? 19.154 92.152 29.163 1.00 39.46 82 VAL D N 1
ATOM 10422 C CA . VAL D 1 82 ? 20.155 93.141 29.536 1.00 40.27 82 VAL D CA 1
ATOM 10423 C C . VAL D 1 82 ? 19.701 93.902 30.775 1.00 41.67 82 VAL D C 1
ATOM 10424 O O . VAL D 1 82 ? 20.491 94.124 31.692 1.00 42.68 82 VAL D O 1
ATOM 10428 N N . LYS D 1 83 ? 18.431 94.287 30.812 1.00 42.58 83 LYS D N 1
ATOM 10429 C CA . LYS D 1 83 ? 17.904 94.997 31.972 1.00 44.36 83 LYS D CA 1
ATOM 10430 C C . LYS D 1 83 ? 18.023 94.114 33.220 1.00 44.98 83 LYS D C 1
ATOM 10431 O O . LYS D 1 83 ? 18.477 94.563 34.268 1.00 45.92 83 LYS D O 1
ATOM 10437 N N . ALA D 1 84 ? 17.622 92.855 33.100 1.00 45.36 84 ALA D N 1
ATOM 10438 C CA . ALA D 1 84 ? 17.688 91.933 34.223 1.00 46.40 84 ALA D CA 1
ATOM 10439 C C . ALA D 1 84 ? 19.138 91.711 34.639 1.00 47.29 84 ALA D C 1
ATOM 10440 O O . ALA D 1 84 ? 19.437 91.549 35.824 1.00 47.67 84 ALA D O 1
ATOM 10442 N N . LEU D 1 85 ? 20.037 91.689 33.661 1.00 47.47 85 LEU D N 1
ATOM 10443 C CA . LEU D 1 85 ? 21.450 91.492 33.954 1.00 48.19 85 LEU D CA 1
ATOM 10444 C C . LEU D 1 85 ? 21.935 92.687 34.777 1.00 49.87 85 LEU D C 1
ATOM 10445 O O . LEU D 1 85 ? 22.622 92.525 35.788 1.00 50.78 85 LEU D O 1
ATOM 10450 N N . GLY D 1 86 ? 21.561 93.887 34.340 1.00 50.66 86 GLY D N 1
ATOM 10451 C CA . GLY D 1 86 ? 21.962 95.089 35.046 1.00 51.08 86 GLY D CA 1
ATOM 10452 C C . GLY D 1 86 ? 21.507 95.096 36.498 1.00 51.88 86 GLY D C 1
ATOM 10453 O O . GLY D 1 86 ? 22.281 95.471 37.384 1.00 51.16 86 GLY D O 1
ATOM 10454 N N . LYS D 1 87 ? 20.264 94.677 36.744 1.00 51.74 87 LYS D N 1
ATOM 10455 C CA . LYS D 1 87 ? 19.716 94.643 38.099 1.00 52.58 87 LYS D CA 1
ATOM 10456 C C . LYS D 1 87 ? 20.403 93.603 38.989 1.00 54.06 87 LYS D C 1
ATOM 10457 O O . LYS D 1 87 ? 20.288 93.655 40.215 1.00 54.48 87 LYS D O 1
ATOM 10459 N N . VAL D 1 88 ? 21.118 92.663 38.376 1.00 55.85 88 VAL D N 1
ATOM 10460 C CA . VAL D 1 88 ? 21.821 91.630 39.135 1.00 57.65 88 VAL D CA 1
ATOM 10461 C C . VAL D 1 88 ? 23.214 92.134 39.482 1.00 59.64 88 VAL D C 1
ATOM 10462 O O . VAL D 1 88 ? 23.740 91.867 40.565 1.00 60.39 88 VAL D O 1
ATOM 10466 N N . ILE D 1 89 ? 23.808 92.865 38.549 1.00 61.56 89 ILE D N 1
ATOM 10467 C CA . ILE D 1 89 ? 25.133 93.424 38.749 1.00 63.83 89 ILE D CA 1
ATOM 10468 C C . ILE D 1 89 ? 25.061 94.578 39.754 1.00 65.84 89 ILE D C 1
ATOM 10469 O O . ILE D 1 89 ? 26.052 94.893 40.414 1.00 65.84 89 ILE D O 1
ATOM 10474 N N . ALA D 1 90 ? 23.886 95.198 39.872 1.00 67.85 90 ALA D N 1
ATOM 10475 C CA . ALA D 1 90 ? 23.694 96.321 40.793 1.00 69.59 90 ALA D CA 1
ATOM 10476 C C . ALA D 1 90 ? 23.774 95.867 42.246 1.00 71.07 90 ALA D C 1
ATOM 10477 O O . ALA D 1 90 ? 24.302 96.580 43.098 1.00 71.56 90 ALA D O 1
ATOM 10479 N N . THR D 1 91 ? 23.246 94.680 42.523 1.00 72.38 91 THR D N 1
ATOM 10480 C CA . THR D 1 91 ? 23.267 94.120 43.872 1.00 74.14 91 THR D CA 1
ATOM 10481 C C . THR D 1 91 ? 24.671 94.104 44.479 1.00 74.45 91 THR D C 1
ATOM 10482 O O . THR D 1 91 ? 24.857 94.430 45.654 1.00 74.88 91 THR D O 1
ATOM 10486 N N . GLY D 1 92 ? 25.654 93.711 43.675 1.00 74.62 92 GLY D N 1
ATOM 10487 C CA . GLY D 1 92 ? 27.024 93.648 44.155 1.00 74.70 92 GLY D CA 1
ATOM 10488 C C . GLY D 1 92 ? 27.860 94.883 43.860 1.00 74.54 92 GLY D C 1
ATOM 10489 O O . GLY D 1 92 ? 28.210 95.634 44.767 1.00 75.17 92 GLY D O 1
ATOM 10490 N N . VAL D 1 93 ? 28.185 95.091 42.589 1.00 73.90 93 VAL D N 1
ATOM 10491 C CA . VAL D 1 93 ? 28.990 96.231 42.168 1.00 72.97 93 VAL D CA 1
ATOM 10492 C C . VAL D 1 93 ? 28.128 97.228 41.384 1.00 73.11 93 VAL D C 1
ATOM 10493 O O . VAL D 1 93 ? 28.182 97.283 40.154 1.00 73.21 93 VAL D O 1
ATOM 10497 N N . PRO D 1 94 ? 27.327 98.039 42.100 1.00 73.22 94 PRO D N 1
ATOM 10498 C CA . PRO D 1 94 ? 26.424 99.054 41.544 1.00 73.27 94 PRO D CA 1
ATOM 10499 C C . PRO D 1 94 ? 26.994 99.935 40.433 1.00 73.51 94 PRO D C 1
ATOM 10500 O O . PRO D 1 94 ? 26.282 100.271 39.482 1.00 73.71 94 PRO D O 1
ATOM 10504 N N . GLU D 1 95 ? 28.264 100.315 40.551 1.00 73.46 95 GLU D N 1
ATOM 10505 C CA . GLU D 1 95 ? 28.883 101.178 39.549 1.00 74.27 95 GLU D CA 1
ATOM 10506 C C . GLU D 1 95 ? 29.419 100.431 38.333 1.00 73.90 95 GLU D C 1
ATOM 10507 O O . GLU D 1 95 ? 30.071 101.022 37.465 1.00 74.27 95 GLU D O 1
ATOM 10513 N N . ALA D 1 96 ? 29.143 99.131 38.271 1.00 72.69 96 ALA D N 1
ATOM 10514 C CA . ALA D 1 96 ? 29.571 98.319 37.141 1.00 70.86 96 ALA D CA 1
ATOM 10515 C C . ALA D 1 96 ? 28.415 98.272 36.138 1.00 70.12 96 ALA D C 1
ATOM 10516 O O . ALA D 1 96 ? 28.624 98.094 34.936 1.00 70.28 96 ALA D O 1
ATOM 10518 N N . GLU D 1 97 ? 27.200 98.459 36.650 1.00 68.77 97 GLU D N 1
ATOM 10519 C CA . GLU D 1 97 ? 25.979 98.435 35.847 1.00 67.92 97 GLU D CA 1
ATOM 10520 C C . GLU D 1 97 ? 25.994 99.268 34.570 1.00 67.09 97 GLU D C 1
ATOM 10521 O O . GLU D 1 97 ? 25.394 98.878 33.573 1.00 67.99 97 GLU D O 1
ATOM 10527 N N . ARG D 1 98 ? 26.670 100.410 34.591 1.00 65.48 98 ARG D N 1
ATOM 10528 C CA . ARG D 1 98 ? 26.705 101.291 33.423 1.00 63.96 98 ARG D CA 1
ATOM 10529 C C . ARG D 1 98 ? 27.577 100.817 32.258 1.00 61.59 98 ARG D C 1
ATOM 10530 O O . ARG D 1 98 ? 27.592 101.451 31.200 1.00 60.89 98 ARG D O 1
ATOM 10538 N N . TYR D 1 99 ? 28.290 99.710 32.438 1.00 59.20 99 TYR D N 1
ATOM 10539 C CA . TYR D 1 99 ? 29.173 99.205 31.388 1.00 57.45 99 TYR D CA 1
ATOM 10540 C C . TYR D 1 99 ? 28.640 98.006 30.602 1.00 55.62 99 TYR D C 1
ATOM 10541 O O . TYR D 1 99 ? 29.179 97.643 29.548 1.00 55.44 99 TYR D O 1
ATOM 10550 N N . VAL D 1 100 ? 27.584 97.387 31.110 1.00 52.95 100 VAL D N 1
ATOM 10551 C CA . VAL D 1 100 ? 27.018 96.230 30.444 1.00 50.62 100 VAL D CA 1
ATOM 10552 C C . VAL D 1 100 ? 26.359 96.618 29.122 1.00 49.37 100 VAL D C 1
ATOM 10553 O O . VAL D 1 100 ? 25.696 97.656 29.024 1.00 49.44 100 VAL D O 1
ATOM 10557 N N . HIS D 1 101 ? 26.579 95.789 28.101 1.00 47.15 101 HIS D N 1
ATOM 10558 C CA . HIS D 1 101 ? 25.980 95.985 26.781 1.00 44.20 101 HIS D CA 1
ATOM 10559 C C . HIS D 1 101 ? 26.368 97.322 26.157 1.00 42.45 101 HIS D C 1
ATOM 10560 O O . HIS D 1 101 ? 25.604 97.899 25.391 1.00 42.84 101 HIS D O 1
ATOM 10567 N N . LEU D 1 102 ? 27.568 97.797 26.468 1.00 41.38 102 LEU D N 1
ATOM 10568 C CA . LEU D 1 102 ? 28.043 99.082 25.956 1.00 40.69 102 LEU D CA 1
ATOM 10569 C C . LEU D 1 102 ? 28.355 99.137 24.457 1.00 40.55 102 LEU D C 1
ATOM 10570 O O . LEU D 1 102 ? 29.218 98.404 23.959 1.00 41.30 102 LEU D O 1
ATOM 10575 N N . GLY D 1 103 ? 27.656 100.024 23.749 1.00 39.04 103 GLY D N 1
ATOM 10576 C CA . GLY D 1 103 ? 27.882 100.197 22.322 1.00 37.59 103 GLY D CA 1
ATOM 10577 C C . GLY D 1 103 ? 27.264 99.155 21.406 1.00 37.28 103 GLY D C 1
ATOM 10578 O O . GLY D 1 103 ? 27.430 99.227 20.182 1.00 37.79 103 GLY D O 1
ATOM 10579 N N . ALA D 1 104 ? 26.546 98.199 21.989 1.00 35.22 104 ALA D N 1
ATOM 10580 C CA . ALA D 1 104 ? 25.922 97.130 21.223 1.00 33.95 104 ALA D CA 1
ATOM 10581 C C . ALA D 1 104 ? 24.408 97.291 21.131 1.00 33.49 104 ALA D C 1
ATOM 10582 O O . ALA D 1 104 ? 23.771 97.903 21.997 1.00 33.40 104 ALA D O 1
ATOM 10584 N N . THR D 1 105 ? 23.834 96.729 20.072 1.00 31.02 105 THR D N 1
ATOM 10585 C CA . THR D 1 105 ? 22.401 96.797 19.870 1.00 28.17 105 THR D CA 1
ATOM 10586 C C . THR D 1 105 ? 21.839 95.422 20.216 1.00 26.60 105 THR D C 1
ATOM 10587 O O . THR D 1 105 ? 22.591 94.459 20.308 1.00 26.32 105 THR D O 1
ATOM 10591 N N . SER D 1 106 ? 20.532 95.333 20.433 1.00 26.88 106 SER D N 1
ATOM 10592 C CA . SER D 1 106 ? 19.891 94.063 20.776 1.00 27.94 106 SER D CA 1
ATOM 10593 C C . SER D 1 106 ? 20.224 92.911 19.819 1.00 28.60 106 SER D C 1
ATOM 10594 O O . SER D 1 106 ? 20.596 91.812 20.250 1.00 29.69 106 SER D O 1
ATOM 10597 N N . GLN D 1 107 ? 20.097 93.158 18.519 1.00 28.69 107 GLN D N 1
ATOM 10598 C CA . GLN D 1 107 ? 20.381 92.113 17.543 1.00 28.77 107 GLN D CA 1
ATOM 10599 C C . GLN D 1 107 ? 21.821 91.583 17.619 1.00 28.40 107 GLN D C 1
ATOM 10600 O O . GLN D 1 107 ? 22.071 90.421 17.300 1.00 28.61 107 GLN D O 1
ATOM 10606 N N . ASP D 1 108 ? 22.762 92.426 18.036 1.00 28.30 108 ASP D N 1
ATOM 10607 C CA . ASP D 1 108 ? 24.149 91.991 18.151 1.00 27.50 108 ASP D CA 1
ATOM 10608 C C . ASP D 1 108 ? 24.219 90.836 19.135 1.00 27.77 108 ASP D C 1
ATOM 10609 O O . ASP D 1 108 ? 24.869 89.814 18.867 1.00 27.24 108 ASP D O 1
ATOM 10614 N N . ALA D 1 109 ? 23.537 90.999 20.270 1.00 26.35 109 ALA D N 1
ATOM 10615 C CA . ALA D 1 109 ? 23.540 89.968 21.305 1.00 26.58 109 ALA D CA 1
ATOM 10616 C C . ALA D 1 109 ? 22.768 88.729 20.870 1.00 26.74 109 ALA D C 1
ATOM 10617 O O . ALA D 1 109 ? 23.200 87.595 21.090 1.00 26.28 109 ALA D O 1
ATOM 10619 N N . MET D 1 110 ? 21.616 88.955 20.254 1.00 26.78 110 MET D N 1
ATOM 10620 C CA . MET D 1 110 ? 20.775 87.868 19.780 1.00 25.81 110 MET D CA 1
ATOM 10621 C C . MET D 1 110 ? 21.401 87.021 18.653 1.00 25.97 110 MET D C 1
ATOM 10622 O O . MET D 1 110 ? 21.458 85.789 18.749 1.00 25.48 110 MET D O 1
ATOM 10627 N N . ASP D 1 111 ? 21.862 87.664 17.584 1.00 25.14 111 ASP D N 1
ATOM 10628 C CA . ASP D 1 111 ? 22.463 86.914 16.490 1.00 25.46 111 ASP D CA 1
ATOM 10629 C C . ASP D 1 111 ? 23.749 86.215 16.924 1.00 25.72 111 ASP D C 1
ATOM 10630 O O . ASP D 1 111 ? 23.984 85.055 16.576 1.00 26.14 111 ASP D O 1
ATOM 10635 N N . THR D 1 112 ? 24.594 86.911 17.673 1.00 25.74 112 THR D N 1
ATOM 10636 C CA . THR D 1 112 ? 25.837 86.289 18.098 1.00 25.92 112 THR D CA 1
ATOM 10637 C C . THR D 1 112 ? 25.544 85.133 19.032 1.00 26.23 112 THR D C 1
ATOM 10638 O O . THR D 1 112 ? 26.174 84.078 18.932 1.00 27.77 112 THR D O 1
ATOM 10642 N N . GLY D 1 113 ? 24.579 85.323 19.929 1.00 25.43 113 GLY D N 1
ATOM 10643 C CA . GLY D 1 113 ? 24.215 84.261 20.848 1.00 25.46 113 GLY D CA 1
ATOM 10644 C C . GLY D 1 113 ? 23.769 83.041 20.058 1.00 26.83 113 GLY D C 1
ATOM 10645 O O . GLY D 1 113 ? 24.119 81.901 20.389 1.00 27.31 113 GLY D O 1
ATOM 10646 N N . LEU D 1 114 ? 22.999 83.292 18.998 1.00 27.78 114 LEU D N 1
ATOM 10647 C CA . LEU D 1 114 ? 22.484 82.239 18.113 1.00 27.67 114 LEU D CA 1
ATOM 10648 C C . LEU D 1 114 ? 23.665 81.531 17.454 1.00 26.60 114 LEU D C 1
ATOM 10649 O O . LEU D 1 114 ? 23.748 80.297 17.466 1.00 26.45 114 LEU D O 1
ATOM 10654 N N . VAL D 1 115 ? 24.577 82.313 16.881 1.00 24.43 115 VAL D N 1
ATOM 10655 C CA . VAL D 1 115 ? 25.737 81.729 16.227 1.00 24.45 115 VAL D CA 1
ATOM 10656 C C . VAL D 1 115 ? 26.475 80.821 17.187 1.00 25.12 115 VAL D C 1
ATOM 10657 O O . VAL D 1 115 ? 26.977 79.768 16.792 1.00 26.17 115 VAL D O 1
ATOM 10661 N N . LEU D 1 116 ? 26.543 81.208 18.454 1.00 25.79 116 LEU D N 1
ATOM 10662 C CA . LEU D 1 116 ? 27.221 80.349 19.418 1.00 25.72 116 LEU D CA 1
ATOM 10663 C C . LEU D 1 116 ? 26.452 79.034 19.530 1.00 25.60 116 LEU D C 1
ATOM 10664 O O . LEU D 1 116 ? 27.053 77.959 19.542 1.00 25.96 116 LEU D O 1
ATOM 10669 N N . GLN D 1 117 ? 25.124 79.115 19.596 1.00 24.81 117 GLN D N 1
ATOM 10670 C CA . GLN D 1 117 ? 24.313 77.902 19.694 1.00 24.34 117 GLN D CA 1
ATOM 10671 C C . GLN D 1 117 ? 24.471 77.083 18.428 1.00 24.21 117 GLN D C 1
ATOM 10672 O O . GLN D 1 117 ? 24.555 75.856 18.472 1.00 24.52 117 GLN D O 1
ATOM 10678 N N . LEU D 1 118 ? 24.519 77.765 17.294 1.00 24.50 118 LEU D N 1
ATOM 10679 C CA . LEU D 1 118 ? 24.674 77.070 16.033 1.00 24.78 118 LEU D CA 1
ATOM 10680 C C . LEU D 1 118 ? 25.996 76.320 15.982 1.00 25.38 118 LEU D C 1
ATOM 10681 O O . LEU D 1 118 ? 26.075 75.220 15.442 1.00 26.43 118 LEU D O 1
ATOM 10686 N N . ARG D 1 119 ? 27.041 76.901 16.555 1.00 26.85 119 ARG D N 1
ATOM 10687 C CA . ARG D 1 119 ? 28.325 76.223 16.534 1.00 28.52 119 ARG D CA 1
ATOM 10688 C C . ARG D 1 119 ? 28.241 74.922 17.342 1.00 28.78 119 ARG D C 1
ATOM 10689 O O . ARG D 1 119 ? 28.730 73.881 16.899 1.00 29.15 119 ARG D O 1
ATOM 10697 N N . ASP D 1 120 ? 27.616 74.967 18.517 1.00 28.40 120 ASP D N 1
ATOM 10698 C CA . ASP D 1 120 ? 27.487 73.757 19.322 1.00 28.36 120 ASP D CA 1
ATOM 10699 C C . ASP D 1 120 ? 26.679 72.738 18.555 1.00 28.60 120 ASP D C 1
ATOM 10700 O O . ASP D 1 120 ? 26.960 71.543 18.630 1.00 30.17 120 ASP D O 1
ATOM 10705 N N . ALA D 1 121 ? 25.674 73.219 17.823 1.00 27.83 121 ALA D N 1
ATOM 10706 C CA . ALA D 1 121 ? 24.815 72.350 17.025 1.00 26.92 121 ALA D CA 1
ATOM 10707 C C . ALA D 1 121 ? 25.602 71.750 15.859 1.00 26.78 121 ALA D C 1
ATOM 10708 O O . ALA D 1 121 ? 25.528 70.549 15.597 1.00 26.17 121 ALA D O 1
ATOM 10710 N N . LEU D 1 122 ? 26.361 72.588 15.163 1.00 26.66 122 LEU D N 1
ATOM 10711 C CA . LEU D 1 122 ? 27.143 72.120 14.028 1.00 27.75 122 LEU D CA 1
ATOM 10712 C C . LEU D 1 122 ? 28.039 70.984 14.482 1.00 29.76 122 LEU D C 1
ATOM 10713 O O . LEU D 1 122 ? 28.180 69.970 13.788 1.00 30.86 122 LEU D O 1
ATOM 10718 N N . ASP D 1 123 ? 28.641 71.166 15.657 1.00 30.68 123 ASP D N 1
ATOM 10719 C CA . ASP D 1 123 ? 29.535 70.173 16.243 1.00 30.56 123 ASP D CA 1
ATOM 10720 C C . ASP D 1 123 ? 28.847 68.832 16.492 1.00 29.73 123 ASP D C 1
ATOM 10721 O O . ASP D 1 123 ? 29.445 67.786 16.244 1.00 29.63 123 ASP D O 1
ATOM 10726 N N . LEU D 1 124 ? 27.605 68.853 16.972 1.00 29.07 124 LEU D N 1
ATOM 10727 C CA . LEU D 1 124 ? 26.876 67.603 17.206 1.00 30.20 124 LEU D CA 1
ATOM 10728 C C . LEU D 1 124 ? 26.590 66.897 15.888 1.00 30.11 124 LEU D C 1
ATOM 10729 O O . LEU D 1 124 ? 26.846 65.699 15.728 1.00 30.08 124 LEU D O 1
ATOM 10734 N N . ILE D 1 125 ? 26.048 67.669 14.954 1.00 29.85 125 ILE D N 1
ATOM 10735 C CA . ILE D 1 125 ? 25.685 67.187 13.643 1.00 28.41 125 ILE D CA 1
ATOM 10736 C C . ILE D 1 125 ? 26.854 66.563 12.918 1.00 28.70 125 ILE D C 1
ATOM 10737 O O . ILE D 1 125 ? 26.700 65.516 12.295 1.00 28.63 125 ILE D O 1
ATOM 10742 N N . GLU D 1 126 ? 28.025 67.185 13.002 1.00 30.09 126 GLU D N 1
ATOM 10743 C CA . GLU D 1 126 ? 29.196 66.623 12.332 1.00 30.91 126 GLU D CA 1
ATOM 10744 C C . GLU D 1 126 ? 29.593 65.295 12.978 1.00 30.02 126 GLU D C 1
ATOM 10745 O O . GLU D 1 126 ? 29.965 64.350 12.283 1.00 30.48 126 GLU D O 1
ATOM 10751 N N . ALA D 1 127 ? 29.498 65.221 14.304 1.00 29.05 127 ALA D N 1
ATOM 10752 C CA . ALA D 1 127 ? 29.849 63.999 15.024 1.00 28.44 127 ALA D CA 1
ATOM 10753 C C . ALA D 1 127 ? 28.935 62.881 14.561 1.00 29.27 127 ALA D C 1
ATOM 10754 O O . ALA D 1 127 ? 29.399 61.862 14.036 1.00 29.06 127 ALA D O 1
ATOM 10756 N N . ASP D 1 128 ? 27.629 63.082 14.753 1.00 29.86 128 ASP D N 1
ATOM 10757 C CA . ASP D 1 128 ? 26.628 62.097 14.348 1.00 28.57 128 ASP D CA 1
ATOM 10758 C C . ASP D 1 128 ? 26.762 61.685 12.879 1.00 27.20 128 ASP D C 1
ATOM 10759 O O . ASP D 1 128 ? 26.677 60.500 12.566 1.00 25.90 128 ASP D O 1
ATOM 10764 N N . LEU D 1 129 ? 26.966 62.649 11.983 1.00 25.71 129 LEU D N 1
ATOM 10765 C CA . LEU D 1 129 ? 27.126 62.314 10.570 1.00 25.94 129 LEU D CA 1
ATOM 10766 C C . LEU D 1 129 ? 28.304 61.385 10.366 1.00 25.74 129 LEU D C 1
ATOM 10767 O O . LEU D 1 129 ? 28.174 60.378 9.674 1.00 25.39 129 LEU D O 1
ATOM 10772 N N . GLY D 1 130 ? 29.448 61.731 10.961 1.00 25.29 130 GLY D N 1
ATOM 10773 C CA . GLY D 1 130 ? 30.640 60.908 10.827 1.00 24.91 130 GLY D CA 1
ATOM 10774 C C . GLY D 1 130 ? 30.404 59.522 11.400 1.00 25.53 130 GLY D C 1
ATOM 10775 O O . GLY D 1 130 ? 30.790 58.507 10.819 1.00 25.21 130 GLY D O 1
ATOM 10776 N N . LYS D 1 131 ? 29.756 59.470 12.554 1.00 26.05 131 LYS D N 1
ATOM 10777 C CA . LYS D 1 131 ? 29.465 58.190 13.177 1.00 27.29 131 LYS D CA 1
ATOM 10778 C C . LYS D 1 131 ? 28.570 57.371 12.226 1.00 27.21 131 LYS D C 1
ATOM 10779 O O . LYS D 1 131 ? 28.895 56.241 11.872 1.00 28.71 131 LYS D O 1
ATOM 10785 N N . LEU D 1 132 ? 27.459 57.959 11.796 1.00 26.22 132 LEU D N 1
ATOM 10786 C CA . LEU D 1 132 ? 26.538 57.300 10.884 1.00 25.58 132 LEU D CA 1
ATOM 10787 C C . LEU D 1 132 ? 27.213 56.856 9.581 1.00 25.88 132 LEU D C 1
ATOM 10788 O O . LEU D 1 132 ? 26.967 55.755 9.098 1.00 27.38 132 LEU D O 1
ATOM 10793 N N . ALA D 1 133 ? 28.061 57.702 9.013 1.00 25.63 133 ALA D N 1
ATOM 10794 C CA . ALA D 1 133 ? 28.752 57.354 7.778 1.00 26.24 133 ALA D CA 1
ATOM 10795 C C . ALA D 1 133 ? 29.672 56.153 7.992 1.00 26.84 133 ALA D C 1
ATOM 10796 O O . ALA D 1 133 ? 29.805 55.301 7.111 1.00 26.27 133 ALA D O 1
ATOM 10798 N N . ASP D 1 134 ? 30.307 56.087 9.160 1.00 28.54 134 ASP D N 1
ATOM 10799 C CA . ASP D 1 134 ? 31.199 54.975 9.473 1.00 30.12 134 ASP D CA 1
ATOM 10800 C C . ASP D 1 134 ? 30.437 53.660 9.463 1.00 30.17 134 ASP D C 1
ATOM 10801 O O . ASP D 1 134 ? 30.772 52.737 8.706 1.00 28.41 134 ASP D O 1
ATOM 10806 N N . THR D 1 135 ? 29.396 53.587 10.291 1.00 30.14 135 THR D N 1
ATOM 10807 C CA . THR D 1 135 ? 28.616 52.365 10.388 1.00 31.26 135 THR D CA 1
ATOM 10808 C C . THR D 1 135 ? 27.947 52.007 9.074 1.00 30.63 135 THR D C 1
ATOM 10809 O O . THR D 1 135 ? 27.784 50.824 8.754 1.00 31.78 135 THR D O 1
ATOM 10813 N N . LEU D 1 136 ? 27.568 53.023 8.309 1.00 29.84 136 LEU D N 1
ATOM 10814 C CA . LEU D 1 136 ? 26.918 52.798 7.020 1.00 29.37 136 LEU D CA 1
ATOM 10815 C C . LEU D 1 136 ? 27.941 52.226 6.056 1.00 28.82 136 LEU D C 1
ATOM 10816 O O . LEU D 1 136 ? 27.621 51.410 5.191 1.00 26.65 136 LEU D O 1
ATOM 10821 N N . SER D 1 137 ? 29.182 52.668 6.230 1.00 29.41 137 SER D N 1
ATOM 10822 C CA . SER D 1 137 ? 30.301 52.224 5.415 1.00 29.62 137 SER D CA 1
ATOM 10823 C C . SER D 1 137 ? 30.561 50.727 5.603 1.00 28.80 137 SER D C 1
ATOM 10824 O O . SER D 1 137 ? 30.807 50.007 4.639 1.00 28.78 137 SER D O 1
ATOM 10827 N N . GLN D 1 138 ? 30.508 50.267 6.848 1.00 27.65 138 GLN D N 1
ATOM 10828 C CA . GLN D 1 138 ? 30.738 48.864 7.156 1.00 28.48 138 GLN D CA 1
ATOM 10829 C C . GLN D 1 138 ? 29.641 47.973 6.578 1.00 26.87 138 GLN D C 1
ATOM 10830 O O . GLN D 1 138 ? 29.917 46.960 5.944 1.00 24.91 138 GLN D O 1
ATOM 10836 N N . GLN D 1 139 ? 28.395 48.357 6.818 1.00 26.84 139 GLN D N 1
ATOM 10837 C CA . GLN D 1 139 ? 27.246 47.624 6.299 1.00 26.32 139 GLN D CA 1
ATOM 10838 C C . GLN D 1 139 ? 27.329 47.540 4.769 1.00 25.67 139 GLN D C 1
ATOM 10839 O O . GLN D 1 139 ? 27.042 46.509 4.182 1.00 25.29 139 GLN D O 1
ATOM 10845 N N . ALA D 1 140 ? 27.720 48.632 4.124 1.00 25.89 140 ALA D N 1
ATOM 10846 C CA . ALA D 1 140 ? 27.846 48.637 2.673 1.00 25.50 140 ALA D CA 1
ATOM 10847 C C . ALA D 1 140 ? 28.815 47.533 2.264 1.00 25.47 140 ALA D C 1
ATOM 10848 O O . ALA D 1 140 ? 28.513 46.710 1.408 1.00 25.07 140 ALA D O 1
ATOM 10850 N N . LEU D 1 141 ? 29.988 47.520 2.882 1.00 25.92 141 LEU D N 1
ATOM 10851 C CA . LEU D 1 141 ? 30.981 46.500 2.578 1.00 26.91 141 LEU D CA 1
ATOM 10852 C C . LEU D 1 141 ? 30.459 45.112 2.905 1.00 26.95 141 LEU D C 1
ATOM 10853 O O . LEU D 1 141 ? 30.553 44.201 2.090 1.00 27.54 141 LEU D O 1
ATOM 10858 N N . LYS D 1 142 ? 29.917 44.955 4.106 1.00 27.67 142 LYS D N 1
ATOM 10859 C CA . LYS D 1 142 ? 29.386 43.675 4.548 1.00 27.27 142 LYS D CA 1
ATOM 10860 C C . LYS D 1 142 ? 28.412 43.069 3.557 1.00 28.32 142 LYS D C 1
ATOM 10861 O O . LYS D 1 142 ? 28.439 41.861 3.332 1.00 30.50 142 LYS D O 1
ATOM 10867 N N . HIS D 1 143 ? 27.550 43.890 2.968 1.00 27.01 143 HIS D N 1
ATOM 10868 C CA . HIS D 1 143 ? 26.575 43.384 2.013 1.00 26.81 143 HIS D CA 1
ATOM 10869 C C . HIS D 1 143 ? 26.866 43.822 0.579 1.00 27.48 143 HIS D C 1
ATOM 10870 O O . HIS D 1 143 ? 25.966 43.876 -0.261 1.00 28.27 143 HIS D O 1
ATOM 10877 N N . ALA D 1 144 ? 28.122 44.131 0.293 1.00 27.34 144 ALA D N 1
ATOM 10878 C CA . ALA D 1 144 ? 28.507 44.573 -1.045 1.00 28.11 144 ALA D CA 1
ATOM 10879 C C . ALA D 1 144 ? 28.035 43.641 -2.148 1.00 28.53 144 ALA D C 1
ATOM 10880 O O . ALA D 1 144 ? 27.876 44.055 -3.290 1.00 28.89 144 ALA D O 1
ATOM 10882 N N . ASP D 1 145 ? 27.803 42.379 -1.825 1.00 29.57 145 ASP D N 1
ATOM 10883 C CA . ASP D 1 145 ? 27.370 41.466 -2.868 1.00 30.72 145 ASP D CA 1
ATOM 10884 C C . ASP D 1 145 ? 26.206 40.541 -2.536 1.00 29.35 145 ASP D C 1
ATOM 10885 O O . ASP D 1 145 ? 26.054 39.488 -3.156 1.00 30.08 145 ASP D O 1
ATOM 10890 N N . THR D 1 146 ? 25.392 40.909 -1.553 1.00 26.99 146 THR D N 1
ATOM 10891 C CA . THR D 1 146 ? 24.223 40.100 -1.277 1.00 26.13 146 THR D CA 1
ATOM 10892 C C . THR D 1 146 ? 23.201 40.675 -2.276 1.00 25.08 146 THR D C 1
ATOM 10893 O O . THR D 1 146 ? 22.855 41.860 -2.236 1.00 24.31 146 THR D O 1
ATOM 10897 N N . PRO D 1 147 ? 22.752 39.848 -3.226 1.00 23.91 147 PRO D N 1
ATOM 10898 C CA . PRO D 1 147 ? 21.791 40.286 -4.243 1.00 23.80 147 PRO D CA 1
ATOM 10899 C C . PRO D 1 147 ? 20.320 40.432 -3.849 1.00 22.87 147 PRO D C 1
ATOM 10900 O O . PRO D 1 147 ? 19.774 39.625 -3.096 1.00 24.31 147 PRO D O 1
ATOM 10904 N N . LEU D 1 148 ? 19.700 41.487 -4.369 1.00 20.08 148 LEU D N 1
ATOM 10905 C CA . LEU D 1 148 ? 18.291 41.772 -4.144 1.00 18.34 148 LEU D CA 1
ATOM 10906 C C . LEU D 1 148 ? 17.814 42.306 -5.503 1.00 18.02 148 LEU D C 1
ATOM 10907 O O . LEU D 1 148 ? 18.625 42.779 -6.298 1.00 16.96 148 LEU D O 1
ATOM 10912 N N . VAL D 1 149 ? 16.522 42.184 -5.795 1.00 17.80 149 VAL D N 1
ATOM 10913 C CA . VAL D 1 149 ? 15.989 42.664 -7.070 1.00 18.91 149 VAL D CA 1
ATOM 10914 C C . VAL D 1 149 ? 15.984 44.192 -7.140 1.00 19.49 149 VAL D C 1
ATOM 10915 O O . VAL D 1 149 ? 15.832 44.868 -6.124 1.00 20.04 149 VAL D O 1
ATOM 10919 N N . GLY D 1 150 ? 16.154 44.734 -8.340 1.00 19.52 150 GLY D N 1
ATOM 10920 C CA . GLY D 1 150 ? 16.129 46.178 -8.493 1.00 19.77 150 GLY D CA 1
ATOM 10921 C C . GLY D 1 150 ? 14.676 46.623 -8.577 1.00 20.44 150 GLY D C 1
ATOM 10922 O O . GLY D 1 150 ? 13.842 45.918 -9.141 1.00 19.58 150 GLY D O 1
ATOM 10923 N N . ARG D 1 151 ? 14.349 47.770 -8.000 1.00 20.19 151 ARG D N 1
ATOM 10924 C CA . ARG D 1 151 ? 12.980 48.244 -8.057 1.00 20.96 151 ARG D CA 1
ATOM 10925 C C . ARG D 1 151 ? 12.914 49.631 -8.693 1.00 21.90 151 ARG D C 1
ATOM 10926 O O . ARG D 1 151 ? 13.459 50.614 -8.193 1.00 21.72 151 ARG D O 1
ATOM 10934 N N . THR D 1 152 ? 12.222 49.665 -9.818 1.00 24.31 152 THR D N 1
ATOM 10935 C CA . THR D 1 152 ? 12.025 50.835 -10.647 1.00 25.06 152 THR D CA 1
ATOM 10936 C C . THR D 1 152 ? 10.531 51.163 -10.721 1.00 26.01 152 THR D C 1
ATOM 10937 O O . THR D 1 152 ? 9.741 50.332 -11.174 1.00 26.23 152 THR D O 1
ATOM 10941 N N . TRP D 1 153 ? 10.139 52.371 -10.324 1.00 26.68 153 TRP D N 1
ATOM 10942 C CA . TRP D 1 153 ? 8.715 52.731 -10.320 1.00 28.03 153 TRP D CA 1
ATOM 10943 C C . TRP D 1 153 ? 7.978 51.639 -9.530 1.00 26.38 153 TRP D C 1
ATOM 10944 O O . TRP D 1 153 ? 6.863 51.271 -9.854 1.00 26.49 153 TRP D O 1
ATOM 10955 N N . LEU D 1 154 ? 8.627 51.124 -8.494 1.00 26.32 154 LEU D N 1
ATOM 10956 C CA . LEU D 1 154 ? 8.082 50.062 -7.661 1.00 25.94 154 LEU D CA 1
ATOM 10957 C C . LEU D 1 154 ? 7.870 48.743 -8.412 1.00 26.06 154 LEU D C 1
ATOM 10958 O O . LEU D 1 154 ? 7.180 47.852 -7.929 1.00 27.56 154 LEU D O 1
ATOM 10963 N N . GLN D 1 155 ? 8.492 48.618 -9.582 1.00 25.60 155 GLN D N 1
ATOM 10964 C CA . GLN D 1 155 ? 8.419 47.401 -10.395 1.00 24.85 155 GLN D CA 1
ATOM 10965 C C . GLN D 1 155 ? 9.776 46.685 -10.349 1.00 24.31 155 GLN D C 1
ATOM 10966 O O . GLN D 1 155 ? 10.815 47.322 -10.162 1.00 23.40 155 GLN D O 1
ATOM 10972 N N . HIS D 1 156 ? 9.775 45.366 -10.511 1.00 23.62 156 HIS D N 1
ATOM 10973 C CA . HIS D 1 156 ? 11.025 44.618 -10.501 1.00 23.85 156 HIS D CA 1
ATOM 10974 C C . HIS D 1 156 ? 11.877 44.969 -11.724 1.00 25.18 156 HIS D C 1
ATOM 10975 O O . HIS D 1 156 ? 11.369 45.146 -12.834 1.00 26.25 156 HIS D O 1
ATOM 10982 N N . ALA D 1 157 ? 13.180 45.092 -11.501 1.00 25.53 157 ALA D N 1
ATOM 10983 C CA . ALA D 1 157 ? 14.130 45.436 -12.547 1.00 24.75 157 ALA D CA 1
ATOM 10984 C C . ALA D 1 157 ? 15.370 44.584 -12.325 1.00 25.85 157 ALA D C 1
ATOM 10985 O O . ALA D 1 157 ? 15.421 43.788 -11.383 1.00 26.72 157 ALA D O 1
ATOM 10987 N N . THR D 1 158 ? 16.374 44.760 -13.179 1.00 26.55 158 THR D N 1
ATOM 10988 C CA . THR D 1 158 ? 17.609 43.992 -13.068 1.00 25.86 158 THR D CA 1
ATOM 10989 C C . THR D 1 158 ? 18.178 44.082 -11.669 1.00 25.47 158 THR D C 1
ATOM 10990 O O . THR D 1 158 ? 18.001 45.079 -10.970 1.00 24.40 158 THR D O 1
ATOM 10994 N N . PRO D 1 159 ? 18.892 43.037 -11.253 1.00 25.83 159 PRO D N 1
ATOM 10995 C CA . PRO D 1 159 ? 19.520 42.911 -9.942 1.00 26.21 159 PRO D CA 1
ATOM 10996 C C . PRO D 1 159 ? 20.339 44.099 -9.491 1.00 27.08 159 PRO D C 1
ATOM 10997 O O . PRO D 1 159 ? 20.890 44.869 -10.296 1.00 27.30 159 PRO D O 1
ATOM 11001 N N . VAL D 1 160 ? 20.437 44.185 -8.172 1.00 26.49 160 VAL D N 1
ATOM 11002 C CA . VAL D 1 160 ? 21.142 45.233 -7.468 1.00 25.41 160 VAL D CA 1
ATOM 11003 C C . VAL D 1 160 ? 21.688 44.525 -6.211 1.00 26.10 160 VAL D C 1
ATOM 11004 O O . VAL D 1 160 ? 21.385 43.358 -5.975 1.00 27.34 160 VAL D O 1
ATOM 11008 N N . THR D 1 161 ? 22.499 45.204 -5.414 1.00 25.79 161 THR D N 1
ATOM 11009 C CA . THR D 1 161 ? 23.058 44.590 -4.221 1.00 24.73 161 THR D CA 1
ATOM 11010 C C . THR D 1 161 ? 22.634 45.443 -3.017 1.00 24.19 161 THR D C 1
ATOM 11011 O O . THR D 1 161 ? 22.404 46.641 -3.161 1.00 23.94 161 THR D O 1
ATOM 11015 N N . LEU D 1 162 ? 22.503 44.855 -1.832 1.00 24.10 162 LEU D N 1
ATOM 11016 C CA . LEU D 1 162 ? 22.093 45.680 -0.686 1.00 24.15 162 LEU D CA 1
ATOM 11017 C C . LEU D 1 162 ? 23.166 46.716 -0.393 1.00 24.78 162 LEU D C 1
ATOM 11018 O O . LEU D 1 162 ? 22.858 47.860 -0.036 1.00 26.03 162 LEU D O 1
ATOM 11023 N N . GLY D 1 163 ? 24.427 46.307 -0.546 1.00 24.68 163 GLY D N 1
ATOM 11024 C CA . GLY D 1 163 ? 25.539 47.208 -0.303 1.00 23.20 163 GLY D CA 1
ATOM 11025 C C . GLY D 1 163 ? 25.508 48.400 -1.243 1.00 23.74 163 GLY D C 1
ATOM 11026 O O . GLY D 1 163 ? 25.858 49.526 -0.858 1.00 23.18 163 GLY D O 1
ATOM 11027 N N . MET D 1 164 ? 25.083 48.159 -2.482 1.00 22.94 164 MET D N 1
ATOM 11028 C CA . MET D 1 164 ? 25.004 49.221 -3.473 1.00 22.15 164 MET D CA 1
ATOM 11029 C C . MET D 1 164 ? 24.027 50.275 -2.956 1.00 23.46 164 MET D C 1
ATOM 11030 O O . MET D 1 164 ? 24.330 51.475 -2.962 1.00 25.17 164 MET D O 1
ATOM 11035 N N . LYS D 1 165 ? 22.867 49.824 -2.482 1.00 21.76 165 LYS D N 1
ATOM 11036 C CA . LYS D 1 165 ? 21.870 50.741 -1.969 1.00 21.60 165 LYS D CA 1
ATOM 11037 C C . LYS D 1 165 ? 22.432 51.541 -0.807 1.00 22.55 165 LYS D C 1
ATOM 11038 O O . LYS D 1 165 ? 22.390 52.768 -0.831 1.00 23.88 165 LYS D O 1
ATOM 11044 N N . LEU D 1 166 ? 22.964 50.867 0.209 1.00 22.45 166 LEU D N 1
ATOM 11045 C CA . LEU D 1 166 ? 23.528 51.580 1.351 1.00 22.49 166 LEU D CA 1
ATOM 11046 C C . LEU D 1 166 ? 24.670 52.497 0.934 1.00 23.02 166 LEU D C 1
ATOM 11047 O O . LEU D 1 166 ? 24.899 53.528 1.553 1.00 25.45 166 LEU D O 1
ATOM 11052 N N . ALA D 1 167 ? 25.392 52.129 -0.118 1.00 23.33 167 ALA D N 1
ATOM 11053 C CA . ALA D 1 167 ? 26.509 52.953 -0.591 1.00 22.83 167 ALA D CA 1
ATOM 11054 C C . ALA D 1 167 ? 26.013 54.318 -1.076 1.00 22.11 167 ALA D C 1
ATOM 11055 O O . ALA D 1 167 ? 26.683 55.334 -0.899 1.00 22.94 167 ALA D O 1
ATOM 11057 N N . GLY D 1 168 ? 24.844 54.336 -1.708 1.00 21.46 168 GLY D N 1
ATOM 11058 C CA . GLY D 1 168 ? 24.280 55.595 -2.171 1.00 20.05 168 GLY D CA 1
ATOM 11059 C C . GLY D 1 168 ? 23.972 56.543 -1.017 1.00 18.24 168 GLY D C 1
ATOM 11060 O O . GLY D 1 168 ? 24.166 57.748 -1.134 1.00 17.35 168 GLY D O 1
ATOM 11061 N N . VAL D 1 169 ? 23.480 56.009 0.098 1.00 18.02 169 VAL D N 1
ATOM 11062 C CA . VAL D 1 169 ? 23.192 56.853 1.244 1.00 18.63 169 VAL D CA 1
ATOM 11063 C C . VAL D 1 169 ? 24.524 57.363 1.761 1.00 18.94 169 VAL D C 1
ATOM 11064 O O . VAL D 1 169 ? 24.651 58.540 2.102 1.00 20.36 169 VAL D O 1
ATOM 11068 N N . LEU D 1 170 ? 25.521 56.480 1.807 1.00 19.41 170 LEU D N 1
ATOM 11069 C CA . LEU D 1 170 ? 26.864 56.874 2.251 1.00 18.83 170 LEU D CA 1
ATOM 11070 C C . LEU D 1 170 ? 27.361 58.025 1.377 1.00 18.96 170 LEU D C 1
ATOM 11071 O O . LEU D 1 170 ? 27.819 59.046 1.889 1.00 22.05 170 LEU D O 1
ATOM 11076 N N . GLY D 1 171 ? 27.267 57.864 0.061 1.00 17.10 171 GLY D N 1
ATOM 11077 C CA . GLY D 1 171 ? 27.711 58.915 -0.830 1.00 17.30 171 GLY D CA 1
ATOM 11078 C C . GLY D 1 171 ? 27.103 60.259 -0.486 1.00 18.39 171 GLY D C 1
ATOM 11079 O O . GLY D 1 171 ? 27.816 61.241 -0.347 1.00 18.48 171 GLY D O 1
ATOM 11080 N N . ALA D 1 172 ? 25.782 60.305 -0.351 1.00 20.06 172 ALA D N 1
ATOM 11081 C CA . ALA D 1 172 ? 25.094 61.541 -0.034 1.00 20.52 172 ALA D CA 1
ATOM 11082 C C . ALA D 1 172 ? 25.615 62.122 1.267 1.00 21.70 172 ALA D C 1
ATOM 11083 O O . ALA D 1 172 ? 25.910 63.320 1.331 1.00 22.93 172 ALA D O 1
ATOM 11085 N N . LEU D 1 173 ? 25.730 61.285 2.300 1.00 20.13 173 LEU D N 1
ATOM 11086 C CA . LEU D 1 173 ? 26.212 61.755 3.602 1.00 21.15 173 LEU D CA 1
ATOM 11087 C C . LEU D 1 173 ? 27.614 62.375 3.524 1.00 22.51 173 LEU D C 1
ATOM 11088 O O . LEU D 1 173 ? 27.902 63.376 4.198 1.00 22.89 173 LEU D O 1
ATOM 11093 N N . THR D 1 174 ? 28.482 61.782 2.708 1.00 21.36 174 THR D N 1
ATOM 11094 C CA . THR D 1 174 ? 29.830 62.304 2.535 1.00 22.50 174 THR D CA 1
ATOM 11095 C C . THR D 1 174 ? 29.766 63.722 1.947 1.00 23.06 174 THR D C 1
ATOM 11096 O O . THR D 1 174 ? 30.463 64.636 2.398 1.00 22.41 174 THR D O 1
ATOM 11100 N N . ARG D 1 175 ? 28.928 63.898 0.933 1.00 23.65 175 ARG D N 1
ATOM 11101 C CA . ARG D 1 175 ? 28.771 65.196 0.302 1.00 23.99 175 ARG D CA 1
ATOM 11102 C C . ARG D 1 175 ? 28.236 66.234 1.290 1.00 24.80 175 ARG D C 1
ATOM 11103 O O . ARG D 1 175 ? 28.525 67.424 1.163 1.00 24.91 175 ARG D O 1
ATOM 11111 N N . HIS D 1 176 ? 27.455 65.800 2.274 1.00 24.45 176 HIS D N 1
ATOM 11112 C CA . HIS D 1 176 ? 26.917 66.757 3.235 1.00 24.73 176 HIS D CA 1
ATOM 11113 C C . HIS D 1 176 ? 27.972 67.156 4.232 1.00 25.24 176 HIS D C 1
ATOM 11114 O O . HIS D 1 176 ? 27.991 68.302 4.695 1.00 26.51 176 HIS D O 1
ATOM 11121 N N . ARG D 1 177 ? 28.847 66.213 4.567 1.00 25.25 177 ARG D N 1
ATOM 11122 C CA . ARG D 1 177 ? 29.914 66.489 5.520 1.00 25.25 177 ARG D CA 1
ATOM 11123 C C . ARG D 1 177 ? 30.809 67.536 4.901 1.00 25.31 177 ARG D C 1
ATOM 11124 O O . ARG D 1 177 ? 31.269 68.465 5.567 1.00 24.39 177 ARG D O 1
ATOM 11132 N N . GLN D 1 178 ? 31.010 67.369 3.601 1.00 26.04 178 GLN D N 1
ATOM 11133 C CA . GLN D 1 178 ? 31.817 68.245 2.766 1.00 27.82 178 GLN D CA 1
ATOM 11134 C C . GLN D 1 178 ? 31.199 69.641 2.768 1.00 27.11 178 GLN D C 1
ATOM 11135 O O . GLN D 1 178 ? 31.892 70.627 2.973 1.00 28.00 178 GLN D O 1
ATOM 11141 N N . ARG D 1 179 ? 29.888 69.715 2.553 1.00 27.28 179 ARG D N 1
ATOM 11142 C CA . ARG D 1 179 ? 29.173 70.990 2.520 1.00 26.77 179 ARG D CA 1
ATOM 11143 C C . ARG D 1 179 ? 29.239 71.703 3.868 1.00 28.43 179 ARG D C 1
ATOM 11144 O O . ARG D 1 179 ? 29.462 72.920 3.933 1.00 29.75 179 ARG D O 1
ATOM 11152 N N . LEU D 1 180 ? 29.042 70.941 4.943 1.00 28.65 180 LEU D N 1
ATOM 11153 C CA . LEU D 1 180 ? 29.093 71.475 6.306 1.00 27.75 180 LEU D CA 1
ATOM 11154 C C . LEU D 1 180 ? 30.476 72.073 6.588 1.00 27.88 180 LEU D C 1
ATOM 11155 O O . LEU D 1 180 ? 30.626 73.070 7.286 1.00 27.42 180 LEU D O 1
ATOM 11160 N N . GLN D 1 181 ? 31.487 71.447 6.014 1.00 29.69 181 GLN D N 1
ATOM 11161 C CA . GLN D 1 181 ? 32.856 71.886 6.191 1.00 30.83 181 GLN D CA 1
ATOM 11162 C C . GLN D 1 181 ? 33.076 73.201 5.457 1.00 29.60 181 GLN D C 1
ATOM 11163 O O . GLN D 1 181 ? 33.695 74.118 5.992 1.00 30.46 181 GLN D O 1
ATOM 11169 N N . GLU D 1 182 ? 32.555 73.299 4.239 1.00 27.79 182 GLU D N 1
ATOM 11170 C CA . GLU D 1 182 ? 32.741 74.502 3.445 1.00 26.63 182 GLU D CA 1
ATOM 11171 C C . GLU D 1 182 ? 32.017 75.724 3.971 1.00 26.38 182 GLU D C 1
ATOM 11172 O O . GLU D 1 182 ? 32.464 76.848 3.743 1.00 27.09 182 GLU D O 1
ATOM 11178 N N . LEU D 1 183 ? 30.907 75.522 4.672 1.00 25.14 183 LEU D N 1
ATOM 11179 C CA . LEU D 1 183 ? 30.153 76.655 5.184 1.00 24.72 183 LEU D CA 1
ATOM 11180 C C . LEU D 1 183 ? 30.593 77.084 6.586 1.00 26.01 183 LEU D C 1
ATOM 11181 O O . LEU D 1 183 ? 30.252 78.177 7.054 1.00 25.33 183 LEU D O 1
ATOM 11186 N N . ARG D 1 184 ? 31.351 76.231 7.258 1.00 26.54 184 ARG D N 1
ATOM 11187 C CA . ARG D 1 184 ? 31.789 76.543 8.609 1.00 29.08 184 ARG D CA 1
ATOM 11188 C C . ARG D 1 184 ? 32.422 77.937 8.760 1.00 31.25 184 ARG D C 1
ATOM 11189 O O . ARG D 1 184 ? 31.992 78.736 9.596 1.00 32.41 184 ARG D O 1
ATOM 11197 N N . PRO D 1 185 ? 33.439 78.257 7.940 1.00 31.82 185 PRO D N 1
ATOM 11198 C CA . PRO D 1 185 ? 34.096 79.569 8.030 1.00 31.12 185 PRO D CA 1
ATOM 11199 C C . PRO D 1 185 ? 33.181 80.739 7.700 1.00 30.99 185 PRO D C 1
ATOM 11200 O O . PRO D 1 185 ? 33.419 81.871 8.113 1.00 32.24 185 PRO D O 1
ATOM 11204 N N . ARG D 1 186 ? 32.137 80.450 6.940 1.00 30.33 186 ARG D N 1
ATOM 11205 C CA . ARG D 1 186 ? 31.168 81.444 6.496 1.00 27.84 186 ARG D CA 1
ATOM 11206 C C . ARG D 1 186 ? 30.116 81.700 7.580 1.00 27.45 186 ARG D C 1
ATOM 11207 O O . ARG D 1 186 ? 29.738 82.840 7.839 1.00 29.52 186 ARG D O 1
ATOM 11215 N N . LEU D 1 187 ? 29.667 80.629 8.224 1.00 26.36 187 LEU D N 1
ATOM 11216 C CA . LEU D 1 187 ? 28.632 80.707 9.252 1.00 25.86 187 LEU D CA 1
ATOM 11217 C C . LEU D 1 187 ? 29.056 81.242 10.609 1.00 26.58 187 LEU D C 1
ATOM 11218 O O . LEU D 1 187 ? 28.359 82.066 11.196 1.00 27.05 187 LEU D O 1
ATOM 11223 N N . LEU D 1 188 ? 30.186 80.755 11.112 1.00 26.97 188 LEU D N 1
ATOM 11224 C CA . LEU D 1 188 ? 30.680 81.154 12.421 1.00 26.92 188 LEU D CA 1
ATOM 11225 C C . LEU D 1 188 ? 31.338 82.527 12.438 1.00 27.62 188 LEU D C 1
ATOM 11226 O O . LEU D 1 188 ? 32.556 82.646 12.609 1.00 29.23 188 LEU D O 1
ATOM 11231 N N . VAL D 1 189 ? 30.522 83.561 12.258 1.00 26.71 189 VAL D N 1
ATOM 11232 C CA . VAL D 1 189 ? 31.004 84.932 12.268 1.00 25.53 189 VAL D CA 1
ATOM 11233 C C . VAL D 1 189 ? 30.309 85.710 13.378 1.00 26.31 189 VAL D C 1
ATOM 11234 O O . VAL D 1 189 ? 29.224 85.330 13.843 1.00 24.82 189 VAL D O 1
ATOM 11238 N N . LEU D 1 190 ? 30.949 86.797 13.801 1.00 26.88 190 LEU D N 1
ATOM 11239 C CA . LEU D 1 190 ? 30.418 87.638 14.858 1.00 27.85 190 LEU D CA 1
ATOM 11240 C C . LEU D 1 190 ? 29.405 88.635 14.297 1.00 28.27 190 LEU D C 1
ATOM 11241 O O . LEU D 1 190 ? 29.496 89.030 13.132 1.00 27.93 190 LEU D O 1
ATOM 11246 N N . GLN D 1 191 ? 28.436 89.021 15.125 1.00 28.15 191 GLN D N 1
ATOM 11247 C CA . GLN D 1 191 ? 27.440 90.012 14.729 1.00 28.87 191 GLN D CA 1
ATOM 11248 C C . GLN D 1 191 ? 27.624 91.182 15.683 1.00 30.35 191 GLN D C 1
ATOM 11249 O O . GLN D 1 191 ? 27.133 91.158 16.823 1.00 29.49 191 GLN D O 1
ATOM 11255 N N . PHE D 1 192 ? 28.332 92.205 15.215 1.00 31.17 192 PHE D N 1
ATOM 11256 C CA . PHE D 1 192 ? 28.602 93.377 16.039 1.00 30.89 192 PHE D CA 1
ATOM 11257 C C . PHE D 1 192 ? 28.529 94.616 15.157 1.00 29.75 192 PHE D C 1
ATOM 11258 O O . PHE D 1 192 ? 29.478 94.932 14.433 1.00 29.99 192 PHE D O 1
ATOM 11266 N N . GLY D 1 193 ? 27.402 95.312 15.211 1.00 27.69 193 GLY D N 1
ATOM 11267 C CA . GLY D 1 193 ? 27.253 96.486 14.383 1.00 26.47 193 GLY D CA 1
ATOM 11268 C C . GLY D 1 193 ? 26.586 97.641 15.087 1.00 27.49 193 GLY D C 1
ATOM 11269 O O . GLY D 1 193 ? 26.617 98.763 14.586 1.00 28.73 193 GLY D O 1
ATOM 11270 N N . GLY D 1 194 ? 25.983 97.383 16.244 1.00 27.00 194 GLY D N 1
ATOM 11271 C CA . GLY D 1 194 ? 25.319 98.453 16.969 1.00 27.16 194 GLY D CA 1
ATOM 11272 C C . GLY D 1 194 ? 24.064 98.970 16.270 1.00 28.78 194 GLY D C 1
ATOM 11273 O O . GLY D 1 194 ? 23.756 98.580 15.141 1.00 27.98 194 GLY D O 1
ATOM 11274 N N . ALA D 1 195 ? 23.358 99.871 16.950 1.00 29.67 195 ALA D N 1
ATOM 11275 C CA . ALA D 1 195 ? 22.104 100.462 16.483 1.00 29.94 195 ALA D CA 1
ATOM 11276 C C . ALA D 1 195 ? 21.791 100.386 14.997 1.00 31.29 195 ALA D C 1
ATOM 11277 O O . ALA D 1 195 ? 20.708 99.927 14.620 1.00 32.37 195 ALA D O 1
ATOM 11279 N N . SER D 1 196 ? 22.701 100.850 14.146 1.00 30.42 196 SER D N 1
ATOM 11280 C CA . SER D 1 196 ? 22.435 100.808 12.717 1.00 29.74 196 SER D CA 1
ATOM 11281 C C . SER D 1 196 ? 23.566 100.169 11.932 1.00 30.10 196 SER D C 1
ATOM 11282 O O . SER D 1 196 ? 23.680 100.370 10.719 1.00 29.50 196 SER D O 1
ATOM 11285 N N . GLY D 1 197 ? 24.401 99.401 12.628 1.00 30.88 197 GLY D N 1
ATOM 11286 C CA . GLY D 1 197 ? 25.519 98.736 11.982 1.00 31.34 197 GLY D CA 1
ATOM 11287 C C . GLY D 1 197 ? 26.715 99.620 11.663 1.00 32.44 197 GLY D C 1
ATOM 11288 O O . GLY D 1 197 ? 27.624 99.198 10.950 1.00 32.88 197 GLY D O 1
ATOM 11289 N N . SER D 1 198 ? 26.731 100.843 12.180 1.00 33.42 198 SER D N 1
ATOM 11290 C CA . SER D 1 198 ? 27.844 101.757 11.924 1.00 34.95 198 SER D CA 1
ATOM 11291 C C . SER D 1 198 ? 28.877 101.673 13.042 1.00 35.10 198 SER D C 1
ATOM 11292 O O . SER D 1 198 ? 30.036 102.070 12.870 1.00 34.80 198 SER D O 1
ATOM 11295 N N . LEU D 1 199 ? 28.440 101.168 14.194 1.00 35.29 199 LEU D N 1
ATOM 11296 C CA . LEU D 1 199 ? 29.312 101.027 15.352 1.00 35.12 199 LEU D CA 1
ATOM 11297 C C . LEU D 1 199 ? 29.859 102.417 15.756 1.00 35.42 199 LEU D C 1
ATOM 11298 O O . LEU D 1 199 ? 30.873 102.532 16.443 1.00 36.16 199 LEU D O 1
ATOM 11303 N N . ALA D 1 200 ? 29.167 103.472 15.340 1.00 34.72 200 ALA D N 1
ATOM 11304 C CA . ALA D 1 200 ? 29.593 104.829 15.646 1.00 35.05 200 ALA D CA 1
ATOM 11305 C C . ALA D 1 200 ? 29.749 105.122 17.151 1.00 36.31 200 ALA D C 1
ATOM 11306 O O . ALA D 1 200 ? 30.642 105.876 17.549 1.00 37.00 200 ALA D O 1
ATOM 11308 N N . ALA D 1 201 ? 28.896 104.533 17.986 1.00 36.63 201 ALA D N 1
ATOM 11309 C CA . ALA D 1 201 ? 28.966 104.764 19.432 1.00 37.71 201 ALA D CA 1
ATOM 11310 C C . ALA D 1 201 ? 30.327 104.440 20.069 1.00 39.21 201 ALA D C 1
ATOM 11311 O O . ALA D 1 201 ? 30.641 104.913 21.171 1.00 39.43 201 ALA D O 1
ATOM 11313 N N . LEU D 1 202 ? 31.130 103.630 19.389 1.00 39.00 202 LEU D N 1
ATOM 11314 C CA . LEU D 1 202 ? 32.438 103.276 19.909 1.00 38.30 202 LEU D CA 1
ATOM 11315 C C . LEU D 1 202 ? 33.511 104.186 19.345 1.00 38.50 202 LEU D C 1
ATOM 11316 O O . LEU D 1 202 ? 34.682 104.089 19.721 1.00 39.74 202 LEU D O 1
ATOM 11321 N N . GLY D 1 203 ? 33.120 105.073 18.444 1.00 37.52 203 GLY D N 1
ATOM 11322 C CA . GLY D 1 203 ? 34.104 105.959 17.856 1.00 38.89 203 GLY D CA 1
ATOM 11323 C C . GLY D 1 203 ? 35.252 105.181 17.237 1.00 39.92 203 GLY D C 1
ATOM 11324 O O . GLY D 1 203 ? 35.026 104.174 16.567 1.00 40.67 203 GLY D O 1
ATOM 11325 N N . SER D 1 204 ? 36.480 105.632 17.482 1.00 41.03 204 SER D N 1
ATOM 11326 C CA . SER D 1 204 ? 37.679 105.006 16.931 1.00 40.77 204 SER D CA 1
ATOM 11327 C C . SER D 1 204 ? 38.100 103.699 17.601 1.00 41.09 204 SER D C 1
ATOM 11328 O O . SER D 1 204 ? 39.040 103.044 17.142 1.00 39.62 204 SER D O 1
ATOM 11331 N N . LYS D 1 205 ? 37.416 103.324 18.682 1.00 42.19 205 LYS D N 1
ATOM 11332 C CA . LYS D 1 205 ? 37.717 102.071 19.384 1.00 43.87 205 LYS D CA 1
ATOM 11333 C C . LYS D 1 205 ? 36.879 100.928 18.798 1.00 44.29 205 LYS D C 1
ATOM 11334 O O . LYS D 1 205 ? 36.930 99.795 19.294 1.00 44.59 205 LYS D O 1
ATOM 11340 N N . ALA D 1 206 ? 36.115 101.235 17.747 1.00 43.97 206 ALA D N 1
ATOM 11341 C CA . ALA D 1 206 ? 35.235 100.268 17.088 1.00 43.81 206 ALA D CA 1
ATOM 11342 C C . ALA D 1 206 ? 35.920 98.972 16.641 1.00 44.17 206 ALA D C 1
ATOM 11343 O O . ALA D 1 206 ? 35.632 97.890 17.175 1.00 42.88 206 ALA D O 1
ATOM 11345 N N . MET D 1 207 ? 36.817 99.077 15.661 1.00 45.05 207 MET D N 1
ATOM 11346 C CA . MET D 1 207 ? 37.523 97.898 15.156 1.00 45.71 207 MET D CA 1
ATOM 11347 C C . MET D 1 207 ? 38.323 97.167 16.230 1.00 45.39 207 MET D C 1
ATOM 11348 O O . MET D 1 207 ? 38.336 95.931 16.275 1.00 45.57 207 MET D O 1
ATOM 11353 N N . PRO D 1 208 ? 39.013 97.917 17.103 1.00 44.80 208 PRO D N 1
ATOM 11354 C CA . PRO D 1 208 ? 39.785 97.235 18.144 1.00 43.92 208 PRO D CA 1
ATOM 11355 C C . PRO D 1 208 ? 38.868 96.393 19.019 1.00 42.35 208 PRO D C 1
ATOM 11356 O O . PRO D 1 208 ? 39.167 95.240 19.311 1.00 43.55 208 PRO D O 1
ATOM 11360 N N . VAL D 1 209 ? 37.742 96.966 19.422 1.00 40.81 209 VAL D N 1
ATOM 11361 C CA . VAL D 1 209 ? 36.807 96.238 20.267 1.00 41.15 209 VAL D CA 1
ATOM 11362 C C . VAL D 1 209 ? 36.242 95.048 19.500 1.00 41.30 209 VAL D C 1
ATOM 11363 O O . VAL D 1 209 ? 36.109 93.948 20.046 1.00 40.78 209 VAL D O 1
ATOM 11367 N N . ALA D 1 210 ? 35.925 95.281 18.226 1.00 41.50 210 ALA D N 1
ATOM 11368 C CA . ALA D 1 210 ? 35.377 94.250 17.347 1.00 41.13 210 ALA D CA 1
ATOM 11369 C C . ALA D 1 210 ? 36.282 93.018 17.254 1.00 41.29 210 ALA D C 1
ATOM 11370 O O . ALA D 1 210 ? 35.846 91.886 17.494 1.00 41.41 210 ALA D O 1
ATOM 11372 N N . GLU D 1 211 ? 37.545 93.244 16.911 1.00 41.73 211 GLU D N 1
ATOM 11373 C CA . GLU D 1 211 ? 38.498 92.149 16.779 1.00 42.75 211 GLU D CA 1
ATOM 11374 C C . GLU D 1 211 ? 38.715 91.435 18.106 1.00 41.45 211 GLU D C 1
ATOM 11375 O O . GLU D 1 211 ? 38.749 90.204 18.161 1.00 41.46 211 GLU D O 1
ATOM 11381 N N . ALA D 1 212 ? 38.837 92.208 19.179 1.00 39.68 212 ALA D N 1
ATOM 11382 C CA . ALA D 1 212 ? 39.019 91.626 20.498 1.00 38.72 212 ALA D CA 1
ATOM 11383 C C . ALA D 1 212 ? 37.829 90.722 20.804 1.00 38.60 212 ALA D C 1
ATOM 11384 O O . ALA D 1 212 ? 37.996 89.592 21.266 1.00 38.76 212 ALA D O 1
ATOM 11386 N N . LEU D 1 213 ? 36.626 91.228 20.535 1.00 38.44 213 LEU D N 1
ATOM 11387 C CA . LEU D 1 213 ? 35.389 90.487 20.786 1.00 37.65 213 LEU D CA 1
ATOM 11388 C C . LEU D 1 213 ? 35.309 89.172 20.008 1.00 37.74 213 LEU D C 1
ATOM 11389 O O . LEU D 1 213 ? 34.947 88.129 20.564 1.00 36.04 213 LEU D O 1
ATOM 11394 N N . ALA D 1 214 ? 35.647 89.233 18.722 1.00 38.44 214 ALA D N 1
ATOM 11395 C CA . ALA D 1 214 ? 35.618 88.056 17.865 1.00 39.21 214 ALA D CA 1
ATOM 11396 C C . ALA D 1 214 ? 36.536 86.990 18.439 1.00 40.49 214 ALA D C 1
ATOM 11397 O O . ALA D 1 214 ? 36.128 85.842 18.649 1.00 40.46 214 ALA D O 1
ATOM 11399 N N . GLU D 1 215 ? 37.781 87.389 18.692 1.00 42.16 215 GLU D N 1
ATOM 11400 C CA . GLU D 1 215 ? 38.800 86.509 19.246 1.00 42.67 215 GLU D CA 1
ATOM 11401 C C . GLU D 1 215 ? 38.358 85.892 20.579 1.00 41.90 215 GLU D C 1
ATOM 11402 O O . GLU D 1 215 ? 38.596 84.712 20.847 1.00 41.49 215 GLU D O 1
ATOM 11408 N N . GLN D 1 216 ? 37.713 86.702 21.408 1.00 41.54 216 GLN D N 1
ATOM 11409 C CA . GLN D 1 216 ? 37.212 86.252 22.704 1.00 41.95 216 GLN D CA 1
ATOM 11410 C C . GLN D 1 216 ? 36.251 85.083 22.572 1.00 41.17 216 GLN D C 1
ATOM 11411 O O . GLN D 1 216 ? 36.298 84.131 23.352 1.00 41.25 216 GLN D O 1
ATOM 11417 N N . LEU D 1 217 ? 35.365 85.180 21.585 1.00 40.60 217 LEU D N 1
ATOM 11418 C CA . LEU D 1 217 ? 34.357 84.158 21.341 1.00 38.98 217 LEU D CA 1
ATOM 11419 C C . LEU D 1 217 ? 34.824 83.101 20.353 1.00 38.49 217 LEU D C 1
ATOM 11420 O O . LEU D 1 217 ? 34.102 82.162 20.059 1.00 38.01 217 LEU D O 1
ATOM 11425 N N . LYS D 1 218 ? 36.035 83.252 19.841 1.00 38.71 218 LYS D N 1
ATOM 11426 C CA . LYS D 1 218 ? 36.550 82.296 18.881 1.00 39.38 218 LYS D CA 1
ATOM 11427 C C . LYS D 1 218 ? 35.675 82.271 17.629 1.00 38.00 218 LYS D C 1
ATOM 11428 O O . LYS D 1 218 ? 35.362 81.207 17.082 1.00 36.87 218 LYS D O 1
ATOM 11434 N N . LEU D 1 219 ? 35.276 83.459 17.192 1.00 35.82 219 LEU D N 1
ATOM 11435 C CA . LEU D 1 219 ? 34.469 83.607 15.996 1.00 35.44 219 LEU D CA 1
ATOM 11436 C C . LEU D 1 219 ? 35.214 84.518 15.040 1.00 35.53 219 LEU D C 1
ATOM 11437 O O . LEU D 1 219 ? 35.993 85.370 15.466 1.00 36.66 219 LEU D O 1
ATOM 11442 N N . THR D 1 220 ? 34.973 84.351 13.750 1.00 34.38 220 THR D N 1
ATOM 11443 C CA . THR D 1 220 ? 35.613 85.201 12.772 1.00 34.42 220 THR D CA 1
ATOM 11444 C C . THR D 1 220 ? 34.886 86.549 12.734 1.00 33.44 220 THR D C 1
ATOM 11445 O O . THR D 1 220 ? 33.718 86.656 13.116 1.00 33.75 220 THR D O 1
ATOM 11449 N N . LEU D 1 221 ? 35.594 87.577 12.289 1.00 31.41 221 LEU D N 1
ATOM 11450 C CA . LEU D 1 221 ? 35.030 88.898 12.155 1.00 29.78 221 LEU D CA 1
ATOM 11451 C C . LEU D 1 221 ? 34.634 88.986 10.671 1.00 30.38 221 LEU D C 1
ATOM 11452 O O . LEU D 1 221 ? 35.478 88.814 9.786 1.00 31.47 221 LEU D O 1
ATOM 11457 N N . PRO D 1 222 ? 33.343 89.231 10.377 1.00 29.61 222 PRO D N 1
ATOM 11458 C CA . PRO D 1 222 ? 32.876 89.330 8.985 1.00 29.11 222 PRO D CA 1
ATOM 11459 C C . PRO D 1 222 ? 33.332 90.627 8.321 1.00 28.96 222 PRO D C 1
ATOM 11460 O O . PRO D 1 222 ? 33.728 91.562 9.007 1.00 30.33 222 PRO D O 1
ATOM 11464 N N . GLU D 1 223 ? 33.268 90.697 6.997 1.00 27.59 223 GLU D N 1
ATOM 11465 C CA . GLU D 1 223 ? 33.685 91.910 6.309 1.00 27.22 223 GLU D CA 1
ATOM 11466 C C . GLU D 1 223 ? 32.877 93.104 6.829 1.00 28.02 223 GLU D C 1
ATOM 11467 O O . GLU D 1 223 ? 33.373 94.231 6.868 1.00 29.46 223 GLU D O 1
ATOM 11473 N N . GLN D 1 224 ? 31.638 92.845 7.242 1.00 27.15 224 GLN D N 1
ATOM 11474 C CA . GLN D 1 224 ? 30.750 93.881 7.759 1.00 26.45 224 GLN D CA 1
ATOM 11475 C C . GLN D 1 224 ? 29.618 93.238 8.541 1.00 26.29 224 GLN D C 1
ATOM 11476 O O . GLN D 1 224 ? 29.396 92.037 8.434 1.00 26.78 224 GLN D O 1
ATOM 11482 N N . PRO D 1 225 ? 28.900 94.028 9.362 1.00 26.53 225 PRO D N 1
ATOM 11483 C CA . PRO D 1 225 ? 27.779 93.481 10.142 1.00 25.91 225 PRO D CA 1
ATOM 11484 C C . PRO D 1 225 ? 26.724 92.962 9.163 1.00 25.38 225 PRO D C 1
ATOM 11485 O O . PRO D 1 225 ? 26.670 93.414 8.023 1.00 25.59 225 PRO D O 1
ATOM 11489 N N . TRP D 1 226 ? 25.887 92.027 9.596 1.00 25.81 226 TRP D N 1
ATOM 11490 C CA . TRP D 1 226 ? 24.864 91.476 8.702 1.00 25.88 226 TRP D CA 1
ATOM 11491 C C . TRP D 1 226 ? 23.453 91.415 9.309 1.00 25.15 226 TRP D C 1
ATOM 11492 O O . TRP D 1 226 ? 22.766 90.405 9.187 1.00 25.13 226 TRP D O 1
ATOM 11503 N N . HIS D 1 227 ? 23.017 92.506 9.938 1.00 25.17 227 HIS D N 1
ATOM 11504 C CA . HIS D 1 227 ? 21.692 92.549 10.554 1.00 25.60 227 HIS D CA 1
ATOM 11505 C C . HIS D 1 227 ? 20.552 92.173 9.602 1.00 25.09 227 HIS D C 1
ATOM 11506 O O . HIS D 1 227 ? 19.582 91.532 10.025 1.00 25.55 227 HIS D O 1
ATOM 11513 N N . THR D 1 228 ? 20.650 92.573 8.333 1.00 22.66 228 THR D N 1
ATOM 11514 C CA . THR D 1 228 ? 19.595 92.259 7.375 1.00 20.87 228 THR D CA 1
ATOM 11515 C C . THR D 1 228 ? 20.069 91.494 6.124 1.00 21.61 228 THR D C 1
ATOM 11516 O O . THR D 1 228 ? 19.398 91.496 5.077 1.00 20.49 228 THR D O 1
ATOM 11520 N N . GLN D 1 229 ? 21.234 90.854 6.243 1.00 20.52 229 GLN D N 1
ATOM 11521 C CA . GLN D 1 229 ? 21.785 90.012 5.180 1.00 21.51 229 GLN D CA 1
ATOM 11522 C C . GLN D 1 229 ? 21.854 88.642 5.876 1.00 22.15 229 GLN D C 1
ATOM 11523 O O . GLN D 1 229 ? 22.853 88.318 6.536 1.00 23.54 229 GLN D O 1
ATOM 11529 N N . ARG D 1 230 ? 20.796 87.844 5.727 1.00 20.23 230 ARG D N 1
ATOM 11530 C CA . ARG D 1 230 ? 20.708 86.559 6.417 1.00 19.43 230 ARG D CA 1
ATOM 11531 C C . ARG D 1 230 ? 21.106 85.279 5.657 1.00 20.14 230 ARG D C 1
ATOM 11532 O O . ARG D 1 230 ? 20.834 84.164 6.134 1.00 19.48 230 ARG D O 1
ATOM 11540 N N . ASP D 1 231 ? 21.764 85.413 4.509 1.00 18.83 231 ASP D N 1
ATOM 11541 C CA . ASP D 1 231 ? 22.131 84.230 3.745 1.00 20.07 231 ASP D CA 1
ATOM 11542 C C . ASP D 1 231 ? 22.892 83.174 4.545 1.00 21.77 231 ASP D C 1
ATOM 11543 O O . ASP D 1 231 ? 22.704 81.976 4.327 1.00 22.46 231 ASP D O 1
ATOM 11548 N N . ARG D 1 232 ? 23.747 83.602 5.469 1.00 22.83 232 ARG D N 1
ATOM 11549 C CA . ARG D 1 232 ? 24.515 82.650 6.267 1.00 23.08 232 ARG D CA 1
ATOM 11550 C C . ARG D 1 232 ? 23.618 81.671 7.025 1.00 23.97 232 ARG D C 1
ATOM 11551 O O . ARG D 1 232 ? 23.869 80.458 7.026 1.00 24.12 232 ARG D O 1
ATOM 11559 N N . LEU D 1 233 ? 22.567 82.182 7.665 1.00 23.51 233 LEU D N 1
ATOM 11560 C CA . LEU D 1 233 ? 21.668 81.310 8.428 1.00 22.29 233 LEU D CA 1
ATOM 11561 C C . LEU D 1 233 ? 20.814 80.424 7.507 1.00 21.82 233 LEU D C 1
ATOM 11562 O O . LEU D 1 233 ? 20.559 79.252 7.799 1.00 21.11 233 LEU D O 1
ATOM 11567 N N . VAL D 1 234 ? 20.371 80.986 6.390 1.00 21.35 234 VAL D N 1
ATOM 11568 C CA . VAL D 1 234 ? 19.549 80.241 5.459 1.00 20.78 234 VAL D CA 1
ATOM 11569 C C . VAL D 1 234 ? 20.362 79.135 4.787 1.00 21.71 234 VAL D C 1
ATOM 11570 O O . VAL D 1 234 ? 19.838 78.056 4.517 1.00 21.77 234 VAL D O 1
ATOM 11574 N N . GLU D 1 235 ? 21.642 79.381 4.522 1.00 21.73 235 GLU D N 1
ATOM 11575 C CA . GLU D 1 235 ? 22.464 78.332 3.921 1.00 21.68 235 GLU D CA 1
ATOM 11576 C C . GLU D 1 235 ? 22.613 77.144 4.872 1.00 22.40 235 GLU D C 1
ATOM 11577 O O . GLU D 1 235 ? 22.509 75.988 4.458 1.00 22.82 235 GLU D O 1
ATOM 11583 N N . PHE D 1 236 ? 22.873 77.429 6.145 1.00 22.10 236 PHE D N 1
ATOM 11584 C CA . PHE D 1 236 ? 23.018 76.370 7.142 1.00 22.09 236 PHE D CA 1
ATOM 11585 C C . PHE D 1 236 ? 21.736 75.542 7.222 1.00 20.85 236 PHE D C 1
ATOM 11586 O O . PHE D 1 236 ? 21.778 74.312 7.275 1.00 21.81 236 PHE D O 1
ATOM 11594 N N . ALA D 1 237 ? 20.597 76.222 7.225 1.00 19.43 237 ALA D N 1
ATOM 11595 C CA . ALA D 1 237 ? 19.307 75.540 7.301 1.00 19.58 237 ALA D CA 1
ATOM 11596 C C . ALA D 1 237 ? 19.104 74.689 6.058 1.00 18.93 237 ALA D C 1
ATOM 11597 O O . ALA D 1 237 ? 18.528 73.611 6.103 1.00 18.36 237 ALA D O 1
ATOM 11599 N N . SER D 1 238 ? 19.596 75.196 4.943 1.00 18.97 238 SER D N 1
ATOM 11600 C CA . SER D 1 238 ? 19.471 74.514 3.677 1.00 19.08 238 SER D CA 1
ATOM 11601 C C . SER D 1 238 ? 20.234 73.187 3.640 1.00 18.50 238 SER D C 1
ATOM 11602 O O . SER D 1 238 ? 19.742 72.186 3.128 1.00 19.34 238 SER D O 1
ATOM 11605 N N . VAL D 1 239 ? 21.444 73.165 4.179 1.00 18.77 239 VAL D N 1
ATOM 11606 C CA . VAL D 1 239 ? 22.219 71.926 4.180 1.00 17.44 239 VAL D CA 1
ATOM 11607 C C . VAL D 1 239 ? 21.534 70.927 5.105 1.00 16.99 239 VAL D C 1
ATOM 11608 O O . VAL D 1 239 ? 21.458 69.737 4.806 1.00 13.97 239 VAL D O 1
ATOM 11612 N N . LEU D 1 240 ? 21.024 71.415 6.232 1.00 18.79 240 LEU D N 1
ATOM 11613 C CA . LEU D 1 240 ? 20.307 70.540 7.160 1.00 19.96 240 LEU D CA 1
ATOM 11614 C C . LEU D 1 240 ? 19.102 69.961 6.405 1.00 19.66 240 LEU D C 1
ATOM 11615 O O . LEU D 1 240 ? 18.692 68.808 6.626 1.00 17.34 240 LEU D O 1
ATOM 11620 N N . GLY D 1 241 ? 18.565 70.773 5.492 1.00 18.31 241 GLY D N 1
ATOM 11621 C CA . GLY D 1 241 ? 17.430 70.360 4.693 1.00 17.41 241 GLY D CA 1
ATOM 11622 C C . GLY D 1 241 ? 17.840 69.189 3.826 1.00 18.38 241 GLY D C 1
ATOM 11623 O O . GLY D 1 241 ? 17.117 68.187 3.732 1.00 19.42 241 GLY D O 1
ATOM 11624 N N . LEU D 1 242 ? 19.002 69.318 3.190 1.00 17.38 242 LEU D N 1
ATOM 11625 C CA . LEU D 1 242 ? 19.542 68.267 2.337 1.00 16.59 242 LEU D CA 1
ATOM 11626 C C . LEU D 1 242 ? 19.709 66.970 3.145 1.00 17.04 242 LEU D C 1
ATOM 11627 O O . LEU D 1 242 ? 19.384 65.876 2.667 1.00 17.17 242 LEU D O 1
ATOM 11632 N N . VAL D 1 243 ? 20.198 67.095 4.377 1.00 17.79 243 VAL D N 1
ATOM 11633 C CA . VAL D 1 243 ? 20.393 65.928 5.238 1.00 17.54 243 VAL D CA 1
ATOM 11634 C C . VAL D 1 243 ? 19.061 65.256 5.550 1.00 18.01 243 VAL D C 1
ATOM 11635 O O . VAL D 1 243 ? 18.947 64.031 5.508 1.00 19.85 243 VAL D O 1
ATOM 11639 N N . ALA D 1 244 ? 18.050 66.056 5.866 1.00 18.07 244 ALA D N 1
ATOM 11640 C CA . ALA D 1 244 ? 16.731 65.511 6.170 1.00 16.09 244 ALA D CA 1
ATOM 11641 C C . ALA D 1 244 ? 16.266 64.713 4.964 1.00 15.54 244 ALA D C 1
ATOM 11642 O O . ALA D 1 244 ? 15.796 63.585 5.090 1.00 13.66 244 ALA D O 1
ATOM 11644 N N . GLY D 1 245 ? 16.416 65.322 3.792 1.00 15.84 245 GLY D N 1
ATOM 11645 C CA . GLY D 1 245 ? 15.996 64.691 2.556 1.00 17.61 245 GLY D CA 1
ATOM 11646 C C . GLY D 1 245 ? 16.649 63.349 2.307 1.00 18.52 245 GLY D C 1
ATOM 11647 O O . GLY D 1 245 ? 15.971 62.365 1.999 1.00 18.33 245 GLY D O 1
ATOM 11648 N N . SER D 1 246 ? 17.970 63.293 2.439 1.00 18.88 246 SER D N 1
ATOM 11649 C CA . SER D 1 246 ? 18.674 62.036 2.210 1.00 18.18 246 SER D CA 1
ATOM 11650 C C . SER D 1 246 ? 18.267 60.974 3.214 1.00 17.58 246 SER D C 1
ATOM 11651 O O . SER D 1 246 ? 18.010 59.842 2.830 1.00 19.22 246 SER D O 1
ATOM 11654 N N . LEU D 1 247 ? 18.202 61.324 4.494 1.00 16.77 247 LEU D N 1
ATOM 11655 C CA . LEU D 1 247 ? 17.790 60.349 5.498 1.00 16.25 247 LEU D CA 1
ATOM 11656 C C . LEU D 1 247 ? 16.329 59.964 5.259 1.00 16.63 247 LEU D C 1
ATOM 11657 O O . LEU D 1 247 ? 15.884 58.887 5.666 1.00 17.55 247 LEU D O 1
ATOM 11662 N N . GLY D 1 248 ? 15.582 60.849 4.604 1.00 16.70 248 GLY D N 1
ATOM 11663 C CA . GLY D 1 248 ? 14.180 60.570 4.316 1.00 15.77 248 GLY D CA 1
ATOM 11664 C C . GLY D 1 248 ? 14.056 59.478 3.267 1.00 16.32 248 GLY D C 1
ATOM 11665 O O . GLY D 1 248 ? 13.125 58.674 3.288 1.00 15.28 248 GLY D O 1
ATOM 11666 N N . LYS D 1 249 ? 15.004 59.449 2.337 1.00 16.39 249 LYS D N 1
ATOM 11667 C CA . LYS D 1 249 ? 15.007 58.441 1.283 1.00 16.59 249 LYS D CA 1
ATOM 11668 C C . LYS D 1 249 ? 15.351 57.114 1.940 1.00 16.03 249 LYS D C 1
ATOM 11669 O O . LYS D 1 249 ? 14.764 56.080 1.638 1.00 15.55 249 LYS D O 1
ATOM 11675 N N . PHE D 1 250 ? 16.305 57.163 2.860 1.00 16.94 250 PHE D N 1
ATOM 11676 C CA . PHE D 1 250 ? 16.740 55.974 3.575 1.00 17.58 250 PHE D CA 1
ATOM 11677 C C . PHE D 1 250 ? 15.557 55.423 4.373 1.00 18.07 250 PHE D C 1
ATOM 11678 O O . PHE D 1 250 ? 15.270 54.227 4.330 1.00 18.62 250 PHE D O 1
ATOM 11686 N N . GLY D 1 251 ? 14.849 56.303 5.069 1.00 18.63 251 GLY D N 1
ATOM 11687 C CA . GLY D 1 251 ? 13.703 55.868 5.847 1.00 19.79 251 GLY D CA 1
ATOM 11688 C C . GLY D 1 251 ? 12.620 55.253 4.979 1.00 20.69 251 GLY D C 1
ATOM 11689 O O . GLY D 1 251 ? 11.956 54.294 5.378 1.00 21.45 251 GLY D O 1
ATOM 11690 N N . ARG D 1 252 ? 12.426 55.807 3.788 1.00 21.80 252 ARG D N 1
ATOM 11691 C CA . ARG D 1 252 ? 11.414 55.283 2.885 1.00 22.59 252 ARG D CA 1
ATOM 11692 C C . ARG D 1 252 ? 11.802 53.875 2.452 1.00 22.12 252 ARG D C 1
ATOM 11693 O O . ARG D 1 252 ? 10.997 52.945 2.524 1.00 22.42 252 ARG D O 1
ATOM 11701 N N . ASP D 1 253 ? 13.042 53.723 2.001 1.00 21.12 253 ASP D N 1
ATOM 11702 C CA . ASP D 1 253 ? 13.536 52.430 1.553 1.00 20.66 253 ASP D CA 1
ATOM 11703 C C . ASP D 1 253 ? 13.375 51.320 2.606 1.00 20.56 253 ASP D C 1
ATOM 11704 O O . ASP D 1 253 ? 13.010 50.184 2.279 1.00 21.10 253 ASP D O 1
ATOM 11709 N N . ILE D 1 254 ? 13.639 51.643 3.865 1.00 20.07 254 ILE D N 1
ATOM 11710 C CA . ILE D 1 254 ? 13.494 50.669 4.934 1.00 18.90 254 ILE D CA 1
ATOM 11711 C C . ILE D 1 254 ? 12.037 50.280 5.066 1.00 19.14 254 ILE D C 1
ATOM 11712 O O . ILE D 1 254 ? 11.701 49.101 5.106 1.00 20.57 254 ILE D O 1
ATOM 11717 N N . SER D 1 255 ? 11.156 51.270 5.119 1.00 20.17 255 SER D N 1
ATOM 11718 C CA . SER D 1 255 ? 9.742 50.975 5.291 1.00 20.54 255 SER D CA 1
ATOM 11719 C C . SER D 1 255 ? 9.215 50.110 4.161 1.00 21.27 255 SER D C 1
ATOM 11720 O O . SER D 1 255 ? 8.368 49.248 4.388 1.00 22.72 255 SER D O 1
ATOM 11723 N N . LEU D 1 256 ? 9.710 50.320 2.943 1.00 21.20 256 LEU D N 1
ATOM 11724 C CA . LEU D 1 256 ? 9.257 49.505 1.807 1.00 20.57 256 LEU D CA 1
ATOM 11725 C C . LEU D 1 256 ? 9.839 48.095 1.864 1.00 20.49 256 LEU D C 1
ATOM 11726 O O . LEU D 1 256 ? 9.186 47.127 1.440 1.00 20.02 256 LEU D O 1
ATOM 11731 N N . LEU D 1 257 ? 11.059 47.980 2.386 1.00 19.36 257 LEU D N 1
ATOM 11732 C CA . LEU D 1 257 ? 11.704 46.678 2.505 1.00 20.70 257 LEU D CA 1
ATOM 11733 C C . LEU D 1 257 ? 11.108 45.894 3.671 1.00 20.90 257 LEU D C 1
ATOM 11734 O O . LEU D 1 257 ? 11.188 44.656 3.704 1.00 19.49 257 LEU D O 1
ATOM 11739 N N . MET D 1 258 ? 10.511 46.613 4.622 1.00 20.67 258 MET D N 1
ATOM 11740 C CA . MET D 1 258 ? 9.875 45.962 5.765 1.00 21.74 258 MET D CA 1
ATOM 11741 C C . MET D 1 258 ? 8.426 45.556 5.463 1.00 22.57 258 MET D C 1
ATOM 11742 O O . MET D 1 258 ? 7.773 44.941 6.307 1.00 22.60 258 MET D O 1
ATOM 11747 N N . GLN D 1 259 ? 7.929 45.911 4.274 1.00 22.49 259 GLN D N 1
ATOM 11748 C CA . GLN D 1 259 ? 6.564 45.560 3.868 1.00 23.71 259 GLN D CA 1
ATOM 11749 C C . GLN D 1 259 ? 6.379 44.062 3.998 1.00 23.33 259 GLN D C 1
ATOM 11750 O O . GLN D 1 259 ? 7.296 43.299 3.721 1.00 22.44 259 GLN D O 1
ATOM 11756 N N . THR D 1 260 ? 5.179 43.642 4.378 1.00 23.61 260 THR D N 1
ATOM 11757 C CA . THR D 1 260 ? 4.900 42.222 4.533 1.00 23.57 260 THR D CA 1
ATOM 11758 C C . THR D 1 260 ? 5.148 41.445 3.248 1.00 23.55 260 THR D C 1
ATOM 11759 O O . THR D 1 260 ? 5.648 40.316 3.289 1.00 22.78 260 THR D O 1
ATOM 11763 N N . GLU D 1 261 ? 4.800 42.032 2.106 1.00 22.90 261 GLU D N 1
ATOM 11764 C CA . GLU D 1 261 ? 5.041 41.327 0.863 1.00 23.43 261 GLU D CA 1
ATOM 11765 C C . GLU D 1 261 ? 6.496 41.406 0.379 1.00 23.49 261 GLU D C 1
ATOM 11766 O O . GLU D 1 261 ? 6.810 40.882 -0.685 1.00 25.74 261 GLU D O 1
ATOM 11772 N N . ALA D 1 262 ? 7.383 42.048 1.144 1.00 21.64 262 ALA D N 1
ATOM 11773 C CA . ALA D 1 262 ? 8.807 42.117 0.763 1.00 19.74 262 ALA D CA 1
ATOM 11774 C C . ALA D 1 262 ? 9.650 41.412 1.827 1.00 19.34 262 ALA D C 1
ATOM 11775 O O . ALA D 1 262 ? 10.342 40.443 1.533 1.00 19.68 262 ALA D O 1
ATOM 11777 N N . GLY D 1 263 ? 9.578 41.911 3.061 1.00 19.16 263 GLY D N 1
ATOM 11778 C CA . GLY D 1 263 ? 10.289 41.334 4.192 1.00 18.12 263 GLY D CA 1
ATOM 11779 C C . GLY D 1 263 ? 11.744 41.030 3.957 1.00 19.48 263 GLY D C 1
ATOM 11780 O O . GLY D 1 263 ? 12.207 39.941 4.248 1.00 19.81 263 GLY D O 1
ATOM 11781 N N . GLU D 1 264 ? 12.479 41.999 3.440 1.00 20.61 264 GLU D N 1
ATOM 11782 C CA . GLU D 1 264 ? 13.884 41.784 3.158 1.00 20.56 264 GLU D CA 1
ATOM 11783 C C . GLU D 1 264 ? 14.821 42.417 4.180 1.00 22.71 264 GLU D C 1
ATOM 11784 O O . GLU D 1 264 ? 15.865 41.849 4.504 1.00 24.94 264 GLU D O 1
ATOM 11790 N N . VAL D 1 265 ? 14.465 43.591 4.684 1.00 22.71 265 VAL D N 1
ATOM 11791 C CA . VAL D 1 265 ? 15.299 44.272 5.659 1.00 23.53 265 VAL D CA 1
ATOM 11792 C C . VAL D 1 265 ? 14.374 44.729 6.759 1.00 25.01 265 VAL D C 1
ATOM 11793 O O . VAL D 1 265 ? 13.227 45.065 6.494 1.00 26.76 265 VAL D O 1
ATOM 11797 N N . PHE D 1 266 ? 14.858 44.738 7.994 1.00 26.30 266 PHE D N 1
ATOM 11798 C CA . PHE D 1 266 ? 14.020 45.144 9.115 1.00 27.48 266 PHE D CA 1
ATOM 11799 C C . PHE D 1 266 ? 14.751 46.040 10.097 1.00 29.68 266 PHE D C 1
ATOM 11800 O O . PHE D 1 266 ? 15.972 45.935 10.265 1.00 28.62 266 PHE D O 1
ATOM 11808 N N . GLU D 1 267 ? 13.990 46.907 10.758 1.00 31.50 267 GLU D N 1
ATOM 11809 C CA . GLU D 1 267 ? 14.542 47.770 11.782 1.00 33.43 267 GLU D CA 1
ATOM 11810 C C . GLU D 1 267 ? 14.848 46.861 12.968 1.00 36.76 267 GLU D C 1
ATOM 11811 O O . GLU D 1 267 ? 14.232 45.815 13.133 1.00 36.53 267 GLU D O 1
ATOM 11817 N N . PRO D 1 268 ? 15.786 47.258 13.825 1.00 40.65 268 PRO D N 1
ATOM 11818 C CA . PRO D 1 268 ? 16.143 46.447 14.987 1.00 45.35 268 PRO D CA 1
ATOM 11819 C C . PRO D 1 268 ? 14.980 46.190 15.922 1.00 51.24 268 PRO D C 1
ATOM 11820 O O . PRO D 1 268 ? 13.911 46.771 15.774 1.00 51.06 268 PRO D O 1
ATOM 11824 N N . SER D 1 269 ? 15.252 45.339 16.914 1.00 59.80 269 SER D N 1
ATOM 11825 C CA . SER D 1 269 ? 14.331 44.947 17.982 1.00 67.72 269 SER D CA 1
ATOM 11826 C C . SER D 1 269 ? 13.572 43.651 17.701 1.00 73.61 269 SER D C 1
ATOM 11827 O O . SER D 1 269 ? 12.343 43.658 17.587 1.00 74.67 269 SER D O 1
ATOM 11830 N N . ALA D 1 270 ? 14.316 42.543 17.604 1.00 80.29 270 ALA D N 1
ATOM 11831 C CA . ALA D 1 270 ? 13.758 41.202 17.350 1.00 86.52 270 ALA D CA 1
ATOM 11832 C C . ALA D 1 270 ? 13.185 41.071 15.929 1.00 90.82 270 ALA D C 1
ATOM 11833 O O . ALA D 1 270 ? 13.265 42.020 15.138 1.00 91.31 270 ALA D O 1
ATOM 11835 N N . PRO D 1 271 ? 12.622 39.887 15.577 1.00 94.65 271 PRO D N 1
ATOM 11836 C CA . PRO D 1 271 ? 12.049 39.688 14.234 1.00 97.18 271 PRO D CA 1
ATOM 11837 C C . PRO D 1 271 ? 11.125 40.837 13.800 1.00 99.12 271 PRO D C 1
ATOM 11838 O O . PRO D 1 271 ? 9.901 40.742 13.910 1.00 99.07 271 PRO D O 1
ATOM 11842 N N . GLY D 1 272 ? 11.727 41.913 13.299 1.00 100.99 272 GLY D N 1
ATOM 11843 C CA . GLY D 1 272 ? 10.960 43.072 12.887 1.00 103.88 272 GLY D CA 1
ATOM 11844 C C . GLY D 1 272 ? 11.042 44.160 13.948 1.00 105.92 272 GLY D C 1
ATOM 11845 O O . GLY D 1 272 ? 11.971 44.971 13.939 1.00 105.76 272 GLY D O 1
ATOM 11846 N N . LYS D 1 273 ? 10.074 44.173 14.866 1.00 107.83 273 LYS D N 1
ATOM 11847 C CA . LYS D 1 273 ? 10.038 45.162 15.945 1.00 109.58 273 LYS D CA 1
ATOM 11848 C C . LYS D 1 273 ? 9.308 44.624 17.179 1.00 110.92 273 LYS D C 1
ATOM 11849 O O . LYS D 1 273 ? 8.130 44.263 17.105 1.00 111.07 273 LYS D O 1
ATOM 11851 N N . GLY D 1 274 ? 10.020 44.574 18.305 1.00 112.19 274 GLY D N 1
ATOM 11852 C CA . GLY D 1 274 ? 9.445 44.093 19.553 1.00 113.61 274 GLY D CA 1
ATOM 11853 C C . GLY D 1 274 ? 9.075 42.617 19.584 1.00 114.70 274 GLY D C 1
ATOM 11854 O O . GLY D 1 274 ? 9.660 41.800 18.866 1.00 114.99 274 GLY D O 1
ATOM 11855 N N . GLY D 1 275 ? 8.104 42.278 20.432 1.00 115.32 275 GLY D N 1
ATOM 11856 C CA . GLY D 1 275 ? 7.650 40.901 20.550 1.00 115.63 275 GLY D CA 1
ATOM 11857 C C . GLY D 1 275 ? 7.033 40.420 19.252 1.00 115.98 275 GLY D C 1
ATOM 11858 O O . GLY D 1 275 ? 5.839 40.609 19.012 1.00 115.79 275 GLY D O 1
ATOM 11859 N N . SER D 1 276 ? 7.857 39.793 18.418 1.00 116.43 276 SER D N 1
ATOM 11860 C CA . SER D 1 276 ? 7.431 39.290 17.116 1.00 116.76 276 SER D CA 1
ATOM 11861 C C . SER D 1 276 ? 6.453 38.111 17.150 1.00 116.86 276 SER D C 1
ATOM 11862 O O . SER D 1 276 ? 6.527 37.218 16.304 1.00 117.05 276 SER D O 1
ATOM 11865 N N . SER D 1 277 ? 5.535 38.112 18.115 1.00 116.77 277 SER D N 1
ATOM 11866 C CA . SER D 1 277 ? 4.548 37.039 18.233 1.00 116.39 277 SER D CA 1
ATOM 11867 C C . SER D 1 277 ? 3.813 36.850 16.909 1.00 116.37 277 SER D C 1
ATOM 11868 O O . SER D 1 277 ? 4.230 36.053 16.064 1.00 116.20 277 SER D O 1
ATOM 11871 N N . THR D 1 278 ? 2.712 37.582 16.740 1.00 116.20 278 THR D N 1
ATOM 11872 C CA . THR D 1 278 ? 1.927 37.516 15.512 1.00 115.49 278 THR D CA 1
ATOM 11873 C C . THR D 1 278 ? 2.613 38.398 14.471 1.00 114.96 278 THR D C 1
ATOM 11874 O O . THR D 1 278 ? 2.260 39.566 14.298 1.00 115.19 278 THR D O 1
ATOM 11876 N N . MET D 1 279 ? 3.598 37.812 13.790 1.00 114.06 279 MET D N 1
ATOM 11877 C CA . MET D 1 279 ? 4.393 38.472 12.752 1.00 112.59 279 MET D CA 1
ATOM 11878 C C . MET D 1 279 ? 3.668 39.501 11.871 1.00 111.38 279 MET D C 1
ATOM 11879 O O . MET D 1 279 ? 4.180 40.607 11.670 1.00 111.41 279 MET D O 1
ATOM 11884 N N . PRO D 1 280 ? 2.473 39.150 11.337 1.00 109.95 280 PRO D N 1
ATOM 11885 C CA . PRO D 1 280 ? 1.633 39.988 10.468 1.00 108.23 280 PRO D CA 1
ATOM 11886 C C . PRO D 1 280 ? 1.805 41.495 10.575 1.00 106.08 280 PRO D C 1
ATOM 11887 O O . PRO D 1 280 ? 2.126 42.168 9.589 1.00 106.01 280 PRO D O 1
ATOM 11891 N N . HIS D 1 281 ? 1.570 42.020 11.772 1.00 103.08 281 HIS D N 1
ATOM 11892 C CA . HIS D 1 281 ? 1.698 43.444 11.996 1.00 98.90 281 HIS D CA 1
ATOM 11893 C C . HIS D 1 281 ? 2.877 43.742 12.917 1.00 95.26 281 HIS D C 1
ATOM 11894 O O . HIS D 1 281 ? 4.022 43.438 12.575 1.00 94.78 281 HIS D O 1
ATOM 11901 N N . LYS D 1 282 ? 2.573 44.312 14.083 1.00 90.81 282 LYS D N 1
ATOM 11902 C CA . LYS D 1 282 ? 3.547 44.714 15.104 1.00 85.65 282 LYS D CA 1
ATOM 11903 C C . LYS D 1 282 ? 4.986 45.049 14.708 1.00 80.46 282 LYS D C 1
ATOM 11904 O O . LYS D 1 282 ? 5.560 45.979 15.290 1.00 81.65 282 LYS D O 1
ATOM 11910 N N . ARG D 1 283 ? 5.602 44.335 13.764 1.00 72.03 283 ARG D N 1
ATOM 11911 C CA . ARG D 1 283 ? 6.952 44.746 13.416 1.00 63.31 283 ARG D CA 1
ATOM 11912 C C . ARG D 1 283 ? 6.788 46.050 12.641 1.00 57.35 283 ARG D C 1
ATOM 11913 O O . ARG D 1 283 ? 6.961 46.089 11.426 1.00 56.95 283 ARG D O 1
ATOM 11915 N N . ASN D 1 284 ? 6.424 47.108 13.359 1.00 50.26 284 ASN D N 1
ATOM 11916 C CA . ASN D 1 284 ? 6.225 48.420 12.763 1.00 44.01 284 ASN D CA 1
ATOM 11917 C C . ASN D 1 284 ? 7.526 49.195 12.728 1.00 39.03 284 ASN D C 1
ATOM 11918 O O . ASN D 1 284 ? 8.305 49.142 13.672 1.00 39.50 284 ASN D O 1
ATOM 11923 N N . PRO D 1 285 ? 7.793 49.910 11.625 1.00 34.24 285 PRO D N 1
ATOM 11924 C CA . PRO D 1 285 ? 9.024 50.698 11.502 1.00 30.99 285 PRO D CA 1
ATOM 11925 C C . PRO D 1 285 ? 8.916 52.058 12.213 1.00 29.33 285 PRO D C 1
ATOM 11926 O O . PRO D 1 285 ? 8.814 53.101 11.562 1.00 27.83 285 PRO D O 1
ATOM 11930 N N . VAL D 1 286 ? 8.956 52.044 13.547 1.00 27.34 286 VAL D N 1
ATOM 11931 C CA . VAL D 1 286 ? 8.821 53.275 14.308 1.00 25.58 286 VAL D CA 1
ATOM 11932 C C . VAL D 1 286 ? 9.977 54.226 14.048 1.00 24.44 286 VAL D C 1
ATOM 11933 O O . VAL D 1 286 ? 9.825 55.442 14.150 1.00 25.66 286 VAL D O 1
ATOM 11937 N N . GLY D 1 287 ? 11.132 53.678 13.697 1.00 22.54 287 GLY D N 1
ATOM 11938 C CA . GLY D 1 287 ? 12.278 54.526 13.418 1.00 20.72 287 GLY D CA 1
ATOM 11939 C C . GLY D 1 287 ? 12.143 55.231 12.078 1.00 19.62 287 GLY D C 1
ATOM 11940 O O . GLY D 1 287 ? 12.357 56.436 11.991 1.00 19.87 287 GLY D O 1
ATOM 11941 N N . ALA D 1 288 ? 11.787 54.483 11.033 1.00 18.02 288 ALA D N 1
ATOM 11942 C CA . ALA D 1 288 ? 11.624 55.056 9.705 1.00 17.75 288 ALA D CA 1
ATOM 11943 C C . ALA D 1 288 ? 10.578 56.181 9.723 1.00 18.95 288 ALA D C 1
ATOM 11944 O O . ALA D 1 288 ? 10.694 57.165 8.986 1.00 18.24 288 ALA D O 1
ATOM 11946 N N . ALA D 1 289 ? 9.561 56.037 10.571 1.00 18.62 289 ALA D N 1
ATOM 11947 C CA . ALA D 1 289 ? 8.533 57.059 10.682 1.00 18.68 289 ALA D CA 1
ATOM 11948 C C . ALA D 1 289 ? 9.191 58.393 11.024 1.00 19.92 289 ALA D C 1
ATOM 11949 O O . ALA D 1 289 ? 8.810 59.435 10.491 1.00 21.51 289 ALA D O 1
ATOM 11951 N N . VAL D 1 290 ? 10.183 58.374 11.910 1.00 19.16 290 VAL D N 1
ATOM 11952 C CA . VAL D 1 290 ? 10.846 59.621 12.264 1.00 18.89 290 VAL D CA 1
ATOM 11953 C C . VAL D 1 290 ? 11.574 60.224 11.071 1.00 19.82 290 VAL D C 1
ATOM 11954 O O . VAL D 1 290 ? 11.459 61.422 10.820 1.00 21.66 290 VAL D O 1
ATOM 11958 N N . LEU D 1 291 ? 12.315 59.403 10.329 1.00 20.02 291 LEU D N 1
ATOM 11959 C CA . LEU D 1 291 ? 13.056 59.922 9.180 1.00 19.14 291 LEU D CA 1
ATOM 11960 C C . LEU D 1 291 ? 12.100 60.461 8.126 1.00 18.98 291 LEU D C 1
ATOM 11961 O O . LEU D 1 291 ? 12.350 61.523 7.537 1.00 18.75 291 LEU D O 1
ATOM 11966 N N . ILE D 1 292 ? 11.000 59.751 7.903 1.00 17.78 292 ILE D N 1
ATOM 11967 C CA . ILE D 1 292 ? 10.038 60.195 6.903 1.00 18.17 292 ILE D CA 1
ATOM 11968 C C . ILE D 1 292 ? 9.350 61.462 7.383 1.00 19.21 292 ILE D C 1
ATOM 11969 O O . ILE D 1 292 ? 9.098 62.395 6.602 1.00 20.33 292 ILE D O 1
ATOM 11974 N N . GLY D 1 293 ? 9.066 61.510 8.679 1.00 18.96 293 GLY D N 1
ATOM 11975 C CA . GLY D 1 293 ? 8.419 62.685 9.221 1.00 17.56 293 GLY D CA 1
ATOM 11976 C C . GLY D 1 293 ? 9.272 63.918 9.003 1.00 17.24 293 GLY D C 1
ATOM 11977 O O . GLY D 1 293 ? 8.779 64.944 8.542 1.00 18.45 293 GLY D O 1
ATOM 11978 N N . ALA D 1 294 ? 10.558 63.815 9.324 1.00 16.85 294 ALA D N 1
ATOM 11979 C CA . ALA D 1 294 ? 11.473 64.939 9.187 1.00 16.45 294 ALA D CA 1
ATOM 11980 C C . ALA D 1 294 ? 11.593 65.420 7.748 1.00 16.59 294 ALA D C 1
ATOM 11981 O O . ALA D 1 294 ? 11.599 66.634 7.499 1.00 16.31 294 ALA D O 1
ATOM 11983 N N . ALA D 1 295 ? 11.689 64.476 6.809 1.00 15.49 295 ALA D N 1
ATOM 11984 C CA . ALA D 1 295 ? 11.808 64.812 5.386 1.00 14.55 295 ALA D CA 1
ATOM 11985 C C . ALA D 1 295 ? 10.527 65.464 4.864 1.00 14.57 295 ALA D C 1
ATOM 11986 O O . ALA D 1 295 ? 10.525 66.076 3.794 1.00 13.54 295 ALA D O 1
ATOM 11988 N N . THR D 1 296 ? 9.442 65.323 5.625 1.00 14.69 296 THR D N 1
ATOM 11989 C CA . THR D 1 296 ? 8.158 65.911 5.258 1.00 15.37 296 THR D CA 1
ATOM 11990 C C . THR D 1 296 ? 7.973 67.293 5.887 1.00 16.95 296 THR D C 1
ATOM 11991 O O . THR D 1 296 ? 7.418 68.188 5.264 1.00 18.97 296 THR D O 1
ATOM 11995 N N . ARG D 1 297 ? 8.456 67.461 7.117 1.00 18.04 297 ARG D N 1
ATOM 11996 C CA . ARG D 1 297 ? 8.329 68.715 7.856 1.00 17.76 297 ARG D CA 1
ATOM 11997 C C . ARG D 1 297 ? 9.325 69.802 7.508 1.00 17.62 297 ARG D C 1
ATOM 11998 O O . ARG D 1 297 ? 8.968 70.971 7.419 1.00 19.07 297 ARG D O 1
ATOM 12006 N N . VAL D 1 298 ? 10.580 69.416 7.337 1.00 17.78 298 VAL D N 1
ATOM 12007 C CA . VAL D 1 298 ? 11.645 70.372 7.082 1.00 16.96 298 VAL D CA 1
ATOM 12008 C C . VAL D 1 298 ? 11.493 71.286 5.874 1.00 17.61 298 VAL D C 1
ATOM 12009 O O . VAL D 1 298 ? 11.750 72.482 5.991 1.00 19.08 298 VAL D O 1
ATOM 12013 N N . PRO D 1 299 ? 11.058 70.760 4.706 1.00 17.35 299 PRO D N 1
ATOM 12014 C CA . PRO D 1 299 ? 10.924 71.659 3.541 1.00 16.10 299 PRO D CA 1
ATOM 12015 C C . PRO D 1 299 ? 10.125 72.942 3.832 1.00 16.05 299 PRO D C 1
ATOM 12016 O O . PRO D 1 299 ? 10.496 74.038 3.407 1.00 17.40 299 PRO D O 1
ATOM 12020 N N . GLY D 1 300 ? 9.031 72.810 4.563 1.00 16.32 300 GLY D N 1
ATOM 12021 C CA . GLY D 1 300 ? 8.240 73.980 4.895 1.00 16.94 300 GLY D CA 1
ATOM 12022 C C . GLY D 1 300 ? 8.984 74.937 5.817 1.00 16.95 300 GLY D C 1
ATOM 12023 O O . GLY D 1 300 ? 8.924 76.162 5.636 1.00 16.95 300 GLY D O 1
ATOM 12024 N N . LEU D 1 301 ? 9.685 74.394 6.808 1.00 15.93 301 LEU D N 1
ATOM 12025 C CA . LEU D 1 301 ? 10.429 75.237 7.734 1.00 17.91 301 LEU D CA 1
ATOM 12026 C C . LEU D 1 301 ? 11.557 75.952 7.008 1.00 18.22 301 LEU D C 1
ATOM 12027 O O . LEU D 1 301 ? 11.877 77.102 7.307 1.00 19.51 301 LEU D O 1
ATOM 12032 N N . LEU D 1 302 ? 12.145 75.274 6.037 1.00 18.74 302 LEU D N 1
ATOM 12033 C CA . LEU D 1 302 ? 13.218 75.860 5.256 1.00 20.60 302 LEU D CA 1
ATOM 12034 C C . LEU D 1 302 ? 12.742 77.017 4.389 1.00 20.24 302 LEU D C 1
ATOM 12035 O O . LEU D 1 302 ? 13.423 78.049 4.272 1.00 17.97 302 LEU D O 1
ATOM 12040 N N . SER D 1 303 ? 11.585 76.831 3.752 1.00 19.21 303 SER D N 1
ATOM 12041 C CA . SER D 1 303 ? 11.077 77.870 2.877 1.00 18.56 303 SER D CA 1
ATOM 12042 C C . SER D 1 303 ? 10.765 79.101 3.694 1.00 18.21 303 SER D C 1
ATOM 12043 O O . SER D 1 303 ? 10.840 80.214 3.175 1.00 18.67 303 SER D O 1
ATOM 12046 N N . THR D 1 304 ? 10.458 78.918 4.978 1.00 17.54 304 THR D N 1
ATOM 12047 C CA . THR D 1 304 ? 10.178 80.077 5.824 1.00 17.83 304 THR D CA 1
ATOM 12048 C C . THR D 1 304 ? 11.427 80.950 5.922 1.00 18.00 304 THR D C 1
ATOM 12049 O O . THR D 1 304 ? 11.358 82.173 5.786 1.00 18.45 304 THR D O 1
ATOM 12053 N N . LEU D 1 305 ? 12.575 80.327 6.152 1.00 16.90 305 LEU D N 1
ATOM 12054 C CA . LEU D 1 305 ? 13.798 81.093 6.241 1.00 14.79 305 LEU D CA 1
ATOM 12055 C C . LEU D 1 305 ? 14.077 81.765 4.900 1.00 16.29 305 LEU D C 1
ATOM 12056 O O . LEU D 1 305 ? 14.527 82.915 4.855 1.00 18.07 305 LEU D O 1
ATOM 12061 N N . PHE D 1 306 ? 13.805 81.082 3.794 1.00 16.46 306 PHE D N 1
ATOM 12062 C CA . PHE D 1 306 ? 14.029 81.726 2.500 1.00 15.92 306 PHE D CA 1
ATOM 12063 C C . PHE D 1 306 ? 13.084 82.921 2.379 1.00 16.73 306 PHE D C 1
ATOM 12064 O O . PHE D 1 306 ? 13.487 84.022 2.014 1.00 16.29 306 PHE D O 1
ATOM 12072 N N . ALA D 1 307 ? 11.818 82.697 2.705 1.00 17.51 307 ALA D N 1
ATOM 12073 C CA . ALA D 1 307 ? 10.813 83.747 2.621 1.00 17.85 307 ALA D CA 1
ATOM 12074 C C . ALA D 1 307 ? 11.123 84.996 3.468 1.00 20.44 307 ALA D C 1
ATOM 12075 O O . ALA D 1 307 ? 10.654 86.093 3.147 1.00 21.82 307 ALA D O 1
ATOM 12077 N N . ALA D 1 308 ? 11.908 84.838 4.535 1.00 21.06 308 ALA D N 1
ATOM 12078 C CA . ALA D 1 308 ? 12.219 85.961 5.410 1.00 20.32 308 ALA D CA 1
ATOM 12079 C C . ALA D 1 308 ? 13.510 86.691 5.060 1.00 20.90 308 ALA D C 1
ATOM 12080 O O . ALA D 1 308 ? 13.978 87.518 5.837 1.00 21.91 308 ALA D O 1
ATOM 12082 N N . MET D 1 309 ? 14.081 86.409 3.894 1.00 20.82 309 MET D N 1
ATOM 12083 C CA . MET D 1 309 ? 15.324 87.065 3.500 1.00 19.90 309 MET D CA 1
ATOM 12084 C C . MET D 1 309 ? 15.262 88.537 3.075 1.00 21.17 309 MET D C 1
ATOM 12085 O O . MET D 1 309 ? 16.195 89.304 3.350 1.00 22.18 309 MET D O 1
ATOM 12090 N N . PRO D 1 310 ? 14.180 88.964 2.398 1.00 20.14 310 PRO D N 1
ATOM 12091 C CA . PRO D 1 310 ? 14.150 90.378 1.997 1.00 19.82 310 PRO D CA 1
ATOM 12092 C C . PRO D 1 310 ? 13.855 91.342 3.152 1.00 19.54 310 PRO D C 1
ATOM 12093 O O . PRO D 1 310 ? 12.883 92.099 3.119 1.00 18.24 310 PRO D O 1
ATOM 12097 N N . GLN D 1 311 ? 14.717 91.315 4.167 1.00 20.99 311 GLN D N 1
ATOM 12098 C CA . GLN D 1 311 ? 14.557 92.158 5.352 1.00 22.91 311 GLN D CA 1
ATOM 12099 C C . GLN D 1 311 ? 14.956 93.600 5.050 1.00 24.05 311 GLN D C 1
ATOM 12100 O O . GLN D 1 311 ? 16.062 93.866 4.571 1.00 24.52 311 GLN D O 1
ATOM 12106 N N . GLU D 1 312 ? 14.046 94.525 5.346 1.00 25.48 312 GLU D N 1
ATOM 12107 C CA . GLU D 1 312 ? 14.257 95.937 5.039 1.00 26.79 312 GLU D CA 1
ATOM 12108 C C . GLU D 1 312 ? 15.278 96.724 5.835 1.00 26.27 312 GLU D C 1
ATOM 12109 O O . GLU D 1 312 ? 15.375 96.608 7.065 1.00 27.24 312 GLU D O 1
ATOM 12115 N N . HIS D 1 313 ? 16.039 97.526 5.096 1.00 24.55 313 HIS D N 1
ATOM 12116 C CA . HIS D 1 313 ? 17.027 98.418 5.661 1.00 23.55 313 HIS D CA 1
ATOM 12117 C C . HIS D 1 313 ? 17.978 97.850 6.712 1.00 24.45 313 HIS D C 1
ATOM 12118 O O . HIS D 1 313 ? 18.567 96.779 6.521 1.00 25.01 313 HIS D O 1
ATOM 12125 N N . GLU D 1 314 ? 18.122 98.571 7.823 1.00 24.21 314 GLU D N 1
ATOM 12126 C CA . GLU D 1 314 ? 19.044 98.177 8.886 1.00 24.19 314 GLU D CA 1
ATOM 12127 C C . GLU D 1 314 ? 18.549 97.142 9.891 1.00 24.37 314 GLU D C 1
ATOM 12128 O O . GLU D 1 314 ? 19.347 96.551 10.607 1.00 24.40 314 GLU D O 1
ATOM 12134 N N . ARG D 1 315 ? 17.239 96.939 9.957 1.00 23.98 315 ARG D N 1
ATOM 12135 C CA . ARG D 1 315 ? 16.666 95.954 10.855 1.00 24.13 315 ARG D CA 1
ATOM 12136 C C . ARG D 1 315 ? 15.220 95.832 10.439 1.00 25.54 315 ARG D C 1
ATOM 12137 O O . ARG D 1 315 ? 14.518 96.838 10.316 1.00 26.16 315 ARG D O 1
ATOM 12145 N N . SER D 1 316 ? 14.782 94.599 10.213 1.00 25.88 316 SER D N 1
ATOM 12146 C CA . SER D 1 316 ? 13.426 94.334 9.757 1.00 25.34 316 SER D CA 1
ATOM 12147 C C . SER D 1 316 ? 12.548 93.759 10.860 1.00 25.45 316 SER D C 1
ATOM 12148 O O . SER D 1 316 ? 13.027 92.984 11.685 1.00 27.54 316 SER D O 1
ATOM 12151 N N . LEU D 1 317 ? 11.275 94.152 10.897 1.00 24.49 317 LEU D N 1
ATOM 12152 C CA . LEU D 1 317 ? 10.359 93.624 11.906 1.00 24.57 317 LEU D CA 1
ATOM 12153 C C . LEU D 1 317 ? 9.416 92.625 11.247 1.00 24.84 317 LEU D C 1
ATOM 12154 O O . LEU D 1 317 ? 8.941 92.848 10.129 1.00 26.02 317 LEU D O 1
ATOM 12159 N N . GLY D 1 318 ? 9.161 91.515 11.931 1.00 24.17 318 GLY D N 1
ATOM 12160 C CA . GLY D 1 318 ? 8.289 90.496 11.379 1.00 23.24 318 GLY D CA 1
ATOM 12161 C C . GLY D 1 318 ? 9.116 89.415 10.710 1.00 23.69 318 GLY D C 1
ATOM 12162 O O . GLY D 1 318 ? 9.175 88.277 11.190 1.00 24.64 318 GLY D O 1
ATOM 12163 N N . LEU D 1 319 ? 9.772 89.764 9.605 1.00 23.08 319 LEU D N 1
ATOM 12164 C CA . LEU D 1 319 ? 10.604 88.804 8.882 1.00 21.63 319 LEU D CA 1
ATOM 12165 C C . LEU D 1 319 ? 11.705 88.254 9.781 1.00 22.70 319 LEU D C 1
ATOM 12166 O O . LEU D 1 319 ? 11.960 87.042 9.808 1.00 23.80 319 LEU D O 1
ATOM 12171 N N . TRP D 1 320 ? 12.356 89.142 10.524 1.00 22.62 320 TRP D N 1
ATOM 12172 C CA . TRP D 1 320 ? 13.410 88.723 11.434 1.00 21.56 320 TRP D CA 1
ATOM 12173 C C . TRP D 1 320 ? 12.822 87.885 12.563 1.00 20.77 320 TRP D C 1
ATOM 12174 O O . TRP D 1 320 ? 13.403 86.884 12.965 1.00 20.33 320 TRP D O 1
ATOM 12185 N N . HIS D 1 321 ? 11.661 88.288 13.071 1.00 20.60 321 HIS D N 1
ATOM 12186 C CA . HIS D 1 321 ? 11.017 87.547 14.146 1.00 19.87 321 HIS D CA 1
ATOM 12187 C C . HIS D 1 321 ? 10.700 86.128 13.692 1.00 20.50 321 HIS D C 1
ATOM 12188 O O . HIS D 1 321 ? 10.775 85.195 14.478 1.00 21.16 321 HIS D O 1
ATOM 12195 N N . ALA D 1 322 ? 10.350 85.963 12.416 1.00 20.66 322 ALA D N 1
ATOM 12196 C CA . ALA D 1 322 ? 10.025 84.645 11.868 1.00 19.76 322 ALA D CA 1
ATOM 12197 C C . ALA D 1 322 ? 11.175 83.625 11.950 1.00 20.93 322 ALA D C 1
ATOM 12198 O O . ALA D 1 322 ? 10.938 82.421 11.928 1.00 22.79 322 ALA D O 1
ATOM 12200 N N . GLU D 1 323 ? 12.419 84.089 12.030 1.00 20.70 323 GLU D N 1
ATOM 12201 C CA . GLU D 1 323 ? 13.552 83.168 12.103 1.00 19.96 323 GLU D CA 1
ATOM 12202 C C . GLU D 1 323 ? 13.708 82.537 13.478 1.00 21.10 323 GLU D C 1
ATOM 12203 O O . GLU D 1 323 ? 14.039 81.366 13.595 1.00 22.26 323 GLU D O 1
ATOM 12209 N N . TRP D 1 324 ? 13.470 83.325 14.519 1.00 22.29 324 TRP D N 1
ATOM 12210 C CA . TRP D 1 324 ? 13.674 82.889 15.900 1.00 22.56 324 TRP D CA 1
ATOM 12211 C C . TRP D 1 324 ? 13.384 81.442 16.300 1.00 22.20 324 TRP D C 1
ATOM 12212 O O . TRP D 1 324 ? 14.262 80.754 16.829 1.00 21.76 324 TRP D O 1
ATOM 12223 N N . GLU D 1 325 ? 12.175 80.967 16.058 1.00 22.50 325 GLU D N 1
ATOM 12224 C CA . GLU D 1 325 ? 11.851 79.602 16.441 1.00 22.76 325 GLU D CA 1
ATOM 12225 C C . GLU D 1 325 ? 12.037 78.618 15.300 1.00 22.48 325 GLU D C 1
ATOM 12226 O O . GLU D 1 325 ? 12.218 77.431 15.530 1.00 25.99 325 GLU D O 1
ATOM 12232 N N . THR D 1 326 ? 12.012 79.112 14.070 1.00 20.44 326 THR D N 1
ATOM 12233 C CA . THR D 1 326 ? 12.149 78.253 12.906 1.00 18.26 326 THR D CA 1
ATOM 12234 C C . THR D 1 326 ? 13.481 77.530 12.774 1.00 18.08 326 THR D C 1
ATOM 12235 O O . THR D 1 326 ? 13.511 76.325 12.536 1.00 17.37 326 THR D O 1
ATOM 12239 N N . LEU D 1 327 ? 14.584 78.254 12.911 1.00 18.82 327 LEU D N 1
ATOM 12240 C CA . LEU D 1 327 ? 15.900 77.631 12.771 1.00 19.39 327 LEU D CA 1
ATOM 12241 C C . LEU D 1 327 ? 16.096 76.558 13.840 1.00 20.64 327 LEU D C 1
ATOM 12242 O O . LEU D 1 327 ? 16.615 75.468 13.557 1.00 21.29 327 LEU D O 1
ATOM 12247 N N . PRO D 1 328 ? 15.689 76.844 15.087 1.00 21.00 328 PRO D N 1
ATOM 12248 C CA . PRO D 1 328 ? 15.882 75.796 16.091 1.00 20.93 328 PRO D CA 1
ATOM 12249 C C . PRO D 1 328 ? 15.058 74.551 15.753 1.00 20.73 328 PRO D C 1
ATOM 12250 O O . PRO D 1 328 ? 15.541 73.426 15.871 1.00 22.04 328 PRO D O 1
ATOM 12254 N N . ASP D 1 329 ? 13.822 74.740 15.320 1.00 21.30 329 ASP D N 1
ATOM 12255 C CA . ASP D 1 329 ? 13.004 73.585 14.979 1.00 24.17 329 ASP D CA 1
ATOM 12256 C C . ASP D 1 329 ? 13.692 72.703 13.952 1.00 22.90 329 ASP D C 1
ATOM 12257 O O . ASP D 1 329 ? 13.681 71.479 14.071 1.00 22.88 329 ASP D O 1
ATOM 12262 N N . ILE D 1 330 ? 14.279 73.327 12.935 1.00 21.80 330 ILE D N 1
ATOM 12263 C CA . ILE D 1 330 ? 14.961 72.576 11.891 1.00 20.77 330 ILE D CA 1
ATOM 12264 C C . ILE D 1 330 ? 16.084 71.733 12.492 1.00 20.89 330 ILE D C 1
ATOM 12265 O O . ILE D 1 330 ? 16.175 70.539 12.230 1.00 19.86 330 ILE D O 1
ATOM 12270 N N . CYS D 1 331 ? 16.925 72.360 13.310 1.00 21.72 331 CYS D N 1
ATOM 12271 C CA . CYS D 1 331 ? 18.032 71.667 13.956 1.00 20.59 331 CYS D CA 1
ATOM 12272 C C . CYS D 1 331 ? 17.564 70.484 14.796 1.00 20.96 331 CYS D C 1
ATOM 12273 O O . CYS D 1 331 ? 18.163 69.400 14.757 1.00 20.45 331 CYS D O 1
ATOM 12276 N N . CYS D 1 332 ? 16.497 70.682 15.561 1.00 20.77 332 CYS D N 1
ATOM 12277 C CA . CYS D 1 332 ? 15.997 69.606 16.404 1.00 21.75 332 CYS D CA 1
ATOM 12278 C C . CYS D 1 332 ? 15.435 68.459 15.581 1.00 22.23 332 CYS D C 1
ATOM 12279 O O . CYS D 1 332 ? 15.706 67.291 15.858 1.00 24.10 332 CYS D O 1
ATOM 12282 N N . LEU D 1 333 ? 14.657 68.801 14.560 1.00 23.45 333 LEU D N 1
ATOM 12283 C CA . LEU D 1 333 ? 14.049 67.812 13.673 1.00 22.72 333 LEU D CA 1
ATOM 12284 C C . LEU D 1 333 ? 15.113 66.922 13.045 1.00 21.90 333 LEU D C 1
ATOM 12285 O O . LEU D 1 333 ? 14.979 65.694 13.007 1.00 22.72 333 LEU D O 1
ATOM 12290 N N . VAL D 1 334 ? 16.172 67.548 12.552 1.00 19.97 334 VAL D N 1
ATOM 12291 C CA . VAL D 1 334 ? 17.249 66.815 11.930 1.00 20.10 334 VAL D CA 1
ATOM 12292 C C . VAL D 1 334 ? 18.031 65.983 12.955 1.00 21.73 334 VAL D C 1
ATOM 12293 O O . VAL D 1 334 ? 18.416 64.842 12.668 1.00 22.13 334 VAL D O 1
ATOM 12297 N N . SER D 1 335 ? 18.258 66.534 14.149 1.00 21.16 335 SER D N 1
ATOM 12298 C CA . SER D 1 335 ? 18.999 65.808 15.181 1.00 20.03 335 SER D CA 1
ATOM 12299 C C . SER D 1 335 ? 18.249 64.532 15.532 1.00 20.51 335 SER D C 1
ATOM 12300 O O . SER D 1 335 ? 18.847 63.493 15.792 1.00 21.78 335 SER D O 1
ATOM 12303 N N . GLY D 1 336 ? 16.926 64.608 15.531 1.00 21.32 336 GLY D N 1
ATOM 12304 C CA . GLY D 1 336 ? 16.137 63.431 15.831 1.00 20.95 336 GLY D CA 1
ATOM 12305 C C . GLY D 1 336 ? 16.232 62.400 14.723 1.00 22.65 336 GLY D C 1
ATOM 12306 O O . GLY D 1 336 ? 16.200 61.195 14.989 1.00 23.68 336 GLY D O 1
ATOM 12307 N N . ALA D 1 337 ? 16.344 62.858 13.474 1.00 23.66 337 ALA D N 1
ATOM 12308 C CA . ALA D 1 337 ? 16.437 61.933 12.341 1.00 24.23 337 ALA D CA 1
ATOM 12309 C C . ALA D 1 337 ? 17.794 61.248 12.324 1.00 24.19 337 ALA D C 1
ATOM 12310 O O . ALA D 1 337 ? 17.882 60.051 12.083 1.00 26.09 337 ALA D O 1
ATOM 12312 N N . LEU D 1 338 ? 18.853 62.004 12.583 1.00 24.36 338 LEU D N 1
ATOM 12313 C CA . LEU D 1 338 ? 20.193 61.432 12.608 1.00 24.68 338 LEU D CA 1
ATOM 12314 C C . LEU D 1 338 ? 20.243 60.346 13.673 1.00 25.21 338 LEU D C 1
ATOM 12315 O O . LEU D 1 338 ? 20.765 59.246 13.454 1.00 23.96 338 LEU D O 1
ATOM 12320 N N . ARG D 1 339 ? 19.683 60.673 14.829 1.00 26.20 339 ARG D N 1
ATOM 12321 C CA . ARG D 1 339 ? 19.644 59.749 15.941 1.00 28.36 339 ARG D CA 1
ATOM 12322 C C . ARG D 1 339 ? 19.009 58.424 15.559 1.00 29.29 339 ARG D C 1
ATOM 12323 O O . ARG D 1 339 ? 19.590 57.355 15.764 1.00 29.96 339 ARG D O 1
ATOM 12331 N N . GLN D 1 340 ? 17.807 58.505 15.001 1.00 29.97 340 GLN D N 1
ATOM 12332 C CA . GLN D 1 340 ? 17.055 57.324 14.600 1.00 29.16 340 GLN D CA 1
ATOM 12333 C C . GLN D 1 340 ? 17.701 56.565 13.453 1.00 28.59 340 GLN D C 1
ATOM 12334 O O . GLN D 1 340 ? 17.644 55.340 13.416 1.00 28.76 340 GLN D O 1
ATOM 12340 N N . ALA D 1 341 ? 18.312 57.286 12.516 1.00 28.19 341 ALA D N 1
ATOM 12341 C CA . ALA D 1 341 ? 18.979 56.648 11.379 1.00 28.55 341 ALA D CA 1
ATOM 12342 C C . ALA D 1 341 ? 20.159 55.806 11.870 1.00 29.70 341 ALA D C 1
ATOM 12343 O O . ALA D 1 341 ? 20.459 54.753 11.305 1.00 29.29 341 ALA D O 1
ATOM 12345 N N . GLN D 1 342 ? 20.826 56.279 12.922 1.00 29.78 342 GLN D N 1
ATOM 12346 C CA . GLN D 1 342 ? 21.962 55.567 13.493 1.00 29.63 342 GLN D CA 1
ATOM 12347 C C . GLN D 1 342 ? 21.485 54.232 14.054 1.00 29.03 342 GLN D C 1
ATOM 12348 O O . GLN D 1 342 ? 22.078 53.177 13.785 1.00 28.59 342 GLN D O 1
ATOM 12354 N N . VAL D 1 343 ? 20.411 54.281 14.837 1.00 27.10 343 VAL D N 1
ATOM 12355 C CA . VAL D 1 343 ? 19.869 53.072 15.427 1.00 26.42 343 VAL D CA 1
ATOM 12356 C C . VAL D 1 343 ? 19.572 52.012 14.381 1.00 27.44 343 VAL D C 1
ATOM 12357 O O . VAL D 1 343 ? 19.998 50.871 14.533 1.00 27.54 343 VAL D O 1
ATOM 12361 N N . ILE D 1 344 ? 18.854 52.376 13.319 1.00 27.39 344 ILE D N 1
ATOM 12362 C CA . ILE D 1 344 ? 18.536 51.370 12.324 1.00 27.77 344 ILE D CA 1
ATOM 12363 C C . ILE D 1 344 ? 19.732 50.990 11.476 1.00 27.31 344 ILE D C 1
ATOM 12364 O O . ILE D 1 344 ? 19.869 49.845 11.090 1.00 28.40 344 ILE D O 1
ATOM 12369 N N . ALA D 1 345 ? 20.616 51.930 11.195 1.00 28.00 345 ALA D N 1
ATOM 12370 C CA . ALA D 1 345 ? 21.770 51.601 10.370 1.00 28.91 345 ALA D CA 1
ATOM 12371 C C . ALA D 1 345 ? 22.655 50.526 10.985 1.00 31.18 345 ALA D C 1
ATOM 12372 O O . ALA D 1 345 ? 23.116 49.608 10.297 1.00 32.01 345 ALA D O 1
ATOM 12374 N N . GLU D 1 346 ? 22.897 50.624 12.284 1.00 33.05 346 GLU D N 1
ATOM 12375 C CA . GLU D 1 346 ? 23.778 49.661 12.912 1.00 34.22 346 GLU D CA 1
ATOM 12376 C C . GLU D 1 346 ? 23.088 48.395 13.351 1.00 33.77 346 GLU D C 1
ATOM 12377 O O . GLU D 1 346 ? 23.749 47.415 13.679 1.00 35.76 346 GLU D O 1
ATOM 12383 N N . GLY D 1 347 ? 21.764 48.386 13.340 1.00 33.29 347 GLY D N 1
ATOM 12384 C CA . GLY D 1 347 ? 21.084 47.195 13.787 1.00 31.82 347 GLY D CA 1
ATOM 12385 C C . GLY D 1 347 ? 20.080 46.564 12.857 1.00 33.15 347 GLY D C 1
ATOM 12386 O O . GLY D 1 347 ? 19.346 45.676 13.289 1.00 33.10 347 GLY D O 1
ATOM 12387 N N . MET D 1 348 ? 20.030 46.957 11.591 1.00 33.82 348 MET D N 1
ATOM 12388 C CA . MET D 1 348 ? 19.019 46.339 10.756 1.00 36.59 348 MET D CA 1
ATOM 12389 C C . MET D 1 348 ? 19.297 44.883 10.455 1.00 35.83 348 MET D C 1
ATOM 12390 O O . MET D 1 348 ? 20.444 44.472 10.340 1.00 35.25 348 MET D O 1
ATOM 12395 N N . GLU D 1 349 ? 18.209 44.118 10.375 1.00 36.30 349 GLU D N 1
ATOM 12396 C CA . GLU D 1 349 ? 18.220 42.685 10.109 1.00 36.78 349 GLU D CA 1
ATOM 12397 C C . GLU D 1 349 ? 17.991 42.403 8.641 1.00 35.90 349 GLU D C 1
ATOM 12398 O O . GLU D 1 349 ? 17.025 42.900 8.055 1.00 37.39 349 GLU D O 1
ATOM 12404 N N . VAL D 1 350 ? 18.853 41.582 8.051 1.00 32.91 350 VAL D N 1
ATOM 12405 C CA . VAL D 1 350 ? 18.711 41.257 6.649 1.00 30.03 350 VAL D CA 1
ATOM 12406 C C . VAL D 1 350 ? 18.277 39.810 6.460 1.00 30.42 350 VAL D C 1
ATOM 12407 O O . VAL D 1 350 ? 18.695 38.928 7.201 1.00 31.30 350 VAL D O 1
ATOM 12411 N N . ASP D 1 351 ? 17.410 39.579 5.478 1.00 30.57 351 ASP D N 1
ATOM 12412 C CA . ASP D 1 351 ? 16.939 38.237 5.149 1.00 27.88 351 ASP D CA 1
ATOM 12413 C C . ASP D 1 351 ? 17.324 37.987 3.683 1.00 27.00 351 ASP D C 1
ATOM 12414 O O . ASP D 1 351 ? 16.518 38.173 2.758 1.00 25.10 351 ASP D O 1
ATOM 12419 N N . ALA D 1 352 ? 18.577 37.578 3.488 1.00 26.16 352 ALA D N 1
ATOM 12420 C CA . ALA D 1 352 ? 19.121 37.304 2.161 1.00 24.39 352 ALA D CA 1
ATOM 12421 C C . ALA D 1 352 ? 18.367 36.215 1.427 1.00 23.48 352 ALA D C 1
ATOM 12422 O O . ALA D 1 352 ? 18.265 36.248 0.205 1.00 22.24 352 ALA D O 1
ATOM 12424 N N . ALA D 1 353 ? 17.843 35.249 2.175 1.00 24.84 353 ALA D N 1
ATOM 12425 C CA . ALA D 1 353 ? 17.088 34.142 1.580 1.00 25.44 353 ALA D CA 1
ATOM 12426 C C . ALA D 1 353 ? 15.776 34.645 0.991 1.00 25.62 353 ALA D C 1
ATOM 12427 O O . ALA D 1 353 ? 15.378 34.226 -0.100 1.00 25.65 353 ALA D O 1
ATOM 12429 N N . ARG D 1 354 ? 15.105 35.537 1.720 1.00 26.29 354 ARG D N 1
ATOM 12430 C CA . ARG D 1 354 ? 13.848 36.122 1.253 1.00 25.92 354 ARG D CA 1
ATOM 12431 C C . ARG D 1 354 ? 14.121 37.007 0.026 1.00 26.07 354 ARG D C 1
ATOM 12432 O O . ARG D 1 354 ? 13.301 37.065 -0.902 1.00 24.90 354 ARG D O 1
ATOM 12440 N N . MET D 1 355 ? 15.274 37.681 0.017 1.00 25.69 355 MET D N 1
ATOM 12441 C CA . MET D 1 355 ? 15.644 38.516 -1.119 1.00 27.70 355 MET D CA 1
ATOM 12442 C C . MET D 1 355 ? 15.823 37.628 -2.356 1.00 29.95 355 MET D C 1
ATOM 12443 O O . MET D 1 355 ? 15.452 38.012 -3.462 1.00 31.64 355 MET D O 1
ATOM 12448 N N . ARG D 1 356 ? 16.406 36.446 -2.165 1.00 32.86 356 ARG D N 1
ATOM 12449 C CA . ARG D 1 356 ? 16.608 35.492 -3.257 1.00 35.02 356 ARG D CA 1
ATOM 12450 C C . ARG D 1 356 ? 15.259 35.053 -3.793 1.00 33.74 356 ARG D C 1
ATOM 12451 O O . ARG D 1 356 ? 15.029 35.031 -5.002 1.00 32.34 356 ARG D O 1
ATOM 12459 N N . ARG D 1 357 ? 14.377 34.697 -2.867 1.00 33.91 357 ARG D N 1
ATOM 12460 C CA . ARG D 1 357 ? 13.040 34.225 -3.194 1.00 34.81 357 ARG D CA 1
ATOM 12461 C C . ARG D 1 357 ? 12.268 35.287 -3.972 1.00 34.21 357 ARG D C 1
ATOM 12462 O O . ARG D 1 357 ? 11.639 34.985 -4.988 1.00 33.92 357 ARG D O 1
ATOM 12470 N N . ASN D 1 358 ? 12.326 36.532 -3.502 1.00 32.56 358 ASN D N 1
ATOM 12471 C CA . ASN D 1 358 ? 11.629 37.617 -4.174 1.00 31.78 358 ASN D CA 1
ATOM 12472 C C . ASN D 1 358 ? 12.178 37.839 -5.576 1.00 32.38 358 ASN D C 1
ATOM 12473 O O . ASN D 1 358 ? 11.444 38.235 -6.480 1.00 31.60 358 ASN D O 1
ATOM 12478 N N . LEU D 1 359 ? 13.470 37.578 -5.748 1.00 33.48 359 LEU D N 1
ATOM 12479 C CA . LEU D 1 359 ? 14.123 37.765 -7.035 1.00 34.56 359 LEU D CA 1
ATOM 12480 C C . LEU D 1 359 ? 13.471 37.041 -8.188 1.00 36.16 359 LEU D C 1
ATOM 12481 O O . LEU D 1 359 ? 13.350 37.618 -9.263 1.00 37.91 359 LEU D O 1
ATOM 12486 N N . ASP D 1 360 ? 13.066 35.787 -8.022 1.00 37.65 360 ASP D N 1
ATOM 12487 C CA . ASP D 1 360 ? 12.407 35.164 -9.164 1.00 41.76 360 ASP D CA 1
ATOM 12488 C C . ASP D 1 360 ? 10.890 35.087 -8.997 1.00 41.05 360 ASP D C 1
ATOM 12489 O O . ASP D 1 360 ? 10.257 34.047 -9.199 1.00 40.50 360 ASP D O 1
ATOM 12494 N N . LEU D 1 361 ? 10.321 36.235 -8.641 1.00 40.73 361 LEU D N 1
ATOM 12495 C CA . LEU D 1 361 ? 8.884 36.385 -8.467 1.00 40.02 361 LEU D CA 1
ATOM 12496 C C . LEU D 1 361 ? 8.334 36.623 -9.866 1.00 39.33 361 LEU D C 1
ATOM 12497 O O . LEU D 1 361 ? 7.174 36.360 -10.139 1.00 39.29 361 LEU D O 1
ATOM 12502 N N . THR D 1 362 ? 9.187 37.131 -10.749 1.00 38.74 362 THR D N 1
ATOM 12503 C CA . THR D 1 362 ? 8.812 37.373 -12.133 1.00 39.18 362 THR D CA 1
ATOM 12504 C C . THR D 1 362 ? 9.320 36.188 -12.962 1.00 40.22 362 THR D C 1
ATOM 12505 O O . THR D 1 362 ? 9.340 36.215 -14.197 1.00 39.24 362 THR D O 1
ATOM 12509 N N . GLN D 1 363 ? 9.743 35.153 -12.246 1.00 41.29 363 GLN D N 1
ATOM 12510 C CA . GLN D 1 363 ? 10.243 33.923 -12.841 1.00 42.71 363 GLN D CA 1
ATOM 12511 C C . GLN D 1 363 ? 11.336 34.075 -13.881 1.00 40.86 363 GLN D C 1
ATOM 12512 O O . GLN D 1 363 ? 11.235 33.529 -14.972 1.00 38.58 363 GLN D O 1
ATOM 12518 N N . GLY D 1 364 ? 12.383 34.813 -13.523 1.00 41.60 364 GLY D N 1
ATOM 12519 C CA . GLY D 1 364 ? 13.505 35.015 -14.423 1.00 41.69 364 GLY D CA 1
ATOM 12520 C C . GLY D 1 364 ? 13.324 36.038 -15.528 1.00 40.82 364 GLY D C 1
ATOM 12521 O O . GLY D 1 364 ? 14.276 36.344 -16.222 1.00 42.11 364 GLY D O 1
ATOM 12522 N N . LEU D 1 365 ? 12.124 36.570 -15.706 1.00 40.50 365 LEU D N 1
ATOM 12523 C CA . LEU D 1 365 ? 11.907 37.549 -16.761 1.00 41.18 365 LEU D CA 1
ATOM 12524 C C . LEU D 1 365 ? 12.751 38.795 -16.550 1.00 41.75 365 LEU D C 1
ATOM 12525 O O . LEU D 1 365 ? 13.054 39.525 -17.495 1.00 42.72 365 LEU D O 1
ATOM 12530 N N . VAL D 1 366 ? 13.136 39.034 -15.305 1.00 41.87 366 VAL D N 1
ATOM 12531 C CA . VAL D 1 366 ? 13.936 40.203 -14.964 1.00 42.20 366 VAL D CA 1
ATOM 12532 C C . VAL D 1 366 ? 15.410 40.000 -15.373 1.00 43.26 366 VAL D C 1
ATOM 12533 O O . VAL D 1 366 ? 16.230 40.921 -15.329 1.00 43.25 366 VAL D O 1
ATOM 12537 N N . LEU D 1 367 ? 15.730 38.779 -15.780 1.00 43.23 367 LEU D N 1
ATOM 12538 C CA . LEU D 1 367 ? 17.075 38.427 -16.184 1.00 42.82 367 LEU D CA 1
ATOM 12539 C C . LEU D 1 367 ? 17.109 38.139 -17.678 1.00 44.34 367 LEU D C 1
ATOM 12540 O O . LEU D 1 367 ? 18.124 37.694 -18.204 1.00 44.20 367 LEU D O 1
ATOM 12545 N N . ALA D 1 368 ? 15.997 38.391 -18.361 1.00 45.72 368 ALA D N 1
ATOM 12546 C CA . ALA D 1 368 ? 15.921 38.157 -19.799 1.00 48.40 368 ALA D CA 1
ATOM 12547 C C . ALA D 1 368 ? 17.070 38.849 -20.525 1.00 51.10 368 ALA D C 1
ATOM 12548 O O . ALA D 1 368 ? 17.680 38.276 -21.434 1.00 52.15 368 ALA D O 1
ATOM 12550 N N . GLU D 1 369 ? 17.353 40.084 -20.113 1.00 53.08 369 GLU D N 1
ATOM 12551 C CA . GLU D 1 369 ? 18.413 40.897 -20.702 1.00 54.25 369 GLU D CA 1
ATOM 12552 C C . GLU D 1 369 ? 19.791 40.214 -20.638 1.00 55.59 369 GLU D C 1
ATOM 12553 O O . GLU D 1 369 ? 20.520 40.194 -21.635 1.00 55.24 369 GLU D O 1
ATOM 12559 N N . ALA D 1 370 ? 20.130 39.650 -19.477 1.00 56.88 370 ALA D N 1
ATOM 12560 C CA . ALA D 1 370 ? 21.410 38.965 -19.269 1.00 58.50 370 ALA D CA 1
ATOM 12561 C C . ALA D 1 370 ? 21.587 37.795 -20.238 1.00 60.88 370 ALA D C 1
ATOM 12562 O O . ALA D 1 370 ? 22.708 37.455 -20.627 1.00 61.60 370 ALA D O 1
ATOM 12564 N N . VAL D 1 371 ? 20.468 37.179 -20.608 1.00 63.18 371 VAL D N 1
ATOM 12565 C CA . VAL D 1 371 ? 20.459 36.051 -21.531 1.00 64.89 371 VAL D CA 1
ATOM 12566 C C . VAL D 1 371 ? 20.530 36.587 -22.953 1.00 65.90 371 VAL D C 1
ATOM 12567 O O . VAL D 1 371 ? 21.239 36.043 -23.799 1.00 66.15 371 VAL D O 1
ATOM 12571 N N . SER D 1 372 ? 19.796 37.670 -23.196 1.00 67.47 372 SER D N 1
ATOM 12572 C CA . SER D 1 372 ? 19.742 38.303 -24.508 1.00 69.09 372 SER D CA 1
ATOM 12573 C C . SER D 1 372 ? 21.103 38.668 -25.089 1.00 70.60 372 SER D C 1
ATOM 12574 O O . SER D 1 372 ? 21.313 38.540 -26.296 1.00 70.98 372 SER D O 1
ATOM 12577 N N . ILE D 1 373 ? 22.023 39.133 -24.247 1.00 72.27 373 ILE D N 1
ATOM 12578 C CA . ILE D 1 373 ? 23.349 39.505 -24.732 1.00 73.56 373 ILE D CA 1
ATOM 12579 C C . ILE D 1 373 ? 24.162 38.273 -25.113 1.00 74.48 373 ILE D C 1
ATOM 12580 O O . ILE D 1 373 ? 24.825 38.265 -26.150 1.00 75.10 373 ILE D O 1
ATOM 12585 N N . VAL D 1 374 ? 24.100 37.226 -24.293 1.00 75.37 374 VAL D N 1
ATOM 12586 C CA . VAL D 1 374 ? 24.845 36.009 -24.589 1.00 76.79 374 VAL D CA 1
ATOM 12587 C C . VAL D 1 374 ? 24.327 35.326 -25.851 1.00 77.50 374 VAL D C 1
ATOM 12588 O O . VAL D 1 374 ? 25.109 34.984 -26.731 1.00 77.70 374 VAL D O 1
ATOM 12592 N N . LEU D 1 375 ? 23.018 35.127 -25.950 1.00 78.99 375 LEU D N 1
ATOM 12593 C CA . LEU D 1 375 ? 22.461 34.497 -27.143 1.00 81.31 375 LEU D CA 1
ATOM 12594 C C . LEU D 1 375 ? 22.574 35.425 -28.344 1.00 83.09 375 LEU D C 1
ATOM 12595 O O . LEU D 1 375 ? 22.230 35.046 -29.465 1.00 83.45 375 LEU D O 1
ATOM 12600 N N . ALA D 1 376 ? 23.042 36.647 -28.107 1.00 85.15 376 ALA D N 1
ATOM 12601 C CA . ALA D 1 376 ? 23.207 37.619 -29.184 1.00 86.99 376 ALA D CA 1
ATOM 12602 C C . ALA D 1 376 ? 24.421 37.227 -30.021 1.00 88.35 376 ALA D C 1
ATOM 12603 O O . ALA D 1 376 ? 24.407 37.344 -31.249 1.00 88.44 376 ALA D O 1
ATOM 12605 N N . GLN D 1 377 ? 25.464 36.757 -29.339 1.00 89.70 377 GLN D N 1
ATOM 12606 C CA . GLN D 1 377 ? 26.702 36.325 -29.984 1.00 91.25 377 GLN D CA 1
ATOM 12607 C C . GLN D 1 377 ? 26.675 34.846 -30.402 1.00 92.60 377 GLN D C 1
ATOM 12608 O O . GLN D 1 377 ? 27.134 34.500 -31.490 1.00 93.08 377 GLN D O 1
ATOM 12614 N N . ARG D 1 378 ? 26.147 33.977 -29.542 1.00 94.17 378 ARG D N 1
ATOM 12615 C CA . ARG D 1 378 ? 26.044 32.547 -29.853 1.00 95.46 378 ARG D CA 1
ATOM 12616 C C . ARG D 1 378 ? 25.296 32.328 -31.173 1.00 96.42 378 ARG D C 1
ATOM 12617 O O . ARG D 1 378 ? 25.638 31.439 -31.953 1.00 96.86 378 ARG D O 1
ATOM 12625 N N . LEU D 1 379 ? 24.263 33.135 -31.400 1.00 97.06 379 LEU D N 1
ATOM 12626 C CA . LEU D 1 379 ? 23.458 33.061 -32.613 1.00 97.72 379 LEU D CA 1
ATOM 12627 C C . LEU D 1 379 ? 23.421 34.458 -33.213 1.00 98.52 379 LEU D C 1
ATOM 12628 O O . LEU D 1 379 ? 24.349 35.239 -33.022 1.00 98.26 379 LEU D O 1
ATOM 12633 N N . GLY D 1 380 ? 22.353 34.777 -33.933 1.00 100.09 380 GLY D N 1
ATOM 12634 C CA . GLY D 1 380 ? 22.249 36.097 -34.527 1.00 102.15 380 GLY D CA 1
ATOM 12635 C C . GLY D 1 380 ? 21.524 37.065 -33.613 1.00 103.67 380 GLY D C 1
ATOM 12636 O O . GLY D 1 380 ? 20.470 36.731 -33.074 1.00 103.93 380 GLY D O 1
ATOM 12637 N N . ARG D 1 381 ? 22.083 38.258 -33.426 1.00 105.09 381 ARG D N 1
ATOM 12638 C CA . ARG D 1 381 ? 21.451 39.262 -32.575 1.00 106.91 381 ARG D CA 1
ATOM 12639 C C . ARG D 1 381 ? 20.010 39.439 -33.046 1.00 107.94 381 ARG D C 1
ATOM 12640 O O . ARG D 1 381 ? 19.120 39.772 -32.263 1.00 108.48 381 ARG D O 1
ATOM 12648 N N . ASP D 1 382 ? 19.797 39.203 -34.337 1.00 108.81 382 ASP D N 1
ATOM 12649 C CA . ASP D 1 382 ? 18.486 39.329 -34.960 1.00 109.29 382 ASP D CA 1
ATOM 12650 C C . ASP D 1 382 ? 17.624 38.098 -34.676 1.00 109.44 382 ASP D C 1
ATOM 12651 O O . ASP D 1 382 ? 16.427 38.217 -34.409 1.00 109.35 382 ASP D O 1
ATOM 12656 N N . ARG D 1 383 ? 18.238 36.920 -34.730 1.00 109.83 383 ARG D N 1
ATOM 12657 C CA . ARG D 1 383 ? 17.527 35.667 -34.484 1.00 109.93 383 ARG D CA 1
ATOM 12658 C C . ARG D 1 383 ? 17.274 35.458 -32.993 1.00 109.32 383 ARG D C 1
ATOM 12659 O O . ARG D 1 383 ? 16.206 34.991 -32.592 1.00 109.06 383 ARG D O 1
ATOM 12667 N N . ALA D 1 384 ? 18.268 35.803 -32.181 1.00 108.68 384 ALA D N 1
ATOM 12668 C CA . ALA D 1 384 ? 18.170 35.662 -30.735 1.00 108.06 384 ALA D CA 1
ATOM 12669 C C . ALA D 1 384 ? 17.017 36.498 -30.192 1.00 107.63 384 ALA D C 1
ATOM 12670 O O . ALA D 1 384 ? 16.282 36.050 -29.315 1.00 107.71 384 ALA D O 1
ATOM 12672 N N . HIS D 1 385 ? 16.864 37.712 -30.714 1.00 107.28 385 HIS D N 1
ATOM 12673 C CA . HIS D 1 385 ? 15.794 38.607 -30.278 1.00 106.79 385 HIS D CA 1
ATOM 12674 C C . HIS D 1 385 ? 14.446 37.901 -30.393 1.00 105.76 385 HIS D C 1
ATOM 12675 O O . HIS D 1 385 ? 13.693 37.807 -29.423 1.00 105.76 385 HIS D O 1
ATOM 12682 N N . HIS D 1 386 ? 14.148 37.410 -31.590 1.00 104.65 386 HIS D N 1
ATOM 12683 C CA . HIS D 1 386 ? 12.904 36.697 -31.840 1.00 103.35 386 HIS D CA 1
ATOM 12684 C C . HIS D 1 386 ? 12.762 35.522 -30.875 1.00 102.13 386 HIS D C 1
ATOM 12685 O O . HIS D 1 386 ? 11.789 35.432 -30.124 1.00 101.83 386 HIS D O 1
ATOM 12692 N N . LEU D 1 387 ? 13.748 34.630 -30.905 1.00 100.74 387 LEU D N 1
ATOM 12693 C CA . LEU D 1 387 ? 13.764 33.435 -30.064 1.00 99.27 387 LEU D CA 1
ATOM 12694 C C . LEU D 1 387 ? 13.582 33.695 -28.561 1.00 97.99 387 LEU D C 1
ATOM 12695 O O . LEU D 1 387 ? 13.045 32.848 -27.842 1.00 97.93 387 LEU D O 1
ATOM 12700 N N . LEU D 1 388 ? 14.023 34.858 -28.087 1.00 96.28 388 LEU D N 1
ATOM 12701 C CA . LEU D 1 388 ? 13.905 35.192 -26.671 1.00 94.06 388 LEU D CA 1
ATOM 12702 C C . LEU D 1 388 ? 12.505 35.684 -26.321 1.00 93.00 388 LEU D C 1
ATOM 12703 O O . LEU D 1 388 ? 11.937 35.276 -25.314 1.00 92.67 388 LEU D O 1
ATOM 12708 N N . GLU D 1 389 ? 11.945 36.562 -27.145 1.00 91.91 389 GLU D N 1
ATOM 12709 C CA . GLU D 1 389 ? 10.603 37.058 -26.881 1.00 91.63 389 GLU D CA 1
ATOM 12710 C C . GLU D 1 389 ? 9.642 35.880 -26.886 1.00 90.60 389 GLU D C 1
ATOM 12711 O O . GLU D 1 389 ? 8.654 35.857 -26.154 1.00 90.26 389 GLU D O 1
ATOM 12717 N N . GLN D 1 390 ? 9.946 34.900 -27.727 1.00 89.76 390 GLN D N 1
ATOM 12718 C CA . GLN D 1 390 ? 9.121 33.710 -27.855 1.00 88.42 390 GLN D CA 1
ATOM 12719 C C . GLN D 1 390 ? 9.144 32.904 -26.560 1.00 86.64 390 GLN D C 1
ATOM 12720 O O . GLN D 1 390 ? 8.104 32.441 -26.094 1.00 86.63 390 GLN D O 1
ATOM 12726 N N . CYS D 1 391 ? 10.331 32.744 -25.979 1.00 84.42 391 CYS D N 1
ATOM 12727 C CA . CYS D 1 391 ? 10.482 31.995 -24.734 1.00 82.03 391 CYS D CA 1
ATOM 12728 C C . CYS D 1 391 ? 9.826 32.698 -23.555 1.00 80.88 391 CYS D C 1
ATOM 12729 O O . CYS D 1 391 ? 9.306 32.046 -22.653 1.00 80.94 391 CYS D O 1
ATOM 12732 N N . CYS D 1 392 ? 9.864 34.027 -23.551 1.00 79.65 392 CYS D N 1
ATOM 12733 C CA . CYS D 1 392 ? 9.256 34.786 -22.468 1.00 78.44 392 CYS D CA 1
ATOM 12734 C C . CYS D 1 392 ? 7.738 34.704 -22.586 1.00 78.17 392 CYS D C 1
ATOM 12735 O O . CYS D 1 392 ? 7.046 34.419 -21.605 1.00 78.58 392 CYS D O 1
ATOM 12738 N N . GLN D 1 393 ? 7.224 34.940 -23.792 1.00 77.40 393 GLN D N 1
ATOM 12739 C CA . GLN D 1 393 ? 5.786 34.879 -24.035 1.00 76.23 393 GLN D CA 1
ATOM 12740 C C . GLN D 1 393 ? 5.249 33.528 -23.555 1.00 75.82 393 GLN D C 1
ATOM 12741 O O . GLN D 1 393 ? 4.130 33.433 -23.049 1.00 75.59 393 GLN D O 1
ATOM 12743 N N . ARG D 1 394 ? 6.066 32.489 -23.701 1.00 75.31 394 ARG D N 1
ATOM 12744 C CA . ARG D 1 394 ? 5.685 31.144 -23.288 1.00 75.24 394 ARG D CA 1
ATOM 12745 C C . ARG D 1 394 ? 5.814 30.954 -21.780 1.00 75.25 394 ARG D C 1
ATOM 12746 O O . ARG D 1 394 ? 4.897 30.461 -21.132 1.00 75.56 394 ARG D O 1
ATOM 12748 N N . ALA D 1 395 ? 6.956 31.341 -21.225 1.00 75.45 395 ALA D N 1
ATOM 12749 C CA . ALA D 1 395 ? 7.186 31.201 -19.793 1.00 75.69 395 ALA D CA 1
ATOM 12750 C C . ALA D 1 395 ? 6.031 31.826 -19.035 1.00 75.93 395 ALA D C 1
ATOM 12751 O O . ALA D 1 395 ? 5.747 31.456 -17.894 1.00 75.93 395 ALA D O 1
ATOM 12753 N N . VAL D 1 396 ? 5.373 32.781 -19.681 1.00 76.21 396 VAL D N 1
ATOM 12754 C CA . VAL D 1 396 ? 4.244 33.475 -19.083 1.00 76.93 396 VAL D CA 1
ATOM 12755 C C . VAL D 1 396 ? 2.966 32.702 -19.344 1.00 77.01 396 VAL D C 1
ATOM 12756 O O . VAL D 1 396 ? 2.240 32.361 -18.411 1.00 76.50 396 VAL D O 1
ATOM 12760 N N . ALA D 1 397 ? 2.694 32.435 -20.618 1.00 77.51 397 ALA D N 1
ATOM 12761 C CA . ALA D 1 397 ? 1.505 31.682 -21.004 1.00 77.89 397 ALA D CA 1
ATOM 12762 C C . ALA D 1 397 ? 1.411 30.432 -20.131 1.00 78.07 397 ALA D C 1
ATOM 12763 O O . ALA D 1 397 ? 0.642 30.395 -19.171 1.00 78.55 397 ALA D O 1
ATOM 12765 N N . GLU D 1 398 ? 2.204 29.414 -20.456 1.00 78.19 398 GLU D N 1
ATOM 12766 C CA . GLU D 1 398 ? 2.208 28.172 -19.680 1.00 78.11 398 GLU D CA 1
ATOM 12767 C C . GLU D 1 398 ? 2.829 28.392 -18.304 1.00 77.19 398 GLU D C 1
ATOM 12768 O O . GLU D 1 398 ? 3.281 27.452 -17.649 1.00 76.35 398 GLU D O 1
ATOM 12774 N N . GLN D 1 399 ? 2.828 29.650 -17.882 1.00 76.73 399 GLN D N 1
ATOM 12775 C CA . GLN D 1 399 ? 3.386 30.079 -16.610 1.00 76.77 399 GLN D CA 1
ATOM 12776 C C . GLN D 1 399 ? 4.302 29.097 -15.894 1.00 75.35 399 GLN D C 1
ATOM 12777 O O . GLN D 1 399 ? 3.851 28.162 -15.230 1.00 74.87 399 GLN D O 1
ATOM 12783 N N . ARG D 1 400 ? 5.601 29.334 -16.055 1.00 74.07 400 ARG D N 1
ATOM 12784 C CA . ARG D 1 400 ? 6.659 28.545 -15.433 1.00 72.52 400 ARG D CA 1
ATOM 12785 C C . ARG D 1 400 ? 7.973 29.281 -15.680 1.00 70.53 400 ARG D C 1
ATOM 12786 O O . ARG D 1 400 ? 8.114 30.001 -16.672 1.00 69.88 400 ARG D O 1
ATOM 12794 N N . HIS D 1 401 ? 8.925 29.100 -14.771 1.00 68.19 401 HIS D N 1
ATOM 12795 C CA . HIS D 1 401 ? 10.215 29.771 -14.847 1.00 66.28 401 HIS D CA 1
ATOM 12796 C C . HIS D 1 401 ? 10.810 29.814 -16.249 1.00 65.82 401 HIS D C 1
ATOM 12797 O O . HIS D 1 401 ? 10.604 28.899 -17.047 1.00 65.87 401 HIS D O 1
ATOM 12804 N N . LEU D 1 402 ? 11.542 30.891 -16.542 1.00 64.73 402 LEU D N 1
ATOM 12805 C CA . LEU D 1 402 ? 12.183 31.068 -17.845 1.00 63.57 402 LEU D CA 1
ATOM 12806 C C . LEU D 1 402 ? 13.328 30.061 -17.997 1.00 63.56 402 LEU D C 1
ATOM 12807 O O . LEU D 1 402 ? 13.639 29.631 -19.106 1.00 63.49 402 LEU D O 1
ATOM 12812 N N . ARG D 1 403 ? 13.960 29.697 -16.884 1.00 62.96 403 ARG D N 1
ATOM 12813 C CA . ARG D 1 403 ? 15.048 28.729 -16.916 1.00 62.65 403 ARG D CA 1
ATOM 12814 C C . ARG D 1 403 ? 14.567 27.459 -17.609 1.00 63.17 403 ARG D C 1
ATOM 12815 O O . ARG D 1 403 ? 15.271 26.888 -18.438 1.00 63.36 403 ARG D O 1
ATOM 12823 N N . ALA D 1 404 ? 13.358 27.027 -17.256 1.00 63.32 404 ALA D N 1
ATOM 12824 C CA . ALA D 1 404 ? 12.756 25.832 -17.830 1.00 62.68 404 ALA D CA 1
ATOM 12825 C C . ALA D 1 404 ? 12.461 26.031 -19.307 1.00 62.92 404 ALA D C 1
ATOM 12826 O O . ALA D 1 404 ? 12.957 25.289 -20.149 1.00 63.19 404 ALA D O 1
ATOM 12828 N N . VAL D 1 405 ? 11.651 27.036 -19.618 1.00 63.21 405 VAL D N 1
ATOM 12829 C CA . VAL D 1 405 ? 11.285 27.325 -20.997 1.00 63.43 405 VAL D CA 1
ATOM 12830 C C . VAL D 1 405 ? 12.485 27.348 -21.943 1.00 65.14 405 VAL D C 1
ATOM 12831 O O . VAL D 1 405 ? 12.375 26.908 -23.089 1.00 66.04 405 VAL D O 1
ATOM 12835 N N . LEU D 1 406 ? 13.623 27.857 -21.470 1.00 65.97 406 LEU D N 1
ATOM 12836 C CA . LEU D 1 406 ? 14.837 27.927 -22.288 1.00 66.56 406 LEU D CA 1
ATOM 12837 C C . LEU D 1 406 ? 15.508 26.562 -22.434 1.00 68.03 406 LEU D C 1
ATOM 12838 O O . LEU D 1 406 ? 16.174 26.289 -23.434 1.00 67.09 406 LEU D O 1
ATOM 12843 N N . GLY D 1 407 ? 15.332 25.711 -21.428 1.00 70.20 407 GLY D N 1
ATOM 12844 C CA . GLY D 1 407 ? 15.921 24.385 -21.466 1.00 72.62 407 GLY D CA 1
ATOM 12845 C C . GLY D 1 407 ? 15.208 23.497 -22.464 1.00 74.20 407 GLY D C 1
ATOM 12846 O O . GLY D 1 407 ? 15.796 22.562 -23.002 1.00 74.62 407 GLY D O 1
ATOM 12847 N N . ASP D 1 408 ? 13.936 23.796 -22.708 1.00 75.58 408 ASP D N 1
ATOM 12848 C CA . ASP D 1 408 ? 13.115 23.037 -23.641 1.00 77.29 408 ASP D CA 1
ATOM 12849 C C . ASP D 1 408 ? 13.123 23.702 -25.017 1.00 79.03 408 ASP D C 1
ATOM 12850 O O . ASP D 1 408 ? 12.336 23.356 -25.898 1.00 79.50 408 ASP D O 1
ATOM 12855 N N . GLU D 1 409 ? 14.016 24.667 -25.193 1.00 80.75 409 GLU D N 1
ATOM 12856 C CA . GLU D 1 409 ? 14.125 25.376 -26.458 1.00 82.49 409 GLU D CA 1
ATOM 12857 C C . GLU D 1 409 ? 15.303 24.831 -27.260 1.00 83.70 409 GLU D C 1
ATOM 12858 O O . GLU D 1 409 ? 16.464 25.086 -26.933 1.00 84.36 409 GLU D O 1
ATOM 12864 N N . PRO D 1 410 ? 15.015 24.065 -28.324 1.00 84.65 410 PRO D N 1
ATOM 12865 C CA . PRO D 1 410 ? 16.040 23.471 -29.188 1.00 85.28 410 PRO D CA 1
ATOM 12866 C C . PRO D 1 410 ? 17.233 24.379 -29.514 1.00 85.97 410 PRO D C 1
ATOM 12867 O O . PRO D 1 410 ? 18.370 24.047 -29.183 1.00 86.47 410 PRO D O 1
ATOM 12871 N N . GLN D 1 411 ? 16.984 25.520 -30.153 1.00 86.36 411 GLN D N 1
ATOM 12872 C CA . GLN D 1 411 ? 18.072 26.429 -30.505 1.00 86.63 411 GLN D CA 1
ATOM 12873 C C . GLN D 1 411 ? 18.867 26.873 -29.291 1.00 86.39 411 GLN D C 1
ATOM 12874 O O . GLN D 1 411 ? 20.095 26.967 -29.349 1.00 87.06 411 GLN D O 1
ATOM 12880 N N . VAL D 1 412 ? 18.169 27.147 -28.194 1.00 85.55 412 VAL D N 1
ATOM 12881 C CA . VAL D 1 412 ? 18.826 27.591 -26.971 1.00 85.26 412 VAL D CA 1
ATOM 12882 C C . VAL D 1 412 ? 19.624 26.483 -26.286 1.00 85.25 412 VAL D C 1
ATOM 12883 O O . VAL D 1 412 ? 20.800 26.666 -25.964 1.00 85.66 412 VAL D O 1
ATOM 12887 N N . SER D 1 413 ? 18.988 25.336 -26.063 1.00 84.94 413 SER D N 1
ATOM 12888 C CA . SER D 1 413 ? 19.654 24.209 -25.415 1.00 84.79 413 SER D CA 1
ATOM 12889 C C . SER D 1 413 ? 20.735 23.587 -26.307 1.00 84.85 413 SER D C 1
ATOM 12890 O O . SER D 1 413 ? 21.546 22.781 -25.848 1.00 84.77 413 SER D O 1
ATOM 12893 N N . ALA D 1 414 ? 20.740 23.969 -27.581 1.00 85.10 414 ALA D N 1
ATOM 12894 C CA . ALA D 1 414 ? 21.725 23.467 -28.537 1.00 85.02 414 ALA D CA 1
ATOM 12895 C C . ALA D 1 414 ? 22.934 24.393 -28.571 1.00 85.09 414 ALA D C 1
ATOM 12896 O O . ALA D 1 414 ? 24.010 24.006 -29.018 1.00 85.26 414 ALA D O 1
ATOM 12898 N N . GLU D 1 415 ? 22.740 25.620 -28.098 1.00 85.39 415 GLU D N 1
ATOM 12899 C CA . GLU D 1 415 ? 23.797 26.627 -28.056 1.00 85.04 415 GLU D CA 1
ATOM 12900 C C . GLU D 1 415 ? 24.380 26.819 -26.658 1.00 84.50 415 GLU D C 1
ATOM 12901 O O . GLU D 1 415 ? 25.548 27.186 -26.512 1.00 84.60 415 GLU D O 1
ATOM 12907 N N . LEU D 1 416 ? 23.562 26.573 -25.637 1.00 83.39 416 LEU D N 1
ATOM 12908 C CA . LEU D 1 416 ? 23.990 26.729 -24.253 1.00 81.72 416 LEU D CA 1
ATOM 12909 C C . LEU D 1 416 ? 23.682 25.482 -23.440 1.00 80.61 416 LEU D C 1
ATOM 12910 O O . LEU D 1 416 ? 22.555 24.993 -23.430 1.00 80.11 416 LEU D O 1
ATOM 12915 N N . SER D 1 417 ? 24.697 24.972 -22.757 1.00 80.13 417 SER D N 1
ATOM 12916 C CA . SER D 1 417 ? 24.543 23.778 -21.942 1.00 79.86 417 SER D CA 1
ATOM 12917 C C . SER D 1 417 ? 23.643 24.054 -20.744 1.00 79.77 417 SER D C 1
ATOM 12918 O O . SER D 1 417 ? 23.236 25.192 -20.506 1.00 79.49 417 SER D O 1
ATOM 12921 N N . GLY D 1 418 ? 23.326 22.999 -19.999 1.00 79.90 418 GLY D N 1
ATOM 12922 C CA . GLY D 1 418 ? 22.493 23.150 -18.822 1.00 79.49 418 GLY D CA 1
ATOM 12923 C C . GLY D 1 418 ? 23.255 23.896 -17.738 1.00 79.48 418 GLY D C 1
ATOM 12924 O O . GLY D 1 418 ? 22.652 24.540 -16.877 1.00 79.79 418 GLY D O 1
ATOM 12925 N N . GLU D 1 419 ? 24.584 23.810 -17.781 1.00 78.82 419 GLU D N 1
ATOM 12926 C CA . GLU D 1 419 ? 25.436 24.486 -16.806 1.00 77.68 419 GLU D CA 1
ATOM 12927 C C . GLU D 1 419 ? 25.534 25.971 -17.149 1.00 76.98 419 GLU D C 1
ATOM 12928 O O . GLU D 1 419 ? 25.658 26.815 -16.260 1.00 77.18 419 GLU D O 1
ATOM 12930 N N . GLU D 1 420 ? 25.475 26.287 -18.440 1.00 75.94 420 GLU D N 1
ATOM 12931 C CA . GLU D 1 420 ? 25.545 27.676 -18.888 1.00 74.68 420 GLU D CA 1
ATOM 12932 C C . GLU D 1 420 ? 24.251 28.416 -18.572 1.00 73.41 420 GLU D C 1
ATOM 12933 O O . GLU D 1 420 ? 24.281 29.554 -18.106 1.00 73.81 420 GLU D O 1
ATOM 12939 N N . LEU D 1 421 ? 23.116 27.770 -18.828 1.00 71.24 421 LEU D N 1
ATOM 12940 C CA . LEU D 1 421 ? 21.822 28.379 -18.560 1.00 68.68 421 LEU D CA 1
ATOM 12941 C C . LEU D 1 421 ? 21.620 28.589 -17.067 1.00 67.86 421 LEU D C 1
ATOM 12942 O O . LEU D 1 421 ? 20.977 29.550 -16.653 1.00 67.59 421 LEU D O 1
ATOM 12947 N N . ASP D 1 422 ? 22.167 27.688 -16.258 1.00 66.93 422 ASP D N 1
ATOM 12948 C CA . ASP D 1 422 ? 22.041 27.808 -14.813 1.00 66.22 422 ASP D CA 1
ATOM 12949 C C . ASP D 1 422 ? 22.718 29.080 -14.349 1.00 65.54 422 ASP D C 1
ATOM 12950 O O . ASP D 1 422 ? 22.245 29.736 -13.427 1.00 65.95 422 ASP D O 1
ATOM 12955 N N . ARG D 1 423 ? 23.824 29.428 -15.000 1.00 65.27 423 ARG D N 1
ATOM 12956 C CA . ARG D 1 423 ? 24.575 30.627 -14.647 1.00 64.95 423 ARG D CA 1
ATOM 12957 C C . ARG D 1 423 ? 23.894 31.904 -15.139 1.00 62.42 423 ARG D C 1
ATOM 12958 O O . ARG D 1 423 ? 23.793 32.877 -14.401 1.00 62.56 423 ARG D O 1
ATOM 12966 N N . LEU D 1 424 ? 23.429 31.897 -16.384 1.00 59.75 424 LEU D N 1
ATOM 12967 C CA . LEU D 1 424 ? 22.760 33.061 -16.955 1.00 57.04 424 LEU D CA 1
ATOM 12968 C C . LEU D 1 424 ? 21.516 33.481 -16.187 1.00 55.41 424 LEU D C 1
ATOM 12969 O O . LEU D 1 424 ? 21.223 34.671 -16.069 1.00 56.18 424 LEU D O 1
ATOM 12974 N N . LEU D 1 425 ? 20.777 32.507 -15.675 1.00 53.00 425 LEU D N 1
ATOM 12975 C CA . LEU D 1 425 ? 19.565 32.804 -14.932 1.00 50.76 425 LEU D CA 1
ATOM 12976 C C . LEU D 1 425 ? 19.819 32.961 -13.446 1.00 50.17 425 LEU D C 1
ATOM 12977 O O . LEU D 1 425 ? 18.884 32.916 -12.649 1.00 50.46 425 LEU D O 1
ATOM 12982 N N . ASP D 1 426 ? 21.086 33.133 -13.076 1.00 48.88 426 ASP D N 1
ATOM 12983 C CA . ASP D 1 426 ? 21.446 33.335 -11.679 1.00 47.68 426 ASP D CA 1
ATOM 12984 C C . ASP D 1 426 ? 21.724 34.822 -11.490 1.00 46.61 426 ASP D C 1
ATOM 12985 O O . ASP D 1 426 ? 22.588 35.391 -12.162 1.00 46.38 426 ASP D O 1
ATOM 12990 N N . PRO D 1 427 ? 20.981 35.471 -10.577 1.00 45.68 427 PRO D N 1
ATOM 12991 C CA . PRO D 1 427 ? 21.106 36.897 -10.268 1.00 44.14 427 PRO D CA 1
ATOM 12992 C C . PRO D 1 427 ? 22.518 37.289 -9.882 1.00 42.98 427 PRO D C 1
ATOM 12993 O O . PRO D 1 427 ? 23.015 38.325 -10.311 1.00 43.30 427 PRO D O 1
ATOM 12997 N N . ALA D 1 428 ? 23.154 36.455 -9.069 1.00 41.72 428 ALA D N 1
ATOM 12998 C CA . ALA D 1 428 ? 24.507 36.720 -8.604 1.00 41.68 428 ALA D CA 1
ATOM 12999 C C . ALA D 1 428 ? 25.490 37.040 -9.739 1.00 42.36 428 ALA D C 1
ATOM 13000 O O . ALA D 1 428 ? 26.529 37.670 -9.520 1.00 42.78 428 ALA D O 1
ATOM 13002 N N . HIS D 1 429 ? 25.151 36.619 -10.952 1.00 42.08 429 HIS D N 1
ATOM 13003 C CA . HIS D 1 429 ? 26.013 36.834 -12.108 1.00 41.55 429 HIS D CA 1
ATOM 13004 C C . HIS D 1 429 ? 25.627 38.026 -12.978 1.00 40.87 429 HIS D C 1
ATOM 13005 O O . HIS D 1 429 ? 26.145 38.195 -14.081 1.00 40.82 429 HIS D O 1
ATOM 13012 N N . TYR D 1 430 ? 24.715 38.857 -12.490 1.00 39.49 430 TYR D N 1
ATOM 13013 C CA . TYR D 1 430 ? 24.301 40.023 -13.249 1.00 36.76 430 TYR D CA 1
ATOM 13014 C C . TYR D 1 430 ? 24.224 41.221 -12.315 1.00 35.10 430 TYR D C 1
ATOM 13015 O O . TYR D 1 430 ? 23.266 41.983 -12.342 1.00 35.91 430 TYR D O 1
ATOM 13024 N N . LEU D 1 431 ? 25.256 41.374 -11.493 1.00 33.89 431 LEU D N 1
ATOM 13025 C CA . LEU D 1 431 ? 25.338 42.461 -10.532 1.00 31.85 431 LEU D CA 1
ATOM 13026 C C . LEU D 1 431 ? 26.043 43.700 -11.073 1.00 30.73 431 LEU D C 1
ATOM 13027 O O . LEU D 1 431 ? 26.187 44.698 -10.365 1.00 31.79 431 LEU D O 1
ATOM 13032 N N . GLY D 1 432 ? 26.476 43.645 -12.325 1.00 28.69 432 GLY D N 1
ATOM 13033 C CA . GLY D 1 432 ? 27.157 44.787 -12.909 1.00 28.55 432 GLY D CA 1
ATOM 13034 C C . GLY D 1 432 ? 28.245 45.392 -12.034 1.00 28.10 432 GLY D C 1
ATOM 13035 O O . GLY D 1 432 ? 29.090 44.682 -11.492 1.00 27.84 432 GLY D O 1
ATOM 13036 N N . GLN D 1 433 ? 28.217 46.710 -11.880 1.00 28.60 433 GLN D N 1
ATOM 13037 C CA . GLN D 1 433 ? 29.220 47.411 -11.079 1.00 30.03 433 GLN D CA 1
ATOM 13038 C C . GLN D 1 433 ? 28.874 47.536 -9.592 1.00 30.62 433 GLN D C 1
ATOM 13039 O O . GLN D 1 433 ? 29.511 48.304 -8.861 1.00 31.17 433 GLN D O 1
ATOM 13045 N N . ALA D 1 434 ? 27.877 46.779 -9.146 1.00 29.42 434 ALA D N 1
ATOM 13046 C CA . ALA D 1 434 ? 27.457 46.805 -7.752 1.00 29.69 434 ALA D CA 1
ATOM 13047 C C . ALA D 1 434 ? 28.613 46.933 -6.765 1.00 30.27 434 ALA D C 1
ATOM 13048 O O . ALA D 1 434 ? 28.657 47.880 -5.981 1.00 30.55 434 ALA D O 1
ATOM 13050 N N . ARG D 1 435 ? 29.539 45.979 -6.793 1.00 31.97 435 ARG D N 1
ATOM 13051 C CA . ARG D 1 435 ? 30.685 45.995 -5.881 1.00 33.29 435 ARG D CA 1
ATOM 13052 C C . ARG D 1 435 ? 31.629 47.186 -6.095 1.00 31.86 435 ARG D C 1
ATOM 13053 O O . ARG D 1 435 ? 32.248 47.691 -5.148 1.00 31.46 435 ARG D O 1
ATOM 13061 N N . VAL D 1 436 ? 31.739 47.637 -7.336 1.00 29.44 436 VAL D N 1
ATOM 13062 C CA . VAL D 1 436 ? 32.587 48.775 -7.638 1.00 27.40 436 VAL D CA 1
ATOM 13063 C C . VAL D 1 436 ? 32.017 50.031 -6.962 1.00 26.99 436 VAL D C 1
ATOM 13064 O O . VAL D 1 436 ? 32.749 50.780 -6.302 1.00 27.00 436 VAL D O 1
ATOM 13068 N N . TRP D 1 437 ? 30.713 50.254 -7.124 1.00 24.53 437 TRP D N 1
ATOM 13069 C CA . TRP D 1 437 ? 30.063 51.416 -6.529 1.00 23.91 437 TRP D CA 1
ATOM 13070 C C . TRP D 1 437 ? 30.333 51.461 -5.017 1.00 24.98 437 TRP D C 1
ATOM 13071 O O . TRP D 1 437 ? 30.722 52.505 -4.466 1.00 25.55 437 TRP D O 1
ATOM 13082 N N . VAL D 1 438 ? 30.120 50.335 -4.340 1.00 24.29 438 VAL D N 1
ATOM 13083 C CA . VAL D 1 438 ? 30.369 50.277 -2.906 1.00 23.95 438 VAL D CA 1
ATOM 13084 C C . VAL D 1 438 ? 31.828 50.620 -2.604 1.00 25.13 438 VAL D C 1
ATOM 13085 O O . VAL D 1 438 ? 32.139 51.260 -1.602 1.00 25.37 438 VAL D O 1
ATOM 13089 N N . ALA D 1 439 ? 32.721 50.185 -3.488 1.00 26.45 439 ALA D N 1
ATOM 13090 C CA . ALA D 1 439 ? 34.150 50.425 -3.336 1.00 24.76 439 ALA D CA 1
ATOM 13091 C C . ALA D 1 439 ? 34.476 51.903 -3.414 1.00 25.15 439 ALA D C 1
ATOM 13092 O O . ALA D 1 439 ? 35.138 52.451 -2.533 1.00 25.20 439 ALA D O 1
ATOM 13094 N N . ARG D 1 440 ? 34.005 52.542 -4.477 1.00 24.57 440 ARG D N 1
ATOM 13095 C CA . ARG D 1 440 ? 34.248 53.958 -4.684 1.00 24.99 440 ARG D CA 1
ATOM 13096 C C . ARG D 1 440 ? 33.671 54.810 -3.562 1.00 26.52 440 ARG D C 1
ATOM 13097 O O . ARG D 1 440 ? 34.327 55.720 -3.062 1.00 27.58 440 ARG D O 1
ATOM 13105 N N . ALA D 1 441 ? 32.437 54.521 -3.170 1.00 28.74 441 ALA D N 1
ATOM 13106 C CA . ALA D 1 441 ? 31.792 55.283 -2.105 1.00 30.13 441 ALA D CA 1
ATOM 13107 C C . ALA D 1 441 ? 32.544 55.170 -0.780 1.00 31.14 441 ALA D C 1
ATOM 13108 O O . ALA D 1 441 ? 32.776 56.178 -0.104 1.00 31.19 441 ALA D O 1
ATOM 13110 N N . VAL D 1 442 ? 32.910 53.944 -0.404 1.00 32.15 442 VAL D N 1
ATOM 13111 C CA . VAL D 1 442 ? 33.628 53.712 0.850 1.00 31.66 442 VAL D CA 1
ATOM 13112 C C . VAL D 1 442 ? 34.994 54.359 0.756 1.00 32.18 442 VAL D C 1
ATOM 13113 O O . VAL D 1 442 ? 35.481 54.957 1.710 1.00 31.45 442 VAL D O 1
ATOM 13117 N N . SER D 1 443 ? 35.603 54.242 -0.415 1.00 33.64 443 SER D N 1
ATOM 13118 C CA . SER D 1 443 ? 36.911 54.834 -0.662 1.00 35.85 443 SER D CA 1
ATOM 13119 C C . SER D 1 443 ? 36.869 56.334 -0.353 1.00 36.49 443 SER D C 1
ATOM 13120 O O . SER D 1 443 ? 37.629 56.842 0.464 1.00 36.65 443 SER D O 1
ATOM 13123 N N . GLU D 1 444 ? 35.960 57.033 -1.017 1.00 37.57 444 GLU D N 1
ATOM 13124 C CA . GLU D 1 444 ? 35.793 58.461 -0.832 1.00 39.07 444 GLU D CA 1
ATOM 13125 C C . GLU D 1 444 ? 35.494 58.821 0.628 1.00 38.34 444 GLU D C 1
ATOM 13126 O O . GLU D 1 444 ? 35.897 59.876 1.115 1.00 37.70 444 GLU D O 1
ATOM 13132 N N . HIS D 1 445 ? 34.774 57.945 1.317 1.00 38.40 445 HIS D N 1
ATOM 13133 C CA . HIS D 1 445 ? 34.441 58.161 2.719 1.00 38.46 445 HIS D CA 1
ATOM 13134 C C . HIS D 1 445 ? 35.720 58.155 3.558 1.00 39.72 445 HIS D C 1
ATOM 13135 O O . HIS D 1 445 ? 35.853 58.936 4.494 1.00 39.64 445 HIS D O 1
ATOM 13142 N N . GLN D 1 446 ? 36.658 57.273 3.226 1.00 41.77 446 GLN D N 1
ATOM 13143 C CA . GLN D 1 446 ? 37.905 57.209 3.975 1.00 46.00 446 GLN D CA 1
ATOM 13144 C C . GLN D 1 446 ? 38.817 58.371 3.599 1.00 48.16 446 GLN D C 1
ATOM 13145 O O . GLN D 1 446 ? 39.583 58.843 4.436 1.00 48.62 446 GLN D O 1
ATOM 13151 N N . ARG D 1 447 ? 38.730 58.831 2.348 1.00 50.80 447 ARG D N 1
ATOM 13152 C CA . ARG D 1 447 ? 39.531 59.966 1.868 1.00 53.49 447 ARG D CA 1
ATOM 13153 C C . ARG D 1 447 ? 39.149 61.208 2.673 1.00 54.85 447 ARG D C 1
ATOM 13154 O O . ARG D 1 447 ? 40.006 61.925 3.179 1.00 54.50 447 ARG D O 1
ATOM 13162 N N . PHE D 1 448 ? 37.844 61.457 2.770 1.00 57.81 448 PHE D N 1
ATOM 13163 C CA . PHE D 1 448 ? 37.314 62.613 3.494 1.00 59.19 448 PHE D CA 1
ATOM 13164 C C . PHE D 1 448 ? 37.900 62.705 4.882 1.00 62.26 448 PHE D C 1
ATOM 13165 O O . PHE D 1 448 ? 38.387 63.762 5.281 1.00 62.74 448 PHE D O 1
ATOM 13173 N N . THR D 1 449 ? 37.815 61.597 5.615 1.00 66.43 449 THR D N 1
ATOM 13174 C CA . THR D 1 449 ? 38.331 61.504 6.979 1.00 71.43 449 THR D CA 1
ATOM 13175 C C . THR D 1 449 ? 39.388 62.581 7.204 1.00 74.19 449 THR D C 1
ATOM 13176 O O . THR D 1 449 ? 39.229 63.455 8.065 1.00 75.36 449 THR D O 1
ATOM 13180 N N . ALA D 1 450 ? 40.458 62.519 6.409 1.00 76.26 450 ALA D N 1
ATOM 13181 C CA . ALA D 1 450 ? 41.552 63.486 6.490 1.00 77.59 450 ALA D CA 1
ATOM 13182 C C . ALA D 1 450 ? 41.144 64.824 5.849 1.00 78.17 450 ALA D C 1
ATOM 13183 O O . ALA D 1 450 ? 41.728 65.182 4.798 1.00 78.51 450 ALA D O 1
#

Sequence (1767 aa):
NQLFDAYFTAPAMREIFSDRGRLQGMLDFEAALARAEASAGLVPHSAVAAIEAACQAERYDTGALANAIATAGNSAIPLVKALGKVIATGVPEAERYVHLGATSQDAMDTGLVLQLRDALDLIEADLGKLADTLSQQALKHADTPLVGRTWLQHATPVTLGMKLAGVLGALTRHRQRLQELRPRLLVLQFGGASGSLAALGSKAMPVAEALAEQLKLTLPEQPWHTQRDRLVEFASVLGLVAGSLGKFGRDISLLMQTEAGEVFEPSAPKRNPVGAAVLIGAATRVPGLLSTLFAAMPQEHERSLGLWHAEWETLPDICCLVSGALRQAQVIAEGMEVDAARMRRNLDLTQGLVLAEAVSIVLAQRLGRDRAHHLLEQCCQRAVAEQRHLRAVLGDEPQVSAELSGEELDRLLDPAHYLGQARVWVARAVSEHQRFTANQLFDAYFTAPAMREIFSDRGRLQGMLDFEAALARAEASAGLVPHSAVAAIEAACQAERYDTGALANAIATAGNSAIPLVKALGKVIATGVPEAERYVHLGATSQDAMDTGLVLQLRDALDLIEADLGKLADTLSQQALKHADTPLVGRTWLQHATPVTLGMKLAGVLGALTRHRQRLQELRPRLLVLQFGGASGSLAALGSKAMPVAEALAEQLKLTLPEQPWHTQRDRLVEFASVLGLVAGSLGKFGRDISLLMQTEAGEVFEPSAPMPHKRNPVGAAVLIGAATRVPGLLSTLFAAMPQEHERSLGLWHAEWETLPDICCLVSGALRQAQVIAEGMEVDAARMRRNLDLTQGLVLAEAVSIVLAQRLGRDRAHHLLEQCCQRAVAEQRHLRAVLGDEPQVSAELSGEELDRLLDPAHYLGQARVWVARAVSEHQRFTANQLFDAYFTAPAMREIFSDRGRLQGMLDFEAALARAEASAGLVPHSAVAAIEAACQAERYDTGALANAIATAGNSAIPLVKALGKVIATGVPEAERYVHLGATSQDAMDTGLVLQLRDALDLIEADLGKLADTLSQQALKHADTPLVGRTWLQHATPVTLGMKLAGVLGALTRHRQRLQELRPRLLVLQFGGASGSLAALGSKAMPVAEALAEQLKLTLPEQPWHTQRDRLVEFASVLGLVAGSLGKFGRDISLLMQTEAGEVFEPSTMPHKRNPVGAAVLIGAATRVPGLLSTLFAAMPQEHERSLGLWHAEWETLPDICCLVSGALRQAQVIAEGMEVDAARMRRNLDLTQGLVLAEAVSIVLAQRLGRDRAHHLLEQCCQRAVAEQRHLRAVLGDEPQVSAELSGEELDRLLDPAHYLGQARVWVARAVSEHQRFTANQLFDAYFTAPAMREIFSDRGRLQGMLDFEAALARAEASAGLVPHSAVAAIEAACQAERYDTGALANAIATAGNSAIPLVKALGKVIATGVPEAERYVHLGATSQDAMDTGLVLQLRDALDLIEADLGKLADTLSQQALKHADTPLVGRTWLQHATPVTLGMKLAGVLGALTRHRQRLQELRPRLLVLQFGGASGSLAALGSKAMPVAEALAEQLKLTLPEQPWHTQRDRLVEFASVLGLVAGSLGKFGRDISLLMQTEAGEVFEPSAPGKGGSSTMPHKRNPVGAAVLIGAATRVPGLLSTLFAAMPQEHERSLGLWHAEWETLPDICCLVSGALRQAQVIAEGMEVDAARMRRNLDLTQGLVLAEAVSIVLAQRLGRDRAHHLLEQCCQRAVAEQRHLRAVLGDEPQVSAELSGEELDRLLDPAHYLGQARVWVARAVSEHQRFTA

Organism: Pseudomonas putida (strain ATCC 47054 / DSM 6125 / CFBP 8728 / NCIMB 11950 / KT2440) (NCBI:txid160488)

B-factor: mean 39.55, std 22.15, range [1.77, 129.46]

Secondary structure (DSSP, 8-state):
--TTHHHHS-HHHHHHTSHHHHHHHHHHHHHHHHHHHHTTTSS-HHHHHHHHHH--GGGS-HHHHHHHHHHHSSSHHHHHHHHHHHHHHH-GGGGGGTTTT--HHHHHHHHHHHHHHHHHHHHHHHHHHHHHHHHHHHHHTTT-EEEEEETTEEEEEEEHHHHHHHHHHHHHHHHHHHHHHHHHHSB-----TTSS-GGGGGGHHHHHHHHHHHHT-BPPSS--TT--HHHHHHHHHHHHHHHHHHHHHHHHHHHTSTTT--EEPPP------HHHHHHHHHHHHHHHHHHHHHHT----TTB-SSTTTTHHHHHHHHHHHHHHHHHHHHHHHHH-EE-HHHHHHHHTTSTTGGGHHHHHHHHHHHS-HHHHHHHHHHHHHHHHHTT--HHHHHHT-HHHHHHS-HHHHHHHT-GGG--TTHHHHHHHHHHHHHHHH-/--TTHHHHS-HHHHHHTSHHHHHHHHHHHHHHHHHHHHTTTSS-HHHHHHHHHH--GGGS-HHHHHHHHHHHSSSHHHHHHHHHHHHHHH-GGGGGGTTTT--HHHHHHHHHHHHHHHHHHHHHHHHHHHHHHHHHHHHHTTT-EEEEEETTEEEEEEEHHHHHHHHHHHHHHHHHHHHHHHHHHSB-----TTSS-GGGGGGHHHHHHHHHHHHT-BPPSS--TT--HHHHHHHHHHHHHHHHHHHHHHHHHHHSSTTT--EE-------S----HHHHHHHHHHHHHHHHHHHHHHT----TTB-SSTTTTHHHHHHHHHHHHHHHHHHHHHHHHH-EE-HHHHHHHHTTSTTGGGHHHHHHHHHHHS-HHHHHHHHHHHHHHHHHTT--HHHHHHT-HHHHHHS-HHHHHHHT-GGG--TTHHHHHHHHHHHHHHHH-/--TTHHHHS-HHHHHHTSHHHHHHHHHHHHHHHHHHHHTTTSS-HHHHHHHHHH--GGGS-HHHHHHHHHHHSSSHHHHHHHHHHHHHHH-GGGGGGTTTT--HHHHHHHHHHHHHHHHHHHHHHHHHHHHHHHHHHHHHTTT-EEEEEETTEEEEEEEHHHHHHHHHHHHHHHHHHHHHHHHHHSB-----TTSS-GGGGGGHHHHHHHHHHHTT-BPPSS--TT--HHHHHHHHHHHHHHHHHHHHHHHHHHHTSTTT--EE-----SS----HHHHHHHHHHHHHHHHHHHHHHT----TTB-SSHHHHHHHHHHHHHHHHHHHHHHHHHHHHH-EE-HHHHHHHHTTSTTGGGHHHHHHHHHHHS-HHHHHHHHHHHHHHHHHTT--HHHHHHT-HHHHHHS-HHHHHHHT-GGG--TTHHHHHHHHHHHHHHHH-/--TTHHHHS-HHHHHHTSHHHHHHHHHHHHHHHHHHHHTTTSS-HHHHHHHHHH--GGGS-HHHHHHHHHHHSSSHHHHHHHHHHHHHHH-GGGGGGTTTT--HHHHHHHHHHHHHHHHHHHHHHHHHHHHHHHHHHHHHTTT-EEEEEETTEEEEEEEHHHHHHHHHHHHHHHHHHHHHHHHHHSB-----TTSS-GGGGGGHHHHHHHHHHHHT-BPPSS--TT--HHHHHHHHHHHHHHHHHHHHHHHHHHHTSTTT--EE-SSTTTTS--TTTTTT---HHHHHHHHHHHHHHHHHHHHHHT----TTB-SSHHHHHHHHHHHHHHHHHHHHHHHHHHHHH-EE-HHHHHHHHTTSTTGGGHHHHHHHHHHHS-HHHHHHHHHHHHHHHHHTT--HHHHHHT-HHHHHHS-HHHHHHHT-GGG--TTHHHHHHHHHHHHHHHH-

CATH classification: 1.10.275.10 (+2 more: 1.20.200.10, 1.10.40.30)

Radius of gyration: 35.67 Å; Cα contacts (8 Å, |Δi|>4): 3332; chains: 4; bounding box: 71×113×88 Å

Solvent-accessible surface area: 55426 Å² total; per-residue (Å²): 81,98,2,6,31,29,4,24,6,10,86,53,0,67,96,22,6,22,21,98,4,29,5,41,4,5,0,56,0,3,6,0,0,2,81,1,0,6,85,18,67,61,6,56,134,84,2,14,63,16,0,71,85,5,12,37,5,129,63,27,91,29,32,55,11,7,100,43,1,27,105,22,0,12,5,1,67,10,2,25,164,28,0,5,67,58,5,31,124,57,52,80,98,1,77,128,28,21,31,61,16,15,21,17,0,0,1,20,4,0,0,31,0,17,15,0,50,74,0,0,63,57,2,53,62,32,0,10,104,2,0,75,22,0,8,126,25,0,95,155,22,14,73,24,16,1,2,0,6,21,10,7,14,14,15,11,0,1,0,4,0,17,33,8,0,10,5,0,2,0,0,4,10,0,41,59,8,0,101,47,2,66,86,12,2,19,3,0,0,7,0,3,42,4,6,2,3,8,32,13,35,106,91,0,41,66,0,1,93,23,0,6,139,68,18,179,11,76,38,11,13,9,21,2,12,11,13,3,0,11,4,4,20,0,0,4,11,0,2,2,0,1,3,2,0,0,10,5,0,40,11,4,1,8,5,5,3,29,6,2,4,0,1,61,18,39,88,86,156,129,60,50,0,28,0,0,0,4,0,9,6,5,6,17,21,1,10,4,1,1,11,3,6,5,29,0,4,10,1,9,6,16,10,0,2,0,18,4,3,2,13,24,36,0,2,4,35,0,0,4,19,0,4,1,0,2,106,26,0,15,60,0,1,109,28,18,87,44,49,50,62,46,0,96,148,8,5,70,79,12,64,3,14,9,5,10,64,4,0,38,74,28,0,34,136,90,35,32,122,119,119,2,106,116,4,9,73,87,3,1,67,29,2,70,80,97,138,78,52,0,63,39,9,0,30,96,16,90,65,0,53,84,63,3,57,46,73,46,2,84,136,26,17,33,12,36,115,13,7,30,20,0,106,53,8,1,52,68,2,9,44,74,10,98,149,42,102,132,82,97,2,6,34,29,4,25,6,11,85,52,0,65,95,24,5,24,22,101,4,30,5,43,5,5,0,54,0,2,6,0,0,2,79,1,0,7,85,16,66,60,7,59,135,83,2,14,63,16,0,71,87,6,12,38,5,130,64,26,92,30,31,56,10,6,99,44,1,28,107,22,0,12,5,1,85,10,3,27,165,29,0,5,67,59,5,30,125,57,50,79,99,1,76,130,31,21,33,59,18,14,20,18,1,0,1,19,3,0,0,29,0,16,14,0,51,74,0,0,64,54,2,53,62,32,0,11,107,1,0,77,23,1,10,128,25,0,96,154,22,12,75,24,17,1,1,0,6,7,9,7,6,0,9,12,0,1,0,3,0,16,33,8,0,10,6,0,3,0,0,4,10,0,41,55,7,0,98,47,2,65,86,11,1,19,4,0,0,7,0,4,44,5,6,3,3,6,36,13,37,104,90,0,40,67,0,1,95,24,0,5,138,69,17,180,10,77,38,11,15,8,21,3,13,12,15,2,0,9,2,3,19,0,0,4,11,0,2,2,0,2,3,3,0,0,9,5,0,37,10,5,1,8,5,5,4,29,6,1,6,0,0,57,17,35,100,62,172,117,27,114,119,41,35,0,22,1,0,0,5,0,10,6,6,4,17,22,1,10,3,2,1,10,3,5,4,27,1,6,9,0,11,6,15,10,1,2,0,17,4,4,2,11,24,36,0,3,4,37,0,0,4,19,0,4,1,0,2,107,26,0,17,68,1,1,110,28,17,86,44,55,52,62,46,0,95,147,6,2,71,80,14,67,3,12,11,5,15,64,2,0,39,75,28,0,34,136,92,34,33,117,117,122,3,110,117,5,14,88,86,3,5,58,29,2,50,78,98,141,77,56,0,60,39,9,0,30,94,14,90,60,0,53,85,60,4,56,45,74,45,2,85,138,27,17,33,13,35,114,13,7,31,18,0,104,55,9,0,51,65,1,9,45,74,9,103,149,42,101,129,85,95,2,6,31,30,4,28,6,10,84,53,0,69,94,20,5,22,20,99,4,29,5,39,5,6,0,58,0,2,7,0,1,2,81,1,0,7,85,16,68,59,7,55,136,82,1,14,62,16,0,73,86,5,12,38,5,131,63,25,91,29,30,56,11,6,98,43,1,28,71,24,0,12,5,1,87,9,2,26,164,29,0,6,68,56,5,31,126,57,50,80,100,1,78,132,32,19,33,62,17,14,20,17,1,0,1,20,4,0,0,31,0,17,14,0,50,74,0,0,65,55,2,53,61,34,0,9,104,2,0,76,23,1,9,124,25,0,96,155,20,14,75,21,16,1,2,0,6,22,9,7,14,15,13,11,0,1,0,2,0,16,34,9,0,10,6,0,2,0,0,4,12,0,41,57,6,0,100,49,2,64,85,12,2,18,3,0,0,7,0,4,43,5,7,2,4,7,36,14,36,107,90,0,41,66,0,1,94,24,0,6,138,66,18,181,11,78,38,11,14,8,22,2,10,11,13,3,0,10,4,4,20,0,0,4,11,0,2,2,0,1,3,4,1,0,9,5,0,39,10,4,1,8,6,5,3,26,4,2,5,0,0,58,17,47,150,69,80,40,59,126,43,62,0,28,1,0,0,4,0,11,6,6,4,18,21,2,10,3,2,1,9,3,4,4,29,2,5,11,0,9,6,16,12,1,2,0,17,4,3,2,11,24,37,0,2,6,36,0,0,4,20,0,4,2,0,2,106,27,0,16,69,1,1,108,30,19,86,46,52,50,61,45,0,95,150,7,3,69,81,36,67,2,62,21,5,19,62,4,0,40,72,28,0,33,134,91,35,33,120,116,118,4,110,116,4,14,101,89,2,25,66,28,2,88,78,100,140,75,53,0,62,39,10,0,29,98,14,91,62,0,53,85,63,3,55,45,74,48,2,85,136,28,16,36,14,34,114,13,7,30,20,0,102,54,10,1,52,66,2,9,44,76,9,101,150,43,102,130,81,100,2,6,32,29,4,26,6,12,86,52,0,67,92,22,6,22,20,99,5,27,5,42,5,5,0,56,0,3,6,0,1,2,81,1,0,7,85,18,67,58,6,56,137,82,2,13,62,16,0,72,84,5,12,36,5,132,64,24,89,27,32,55,11,7,98,42,1,29,67,22,0,12,5,1,84,10,2,25,164,30,0,5,67,57,6,31,124,59,50,81,99,1,77,125,29,20,32,59,18,14,20,19,1,0,1,19,4,0,0,30,0,18,15,0,51,74,0,0,64,56,2,55,64,36,0,9,101,1,0,78,23,1,8,127,25,0,97,152,20,14,78,20,17,1,2,0,6,5,10,7,14,9,14,12,0,1,0,4,0,16,31,8,0,8,5,0,1,0,0,4,10,0,42,56,6,0,98,48,2,65,88,11,3,19,4,0,0,7,0,3,42,4,6,3,3,6,36,13,34,108,92,0,41,67,0,1,93,23,0,5,139,68,19,176,10,78,38,11,13,9,20,3,11,10,15,2,0,10,2,3,20,0,0,5,10,0,2,2,0,1,3,3,1,0,11,4,0,38,11,4,1,8,4,3,3,23,5,2,6,0,0,45,9,33,70,54,69,1,17,34,68,28,59,35,90,6,52,128,11,18,0,25,0,0,0,5,0,12,5,4,5,18,21,1,10,3,1,2,9,3,4,4,29,1,6,10,0,9,6,17,11,1,2,0,15,4,3,3,11,24,37,0,2,5,37,0,0,5,19,0,4,2,0,2,105,25,0,16,67,0,1,108,27,18,60,45,52,51,61,46,0,100,147,7,3,68,81,14,68,3,11,7,5,15,65,5,0,38,74,30,0,34,137,90,35,32,119,120,120,2,108,115,5,15,102,87,3,9,63,29,2,55,79,95,140,76,56,0,60,38,10,0,30,96,14,90,62,0,54,84,61,4,58,46,74,50,2,84,141,26,16,34,12,35,113,12,7,29,20,0,110,54,7,2,52,65,1,8,47,71,11,100,148,41,105,130

InterPro domains:
  IPR000362 Fumarate lyase family [PR00149] (100-118)
  IPR000362 Fumarate lyase family [PR00149] (145-163)
  IPR000362 Fumarate lyase family [PR00149] (230-257)
  IPR000362 Fumarate lyase family [PR00149] (275-291)
  IPR008948 L-Aspartase-like [SSF48557] (5-447)
  IPR012789 3-carboxy-cis,cis-muconate cycloisomerase-like [TIGR02426] (5-348)
  IPR019468 Adenylosuccinate lyase C-terminal [PF10397] (364-440)
  IPR019468 Adenylosuccinate lyase C-terminal [SM00998] (363-442)
  IPR020557 Fumarate lyase, conserved site [PS00163] (275-284)
  IPR022761 Fumarate lyase, N-terminal [PF00206] (11-300)

Nearest PDB structures (foldseek):
  1re5-assembly1_D  TM=1.002E+00  e=1.011E-63  Pseudomonas putida KT2440
  1re5-assembly1_C  TM=9.977E-01  e=7.505E-62  Pseudomonas putida KT2440
  1re5-assembly1_A  TM=9.996E-01  e=4.468E-61  Pseudomonas putida KT2440
  1re5-assembly1_B  TM=9.984E-01  e=4.277E-61  Pseudomonas putida KT2440
  3c8t-assembly1_A  TM=9.532E-01  e=9.450E-32  Chelativorans sp. BNC1

Foldseek 3Di:
DCPCLVQQFPVVLVVCVDQQNQLLLLLLLQLLLLVLVVVLVNAPPVLSVLSNVLSHSVPDDPVVLVVVCVVVQHNQVSSLVVSLVSSCVPPVVSSVRTCQLFDSVLSNLRSVLLSVVVLLVLVLVLLLLLLVLLLVVLLVFLQLKFFDADVNDTAAIAIVSLVSLVLSLLSLVLNVLSVVLVLVRQEGAGQGPQRPSCSVPPCRVSSQVSSCVSSVGHHDPGHCQQACPSLLSVLVSLLSLLQSLLVVLVVAQVCCDPVRVFKHFAPDCVHDPSLSCLSNVLNVPSVVLSVLLVVLRRADHRHRRPSVVSVVVSSSVSSRSSNSNSVSSSRRSNGMDGDSVSSQVVNCPVQLPSLLVLVLVVVCVLDPNVVSVVVSVVLSVVCPVVVHHSLVSQCPRCVNCVSAPNVRSVQSSRSSNRNPCSSVSSVVSSVSSVVSVD/DCPCLVQQFPVVLVVCVDQQNQQLLLLLLQLLLLVLVVVLVNAPPVLSVLSNVLSHSVPDDPVVQVVVCVVVQDRQVSSLVVSLVSSCVPPVVSSVRTCQLFDSVLSNLRSVLLSVVVLLVLVLVLLLLLLVLLLVVLQVFLQLKFFDADVNHTAAIAIVSLVSLVLSLLSLVLNVVSVVLVLVSQEGAGQGPQRPSPSVPPCRVSSQVSSCVSSVGHHDPGHCQQQCPSLLSVLVSLLSLLQSLLVVLVVAQVCVPPVRVFKHFAPPVPVPPRHPSLSVLSNVLNVPSVVLSVLLVVLRRADHRHRRPSVVSVVVSSSVSSRSSNSNSVSSSRRSNGMDGDSVSSQVVNCPVQLPSLLVLVLVVVCVLDPNVVSVVVSVVLSVVCPVVVHHSLVSQCPRCVNCVSAPNVRSVQSSDSSNRNPCSSVSSVVSSVSSVVSVD/DCPCLVQQFDVVLVVCVDQQNQLLLLLLLQLLLLVLVVVLVNAPPVLSVLSNVLSHSVPDDPVVQVVVCVVVQHRQVSSLVVSLVSSCVPPVVSSVRTCQLFDSVLSNLRSVLLSVVVLLVLVLVLLLLLLVLLLVVLQVFLQLKFFDADVNHTAAIATPSLVSLVLSLLSLVLNVVSVVLVLVRQEGAGQGPQQPSCSCPPCRVSSQVSSCVSSVGHHDPGHCQQQCPSLLSVLVSLLSLLQSLLVVLVVAQVCVDPVRVFKAFADVDDNDHHPSLSVLSNVLNVPSVVLSVLLVVLRPADHRHRRPSVVSNVPSSSVSSRSSNSNSVSSSRRSNGMDGDSVSSQVVNCPVQLPSLLVLVLVVVCVLDPNVVSVVVSVVLSVVCPVVVHHSLVSQCPRCVNCVSAPNVRSVQSSHSSNRNPCSSVSSVVSSVSSVVSVD/DCPCLVQQFDVVLVVCVDQQNQLLLLLLLQLLLQVLVVVLVNAPPVLSVLSNVLSHSVPDDPVVQVVVCVVVQHRQVSSLVVSLVSSCVPPVVSSVRTCQLFDSVLSNLRSVLLSVVVLLVLVLVLLLLLLVLLLVVLQVFLQLKFFDADVNHTAAIAIVSLVSLVLSLLSLVLNVLSVVLVLVRQEGAGQGPQRPSCSCPPCRVSSQVSSCVSSVGHHDPGHCQQQCPSLLSVLVSLLSLLQSLLVVLVVAQVCVDPVRVFKAFDPPSQHDPCPVVNDPSHPSLSCLSNVLNVPSVVLSVLLVVLRRADHRHRRPSVVSVVVSSSVSSRSSNSNSVSSSRRSNGMDGDSVSSQVVNCPVQLPSLLVLVLVVVCVLDPNVVSVVVSVVLSVVCPVVVHHSLVSQCPRVVNCVSAPNVRSVQSSHSSNRNPCSSVSSVVSSVSSVVSVD